Protein 6B2M (pdb70)

B-factor: mean 43.8, std 16.21, range [16.28, 150.38]

Solvent-accessible surface area: 62618 Å² total; per-residue (Å²): 118,62,21,70,68,20,61,58,70,1,47,62,20,0,70,109,18,119,28,1,0,0,9,6,76,0,20,18,35,6,2,0,0,0,55,4,0,21,82,42,25,30,124,142,65,5,21,0,3,5,31,31,13,50,6,77,52,94,75,37,38,86,39,2,42,61,19,0,82,52,50,33,5,80,31,70,37,19,94,6,81,15,9,80,31,100,66,0,60,60,5,37,90,62,9,167,56,49,17,25,108,44,48,20,67,86,2,51,97,14,5,84,133,64,57,22,66,14,2,0,8,13,79,43,77,78,4,48,76,116,31,47,9,76,3,1,0,70,87,6,85,0,115,107,24,12,0,78,2,0,0,72,95,41,48,16,49,72,71,46,102,81,100,71,57,32,6,18,60,19,8,48,159,60,29,58,0,49,112,118,13,6,57,27,0,41,40,0,11,136,52,0,101,86,35,38,2,101,59,3,30,0,27,17,25,106,60,3,0,11,0,15,0,39,9,10,64,0,25,13,0,13,8,11,0,19,48,0,16,119,66,0,77,87,55,57,4,160,42,0,0,3,11,0,8,2,32,134,64,12,90,33,4,3,98,68,0,89,57,27,12,59,92,37,66,89,89,131,114,41,29,70,72,16,58,58,63,1,30,60,20,0,132,110,16,123,81,0,0,0,9,5,73,0,20,36,37,7,0,0,0,0,22,4,0,16,85,40,27,30,104,119,58,4,26,0,2,4,28,29,10,49,3,78,14,93,77,25,39,86,82,1,48,72,8,0,118,21,8,19,3,71,34,73,34,16,92,4,65,12,12,84,28,97,88,2,56,69,2,53,84,86,9,154,101,47,20,40,111,35,46,27,59,68,1,59,83,19,5,84,134,34,53,20,65,18,2,0,10,13,55,38,33,130,126,90,54,113,29,16,78,8,1,0,44,91,6,76,0,95,43,88,17,1,153,19,0,1,70,82,28,0,3,44,52,63,13,111,53,59,10,63,34,5,19,64,5,8,59,148,66,37,66,0,46,121,117,34,9,57,30,0,37,41,0,6,104,54,0,43,86,32,37,1,67,39,4,27,0,36,10,26,106,65,6,0,12,0,11,0,38,29,20,61,1,22,9,0,9,4,8,0,20,43,0,17,105,63,0,78,86,53,53,4,164,40,0,0,1,12,1,26,4,68,111,111,81,41,74,70,23,54,60,65,1,33,51,21,0,116,123,24,114,83,0,0,0,9,5,79,0,21,18,27,6,3,0,1,0,35,2,0,19,78,38,22,30,75,116,50,4,26,0,3,6,32,32,16,59,3,51,25,89,53,32,37,85,78,2,48,42,8,0,62,26,24,15,1,62,36,78,32,12,94,11,84,10,8,78,30,97,74,3,62,66,6,48,103,72,11,140,67,52,1,20,101,41,45,16,60,84,2,53,94,18,7,86,136,36,53,17,67,11,3,0,8,14,51,23,71,170,109,71,57,3,27,71,119,30,54,9,80,3,2,0,50,95,7,67,0,84,100,70,20,0,61,10,0,1,21,94,34,42,13,42,79,38,40,92,77,97,53,63,12,0,24,52,15,8,68,157,59,35,62,0,51,107,118,15,5,59,28,0,32,38,0,2,128,25,0,68,63,2,36,1,96,55,3,32,0,31,17,30,107,57,5,0,10,0,3,0,39,32,16,64,14,26,10,1,19,9,0,3,9,4,0,2,0,22,0,24,60,50,40,1,81,44,0,0,6,1,1,19,0,50,150,40,17,101,194,94,15,37,69,80,11,69,59,65,2,49,64,23,0,58,89,26,56,41,0,0,0,9,5,65,0,18,42,36,5,0,0,2,0,27,6,0,17,86,46,26,30,53,129,66,0,32,0,2,6,29,39,12,58,4,62,32,94,57,49,37,88,56,1,54,50,5,0,63,14,18,40,11,79,39,72,36,12,90,6,84,13,13,79,31,104,70,2,64,63,2,38,77,86,12,164,108,52,18,58,115,47,45,61,70,83,0,87,60,18,6,84,134,64,54,20,69,18,4,0,10,13,103,82,79,101,7,2,0,101,88,8,88,9,126,72,41,20,0,40,27,10,1,23,117,33,3,9,63,50,72,25,98,71,98,50,48,31,6,17,54,15,10,57,153,61,35,62,0,49,112,117,16,3,56,31,0,44,41,0,9,134,51,0,78,85,32,36,1,85,57,3,34,0,29,18,27,114,65,5,0,11,0,11,0,40,31,15,63,0,29,9,0,14,8,8,1,20,49,0,17,110,67,0,75,90,53,55,4,162,42,0,0,1,12,0,27,3,48,209,115,45,27,68,71,17,72,56,61,0,34,61,20,0,129,100,19,127,26,1,0,0,10,4,58,1,22,30,37,5,0,0,1,0,49,3,0,18,84,39,22,30,104,132,63,4,30,0,2,1,20,19,9,32,7,29,27,94,101,32,31,86,86,0,52,53,9,0,60,16,37,14,4,65,41,74,32,21,82,5,88,23,26,93,28,105,79,2,58,60,4,40,87,82,9,181,103,52,19,37,111,48,47,58,64,77,2,57,90,22,6,88,93,62,57,20,66,12,3,0,11,14,112,39,102,89,43,74,13,2,0,98,97,5,76,1,97,60,82,17,0,130,22,2,1,60,72,44,22,15,48,20,75,24,95,43,72,36,50,48,5,23,59,19,9,48,153,61,26,58,0,48,130,119,18,7,57,31,0,38,42,0,7,120,53,0,73,85,35,38,0,77,50,3,20,0,29,17,27,103,60,4,0,11,0,16,0,38,10,17,65,12,26,12,1,20,8,8,4,21,38,0,17,114,63,0,77,90,50,54,4,124,37,0,0,8,12,0,6,2,34,142,60,8,68,52,6,2,96,53,0,96,58,29,12,63,91,30,69,69,77,96,129,122,83,42,73,69,26,56,57,70,0,30,61,20,0,134,120,18,58,93,0,0,0,9,6,73,0,22,34,32,5,2,0,0,0,51,4,0,20,83,40,26,32,118,120,41,3,28,0,2,6,27,38,12,53,5,66,20,88,80,44,39,88,79,2,44,41,6,0,85,66,43,29,2,60,34,75,37,15,93,4,82,12,10,79,31,93,70,1,69,59,3,41,89,83,10,123,43,55,15,23,95,44,47,23,57,77,0,50,88,20,5,86,139,49,54,19,67,13,2,0,8,13,77,31,43,135,141,48,36,38,3,37,65,113,36,49,8,76,3,1,0,50,87,4,71,0,84,65,45,21,1,82,6,0,1,22,93,40,49,12,32,38,30,26,153,102,96,59,63,36,4,17,62,20,9,52,154,62,30,60,0,51,107,117,14,4,59,30,0,38,41,0,8,108,27,0,83,73,0,37,1,101,58,4,33,0,27,16,24,109,46,3,0,10,0,10,0,41,26,11,67,0,16,12,0,12,4,0,1,10,3,0,3,0,21,0,23,55,50,36,0,90,49,0,0,2,12,0,29,4,54,209

Organism: Lactiplantibacillus plantarum (strain ATCC BAA-793 / NCIMB 8826 / WCFS1) (NCBI:txid220668)

Sequence (1525 aa):
ATLATKKATLVAALKDLQRVTVAFSGGIDSTLVLKMALDVLGRDNVTAVVANSELFTDEEFDKAMSLAEELGANVQGTTLDYLSDDHIKNNTPDSWYYAKKMFYSRLNDIAANNGSAAVLDGMIKKARSEAGARSLLQEADFFKTDVRALAQELGLTNWNKVASCSVSSRFPYGTTLTHDNIAQVMAAEKYLRSLGFPTVRVRFHNDIARIELPEARIGDFLVFNDRVNRQLQSLGFRYVTLDLGGFRSGRMNDTLTKAQLATFAASWATLATKKATLVAALKDLQRVTVAFSGGIDSTLVLKMALDVLGRDNVTAVVANSELFTDEEFDKAMSLAEELGANVQGTTLDYLSDDHIKNNTPDSWYYAKKMFYSRLNDIAANNGSAAVLDGMIKNRSEAGARSLLQEADFFKTDVRALAQELGLTNWNKVASCSVSSRFPYGTTLTHDNIAQVMAAEKYLRSLGFPTVRVRFHNDIARIELPEARIGDFLVFNDRVNRQLQSLGFRYVTLDLGGFRATLATKKATLVAALKDLQQRVTVAFSGGIDSTLVLKMALDVLGRDNVTAVVANSELFTDEEFDKAMSLAEELGANVQGTTLDYLSDDHIKNNTPDSWYYAKKMFYSRLNDIAANNGSAAVLDGMIKNGLKARSEAGARSLLQEADFFKTDVRALAQELGLTNWNKVASCCSVSSRFPYGTTLTHDNIAQVMAAEKYLRSLGFPTVRVRFHNDIARIELPEARIGDFLVFNDRVNRQLQSLGFRYVTLDLGGFRSGRMATLATKKATLVAALKDLQRVTVAFSGGIDSTLVLKMALDVLGRDNVTAVVANSELFTDEEFDKAMSLAEELGANVQGTTLDYLSDDHIKNNTPDSWYYAKKMFYSRLNDIAANNGSAAVLDGMIARSLLQEADFFKTDVRALAQELGLTNWNKVASCCSVSSRFPYGTTLTHDNIAQVMAAEKYLRSLGFPTVRVRFHNDIARIELPEARIGDFLVFNDRVNRQLQSLGFRYVTLDLGGFRATLATKKATLVAALKDLQRVTVAFSGGIDSTLVLKMALDVLGRDNVTAVVANSELFTDEEFDKAMSLAEELGANVQGTTLDYLSDDHIKNNTPDSWYYAKKMFYSRLNDIAANNGSAAVLDGMIKGARSLLQEADFFKTDVRALAQELGLTNWNKVASCSVSSRFPYGTTLTHDNIAQVMAAEKYLRSLGFPTVRVRFHNDIARIELPEARIGDFLVFNDRVNRQLQSLGFRYVTLDLGGFRSGRMNDTLTKAQLATFAASWSATLATKKATLVAALKDLQRVTVAFSGGIDSTLVLKMALDVLGRDNVTAVVANSELFTDEEFDKAMSLAEELGANVQGTTLDYLSDDHIKNNTPDSWYYAKKMFYSRLNDIAANNGSAAVLDGMIKNPGLKARSEAGARSLLQEADFFKTDVRALAQELGLTNWNKVASCCSVSSRFPYGTTLTHDNIAQVMAAEKYLRSLGFPTVRVRFHNDIARIELPEARIGDFLVFNDRVNRQLQSLGFRYVTLDLGGFR

InterPro domains:
  IPR005232 Pyridinium-3,5-bisthiocarboxylic acid mononucleotide synthase LarE-like [PIRSF006661] (1-271)
  IPR005232 Pyridinium-3,5-bisthiocarboxylic acid mononucleotide synthase LarE-like [TIGR00268] (11-261)
  IPR005232 Pyridinium-3,5-bisthiocarboxylic acid mononucleotide synthase LarE-like [cd01990] (20-241)
  IPR014729 Rossmann-like alpha/beta/alpha sandwich fold [G3DSA:3.40.50.620] (5-170)
  IPR022310 NAD/GMP synthase [PF02540] (18-84)
  IPR052188 Pyridinium-3,5-bisthiocarboxylic acid mononucleotide synthase-like [PTHR43169] (5-266)

Structure (mmCIF, N/CA/C/O backbone):
data_6B2M
#
_entry.id   6B2M
#
_cell.length_a   107.362
_cell.length_b   107.362
_cell.length_c   319.849
_cell.angle_alpha   90.000
_cell.angle_beta   90.000
_cell.angle_gamma   90.000
#
_symmetry.space_group_name_H-M   'P 41 2 2'
#
loop_
_entity.id
_entity.type
_entity.pdbx_description
1 polymer 'ATP-utilizing enzyme of the PP-loopsuperfamily'
2 non-polymer 'COENZYME A'
3 non-polymer 'PHOSPHATE ION'
4 water water
#
loop_
_atom_site.group_PDB
_atom_site.id
_atom_site.type_symbol
_atom_site.label_atom_id
_atom_site.label_alt_id
_atom_site.label_comp_id
_atom_site.label_asym_id
_atom_site.label_entity_id
_atom_site.label_seq_id
_atom_site.pdbx_PDB_ins_code
_atom_site.Cartn_x
_atom_site.Cartn_y
_atom_site.Cartn_z
_atom_site.occupancy
_atom_site.B_iso_or_equiv
_atom_site.auth_seq_id
_atom_site.auth_comp_id
_atom_site.auth_asym_id
_atom_site.auth_atom_id
_atom_site.pdbx_PDB_model_num
ATOM 1 N N . ALA A 1 2 ? 11.083 -59.810 -13.761 1.00 76.00 2 ALA A N 1
ATOM 2 C CA . ALA A 1 2 ? 10.670 -60.993 -13.015 1.00 76.55 2 ALA A CA 1
ATOM 3 C C . ALA A 1 2 ? 11.528 -61.161 -11.755 1.00 73.87 2 ALA A C 1
ATOM 4 O O . ALA A 1 2 ? 11.951 -60.171 -11.148 1.00 72.49 2 ALA A O 1
ATOM 6 N N . THR A 1 3 ? 11.758 -62.410 -11.352 1.00 71.53 3 THR A N 1
ATOM 7 C CA . THR A 1 3 ? 12.592 -62.702 -10.192 1.00 70.04 3 THR A CA 1
ATOM 8 C C . THR A 1 3 ? 14.061 -62.341 -10.422 1.00 63.03 3 THR A C 1
ATOM 9 O O . THR A 1 3 ? 14.555 -62.274 -11.552 1.00 62.95 3 THR A O 1
ATOM 13 N N . LEU A 1 4 ? 14.761 -62.130 -9.302 1.00 53.78 4 LEU A N 1
ATOM 14 C CA . LEU A 1 4 ? 16.207 -61.964 -9.334 1.00 52.15 4 LEU A CA 1
ATOM 15 C C . LEU A 1 4 ? 16.883 -63.150 -9.999 1.00 48.85 4 LEU A C 1
ATOM 16 O O . LEU A 1 4 ? 17.861 -62.984 -10.743 1.00 43.76 4 LEU A O 1
ATOM 21 N N . ALA A 1 5 ? 16.378 -64.355 -9.732 1.00 44.25 5 ALA A N 1
ATOM 22 C CA . ALA A 1 5 ? 17.003 -65.567 -10.252 1.00 48.83 5 ALA A CA 1
ATOM 23 C C . ALA A 1 5 ? 16.970 -65.616 -11.772 1.00 49.81 5 ALA A C 1
ATOM 24 O O . ALA A 1 5 ? 17.948 -66.030 -12.406 1.00 48.33 5 ALA A O 1
ATOM 26 N N . THR A 1 6 ? 15.842 -65.241 -12.377 1.00 55.89 6 THR A N 1
ATOM 27 C CA . THR A 1 6 ? 15.791 -65.201 -13.834 1.00 56.15 6 THR A CA 1
ATOM 28 C C . THR A 1 6 ? 16.721 -64.126 -14.375 1.00 51.52 6 THR A C 1
ATOM 29 O O . THR A 1 6 ? 17.392 -64.333 -15.390 1.00 51.85 6 THR A O 1
ATOM 33 N N . LYS A 1 7 ? 16.770 -62.972 -13.711 1.00 43.84 7 LYS A N 1
ATOM 34 C CA . LYS A 1 7 ? 17.628 -61.895 -14.186 1.00 42.88 7 LYS A CA 1
ATOM 35 C C . LYS A 1 7 ? 19.085 -62.324 -14.168 1.00 42.97 7 LYS A C 1
ATOM 36 O O . LYS A 1 7 ? 19.822 -62.085 -15.130 1.00 40.06 7 LYS A O 1
ATOM 42 N N . LYS A 1 8 ? 19.500 -63.025 -13.110 1.00 48.58 8 LYS A N 1
ATOM 43 C CA . LYS A 1 8 ? 20.861 -63.545 -13.069 1.00 43.46 8 LYS A CA 1
ATOM 44 C C . LYS A 1 8 ? 21.104 -64.510 -14.224 1.00 47.22 8 LYS A C 1
ATOM 45 O O . LYS A 1 8 ? 22.145 -64.444 -14.892 1.00 42.21 8 LYS A O 1
ATOM 51 N N . ALA A 1 9 ? 20.137 -65.396 -14.490 1.00 46.06 9 ALA A N 1
ATOM 52 C CA . ALA A 1 9 ? 20.311 -66.400 -15.537 1.00 46.25 9 ALA A CA 1
ATOM 53 C C . ALA A 1 9 ? 20.427 -65.762 -16.915 1.00 46.35 9 ALA A C 1
ATOM 54 O O . ALA A 1 9 ? 21.176 -66.247 -17.771 1.00 49.78 9 ALA A O 1
ATOM 56 N N . THR A 1 10 ? 19.646 -64.714 -17.172 1.00 42.92 10 THR A N 1
ATOM 57 C CA . THR A 1 10 ? 19.794 -63.992 -18.426 1.00 44.95 10 THR A CA 1
ATOM 58 C C . THR A 1 10 ? 21.190 -63.412 -18.550 1.00 44.87 10 THR A C 1
ATOM 59 O O . THR A 1 10 ? 21.805 -63.466 -19.620 1.00 49.72 10 THR A O 1
ATOM 63 N N . LEU A 1 11 ? 21.703 -62.856 -17.456 1.00 42.23 11 LEU A N 1
ATOM 64 C CA . LEU A 1 11 ? 23.038 -62.280 -17.464 1.00 37.53 11 LEU A CA 1
ATOM 65 C C . LEU A 1 11 ? 24.089 -63.352 -17.716 1.00 41.64 11 LEU A C 1
ATOM 66 O O . LEU A 1 11 ? 25.012 -63.153 -18.519 1.00 40.82 11 LEU A O 1
ATOM 71 N N . VAL A 1 12 ? 23.946 -64.505 -17.049 1.00 43.65 12 VAL A N 1
ATOM 72 C CA . VAL A 1 12 ? 24.873 -65.624 -17.228 1.00 37.92 12 VAL A CA 1
ATOM 73 C C . VAL A 1 12 ? 24.865 -66.107 -18.675 1.00 43.29 12 VAL A C 1
ATOM 74 O O . VAL A 1 12 ? 25.923 -66.335 -19.277 1.00 44.22 12 VAL A O 1
ATOM 78 N N . ALA A 1 13 ? 23.668 -66.286 -19.249 1.00 42.58 13 ALA A N 1
ATOM 79 C CA . ALA A 1 13 ? 23.567 -66.797 -20.617 1.00 46.95 13 ALA A CA 1
ATOM 80 C C . ALA A 1 13 ? 24.145 -65.813 -21.633 1.00 44.98 13 ALA A C 1
ATOM 81 O O . ALA A 1 13 ? 24.746 -66.225 -22.634 1.00 39.57 13 ALA A O 1
ATOM 83 N N . ALA A 1 14 ? 23.956 -64.510 -21.414 1.00 40.07 14 ALA A N 1
ATOM 84 C CA . ALA A 1 14 ? 24.545 -63.547 -22.338 1.00 39.06 14 ALA A CA 1
ATOM 85 C C . ALA A 1 14 ? 26.067 -63.606 -22.279 1.00 36.85 14 ALA A C 1
ATOM 86 O O . ALA A 1 14 ? 26.739 -63.557 -23.316 1.00 39.42 14 ALA A O 1
ATOM 88 N N . LEU A 1 15 ? 26.625 -63.722 -21.071 1.00 37.73 15 LEU A N 1
ATOM 89 C CA . LEU A 1 15 ? 28.073 -63.840 -20.912 1.00 37.64 15 LEU A CA 1
ATOM 90 C C . LEU A 1 15 ? 28.603 -65.123 -21.550 1.00 43.51 15 LEU A C 1
ATOM 91 O O . LEU A 1 15 ? 29.622 -65.107 -22.253 1.00 38.45 15 LEU A O 1
ATOM 96 N N . LYS A 1 16 ? 27.943 -66.257 -21.278 1.00 38.83 16 LYS A N 1
ATOM 97 C CA . LYS A 1 16 ? 28.380 -67.529 -21.852 1.00 42.69 16 LYS A CA 1
ATOM 98 C C . LYS A 1 16 ? 28.452 -67.448 -23.368 1.00 46.15 16 LYS A C 1
ATOM 99 O O . LYS A 1 16 ? 29.402 -67.945 -23.985 1.00 56.63 16 LYS A O 1
ATOM 102 N N . ASP A 1 17 ? 27.448 -66.834 -23.986 1.00 42.03 17 ASP A N 1
ATOM 103 C CA . ASP A 1 17 ? 27.440 -66.700 -25.437 1.00 43.78 17 ASP A CA 1
ATOM 104 C C . ASP A 1 17 ? 28.598 -65.834 -25.931 1.00 45.99 17 ASP A C 1
ATOM 105 O O . ASP A 1 17 ? 29.162 -66.086 -27.005 1.00 53.32 17 ASP A O 1
ATOM 110 N N . LEU A 1 18 ? 28.965 -64.803 -25.167 1.00 36.63 18 LEU A N 1
ATOM 111 C CA . LEU A 1 18 ? 29.993 -63.881 -25.637 1.00 43.76 18 LEU A CA 1
ATOM 112 C C . LEU A 1 18 ? 31.393 -64.484 -25.552 1.00 55.49 18 LEU A C 1
ATOM 113 O O . LEU A 1 18 ? 32.249 -64.158 -26.381 1.00 60.81 18 LEU A O 1
ATOM 118 N N . GLN A 1 19 ? 31.639 -65.347 -24.562 1.00 47.71 19 GLN A N 1
ATOM 119 C CA . GLN A 1 19 ? 32.871 -66.123 -24.410 1.00 50.26 19 GLN A CA 1
ATOM 120 C C . GLN A 1 19 ? 34.106 -65.308 -24.014 1.00 46.76 19 GLN A C 1
ATOM 121 O O . GLN A 1 19 ? 34.853 -65.731 -23.125 1.00 51.33 19 GLN A O 1
ATOM 127 N N . ARG A 1 20 ? 34.333 -64.151 -24.633 1.00 47.14 20 ARG A N 1
ATOM 128 C CA . ARG A 1 20 ? 35.455 -63.279 -24.280 1.00 45.58 20 ARG A CA 1
ATOM 129 C C . ARG A 1 20 ? 34.998 -61.828 -24.318 1.00 40.85 20 ARG A C 1
ATOM 130 O O . ARG A 1 20 ? 34.412 -61.391 -25.312 1.00 44.32 20 ARG A O 1
ATOM 132 N N . VAL A 1 21 ? 35.245 -61.091 -23.228 1.00 33.22 21 VAL A N 1
ATOM 133 C CA . VAL A 1 21 ? 34.730 -59.740 -23.053 1.00 31.52 21 VAL A CA 1
ATOM 134 C C . VAL A 1 21 ? 35.798 -58.812 -22.473 1.00 38.36 21 VAL A C 1
ATOM 135 O O . VAL A 1 21 ? 36.733 -59.238 -21.783 1.00 36.08 21 VAL A O 1
ATOM 139 N N . THR A 1 22 ? 35.642 -57.530 -22.781 1.00 36.06 22 THR A N 1
ATOM 140 C CA . THR A 1 22 ? 36.361 -56.430 -22.161 1.00 31.79 22 THR A CA 1
ATOM 141 C C . THR A 1 22 ? 35.341 -55.651 -21.332 1.00 30.56 22 THR A C 1
ATOM 142 O O . THR A 1 22 ? 34.273 -55.318 -21.852 1.00 31.70 22 THR A O 1
ATOM 146 N N . VAL A 1 23 ? 35.631 -55.387 -20.054 1.00 28.99 23 VAL A N 1
ATOM 147 C CA . VAL A 1 23 ? 34.661 -54.749 -19.147 1.00 27.91 23 VAL A CA 1
ATOM 148 C C . VAL A 1 23 ? 35.135 -53.342 -18.790 1.00 28.68 23 VAL A C 1
ATOM 149 O O . VAL A 1 23 ? 36.213 -53.177 -18.204 1.00 28.83 23 VAL A O 1
ATOM 153 N N . ALA A 1 24 ? 34.313 -52.329 -19.103 1.00 28.01 24 ALA A N 1
ATOM 154 C CA . ALA A 1 24 ? 34.592 -50.952 -18.683 1.00 33.16 24 ALA A CA 1
ATOM 155 C C . ALA A 1 24 ? 34.381 -50.827 -17.180 1.00 35.38 24 ALA A C 1
ATOM 156 O O . ALA A 1 24 ? 33.241 -50.828 -16.707 1.00 30.00 24 ALA A O 1
ATOM 158 N N . PHE A 1 25 ? 35.469 -50.735 -16.412 1.00 36.80 25 PHE A N 1
ATOM 159 C CA . PHE A 1 25 ? 35.389 -50.842 -14.953 1.00 36.33 25 PHE A CA 1
ATOM 160 C C . PHE A 1 25 ? 35.740 -49.522 -14.271 1.00 32.00 25 PHE A C 1
ATOM 161 O O . PHE A 1 25 ? 36.879 -49.055 -14.358 1.00 30.17 25 PHE A O 1
ATOM 169 N N . SER A 1 26 ? 34.787 -48.978 -13.529 1.00 28.32 26 SER A N 1
ATOM 170 C CA . SER A 1 26 ? 34.928 -47.728 -12.793 1.00 36.53 26 SER A CA 1
ATOM 171 C C . SER A 1 26 ? 35.118 -47.934 -11.299 1.00 35.88 26 SER A C 1
ATOM 172 O O . SER A 1 26 ? 35.423 -46.971 -10.588 1.00 36.18 26 SER A O 1
ATOM 175 N N . GLY A 1 27 ? 34.877 -49.132 -10.797 1.00 36.92 27 GLY A N 1
ATOM 176 C CA . GLY A 1 27 ? 34.886 -49.354 -9.371 1.00 35.47 27 GLY A CA 1
ATOM 177 C C . GLY A 1 27 ? 33.558 -49.153 -8.676 1.00 29.00 27 GLY A C 1
ATOM 178 O O . GLY A 1 27 ? 33.459 -49.452 -7.490 1.00 34.92 27 GLY A O 1
ATOM 179 N N . GLY A 1 28 ? 32.544 -48.625 -9.352 1.00 30.90 28 GLY A N 1
ATOM 180 C CA . GLY A 1 28 ? 31.225 -48.559 -8.754 1.00 26.22 28 GLY A CA 1
ATOM 181 C C . GLY A 1 28 ? 30.643 -49.955 -8.577 1.00 35.07 28 GLY A C 1
ATOM 182 O O . GLY A 1 28 ? 31.146 -50.946 -9.107 1.00 32.86 28 GLY A O 1
ATOM 183 N N . ILE A 1 29 ? 29.559 -50.035 -7.806 1.00 38.31 29 ILE A N 1
ATOM 184 C CA . ILE A 1 29 ? 28.957 -51.337 -7.527 1.00 42.32 29 ILE A CA 1
ATOM 185 C C . ILE A 1 29 ? 28.470 -52.012 -8.812 1.00 38.57 29 ILE A C 1
ATOM 186 O O . ILE A 1 29 ? 28.586 -53.232 -8.959 1.00 42.02 29 ILE A O 1
ATOM 191 N N . ASP A 1 30 ? 27.963 -51.233 -9.782 1.00 30.32 30 ASP A N 1
ATOM 192 C CA . ASP A 1 30 ? 27.387 -51.843 -10.980 1.00 31.14 30 ASP A CA 1
ATOM 193 C C . ASP A 1 30 ? 28.460 -52.531 -11.815 1.00 37.49 30 ASP A C 1
ATOM 194 O O . ASP A 1 30 ? 28.348 -53.718 -12.131 1.00 36.12 30 ASP A O 1
ATOM 199 N N . SER A 1 31 ? 29.517 -51.798 -12.177 1.00 31.28 31 SER A N 1
ATOM 200 C CA . SER A 1 31 ? 30.569 -52.412 -12.971 1.00 29.68 31 SER A CA 1
ATOM 201 C C . SER A 1 31 ? 31.340 -53.442 -12.152 1.00 30.05 31 SER A C 1
ATOM 202 O O . SER A 1 31 ? 31.871 -54.391 -12.728 1.00 29.13 31 SER A O 1
ATOM 205 N N . THR A 1 32 ? 31.344 -53.313 -10.817 1.00 31.00 32 THR A N 1
ATOM 206 C CA . THR A 1 32 ? 31.874 -54.376 -9.972 1.00 38.85 32 THR A CA 1
ATOM 207 C C . THR A 1 32 ? 31.074 -55.659 -10.161 1.00 43.43 32 THR A C 1
ATOM 208 O O . THR A 1 32 ? 31.648 -56.750 -10.263 1.00 42.84 32 THR A O 1
ATOM 212 N N . LEU A 1 33 ? 29.744 -55.547 -10.219 1.00 38.49 33 LEU A N 1
ATOM 213 C CA . LEU A 1 33 ? 28.920 -56.730 -10.426 1.00 35.36 33 LEU A CA 1
ATOM 214 C C . LEU A 1 33 ? 29.179 -57.347 -11.791 1.00 32.64 33 LEU A C 1
ATOM 215 O O . LEU A 1 33 ? 29.319 -58.572 -11.901 1.00 34.25 33 LEU A O 1
ATOM 220 N N . VAL A 1 34 ? 29.276 -56.518 -12.842 1.00 27.39 34 VAL A N 1
ATOM 221 C CA . VAL A 1 34 ? 29.520 -57.055 -14.179 1.00 27.17 34 VAL A CA 1
ATOM 222 C C . VAL A 1 34 ? 30.861 -57.779 -14.215 1.00 31.60 34 VAL A C 1
ATOM 223 O O . VAL A 1 34 ? 30.960 -58.897 -14.727 1.00 32.76 34 VAL A O 1
ATOM 227 N N . LEU A 1 35 ? 31.902 -57.171 -13.638 1.00 30.83 35 LEU A N 1
ATOM 228 C CA . LEU A 1 35 ? 33.233 -57.780 -13.655 1.00 34.77 35 LEU A CA 1
ATOM 229 C C . LEU A 1 35 ? 33.269 -59.086 -12.854 1.00 34.51 35 LEU A C 1
ATOM 230 O O . LEU A 1 35 ? 33.817 -60.093 -13.314 1.00 36.63 35 LEU A O 1
ATOM 235 N N . LYS A 1 36 ? 32.695 -59.086 -11.651 1.00 32.74 36 LYS A N 1
ATOM 236 C CA . LYS A 1 36 ? 32.627 -60.310 -10.845 1.00 31.89 36 LYS A CA 1
ATOM 237 C C . LYS A 1 36 ? 31.882 -61.417 -11.581 1.00 36.54 36 LYS A C 1
ATOM 238 O O . LYS A 1 36 ? 32.309 -62.579 -11.574 1.00 46.02 36 LYS A O 1
ATOM 244 N N . MET A 1 37 ? 30.743 -61.079 -12.191 1.00 34.45 37 MET A N 1
ATOM 245 C CA . MET A 1 37 ? 29.979 -62.062 -12.951 1.00 36.03 37 MET A CA 1
ATOM 246 C C . MET A 1 37 ? 30.768 -62.566 -14.159 1.00 40.80 37 MET A C 1
ATOM 247 O O . MET A 1 37 ? 30.829 -63.776 -14.412 1.00 45.76 37 MET A O 1
ATOM 252 N N . ALA A 1 38 ? 31.384 -61.651 -14.923 1.00 31.60 38 ALA A N 1
ATOM 253 C CA . ALA A 1 38 ? 32.160 -62.083 -16.084 1.00 28.89 38 ALA A CA 1
ATOM 254 C C . ALA A 1 38 ? 33.286 -63.023 -15.672 1.00 32.67 38 ALA A C 1
ATOM 255 O O . ALA A 1 38 ? 33.514 -64.057 -16.314 1.00 38.72 38 ALA A O 1
ATOM 257 N N . LEU A 1 39 ? 33.999 -62.684 -14.597 1.00 30.16 39 LEU A N 1
ATOM 258 C CA . LEU A 1 39 ? 35.079 -63.545 -14.116 1.00 39.86 39 LEU A CA 1
ATOM 259 C C . LEU A 1 39 ? 34.549 -64.902 -13.681 1.00 41.47 39 LEU A C 1
ATOM 260 O O . LEU A 1 39 ? 35.133 -65.938 -14.020 1.00 47.52 39 LEU A O 1
ATOM 265 N N . ASP A 1 40 ? 33.426 -64.917 -12.954 1.00 40.81 40 ASP A N 1
ATOM 266 C CA . ASP A 1 40 ? 32.863 -66.180 -12.479 1.00 45.82 40 ASP A CA 1
ATOM 267 C C . ASP A 1 40 ? 32.360 -67.058 -13.620 1.00 43.10 40 ASP A C 1
ATOM 268 O O . ASP A 1 40 ? 32.420 -68.290 -13.532 1.00 39.27 40 ASP A O 1
ATOM 273 N N . VAL A 1 41 ? 31.819 -66.461 -14.670 1.00 38.78 41 VAL A N 1
ATOM 274 C CA . VAL A 1 41 ? 31.247 -67.263 -15.744 1.00 41.71 41 VAL A CA 1
ATOM 275 C C . VAL A 1 41 ? 32.301 -67.646 -16.767 1.00 48.59 41 VAL A C 1
ATOM 276 O O . VAL A 1 41 ? 32.291 -68.767 -17.279 1.00 46.07 41 VAL A O 1
ATOM 280 N N . LEU A 1 42 ? 33.222 -66.732 -17.088 1.00 40.35 42 LEU A N 1
ATOM 281 C CA . LEU A 1 42 ? 34.154 -66.972 -18.179 1.00 42.70 42 LEU A CA 1
ATOM 282 C C . LEU A 1 42 ? 35.585 -67.268 -17.743 1.00 43.66 42 LEU A C 1
ATOM 283 O O . LEU A 1 42 ? 36.332 -67.873 -18.522 1.00 47.82 42 LEU A O 1
ATOM 288 N N . GLY A 1 43 ? 35.982 -66.893 -16.532 1.00 36.43 43 GLY A N 1
ATOM 289 C CA . GLY A 1 43 ? 37.368 -67.153 -16.148 1.00 43.0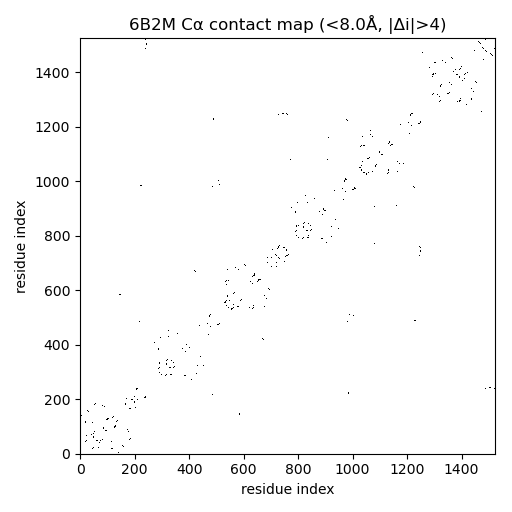3 43 GLY A CA 1
ATOM 290 C C . GLY A 1 43 ? 38.296 -65.991 -16.451 1.00 44.59 43 GLY A C 1
ATOM 291 O O . GLY A 1 43 ? 38.085 -65.205 -17.380 1.00 40.35 43 GLY A O 1
ATOM 292 N N . ARG A 1 44 ? 39.380 -65.915 -15.664 1.00 42.97 44 ARG A N 1
ATOM 293 C CA . ARG A 1 44 ? 40.268 -64.753 -15.686 1.00 43.80 44 ARG A CA 1
ATOM 294 C C . ARG A 1 44 ? 40.900 -64.550 -17.059 1.00 40.06 44 ARG A C 1
ATOM 295 O O . ARG A 1 44 ? 41.095 -63.409 -17.503 1.00 44.82 44 ARG A O 1
ATOM 303 N N . ASP A 1 45 ? 41.222 -65.637 -17.755 1.00 41.77 45 ASP A N 1
ATOM 304 C CA . ASP A 1 45 ? 41.874 -65.513 -19.055 1.00 49.12 45 ASP A CA 1
ATOM 305 C C . ASP A 1 45 ? 40.924 -65.073 -20.169 1.00 46.28 45 ASP A C 1
ATOM 306 O O . ASP A 1 45 ? 41.394 -64.730 -21.260 1.00 46.78 45 ASP A O 1
ATOM 311 N N . ASN A 1 46 ? 39.620 -64.997 -19.902 1.00 46.31 46 ASN A N 1
ATOM 312 C CA . ASN A 1 46 ? 38.636 -64.595 -20.897 1.00 44.25 46 ASN A CA 1
ATOM 313 C C . ASN A 1 46 ? 38.032 -63.231 -20.599 1.00 43.22 46 ASN A C 1
ATOM 314 O O . ASN A 1 46 ? 37.014 -62.876 -21.197 1.00 44.76 46 ASN A O 1
ATOM 319 N N . VAL A 1 47 ? 38.634 -62.466 -19.689 1.00 39.84 47 VAL A N 1
ATOM 320 C CA . VAL A 1 47 ? 38.139 -61.158 -19.273 1.00 44.96 47 VAL A CA 1
ATOM 321 C C . VAL A 1 47 ? 39.299 -60.171 -19.248 1.00 44.46 47 VAL A C 1
ATOM 322 O O . VAL A 1 47 ? 40.395 -60.503 -18.782 1.00 44.98 47 VAL A O 1
ATOM 326 N N . THR A 1 48 ? 39.081 -58.995 -19.818 1.00 39.46 48 THR A N 1
ATOM 327 C CA . THR A 1 48 ? 39.953 -57.844 -19.627 1.00 30.95 48 THR A CA 1
ATOM 328 C C . THR A 1 48 ? 39.130 -56.717 -19.018 1.00 33.34 48 THR A C 1
ATOM 329 O O . THR A 1 48 ? 38.087 -56.345 -19.565 1.00 40.77 48 THR A O 1
ATOM 333 N N . ALA A 1 49 ? 39.547 -56.248 -17.840 1.00 35.56 49 ALA A N 1
ATOM 334 C CA . ALA A 1 49 ? 38.972 -55.052 -17.222 1.00 32.57 49 ALA A CA 1
ATOM 335 C C . ALA A 1 49 ? 39.776 -53.825 -17.638 1.00 35.07 49 ALA A C 1
ATOM 336 O O . ALA A 1 49 ? 41.004 -53.810 -17.506 1.00 33.94 49 ALA A O 1
ATOM 338 N N . VAL A 1 50 ? 39.081 -52.775 -18.081 1.00 34.89 50 VAL A N 1
ATOM 339 C CA . VAL A 1 50 ? 39.723 -51.550 -18.548 1.00 37.13 50 VAL A CA 1
ATOM 340 C C . VAL A 1 50 ? 39.305 -50.425 -17.616 1.00 31.10 50 VAL A C 1
ATOM 341 O O . VAL A 1 50 ? 38.111 -50.248 -17.350 1.00 35.72 50 VAL A O 1
ATOM 345 N N . VAL A 1 51 ? 40.291 -49.716 -17.064 1.00 27.02 51 VAL A N 1
ATOM 346 C CA . VAL A 1 51 ? 40.046 -48.528 -16.244 1.00 32.47 51 VAL A CA 1
ATOM 347 C C . VAL A 1 51 ? 40.645 -47.339 -16.974 1.00 33.80 51 VAL A C 1
ATOM 348 O O . VAL A 1 51 ? 41.859 -47.309 -17.222 1.00 33.79 51 VAL A O 1
ATOM 352 N N . ALA A 1 52 ? 39.803 -46.366 -17.319 1.00 35.46 52 ALA A N 1
ATOM 353 C CA . ALA A 1 52 ? 40.242 -45.191 -18.071 1.00 36.27 52 ALA A CA 1
ATOM 354 C C . ALA A 1 52 ? 40.625 -44.057 -17.127 1.00 41.87 52 ALA A C 1
ATOM 355 O O . ALA A 1 52 ? 39.820 -43.642 -16.284 1.00 38.05 52 ALA A O 1
ATOM 357 N N . ASN A 1 53 ? 41.842 -43.553 -17.274 1.00 39.75 53 ASN A N 1
ATOM 358 C CA . ASN A 1 53 ? 42.252 -42.309 -16.637 1.00 36.45 53 ASN A CA 1
ATOM 359 C C . ASN A 1 53 ? 42.063 -41.160 -17.619 1.00 32.99 53 ASN A C 1
ATOM 360 O O . ASN A 1 53 ? 42.075 -41.360 -18.835 1.00 31.64 53 ASN A O 1
ATOM 365 N N . SER A 1 54 ? 41.847 -39.961 -17.082 1.00 38.81 54 SER A N 1
ATOM 366 C CA . SER A 1 54 ? 41.693 -38.776 -17.918 1.00 36.58 54 SER A CA 1
ATOM 367 C C . SER A 1 54 ? 41.870 -37.524 -17.068 1.00 38.02 54 SER A C 1
ATOM 368 O O . SER A 1 54 ? 42.000 -37.587 -15.842 1.00 33.37 54 SER A O 1
ATOM 371 N N . GLU A 1 55 ? 41.866 -36.377 -17.757 1.00 30.07 55 GLU A N 1
ATOM 372 C CA . GLU A 1 55 ? 41.971 -35.084 -17.099 1.00 30.32 55 GLU A CA 1
ATOM 373 C C . GLU A 1 55 ? 40.685 -34.680 -16.404 1.00 29.10 55 GLU A C 1
ATOM 374 O O . GLU A 1 55 ? 40.714 -33.786 -15.561 1.00 31.58 55 GLU A O 1
ATOM 380 N N . LEU A 1 56 ? 39.572 -35.322 -16.711 1.00 28.94 56 LEU A N 1
ATOM 381 C CA . LEU A 1 56 ? 38.302 -34.922 -16.131 1.00 31.58 56 LEU A CA 1
ATOM 382 C C . LEU A 1 56 ? 38.025 -35.642 -14.819 1.00 37.29 56 LEU A C 1
ATOM 383 O O . LEU A 1 56 ? 36.972 -35.414 -14.213 1.00 40.78 56 LEU A O 1
ATOM 388 N N . PHE A 1 57 ? 38.903 -36.561 -14.413 1.00 29.96 57 PHE A N 1
ATOM 389 C CA . PHE A 1 57 ? 38.720 -37.306 -13.174 1.00 38.63 57 PHE A CA 1
ATOM 390 C C . PHE A 1 57 ? 40.039 -37.403 -12.422 1.00 38.08 57 PHE A C 1
ATOM 391 O O . PHE A 1 57 ? 41.123 -37.283 -13.006 1.00 35.33 57 PHE A O 1
ATOM 399 N N . THR A 1 58 ? 39.922 -37.542 -11.105 1.00 44.50 58 THR A N 1
ATOM 400 C CA . THR A 1 58 ? 41.066 -37.504 -10.209 1.00 47.10 58 THR A CA 1
ATOM 401 C C . THR A 1 58 ? 41.871 -38.796 -10.267 1.00 47.78 58 THR A C 1
ATOM 402 O O . THR A 1 58 ? 41.330 -39.898 -10.421 1.00 41.43 58 THR A O 1
ATOM 406 N N . ASP A 1 59 ? 43.186 -38.635 -10.127 1.00 48.97 59 ASP A N 1
ATOM 407 C CA . ASP A 1 59 ? 44.094 -39.772 -10.061 1.00 48.80 59 ASP A CA 1
ATOM 408 C C . ASP A 1 59 ? 43.757 -40.684 -8.886 1.00 46.50 59 ASP A C 1
ATOM 409 O O . ASP A 1 59 ? 43.970 -41.904 -8.956 1.00 44.46 59 ASP A O 1
ATOM 414 N N . GLU A 1 60 ? 43.222 -40.113 -7.805 1.00 43.83 60 GLU A N 1
ATOM 415 C CA . GLU A 1 60 ? 42.819 -40.927 -6.663 1.00 44.02 60 GLU A CA 1
ATOM 416 C C . GLU A 1 60 ? 41.700 -41.881 -7.049 1.00 38.21 60 GLU A C 1
ATOM 417 O O . GLU A 1 60 ? 41.702 -43.047 -6.645 1.00 38.73 60 GLU A O 1
ATOM 419 N N . GLU A 1 61 ? 40.732 -41.407 -7.837 1.00 36.15 61 GLU A N 1
ATOM 420 C CA . GLU A 1 61 ? 39.634 -42.277 -8.243 1.00 38.51 61 GLU A CA 1
ATOM 421 C C . GLU A 1 61 ? 40.111 -43.355 -9.210 1.00 41.51 61 GLU A C 1
ATOM 422 O O . GLU A 1 61 ? 39.679 -44.514 -9.132 1.00 43.22 61 GLU A O 1
ATOM 424 N N . PHE A 1 62 ? 41.029 -42.997 -10.106 1.00 39.53 62 PHE A N 1
ATOM 425 C CA . PHE A 1 62 ? 41.615 -43.980 -11.008 1.00 42.86 62 PHE A CA 1
ATOM 426 C C . PHE A 1 62 ? 42.382 -45.050 -10.231 1.00 38.96 62 PHE A C 1
ATOM 427 O O . PHE A 1 62 ? 42.261 -46.247 -10.515 1.00 38.19 62 PHE A O 1
ATOM 435 N N . ASP A 1 63 ? 43.196 -44.629 -9.259 1.00 41.02 63 ASP A N 1
ATOM 436 C CA . ASP A 1 63 ? 43.996 -45.579 -8.489 1.00 47.10 63 ASP A CA 1
ATOM 437 C C . ASP A 1 63 ? 43.115 -46.517 -7.670 1.00 44.35 63 ASP A C 1
ATOM 438 O O . ASP A 1 63 ? 43.458 -47.691 -7.484 1.00 44.60 63 ASP A O 1
ATOM 443 N N . LYS A 1 64 ? 42.010 -46.003 -7.113 1.00 36.57 64 LYS A N 1
ATOM 444 C CA . LYS A 1 64 ? 41.101 -46.871 -6.369 1.00 38.17 64 LYS A CA 1
ATOM 445 C C . LYS A 1 64 ? 40.468 -47.908 -7.287 1.00 32.65 64 LYS A C 1
ATOM 446 O O . LYS A 1 64 ? 40.409 -49.099 -6.953 1.00 33.09 64 LYS A O 1
ATOM 448 N N . ALA A 1 65 ? 40.008 -47.484 -8.460 1.00 31.88 65 ALA A N 1
ATOM 449 C CA . ALA A 1 65 ? 39.401 -48.443 -9.370 1.00 30.50 65 ALA A CA 1
ATOM 450 C C . ALA A 1 65 ? 40.422 -49.481 -9.832 1.00 36.34 65 ALA A C 1
ATOM 451 O O . ALA A 1 65 ? 40.097 -50.672 -9.943 1.00 39.68 65 ALA A O 1
ATOM 453 N N . MET A 1 66 ? 41.670 -49.060 -10.091 1.00 36.70 66 MET A N 1
ATOM 454 C CA . MET A 1 66 ? 42.698 -50.030 -10.472 1.00 38.23 66 MET A CA 1
ATOM 455 C C . MET A 1 66 ? 42.901 -51.062 -9.372 1.00 37.21 66 MET A C 1
ATOM 456 O O . MET A 1 66 ? 42.973 -52.267 -9.640 1.00 38.63 66 MET A O 1
ATOM 461 N N . SER A 1 67 ? 42.962 -50.604 -8.121 1.00 37.75 67 SER A N 1
ATOM 462 C CA . SER A 1 67 ? 43.177 -51.516 -7.008 1.00 42.77 67 SER A CA 1
ATOM 463 C C . SER A 1 67 ? 41.974 -52.424 -6.811 1.00 36.65 67 SER A C 1
ATOM 464 O O . SER A 1 67 ? 42.140 -53.581 -6.411 1.00 41.18 67 SER A O 1
ATOM 467 N N . LEU A 1 68 ? 40.762 -51.927 -7.075 1.00 38.00 68 LEU A N 1
ATOM 468 C CA . LEU A 1 68 ? 39.580 -52.774 -6.901 1.00 42.48 68 LEU A CA 1
ATOM 469 C C . LEU A 1 68 ? 39.519 -53.877 -7.954 1.00 42.65 68 LEU A C 1
ATOM 470 O O . LEU A 1 68 ? 39.134 -55.016 -7.652 1.00 41.25 68 LEU A O 1
ATOM 475 N N . ALA A 1 69 ? 39.865 -53.555 -9.200 1.00 38.61 69 ALA A N 1
ATOM 476 C CA . ALA A 1 69 ? 39.877 -54.577 -10.247 1.00 38.69 69 ALA A CA 1
ATOM 477 C C . ALA A 1 69 ? 40.905 -55.655 -9.939 1.00 33.34 69 ALA A C 1
ATOM 478 O O . ALA A 1 69 ? 40.639 -56.853 -10.105 1.00 35.82 69 ALA A O 1
ATOM 480 N N . GLU A 1 70 ? 42.085 -55.250 -9.472 1.00 34.90 70 GLU A N 1
ATOM 481 C CA . GLU A 1 70 ? 43.081 -56.239 -9.062 1.00 36.99 70 GLU A CA 1
ATOM 482 C C . GLU A 1 70 ? 42.567 -57.088 -7.909 1.00 42.58 70 GLU A C 1
ATOM 483 O O . GLU A 1 70 ? 42.801 -58.301 -7.875 1.00 38.02 70 GLU A O 1
ATOM 489 N N . GLU A 1 71 ? 41.857 -56.471 -6.955 1.00 46.71 71 GLU A N 1
ATOM 490 C CA . GLU A 1 71 ? 41.324 -57.235 -5.830 1.00 50.54 71 GLU A CA 1
ATOM 491 C C . GLU A 1 71 ? 40.387 -58.335 -6.299 1.00 49.41 71 GLU A C 1
ATOM 492 O O . GLU A 1 71 ? 40.344 -59.405 -5.687 1.00 48.69 71 GLU A O 1
ATOM 494 N N . LEU A 1 72 ? 39.630 -58.094 -7.380 1.00 49.07 72 LEU A N 1
ATOM 495 C CA . LEU A 1 72 ? 38.725 -59.108 -7.920 1.00 43.78 72 LEU A CA 1
ATOM 496 C C . LEU A 1 72 ? 39.452 -60.214 -8.664 1.00 49.62 72 LEU A C 1
ATOM 497 O O . LEU A 1 72 ? 38.830 -61.230 -8.994 1.00 51.54 72 LEU A O 1
ATOM 502 N N . GLY A 1 73 ? 40.725 -60.030 -8.985 1.00 48.89 73 GLY A N 1
ATOM 503 C CA . GLY A 1 73 ? 41.441 -61.065 -9.692 1.00 53.37 73 GLY A CA 1
ATOM 504 C C . GLY A 1 73 ? 41.393 -60.926 -11.191 1.00 49.63 73 GLY A C 1
ATOM 505 O O . GLY A 1 73 ? 41.627 -61.908 -11.898 1.00 54.90 73 GLY A O 1
ATOM 506 N N . ALA A 1 74 ? 41.078 -59.750 -11.703 1.00 47.43 74 ALA A N 1
ATOM 507 C CA . ALA A 1 74 ? 40.992 -59.588 -13.139 1.00 46.50 74 ALA A CA 1
ATOM 508 C C . ALA A 1 74 ? 42.338 -59.135 -13.682 1.00 47.97 74 ALA A C 1
ATOM 509 O O . ALA A 1 74 ? 43.090 -58.415 -13.014 1.00 45.48 74 ALA A O 1
ATOM 511 N N . ASN A 1 75 ? 42.640 -59.566 -14.907 1.00 39.14 75 ASN A N 1
ATOM 512 C CA . ASN A 1 75 ? 43.705 -58.911 -15.654 1.00 35.81 75 ASN A CA 1
ATOM 513 C C . ASN A 1 75 ? 43.209 -57.514 -16.000 1.00 36.28 75 ASN A C 1
ATOM 514 O O . ASN A 1 75 ? 42.114 -57.339 -16.549 1.00 35.73 75 ASN A O 1
ATOM 519 N N . VAL A 1 76 ? 43.981 -56.511 -15.632 1.00 44.29 76 VAL A N 1
ATOM 520 C CA . VAL A 1 76 ? 43.492 -55.149 -15.688 1.00 42.20 76 VAL A CA 1
ATOM 521 C C . VAL A 1 76 ? 44.387 -54.343 -16.605 1.00 44.94 76 VAL A C 1
ATOM 522 O O . VAL A 1 76 ? 45.607 -54.535 -16.648 1.00 50.74 76 VAL A O 1
ATOM 526 N N . GLN A 1 77 ? 43.771 -53.465 -17.376 1.00 38.40 77 GLN A N 1
ATOM 527 C CA . GLN A 1 77 ? 44.530 -52.630 -18.278 1.00 32.87 77 GLN A CA 1
ATOM 528 C C . GLN A 1 77 ? 44.078 -51.203 -18.073 1.00 36.59 77 GLN A C 1
ATOM 529 O O . GLN A 1 77 ? 42.895 -50.884 -18.243 1.00 33.73 77 GLN A O 1
ATOM 535 N N . GLY A 1 78 ? 45.027 -50.348 -17.712 1.00 37.09 78 GLY A N 1
ATOM 536 C CA . GLY A 1 78 ? 44.756 -48.942 -17.599 1.00 38.59 78 GLY A CA 1
ATOM 537 C C . GLY A 1 78 ? 44.963 -48.330 -18.970 1.00 42.12 78 GLY A C 1
ATOM 538 O O . GLY A 1 78 ? 45.802 -48.786 -19.748 1.00 40.79 78 GLY A O 1
ATOM 539 N N . THR A 1 79 ? 44.134 -47.345 -19.281 1.00 38.28 79 THR A N 1
ATOM 540 C CA . THR A 1 79 ? 44.288 -46.595 -20.510 1.00 32.08 79 THR A CA 1
ATOM 541 C C . THR A 1 79 ? 43.958 -45.136 -20.201 1.00 37.79 79 THR A C 1
ATOM 542 O O . THR A 1 79 ? 43.164 -44.840 -19.300 1.00 38.96 79 THR A O 1
ATOM 546 N N . THR A 1 80 ? 44.645 -44.231 -20.889 1.00 32.88 80 THR A N 1
ATOM 547 C CA . THR A 1 80 ? 44.521 -42.795 -20.677 1.00 35.59 80 THR A CA 1
ATOM 548 C C . THR A 1 80 ? 43.789 -42.172 -21.851 1.00 31.39 80 THR A C 1
ATOM 549 O O . THR A 1 80 ? 44.151 -42.417 -23.008 1.00 36.10 80 THR A O 1
ATOM 553 N N . LEU A 1 81 ? 42.739 -41.423 -21.554 1.00 31.04 81 LEU A N 1
ATOM 554 C CA . LEU A 1 81 ? 42.017 -40.657 -22.558 1.00 36.49 81 LEU A CA 1
ATOM 555 C C . LEU A 1 81 ? 42.410 -39.183 -22.510 1.00 41.93 81 LEU A C 1
ATOM 556 O O . LEU A 1 81 ? 42.580 -38.604 -21.432 1.00 36.88 81 LEU A O 1
ATOM 561 N N . ASP A 1 82 ? 42.503 -38.576 -23.687 1.00 27.49 82 ASP A N 1
ATOM 562 C CA . ASP A 1 82 ? 42.818 -37.162 -23.841 1.00 38.66 82 ASP A CA 1
ATOM 563 C C . ASP A 1 82 ? 41.547 -36.429 -24.261 1.00 28.41 82 ASP A C 1
ATOM 564 O O . ASP A 1 82 ? 41.376 -36.050 -25.416 1.00 34.51 82 ASP A O 1
ATOM 569 N N . TYR A 1 83 ? 40.642 -36.242 -23.296 1.00 28.53 83 TYR A N 1
ATOM 570 C CA . TYR A 1 83 ? 39.331 -35.671 -23.607 1.00 31.74 83 TYR A CA 1
ATOM 571 C C . TYR A 1 83 ? 39.432 -34.274 -24.198 1.00 33.64 83 TYR A C 1
ATOM 572 O O . TYR A 1 83 ? 38.611 -33.910 -25.047 1.00 31.33 83 TYR A O 1
ATOM 581 N N . LEU A 1 84 ? 40.425 -33.482 -23.763 1.00 29.33 84 LEU A N 1
ATOM 582 C CA . LEU A 1 84 ? 40.582 -32.105 -24.213 1.00 31.26 84 LEU A CA 1
ATOM 583 C C . LEU A 1 84 ? 40.986 -31.993 -25.675 1.00 37.22 84 LEU A C 1
ATOM 584 O O . LEU A 1 84 ? 41.013 -30.874 -26.199 1.00 33.86 84 LEU A O 1
ATOM 589 N N . SER A 1 85 ? 41.305 -33.095 -26.355 1.00 38.76 85 SER A N 1
ATOM 590 C CA . SER A 1 85 ? 41.603 -32.955 -27.781 1.00 41.54 85 SER A CA 1
ATOM 591 C C . SER A 1 85 ? 40.352 -32.790 -28.631 1.00 39.59 85 SER A C 1
ATOM 592 O O . SER A 1 85 ? 40.467 -32.449 -29.807 1.00 44.86 85 SER A O 1
ATOM 595 N N . ASP A 1 86 ? 39.169 -33.035 -28.075 1.00 49.22 86 ASP A N 1
ATOM 596 C CA . ASP A 1 86 ? 37.909 -32.819 -28.778 1.00 47.82 86 ASP A CA 1
ATOM 597 C C . ASP A 1 86 ? 37.402 -31.427 -28.443 1.00 46.32 86 ASP A C 1
ATOM 598 O O . ASP A 1 86 ? 37.216 -31.095 -27.266 1.00 43.84 86 ASP A O 1
ATOM 603 N N . ASP A 1 87 ? 37.170 -30.623 -29.478 1.00 48.73 87 ASP A N 1
ATOM 604 C CA . ASP A 1 87 ? 36.806 -29.229 -29.261 1.00 44.69 87 ASP A CA 1
ATOM 605 C C . ASP A 1 87 ? 35.477 -29.092 -28.529 1.00 36.86 87 ASP A C 1
ATOM 606 O O . ASP A 1 87 ? 35.245 -28.077 -27.855 1.00 36.17 87 ASP A O 1
ATOM 611 N N . HIS A 1 88 ? 34.583 -30.077 -28.664 1.00 41.74 88 HIS A N 1
ATOM 612 C CA . HIS A 1 88 ? 33.333 -30.027 -27.908 1.00 43.77 88 HIS A CA 1
ATOM 613 C C . HIS A 1 88 ? 33.602 -30.107 -26.414 1.00 44.51 88 HIS A C 1
ATOM 614 O O . HIS A 1 88 ? 32.943 -29.424 -25.618 1.00 48.82 88 HIS A O 1
ATOM 621 N N . ILE A 1 89 ? 34.558 -30.948 -26.014 1.00 40.14 89 ILE A N 1
ATOM 622 C CA . ILE A 1 89 ? 34.912 -31.079 -24.603 1.00 33.23 89 ILE A CA 1
ATOM 623 C C . ILE A 1 89 ? 35.762 -29.907 -24.138 1.00 31.52 89 ILE A C 1
ATOM 624 O O . ILE A 1 89 ? 35.532 -29.347 -23.058 1.00 39.96 89 ILE A O 1
ATOM 629 N N . LYS A 1 90 ? 36.765 -29.526 -24.935 1.00 32.32 90 LYS A N 1
ATOM 630 C CA . LYS A 1 90 ? 37.666 -28.456 -24.520 1.00 34.05 90 LYS A CA 1
ATOM 631 C C . LYS A 1 90 ? 36.917 -27.140 -24.325 1.00 38.50 90 LYS A C 1
ATOM 632 O O . LYS A 1 90 ? 37.255 -26.345 -23.437 1.00 36.69 90 LYS A O 1
ATOM 638 N N . ASN A 1 91 ? 35.946 -26.863 -25.186 1.00 43.35 91 ASN A N 1
ATOM 639 C CA . ASN A 1 91 ? 35.176 -25.634 -25.097 1.00 44.52 91 ASN A CA 1
ATOM 640 C C . ASN A 1 91 ? 33.926 -25.801 -24.243 1.00 42.05 91 ASN A C 1
ATOM 641 O O . ASN A 1 91 ? 33.135 -24.861 -24.131 1.00 42.15 91 ASN A O 1
ATOM 646 N N . ASN A 1 92 ? 33.723 -26.983 -23.670 1.00 40.56 92 ASN A N 1
ATOM 647 C CA . ASN A 1 92 ? 32.641 -27.255 -22.729 1.00 41.63 92 ASN A CA 1
ATOM 648 C C . ASN A 1 92 ? 31.287 -26.796 -23.281 1.00 50.07 92 ASN A C 1
ATOM 649 O O . ASN A 1 92 ? 30.619 -25.904 -22.755 1.00 47.00 92 ASN A O 1
ATOM 654 N N . THR A 1 93 ? 30.893 -27.458 -24.330 1.00 47.56 93 THR A N 1
ATOM 655 C CA . THR A 1 93 ? 29.597 -27.221 -24.928 1.00 43.77 93 THR A CA 1
ATOM 656 C C . THR A 1 93 ? 28.553 -28.054 -24.208 1.00 37.19 93 THR A C 1
ATOM 657 O O . THR A 1 93 ? 28.887 -29.023 -23.520 1.00 35.07 93 THR A O 1
ATOM 661 N N . PRO A 1 94 ? 27.268 -27.730 -24.358 1.00 39.41 94 PRO A N 1
ATOM 662 C CA . PRO A 1 94 ? 26.248 -28.561 -23.700 1.00 48.43 94 PRO A CA 1
ATOM 663 C C . PRO A 1 94 ? 26.224 -30.019 -24.153 1.00 46.48 94 PRO A C 1
ATOM 664 O O . PRO A 1 94 ? 25.781 -30.871 -23.377 1.00 53.10 94 PRO A O 1
ATOM 668 N N . ASP A 1 95 ? 26.734 -30.359 -25.338 1.00 42.86 95 ASP A N 1
ATOM 669 C CA . ASP A 1 95 ? 26.789 -31.759 -25.759 1.00 42.21 95 ASP A CA 1
ATOM 670 C C . ASP A 1 95 ? 28.144 -32.405 -25.462 1.00 43.18 95 ASP A C 1
ATOM 671 O O . ASP A 1 95 ? 28.422 -33.495 -25.973 1.00 43.26 95 ASP A O 1
ATOM 676 N N . SER A 1 96 ? 28.995 -31.739 -24.668 1.00 38.40 96 SER A N 1
ATOM 677 C CA . SER A 1 96 ? 30.350 -32.219 -24.389 1.00 42.78 96 SER A CA 1
ATOM 678 C C . SER A 1 96 ? 30.356 -33.639 -23.824 1.00 44.86 96 SER A C 1
ATOM 679 O O . SER A 1 96 ? 31.234 -34.445 -24.166 1.00 39.51 96 SER A O 1
ATOM 682 N N . TRP A 1 97 ? 29.388 -33.959 -22.956 1.00 37.39 97 TRP A N 1
ATOM 683 C CA . TRP A 1 97 ? 29.255 -35.304 -22.392 1.00 35.26 97 TRP A CA 1
ATOM 684 C C . TRP A 1 97 ? 29.184 -36.384 -23.476 1.00 36.60 97 TRP A C 1
ATOM 685 O O . TRP A 1 97 ? 29.737 -37.479 -23.317 1.00 39.71 97 TRP A O 1
ATOM 696 N N . TYR A 1 98 ? 28.474 -36.107 -24.574 1.00 36.82 98 TYR A N 1
ATOM 697 C CA . TYR A 1 98 ? 28.303 -37.115 -25.611 1.00 38.95 98 TYR A CA 1
ATOM 698 C C . TYR A 1 98 ? 29.627 -37.414 -26.301 1.00 39.66 98 TYR A C 1
ATOM 699 O O . TYR A 1 98 ? 29.946 -38.580 -26.561 1.00 38.78 98 TYR A O 1
ATOM 708 N N . TYR A 1 99 ? 30.421 -36.373 -26.586 1.00 35.17 99 TYR A N 1
ATOM 709 C CA . TYR A 1 99 ? 31.703 -36.585 -27.252 1.00 33.11 99 TYR A CA 1
ATOM 710 C C . TYR A 1 99 ? 32.693 -37.274 -26.332 1.00 32.37 99 TYR A C 1
ATOM 711 O O . TYR A 1 99 ? 33.550 -38.028 -26.798 1.00 31.92 99 TYR A O 1
ATOM 720 N N . ALA A 1 100 ? 32.598 -37.029 -25.029 1.00 32.82 100 ALA A N 1
ATOM 721 C CA . ALA A 1 100 ? 33.401 -37.815 -24.105 1.00 32.28 100 ALA A CA 1
ATOM 722 C C . ALA A 1 100 ? 33.006 -39.285 -24.182 1.00 36.60 100 ALA A C 1
ATOM 723 O O . ALA A 1 100 ? 33.877 -40.163 -24.219 1.00 37.75 100 ALA A O 1
ATOM 725 N N . LYS A 1 101 ? 31.693 -39.573 -24.223 1.00 32.93 101 LYS A N 1
ATOM 726 C CA . LYS A 1 101 ? 31.248 -40.965 -24.322 1.00 37.58 101 LYS A CA 1
ATOM 727 C C . LYS A 1 101 ? 31.732 -41.612 -25.612 1.00 36.48 101 LYS A C 1
ATOM 728 O O . LYS A 1 101 ? 32.213 -42.755 -25.607 1.00 38.44 101 LYS A O 1
ATOM 730 N N . LYS A 1 102 ? 31.679 -40.860 -26.711 1.00 36.51 102 LYS A N 1
ATOM 731 C CA . LYS A 1 102 ? 32.122 -41.369 -27.998 1.00 35.05 102 LYS A CA 1
ATOM 732 C C . LYS A 1 102 ? 33.599 -41.736 -27.943 1.00 35.27 102 LYS A C 1
ATOM 733 O O . LYS A 1 102 ? 34.002 -42.818 -28.380 1.00 37.36 102 LYS A O 1
ATOM 739 N N . MET A 1 103 ? 34.421 -40.846 -27.390 1.00 31.32 103 MET A N 1
ATOM 740 C CA . MET A 1 103 ? 35.849 -41.115 -27.326 1.00 38.35 103 MET A CA 1
ATOM 741 C C . MET A 1 103 ? 36.147 -42.256 -26.359 1.00 27.42 103 MET A C 1
ATOM 742 O O . MET A 1 103 ? 36.961 -43.129 -26.657 1.00 26.95 103 MET A O 1
ATOM 747 N N . PHE A 1 104 ? 35.449 -42.302 -25.230 1.00 30.62 104 PHE A N 1
ATOM 748 C CA . PHE A 1 104 ? 35.606 -43.409 -24.283 1.00 30.15 104 PHE A CA 1
ATOM 749 C C . PHE A 1 104 ? 35.304 -44.749 -24.943 1.00 31.28 104 PHE A C 1
ATOM 750 O O . PHE A 1 104 ? 36.131 -45.668 -24.907 1.00 36.25 104 PHE A O 1
ATOM 758 N N . TYR A 1 105 ? 34.120 -44.878 -25.563 1.00 29.31 105 TYR A N 1
ATOM 759 C CA . TYR A 1 105 ? 33.753 -46.164 -26.149 1.00 29.11 105 TYR A CA 1
ATOM 760 C C . TYR A 1 105 ? 34.586 -46.474 -27.390 1.00 29.32 105 TYR A C 1
ATOM 761 O O . TYR A 1 105 ? 34.776 -47.650 -27.726 1.00 33.71 105 TYR A O 1
ATOM 770 N N . SER A 1 106 ? 35.096 -45.449 -28.078 1.00 27.28 106 SER A N 1
ATOM 771 C CA . SER A 1 106 ? 35.983 -45.729 -29.199 1.00 27.83 106 SER A CA 1
ATOM 772 C C . SER A 1 106 ? 37.275 -46.391 -28.718 1.00 29.15 106 SER A C 1
ATOM 773 O O . SER A 1 106 ? 37.719 -47.384 -29.298 1.00 30.13 106 SER A O 1
ATOM 776 N N . ARG A 1 107 ? 37.864 -45.889 -27.624 1.00 29.65 107 ARG A N 1
ATOM 777 C CA . ARG A 1 107 ? 39.068 -46.520 -27.068 1.00 31.25 107 ARG A CA 1
ATOM 778 C C . ARG A 1 107 ? 38.795 -47.947 -26.593 1.00 27.90 107 ARG A C 1
ATOM 779 O O . ARG A 1 107 ? 39.616 -48.844 -26.801 1.00 29.30 107 ARG A O 1
ATOM 787 N N . LEU A 1 108 ? 37.678 -48.164 -25.898 1.00 27.25 108 LEU A N 1
ATOM 788 C CA . LEU A 1 108 ? 37.387 -49.494 -25.368 1.00 27.48 108 LEU A CA 1
ATOM 789 C C . LEU A 1 108 ? 37.188 -50.491 -26.494 1.00 29.26 108 LEU A C 1
ATOM 790 O O . LEU A 1 108 ? 37.637 -51.638 -26.400 1.00 28.19 108 LEU A O 1
ATOM 795 N N . ASN A 1 109 ? 36.542 -50.051 -27.589 1.00 32.38 109 ASN A N 1
ATOM 796 C CA . ASN A 1 109 ? 36.372 -50.912 -28.757 1.00 30.84 109 ASN A CA 1
ATOM 797 C C . ASN A 1 109 ? 37.718 -51.285 -29.363 1.00 27.88 109 ASN A C 1
ATOM 798 O O . ASN A 1 109 ? 37.919 -52.427 -29.786 1.00 28.08 109 ASN A O 1
ATOM 803 N N . ASP A 1 110 ? 38.650 -50.331 -29.414 1.00 27.45 110 ASP A N 1
ATOM 804 C CA . ASP A 1 110 ? 39.979 -50.630 -29.940 1.00 27.75 110 ASP A CA 1
ATOM 805 C C . ASP A 1 110 ? 40.672 -51.682 -29.090 1.00 29.34 110 ASP A C 1
ATOM 806 O O . ASP A 1 110 ? 41.200 -52.672 -29.611 1.00 36.76 110 ASP A O 1
ATOM 811 N N . ILE A 1 111 ? 40.601 -51.520 -27.763 1.00 29.97 111 ILE A N 1
ATOM 812 C CA . ILE A 1 111 ? 41.191 -52.491 -26.848 1.00 30.62 111 ILE A CA 1
ATOM 813 C C . ILE A 1 111 ? 40.544 -53.854 -27.029 1.00 35.11 111 ILE A C 1
ATOM 814 O O . ILE A 1 111 ? 41.228 -54.889 -27.001 1.00 32.59 111 ILE A O 1
ATOM 819 N N . ALA A 1 112 ? 39.209 -53.887 -27.148 1.00 32.78 112 ALA A N 1
ATOM 820 C CA . ALA A 1 112 ? 38.518 -55.168 -27.263 1.00 36.93 112 ALA A CA 1
ATOM 821 C C . ALA A 1 112 ? 38.828 -55.834 -28.594 1.00 35.14 112 ALA A C 1
ATOM 822 O O . ALA A 1 112 ? 39.050 -57.049 -28.652 1.00 39.09 112 ALA A O 1
ATOM 824 N N . ALA A 1 113 ? 38.870 -55.047 -29.669 1.00 37.20 113 ALA A N 1
ATOM 825 C CA . ALA A 1 113 ? 39.224 -55.592 -30.971 1.00 38.16 113 ALA A CA 1
ATOM 826 C C . ALA A 1 113 ? 40.624 -56.179 -30.951 1.00 42.68 113 ALA A C 1
ATOM 827 O O . ALA A 1 113 ? 40.884 -57.202 -31.592 1.00 53.85 113 ALA A O 1
ATOM 829 N N . ASN A 1 114 ? 41.542 -55.539 -30.223 1.00 43.33 114 ASN A N 1
ATOM 830 C CA . ASN A 1 114 ? 42.935 -55.967 -30.216 1.00 39.67 114 ASN A CA 1
ATOM 831 C C . ASN A 1 114 ? 43.180 -57.175 -29.310 1.00 42.79 114 ASN A C 1
ATOM 832 O O . ASN A 1 114 ? 44.144 -57.913 -29.532 1.00 43.67 114 ASN A O 1
ATOM 837 N N . ASN A 1 115 ? 42.332 -57.419 -28.310 1.00 41.31 115 ASN A N 1
ATOM 838 C CA . ASN A 1 115 ? 42.521 -58.577 -27.448 1.00 36.00 115 ASN A CA 1
ATOM 839 C C . ASN A 1 115 ? 41.545 -59.707 -27.745 1.00 32.31 115 ASN A C 1
ATOM 840 O O . ASN A 1 115 ? 41.485 -60.669 -26.977 1.00 33.86 115 ASN A O 1
ATOM 845 N N . GLY A 1 116 ? 40.763 -59.608 -28.820 1.00 33.91 116 GLY A N 1
ATOM 846 C CA . GLY A 1 116 ? 39.907 -60.718 -29.195 1.00 37.65 116 GLY A CA 1
ATOM 847 C C . GLY A 1 116 ? 38.623 -60.843 -28.409 1.00 42.05 116 GLY A C 1
ATOM 848 O O . GLY A 1 116 ? 38.023 -61.925 -28.388 1.00 36.00 116 GLY A O 1
ATOM 849 N N . SER A 1 117 ? 38.196 -59.773 -27.745 1.00 35.60 117 SER A N 1
ATOM 850 C CA . SER A 1 117 ? 36.932 -59.768 -27.034 1.00 39.07 117 SER A CA 1
ATOM 851 C C . SER A 1 117 ? 35.784 -59.744 -28.028 1.00 34.46 117 SER A C 1
ATOM 852 O O . SER A 1 117 ? 35.900 -59.192 -29.115 1.00 33.79 117 SER A O 1
ATOM 855 N N . ALA A 1 118 ? 34.666 -60.350 -27.645 1.00 32.64 118 ALA A N 1
ATOM 856 C CA . ALA A 1 118 ? 33.481 -60.294 -28.483 1.00 36.81 118 ALA A CA 1
ATOM 857 C C . ALA A 1 118 ? 32.631 -59.058 -28.237 1.00 35.43 118 ALA A C 1
ATOM 858 O O . ALA A 1 118 ? 31.777 -58.748 -29.074 1.00 41.17 118 ALA A O 1
ATOM 860 N N . ALA A 1 119 ? 32.821 -58.362 -27.111 1.00 34.12 119 ALA A N 1
ATOM 861 C CA . ALA A 1 119 ? 32.048 -57.153 -26.828 1.00 36.83 119 ALA A CA 1
ATOM 862 C C . ALA A 1 119 ? 32.697 -56.352 -25.705 1.00 32.22 119 ALA A C 1
ATOM 863 O O . ALA A 1 119 ? 33.420 -56.893 -24.862 1.00 30.84 119 ALA A O 1
ATOM 865 N N . VAL A 1 120 ? 32.400 -55.055 -25.694 1.00 35.28 120 VAL A N 1
ATOM 866 C CA . VAL A 1 120 ? 32.636 -54.205 -24.531 1.00 30.80 120 VAL A CA 1
ATOM 867 C C . VAL A 1 120 ? 31.391 -54.212 -23.660 1.00 27.27 120 VAL A C 1
ATOM 868 O O . VAL A 1 120 ? 30.274 -54.056 -24.158 1.00 28.17 120 VAL A O 1
ATOM 872 N N . LEU A 1 121 ? 31.586 -54.410 -22.358 1.00 27.04 121 LEU A N 1
ATOM 873 C CA . LEU A 1 121 ? 30.514 -54.372 -21.375 1.00 28.02 121 LEU A CA 1
ATOM 874 C C . LEU A 1 121 ? 30.731 -53.195 -20.426 1.00 31.05 121 LEU A C 1
ATOM 875 O O . LEU A 1 121 ? 31.860 -52.945 -19.986 1.00 27.25 121 LEU A O 1
ATOM 880 N N . ASP A 1 122 ? 29.644 -52.500 -20.081 1.00 30.11 122 ASP A N 1
ATOM 881 C CA . ASP A 1 122 ? 29.692 -51.457 -19.060 1.00 33.81 122 ASP A CA 1
ATOM 882 C C . ASP A 1 122 ? 28.681 -51.784 -17.963 1.00 31.40 122 ASP A C 1
ATOM 883 O O . ASP A 1 122 ? 27.949 -52.769 -18.043 1.00 31.97 122 ASP A O 1
ATOM 888 N N . GLY A 1 123 ? 28.642 -50.951 -16.927 1.00 32.00 123 GLY A N 1
ATOM 889 C CA . GLY A 1 123 ? 27.766 -51.271 -15.817 1.00 31.97 123 GLY A CA 1
ATOM 890 C C . GLY A 1 123 ? 26.446 -50.529 -15.784 1.00 38.16 123 GLY A C 1
ATOM 891 O O . GLY A 1 123 ? 25.836 -50.417 -14.716 1.00 46.46 123 GLY A O 1
ATOM 892 N N . MET A 1 124 ? 25.957 -50.039 -16.919 1.00 34.48 124 MET A N 1
ATOM 893 C CA . MET A 1 124 ? 24.714 -49.274 -16.869 1.00 37.55 124 MET A CA 1
ATOM 894 C C . MET A 1 124 ? 23.524 -50.167 -16.543 1.00 41.52 124 MET A C 1
ATOM 895 O O . MET A 1 124 ? 23.456 -51.323 -16.968 1.00 44.10 124 MET A O 1
ATOM 900 N N . ILE A 1 125 ? 22.595 -49.630 -15.755 1.00 41.24 125 ILE A N 1
ATOM 901 C CA . ILE A 1 125 ? 21.435 -50.390 -15.292 1.00 49.13 125 ILE A CA 1
ATOM 902 C C . ILE A 1 125 ? 20.163 -49.647 -15.678 1.00 52.73 125 ILE A C 1
ATOM 903 O O . ILE A 1 125 ? 20.190 -48.765 -16.544 1.00 49.22 125 ILE A O 1
ATOM 908 N N . LYS A 1 126 ? 19.047 -49.983 -15.028 1.00 55.69 126 LYS A N 1
ATOM 909 C CA . LYS A 1 126 ? 17.768 -49.302 -15.260 1.00 54.27 126 LYS A CA 1
ATOM 910 C C . LYS A 1 126 ? 17.514 -48.210 -14.219 1.00 65.13 126 LYS A C 1
ATOM 911 O O . LYS A 1 126 ? 17.109 -47.087 -14.553 1.00 70.89 126 LYS A O 1
ATOM 913 N N . LYS A 1 137 ? 22.951 -42.451 -27.283 1.00 55.60 137 LYS A N 1
ATOM 914 C CA . LYS A 1 137 ? 24.042 -43.037 -26.523 1.00 52.67 137 LYS A CA 1
ATOM 915 C C . LYS A 1 137 ? 25.198 -43.420 -27.443 1.00 56.53 137 LYS A C 1
ATOM 916 O O . LYS A 1 137 ? 25.029 -44.128 -28.451 1.00 53.95 137 LYS A O 1
ATOM 918 N N . ALA A 1 138 ? 26.391 -42.952 -27.085 1.00 55.16 138 ALA A N 1
ATOM 919 C CA . ALA A 1 138 ? 27.581 -43.414 -27.783 1.00 53.95 138 ALA A CA 1
ATOM 920 C C . ALA A 1 138 ? 27.783 -44.920 -27.629 1.00 62.80 138 ALA A C 1
ATOM 921 O O . ALA A 1 138 ? 28.538 -45.516 -28.406 1.00 60.25 138 ALA A O 1
ATOM 923 N N . ARG A 1 139 ? 27.115 -45.544 -26.648 1.00 67.34 139 ARG A N 1
ATOM 924 C CA . ARG A 1 139 ? 27.243 -46.986 -26.442 1.00 56.12 139 ARG A CA 1
ATOM 925 C C . ARG A 1 139 ? 26.569 -47.761 -27.567 1.00 59.83 139 ARG A C 1
ATOM 926 O O . ARG A 1 139 ? 27.137 -48.721 -28.103 1.00 65.51 139 ARG A O 1
ATOM 934 N N . SER A 1 140 ? 25.353 -47.354 -27.940 1.00 58.20 140 SER A N 1
ATOM 935 C CA . SER A 1 140 ? 24.633 -48.047 -29.001 1.00 55.10 140 SER A CA 1
ATOM 936 C C . SER A 1 140 ? 25.351 -47.918 -30.343 1.00 58.01 140 SER A C 1
ATOM 937 O O . SER A 1 140 ? 25.453 -48.896 -31.095 1.00 60.27 140 SER A O 1
ATOM 940 N N . GLU A 1 141 ? 25.856 -46.718 -30.664 1.00 56.60 141 GLU A N 1
ATOM 941 C CA . GLU A 1 141 ? 26.623 -46.549 -31.897 1.00 59.52 141 GLU A CA 1
ATOM 942 C C . GLU A 1 141 ? 27.917 -47.349 -31.872 1.00 56.66 141 GLU A C 1
ATOM 943 O O . GLU A 1 141 ? 28.381 -47.802 -32.925 1.00 54.97 141 GLU A O 1
ATOM 949 N N . ALA A 1 142 ? 28.516 -47.525 -30.687 1.00 60.03 142 ALA A N 1
ATOM 950 C CA . ALA A 1 142 ? 29.736 -48.313 -30.526 1.00 54.92 142 ALA A CA 1
ATOM 951 C C . ALA A 1 142 ? 29.477 -49.810 -30.397 1.00 56.59 142 ALA A C 1
ATOM 952 O O . ALA A 1 142 ? 30.427 -50.595 -30.498 1.00 55.60 142 ALA A O 1
ATOM 954 N N . GLY A 1 143 ? 28.233 -50.232 -30.178 1.00 55.50 143 GLY A N 1
ATOM 955 C CA . GLY A 1 143 ? 27.969 -51.642 -29.971 1.00 53.86 143 GLY A CA 1
ATOM 956 C C . GLY A 1 143 ? 28.322 -52.175 -28.598 1.00 47.93 143 GLY A C 1
ATOM 957 O O . GLY A 1 143 ? 28.346 -53.400 -28.419 1.00 46.07 143 GLY A O 1
ATOM 958 N N . ALA A 1 144 ? 28.608 -51.300 -27.631 1.00 43.01 144 ALA A N 1
ATOM 959 C CA . ALA A 1 144 ? 28.834 -51.720 -26.245 1.00 46.16 144 ALA A CA 1
ATOM 960 C C . ALA A 1 144 ? 27.562 -52.296 -25.631 1.00 41.00 144 ALA A C 1
ATOM 961 O O . ALA A 1 144 ? 26.454 -51.863 -25.950 1.00 44.79 144 ALA A O 1
ATOM 963 N N . ARG A 1 145 ? 27.713 -53.342 -24.822 1.00 34.42 145 ARG A N 1
ATOM 964 C CA . ARG A 1 145 ? 26.573 -54.013 -24.205 1.00 41.66 145 ARG A CA 1
ATOM 965 C C . ARG A 1 145 ? 26.478 -53.681 -22.714 1.00 35.44 145 ARG A C 1
ATOM 966 O O . ARG A 1 145 ? 27.460 -53.807 -21.978 1.00 34.54 145 ARG A O 1
ATOM 974 N N . SER A 1 146 ? 25.284 -53.293 -22.267 1.00 35.18 146 SER A N 1
ATOM 975 C CA . SER A 1 146 ? 24.975 -53.089 -20.852 1.00 36.44 146 SER A CA 1
ATOM 976 C C . SER A 1 146 ? 24.101 -54.256 -20.394 1.00 36.57 146 SER A C 1
ATOM 977 O O . SER A 1 146 ? 22.875 -54.153 -20.372 1.00 37.06 146 SER A O 1
ATOM 980 N N . LEU A 1 147 ? 24.736 -55.363 -20.006 1.00 36.03 147 LEU A N 1
ATOM 981 C CA . LEU A 1 147 ? 23.961 -56.573 -19.757 1.00 36.09 147 LEU A CA 1
ATOM 982 C C . LEU A 1 147 ? 23.071 -56.451 -18.531 1.00 36.21 147 LEU A C 1
ATOM 983 O O . LEU A 1 147 ? 22.015 -57.083 -18.486 1.00 37.97 147 LEU A O 1
ATOM 988 N N . LEU A 1 148 ? 23.454 -55.643 -17.541 1.00 35.77 148 LEU A N 1
ATOM 989 C CA . LEU A 1 148 ? 22.567 -55.472 -16.397 1.00 36.13 148 LEU A CA 1
ATOM 990 C C . LEU A 1 148 ? 21.278 -54.822 -16.849 1.00 41.32 148 LEU A C 1
ATOM 991 O O . LEU A 1 148 ? 20.183 -55.188 -16.387 1.00 37.56 148 LEU A O 1
ATOM 996 N N . GLN A 1 149 ? 21.394 -53.847 -17.759 1.00 37.46 149 GLN A N 1
ATOM 997 C CA . GLN A 1 149 ? 20.208 -53.202 -18.306 1.00 40.17 149 GLN A CA 1
ATOM 998 C C . GLN A 1 149 ? 19.437 -54.169 -19.189 1.00 38.19 149 GLN A C 1
ATOM 999 O O . GLN A 1 149 ? 18.207 -54.190 -19.162 1.00 38.44 149 GLN A O 1
ATOM 1005 N N . GLU A 1 150 ? 20.144 -54.968 -19.990 1.00 37.83 150 GLU A N 1
ATOM 1006 C CA . GLU A 1 150 ? 19.461 -55.960 -20.818 1.00 41.78 150 GLU A CA 1
ATOM 1007 C C . GLU A 1 150 ? 18.699 -56.971 -19.965 1.00 46.70 150 GLU A C 1
ATOM 1008 O O . GLU A 1 150 ? 17.598 -57.399 -20.330 1.00 40.46 150 GLU A O 1
ATOM 1014 N N . ALA A 1 151 ? 19.261 -57.362 -18.823 1.00 45.90 151 ALA A N 1
ATOM 1015 C CA . ALA A 1 151 ? 18.600 -58.308 -17.933 1.00 47.98 151 ALA A CA 1
ATOM 1016 C C . ALA A 1 151 ? 17.663 -57.631 -16.937 1.00 51.69 151 ALA A C 1
ATOM 1017 O O . ALA A 1 151 ? 17.227 -58.283 -15.984 1.00 57.12 151 ALA A O 1
ATOM 1019 N N . ASP A 1 152 ? 17.384 -56.335 -17.121 1.00 47.16 152 ASP A N 1
ATOM 1020 C CA . ASP A 1 152 ? 16.386 -55.585 -16.346 1.00 53.03 152 ASP A CA 1
ATOM 1021 C C . ASP A 1 152 ? 16.759 -55.423 -14.870 1.00 47.95 152 ASP A C 1
ATOM 1022 O O . ASP A 1 152 ? 15.874 -55.378 -14.011 1.00 47.85 152 ASP A O 1
ATOM 1027 N N . PHE A 1 153 ? 18.050 -55.294 -14.561 1.00 44.81 153 PHE A N 1
ATOM 1028 C CA . PHE A 1 153 ? 18.499 -55.081 -13.189 1.00 40.88 153 PHE A CA 1
ATOM 1029 C C . PHE A 1 153 ? 18.223 -53.637 -12.782 1.00 45.99 153 PHE A C 1
ATOM 1030 O O . PHE A 1 153 ? 18.755 -52.708 -13.397 1.00 61.43 153 PHE A O 1
ATOM 1038 N N . PHE A 1 154 ? 17.462 -53.439 -11.711 1.00 48.61 154 PHE A N 1
ATOM 1039 C CA . PHE A 1 154 ? 17.411 -52.130 -11.080 1.00 50.40 154 PHE A CA 1
ATOM 1040 C C . PHE A 1 154 ? 18.465 -52.067 -9.974 1.00 55.80 154 PHE A C 1
ATOM 1041 O O . PHE A 1 154 ? 19.157 -53.049 -9.698 1.00 61.80 154 PHE A O 1
ATOM 1049 N N . LYS A 1 155 ? 18.622 -50.895 -9.346 1.00 56.61 155 LYS A N 1
ATOM 1050 C CA . LYS A 1 155 ? 19.689 -50.754 -8.355 1.00 51.43 155 LYS A CA 1
ATOM 1051 C C . LYS A 1 155 ? 19.532 -51.745 -7.202 1.00 48.44 155 LYS A C 1
ATOM 1052 O O . LYS A 1 155 ? 20.531 -52.289 -6.717 1.00 45.43 155 LYS A O 1
ATOM 1058 N N . THR A 1 156 ? 18.296 -52.049 -6.801 1.00 48.71 156 THR A N 1
ATOM 1059 C CA . THR A 1 156 ? 18.091 -53.022 -5.731 1.00 54.62 156 THR A CA 1
ATOM 1060 C C . THR A 1 156 ? 18.529 -54.426 -6.143 1.00 54.58 156 THR A C 1
ATOM 1061 O O . THR A 1 156 ? 19.025 -55.183 -5.304 1.00 49.09 156 THR A O 1
ATOM 1065 N N . ASP A 1 157 ? 18.360 -54.790 -7.420 1.00 49.65 157 ASP A N 1
ATOM 1066 C CA . ASP A 1 157 ? 18.799 -56.106 -7.874 1.00 52.01 157 ASP A CA 1
ATOM 1067 C C . ASP A 1 157 ? 20.307 -56.191 -7.905 1.00 52.37 157 ASP A C 1
ATOM 1068 O O . ASP A 1 157 ? 20.884 -57.249 -7.612 1.00 42.30 157 ASP A O 1
ATOM 1073 N N . VAL A 1 158 ? 20.954 -55.085 -8.267 1.00 41.74 158 VAL A N 1
ATOM 1074 C CA . VAL A 1 158 ? 22.404 -55.019 -8.221 1.00 40.03 158 VAL A CA 1
ATOM 1075 C C . VAL A 1 158 ? 22.886 -55.284 -6.809 1.00 45.79 158 VAL A C 1
ATOM 1076 O O . VAL A 1 158 ? 23.739 -56.151 -6.573 1.00 40.85 158 VAL A O 1
ATOM 1080 N N . ARG A 1 159 ? 22.305 -54.561 -5.840 1.00 46.36 159 ARG A N 1
ATOM 1081 C CA . ARG A 1 159 ? 22.694 -54.708 -4.442 1.00 45.90 159 ARG A CA 1
ATOM 1082 C C . ARG A 1 159 ? 22.396 -56.108 -3.932 1.00 46.90 159 ARG A C 1
ATOM 1083 O O . ARG A 1 159 ? 23.159 -56.657 -3.129 1.00 47.47 159 ARG A O 1
ATOM 1091 N N . ALA A 1 160 ? 21.254 -56.671 -4.327 1.00 47.44 160 ALA A N 1
ATOM 1092 C CA . ALA A 1 160 ? 20.906 -58.017 -3.870 1.00 48.45 160 ALA A CA 1
ATOM 1093 C C . ALA A 1 160 ? 21.896 -59.044 -4.411 1.00 48.93 160 ALA A C 1
ATOM 1094 O O . ALA A 1 160 ? 22.413 -59.882 -3.660 1.00 46.79 160 ALA A O 1
ATOM 1096 N N . LEU A 1 161 ? 22.193 -58.979 -5.713 1.00 43.48 161 LEU A N 1
ATOM 1097 C CA . LEU A 1 161 ? 23.119 -59.945 -6.293 1.00 46.93 161 LEU A CA 1
ATOM 1098 C C . LEU A 1 161 ? 24.534 -59.736 -5.758 1.00 54.23 161 LEU A C 1
ATOM 1099 O O . LEU A 1 161 ? 25.242 -60.710 -5.467 1.00 40.79 161 LEU A O 1
ATOM 1104 N N . ALA A 1 162 ? 24.948 -58.475 -5.590 1.00 41.00 162 ALA A N 1
ATOM 1105 C CA . ALA A 1 162 ? 26.268 -58.184 -5.038 1.00 45.46 162 ALA A CA 1
ATOM 1106 C C . ALA A 1 162 ? 26.419 -58.772 -3.642 1.00 45.69 162 ALA A C 1
ATOM 1107 O O . ALA A 1 162 ? 27.438 -59.397 -3.329 1.00 44.51 162 ALA A O 1
ATOM 1109 N N . GLN A 1 163 ? 25.412 -58.575 -2.789 1.00 45.70 163 GLN A N 1
ATOM 1110 C CA . GLN A 1 163 ? 25.446 -59.154 -1.451 1.00 59.01 163 GLN A CA 1
ATOM 1111 C C . GLN A 1 163 ? 25.491 -60.675 -1.518 1.00 55.91 163 GLN A C 1
ATOM 1112 O O . GLN A 1 163 ? 26.238 -61.312 -0.766 1.00 57.58 163 GLN A O 1
ATOM 1118 N N . GLU A 1 164 ? 24.673 -61.272 -2.396 1.00 53.57 164 GLU A N 1
ATOM 1119 C CA . GLU A 1 164 ? 24.640 -62.725 -2.552 1.00 54.81 164 GLU A CA 1
ATOM 1120 C C . GLU A 1 164 ? 25.970 -63.265 -3.069 1.00 55.67 164 GLU A C 1
ATOM 1121 O O . GLU A 1 164 ? 26.357 -64.386 -2.729 1.00 60.29 164 GLU A O 1
ATOM 1127 N N . LEU A 1 165 ? 26.674 -62.502 -3.903 1.00 42.49 165 LEU A N 1
ATOM 1128 C CA . LEU A 1 165 ? 27.994 -62.913 -4.362 1.00 44.98 165 LEU A CA 1
ATOM 1129 C C . LEU A 1 165 ? 29.078 -62.579 -3.352 1.00 52.19 165 LEU A C 1
ATOM 1130 O O . LEU A 1 165 ? 30.234 -62.963 -3.556 1.00 55.75 165 LEU A O 1
ATOM 1135 N N . GLY A 1 166 ? 28.729 -61.895 -2.265 1.00 50.49 166 GLY A N 1
ATOM 1136 C CA . GLY A 1 166 ? 29.700 -61.541 -1.251 1.00 55.66 166 GLY A CA 1
ATOM 1137 C C . GLY A 1 166 ? 30.563 -60.348 -1.576 1.00 54.65 166 GLY A C 1
ATOM 1138 O O . GLY A 1 166 ? 31.591 -60.149 -0.922 1.00 57.01 166 GLY A O 1
ATOM 1139 N N . LEU A 1 167 ? 30.164 -59.537 -2.556 1.00 53.09 167 LEU A N 1
ATOM 1140 C CA . LEU A 1 167 ? 30.871 -58.313 -2.897 1.00 44.44 167 LEU A CA 1
ATOM 1141 C C . LEU A 1 167 ? 30.599 -57.254 -1.841 1.00 58.30 167 LEU A C 1
ATOM 1142 O O . LEU A 1 167 ? 29.446 -56.865 -1.634 1.00 73.01 167 LEU A O 1
ATOM 1147 N N . THR A 1 168 ? 31.652 -56.772 -1.178 1.00 55.34 168 THR A N 1
ATOM 1148 C CA . THR A 1 168 ? 31.480 -55.738 -0.170 1.00 55.77 168 THR A CA 1
ATOM 1149 C C . THR A 1 168 ? 32.268 -54.466 -0.438 1.00 52.22 168 THR A C 1
ATOM 1150 O O . THR A 1 168 ? 31.993 -53.451 0.211 1.00 57.39 168 THR A O 1
ATOM 1154 N N . ASN A 1 169 ? 33.219 -54.473 -1.365 1.00 44.22 169 ASN A N 1
ATOM 1155 C CA . ASN A 1 169 ? 34.135 -53.353 -1.548 1.00 57.29 169 ASN A CA 1
ATOM 1156 C C . ASN A 1 169 ? 33.943 -52.760 -2.941 1.00 52.23 169 ASN A C 1
ATOM 1157 O O . ASN A 1 169 ? 34.131 -53.442 -3.954 1.00 52.55 169 ASN A O 1
ATOM 1162 N N . TRP A 1 170 ? 33.574 -51.488 -2.986 1.00 42.04 170 TRP A N 1
ATOM 1163 C CA . TRP A 1 170 ? 33.402 -50.766 -4.235 1.00 46.01 170 TRP A CA 1
ATOM 1164 C C . TRP A 1 170 ? 33.446 -49.282 -3.907 1.00 52.20 170 TRP A C 1
ATOM 1165 O O . TRP A 1 170 ? 33.583 -48.889 -2.745 1.00 54.93 170 TRP A O 1
ATOM 1176 N N . ASN A 1 171 ? 33.308 -48.456 -4.940 1.00 51.79 171 ASN A N 1
ATOM 1177 C CA . ASN A 1 171 ? 33.283 -47.006 -4.770 1.00 58.35 171 ASN A CA 1
ATOM 1178 C C . ASN A 1 171 ? 31.910 -46.568 -4.281 1.00 62.83 171 ASN A C 1
ATOM 1179 O O . ASN A 1 171 ? 30.923 -46.653 -5.020 1.00 69.31 171 ASN A O 1
ATOM 1184 N N . LYS A 1 172 ? 31.840 -46.104 -3.034 1.00 61.75 172 LYS A N 1
ATOM 1185 C CA . LYS A 1 172 ? 30.567 -45.637 -2.505 1.00 65.64 172 LYS A CA 1
ATOM 1186 C C . LYS A 1 172 ? 30.245 -44.227 -2.981 1.00 72.48 172 LYS A C 1
ATOM 1187 O O . LYS A 1 172 ? 29.074 -43.830 -2.963 1.00 81.92 172 LYS A O 1
ATOM 1189 N N . VAL A 1 173 ? 31.251 -43.489 -3.448 1.00 71.31 173 VAL A N 1
ATOM 1190 C CA . VAL A 1 173 ? 31.123 -42.094 -3.857 1.00 67.53 173 VAL A CA 1
ATOM 1191 C C . VAL A 1 173 ? 31.326 -42.014 -5.366 1.00 66.02 173 VAL A C 1
ATOM 1192 O O . VAL A 1 173 ? 32.465 -42.022 -5.849 1.00 65.34 173 VAL A O 1
ATOM 1194 N N . ALA A 1 174 ? 30.231 -42.006 -6.124 1.00 68.58 174 ALA A N 1
ATOM 1195 C CA . ALA A 1 174 ? 30.324 -41.852 -7.578 1.00 67.96 174 ALA A CA 1
ATOM 1196 C C . ALA A 1 174 ? 30.693 -40.397 -7.865 1.00 71.61 174 ALA A C 1
ATOM 1197 O O . ALA A 1 174 ? 29.844 -39.502 -7.824 1.00 71.37 174 ALA A O 1
ATOM 1199 N N . SER A 1 175 ? 31.973 -40.153 -8.134 1.00 71.25 175 SER A N 1
ATOM 1200 C CA . SER A 1 175 ? 32.442 -38.808 -8.420 1.00 67.18 175 SER A CA 1
ATOM 1201 C C . SER A 1 175 ? 32.104 -38.409 -9.858 1.00 63.30 175 SER A C 1
ATOM 1202 O O . SER A 1 175 ? 31.951 -39.244 -10.754 1.00 66.38 175 SER A O 1
ATOM 1204 N N . CYS A 1 176 ? 32.009 -37.104 -10.067 1.00 60.91 176 CYS A N 1
ATOM 1205 C CA . CYS A 1 176 ? 31.501 -36.513 -11.291 1.00 57.72 176 CYS A CA 1
ATOM 1206 C C . CYS A 1 176 ? 32.627 -35.833 -12.062 1.00 54.21 176 CYS A C 1
ATOM 1207 O O . CYS A 1 176 ? 33.592 -35.332 -11.477 1.00 62.31 176 CYS A O 1
ATOM 1210 N N . SER A 1 177 ? 32.496 -35.840 -13.387 1.00 43.39 177 SER A N 1
ATOM 1211 C CA . SER A 1 177 ? 33.416 -35.136 -14.272 1.00 40.51 177 SER A CA 1
ATOM 1212 C C . SER A 1 177 ? 33.620 -33.690 -13.815 1.00 41.12 177 SER A C 1
ATOM 1213 O O . SER A 1 177 ? 32.659 -32.978 -13.522 1.00 40.84 177 SER A O 1
ATOM 1216 N N . VAL A 1 178 ? 34.886 -33.264 -13.759 1.00 36.12 178 VAL A N 1
ATOM 1217 C CA . VAL A 1 178 ? 35.243 -31.888 -13.404 1.00 34.86 178 VAL A CA 1
ATOM 1218 C C . VAL A 1 178 ? 34.625 -30.887 -14.372 1.00 31.98 178 VAL A C 1
ATOM 1219 O O . VAL A 1 178 ? 34.559 -29.686 -14.063 1.00 35.27 178 VAL A O 1
ATOM 1223 N N . SER A 1 179 ? 34.155 -31.356 -15.540 1.00 30.54 179 SER A N 1
ATOM 1224 C CA . SER A 1 179 ? 33.487 -30.477 -16.499 1.00 29.08 179 SER A CA 1
ATOM 1225 C C . SER A 1 179 ? 32.324 -29.725 -15.872 1.00 33.43 179 SER A C 1
ATOM 1226 O O . SER A 1 179 ? 32.067 -28.563 -16.217 1.00 37.49 179 SER A O 1
ATOM 1229 N N . SER A 1 180 ? 31.639 -30.353 -14.915 1.00 31.09 180 SER A N 1
ATOM 1230 C CA . SER A 1 180 ? 30.485 -29.741 -14.278 1.00 35.72 180 SER A CA 1
ATOM 1231 C C . SER A 1 180 ? 30.838 -28.517 -13.450 1.00 33.90 180 SER A C 1
ATOM 1232 O O . SER A 1 180 ? 29.925 -27.807 -13.020 1.00 35.63 180 SER A O 1
ATOM 1235 N N . ARG A 1 181 ? 32.118 -28.257 -13.200 1.00 33.20 181 ARG A N 1
ATOM 1236 C CA . ARG A 1 181 ? 32.491 -27.070 -12.438 1.00 33.94 181 ARG A CA 1
ATOM 1237 C C . ARG A 1 181 ? 32.681 -25.849 -13.324 1.00 33.50 181 ARG A C 1
ATOM 1238 O O . ARG A 1 181 ? 32.864 -24.740 -12.801 1.00 34.35 181 ARG A O 1
ATOM 1246 N N . PHE A 1 182 ? 32.603 -26.019 -14.646 1.00 32.40 182 PHE A N 1
ATOM 1247 C CA . PHE A 1 182 ? 32.832 -24.935 -15.592 1.00 35.69 182 PHE A CA 1
ATOM 1248 C C . PHE A 1 182 ? 31.543 -24.548 -16.300 1.00 33.07 182 PHE A C 1
ATOM 1249 O O . PHE A 1 182 ? 30.803 -25.424 -16.750 1.00 36.11 182 PHE A O 1
ATOM 1257 N N . PRO A 1 183 ? 31.253 -23.257 -16.436 1.00 41.22 183 PRO A N 1
ATOM 1258 C CA . PRO A 1 183 ? 30.067 -22.858 -17.200 1.00 35.67 183 PRO A CA 1
ATOM 1259 C C . PRO A 1 183 ? 30.233 -23.287 -18.651 1.00 36.87 183 PRO A C 1
ATOM 1260 O O . PRO A 1 183 ? 31.355 -23.385 -19.168 1.00 40.99 183 PRO A O 1
ATOM 1264 N N . TYR A 1 184 ? 29.102 -23.589 -19.291 1.00 43.38 184 TYR A N 1
ATOM 1265 C CA . TYR A 1 184 ? 29.091 -23.888 -20.718 1.00 44.61 184 TYR A CA 1
ATOM 1266 C C . TYR A 1 184 ? 29.776 -22.764 -21.482 1.00 43.31 184 TYR A C 1
ATOM 1267 O O . TYR A 1 184 ? 29.559 -21.583 -21.202 1.00 45.89 184 TYR A O 1
ATOM 1276 N N . GLY A 1 185 ? 30.586 -23.130 -22.471 1.00 41.92 185 GLY A N 1
ATOM 1277 C CA . GLY A 1 185 ? 31.323 -22.146 -23.238 1.00 45.87 185 GLY A CA 1
ATOM 1278 C C . GLY A 1 185 ? 32.645 -21.717 -22.638 1.00 47.45 185 GLY A C 1
ATOM 1279 O O . GLY A 1 185 ? 33.380 -20.962 -23.283 1.00 52.73 185 GLY A O 1
ATOM 1280 N N . THR A 1 186 ? 32.948 -22.121 -21.407 1.00 41.71 186 THR A N 1
ATOM 1281 C CA . THR A 1 1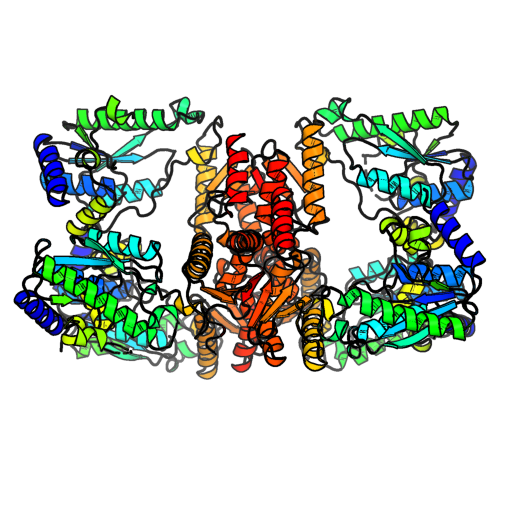86 ? 34.251 -21.848 -20.820 1.00 37.86 186 THR A CA 1
ATOM 1282 C C . THR A 1 186 ? 35.255 -22.896 -21.283 1.00 41.18 186 THR A C 1
ATOM 1283 O O . THR A 1 186 ? 34.965 -24.098 -21.301 1.00 42.17 186 THR A O 1
ATOM 1287 N N . THR A 1 187 ? 36.446 -22.443 -21.653 1.00 35.46 187 THR A N 1
ATOM 1288 C CA . THR A 1 187 ? 37.456 -23.359 -22.151 1.00 40.86 187 THR A CA 1
ATOM 1289 C C . THR A 1 187 ? 38.157 -24.059 -20.997 1.00 39.43 187 THR A C 1
ATOM 1290 O O . THR A 1 187 ? 38.702 -23.405 -20.098 1.00 40.49 187 THR A O 1
ATOM 1294 N N . LEU A 1 188 ? 38.146 -25.390 -21.017 1.00 34.06 188 LEU A N 1
ATOM 1295 C CA . LEU A 1 188 ? 38.901 -26.131 -20.023 1.00 26.76 188 LEU A CA 1
ATOM 1296 C C . LEU A 1 188 ? 40.376 -26.165 -20.406 1.00 25.75 188 LEU A C 1
ATOM 1297 O O . LEU A 1 188 ? 40.726 -26.413 -21.559 1.00 35.57 188 LEU A O 1
ATOM 1302 N N . THR A 1 189 ? 41.238 -25.979 -19.418 1.00 30.34 189 THR A N 1
ATOM 1303 C CA . THR A 1 189 ? 42.675 -26.126 -19.596 1.00 37.21 189 THR A CA 1
ATOM 1304 C C . THR A 1 189 ? 43.219 -27.024 -18.493 1.00 39.72 189 THR A C 1
ATOM 1305 O O . THR A 1 189 ? 42.554 -27.296 -17.486 1.00 38.80 189 THR A O 1
ATOM 1309 N N . HIS A 1 190 ? 44.441 -27.496 -18.707 1.00 44.33 190 HIS A N 1
ATOM 1310 C CA . HIS A 1 190 ? 45.116 -28.297 -17.694 1.00 46.27 190 HIS A CA 1
ATOM 1311 C C . HIS A 1 190 ? 45.247 -27.528 -16.382 1.00 41.78 190 HIS A C 1
ATOM 1312 O O . HIS A 1 190 ? 45.004 -28.073 -15.298 1.00 46.27 190 HIS A O 1
ATOM 1319 N N . ASP A 1 191 ? 45.593 -26.246 -16.465 1.00 40.99 191 ASP A N 1
ATOM 1320 C CA . ASP A 1 191 ? 45.788 -25.445 -15.260 1.00 38.79 191 ASP A CA 1
ATOM 1321 C C . ASP A 1 191 ? 44.479 -25.240 -14.504 1.00 34.33 191 ASP A C 1
ATOM 1322 O O . ASP A 1 191 ? 44.423 -25.450 -13.292 1.0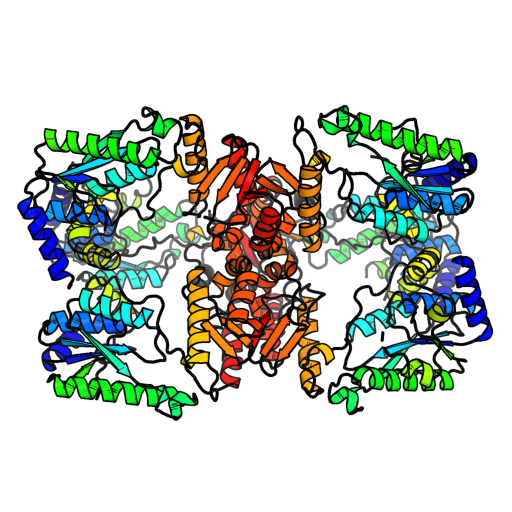0 44.81 191 ASP A O 1
ATOM 1327 N N . ASN A 1 192 ? 43.405 -24.829 -15.190 1.00 34.94 192 ASN A N 1
ATOM 1328 C CA . ASN A 1 192 ? 42.204 -24.496 -14.411 1.00 32.68 192 ASN A CA 1
ATOM 1329 C C . ASN A 1 192 ? 41.490 -25.746 -13.902 1.00 31.61 192 ASN A C 1
ATOM 1330 O O . ASN A 1 192 ? 40.787 -25.682 -12.890 1.00 30.30 192 ASN A O 1
ATOM 1335 N N . ILE A 1 193 ? 41.619 -26.871 -14.603 1.00 37.00 193 ILE A N 1
ATOM 1336 C CA . ILE A 1 193 ? 41.142 -28.143 -14.062 1.00 35.71 193 ILE A CA 1
ATOM 1337 C C . ILE A 1 193 ? 41.886 -28.457 -12.771 1.00 31.19 193 ILE A C 1
ATOM 1338 O O . ILE A 1 193 ? 41.277 -28.727 -11.725 1.00 34.21 193 ILE A O 1
ATOM 1343 N N . ALA A 1 194 ? 43.224 -28.378 -12.814 1.00 36.21 194 ALA A N 1
ATOM 1344 C CA . ALA A 1 194 ? 44.025 -28.656 -11.621 1.00 30.72 194 ALA A CA 1
ATOM 1345 C C . ALA A 1 194 ? 43.673 -27.697 -10.502 1.00 44.03 194 ALA A C 1
ATOM 1346 O O . ALA A 1 194 ? 43.593 -28.090 -9.328 1.00 32.70 194 ALA A O 1
ATOM 1348 N N . GLN A 1 195 ? 43.394 -26.445 -10.865 1.00 44.41 195 GLN A N 1
ATOM 1349 C CA . GLN A 1 195 ? 43.014 -25.431 -9.890 1.00 33.85 195 GLN A CA 1
ATOM 1350 C C . GLN A 1 195 ? 41.723 -25.816 -9.177 1.00 25.64 195 GLN A C 1
ATOM 1351 O O . GLN A 1 195 ? 41.646 -25.784 -7.942 1.00 29.14 195 GLN A O 1
ATOM 1357 N N . VAL A 1 196 ? 40.709 -26.228 -9.947 1.00 34.99 196 VAL A N 1
ATOM 1358 C CA . VAL A 1 196 ? 39.428 -26.660 -9.379 1.00 34.06 196 VAL A CA 1
ATOM 1359 C C . VAL A 1 196 ? 39.613 -27.910 -8.515 1.00 23.94 196 VAL A C 1
ATOM 1360 O O . VAL A 1 196 ? 39.105 -27.994 -7.387 1.00 26.00 196 VAL A O 1
ATOM 1364 N N . MET A 1 197 ? 40.358 -28.891 -9.035 1.00 27.32 197 MET A N 1
ATOM 1365 C CA . MET A 1 197 ? 40.594 -30.152 -8.330 1.00 33.01 197 MET A CA 1
ATOM 1366 C C . MET A 1 197 ? 41.328 -29.930 -7.008 1.00 35.28 197 MET A C 1
ATOM 1367 O O . MET A 1 197 ? 40.953 -30.499 -5.972 1.00 33.12 197 MET A O 1
ATOM 1372 N N . ALA A 1 198 ? 42.367 -29.087 -7.013 1.00 32.19 198 ALA A N 1
ATOM 1373 C CA . ALA A 1 198 ? 43.078 -28.805 -5.764 1.00 25.39 198 ALA A CA 1
ATOM 1374 C C . ALA A 1 198 ? 42.192 -28.042 -4.780 1.00 27.30 198 ALA A C 1
ATOM 1375 O O . ALA A 1 198 ? 42.215 -28.311 -3.573 1.00 33.57 198 ALA A O 1
ATOM 1377 N N . ALA A 1 199 ? 41.373 -27.110 -5.277 1.00 27.66 199 ALA A N 1
ATOM 1378 C CA . ALA A 1 199 ? 40.506 -26.366 -4.372 1.00 23.54 199 ALA A CA 1
ATOM 1379 C C . ALA A 1 199 ? 39.504 -27.293 -3.686 1.00 28.24 199 ALA A C 1
ATOM 1380 O O . ALA A 1 199 ? 39.301 -27.208 -2.466 1.00 27.24 199 ALA A O 1
ATOM 1382 N N . GLU A 1 200 ? 38.883 -28.202 -4.449 1.00 32.06 200 GLU A N 1
ATOM 1383 C CA . GLU A 1 200 ? 37.907 -29.113 -3.853 1.00 28.84 200 GLU A CA 1
ATOM 1384 C C . GLU A 1 200 ? 38.583 -30.062 -2.875 1.00 32.09 200 GLU A C 1
ATOM 1385 O O . GLU A 1 200 ? 38.043 -30.338 -1.794 1.00 27.82 200 GLU A O 1
ATOM 1391 N N . LYS A 1 201 ? 39.786 -30.535 -3.223 1.00 33.39 201 LYS A N 1
ATOM 1392 C CA . LYS A 1 201 ? 40.520 -31.415 -2.324 1.00 34.55 201 LYS A CA 1
ATOM 1393 C C . LYS A 1 201 ? 40.831 -30.718 -1.003 1.00 33.04 201 LYS A C 1
ATOM 1394 O O . LYS A 1 201 ? 40.618 -31.289 0.070 1.00 35.47 201 LYS A O 1
ATOM 1400 N N . TYR A 1 202 ? 41.259 -29.458 -1.057 1.00 30.27 202 TYR A N 1
ATOM 1401 C CA . TYR A 1 202 ? 41.528 -28.732 0.174 1.00 30.97 202 TYR A CA 1
ATOM 1402 C C . TYR A 1 202 ? 40.269 -28.627 1.030 1.00 31.24 202 TYR A C 1
ATOM 1403 O O . TYR A 1 202 ? 40.305 -28.882 2.241 1.00 31.94 202 TYR A O 1
ATOM 1412 N N . LEU A 1 203 ? 39.135 -28.272 0.414 1.00 26.47 203 LEU A N 1
ATOM 1413 C CA . LEU A 1 203 ? 37.893 -28.128 1.182 1.00 25.23 203 LEU A CA 1
ATOM 1414 C C . LEU A 1 203 ? 37.441 -29.465 1.785 1.00 28.13 203 LEU A C 1
ATOM 1415 O O . LEU A 1 203 ? 36.999 -29.527 2.944 1.00 26.08 203 LEU A O 1
ATOM 1420 N N . ARG A 1 204 ? 37.561 -30.551 1.019 1.00 25.71 204 ARG A N 1
ATOM 1421 C CA . ARG A 1 204 ? 37.260 -31.868 1.566 1.00 33.56 204 ARG A CA 1
ATOM 1422 C C . ARG A 1 204 ? 38.154 -32.173 2.756 1.00 40.23 204 ARG A C 1
ATOM 1423 O O . ARG A 1 204 ? 37.706 -32.801 3.721 1.00 38.30 204 ARG A O 1
ATOM 1431 N N . SER A 1 205 ? 39.427 -31.748 2.702 1.00 40.39 205 SER A N 1
ATOM 1432 C CA . SER A 1 205 ? 40.346 -32.036 3.804 1.00 43.97 205 SER A CA 1
ATOM 1433 C C . SER A 1 205 ? 39.971 -31.290 5.070 1.00 39.97 205 SER A C 1
ATOM 1434 O O . SER A 1 205 ? 40.438 -31.668 6.149 1.00 35.49 205 SER A O 1
ATOM 1437 N N . LEU A 1 206 ? 39.172 -30.226 4.960 1.00 31.74 206 LEU A N 1
ATOM 1438 C CA . LEU A 1 206 ? 38.703 -29.491 6.129 1.00 29.58 206 LEU A CA 1
ATOM 1439 C C . LEU A 1 206 ? 37.475 -30.112 6.777 1.00 39.16 206 LEU A C 1
ATOM 1440 O O . LEU A 1 206 ? 36.999 -29.585 7.787 1.00 45.43 206 LEU A O 1
ATOM 1445 N N . GLY A 1 207 ? 36.938 -31.186 6.217 1.00 42.62 207 GLY A N 1
ATOM 1446 C CA . GLY A 1 207 ? 35.773 -31.853 6.755 1.00 32.77 207 GLY A CA 1
ATOM 1447 C C . GLY A 1 207 ? 34.480 -31.639 5.982 1.00 35.34 207 GLY A C 1
ATOM 1448 O O . GLY A 1 207 ? 33.406 -31.851 6.543 1.00 34.73 207 GLY A O 1
ATOM 1449 N N . PHE A 1 208 ? 34.549 -31.235 4.717 1.00 30.94 208 PHE A N 1
ATOM 1450 C CA . PHE A 1 208 ? 33.351 -30.995 3.916 1.00 32.94 208 PHE A CA 1
ATOM 1451 C C . PHE A 1 208 ? 33.417 -31.936 2.719 1.00 33.85 208 PHE A C 1
ATOM 1452 O O . PHE A 1 208 ? 33.923 -31.573 1.645 1.00 35.09 208 PHE A O 1
ATOM 1460 N N . PRO A 1 209 ? 32.953 -33.176 2.875 1.00 32.39 209 PRO A N 1
ATOM 1461 C CA . PRO A 1 209 ? 33.104 -34.147 1.787 1.00 36.85 209 PRO A CA 1
ATOM 1462 C C . PRO A 1 209 ? 32.221 -33.859 0.587 1.00 39.87 209 PRO A C 1
ATOM 1463 O O . PRO A 1 209 ? 32.551 -34.295 -0.517 1.00 36.09 209 PRO A O 1
ATOM 1467 N N . THR A 1 210 ? 31.133 -33.129 0.749 1.00 41.76 210 THR A N 1
ATOM 1468 C CA . THR A 1 210 ? 30.250 -32.793 -0.361 1.00 37.52 210 THR A CA 1
ATOM 1469 C C . THR A 1 210 ? 30.441 -31.310 -0.638 1.00 42.28 210 THR A C 1
ATOM 1470 O O . THR A 1 210 ? 29.978 -30.465 0.139 1.00 35.39 210 THR A O 1
ATOM 1474 N N . VAL A 1 211 ? 31.105 -30.992 -1.750 1.00 33.14 211 VAL A N 1
ATOM 1475 C CA . VAL A 1 211 ? 31.504 -29.617 -2.033 1.00 29.48 211 VAL A CA 1
ATOM 1476 C C . VAL A 1 211 ? 31.723 -29.494 -3.527 1.00 26.11 211 VAL A C 1
ATOM 1477 O O . VAL A 1 211 ? 32.054 -30.471 -4.203 1.00 30.95 211 VAL A O 1
ATOM 1481 N N . ARG A 1 212 ? 31.494 -28.302 -4.051 1.00 25.96 212 ARG A N 1
ATOM 1482 C CA . ARG A 1 212 ? 31.880 -27.965 -5.409 1.00 28.34 212 ARG A CA 1
ATOM 1483 C C . ARG A 1 212 ? 32.549 -26.603 -5.394 1.00 31.64 212 ARG A C 1
ATOM 1484 O O . ARG A 1 212 ? 32.099 -25.685 -4.698 1.00 26.90 212 ARG A O 1
ATOM 1492 N N . VAL A 1 213 ? 33.628 -26.487 -6.153 1.00 28.12 213 VAL A N 1
ATOM 1493 C CA . VAL A 1 213 ? 34.271 -25.212 -6.447 1.00 27.06 213 VAL A CA 1
ATOM 1494 C C . VAL A 1 213 ? 33.960 -24.887 -7.901 1.00 23.08 213 VAL A C 1
ATOM 1495 O O . VAL A 1 213 ? 34.589 -25.432 -8.818 1.00 29.24 213 VAL A O 1
ATOM 1499 N N . ARG A 1 214 ? 32.963 -24.035 -8.133 1.00 23.83 214 ARG A N 1
ATOM 1500 C CA . ARG A 1 214 ? 32.590 -23.679 -9.502 1.00 30.35 214 ARG A CA 1
ATOM 1501 C C . ARG A 1 214 ? 33.496 -22.574 -10.030 1.00 32.80 214 ARG A C 1
ATOM 1502 O O . ARG A 1 214 ? 33.735 -21.569 -9.344 1.00 28.59 214 ARG A O 1
ATOM 1510 N N . PHE A 1 215 ? 33.982 -22.762 -11.257 1.00 25.42 215 PHE A N 1
ATOM 1511 C CA . PHE A 1 215 ? 34.997 -21.906 -11.851 1.00 26.33 215 PHE A CA 1
ATOM 1512 C C . PHE A 1 215 ? 34.322 -20.813 -12.676 1.00 32.21 215 PHE A C 1
ATOM 1513 O O . PHE A 1 215 ? 33.618 -21.107 -13.644 1.00 36.06 215 PHE A O 1
ATOM 1521 N N . HIS A 1 216 ? 34.538 -19.556 -12.289 1.00 34.65 216 HIS A N 1
ATOM 1522 C CA . HIS A 1 216 ? 34.034 -18.391 -13.019 1.00 36.54 216 HIS A CA 1
ATOM 1523 C C . HIS A 1 216 ? 35.193 -17.420 -13.266 1.00 42.87 216 HIS A C 1
ATOM 1524 O O . HIS A 1 216 ? 35.183 -16.264 -12.837 1.00 41.54 216 HIS A O 1
ATOM 1531 N N . ASN A 1 217 ? 36.217 -17.927 -13.968 1.00 42.27 217 ASN A N 1
ATOM 1532 C CA . ASN A 1 217 ? 37.456 -17.213 -14.274 1.00 45.80 217 ASN A CA 1
ATOM 1533 C C . ASN A 1 217 ? 38.182 -16.797 -13.010 1.00 47.99 217 ASN A C 1
ATOM 1534 O O . ASN A 1 217 ? 38.776 -17.654 -12.346 1.00 43.13 217 ASN A O 1
ATOM 1539 N N . ASP A 1 218 ? 38.153 -15.502 -12.670 1.00 32.82 218 ASP A N 1
ATOM 1540 C CA . ASP A 1 218 ? 38.855 -15.046 -11.474 1.00 36.62 218 ASP A CA 1
ATOM 1541 C C . ASP A 1 218 ? 38.057 -15.264 -10.186 1.00 38.18 218 ASP A C 1
ATOM 1542 O O . ASP A 1 218 ? 38.569 -14.972 -9.098 1.00 35.25 218 ASP A O 1
ATOM 1547 N N . ILE A 1 219 ? 36.838 -15.791 -10.273 1.00 35.72 219 ILE A N 1
ATOM 1548 C CA . ILE A 1 219 ? 35.998 -16.040 -9.108 1.00 32.86 219 ILE A CA 1
ATOM 1549 C C . ILE A 1 219 ? 35.849 -17.541 -8.891 1.00 28.95 219 ILE A C 1
ATOM 1550 O O . ILE A 1 219 ? 35.537 -18.283 -9.831 1.00 30.04 219 ILE A O 1
ATOM 1555 N N . ALA A 1 220 ? 36.054 -17.974 -7.650 1.00 26.98 220 ALA A N 1
ATOM 1556 C CA . ALA A 1 220 ? 35.629 -19.285 -7.183 1.00 26.86 220 ALA A CA 1
ATOM 1557 C C . ALA A 1 220 ? 34.294 -19.115 -6.470 1.00 28.00 220 ALA A C 1
ATOM 1558 O O . ALA A 1 220 ? 34.144 -18.205 -5.641 1.00 26.17 220 ALA A O 1
ATOM 1560 N N . ARG A 1 221 ? 33.318 -19.953 -6.818 1.00 27.01 221 ARG A N 1
ATOM 1561 C CA . ARG A 1 221 ? 31.994 -19.925 -6.190 1.00 25.56 221 ARG A CA 1
ATOM 1562 C C . ARG A 1 221 ? 31.791 -21.290 -5.546 1.00 25.44 221 ARG A C 1
ATOM 1563 O O . ARG A 1 221 ? 31.570 -22.284 -6.244 1.00 25.87 221 ARG A O 1
ATOM 1571 N N . ILE A 1 222 ? 31.890 -21.338 -4.218 1.00 29.45 222 ILE A N 1
ATOM 1572 C CA . ILE A 1 222 ? 31.872 -22.591 -3.463 1.00 27.39 222 ILE A CA 1
ATOM 1573 C C . ILE A 1 222 ? 30.435 -22.941 -3.120 1.00 26.93 222 ILE A C 1
ATOM 1574 O O . ILE A 1 222 ? 29.701 -22.109 -2.583 1.00 28.39 222 ILE A O 1
ATOM 1579 N N . GLU A 1 223 ? 30.040 -24.176 -3.417 1.00 26.77 223 GLU A N 1
ATOM 1580 C CA . GLU A 1 223 ? 28.732 -24.708 -3.067 1.00 26.70 223 GLU A CA 1
ATOM 1581 C C . GLU A 1 223 ? 28.920 -25.696 -1.930 1.00 29.34 223 GLU A C 1
ATOM 1582 O O . GLU A 1 223 ? 29.652 -26.683 -2.080 1.00 30.93 223 GLU A O 1
ATOM 1588 N N . LEU A 1 224 ? 28.251 -25.442 -0.807 1.00 24.67 224 LEU A N 1
ATOM 1589 C CA . LEU A 1 224 ? 28.213 -26.343 0.337 1.00 28.89 224 LEU A CA 1
ATOM 1590 C C . LEU A 1 224 ? 26.775 -26.690 0.682 1.00 26.08 224 LEU A C 1
ATOM 1591 O O . LEU A 1 224 ? 25.880 -25.869 0.458 1.00 26.86 224 LEU A O 1
ATOM 1596 N N . PRO A 1 225 ? 26.515 -27.890 1.211 1.00 23.82 225 PRO A N 1
ATOM 1597 C CA . PRO A 1 225 ? 25.199 -28.142 1.824 1.00 30.61 225 PRO A CA 1
ATOM 1598 C C . PRO A 1 225 ? 24.950 -27.073 2.874 1.00 30.27 225 PRO A C 1
ATOM 1599 O O . PRO A 1 225 ? 25.851 -26.698 3.631 1.00 25.20 225 PRO A O 1
ATOM 1603 N N . GLU A 1 226 ? 23.734 -26.525 2.868 1.00 26.42 226 GLU A N 1
ATOM 1604 C CA . GLU A 1 226 ? 23.498 -25.308 3.643 1.00 24.64 226 GLU A CA 1
ATOM 1605 C C . GLU A 1 226 ? 23.678 -25.525 5.140 1.00 24.10 226 GLU A C 1
ATOM 1606 O O . GLU A 1 226 ? 24.108 -24.606 5.844 1.00 26.29 226 GLU A O 1
ATOM 1612 N N . ALA A 1 227 ? 23.366 -26.726 5.646 1.00 24.83 227 ALA A N 1
ATOM 1613 C CA . ALA A 1 227 ? 23.499 -26.985 7.079 1.00 30.42 227 ALA A CA 1
ATOM 1614 C C . ALA A 1 227 ? 24.950 -27.010 7.562 1.00 28.48 227 ALA A C 1
ATOM 1615 O O . ALA A 1 227 ? 25.163 -27.096 8.778 1.00 39.00 227 ALA A O 1
ATOM 1617 N N . ARG A 1 228 ? 25.937 -26.947 6.657 1.00 25.56 228 ARG A N 1
ATOM 1618 C CA . ARG A 1 228 ? 27.348 -26.860 7.015 1.00 25.33 228 ARG A CA 1
ATOM 1619 C C . ARG A 1 228 ? 27.904 -25.435 6.968 1.00 31.27 228 ARG A C 1
ATOM 1620 O O . ARG A 1 228 ? 29.056 -25.223 7.374 1.00 27.07 228 ARG A O 1
ATOM 1628 N N . ILE A 1 229 ? 27.140 -24.462 6.474 1.00 30.96 229 ILE A N 1
ATOM 1629 C CA . ILE A 1 229 ? 27.726 -23.142 6.249 1.00 25.28 229 ILE A CA 1
ATOM 1630 C C . ILE A 1 229 ? 28.069 -22.489 7.573 1.00 24.94 229 ILE A C 1
ATOM 1631 O O . ILE A 1 229 ? 29.115 -21.836 7.707 1.00 32.16 229 ILE A O 1
ATOM 1636 N N . GLY A 1 230 ? 27.218 -22.691 8.582 1.00 23.32 230 GLY A N 1
ATOM 1637 C CA . GLY A 1 230 ? 27.505 -22.161 9.905 1.00 29.71 230 GLY A CA 1
ATOM 1638 C C . GLY A 1 230 ? 28.809 -22.682 10.481 1.00 37.14 230 GLY A C 1
ATOM 1639 O O . GLY A 1 230 ? 29.573 -21.920 11.083 1.00 33.08 230 GLY A O 1
ATOM 1640 N N . ASP A 1 231 ? 29.086 -23.985 10.292 1.00 31.47 231 ASP A N 1
ATOM 1641 C CA . ASP A 1 231 ? 30.341 -24.588 10.755 1.00 31.48 231 ASP A CA 1
ATOM 1642 C C . ASP A 1 231 ? 31.538 -24.079 9.972 1.00 33.49 231 ASP A C 1
ATOM 1643 O O . ASP A 1 231 ? 32.665 -24.072 10.481 1.00 43.38 231 ASP A O 1
ATOM 1648 N N . PHE A 1 232 ? 31.311 -23.691 8.724 1.00 28.96 232 PHE A N 1
ATOM 1649 C CA . PHE A 1 232 ? 32.383 -23.355 7.794 1.00 27.05 232 PHE A CA 1
ATOM 1650 C C . PHE A 1 232 ? 33.067 -22.025 8.139 1.00 24.28 232 PHE A C 1
ATOM 1651 O O . PHE A 1 232 ? 34.243 -21.813 7.790 1.00 28.77 232 PHE A O 1
ATOM 1659 N N . LEU A 1 233 ? 32.348 -21.131 8.824 1.00 24.60 233 LEU A N 1
ATOM 1660 C CA . LEU A 1 233 ? 32.798 -19.757 9.025 1.00 22.11 233 LEU A CA 1
ATOM 1661 C C . LEU A 1 233 ? 34.191 -19.693 9.644 1.00 26.55 233 LEU A C 1
ATOM 1662 O O . LEU A 1 233 ? 34.976 -18.782 9.346 1.00 26.56 233 LEU A O 1
ATOM 1667 N N . VAL A 1 234 ? 34.503 -20.635 10.534 1.00 27.46 234 VAL A N 1
ATOM 1668 C CA . VAL A 1 234 ? 35.811 -20.686 11.182 1.00 27.66 234 VAL A CA 1
ATOM 1669 C C . VAL A 1 234 ? 36.959 -20.824 10.189 1.00 22.82 234 VAL A C 1
ATOM 1670 O O . VAL A 1 234 ? 38.100 -20.492 10.524 1.00 25.88 234 VAL A O 1
ATOM 1674 N N . PHE A 1 235 ? 36.687 -21.312 8.973 1.00 25.82 235 PHE A N 1
ATOM 1675 C CA . PHE A 1 235 ? 37.692 -21.533 7.937 1.00 20.63 235 PHE A CA 1
ATOM 1676 C C . PHE A 1 235 ? 37.698 -20.467 6.829 1.00 21.63 235 PHE A C 1
ATOM 1677 O O . PHE A 1 235 ? 38.543 -20.556 5.921 1.00 24.56 235 PHE A O 1
ATOM 1685 N N . ASN A 1 236 ? 36.779 -19.480 6.864 1.00 24.70 236 ASN A N 1
ATOM 1686 C CA . ASN A 1 236 ? 36.651 -18.506 5.763 1.00 24.12 236 ASN A CA 1
ATOM 1687 C C . ASN A 1 236 ? 38.000 -17.925 5.347 1.00 24.38 236 ASN A C 1
ATOM 1688 O O . ASN A 1 236 ? 38.346 -17.893 4.159 1.00 23.00 236 ASN A O 1
ATOM 1693 N N . ASP A 1 237 ? 38.747 -17.386 6.313 1.00 25.17 237 ASP A N 1
ATOM 1694 C CA . ASP A 1 237 ? 39.973 -16.678 5.949 1.00 22.55 237 ASP A CA 1
ATOM 1695 C C . ASP A 1 237 ? 41.008 -17.640 5.382 1.00 34.39 237 ASP A C 1
ATOM 1696 O O . ASP A 1 237 ? 41.684 -17.319 4.395 1.00 33.55 237 ASP A O 1
ATOM 1701 N N . ARG A 1 238 ? 41.146 -18.827 5.988 1.00 33.31 238 ARG A N 1
ATOM 1702 C CA . ARG A 1 238 ? 42.092 -19.811 5.462 1.00 30.34 238 ARG A CA 1
ATOM 1703 C C . ARG A 1 238 ? 41.659 -20.301 4.086 1.00 21.14 238 ARG A C 1
ATOM 1704 O O . ARG A 1 238 ? 42.494 -20.520 3.213 1.00 23.38 238 ARG A O 1
ATOM 1712 N N . VAL A 1 239 ? 40.356 -20.458 3.862 1.00 22.27 239 VAL A N 1
ATOM 1713 C CA . VAL A 1 239 ? 39.911 -20.879 2.542 1.00 24.77 239 VAL A CA 1
ATOM 1714 C C . VAL A 1 239 ? 40.154 -19.776 1.516 1.00 26.62 239 VAL A C 1
ATOM 1715 O O . VAL A 1 239 ? 40.602 -20.040 0.386 1.00 28.06 239 VAL A O 1
ATOM 1719 N N . ASN A 1 240 ? 39.867 -18.527 1.888 1.00 24.47 240 ASN A N 1
ATOM 1720 C CA . ASN A 1 240 ? 40.119 -17.390 0.996 1.00 22.48 240 ASN A CA 1
ATOM 1721 C C . ASN A 1 240 ? 41.577 -17.356 0.527 1.00 29.20 240 ASN A C 1
ATOM 1722 O O . ASN A 1 240 ? 41.877 -17.327 -0.682 1.00 27.83 240 ASN A O 1
ATOM 1727 N N . ARG A 1 241 ? 42.503 -17.400 1.479 1.00 28.69 241 ARG A N 1
ATOM 1728 C CA . ARG A 1 241 ? 43.913 -17.269 1.146 1.00 26.98 241 ARG A CA 1
ATOM 1729 C C . ARG A 1 241 ? 44.415 -18.508 0.419 1.00 28.48 241 ARG A C 1
ATOM 1730 O O . ARG A 1 241 ? 45.244 -18.406 -0.492 1.00 30.53 241 ARG A O 1
ATOM 1738 N N . GLN A 1 242 ? 43.929 -19.686 0.808 1.00 24.60 242 GLN A N 1
ATOM 1739 C CA . GLN A 1 242 ? 44.308 -20.910 0.104 1.00 28.86 242 GLN A CA 1
ATOM 1740 C C . GLN A 1 242 ? 43.910 -20.866 -1.372 1.00 31.29 242 GLN A C 1
ATOM 1741 O O . GLN A 1 242 ? 44.736 -21.123 -2.260 1.00 39.44 242 GLN A O 1
ATOM 1747 N N . LEU A 1 243 ? 42.631 -20.587 -1.657 1.00 29.48 243 LEU A N 1
ATOM 1748 C CA . LEU A 1 243 ? 42.166 -20.636 -3.047 1.00 31.14 243 LEU A CA 1
ATOM 1749 C C . LEU A 1 243 ? 42.718 -19.464 -3.844 1.00 32.84 243 LEU A C 1
ATOM 1750 O O . LEU A 1 243 ? 42.954 -19.592 -5.052 1.00 32.07 243 LEU A O 1
ATOM 1755 N N . GLN A 1 244 ? 43.003 -18.344 -3.174 1.00 26.07 244 GLN A N 1
ATOM 1756 C CA . GLN A 1 244 ? 43.735 -17.287 -3.860 1.00 28.81 244 GLN A CA 1
ATOM 1757 C C . GLN A 1 244 ? 45.141 -17.747 -4.227 1.00 26.61 244 GLN A C 1
ATOM 1758 O O . GLN A 1 244 ? 45.650 -17.391 -5.295 1.00 33.64 244 GLN A O 1
ATOM 1764 N N . SER A 1 245 ? 45.795 -18.529 -3.364 1.00 26.69 245 SER A N 1
ATOM 1765 C CA . SER A 1 245 ? 47.119 -19.028 -3.734 1.00 40.21 245 SER A CA 1
ATOM 1766 C C . SER A 1 245 ? 47.045 -20.046 -4.860 1.00 35.65 245 SER A C 1
ATOM 1767 O O . SER A 1 245 ? 48.035 -20.239 -5.562 1.00 34.09 245 SER A O 1
ATOM 1770 N N . LEU A 1 246 ? 45.893 -20.690 -5.060 1.00 31.71 246 LEU A N 1
ATOM 1771 C CA . LEU A 1 246 ? 45.723 -21.558 -6.219 1.00 36.40 246 LEU A CA 1
ATOM 1772 C C . LEU A 1 246 ? 45.453 -20.792 -7.510 1.00 35.28 246 LEU A C 1
ATOM 1773 O O . LEU A 1 246 ? 45.379 -21.416 -8.570 1.00 33.33 246 LEU A O 1
ATOM 1778 N N . GLY A 1 247 ? 45.280 -19.476 -7.453 1.00 32.10 247 GLY A N 1
ATOM 1779 C CA . GLY A 1 247 ? 45.134 -18.662 -8.649 1.00 32.22 247 GLY A CA 1
ATOM 1780 C C . GLY A 1 247 ? 43.825 -17.891 -8.753 1.00 31.64 247 GLY A C 1
ATOM 1781 O O . GLY A 1 247 ? 43.690 -17.078 -9.670 1.00 32.93 247 GLY A O 1
ATOM 1782 N N . PHE A 1 248 ? 42.843 -18.096 -7.879 1.00 25.29 248 PHE A N 1
ATOM 1783 C CA . PHE A 1 248 ? 41.637 -17.283 -7.940 1.00 31.70 248 PHE A CA 1
ATOM 1784 C C . PHE A 1 248 ? 41.903 -15.895 -7.379 1.00 34.44 248 PHE A C 1
ATOM 1785 O O . PHE A 1 248 ? 42.685 -15.730 -6.436 1.00 34.99 248 PHE A O 1
ATOM 1793 N N . ARG A 1 249 ? 41.258 -14.888 -7.967 1.00 35.54 249 ARG A N 1
ATOM 1794 C CA . ARG A 1 249 ? 41.357 -13.551 -7.386 1.00 33.89 249 ARG A CA 1
ATOM 1795 C C . ARG A 1 249 ? 40.340 -13.366 -6.264 1.00 36.79 249 ARG A C 1
ATOM 1796 O O . ARG A 1 249 ? 40.667 -12.811 -5.208 1.00 39.32 249 ARG A O 1
ATOM 1804 N N . TYR A 1 250 ? 39.118 -13.860 -6.458 1.00 33.72 250 TYR A N 1
ATOM 1805 C CA . TYR A 1 250 ? 38.036 -13.720 -5.488 1.00 34.97 250 TYR A CA 1
ATOM 1806 C C . TYR A 1 250 ? 37.523 -15.107 -5.115 1.00 31.46 250 TYR A C 1
ATOM 1807 O O . TYR A 1 250 ? 37.396 -15.982 -5.980 1.00 37.63 250 TYR A O 1
ATOM 1816 N N . VAL A 1 251 ? 37.276 -15.312 -3.820 1.00 24.24 251 VAL A N 1
ATOM 1817 C CA . VAL A 1 251 ? 36.835 -16.585 -3.271 1.00 23.61 251 VAL A CA 1
ATOM 1818 C C . VAL A 1 251 ? 35.504 -16.341 -2.573 1.00 27.74 251 VAL A C 1
ATOM 1819 O O . VAL A 1 251 ? 35.419 -15.497 -1.670 1.00 26.93 251 VAL A O 1
ATOM 1823 N N . THR A 1 252 ? 34.451 -17.018 -3.035 1.00 22.95 252 THR A N 1
ATOM 1824 C CA . THR A 1 252 ? 33.101 -16.701 -2.601 1.00 22.42 252 THR A CA 1
ATOM 1825 C C . THR A 1 252 ? 32.338 -17.958 -2.234 1.00 32.22 252 THR A C 1
ATOM 1826 O O . THR A 1 252 ? 32.668 -19.058 -2.672 1.00 23.77 252 THR A O 1
ATOM 1830 N N . LEU A 1 253 ? 31.277 -17.769 -1.448 1.00 28.82 253 LEU A N 1
ATOM 1831 C CA . LEU A 1 253 ? 30.383 -18.847 -1.045 1.00 28.03 253 LEU A CA 1
ATOM 1832 C C . LEU A 1 253 ? 29.017 -18.580 -1.672 1.00 31.54 253 LEU A C 1
ATOM 1833 O O . LEU A 1 253 ? 28.461 -17.493 -1.481 1.00 28.30 253 LEU A O 1
ATOM 1838 N N . ASP A 1 254 ? 28.490 -19.548 -2.441 1.00 28.57 254 ASP A N 1
ATOM 1839 C CA . ASP A 1 254 ? 27.163 -19.391 -3.048 1.00 29.26 254 ASP A CA 1
ATOM 1840 C C . ASP A 1 254 ? 26.092 -19.390 -1.961 1.00 27.30 254 ASP A C 1
ATOM 1841 O O . ASP A 1 254 ? 26.004 -20.340 -1.175 1.00 25.73 254 ASP A O 1
ATOM 1846 N N . LEU A 1 255 ? 25.271 -18.330 -1.920 1.00 27.34 255 LEU A N 1
ATOM 1847 C CA . LEU A 1 255 ? 24.270 -18.254 -0.867 1.00 27.75 255 LEU A CA 1
ATOM 1848 C C . LEU A 1 255 ? 23.186 -19.302 -1.028 1.00 30.04 255 LEU A C 1
ATOM 1849 O O . LEU A 1 255 ? 22.552 -19.667 -0.034 1.00 36.00 255 LEU A O 1
ATOM 1854 N N . GLY A 1 256 ? 22.965 -19.803 -2.247 1.00 27.94 256 GLY A N 1
ATOM 1855 C CA . GLY A 1 256 ? 21.997 -20.859 -2.432 1.00 29.67 256 GLY A CA 1
ATOM 1856 C C . GLY A 1 256 ? 22.468 -22.234 -2.002 1.00 34.20 256 GLY A C 1
ATOM 1857 O O . GLY A 1 256 ? 21.648 -23.151 -1.904 1.00 38.62 256 GLY A O 1
ATOM 1858 N N . GLY A 1 257 ? 23.766 -22.402 -1.773 1.00 32.33 257 GLY A N 1
ATOM 1859 C CA . GLY A 1 257 ? 24.305 -23.692 -1.369 1.00 33.42 257 GLY A CA 1
ATOM 1860 C C . GLY A 1 257 ? 24.369 -24.694 -2.524 1.00 31.24 257 GLY A C 1
ATOM 1861 O O . GLY A 1 257 ? 24.089 -24.395 -3.688 1.00 33.76 257 GLY A O 1
ATOM 1862 N N . PHE A 1 258 ? 24.747 -25.917 -2.166 1.00 30.58 258 PHE A N 1
ATOM 1863 C CA . PHE A 1 258 ? 24.865 -27.020 -3.116 1.00 32.03 258 PHE A CA 1
ATOM 1864 C C . PHE A 1 258 ? 23.480 -27.577 -3.434 1.00 39.06 258 PHE A C 1
ATOM 1865 O O . PHE A 1 258 ? 22.695 -27.832 -2.516 1.00 46.12 258 PHE A O 1
ATOM 1873 N N . ARG A 1 259 ? 23.176 -27.754 -4.724 1.00 38.83 259 ARG A N 1
ATOM 1874 C CA . ARG A 1 259 ? 21.862 -28.237 -5.178 1.00 47.82 259 ARG A CA 1
ATOM 1875 C C . ARG A 1 259 ? 20.750 -27.252 -4.796 1.00 48.90 259 ARG A C 1
ATOM 1876 O O . ARG A 1 259 ? 19.763 -27.592 -4.126 1.00 50.13 259 ARG A O 1
ATOM 1884 N N . SER A 1 260 ? 20.923 -26.021 -5.268 1.00 41.56 260 SER A N 1
ATOM 1885 C CA . SER A 1 260 ? 20.084 -24.915 -4.833 1.00 46.96 260 SER A CA 1
ATOM 1886 C C . SER A 1 260 ? 18.615 -25.168 -5.163 1.00 49.28 260 SER A C 1
ATOM 1887 O O . SER A 1 260 ? 18.272 -25.636 -6.253 1.00 47.58 260 SER A O 1
ATOM 1890 N N . GLY A 1 261 ? 17.744 -24.868 -4.198 1.00 46.70 261 GLY A N 1
ATOM 1891 C CA . GLY A 1 261 ? 16.325 -25.071 -4.347 1.00 45.51 261 GLY A CA 1
ATOM 1892 C C . GLY A 1 261 ? 15.803 -26.408 -3.859 1.00 47.06 261 GLY A C 1
ATOM 1893 O O . GLY A 1 261 ? 14.601 -26.515 -3.579 1.00 45.98 261 GLY A O 1
ATOM 1894 N N . ARG A 1 262 ? 16.660 -27.433 -3.735 1.00 38.81 262 ARG A N 1
ATOM 1895 C CA . ARG A 1 262 ? 16.158 -28.753 -3.348 1.00 48.66 262 ARG A CA 1
A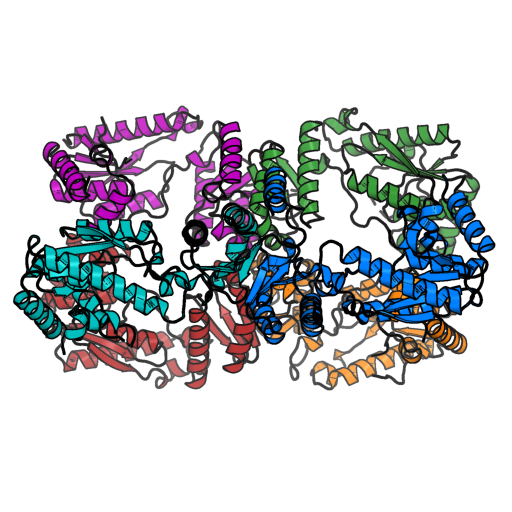TOM 1896 C C . ARG A 1 262 ? 15.606 -28.772 -1.925 1.00 52.96 262 ARG A C 1
ATOM 1897 O O . ARG A 1 262 ? 14.765 -29.625 -1.605 1.00 63.94 262 ARG A O 1
ATOM 1900 N N . MET A 1 263 ? 16.044 -27.845 -1.076 1.00 49.77 263 MET A N 1
ATOM 1901 C CA . MET A 1 263 ? 15.634 -27.786 0.321 1.00 53.25 263 MET A CA 1
ATOM 1902 C C . MET A 1 263 ? 14.671 -26.647 0.636 1.00 52.28 263 MET A C 1
ATOM 1903 O O . MET A 1 263 ? 14.292 -26.478 1.798 1.00 57.21 263 MET A O 1
ATOM 1908 N N . ASN A 1 264 ? 14.259 -25.867 -0.350 1.00 46.18 264 ASN A N 1
ATOM 1909 C CA . ASN A 1 264 ? 13.393 -24.740 -0.050 1.00 44.08 264 ASN A CA 1
ATOM 1910 C C . ASN A 1 264 ? 11.955 -25.184 0.149 1.00 44.12 264 ASN A C 1
ATOM 1911 O O . ASN A 1 264 ? 11.545 -26.275 -0.248 1.00 46.45 264 ASN A O 1
ATOM 1916 N N . ASP A 1 265 ? 11.185 -24.301 0.773 1.00 46.00 265 ASP A N 1
ATOM 1917 C CA . ASP A 1 265 ? 9.749 -24.468 0.834 1.00 50.83 265 ASP A CA 1
ATOM 1918 C C . ASP A 1 265 ? 9.167 -24.497 -0.581 1.00 49.39 265 ASP A C 1
ATOM 1919 O O . ASP A 1 265 ? 9.797 -24.064 -1.555 1.00 39.79 265 ASP A O 1
ATOM 1924 N N . THR A 1 266 ? 7.935 -25.002 -0.677 1.00 45.94 266 THR A N 1
ATOM 1925 C CA . THR A 1 266 ? 7.296 -25.226 -1.975 1.00 57.85 266 THR A CA 1
ATOM 1926 C C . THR A 1 266 ? 7.302 -23.967 -2.843 1.00 62.80 266 THR A C 1
ATOM 1927 O O . THR A 1 266 ? 7.725 -24.006 -4.007 1.00 64.52 266 THR A O 1
ATOM 1931 N N . LEU A 1 267 ? 6.864 -22.833 -2.278 1.00 60.92 267 LEU A N 1
ATOM 1932 C CA . LEU A 1 267 ? 6.690 -21.609 -3.064 1.00 58.30 267 LEU A CA 1
ATOM 1933 C C . LEU A 1 267 ? 8.023 -21.068 -3.589 1.00 50.21 267 LEU A C 1
ATOM 1934 O O . LEU A 1 267 ? 8.149 -20.765 -4.782 1.00 44.85 267 LEU A O 1
ATOM 1939 N N . THR A 1 268 ? 9.030 -20.922 -2.717 1.00 45.29 268 THR A N 1
ATOM 1940 C CA . THR A 1 268 ? 10.299 -20.372 -3.182 1.00 39.10 268 THR A CA 1
ATOM 1941 C C . THR A 1 268 ? 11.140 -21.396 -3.923 1.00 44.27 268 THR A C 1
ATOM 1942 O O . THR A 1 268 ? 12.077 -21.010 -4.632 1.00 45.57 268 THR A O 1
ATOM 1946 N N . LYS A 1 269 ? 10.855 -22.689 -3.763 1.00 42.12 269 LYS A N 1
ATOM 1947 C CA . LYS A 1 269 ? 11.483 -23.654 -4.656 1.00 46.38 269 LYS A CA 1
ATOM 1948 C C . LYS A 1 269 ? 10.973 -23.461 -6.080 1.00 44.93 269 LYS A C 1
ATOM 1949 O O . LYS A 1 269 ? 11.761 -23.452 -7.032 1.00 41.33 269 LYS A O 1
ATOM 1955 N N . ALA A 1 270 ? 9.666 -23.253 -6.246 1.00 43.79 270 ALA A N 1
ATOM 1956 C CA . ALA A 1 270 ? 9.163 -22.949 -7.581 1.00 47.82 270 ALA A CA 1
ATOM 1957 C C . ALA A 1 270 ? 9.763 -21.644 -8.107 1.00 52.66 270 ALA A C 1
ATOM 1958 O O . ALA A 1 270 ? 10.117 -21.548 -9.291 1.00 54.73 270 ALA A O 1
ATOM 1960 N N . GLN A 1 271 ? 9.929 -20.641 -7.231 1.00 47.33 271 GLN A N 1
ATOM 1961 C CA . GLN A 1 271 ? 10.491 -19.360 -7.661 1.00 46.76 271 GLN A CA 1
ATOM 1962 C C . GLN A 1 271 ? 11.930 -19.531 -8.143 1.00 44.69 271 GLN A C 1
ATOM 1963 O O . GLN A 1 271 ? 12.310 -19.027 -9.208 1.00 49.19 271 GLN A O 1
ATOM 1969 N N . LEU A 1 272 ? 12.743 -20.256 -7.373 1.00 39.25 272 LEU A N 1
ATOM 1970 C CA . LEU A 1 272 ? 14.131 -20.490 -7.762 1.00 44.62 272 LEU A CA 1
ATOM 1971 C C . LEU A 1 272 ? 14.227 -21.241 -9.080 1.00 44.12 272 LEU A C 1
ATOM 1972 O O . LEU A 1 272 ? 15.184 -21.039 -9.834 1.00 49.88 272 LEU A O 1
ATOM 1977 N N . ALA A 1 273 ? 13.259 -22.122 -9.362 1.00 42.48 273 ALA A N 1
ATOM 1978 C CA . ALA A 1 273 ? 13.221 -22.843 -10.628 1.00 46.71 273 ALA A CA 1
ATOM 1979 C C . ALA A 1 273 ? 12.734 -21.957 -11.763 1.00 54.55 273 ALA A C 1
ATOM 1980 O O . ALA A 1 273 ? 13.191 -22.105 -12.903 1.00 55.78 273 ALA A O 1
ATOM 1982 N N . THR A 1 274 ? 11.800 -21.046 -11.474 1.00 55.96 274 THR A N 1
ATOM 1983 C CA . THR A 1 274 ? 11.367 -20.083 -12.479 1.00 52.96 274 THR A CA 1
ATOM 1984 C C . THR A 1 274 ? 12.522 -19.172 -12.887 1.00 60.66 274 THR A C 1
ATOM 1985 O O . THR A 1 274 ? 12.682 -18.847 -14.072 1.00 69.95 274 THR A O 1
ATOM 1989 N N . PHE A 1 275 ? 13.363 -18.787 -11.921 1.00 49.45 275 PHE A N 1
ATOM 1990 C CA . PHE A 1 275 ? 14.567 -18.020 -12.224 1.00 54.24 275 PHE A CA 1
ATOM 1991 C C . PHE A 1 275 ? 15.558 -18.853 -13.041 1.00 60.76 275 PHE A C 1
ATOM 1992 O O . PHE A 1 275 ? 16.003 -18.428 -14.115 1.00 63.77 275 PHE A O 1
ATOM 2000 N N . ALA A 1 276 ? 15.899 -20.055 -12.550 1.00 54.58 276 ALA A N 1
ATOM 2001 C CA . ALA A 1 276 ? 16.913 -20.885 -13.201 1.00 56.38 276 ALA A CA 1
ATOM 2002 C C . ALA A 1 276 ? 16.523 -21.262 -14.619 1.00 65.06 276 ALA A C 1
ATOM 2003 O O . ALA A 1 276 ? 17.402 -21.475 -15.461 1.00 73.67 276 ALA A O 1
ATOM 2005 N N . ALA A 1 277 ? 15.217 -21.359 -14.899 1.00 62.76 277 ALA A N 1
ATOM 2006 C CA . ALA A 1 277 ? 14.744 -21.679 -16.237 1.00 64.20 277 ALA A CA 1
ATOM 2007 C C . ALA A 1 277 ? 14.677 -20.455 -17.134 1.00 74.06 277 ALA A C 1
ATOM 2008 O O . ALA A 1 277 ? 14.580 -20.606 -18.358 1.00 79.61 277 ALA A O 1
ATOM 2010 N N . SER A 1 278 ? 14.697 -19.252 -16.551 1.00 70.15 278 SER A N 1
ATOM 2011 C CA . SER A 1 278 ? 14.840 -18.048 -17.360 1.00 74.09 278 SER A CA 1
ATOM 2012 C C . SER A 1 278 ? 16.244 -17.952 -17.941 1.00 73.11 278 SER A C 1
ATOM 2013 O O . SER A 1 278 ? 16.422 -17.473 -19.067 1.00 83.95 278 SER A O 1
ATOM 2015 N N . TRP A 1 279 ? 17.240 -18.417 -17.196 1.00 71.59 279 TRP A N 1
ATOM 2016 C CA . TRP A 1 279 ? 18.610 -18.520 -17.673 1.00 70.45 279 TRP A CA 1
ATOM 2017 C C . TRP A 1 279 ? 18.795 -19.770 -18.537 1.00 81.32 279 TRP A C 1
ATOM 2018 O O . TRP A 1 279 ? 19.275 -20.807 -18.066 1.00 83.12 279 TRP A O 1
ATOM 2029 N N . ALA B 1 2 ? 50.425 -57.060 -1.911 1.00 48.97 2 ALA B N 1
ATOM 2030 C CA . ALA B 1 2 ? 49.777 -56.228 -2.918 1.00 41.60 2 ALA B CA 1
ATOM 2031 C C . ALA B 1 2 ? 48.259 -56.196 -2.694 1.00 38.43 2 ALA B C 1
ATOM 2032 O O . ALA B 1 2 ? 47.726 -55.253 -2.101 1.00 41.47 2 ALA B O 1
ATOM 2034 N N . THR B 1 3 ? 47.565 -57.217 -3.184 1.00 38.28 3 THR B N 1
ATOM 2035 C CA . THR B 1 3 ? 46.123 -57.307 -3.008 1.00 48.79 3 THR B CA 1
ATOM 2036 C C . THR B 1 3 ? 45.756 -57.538 -1.549 1.00 46.16 3 THR B C 1
ATOM 2037 O O . THR B 1 3 ? 46.542 -58.056 -0.749 1.00 48.73 3 THR B O 1
ATOM 2041 N N . LEU B 1 4 ? 44.527 -57.156 -1.209 1.00 43.82 4 LEU B N 1
ATOM 2042 C CA . LEU B 1 4 ? 44.022 -57.456 0.126 1.00 41.26 4 LEU B CA 1
ATOM 2043 C C . LEU B 1 4 ? 44.070 -58.952 0.412 1.00 46.94 4 LEU B C 1
ATOM 2044 O O . LEU B 1 4 ? 44.439 -59.364 1.521 1.00 50.76 4 LEU B O 1
ATOM 2049 N N . ALA B 1 5 ? 43.737 -59.780 -0.592 1.00 39.11 5 ALA B N 1
ATOM 2050 C CA . ALA B 1 5 ? 43.721 -61.225 -0.393 1.00 36.43 5 ALA B CA 1
ATOM 2051 C C . ALA B 1 5 ? 45.110 -61.756 -0.061 1.00 49.54 5 ALA B C 1
ATOM 2052 O O . ALA B 1 5 ? 45.250 -62.700 0.728 1.00 53.03 5 ALA B O 1
ATOM 2054 N N . THR B 1 6 ? 46.145 -61.204 -0.698 1.00 49.63 6 THR B N 1
ATOM 2055 C CA . THR B 1 6 ? 47.504 -61.617 -0.374 1.00 41.16 6 THR B CA 1
ATOM 2056 C C . THR B 1 6 ? 47.863 -61.246 1.061 1.00 38.52 6 THR B C 1
ATOM 2057 O O . THR B 1 6 ? 48.403 -62.068 1.813 1.00 42.08 6 THR B O 1
ATOM 2061 N N . LYS B 1 7 ? 47.529 -60.028 1.477 1.00 32.70 7 LYS B N 1
ATOM 2062 C CA . LYS B 1 7 ? 47.848 -59.617 2.840 1.00 29.85 7 LYS B CA 1
ATOM 2063 C C . LYS B 1 7 ? 47.090 -60.464 3.859 1.00 35.07 7 LYS B C 1
ATOM 2064 O O . LYS B 1 7 ? 47.635 -60.825 4.913 1.00 30.78 7 LYS B O 1
ATOM 2070 N N . LYS B 1 8 ? 45.824 -60.781 3.566 1.00 33.96 8 LYS B N 1
ATOM 2071 C CA . LYS B 1 8 ? 45.062 -61.656 4.443 1.00 37.68 8 LYS B CA 1
ATOM 2072 C C . LYS B 1 8 ? 45.718 -63.029 4.535 1.00 43.73 8 LYS B C 1
ATOM 2073 O O . LYS B 1 8 ? 45.806 -63.613 5.622 1.00 42.41 8 LYS B O 1
ATOM 2079 N N . ALA B 1 9 ? 46.184 -63.559 3.398 1.00 45.07 9 ALA B N 1
ATOM 2080 C CA . ALA B 1 9 ? 46.830 -64.871 3.388 1.00 43.86 9 ALA B CA 1
ATOM 2081 C C . ALA B 1 9 ? 48.115 -64.869 4.210 1.00 42.17 9 ALA B C 1
ATOM 2082 O O . ALA B 1 9 ? 48.413 -65.845 4.915 1.00 35.96 9 ALA B O 1
ATOM 2084 N N . THR B 1 10 ? 48.901 -63.788 4.121 1.00 45.58 10 THR B N 1
ATOM 2085 C CA . THR B 1 10 ? 50.079 -63.649 4.972 1.00 44.00 10 THR B CA 1
ATOM 2086 C C . THR B 1 10 ? 49.685 -63.677 6.441 1.00 36.86 10 THR B C 1
ATOM 2087 O O . THR B 1 10 ? 50.321 -64.341 7.264 1.00 42.23 10 THR B O 1
ATOM 2091 N N . LEU B 1 11 ? 48.612 -62.982 6.771 1.00 38.13 11 LEU B N 1
ATOM 2092 C CA . LEU B 1 11 ? 48.130 -62.951 8.140 1.00 35.40 11 LEU B CA 1
ATOM 2093 C C . LEU B 1 11 ? 47.691 -64.341 8.589 1.00 38.11 11 LEU B C 1
ATOM 2094 O O . LEU B 1 11 ? 48.054 -64.805 9.679 1.00 35.28 11 LEU B O 1
ATOM 2099 N N . VAL B 1 12 ? 46.969 -65.047 7.724 1.00 33.85 12 VAL B N 1
ATOM 2100 C CA . VAL B 1 12 ? 46.504 -66.386 8.053 1.00 30.53 12 VAL B CA 1
ATOM 2101 C C . VAL B 1 12 ? 47.688 -67.297 8.335 1.00 38.25 12 VAL B C 1
ATOM 2102 O O . VAL B 1 12 ? 47.706 -68.023 9.333 1.00 46.98 12 VAL B O 1
ATOM 2106 N N . ALA B 1 13 ? 48.709 -67.256 7.468 1.00 34.64 13 ALA B N 1
ATOM 2107 C CA . ALA B 1 13 ? 49.837 -68.168 7.628 1.00 42.42 13 ALA B CA 1
ATOM 2108 C C . ALA B 1 13 ? 50.616 -67.854 8.893 1.00 39.73 13 ALA B C 1
ATOM 2109 O O . ALA B 1 13 ? 51.064 -68.763 9.599 1.00 42.41 13 ALA B O 1
ATOM 2111 N N . ALA B 1 14 ? 50.769 -66.574 9.204 1.00 33.94 14 ALA B N 1
ATOM 2112 C CA . ALA B 1 14 ? 51.499 -66.213 10.408 1.00 36.59 14 ALA B CA 1
ATOM 2113 C C . ALA B 1 14 ? 50.771 -66.717 11.651 1.00 41.47 14 ALA B C 1
ATOM 2114 O O . ALA B 1 14 ? 51.379 -67.347 12.527 1.00 40.33 14 ALA B O 1
ATOM 2116 N N . LEU B 1 15 ? 49.451 -66.527 11.700 1.00 40.21 15 LEU B N 1
ATOM 2117 C CA . LEU B 1 15 ? 48.674 -67.029 12.825 1.00 45.02 15 LEU B CA 1
ATOM 2118 C C . LEU B 1 15 ? 48.777 -68.548 12.930 1.00 42.73 15 LEU B C 1
ATOM 2119 O O . LEU B 1 15 ? 48.994 -69.084 14.021 1.00 39.70 15 LEU B O 1
ATOM 2124 N N . LYS B 1 16 ? 48.623 -69.258 11.799 1.00 39.04 16 LYS B N 1
ATOM 2125 C CA . LYS B 1 16 ? 48.713 -70.717 11.805 1.00 41.83 16 LYS B CA 1
ATOM 2126 C C . LYS B 1 16 ? 50.040 -71.189 12.381 1.00 48.52 16 LYS B C 1
ATOM 2127 O O . LYS B 1 16 ? 50.086 -72.179 13.123 1.00 46.00 16 LYS B O 1
ATOM 2133 N N . ASP B 1 17 ? 51.140 -70.518 12.020 1.00 45.01 17 ASP B N 1
ATOM 2134 C CA . ASP B 1 17 ? 52.438 -70.911 12.550 1.00 45.27 17 ASP B CA 1
ATOM 2135 C C . ASP B 1 17 ? 52.501 -70.722 14.060 1.00 39.11 17 ASP B C 1
ATOM 2136 O O . ASP B 1 17 ? 53.144 -71.510 14.755 1.00 42.33 17 ASP B O 1
ATOM 2141 N N . LEU B 1 18 ? 51.839 -69.688 14.582 1.00 35.96 18 LEU B N 1
ATOM 2142 C CA . LEU B 1 18 ? 51.910 -69.388 16.006 1.00 41.68 18 LEU B CA 1
ATOM 2143 C C . LEU B 1 18 ? 51.054 -70.330 16.845 1.00 42.43 18 LEU B C 1
ATOM 2144 O O . LEU B 1 18 ? 51.383 -70.581 18.007 1.00 39.39 18 LEU B O 1
ATOM 2149 N N . GLN B 1 19 ? 49.943 -70.821 16.290 1.00 44.76 19 GLN B N 1
ATOM 2150 C CA . GLN B 1 19 ? 49.053 -71.811 16.900 1.00 43.22 19 GLN B CA 1
ATOM 2151 C C . GLN B 1 19 ? 48.341 -71.326 18.166 1.00 43.06 19 GLN B C 1
ATOM 2152 O O . GLN B 1 19 ? 47.223 -71.766 18.446 1.00 52.62 19 GLN B O 1
ATOM 2158 N N . ARG B 1 20 ? 48.948 -70.425 18.934 1.00 40.51 20 ARG B N 1
ATOM 2159 C CA . ARG B 1 20 ? 48.334 -69.990 20.187 1.00 38.06 20 ARG B CA 1
ATOM 2160 C C . ARG B 1 20 ? 48.867 -68.608 20.547 1.00 34.46 20 ARG B C 1
ATOM 2161 O O . ARG B 1 20 ? 50.080 -68.433 20.714 1.00 34.54 20 ARG B O 1
ATOM 2169 N N . VAL B 1 21 ? 47.967 -67.640 20.716 1.00 32.64 21 VAL B N 1
ATOM 2170 C CA . VAL B 1 21 ? 48.359 -66.242 20.838 1.00 32.85 21 VAL B CA 1
ATOM 2171 C C . VAL B 1 21 ? 47.579 -65.568 21.957 1.00 36.86 21 VAL B C 1
ATOM 2172 O O . VAL B 1 21 ? 46.430 -65.919 22.252 1.00 34.34 21 VAL B O 1
ATOM 2176 N N . THR B 1 22 ? 48.197 -64.546 22.535 1.00 30.72 22 THR B N 1
ATOM 2177 C CA . THR B 1 22 ? 47.521 -63.610 23.421 1.00 30.17 22 THR B CA 1
ATOM 2178 C C . THR B 1 22 ? 47.418 -62.275 22.688 1.00 30.49 22 THR B C 1
ATOM 2179 O O . THR B 1 22 ? 48.413 -61.786 22.138 1.00 37.07 22 THR B O 1
ATOM 2183 N N . VAL B 1 23 ? 46.208 -61.718 22.631 1.00 30.55 23 VAL B N 1
ATOM 2184 C CA . VAL B 1 23 ? 45.926 -60.536 21.819 1.00 23.19 23 VAL B CA 1
ATOM 2185 C C . VAL B 1 23 ? 45.696 -59.349 22.747 1.00 25.41 23 VAL B C 1
ATOM 2186 O O . VAL B 1 23 ? 44.714 -59.325 23.509 1.00 26.44 23 VAL B O 1
ATOM 2190 N N . ALA B 1 24 ? 46.566 -58.343 22.638 1.00 26.31 24 ALA B N 1
ATOM 2191 C CA . ALA B 1 24 ? 46.353 -57.053 23.297 1.00 27.31 24 ALA B CA 1
ATOM 2192 C C . ALA B 1 24 ? 45.201 -56.354 22.594 1.00 26.64 24 ALA B C 1
ATOM 2193 O O . ALA B 1 24 ? 45.338 -55.947 21.439 1.00 29.82 24 ALA B O 1
ATOM 2195 N N . PHE B 1 25 ? 44.041 -56.284 23.246 1.00 26.09 25 PHE B N 1
ATOM 2196 C CA . PHE B 1 25 ? 42.815 -55.813 22.617 1.00 29.26 25 PHE B CA 1
ATOM 2197 C C . PHE B 1 25 ? 42.390 -54.479 23.216 1.00 32.80 25 PHE B C 1
ATOM 2198 O O . PHE B 1 25 ? 42.089 -54.400 24.414 1.00 27.15 25 PHE B O 1
ATOM 2206 N N . SER B 1 26 ? 42.330 -53.444 22.373 1.00 25.72 26 SER B N 1
ATOM 2207 C CA . SER B 1 26 ? 41.924 -52.115 22.824 1.00 29.30 26 SER B CA 1
ATOM 2208 C C . SER B 1 26 ? 40.499 -51.752 22.431 1.00 27.77 26 SER B C 1
ATOM 2209 O O . SER B 1 26 ? 39.988 -50.730 22.889 1.00 31.17 26 SER B O 1
ATOM 2212 N N . GLY B 1 27 ? 39.868 -52.503 21.544 1.00 30.75 27 GLY B N 1
ATOM 2213 C CA . GLY B 1 27 ? 38.582 -52.089 21.041 1.00 29.24 27 GLY B CA 1
ATOM 2214 C C . GLY B 1 27 ? 38.618 -51.206 19.805 1.00 31.79 27 GLY B C 1
ATOM 2215 O O . GLY B 1 27 ? 37.560 -50.958 19.221 1.00 31.04 27 GLY B O 1
ATOM 2216 N N . GLY B 1 28 ? 39.787 -50.701 19.393 1.00 29.84 28 GLY B N 1
ATOM 2217 C CA . GLY B 1 28 ? 39.882 -49.983 18.127 1.00 22.98 28 GLY B CA 1
ATOM 2218 C C . GLY B 1 28 ? 39.674 -50.936 16.950 1.00 31.65 28 GLY B C 1
ATOM 2219 O O . GLY B 1 28 ? 39.633 -52.160 17.102 1.00 29.40 28 GLY B O 1
ATOM 2220 N N . ILE B 1 29 ? 39.503 -50.368 15.753 1.00 29.47 29 ILE B N 1
ATOM 2221 C CA . ILE B 1 29 ? 39.283 -51.215 14.578 1.00 29.04 29 ILE B CA 1
ATOM 2222 C C . ILE B 1 29 ? 40.481 -52.133 14.316 1.00 29.23 29 ILE B C 1
ATOM 2223 O O . ILE B 1 29 ? 40.314 -53.257 13.826 1.00 30.65 29 ILE B O 1
ATOM 2228 N N . ASP B 1 30 ? 41.702 -51.683 14.613 1.00 30.71 30 ASP B N 1
ATOM 2229 C CA . ASP B 1 30 ? 42.865 -52.506 14.286 1.00 31.19 30 ASP B CA 1
ATOM 2230 C C . ASP B 1 30 ? 42.915 -53.759 15.162 1.00 29.93 30 ASP B C 1
ATOM 2231 O O . ASP B 1 30 ? 43.000 -54.886 14.657 1.00 30.40 30 ASP B O 1
ATOM 2236 N N . SER B 1 31 ? 42.862 -53.587 16.479 1.00 23.64 31 SER B N 1
ATOM 2237 C CA . SER B 1 31 ? 42.903 -54.758 17.346 1.00 26.79 31 SER B CA 1
ATOM 2238 C C . SER B 1 31 ? 41.615 -55.563 17.250 1.00 30.65 31 SER B C 1
ATOM 2239 O O . SER B 1 31 ? 41.626 -56.757 17.560 1.00 30.61 31 SER B O 1
ATOM 2242 N N . THR B 1 32 ? 40.508 -54.948 16.815 1.00 23.46 32 THR B N 1
ATOM 2243 C CA . THR B 1 32 ? 39.316 -55.741 16.515 1.00 22.76 32 THR B CA 1
ATOM 2244 C C . THR B 1 32 ? 39.581 -56.701 15.363 1.00 29.59 32 THR B C 1
ATOM 2245 O O . THR B 1 32 ? 39.241 -57.889 15.438 1.00 30.44 32 THR B O 1
ATOM 2249 N N . LEU B 1 33 ? 40.226 -56.212 14.298 1.00 34.93 33 LEU B N 1
ATOM 2250 C CA . LEU B 1 33 ? 40.509 -57.064 13.142 1.00 35.30 33 LEU B CA 1
ATOM 2251 C C . LEU B 1 33 ? 41.481 -58.181 13.500 1.00 36.31 33 LEU B C 1
ATOM 2252 O O . LEU B 1 33 ? 41.274 -59.339 13.117 1.00 33.19 33 LEU B O 1
ATOM 2257 N N . VAL B 1 34 ? 42.541 -57.859 14.242 1.00 30.09 34 VAL B N 1
ATOM 2258 C CA . VAL B 1 34 ? 43.491 -58.890 14.641 1.00 36.08 34 VAL B CA 1
ATOM 2259 C C . VAL B 1 34 ? 42.794 -59.950 15.473 1.00 37.42 34 VAL B C 1
ATOM 2260 O O . VAL B 1 34 ? 42.958 -61.147 15.233 1.00 31.25 34 VAL B O 1
ATOM 2264 N N . LEU B 1 35 ? 41.985 -59.517 16.450 1.00 36.85 35 LEU B N 1
ATOM 2265 C CA . LEU B 1 35 ? 41.330 -60.456 17.354 1.00 29.03 35 LEU B CA 1
ATOM 2266 C C . LEU B 1 35 ? 40.379 -61.348 16.584 1.00 28.38 35 LEU B C 1
ATOM 2267 O O . LEU B 1 35 ? 40.355 -62.565 16.787 1.00 24.74 35 LEU B O 1
ATOM 2272 N N . LYS B 1 36 ? 39.584 -60.757 15.688 1.00 30.52 36 LYS B N 1
ATOM 2273 C CA . LYS B 1 36 ? 38.664 -61.561 14.895 1.00 33.73 36 LYS B CA 1
ATOM 2274 C C . LYS B 1 36 ? 39.426 -62.555 14.021 1.00 31.87 36 LYS B C 1
ATOM 2275 O O . LYS B 1 36 ? 39.025 -63.716 13.894 1.00 33.57 36 LYS B O 1
ATOM 2281 N N . MET B 1 37 ? 40.505 -62.107 13.379 1.00 28.13 37 MET B N 1
ATOM 2282 C CA . MET B 1 37 ? 41.289 -63.030 12.560 1.00 30.59 37 MET B CA 1
ATOM 2283 C C . MET B 1 37 ? 41.871 -64.152 13.414 1.00 30.76 37 MET B C 1
ATOM 2284 O O . MET B 1 37 ? 41.796 -65.327 13.039 1.00 30.15 37 MET B O 1
ATOM 2289 N N . ALA B 1 38 ? 42.416 -63.816 14.580 1.00 26.84 38 ALA B N 1
ATOM 2290 C CA . ALA B 1 38 ? 42.973 -64.858 15.438 1.00 32.09 38 ALA B CA 1
ATOM 2291 C C . ALA B 1 38 ? 41.911 -65.888 15.778 1.00 32.68 38 ALA B C 1
ATOM 2292 O O . ALA B 1 38 ? 42.150 -67.094 15.647 1.00 37.01 38 ALA B O 1
ATOM 2294 N N . LEU B 1 39 ? 40.705 -65.426 16.139 1.00 38.54 39 LEU B N 1
ATOM 2295 C CA . LEU B 1 39 ? 39.608 -66.344 16.449 1.00 36.10 39 LEU B CA 1
ATOM 2296 C C . LEU B 1 39 ? 39.230 -67.171 15.228 1.00 32.76 39 LEU B C 1
ATOM 2297 O O . LEU B 1 39 ? 38.994 -68.382 15.333 1.00 35.21 39 LEU B O 1
ATOM 2302 N N . ASP B 1 40 ? 39.172 -66.533 14.055 1.00 35.09 40 ASP B N 1
ATOM 2303 C CA . ASP B 1 40 ? 38.739 -67.254 12.864 1.00 39.08 40 ASP B CA 1
ATOM 2304 C C . ASP B 1 40 ? 39.754 -68.311 12.457 1.00 34.86 40 ASP B C 1
ATOM 2305 O O . ASP B 1 40 ? 39.367 -69.395 12.041 1.00 42.67 40 ASP B O 1
ATOM 2310 N N . VAL B 1 41 ? 41.047 -68.046 12.615 1.00 33.00 41 VAL B N 1
ATOM 2311 C CA . VAL B 1 41 ? 42.041 -69.027 12.181 1.00 37.99 41 VAL B CA 1
ATOM 2312 C C . VAL B 1 41 ? 42.322 -70.057 13.272 1.00 39.43 41 VAL B C 1
ATOM 2313 O O . VAL B 1 41 ? 42.457 -71.251 12.989 1.00 41.35 41 VAL B O 1
ATOM 2317 N N . LEU B 1 42 ? 42.371 -69.634 14.541 1.00 38.70 42 LEU B N 1
ATOM 2318 C CA . LEU B 1 42 ? 42.823 -70.518 15.608 1.00 43.06 42 LEU B CA 1
ATOM 2319 C C . LEU B 1 42 ? 41.735 -71.049 16.530 1.00 41.84 42 LEU B C 1
ATOM 2320 O O . LEU B 1 42 ? 41.964 -72.075 17.180 1.00 46.33 42 LEU B O 1
ATOM 2325 N N . GLY B 1 43 ? 40.571 -70.408 16.610 1.00 37.10 43 GLY B N 1
ATOM 2326 C CA . GLY B 1 43 ? 39.544 -70.921 17.494 1.00 39.09 43 GLY B CA 1
ATOM 2327 C C . GLY B 1 43 ? 39.626 -70.314 18.885 1.00 42.79 43 GLY B C 1
ATOM 2328 O O . GLY B 1 43 ? 40.675 -69.847 19.337 1.00 41.88 43 GLY B O 1
ATOM 2329 N N . ARG B 1 44 ? 38.475 -70.316 19.568 1.00 42.87 44 ARG B N 1
ATOM 2330 C CA . ARG B 1 44 ? 38.349 -69.577 20.823 1.00 49.90 44 ARG B CA 1
ATOM 2331 C C . ARG B 1 44 ? 39.308 -70.102 21.884 1.00 47.86 44 ARG B C 1
ATOM 2332 O O . ARG B 1 44 ? 39.912 -69.316 22.630 1.00 37.39 44 ARG B O 1
ATOM 2340 N N . ASP B 1 45 ? 39.515 -71.420 21.923 1.00 43.40 45 ASP B N 1
ATOM 2341 C CA . ASP B 1 45 ? 40.358 -71.994 22.963 1.00 50.55 45 ASP B CA 1
ATOM 2342 C C . ASP B 1 45 ? 41.843 -71.738 22.759 1.00 48.57 45 ASP B C 1
ATOM 2343 O O . ASP B 1 45 ? 42.611 -71.978 23.692 1.00 53.66 45 ASP B O 1
ATOM 2348 N N . ASN B 1 46 ? 42.271 -71.229 21.603 1.00 40.54 46 ASN B N 1
ATOM 2349 C CA . ASN B 1 46 ? 43.687 -70.963 21.384 1.00 40.62 46 ASN B CA 1
ATOM 2350 C C . ASN B 1 46 ? 43.978 -69.474 21.296 1.00 36.13 46 ASN B C 1
ATOM 2351 O O . ASN B 1 46 ? 45.045 -69.079 20.806 1.00 33.31 46 ASN B O 1
ATOM 2356 N N . VAL B 1 47 ? 43.034 -68.643 21.723 1.00 35.60 47 VAL B N 1
ATOM 2357 C CA . VAL B 1 47 ? 43.170 -67.191 21.698 1.00 31.78 47 VAL B CA 1
ATOM 2358 C C . VAL B 1 47 ? 42.789 -66.679 23.073 1.00 36.61 47 VAL B C 1
ATOM 2359 O O . VAL B 1 47 ? 41.771 -67.101 23.631 1.00 38.76 47 VAL B O 1
ATOM 2363 N N . THR B 1 48 ? 43.620 -65.807 23.640 1.00 41.91 48 THR B N 1
ATOM 2364 C CA . THR B 1 48 ? 43.252 -65.063 24.840 1.00 39.51 48 THR B CA 1
ATOM 2365 C C . THR B 1 48 ? 43.295 -63.582 24.528 1.00 35.96 48 THR B C 1
ATOM 2366 O O . THR B 1 48 ? 44.357 -63.047 24.178 1.00 33.65 48 THR B O 1
ATOM 2370 N N . ALA B 1 49 ? 42.154 -62.918 24.685 1.00 33.06 49 ALA B N 1
ATOM 2371 C CA . ALA B 1 49 ? 42.096 -61.472 24.540 1.00 27.92 49 ALA B CA 1
ATOM 2372 C C . ALA B 1 49 ? 42.357 -60.820 25.890 1.00 27.96 49 ALA B C 1
ATOM 2373 O O . ALA B 1 49 ? 41.785 -61.234 26.908 1.00 30.51 49 ALA B O 1
ATOM 2375 N N . VAL B 1 50 ? 43.227 -59.808 25.897 1.00 29.84 50 VAL B N 1
ATOM 2376 C CA . VAL B 1 50 ? 43.571 -59.071 27.106 1.00 29.99 50 VAL B CA 1
ATOM 2377 C C . VAL B 1 50 ? 43.231 -57.595 26.897 1.00 31.89 50 VAL B C 1
ATOM 2378 O O . VAL B 1 50 ? 43.684 -56.975 25.926 1.00 28.29 50 VAL B O 1
ATOM 2382 N N . VAL B 1 51 ? 42.445 -57.035 27.814 1.00 23.57 51 VAL B N 1
ATOM 2383 C CA . VAL B 1 51 ? 42.156 -55.606 27.833 1.00 26.92 51 VAL B CA 1
ATOM 2384 C C . VAL B 1 51 ? 42.833 -55.017 29.061 1.00 25.20 51 VAL B C 1
ATOM 2385 O O . VAL B 1 51 ? 42.554 -55.430 30.198 1.00 28.72 51 VAL B O 1
ATOM 2389 N N . ALA B 1 52 ? 43.734 -54.066 28.835 1.00 27.46 52 ALA B N 1
ATOM 2390 C CA . ALA B 1 52 ? 44.442 -53.411 29.924 1.00 29.95 52 ALA B CA 1
ATOM 2391 C C . ALA B 1 52 ? 43.628 -52.201 30.374 1.00 26.84 52 ALA B C 1
ATOM 2392 O O . ALA B 1 52 ? 43.296 -51.330 29.564 1.00 25.45 52 ALA B O 1
ATOM 2394 N N . ASN B 1 53 ? 43.286 -52.181 31.651 1.00 31.19 53 ASN B N 1
ATOM 2395 C CA . ASN B 1 53 ? 42.746 -51.032 32.356 1.00 33.36 53 ASN B CA 1
ATOM 2396 C C . ASN B 1 53 ? 43.873 -50.310 33.084 1.00 34.97 53 ASN B C 1
ATOM 2397 O O . ASN B 1 53 ? 44.831 -50.931 33.561 1.00 31.06 53 ASN B O 1
ATOM 2402 N N . SER B 1 54 ? 43.739 -48.993 33.204 1.00 28.25 54 SER B N 1
ATOM 2403 C CA . SER B 1 54 ? 44.761 -48.234 33.912 1.00 34.80 54 SER B CA 1
ATOM 2404 C C . SER B 1 54 ? 44.193 -46.873 34.277 1.00 33.94 54 SER B C 1
ATOM 2405 O O . SER B 1 54 ? 43.076 -46.515 33.888 1.00 31.70 54 SER B O 1
ATOM 2408 N N . GLU B 1 55 ? 44.990 -46.116 35.033 1.00 31.28 55 GLU B N 1
ATOM 2409 C CA . GLU B 1 55 ? 44.594 -44.775 35.430 1.00 36.55 55 GLU B CA 1
ATOM 2410 C C . GLU B 1 55 ? 44.712 -43.773 34.287 1.00 31.48 55 GLU B C 1
ATOM 2411 O O . GLU B 1 55 ? 44.234 -42.649 34.429 1.00 39.42 55 GLU B O 1
ATOM 2417 N N . LEU B 1 56 ? 45.388 -44.128 33.194 1.00 31.43 56 LEU B N 1
ATOM 2418 C CA . LEU B 1 56 ? 45.628 -43.214 32.083 1.00 40.16 56 LEU B CA 1
ATOM 2419 C C . LEU B 1 56 ? 44.646 -43.356 30.924 1.00 28.56 56 LEU B C 1
ATOM 2420 O O . LEU B 1 56 ? 44.667 -42.522 30.016 1.00 40.49 56 LEU B O 1
ATOM 2425 N N . PHE B 1 57 ? 43.775 -44.355 30.940 1.00 33.43 57 PHE B N 1
ATOM 2426 C CA . PHE B 1 57 ? 42.783 -44.565 29.891 1.00 36.46 57 PHE B CA 1
ATOM 2427 C C . PHE B 1 57 ? 41.422 -44.736 30.561 1.00 37.62 57 PHE B C 1
ATOM 2428 O O . PHE B 1 57 ? 41.335 -45.161 31.717 1.00 35.18 57 PHE B O 1
ATOM 2436 N N . THR B 1 58 ? 40.357 -44.359 29.852 1.00 27.51 58 THR B N 1
ATOM 2437 C CA . THR B 1 58 ? 39.063 -44.229 30.517 1.00 33.13 58 THR B CA 1
ATOM 2438 C C . THR B 1 58 ? 38.479 -45.582 30.855 1.00 30.82 58 THR B C 1
ATOM 2439 O O . THR B 1 58 ? 38.590 -46.539 30.080 1.00 25.43 58 THR B O 1
ATOM 2443 N N . ASP B 1 59 ? 37.816 -45.640 32.008 1.00 30.44 59 ASP B N 1
ATOM 2444 C CA . ASP B 1 59 ? 37.086 -46.845 32.372 1.00 30.80 59 ASP B CA 1
ATOM 2445 C C . ASP B 1 59 ? 36.029 -47.182 31.326 1.00 31.94 59 ASP B C 1
ATOM 2446 O O . ASP B 1 59 ? 35.746 -48.364 31.092 1.00 30.72 59 ASP B O 1
ATOM 2451 N N . GLU B 1 60 ? 35.481 -46.161 30.653 1.00 35.87 60 GLU B N 1
ATOM 2452 C CA . GLU B 1 60 ? 34.469 -46.394 29.617 1.00 40.83 60 GLU B CA 1
ATOM 2453 C C . GLU B 1 60 ? 35.031 -47.174 28.428 1.00 40.49 60 GLU B C 1
ATOM 2454 O O . GLU B 1 60 ? 34.363 -48.070 27.892 1.00 41.26 60 GLU B O 1
ATOM 2460 N N . GLU B 1 61 ? 36.250 -46.844 27.993 1.00 35.96 61 GLU B N 1
ATOM 2461 C CA . GLU B 1 61 ? 36.847 -47.580 26.881 1.00 35.61 61 GLU B CA 1
ATOM 2462 C C . GLU B 1 61 ? 37.181 -49.004 27.288 1.00 35.43 61 GLU B C 1
ATOM 2463 O O . GLU B 1 61 ? 36.993 -49.946 26.508 1.00 28.77 61 GLU B O 1
ATOM 2469 N N . PHE B 1 62 ? 37.626 -49.180 28.525 1.00 27.70 62 PHE B N 1
ATOM 2470 C CA . PHE B 1 62 ? 37.881 -50.517 29.038 1.00 29.28 62 PHE B CA 1
ATOM 2471 C C . PHE B 1 62 ? 36.610 -51.361 29.029 1.00 36.16 62 PHE B C 1
ATOM 2472 O O . PHE B 1 62 ? 36.622 -52.504 28.561 1.00 28.63 62 PHE B O 1
ATOM 2480 N N . ASP B 1 63 ? 35.498 -50.810 29.544 1.00 28.52 63 ASP B N 1
ATOM 2481 C CA . ASP B 1 63 ? 34.247 -51.564 29.597 1.00 31.29 63 ASP B CA 1
ATOM 2482 C C . ASP B 1 63 ? 33.748 -51.897 28.197 1.00 32.87 63 ASP B C 1
ATOM 2483 O O . ASP B 1 63 ? 33.239 -52.999 27.951 1.00 32.08 63 ASP B O 1
ATOM 2488 N N . LYS B 1 64 ? 33.873 -50.950 27.269 1.00 33.31 64 LYS B N 1
ATOM 2489 C CA . LYS B 1 64 ? 33.457 -51.212 25.898 1.00 43.28 64 LYS B CA 1
ATOM 2490 C C . LYS B 1 64 ? 34.299 -52.331 25.278 1.00 43.20 64 LYS B C 1
ATOM 2491 O O . LYS B 1 64 ? 33.760 -53.263 24.670 1.00 34.83 64 LYS B O 1
ATOM 2497 N N . ALA B 1 65 ? 35.622 -52.284 25.470 1.00 28.29 65 ALA B N 1
ATOM 2498 C CA . ALA B 1 65 ? 36.493 -53.301 24.880 1.00 27.69 65 ALA B CA 1
ATOM 2499 C C . ALA B 1 65 ? 36.232 -54.690 25.476 1.00 36.85 65 ALA B C 1
ATOM 2500 O O . ALA B 1 65 ? 36.213 -55.691 24.746 1.00 37.34 65 ALA B O 1
ATOM 2502 N N . MET B 1 66 ? 36.012 -54.767 26.792 1.00 27.28 66 MET B N 1
ATOM 2503 C CA . MET B 1 66 ? 35.710 -56.050 27.416 1.00 30.72 66 MET B CA 1
ATOM 2504 C C . MET B 1 66 ? 34.455 -56.666 26.818 1.00 31.11 66 MET B C 1
ATOM 2505 O O . MET B 1 66 ? 34.433 -57.857 26.489 1.00 32.67 66 MET B O 1
ATOM 2510 N N . SER B 1 67 ? 33.417 -55.850 26.630 1.00 29.78 67 SER B N 1
ATOM 2511 C CA . SER B 1 67 ? 32.175 -56.321 26.043 1.00 32.36 67 SER B CA 1
ATOM 2512 C C . SER B 1 67 ? 32.364 -56.660 24.577 1.00 32.70 67 SER B C 1
ATOM 2513 O O . SER B 1 67 ? 31.769 -57.618 24.075 1.00 39.48 67 SER B O 1
ATOM 2516 N N . LEU B 1 68 ? 33.178 -55.889 23.869 1.00 28.36 68 LEU B N 1
ATOM 2517 C CA . LEU B 1 68 ? 33.363 -56.200 22.467 1.00 40.77 68 LEU B CA 1
ATOM 2518 C C . LEU B 1 68 ? 34.142 -57.505 22.303 1.00 42.54 68 LEU B C 1
ATOM 2519 O O . LEU B 1 68 ? 33.830 -58.311 21.420 1.00 39.06 68 LEU B O 1
ATOM 2524 N N . ALA B 1 69 ? 35.135 -57.754 23.168 1.00 35.46 69 ALA B N 1
ATOM 2525 C CA . ALA B 1 69 ? 35.911 -58.982 23.030 1.00 36.93 69 ALA B CA 1
ATOM 2526 C C . ALA B 1 69 ? 35.020 -60.213 23.172 1.00 33.87 69 ALA B C 1
ATOM 2527 O O . ALA B 1 69 ? 35.166 -61.169 22.406 1.00 31.39 69 ALA B O 1
ATOM 2529 N N . GLU B 1 70 ? 34.072 -60.198 24.126 1.00 30.39 70 GLU B N 1
ATOM 2530 C CA . GLU B 1 70 ? 33.100 -61.292 24.219 1.00 35.23 70 GLU B CA 1
ATOM 2531 C C . GLU B 1 70 ? 32.232 -61.370 22.973 1.00 34.90 70 GLU B C 1
ATOM 2532 O O . GLU B 1 70 ? 31.950 -62.460 22.469 1.00 37.36 70 GLU B O 1
ATOM 2538 N N . GLU B 1 71 ? 31.812 -60.216 22.457 1.00 37.52 71 GLU B N 1
ATOM 2539 C CA . GLU B 1 71 ? 30.981 -60.176 21.259 1.00 39.77 71 GLU B CA 1
ATOM 2540 C C . GLU B 1 71 ? 31.676 -60.812 20.064 1.00 33.93 71 GLU B C 1
ATOM 2541 O O . GLU B 1 71 ? 31.020 -61.422 19.214 1.00 38.92 71 GLU B O 1
ATOM 2547 N N . LEU B 1 72 ? 33.002 -60.649 19.963 1.00 30.71 72 LEU B N 1
ATOM 2548 C CA . LEU B 1 72 ? 33.771 -61.236 18.868 1.00 31.71 72 LEU B CA 1
ATOM 2549 C C . LEU B 1 72 ? 33.949 -62.748 19.023 1.00 39.52 72 LEU B C 1
ATOM 2550 O O . LEU B 1 72 ? 34.290 -63.420 18.040 1.00 35.36 72 LEU B O 1
ATOM 2555 N N . GLY B 1 73 ? 33.663 -63.293 20.208 1.00 29.50 73 GLY B N 1
ATOM 2556 C CA . GLY B 1 73 ? 33.794 -64.711 20.487 1.00 33.03 73 GLY B CA 1
ATOM 2557 C C . GLY B 1 73 ? 35.053 -65.110 21.223 1.00 38.84 73 GLY B C 1
ATOM 2558 O O . GLY B 1 73 ? 35.391 -66.296 21.239 1.00 38.46 73 GLY B O 1
ATOM 2559 N N . ALA B 1 74 ? 35.735 -64.173 21.863 1.00 31.97 74 ALA B N 1
ATOM 2560 C CA . ALA B 1 74 ? 36.960 -64.482 22.578 1.00 36.32 74 ALA B CA 1
ATOM 2561 C C . ALA B 1 74 ? 36.702 -64.719 24.058 1.00 38.06 74 ALA B C 1
ATOM 2562 O O . ALA B 1 74 ? 35.820 -64.098 24.664 1.00 34.12 74 ALA B O 1
ATOM 2564 N N . ASN B 1 75 ? 37.503 -65.604 24.641 1.00 34.54 75 ASN B N 1
ATOM 2565 C CA . ASN B 1 75 ? 37.690 -65.573 26.084 1.00 39.21 75 ASN B CA 1
ATOM 2566 C C . ASN B 1 75 ? 38.529 -64.350 26.425 1.00 44.81 75 ASN B C 1
ATOM 2567 O O . ASN B 1 75 ? 39.580 -64.120 25.818 1.00 38.84 75 ASN B O 1
ATOM 2572 N N . VAL B 1 76 ? 38.042 -63.527 27.348 1.00 36.50 76 VAL B N 1
ATOM 2573 C CA . VAL B 1 76 ? 38.642 -62.227 27.588 1.00 39.35 76 VAL B CA 1
ATOM 2574 C C . VAL B 1 76 ? 39.043 -62.107 29.042 1.00 45.10 76 VAL B C 1
ATOM 2575 O O . VAL B 1 76 ? 38.354 -62.606 29.940 1.00 47.85 76 VAL B O 1
ATOM 2579 N N . GLN B 1 77 ? 40.182 -61.461 29.256 1.00 35.31 77 GLN B N 1
ATOM 2580 C CA . GLN B 1 77 ? 40.747 -61.261 30.578 1.00 51.60 77 GLN B CA 1
ATOM 2581 C C . GLN B 1 77 ? 41.123 -59.793 30.709 1.00 42.69 77 GLN B C 1
ATOM 2582 O O . GLN B 1 77 ? 41.866 -59.265 29.877 1.00 31.48 77 GLN B O 1
ATOM 2588 N N . GLY B 1 78 ? 40.593 -59.138 31.740 1.00 40.85 78 GLY B N 1
ATOM 2589 C CA . GLY B 1 78 ? 40.965 -57.780 32.044 1.00 37.88 78 GLY B CA 1
ATOM 2590 C C . GLY B 1 78 ? 42.195 -57.798 32.934 1.00 42.69 78 GLY B C 1
ATOM 2591 O O . GLY B 1 78 ? 42.371 -58.697 33.742 1.00 44.01 78 GLY B O 1
ATOM 2592 N N . THR B 1 79 ? 43.073 -56.816 32.734 1.00 34.88 79 THR B N 1
ATOM 2593 C CA . THR B 1 79 ? 44.240 -56.674 33.585 1.00 34.83 79 THR B CA 1
ATOM 2594 C C . THR B 1 79 ? 44.436 -55.196 33.883 1.00 34.62 79 THR B C 1
ATOM 2595 O O . THR B 1 79 ? 44.157 -54.338 33.042 1.00 33.23 79 THR B O 1
ATOM 2599 N N . THR B 1 80 ? 44.857 -54.880 35.088 1.00 35.38 80 THR B N 1
ATOM 2600 C CA . THR B 1 80 ? 44.998 -53.483 35.470 1.00 37.60 80 THR B CA 1
ATOM 2601 C C . THR B 1 80 ? 46.472 -53.135 35.577 1.00 33.29 80 THR B C 1
ATOM 2602 O O . THR B 1 80 ? 47.201 -53.761 36.345 1.00 37.40 80 THR B O 1
ATOM 2606 N N . LEU B 1 81 ? 46.885 -52.097 34.856 1.00 32.78 81 LEU B N 1
ATOM 2607 C CA . LEU B 1 81 ? 48.268 -51.651 34.877 1.00 37.79 81 LEU B CA 1
ATOM 2608 C C . LEU B 1 81 ? 48.467 -50.508 35.860 1.00 49.22 81 LEU B C 1
ATOM 2609 O O . LEU B 1 81 ? 47.564 -49.712 36.136 1.00 44.85 81 LEU B O 1
ATOM 2614 N N . ASP B 1 82 ? 49.666 -50.484 36.423 1.00 56.05 82 ASP B N 1
ATOM 2615 C CA . ASP B 1 82 ? 50.054 -49.537 37.447 1.00 58.62 82 ASP B CA 1
ATOM 2616 C C . ASP B 1 82 ? 51.022 -48.504 36.892 1.00 44.29 82 ASP B C 1
ATOM 2617 O O . ASP B 1 82 ? 52.189 -48.451 37.290 1.00 51.48 82 ASP B O 1
ATOM 2622 N N . TYR B 1 83 ? 50.518 -47.642 36.009 1.00 36.15 83 TYR B N 1
ATOM 2623 C CA . TYR B 1 83 ? 51.425 -46.721 35.327 1.00 37.29 83 TYR B CA 1
ATOM 2624 C C . TYR B 1 83 ? 52.055 -45.725 36.306 1.00 32.54 83 TYR B C 1
ATOM 2625 O O . TYR B 1 83 ? 53.260 -45.479 36.256 1.00 35.66 83 TYR B O 1
ATOM 2634 N N . LEU B 1 84 ? 51.273 -45.204 37.249 1.00 31.00 84 LEU B N 1
ATOM 2635 C CA . LEU B 1 84 ? 51.799 -44.205 38.168 1.00 32.84 84 LEU B CA 1
ATOM 2636 C C . LEU B 1 84 ? 52.765 -44.783 39.184 1.00 33.02 84 LEU B C 1
ATOM 2637 O O . LEU B 1 84 ? 53.435 -44.004 39.868 1.00 35.10 84 LEU B O 1
ATOM 2642 N N . SER B 1 85 ? 52.883 -46.109 39.287 1.00 36.61 85 SER B N 1
ATOM 2643 C CA . SER B 1 85 ? 53.882 -46.654 40.196 1.00 42.64 85 SER B CA 1
ATOM 2644 C C . SER B 1 85 ? 55.296 -46.510 39.643 1.00 47.20 85 SER B C 1
ATOM 2645 O O . SER B 1 85 ? 56.257 -46.643 40.404 1.00 47.99 85 SER B O 1
ATOM 2648 N N . ASP B 1 86 ? 55.436 -46.175 38.364 1.00 45.63 86 ASP B N 1
ATOM 2649 C CA . ASP B 1 86 ? 56.733 -45.884 37.753 1.00 45.36 86 ASP B CA 1
ATOM 2650 C C . ASP B 1 86 ? 56.977 -44.376 37.813 1.00 39.12 86 ASP B C 1
ATOM 2651 O O . ASP B 1 86 ? 56.164 -43.589 37.309 1.00 33.28 86 ASP B O 1
ATOM 2656 N N . ASP B 1 87 ? 58.085 -43.980 38.440 1.00 40.89 87 ASP B N 1
ATOM 2657 C CA . ASP B 1 87 ? 58.393 -42.564 38.620 1.00 37.99 87 ASP B CA 1
ATOM 2658 C C . ASP B 1 87 ? 58.605 -41.850 37.292 1.00 34.72 87 ASP B C 1
ATOM 2659 O O . ASP B 1 87 ? 58.352 -40.643 37.180 1.00 35.53 87 ASP B O 1
ATOM 2664 N N . HIS B 1 88 ? 59.083 -42.566 36.279 1.00 40.25 88 HIS B N 1
ATOM 2665 C CA . HIS B 1 88 ? 59.258 -41.950 34.969 1.00 42.87 88 HIS B CA 1
ATOM 2666 C C . HIS B 1 88 ? 57.913 -41.530 34.385 1.00 42.72 88 HIS B C 1
ATOM 2667 O O . HIS B 1 88 ? 57.819 -40.510 33.691 1.00 45.32 88 HIS B O 1
ATOM 2674 N N . ILE B 1 89 ? 56.868 -42.329 34.620 1.00 26.54 89 ILE B N 1
ATOM 2675 C CA . ILE B 1 89 ? 55.544 -41.980 34.117 1.00 26.90 89 ILE B CA 1
ATOM 2676 C C . ILE B 1 89 ? 54.908 -40.887 34.967 1.00 37.11 89 ILE B C 1
ATOM 2677 O O . ILE B 1 89 ? 54.296 -39.951 34.441 1.00 41.03 89 ILE B O 1
ATOM 2682 N N . LYS B 1 90 ? 55.007 -41.017 36.293 1.00 40.43 90 LYS B N 1
ATOM 2683 C CA . LYS B 1 90 ? 54.374 -40.057 37.197 1.00 38.07 90 LYS B CA 1
ATOM 2684 C C . LYS B 1 90 ? 54.928 -38.639 37.006 1.00 27.62 90 LYS B C 1
ATOM 2685 O O . LYS B 1 90 ? 54.188 -37.658 37.125 1.00 42.60 90 LYS B O 1
ATOM 2691 N N . ASN B 1 91 ? 56.210 -38.500 36.701 1.00 28.00 91 ASN B N 1
ATOM 2692 C CA . ASN B 1 91 ? 56.742 -37.146 36.578 1.00 38.63 91 ASN B CA 1
ATOM 2693 C C . ASN B 1 91 ? 56.553 -36.541 35.187 1.00 48.74 91 ASN B C 1
ATOM 2694 O O . ASN B 1 91 ? 56.938 -35.385 34.968 1.00 66.44 91 ASN B O 1
ATOM 2699 N N . ASN B 1 92 ? 55.940 -37.278 34.270 1.00 44.40 92 ASN B N 1
ATOM 2700 C CA . ASN B 1 92 ? 55.498 -36.809 32.951 1.00 43.86 92 ASN B CA 1
ATOM 2701 C C . ASN B 1 92 ? 56.588 -36.077 32.165 1.00 38.69 92 ASN B C 1
ATOM 2702 O O . ASN B 1 92 ? 56.527 -34.873 31.926 1.00 43.78 92 ASN B O 1
ATOM 2707 N N . THR B 1 93 ? 57.603 -36.829 31.802 1.00 42.48 93 THR B N 1
ATOM 2708 C CA . THR B 1 93 ? 58.656 -36.365 30.907 1.00 45.09 93 THR B CA 1
ATOM 2709 C C . THR B 1 93 ? 58.349 -36.782 29.477 1.00 43.27 93 THR B C 1
ATOM 2710 O O . THR B 1 93 ? 57.416 -37.537 29.210 1.00 35.93 93 THR B O 1
ATOM 2714 N N . PRO B 1 94 ? 59.071 -36.250 28.493 1.00 51.85 94 PRO B N 1
ATOM 2715 C CA . PRO B 1 94 ? 58.927 -36.797 27.136 1.00 54.36 94 PRO B CA 1
ATOM 2716 C C . PRO B 1 94 ? 59.334 -38.266 27.034 1.00 49.30 94 PRO B C 1
ATOM 2717 O O . PRO B 1 94 ? 58.977 -38.900 26.037 1.00 54.50 94 PRO B O 1
ATOM 2721 N N . ASP B 1 95 ? 60.043 -38.837 28.020 1.00 42.54 95 ASP B N 1
ATOM 2722 C CA . ASP B 1 95 ? 60.345 -40.267 27.974 1.00 44.85 95 ASP B CA 1
ATOM 2723 C C . ASP B 1 95 ? 59.301 -41.144 28.642 1.00 43.95 95 ASP B C 1
ATOM 2724 O O . ASP B 1 95 ? 59.464 -42.373 28.630 1.00 42.77 95 ASP B O 1
ATOM 2729 N N . SER B 1 96 ? 58.229 -40.558 29.183 1.00 36.73 96 SER B N 1
ATOM 2730 C CA . SER B 1 96 ? 57.224 -41.345 29.890 1.00 38.37 96 SER B CA 1
ATOM 2731 C C . SER B 1 96 ? 56.628 -42.422 28.990 1.00 35.39 96 SER B C 1
ATOM 2732 O O . SER B 1 96 ? 56.366 -43.542 29.446 1.00 33.93 96 SER B O 1
ATOM 2735 N N . TRP B 1 97 ? 56.424 -42.106 27.707 1.00 31.05 97 TRP B N 1
ATOM 2736 C CA . TRP B 1 97 ? 55.866 -43.082 26.773 1.00 30.50 97 TRP B CA 1
ATOM 2737 C C . TRP B 1 97 ? 56.667 -44.380 26.795 1.00 29.00 97 TRP B C 1
ATOM 2738 O O . TRP B 1 97 ? 56.099 -45.481 26.728 1.00 30.91 97 TRP B O 1
ATOM 2749 N N . TYR B 1 98 ? 57.998 -44.272 26.869 1.00 29.33 98 TYR B N 1
ATOM 2750 C CA . TYR B 1 98 ? 58.807 -45.480 26.780 1.00 34.44 98 TYR B CA 1
ATOM 2751 C C . TYR B 1 98 ? 58.554 -46.376 27.979 1.00 28.75 98 TYR B C 1
ATOM 2752 O O . TYR B 1 98 ? 58.392 -47.590 27.830 1.00 28.89 98 TYR B O 1
ATOM 2761 N N . TYR B 1 99 ? 58.482 -45.792 29.171 1.00 29.25 99 TYR B N 1
ATOM 2762 C CA . TYR B 1 99 ? 58.279 -46.613 30.353 1.00 28.88 99 TYR B CA 1
ATOM 2763 C C . TYR B 1 99 ? 56.868 -47.197 30.421 1.00 28.74 99 TYR B C 1
ATOM 2764 O O . TYR B 1 99 ? 56.700 -48.339 30.866 1.00 32.66 99 TYR B O 1
ATOM 2773 N N . ALA B 1 100 ? 55.855 -46.466 29.954 1.00 28.17 100 ALA B N 1
ATOM 2774 C CA . ALA B 1 100 ? 54.511 -47.040 29.904 1.00 34.90 100 ALA B CA 1
ATOM 2775 C C . ALA B 1 100 ? 54.452 -48.220 28.930 1.00 34.79 100 ALA B C 1
ATOM 2776 O O . ALA B 1 100 ? 53.878 -49.271 29.252 1.00 32.79 100 ALA B O 1
ATOM 2778 N N . LYS B 1 101 ? 55.042 -48.069 27.733 1.00 29.57 101 LYS B N 1
ATOM 2779 C CA . LYS B 1 101 ? 55.049 -49.187 26.793 1.00 33.35 101 LYS B CA 1
ATOM 2780 C C . LYS B 1 101 ? 55.756 -50.387 27.405 1.00 38.75 101 LYS B C 1
ATOM 2781 O O . LYS B 1 101 ? 55.284 -51.528 27.283 1.00 38.23 101 LYS B O 1
ATOM 2784 N N . LYS B 1 102 ? 56.837 -50.134 28.153 1.00 30.10 102 LYS B N 1
ATOM 2785 C CA . LYS B 1 102 ? 57.598 -51.221 28.753 1.00 25.85 102 LYS B CA 1
ATOM 2786 C C . LYS B 1 102 ? 56.741 -52.022 29.711 1.00 30.04 102 LYS B C 1
ATOM 2787 O O . LYS B 1 102 ? 56.734 -53.258 29.675 1.00 30.31 102 LYS B O 1
ATOM 2793 N N . MET B 1 103 ? 56.028 -51.324 30.588 1.00 25.41 103 MET B N 1
ATOM 2794 C CA . MET B 1 103 ? 55.197 -51.978 31.586 1.00 29.84 103 MET B CA 1
ATOM 2795 C C . MET B 1 103 ? 54.008 -52.671 30.936 1.00 32.91 103 MET B C 1
ATOM 2796 O O . MET B 1 103 ? 53.647 -53.791 31.316 1.00 30.38 103 MET B O 1
ATOM 2801 N N . PHE B 1 104 ? 53.418 -52.031 29.928 1.00 35.66 104 PHE B N 1
ATOM 2802 C CA . PHE B 1 104 ? 52.324 -52.645 29.185 1.00 38.23 104 PHE B CA 1
ATOM 2803 C C . PHE B 1 104 ? 52.742 -53.994 28.603 1.00 35.64 104 PHE B C 1
ATOM 2804 O O . PHE B 1 104 ? 52.060 -55.008 28.802 1.00 37.96 104 PHE B O 1
ATOM 2812 N N . TYR B 1 105 ? 53.847 -54.021 27.857 1.00 30.59 105 TYR B N 1
ATOM 2813 C CA . TYR B 1 105 ? 54.251 -55.259 27.189 1.00 33.85 105 TYR B CA 1
ATOM 2814 C C . TYR B 1 105 ? 54.803 -56.285 28.158 1.00 38.96 105 TYR B C 1
ATOM 2815 O O . TYR B 1 105 ? 54.723 -57.486 27.887 1.00 33.97 105 TYR B O 1
ATOM 2824 N N . SER B 1 106 ? 55.379 -55.834 29.277 1.00 43.96 106 SER B N 1
ATOM 2825 C CA . SER B 1 106 ? 55.835 -56.758 30.310 1.00 42.08 106 SER B CA 1
ATOM 2826 C C . SER B 1 106 ? 54.662 -57.511 30.934 1.00 34.66 106 SER B C 1
ATOM 2827 O O . SER B 1 106 ? 54.739 -58.729 31.144 1.00 33.76 106 SER B O 1
ATOM 2830 N N . ARG B 1 107 ? 53.563 -56.806 31.228 1.00 30.86 107 ARG B N 1
ATOM 2831 C CA . ARG B 1 107 ? 52.375 -57.465 31.769 1.00 32.18 107 ARG B CA 1
ATOM 2832 C C . ARG B 1 107 ? 51.790 -58.454 30.770 1.00 31.31 107 ARG B C 1
ATOM 2833 O O . ARG B 1 107 ? 51.510 -59.610 31.111 1.00 32.87 107 ARG B O 1
ATOM 2841 N N . LEU B 1 108 ? 51.626 -58.028 29.517 1.00 27.36 108 LEU B N 1
ATOM 2842 C CA . LEU B 1 108 ? 51.056 -58.938 28.533 1.00 32.94 108 LEU B CA 1
ATOM 2843 C C . LEU B 1 108 ? 51.962 -60.135 28.288 1.00 33.87 108 LEU B C 1
ATOM 2844 O O . LEU B 1 108 ? 51.481 -61.259 28.114 1.00 31.93 108 LEU B O 1
ATOM 2849 N N . ASN B 1 109 ? 53.272 -59.921 28.306 1.00 27.63 109 ASN B N 1
ATOM 2850 C CA . ASN B 1 109 ? 54.186 -61.043 28.166 1.00 31.19 109 ASN B CA 1
ATOM 2851 C C . ASN B 1 109 ? 54.055 -62.005 29.342 1.00 34.16 109 ASN B C 1
ATOM 2852 O O . ASN B 1 109 ? 54.103 -63.227 29.156 1.00 33.99 109 ASN B O 1
ATOM 2857 N N . ASP B 1 110 ? 53.896 -61.477 30.564 1.00 37.84 110 ASP B N 1
ATOM 2858 C CA . ASP B 1 110 ? 53.697 -62.351 31.723 1.00 38.17 110 ASP B CA 1
ATOM 2859 C C . ASP B 1 110 ? 52.434 -63.181 31.559 1.00 39.14 110 ASP B C 1
ATOM 2860 O O . ASP B 1 110 ? 52.425 -64.388 31.835 1.00 37.66 110 ASP B O 1
ATOM 2865 N N . ILE B 1 111 ? 51.355 -62.543 31.103 1.00 40.81 111 ILE B N 1
ATOM 2866 C CA . ILE B 1 111 ? 50.099 -63.256 30.909 1.00 38.27 111 ILE B CA 1
ATOM 2867 C C . ILE B 1 111 ? 50.286 -64.359 29.883 1.00 35.32 111 ILE B C 1
ATOM 2868 O O . ILE B 1 111 ? 49.853 -65.496 30.083 1.00 35.17 111 ILE B O 1
ATOM 2873 N N . ALA B 1 112 ? 50.947 -64.028 28.767 1.00 35.02 112 ALA B N 1
ATOM 2874 C CA . ALA B 1 112 ? 51.122 -64.971 27.661 1.00 34.78 112 ALA B CA 1
ATOM 2875 C C . ALA B 1 112 ? 52.054 -66.121 28.043 1.00 39.19 112 ALA B C 1
ATOM 2876 O O . ALA B 1 112 ? 51.866 -67.260 27.594 1.00 38.68 112 ALA B O 1
ATOM 2878 N N . ALA B 1 113 ? 53.093 -65.834 28.829 1.00 37.67 113 ALA B N 1
ATOM 2879 C CA . ALA B 1 113 ? 53.955 -66.907 29.293 1.00 38.69 113 ALA B CA 1
ATOM 2880 C C . ALA B 1 113 ? 53.161 -67.896 30.126 1.00 43.83 113 ALA B C 1
ATOM 2881 O O . ALA B 1 113 ? 53.351 -69.107 30.008 1.00 45.29 113 ALA B O 1
ATOM 2883 N N . ASN B 1 114 ? 52.214 -67.397 30.921 1.00 48.93 114 ASN B N 1
ATOM 2884 C CA . ASN B 1 114 ? 51.456 -68.229 31.847 1.00 53.03 114 ASN B CA 1
ATOM 2885 C C . ASN B 1 114 ? 50.353 -69.033 31.176 1.00 51.33 114 ASN B C 1
ATOM 2886 O O . ASN B 1 114 ? 49.913 -70.029 31.751 1.00 52.42 114 ASN B O 1
ATOM 2891 N N . ASN B 1 115 ? 49.855 -68.624 30.010 1.00 42.17 115 ASN B N 1
ATOM 2892 C CA . ASN B 1 115 ? 48.828 -69.421 29.350 1.00 44.64 115 ASN B CA 1
ATOM 2893 C C . ASN B 1 115 ? 49.368 -70.193 28.153 1.00 46.79 115 ASN B C 1
ATOM 2894 O O . ASN B 1 115 ? 48.580 -70.775 27.402 1.00 47.67 115 ASN B O 1
ATOM 2899 N N . GLY B 1 116 ? 50.686 -70.195 27.945 1.00 44.46 116 GLY B N 1
ATOM 2900 C CA . GLY B 1 116 ? 51.269 -70.983 26.876 1.00 41.09 116 GLY B CA 1
ATOM 2901 C C . GLY B 1 116 ? 51.166 -70.391 25.486 1.00 44.65 116 GLY B C 1
ATOM 2902 O O . GLY B 1 116 ? 51.298 -71.122 24.503 1.00 40.08 116 GLY B O 1
ATOM 2903 N N . SER B 1 117 ? 50.932 -69.089 25.362 1.00 45.35 117 SER B N 1
ATOM 2904 C CA . SER B 1 117 ? 50.875 -68.478 24.042 1.00 37.74 117 SER B CA 1
ATOM 2905 C C . SER B 1 117 ? 52.263 -68.446 23.405 1.00 36.62 117 SER B C 1
ATOM 2906 O O . SER B 1 117 ? 53.284 -68.432 24.091 1.00 37.97 117 SER B O 1
ATOM 2909 N N . ALA B 1 118 ? 52.302 -68.515 22.077 1.00 35.42 118 ALA B N 1
ATOM 2910 C CA . ALA B 1 118 ? 53.581 -68.378 21.383 1.00 34.46 118 ALA B CA 1
ATOM 2911 C C . ALA B 1 118 ? 53.968 -66.921 21.161 1.00 37.33 118 ALA B C 1
ATOM 2912 O O . ALA B 1 118 ? 55.126 -66.650 20.812 1.00 36.28 118 ALA B O 1
ATOM 2914 N N . ALA B 1 119 ? 53.025 -65.990 21.309 1.00 38.40 119 ALA B N 1
ATOM 2915 C CA . ALA B 1 119 ? 53.336 -64.573 21.162 1.00 36.92 119 ALA B CA 1
ATOM 2916 C C . ALA B 1 119 ? 52.195 -63.725 21.707 1.00 36.81 119 ALA B C 1
ATOM 2917 O O . ALA B 1 119 ? 51.053 -64.179 21.860 1.00 32.88 119 ALA B O 1
ATOM 2919 N N . VAL B 1 120 ? 52.538 -62.488 22.005 1.00 28.43 120 VAL B N 1
ATOM 2920 C CA . VAL B 1 120 ? 51.578 -61.411 22.176 1.00 29.10 120 VAL B CA 1
ATOM 2921 C C . VAL B 1 120 ? 51.379 -60.729 20.830 1.00 31.91 120 VAL B C 1
ATOM 2922 O O . VAL B 1 120 ? 52.349 -60.481 20.104 1.00 29.62 120 VAL B O 1
ATOM 2926 N N . LEU B 1 121 ? 50.123 -60.481 20.467 1.00 34.27 121 LEU B N 1
ATOM 2927 C CA . LEU B 1 121 ? 49.798 -59.767 19.237 1.00 34.87 121 LEU B CA 1
ATOM 2928 C C . LEU B 1 121 ? 49.171 -58.430 19.574 1.00 33.24 121 LEU B C 1
ATOM 2929 O O . LEU B 1 121 ? 48.404 -58.322 20.535 1.00 42.42 121 LEU B O 1
ATOM 2934 N N . ASP B 1 122 ? 49.519 -57.401 18.799 1.00 35.78 122 ASP B N 1
ATOM 2935 C CA . ASP B 1 122 ? 48.853 -56.110 18.928 1.00 29.37 122 ASP B CA 1
ATOM 2936 C C . ASP B 1 122 ? 48.340 -55.666 17.562 1.00 29.23 122 ASP B C 1
ATOM 2937 O O . ASP B 1 122 ? 48.578 -56.320 16.542 1.00 27.26 122 ASP B O 1
ATOM 2942 N N . GLY B 1 123 ? 47.668 -54.514 17.543 1.00 31.98 123 GLY B N 1
ATOM 2943 C CA . GLY B 1 123 ? 47.053 -54.042 16.322 1.00 44.15 123 GLY B CA 1
ATOM 2944 C C . GLY B 1 123 ? 47.808 -52.977 15.550 1.00 40.60 123 GLY B C 1
ATOM 2945 O O . GLY B 1 123 ? 47.184 -52.205 14.806 1.00 37.64 123 GLY B O 1
ATOM 2946 N N . MET B 1 124 ? 49.132 -52.905 15.696 1.00 37.57 124 MET B N 1
ATOM 2947 C CA . MET B 1 124 ? 49.880 -51.864 14.984 1.00 46.67 124 MET B CA 1
ATOM 2948 C C . MET B 1 124 ? 49.813 -52.134 13.484 1.00 38.86 124 MET B C 1
ATOM 2949 O O . MET B 1 124 ? 49.833 -53.284 13.045 1.00 35.89 124 MET B O 1
ATOM 2954 N N . ILE B 1 125 ? 49.715 -51.073 12.690 1.00 41.20 125 ILE B N 1
ATOM 2955 C CA . ILE B 1 125 ? 49.568 -51.239 11.249 1.00 41.60 125 ILE B CA 1
ATOM 2956 C C . ILE B 1 125 ? 50.706 -50.516 10.544 1.00 54.82 125 ILE B C 1
ATOM 2957 O O . ILE B 1 125 ? 51.569 -49.914 11.195 1.00 59.70 125 ILE B O 1
ATOM 2962 N N . LYS B 1 126 ? 50.724 -50.578 9.214 1.00 56.98 126 LYS B N 1
ATOM 2963 C CA . LYS B 1 126 ? 51.750 -49.898 8.435 1.00 59.76 126 LYS B CA 1
ATOM 2964 C C . LYS B 1 126 ? 51.397 -48.427 8.244 1.00 66.56 126 LYS B C 1
ATOM 2965 O O . LYS B 1 126 ? 50.221 -48.053 8.183 1.00 72.44 126 LYS B O 1
ATOM 2968 N N . ASN B 1 127 ? 52.441 -47.598 8.152 1.00 73.76 127 ASN B N 1
ATOM 2969 C CA . ASN B 1 127 ? 52.352 -46.136 8.004 1.00 80.69 127 ASN B CA 1
ATOM 2970 C C . ASN B 1 127 ? 51.837 -45.479 9.285 1.00 86.38 127 ASN B C 1
ATOM 2971 O O . ASN B 1 127 ? 50.631 -45.366 9.502 1.00 85.09 127 ASN B O 1
ATOM 2973 N N . ARG B 1 139 ? 58.538 -47.626 16.505 1.00 67.86 139 ARG B N 1
ATOM 2974 C CA . ARG B 1 139 ? 57.308 -48.046 15.831 1.00 64.48 139 ARG B CA 1
ATOM 2975 C C . ARG B 1 139 ? 57.201 -49.570 15.778 1.00 66.76 139 ARG B C 1
ATOM 2976 O O . ARG B 1 139 ? 56.220 -50.117 15.256 1.00 71.15 139 ARG B O 1
ATOM 2978 N N . SER B 1 140 ? 58.216 -50.255 16.310 1.00 65.21 140 SER B N 1
ATOM 2979 C CA . SER B 1 140 ? 58.218 -51.710 16.430 1.00 59.04 140 SER B CA 1
ATOM 2980 C C . SER B 1 140 ? 58.602 -52.082 17.859 1.00 53.86 140 SER B C 1
ATOM 2981 O O . SER B 1 140 ? 59.446 -51.415 18.470 1.00 54.42 140 SER B O 1
ATOM 2984 N N . GLU B 1 141 ? 57.978 -53.139 18.400 1.00 46.56 141 GLU B N 1
ATOM 2985 C CA . GLU B 1 141 ? 58.013 -53.358 19.844 1.00 56.90 141 GLU B CA 1
ATOM 2986 C C . GLU B 1 141 ? 58.791 -54.581 20.308 1.00 65.16 141 GLU B C 1
ATOM 2987 O O . GLU B 1 141 ? 58.977 -54.738 21.522 1.00 82.24 141 GLU B O 1
ATOM 2993 N N . ALA B 1 142 ? 59.218 -55.457 19.405 1.00 54.87 142 ALA B N 1
ATOM 2994 C CA . ALA B 1 142 ? 60.086 -56.583 19.745 1.00 52.22 142 ALA B CA 1
ATOM 2995 C C . ALA B 1 142 ? 59.450 -57.602 20.688 1.00 48.88 142 ALA B C 1
ATOM 2996 O O . ALA B 1 142 ? 59.661 -58.800 20.516 1.00 47.01 142 ALA B O 1
ATOM 2998 N N . GLY B 1 143 ? 58.695 -57.157 21.689 1.00 47.34 143 GLY B N 1
ATOM 2999 C CA . GLY B 1 143 ? 58.074 -58.076 22.626 1.00 47.35 143 GLY B CA 1
ATOM 3000 C C . GLY B 1 143 ? 56.657 -58.455 22.239 1.00 53.94 143 GLY B C 1
ATOM 3001 O O . GLY B 1 143 ? 55.887 -58.948 23.073 1.00 49.51 143 GLY B O 1
ATOM 3002 N N . ALA B 1 144 ? 56.314 -58.248 20.966 1.00 48.58 144 ALA B N 1
ATOM 3003 C CA . ALA B 1 144 ? 54.956 -58.411 20.464 1.00 42.88 144 ALA B CA 1
ATOM 3004 C C . ALA B 1 144 ? 55.005 -58.471 18.947 1.00 38.26 144 ALA B C 1
ATOM 3005 O O . ALA B 1 144 ? 55.884 -57.870 18.327 1.00 36.26 144 ALA B O 1
ATOM 3007 N N . ARG B 1 145 ? 54.097 -59.239 18.350 1.00 30.53 145 ARG B N 1
ATOM 3008 C CA . ARG B 1 145 ? 54.055 -59.320 16.896 1.00 36.87 145 ARG B CA 1
ATOM 3009 C C . ARG B 1 145 ? 52.922 -58.424 16.406 1.00 31.18 145 ARG B C 1
ATOM 3010 O O . ARG B 1 145 ? 51.761 -58.623 16.779 1.00 27.46 145 ARG B O 1
ATOM 3018 N N . SER B 1 146 ? 53.246 -57.494 15.506 1.00 36.28 146 SER B N 1
ATOM 3019 C CA . SER B 1 146 ? 52.231 -56.658 14.870 1.00 35.98 146 SER B CA 1
ATOM 3020 C C . SER B 1 146 ? 51.993 -57.252 13.488 1.00 39.13 146 SER B C 1
ATOM 3021 O O . SER B 1 146 ? 52.515 -56.785 12.474 1.00 40.38 146 SER B O 1
ATOM 3024 N N . LEU B 1 147 ? 51.145 -58.288 13.454 1.00 37.32 147 LEU B N 1
ATOM 3025 C CA . LEU B 1 147 ? 50.995 -59.076 12.231 1.00 36.59 147 LEU B CA 1
ATOM 3026 C C . LEU B 1 147 ? 50.353 -58.272 11.124 1.00 26.93 147 LEU B C 1
ATOM 3027 O O . LEU B 1 147 ? 50.584 -58.562 9.952 1.00 31.70 147 LEU B O 1
ATOM 3032 N N . LEU B 1 148 ? 49.535 -57.277 11.469 1.00 26.73 148 LEU B N 1
ATOM 3033 C CA . LEU B 1 148 ? 48.984 -56.424 10.428 1.00 30.77 148 LEU B CA 1
ATOM 3034 C C . LEU B 1 148 ? 50.088 -55.607 9.793 1.00 36.04 148 LEU B C 1
ATOM 3035 O O . LEU B 1 148 ? 50.143 -55.462 8.572 1.00 38.21 148 LEU B O 1
ATOM 3040 N N . GLN B 1 149 ? 51.000 -55.103 10.619 1.00 37.32 149 GLN B N 1
ATOM 3041 C CA . GLN B 1 149 ? 52.116 -54.331 10.102 1.00 37.63 149 GLN B CA 1
ATOM 3042 C C . GLN B 1 149 ? 53.060 -55.223 9.301 1.00 39.38 149 GLN B C 1
ATOM 3043 O O . GLN B 1 149 ? 53.546 -54.827 8.237 1.00 47.53 149 GLN B O 1
ATOM 3049 N N . GLU B 1 150 ? 53.320 -56.435 9.796 1.00 38.58 150 GLU B N 1
ATOM 3050 C CA . GLU B 1 150 ? 54.158 -57.378 9.059 1.00 45.95 150 GLU B CA 1
ATOM 3051 C C . GLU B 1 150 ? 53.545 -57.718 7.711 1.00 48.37 150 GLU B C 1
ATOM 3052 O O . GLU B 1 150 ? 54.271 -57.968 6.743 1.00 45.46 150 GLU B O 1
ATOM 3058 N N . ALA B 1 151 ? 52.215 -57.777 7.644 1.00 38.23 151 ALA B N 1
ATOM 3059 C CA . ALA B 1 151 ? 51.514 -58.092 6.412 1.00 40.94 151 ALA B CA 1
ATOM 3060 C C . ALA B 1 151 ? 51.236 -56.858 5.569 1.00 38.30 151 ALA B C 1
ATOM 3061 O O . ALA B 1 151 ? 50.521 -56.962 4.570 1.00 40.36 151 ALA B O 1
ATOM 3063 N N . ASP B 1 152 ? 51.794 -55.700 5.945 1.00 42.28 152 ASP B N 1
ATOM 3064 C CA . ASP B 1 152 ? 51.704 -54.466 5.151 1.00 47.90 152 ASP B CA 1
ATOM 3065 C C . ASP B 1 152 ? 50.268 -53.937 5.058 1.00 41.82 152 ASP B C 1
ATOM 3066 O O . ASP B 1 152 ? 49.860 -53.398 4.023 1.00 41.04 152 ASP B O 1
ATOM 3071 N N . PHE B 1 153 ? 49.489 -54.093 6.135 1.00 38.45 153 PHE B N 1
ATOM 3072 C CA . PHE B 1 153 ? 48.138 -53.531 6.170 1.00 38.01 153 PHE B CA 1
ATOM 3073 C C . PHE B 1 153 ? 48.197 -52.021 6.344 1.00 39.35 153 PHE B C 1
ATOM 3074 O O . PHE B 1 153 ? 48.779 -51.525 7.312 1.00 39.33 153 PHE B O 1
ATOM 3082 N N . PHE B 1 154 ? 47.588 -51.295 5.421 1.00 39.33 154 PHE B N 1
ATOM 3083 C CA . PHE B 1 154 ? 47.321 -49.878 5.617 1.00 39.55 154 PHE B CA 1
ATOM 3084 C C . PHE B 1 154 ? 45.939 -49.703 6.229 1.00 39.05 154 PHE B C 1
ATOM 3085 O O . PHE B 1 154 ? 45.144 -50.641 6.290 1.00 35.27 154 PHE B O 1
ATOM 3093 N N . LYS B 1 155 ? 45.625 -48.467 6.636 1.00 45.69 155 LYS B N 1
ATOM 3094 C CA . LYS B 1 155 ? 44.324 -48.247 7.264 1.00 41.55 155 LYS B CA 1
ATOM 3095 C C . LYS B 1 155 ? 43.204 -48.608 6.305 1.00 40.66 155 LYS B C 1
ATOM 3096 O O . LYS B 1 155 ? 42.178 -49.155 6.718 1.00 38.37 155 LYS B O 1
ATOM 3098 N N . THR B 1 156 ? 43.409 -48.366 5.013 1.00 43.52 156 THR B N 1
ATOM 3099 C CA . THR B 1 156 ? 42.400 -48.745 4.039 1.00 40.14 156 THR B CA 1
ATOM 3100 C C . THR B 1 156 ? 42.232 -50.258 3.950 1.00 40.03 156 THR B C 1
ATOM 3101 O O . THR B 1 156 ? 41.114 -50.738 3.709 1.00 36.23 156 THR B O 1
ATOM 3105 N N . ASP B 1 157 ? 43.309 -51.033 4.134 1.00 40.31 157 ASP B N 1
ATOM 3106 C CA . ASP B 1 157 ? 43.140 -52.479 4.103 1.00 35.80 157 ASP B CA 1
ATOM 3107 C C . ASP B 1 157 ? 42.427 -52.968 5.354 1.00 33.10 157 ASP B C 1
ATOM 3108 O O . ASP B 1 157 ? 41.625 -53.910 5.291 1.00 35.72 157 ASP B O 1
ATOM 3113 N N . VAL B 1 158 ? 42.701 -52.339 6.501 1.00 31.17 158 VAL B N 1
ATOM 3114 C CA . VAL B 1 158 ? 42.001 -52.720 7.723 1.00 30.49 158 VAL B CA 1
ATOM 3115 C C . VAL B 1 158 ? 40.497 -52.555 7.532 1.00 37.45 158 VAL B C 1
ATOM 3116 O O . VAL B 1 158 ? 39.719 -53.492 7.773 1.00 34.04 158 VAL B O 1
ATOM 3120 N N . ARG B 1 159 ? 40.072 -51.383 7.029 1.00 34.21 159 ARG B N 1
ATOM 3121 C CA . ARG B 1 159 ? 38.647 -51.139 6.825 1.00 38.93 159 ARG B CA 1
ATOM 3122 C C . ARG B 1 159 ? 38.040 -52.108 5.804 1.00 39.68 159 ARG B C 1
ATOM 3123 O O . ARG B 1 159 ? 36.943 -52.640 6.025 1.00 40.18 159 ARG B O 1
ATOM 3131 N N . ALA B 1 160 ? 38.727 -52.357 4.688 1.00 33.36 160 ALA B N 1
ATOM 3132 C CA . ALA B 1 160 ? 38.169 -53.269 3.691 1.00 36.27 160 ALA B CA 1
ATOM 3133 C C . ALA B 1 160 ? 38.033 -54.683 4.256 1.00 33.29 160 ALA B C 1
ATOM 3134 O O . ALA B 1 160 ? 36.981 -55.320 4.122 1.00 41.30 160 ALA B O 1
ATOM 3136 N N . LEU B 1 161 ? 39.074 -55.188 4.919 1.00 32.35 161 LEU B N 1
ATOM 3137 C CA . LEU B 1 161 ? 38.960 -56.531 5.483 1.00 33.21 161 LEU B CA 1
ATOM 3138 C C . LEU B 1 161 ? 37.920 -56.566 6.596 1.00 36.32 161 LEU B C 1
ATOM 3139 O O . LEU B 1 161 ? 37.186 -57.555 6.735 1.00 38.61 161 LEU B O 1
ATOM 3144 N N . ALA B 1 162 ? 37.833 -55.492 7.389 1.00 36.87 162 ALA B N 1
ATOM 3145 C CA . ALA B 1 162 ? 36.829 -55.425 8.450 1.00 38.45 162 ALA B CA 1
ATOM 3146 C C . ALA B 1 162 ? 35.416 -55.570 7.894 1.00 39.23 162 ALA B C 1
ATOM 3147 O O . ALA B 1 162 ? 34.596 -56.324 8.433 1.00 37.81 162 ALA B O 1
ATOM 3149 N N . GLN B 1 163 ? 35.106 -54.825 6.828 1.00 35.63 163 GLN B N 1
ATOM 3150 C CA . GLN B 1 163 ? 33.795 -54.930 6.199 1.00 42.50 163 GLN B CA 1
ATOM 3151 C C . GLN B 1 163 ? 33.563 -56.330 5.641 1.00 45.88 163 GLN B C 1
ATOM 3152 O O . GLN B 1 163 ? 32.476 -56.896 5.798 1.00 45.61 163 GLN B O 1
ATOM 3158 N N . GLU B 1 164 ? 34.577 -56.906 4.992 1.00 49.46 164 GLU B N 1
ATOM 3159 C CA . GLU B 1 164 ? 34.426 -58.236 4.408 1.00 53.92 164 GLU B CA 1
ATOM 3160 C C . GLU B 1 164 ? 34.107 -59.280 5.473 1.00 49.07 164 GLU B C 1
ATOM 3161 O O . GLU B 1 164 ? 33.373 -60.237 5.204 1.00 51.45 164 GLU B O 1
ATOM 3167 N N . LEU B 1 165 ? 34.649 -59.112 6.681 1.00 37.01 165 LEU B N 1
ATOM 3168 C CA . LEU B 1 165 ? 34.343 -59.985 7.803 1.00 34.95 165 LEU B CA 1
ATOM 3169 C C . LEU B 1 165 ? 33.052 -59.602 8.516 1.00 35.73 165 LEU B C 1
ATOM 3170 O O . LEU B 1 165 ? 32.657 -60.282 9.469 1.00 43.48 165 LEU B O 1
ATOM 3175 N N . GLY B 1 166 ? 32.405 -58.525 8.111 1.00 39.57 166 GLY B N 1
ATOM 3176 C CA . GLY B 1 166 ? 31.190 -58.129 8.774 1.00 47.57 166 GLY B CA 1
ATOM 3177 C C . GLY B 1 166 ? 31.387 -57.451 10.105 1.00 45.69 166 GLY B C 1
ATOM 3178 O O . GLY B 1 166 ? 30.420 -57.321 10.861 1.00 58.83 166 GLY B O 1
ATOM 3179 N N . LEU B 1 167 ? 32.598 -57.006 10.422 1.00 39.92 167 LEU B N 1
ATOM 3180 C CA . LEU B 1 167 ? 32.828 -56.265 11.650 1.00 34.90 167 LEU B CA 1
ATOM 3181 C C . LEU B 1 167 ? 32.303 -54.853 11.470 1.00 43.11 167 LEU B C 1
ATOM 3182 O O . LEU B 1 167 ? 32.724 -54.142 10.552 1.00 50.98 167 LEU B O 1
ATOM 3187 N N . THR B 1 168 ? 31.348 -54.467 12.308 1.00 43.25 168 THR B N 1
ATOM 3188 C CA . THR B 1 168 ? 30.828 -53.110 12.315 1.00 40.48 168 THR B CA 1
ATOM 3189 C C . THR B 1 168 ? 30.943 -52.427 13.664 1.00 39.33 168 THR B C 1
ATOM 3190 O O . THR B 1 168 ? 30.691 -51.225 13.747 1.00 41.01 168 THR B O 1
ATOM 3194 N N . ASN B 1 169 ? 31.310 -53.142 14.719 1.00 36.88 169 ASN B N 1
ATOM 3195 C CA . ASN B 1 169 ? 31.257 -52.613 16.076 1.00 36.24 169 ASN B CA 1
ATOM 3196 C C . ASN B 1 169 ? 32.681 -52.545 16.607 1.00 43.65 169 ASN B C 1
ATOM 3197 O O . ASN B 1 169 ? 33.346 -53.577 16.762 1.00 57.70 169 ASN B O 1
ATOM 3202 N N . TRP B 1 170 ? 33.146 -51.341 16.888 1.00 34.34 170 TRP B N 1
ATOM 3203 C CA . TRP B 1 170 ? 34.448 -51.133 17.516 1.00 36.99 170 TRP B CA 1
ATOM 3204 C C . TRP B 1 170 ? 34.419 -49.740 18.119 1.00 39.20 170 TRP B C 1
ATOM 3205 O O . TRP B 1 170 ? 33.456 -48.996 17.940 1.00 41.23 170 TRP B O 1
ATOM 3216 N N . ASN B 1 171 ? 35.482 -49.381 18.827 1.00 39.58 171 ASN B N 1
ATOM 3217 C CA . ASN B 1 171 ? 35.560 -48.043 19.402 1.00 43.39 171 ASN B CA 1
ATOM 3218 C C . ASN B 1 171 ? 35.985 -47.090 18.289 1.00 42.28 171 ASN B C 1
ATOM 3219 O O . ASN B 1 171 ? 37.095 -47.191 17.755 1.00 43.89 171 ASN B O 1
ATOM 3224 N N . LYS B 1 172 ? 35.089 -46.194 17.897 1.00 44.78 172 LYS B N 1
ATOM 3225 C CA . LYS B 1 172 ? 35.392 -45.327 16.767 1.00 50.55 172 LYS B CA 1
ATOM 3226 C C . LYS B 1 172 ? 36.280 -44.139 17.127 1.00 54.76 172 LYS B C 1
ATOM 3227 O O . LYS B 1 172 ? 36.921 -43.581 16.231 1.00 60.84 172 LYS B O 1
ATOM 3230 N N . VAL B 1 173 ? 36.360 -43.755 18.402 1.00 51.76 173 VAL B N 1
ATOM 3231 C CA . VAL B 1 173 ? 37.165 -42.602 18.801 1.00 50.00 173 VAL B CA 1
ATOM 3232 C C . VAL B 1 173 ? 37.905 -42.871 20.111 1.00 54.11 173 VAL B C 1
ATOM 3233 O O . VAL B 1 173 ? 37.331 -42.796 21.204 1.00 62.50 173 VAL B O 1
ATOM 3237 N N . ALA B 1 174 ? 39.169 -43.260 20.001 1.00 44.56 174 ALA B N 1
ATOM 3238 C CA . ALA B 1 174 ? 39.996 -43.515 21.175 1.00 47.58 174 ALA B CA 1
ATOM 3239 C C . ALA B 1 174 ? 40.350 -42.204 21.873 1.00 48.59 174 ALA B C 1
ATOM 3240 O O . ALA B 1 174 ? 40.727 -41.229 21.218 1.00 42.20 174 ALA B O 1
ATOM 3242 N N . SER B 1 175 ? 40.174 -42.164 23.199 1.00 49.60 175 SER B N 1
ATOM 3243 C CA . SER B 1 175 ? 40.539 -40.984 23.977 1.00 42.69 175 SER B CA 1
ATOM 3244 C C . SER B 1 175 ? 42.052 -40.834 24.169 1.00 35.16 175 SER B C 1
ATOM 3245 O O . SER B 1 175 ? 42.512 -39.713 24.398 1.00 36.39 175 SER B O 1
ATOM 3248 N N . CYS B 1 176 ? 42.824 -41.927 24.080 1.00 36.73 176 CYS B N 1
ATOM 3249 C CA . CYS B 1 176 ? 44.290 -41.920 24.187 1.00 49.17 176 CYS B CA 1
ATOM 3250 C C . CYS B 1 176 ? 44.762 -41.534 25.593 1.00 47.72 176 CYS B C 1
ATOM 3251 O O . CYS B 1 176 ? 43.940 -41.147 26.427 1.00 54.69 176 CYS B O 1
ATOM 3254 N N . SER B 1 177 ? 46.070 -41.654 25.876 1.00 38.54 177 SER B N 1
ATOM 3255 C CA . SER B 1 177 ? 46.565 -41.542 27.255 1.00 29.30 177 SER B CA 1
ATOM 3256 C C . SER B 1 177 ? 46.333 -40.143 27.825 1.00 24.21 177 SER B C 1
ATOM 3257 O O . SER B 1 177 ? 46.665 -39.137 27.199 1.00 30.71 177 SER B O 1
ATOM 3260 N N . VAL B 1 178 ? 45.754 -40.088 29.025 1.00 30.01 178 VAL B N 1
ATOM 3261 C CA . VAL B 1 178 ? 45.470 -38.815 29.682 1.00 31.27 178 VAL B CA 1
ATOM 3262 C C . VAL B 1 178 ? 46.739 -38.027 29.999 1.00 36.88 178 VAL B C 1
ATOM 3263 O O . VAL B 1 178 ? 46.655 -36.839 30.322 1.00 32.68 178 VAL B O 1
ATOM 3267 N N . SER B 1 179 ? 47.918 -38.671 29.945 1.00 33.81 179 SER B N 1
ATOM 3268 C CA . SER B 1 179 ? 49.169 -37.944 30.166 1.00 30.77 179 SER B CA 1
ATOM 3269 C C . SER B 1 179 ? 49.321 -36.767 29.214 1.00 26.34 179 SER B C 1
ATOM 3270 O O . SER B 1 179 ? 49.927 -35.750 29.571 1.00 32.47 179 SER B O 1
ATOM 3273 N N . SER B 1 180 ? 48.795 -36.880 27.997 1.00 26.33 180 SER B N 1
ATOM 3274 C CA . SER B 1 180 ? 48.934 -35.778 27.045 1.00 28.23 180 SER B CA 1
ATOM 3275 C C . SER B 1 180 ? 48.163 -34.522 27.447 1.00 30.16 180 SER B C 1
ATOM 3276 O O . SER B 1 180 ? 48.314 -33.493 26.785 1.00 34.09 180 SER B O 1
ATOM 3279 N N . ARG B 1 181 ? 47.308 -34.579 28.468 1.00 27.81 181 ARG B N 1
ATOM 3280 C CA . ARG B 1 181 ? 46.610 -33.374 28.885 1.00 28.66 181 ARG B CA 1
ATOM 3281 C C . ARG B 1 181 ? 47.417 -32.533 29.877 1.00 30.33 181 ARG B C 1
ATOM 3282 O O . ARG B 1 181 ? 46.978 -31.437 30.240 1.00 28.61 181 ARG B O 1
ATOM 3290 N N . PHE B 1 182 ? 48.581 -33.022 30.322 1.00 31.96 182 PHE B N 1
ATOM 3291 C CA . PHE B 1 182 ? 49.401 -32.352 31.307 1.00 33.46 182 PHE B CA 1
ATOM 3292 C C . PHE B 1 182 ? 50.741 -31.960 30.696 1.00 31.60 182 PHE B C 1
ATOM 3293 O O . PHE B 1 182 ? 51.316 -32.739 29.929 1.00 42.34 182 PHE B O 1
ATOM 3301 N N . PRO B 1 183 ? 51.240 -30.751 30.977 1.00 28.61 183 PRO B N 1
ATOM 3302 C CA . PRO B 1 183 ? 52.534 -30.339 30.422 1.00 34.79 183 PRO B CA 1
ATOM 3303 C C . PRO B 1 183 ? 53.670 -31.211 30.924 1.00 33.42 183 PRO B C 1
ATOM 3304 O O . PRO B 1 183 ? 53.633 -31.747 32.031 1.00 30.83 183 PRO B O 1
ATOM 3308 N N . TYR B 1 184 ? 54.672 -31.380 30.067 1.00 36.99 184 TYR B N 1
ATOM 3309 C CA . TYR B 1 184 ? 55.905 -32.031 30.486 1.00 47.01 184 TYR B CA 1
ATOM 3310 C C . TYR B 1 184 ? 56.458 -31.312 31.707 1.00 53.12 184 TYR B C 1
ATOM 3311 O O . TYR B 1 184 ? 56.366 -30.086 31.819 1.00 52.08 184 TYR B O 1
ATOM 3320 N N . GLY B 1 185 ? 56.999 -32.084 32.644 1.00 55.60 185 GLY B N 1
ATOM 3321 C CA . GLY B 1 185 ? 57.508 -31.535 33.883 1.00 53.54 185 GLY B CA 1
ATOM 3322 C C . GLY B 1 185 ? 56.476 -31.359 34.972 1.00 53.06 185 GLY B C 1
ATOM 3323 O O . GLY B 1 185 ? 56.846 -31.059 36.111 1.00 64.11 185 GLY B O 1
ATOM 3324 N N . THR B 1 186 ? 55.196 -31.501 34.654 1.00 46.33 186 THR B N 1
ATOM 3325 C CA . THR B 1 186 ? 54.147 -31.524 35.661 1.00 45.84 186 THR B CA 1
ATOM 3326 C C . THR B 1 186 ? 54.032 -32.928 36.252 1.00 54.71 186 THR B C 1
ATOM 3327 O O . THR B 1 186 ? 54.121 -33.926 35.530 1.00 64.02 186 THR B O 1
ATOM 3331 N N . THR B 1 187 ? 53.886 -33.012 37.573 1.00 48.72 187 THR B N 1
ATOM 3332 C CA . THR B 1 187 ? 53.694 -34.307 38.222 1.00 39.18 187 THR B CA 1
ATOM 3333 C C . THR B 1 187 ? 52.228 -34.720 38.106 1.00 29.68 187 THR B C 1
ATOM 3334 O O . THR B 1 187 ? 51.335 -33.963 38.480 1.00 29.29 187 THR B O 1
ATOM 3338 N N . LEU B 1 188 ? 51.973 -35.917 37.579 1.00 34.18 188 LEU B N 1
ATOM 3339 C CA . LEU B 1 188 ? 50.601 -36.413 37.539 1.00 28.13 188 LEU B CA 1
ATOM 3340 C C . LEU B 1 188 ? 50.175 -36.830 38.938 1.00 31.10 188 LEU B C 1
ATOM 3341 O O . LEU B 1 188 ? 50.969 -37.374 39.713 1.00 32.99 188 LEU B O 1
ATOM 3346 N N . THR B 1 189 ? 48.934 -36.534 39.281 1.00 29.98 189 THR B N 1
ATOM 3347 C CA . THR B 1 189 ? 48.354 -36.990 40.538 1.00 30.59 189 THR B CA 1
ATOM 3348 C C . THR B 1 189 ? 47.012 -37.655 40.245 1.00 34.31 189 THR B C 1
ATOM 3349 O O . THR B 1 189 ? 46.380 -37.406 39.211 1.00 29.76 189 THR B O 1
ATOM 3353 N N . HIS B 1 190 ? 46.559 -38.488 41.181 1.00 26.71 190 HIS B N 1
ATOM 3354 C CA . HIS B 1 190 ? 45.248 -39.105 41.009 1.00 30.17 190 HIS B CA 1
ATOM 3355 C C . HIS B 1 190 ? 44.155 -38.042 40.916 1.00 23.48 190 HIS B C 1
ATOM 3356 O O . HIS B 1 190 ? 43.227 -38.171 40.111 1.00 26.49 190 HIS B O 1
ATOM 3363 N N . ASP B 1 191 ? 44.276 -36.963 41.707 1.00 23.66 191 ASP B N 1
ATOM 3364 C CA . ASP B 1 191 ? 43.278 -35.896 41.723 1.00 24.76 191 ASP B CA 1
ATOM 3365 C C . ASP B 1 191 ? 43.217 -35.170 40.382 1.00 27.60 191 ASP B C 1
ATOM 3366 O O . ASP B 1 191 ? 42.126 -34.915 39.843 1.00 26.86 191 ASP B O 1
ATOM 3371 N N . ASN B 1 192 ? 44.372 -34.775 39.840 1.00 24.89 192 ASN B N 1
ATOM 3372 C CA . ASN B 1 192 ? 44.298 -33.992 38.610 1.00 28.00 192 ASN B CA 1
ATOM 3373 C C . ASN B 1 192 ? 43.910 -34.870 37.434 1.00 28.00 192 ASN B C 1
ATOM 3374 O O . ASN B 1 192 ? 43.124 -34.439 36.580 1.00 32.15 192 ASN B O 1
ATOM 3379 N N . ILE B 1 193 ? 44.353 -36.130 37.428 1.00 22.63 193 ILE B N 1
ATOM 3380 C CA . ILE B 1 193 ? 43.888 -37.056 36.399 1.00 21.60 193 ILE B CA 1
ATOM 3381 C C . ILE B 1 193 ? 42.380 -37.177 36.464 1.00 24.07 193 ILE B C 1
ATOM 3382 O O . ILE B 1 193 ? 41.690 -37.036 35.452 1.00 22.28 193 ILE B O 1
ATOM 3387 N N . ALA B 1 194 ? 41.844 -37.415 37.665 1.00 28.77 194 ALA B N 1
ATOM 3388 C CA . ALA B 1 194 ? 40.400 -37.568 37.799 1.00 31.75 194 ALA B CA 1
ATOM 3389 C C . ALA B 1 194 ? 39.659 -36.315 37.349 1.00 31.86 194 ALA B C 1
ATOM 3390 O O . ALA B 1 194 ? 38.601 -36.405 36.720 1.00 23.75 194 ALA B O 1
ATOM 3392 N N . GLN B 1 195 ? 40.210 -35.144 37.653 1.00 29.59 195 GLN B N 1
ATOM 3393 C CA . GLN B 1 195 ? 39.589 -33.890 37.251 1.00 29.86 195 GLN B CA 1
ATOM 3394 C C . GLN B 1 195 ? 39.516 -33.776 35.730 1.00 28.44 195 GLN B C 1
ATOM 3395 O O . GLN B 1 195 ? 38.451 -33.498 35.171 1.00 27.07 195 GLN B O 1
ATOM 3401 N N . VAL B 1 196 ? 40.622 -34.060 35.040 1.00 25.71 196 VAL B N 1
ATOM 3402 C CA . VAL B 1 196 ? 40.624 -34.031 33.581 1.00 26.99 196 VAL B CA 1
ATOM 3403 C C . VAL B 1 196 ? 39.674 -35.086 33.028 1.00 31.33 196 VAL B C 1
ATOM 3404 O O . VAL B 1 196 ? 38.884 -34.817 32.112 1.00 25.35 196 VAL B O 1
ATOM 3408 N N . MET B 1 197 ? 39.721 -36.299 33.588 1.00 28.20 197 MET B N 1
ATOM 3409 C CA . MET B 1 197 ? 38.894 -37.392 33.087 1.00 24.69 197 MET B CA 1
ATOM 3410 C C . MET B 1 197 ? 37.406 -37.063 33.199 1.00 25.53 197 MET B C 1
ATOM 3411 O O . MET B 1 197 ? 36.623 -37.301 32.266 1.00 27.92 197 MET B O 1
ATOM 3416 N N . ALA B 1 198 ? 36.987 -36.539 34.345 1.00 22.36 198 ALA B N 1
ATOM 3417 C CA . ALA B 1 198 ? 35.581 -36.211 34.519 1.00 20.58 198 ALA B CA 1
ATOM 3418 C C . ALA B 1 198 ? 35.176 -35.072 33.586 1.00 24.40 198 ALA B C 1
ATOM 3419 O O . ALA B 1 198 ? 34.061 -35.070 33.049 1.00 27.08 198 ALA B O 1
ATOM 3421 N N . ALA B 1 199 ? 36.077 -34.111 33.363 1.00 28.79 199 ALA B N 1
ATOM 3422 C CA . ALA B 1 199 ? 35.765 -32.993 32.472 1.00 31.21 199 ALA B CA 1
ATOM 3423 C C . ALA B 1 199 ? 35.514 -33.477 31.048 1.00 25.46 199 ALA B C 1
ATOM 3424 O O . ALA B 1 199 ? 34.522 -33.098 30.419 1.00 28.43 199 ALA B O 1
ATOM 3426 N N . GLU B 1 200 ? 36.403 -34.332 30.533 1.00 24.48 200 GLU B N 1
ATOM 3427 C CA . GLU B 1 200 ? 36.258 -34.848 29.175 1.00 21.25 200 GLU B CA 1
ATOM 3428 C C . GLU B 1 200 ? 35.034 -35.743 29.057 1.00 24.58 200 GLU B C 1
ATOM 3429 O O . GLU B 1 200 ? 34.348 -35.730 28.032 1.00 27.95 200 GLU B O 1
ATOM 3435 N N . LYS B 1 201 ? 34.745 -36.530 30.095 1.00 27.00 201 LYS B N 1
ATOM 3436 C CA . LYS B 1 201 ? 33.556 -37.369 30.057 1.00 31.17 201 LYS B CA 1
ATOM 3437 C C . LYS B 1 201 ? 32.300 -36.517 29.898 1.00 27.09 201 LYS B C 1
ATOM 3438 O O . LYS B 1 201 ? 31.407 -36.852 29.116 1.00 26.10 201 LYS B O 1
ATOM 3444 N N . TYR B 1 202 ? 32.226 -35.400 30.613 1.00 26.45 202 TYR B N 1
ATOM 3445 C CA . TYR B 1 202 ? 31.073 -34.521 30.481 1.00 28.51 202 TYR B CA 1
ATOM 3446 C C . TYR B 1 202 ? 30.969 -33.968 29.062 1.00 26.95 202 TYR B C 1
ATOM 3447 O O . TYR B 1 202 ? 29.886 -33.939 28.468 1.00 27.19 202 TYR B O 1
ATOM 3456 N N . LEU B 1 203 ? 32.090 -33.507 28.509 1.00 25.21 203 LEU B N 1
ATOM 3457 C CA . LEU B 1 203 ? 32.070 -32.924 27.174 1.00 27.99 203 LEU B CA 1
ATOM 3458 C C . LEU B 1 203 ? 31.661 -33.961 26.126 1.00 26.78 203 LEU B C 1
ATOM 3459 O O . LEU B 1 203 ? 30.916 -33.653 25.186 1.00 25.01 203 LEU B O 1
ATOM 3464 N N . ARG B 1 204 ? 32.143 -35.192 26.268 1.00 28.04 204 ARG B N 1
ATOM 3465 C CA . ARG B 1 204 ? 31.713 -36.263 25.374 1.00 36.75 204 ARG B CA 1
ATOM 3466 C C . ARG B 1 204 ? 30.210 -36.511 25.498 1.00 42.10 204 ARG B C 1
ATOM 3467 O O . ARG B 1 204 ? 29.525 -36.724 24.494 1.00 40.61 204 ARG B O 1
ATOM 3475 N N . SER B 1 205 ? 29.665 -36.458 26.716 1.00 41.12 205 SER B N 1
ATOM 3476 C CA . SER B 1 205 ? 28.235 -36.722 26.854 1.00 44.76 205 SER B CA 1
ATOM 3477 C C . SER B 1 205 ? 27.386 -35.656 26.170 1.00 41.04 205 SER B C 1
ATOM 3478 O O . SER B 1 205 ? 26.237 -35.924 25.817 1.00 46.23 205 SER B O 1
ATOM 3481 N N . LEU B 1 206 ? 27.939 -34.477 25.923 1.00 31.44 206 LEU B N 1
ATOM 3482 C CA . LEU B 1 206 ? 27.208 -33.438 25.219 1.00 25.11 206 LEU B CA 1
ATOM 3483 C C . LEU B 1 206 ? 27.234 -33.645 23.710 1.00 33.77 206 LEU B C 1
ATOM 3484 O O . LEU B 1 206 ? 26.603 -32.874 22.983 1.00 32.91 206 LEU B O 1
ATOM 3489 N N . GLY B 1 207 ? 27.951 -34.651 23.227 1.00 39.56 207 GLY B N 1
ATOM 3490 C CA . GLY B 1 207 ? 28.036 -34.928 21.816 1.00 37.89 207 GLY B CA 1
ATOM 3491 C C . GLY B 1 207 ? 29.340 -34.549 21.135 1.00 41.34 207 GLY B C 1
ATOM 3492 O O . GLY B 1 207 ? 29.342 -34.373 19.913 1.00 33.10 207 GLY B O 1
ATOM 3493 N N . PHE B 1 208 ? 30.436 -34.403 21.877 1.00 34.00 208 PHE B N 1
ATOM 3494 C CA . PHE B 1 208 ? 31.732 -34.077 21.294 1.00 33.62 208 PHE B CA 1
ATOM 3495 C C . PHE B 1 208 ? 32.681 -35.238 21.572 1.00 35.07 208 PHE B C 1
ATOM 3496 O O . PHE B 1 208 ? 33.462 -35.207 22.539 1.00 27.70 208 PHE B O 1
ATOM 3504 N N . PRO B 1 209 ? 32.659 -36.275 20.724 1.00 34.15 209 PRO B N 1
ATOM 3505 C CA . PRO B 1 209 ? 33.482 -37.459 20.993 1.00 30.00 209 PRO B CA 1
ATOM 3506 C C . PRO B 1 209 ? 34.974 -37.205 20.878 1.00 35.08 209 PRO B C 1
ATOM 3507 O O . PRO B 1 209 ? 35.753 -38.000 21.411 1.00 41.81 209 PRO B O 1
ATOM 3511 N N . THR B 1 210 ? 35.400 -36.163 20.167 1.00 34.15 210 THR B N 1
ATOM 3512 C CA . THR B 1 210 ? 36.812 -35.824 20.027 1.00 31.95 210 THR B CA 1
ATOM 3513 C C . THR B 1 210 ? 37.048 -34.523 20.778 1.00 33.08 210 THR B C 1
ATOM 3514 O O . THR B 1 210 ? 36.597 -33.457 20.345 1.00 29.42 210 THR B O 1
ATOM 3518 N N . VAL B 1 211 ? 37.733 -34.612 21.916 1.00 26.81 211 VAL B N 1
ATOM 3519 C CA . VAL B 1 211 ? 37.909 -33.456 22.780 1.00 25.59 211 VAL B CA 1
ATOM 3520 C C . VAL B 1 211 ? 39.114 -33.699 23.687 1.00 32.09 211 VAL B C 1
ATOM 3521 O O . VAL B 1 211 ? 39.456 -34.843 24.008 1.00 30.52 211 VAL B O 1
ATOM 3525 N N . ARG B 1 212 ? 39.778 -32.613 24.066 1.00 27.65 212 ARG B N 1
ATOM 3526 C CA . ARG B 1 212 ? 40.805 -32.603 25.093 1.00 20.78 212 ARG B CA 1
ATOM 3527 C C . ARG B 1 212 ? 40.511 -31.482 26.075 1.00 31.17 212 ARG B C 1
ATOM 3528 O O . ARG B 1 212 ? 40.189 -30.363 25.668 1.00 31.68 212 ARG B O 1
ATOM 3536 N N . VAL B 1 213 ? 40.639 -31.785 27.366 1.00 24.86 213 VAL B N 1
ATOM 3537 C CA . VAL B 1 213 ? 40.685 -30.770 28.404 1.00 20.52 213 VAL B CA 1
ATOM 3538 C C . VAL B 1 213 ? 42.142 -30.693 28.842 1.00 25.03 213 VAL B C 1
ATOM 3539 O O . VAL B 1 213 ? 42.621 -31.506 29.649 1.00 27.18 213 VAL B O 1
ATOM 3543 N N . ARG B 1 214 ? 42.869 -29.738 28.311 1.00 22.20 214 ARG B N 1
ATOM 3544 C CA . ARG B 1 214 ? 44.264 -29.627 28.685 1.00 23.86 214 ARG B CA 1
ATOM 3545 C C . ARG B 1 214 ? 44.369 -28.902 30.022 1.00 30.23 214 ARG B C 1
ATOM 3546 O O . ARG B 1 214 ? 43.688 -27.904 30.260 1.00 30.62 214 ARG B O 1
ATOM 3554 N N . PHE B 1 215 ? 45.221 -29.425 30.891 1.00 26.11 215 PHE B N 1
ATOM 3555 C CA . PHE B 1 215 ? 45.330 -28.999 32.285 1.00 25.33 215 PHE B CA 1
ATOM 3556 C C . PHE B 1 215 ? 46.410 -27.921 32.443 1.00 26.23 215 PHE B C 1
ATOM 3557 O O . PHE B 1 215 ? 47.590 -28.163 32.170 1.00 27.97 215 PHE B O 1
ATOM 3565 N N . HIS B 1 216 ? 46.008 -26.739 32.891 1.00 29.50 216 HIS B N 1
ATOM 3566 C CA . HIS B 1 216 ? 46.937 -25.672 33.227 1.00 31.49 216 HIS B CA 1
ATOM 3567 C C . HIS B 1 216 ? 46.663 -25.155 34.621 1.00 35.31 216 HIS B C 1
ATOM 3568 O O . HIS B 1 216 ? 46.505 -23.953 34.850 1.00 32.63 216 HIS B O 1
ATOM 3575 N N . ASN B 1 217 ? 46.670 -26.079 35.585 1.00 42.44 217 ASN B N 1
ATOM 3576 C CA . ASN B 1 217 ? 46.399 -25.806 36.996 1.00 42.56 217 ASN B CA 1
ATOM 3577 C C . ASN B 1 217 ? 45.006 -25.216 37.187 1.00 36.95 217 ASN B C 1
ATOM 3578 O O . ASN B 1 217 ? 44.018 -25.942 37.044 1.00 43.75 217 ASN B O 1
ATOM 3583 N N . ASP B 1 218 ? 44.890 -23.919 37.476 1.00 31.78 218 ASP B N 1
ATOM 3584 C CA . ASP B 1 218 ? 43.565 -23.347 37.695 1.00 33.24 218 ASP B CA 1
ATOM 3585 C C . ASP B 1 218 ? 42.835 -23.046 36.391 1.00 38.94 218 ASP B C 1
ATOM 3586 O O . ASP B 1 218 ? 41.683 -22.585 36.440 1.00 37.24 218 ASP B O 1
ATOM 3591 N N . ILE B 1 219 ? 43.466 -23.306 35.243 1.00 31.46 219 ILE B N 1
ATOM 3592 C CA . ILE B 1 219 ? 42.877 -23.079 33.924 1.00 27.34 219 ILE B CA 1
ATOM 3593 C C . ILE B 1 219 ? 42.637 -24.418 33.236 1.00 30.40 219 ILE B C 1
ATOM 3594 O O . ILE B 1 219 ? 43.519 -25.291 33.221 1.00 35.64 219 ILE B O 1
ATOM 3599 N N . ALA B 1 220 ? 41.423 -24.598 32.711 1.00 27.37 220 ALA B N 1
ATOM 3600 C CA . ALA B 1 220 ? 41.118 -25.650 31.750 1.00 26.38 220 ALA B CA 1
ATOM 3601 C C . ALA B 1 220 ? 41.126 -25.042 30.349 1.00 25.34 220 ALA B C 1
ATOM 3602 O O . ALA B 1 220 ? 40.509 -23.994 30.117 1.00 27.98 220 ALA B O 1
ATOM 3604 N N . ARG B 1 221 ? 41.843 -25.676 29.430 1.00 23.53 221 ARG B N 1
ATOM 3605 C CA . ARG B 1 221 ? 41.950 -25.203 28.054 1.00 25.38 221 ARG B CA 1
ATOM 3606 C C . ARG B 1 221 ? 41.391 -26.320 27.193 1.00 29.78 221 ARG B C 1
ATOM 3607 O O . ARG B 1 221 ? 41.990 -27.395 27.111 1.00 31.14 221 ARG B O 1
ATOM 3615 N N . ILE B 1 222 ? 40.211 -26.096 26.623 1.00 23.18 222 ILE B N 1
ATOM 3616 C CA . ILE B 1 222 ? 39.491 -27.135 25.894 1.00 21.39 222 ILE B CA 1
ATOM 3617 C C . ILE B 1 222 ? 39.884 -27.095 24.426 1.00 24.87 222 ILE B C 1
ATOM 3618 O O . ILE B 1 222 ? 39.840 -26.034 23.790 1.00 19.37 222 ILE B O 1
ATOM 3623 N N . GLU B 1 223 ? 40.257 -28.252 23.876 1.00 22.69 223 GLU B N 1
ATOM 3624 C CA . GLU B 1 223 ? 40.510 -28.380 22.445 1.00 29.34 223 GLU B CA 1
ATOM 3625 C C . GLU B 1 223 ? 39.353 -29.158 21.835 1.00 30.23 223 GLU B C 1
ATOM 3626 O O . GLU B 1 223 ? 39.072 -30.281 22.259 1.00 26.41 223 GLU B O 1
ATOM 3632 N N . LEU B 1 224 ? 38.703 -28.565 20.834 1.00 23.84 224 LEU B N 1
ATOM 3633 C CA . LEU B 1 224 ? 37.672 -29.185 20.017 1.00 29.73 224 LEU B CA 1
ATOM 3634 C C . LEU B 1 224 ? 38.079 -29.135 18.556 1.00 29.72 224 LEU B C 1
ATOM 3635 O O . LEU B 1 224 ? 38.786 -28.206 18.144 1.00 26.38 224 LEU B O 1
ATOM 3640 N N . PRO B 1 225 ? 37.651 -30.100 17.744 1.00 28.54 225 PRO B N 1
ATOM 3641 C CA . PRO B 1 225 ? 37.808 -29.945 16.298 1.00 29.95 225 PRO B CA 1
ATOM 3642 C C . PRO B 1 225 ? 37.171 -28.631 15.871 1.00 37.00 225 PRO B C 1
ATOM 3643 O O . PRO B 1 225 ? 36.107 -28.247 16.366 1.00 35.28 225 PRO B O 1
ATOM 3647 N N . GLU B 1 226 ? 37.875 -27.902 15.007 1.00 25.65 226 GLU B N 1
ATOM 3648 C CA . GLU B 1 226 ? 37.452 -26.541 14.721 1.00 33.53 226 GLU B CA 1
ATOM 3649 C C . GLU B 1 226 ? 36.079 -26.520 14.072 1.00 36.11 226 GLU B C 1
ATOM 3650 O O . GLU B 1 226 ? 35.257 -25.648 14.379 1.00 41.50 226 GLU B O 1
ATOM 3656 N N . ALA B 1 227 ? 35.779 -27.515 13.247 1.00 27.60 227 ALA B N 1
ATOM 3657 C CA . ALA B 1 227 ? 34.470 -27.559 12.622 1.00 46.72 227 ALA B CA 1
ATOM 3658 C C . ALA B 1 227 ? 33.345 -27.812 13.622 1.00 48.25 227 ALA B C 1
ATOM 3659 O O . ALA B 1 227 ? 32.176 -27.680 13.249 1.00 49.58 227 ALA B O 1
ATOM 3661 N N . ARG B 1 228 ? 33.656 -28.125 14.883 1.00 40.95 228 ARG B N 1
ATOM 3662 C CA . ARG B 1 228 ? 32.624 -28.283 15.904 1.00 35.73 228 ARG B CA 1
ATOM 3663 C C . ARG B 1 228 ? 32.446 -27.067 16.800 1.00 35.82 228 ARG B C 1
ATOM 3664 O O . ARG B 1 228 ? 31.516 -27.059 17.604 1.00 35.97 228 ARG B O 1
ATOM 3672 N N . ILE B 1 229 ? 33.293 -26.042 16.700 1.00 31.35 229 ILE B N 1
ATOM 3673 C CA . ILE B 1 229 ? 33.218 -24.973 17.698 1.00 34.19 229 ILE B CA 1
ATOM 3674 C C . ILE B 1 229 ? 31.923 -24.164 17.565 1.00 37.42 229 ILE B C 1
ATOM 3675 O O . ILE B 1 229 ? 31.309 -23.792 18.573 1.00 41.06 229 ILE B O 1
ATOM 3680 N N . GLY B 1 230 ? 31.446 -23.934 16.338 1.00 37.58 230 GLY B N 1
ATOM 3681 C CA . GLY B 1 230 ? 30.185 -23.220 16.183 1.00 40.43 230 GLY B CA 1
ATOM 3682 C C . GLY B 1 230 ? 29.023 -23.880 16.913 1.00 42.86 230 GLY B C 1
ATOM 3683 O O . GLY B 1 230 ? 28.227 -23.199 17.569 1.00 44.13 230 GLY B O 1
ATOM 3684 N N . ASP B 1 231 ? 28.940 -25.216 16.855 1.00 38.77 231 ASP B N 1
ATOM 3685 C CA . ASP B 1 231 ? 27.874 -25.950 17.550 1.00 50.21 231 ASP B CA 1
ATOM 3686 C C . ASP B 1 231 ? 28.024 -25.878 19.070 1.00 44.79 231 ASP B C 1
ATOM 3687 O O . ASP B 1 231 ? 27.029 -25.928 19.801 1.00 45.70 231 ASP B O 1
ATOM 3692 N N . PHE B 1 232 ? 29.253 -25.730 19.554 1.00 37.08 232 PHE B N 1
ATOM 3693 C CA . PHE B 1 232 ? 29.539 -25.833 20.977 1.00 34.59 232 PHE B CA 1
ATOM 3694 C C . PHE B 1 232 ? 28.945 -24.684 21.790 1.00 28.69 232 PHE B C 1
ATOM 3695 O O . PHE B 1 232 ? 28.704 -24.852 22.991 1.00 37.86 232 PHE B O 1
ATOM 3703 N N . LEU B 1 233 ? 28.707 -23.530 21.162 1.00 26.41 233 LEU B N 1
ATOM 3704 C CA . LEU B 1 233 ? 28.346 -22.323 21.898 1.00 26.43 233 LEU B CA 1
ATOM 3705 C C . LEU B 1 233 ? 27.118 -22.510 22.784 1.00 25.50 233 LEU B C 1
ATOM 3706 O O . LEU B 1 233 ? 27.040 -21.891 23.845 1.00 26.71 233 LEU B O 1
ATOM 3711 N N . VAL B 1 234 ? 26.138 -23.312 22.345 1.00 26.64 234 VAL B N 1
ATOM 3712 C CA . VAL B 1 234 ? 24.941 -23.592 23.142 1.00 25.65 234 VAL B CA 1
ATOM 3713 C C . VAL B 1 234 ? 25.295 -24.205 24.500 1.00 25.31 234 VAL B C 1
ATOM 3714 O O . VAL B 1 234 ? 24.475 -24.191 25.424 1.00 27.46 234 VAL B O 1
ATOM 3718 N N . PHE B 1 235 ? 26.496 -24.760 24.644 1.00 28.32 235 PHE B N 1
ATOM 3719 C CA . PHE B 1 235 ? 26.917 -25.411 25.877 1.00 24.37 235 PHE B CA 1
ATOM 3720 C C . PHE B 1 235 ? 27.871 -24.567 26.738 1.00 28.99 235 PHE B C 1
ATOM 3721 O O . PHE B 1 235 ? 28.253 -25.022 27.825 1.00 26.42 235 PHE B O 1
ATOM 3729 N N . ASN B 1 236 ? 28.279 -23.370 26.288 1.00 25.77 236 ASN B N 1
ATOM 3730 C CA . ASN B 1 236 ? 29.327 -22.614 26.998 1.00 27.13 236 ASN B CA 1
ATOM 3731 C C . ASN B 1 236 ? 29.082 -22.541 28.512 1.00 30.96 236 ASN B C 1
ATOM 3732 O O . ASN B 1 236 ? 29.946 -22.904 29.320 1.00 26.05 236 ASN B O 1
ATOM 3737 N N . ASP B 1 237 ? 27.902 -22.067 28.910 1.00 25.72 237 ASP B N 1
ATOM 3738 C CA . ASP B 1 237 ? 27.641 -21.788 30.321 1.00 25.94 237 ASP B CA 1
ATOM 3739 C C . ASP B 1 237 ? 27.590 -23.060 31.154 1.00 25.48 237 ASP B C 1
ATOM 3740 O O . ASP B 1 237 ? 28.068 -23.069 32.292 1.00 29.75 237 ASP B O 1
ATOM 3745 N N . ARG B 1 238 ? 26.971 -24.128 30.632 1.00 25.29 238 ARG B N 1
ATOM 3746 C CA . ARG B 1 238 ? 26.929 -25.382 31.378 1.00 23.41 238 ARG B CA 1
ATOM 3747 C C . ARG B 1 238 ? 28.326 -25.979 31.543 1.00 22.63 238 ARG B C 1
ATOM 3748 O O . ARG B 1 238 ? 28.648 -26.519 32.603 1.00 23.75 238 ARG B O 1
ATOM 3756 N N . VAL B 1 239 ? 29.166 -25.889 30.505 1.00 23.89 239 VAL B N 1
ATOM 3757 C CA . VAL B 1 239 ? 30.520 -26.430 30.586 1.00 20.46 239 VAL B CA 1
ATOM 3758 C C . VAL B 1 239 ? 31.348 -25.628 31.573 1.00 25.27 239 VAL B C 1
ATOM 3759 O O . VAL B 1 239 ? 32.093 -26.188 32.395 1.00 23.90 239 VAL B O 1
ATOM 3763 N N . ASN B 1 240 ? 31.213 -24.301 31.515 1.00 21.81 240 ASN B N 1
ATOM 3764 C CA . ASN B 1 240 ? 31.878 -23.422 32.453 1.00 21.16 240 ASN B CA 1
ATOM 3765 C C . ASN B 1 240 ? 31.545 -23.818 33.897 1.00 27.07 240 ASN B C 1
ATOM 3766 O O . ASN B 1 240 ? 32.444 -24.024 34.718 1.00 25.34 240 ASN B O 1
ATOM 3771 N N . ARG B 1 241 ? 30.256 -23.956 34.225 1.00 29.48 241 ARG B N 1
ATOM 3772 C CA . ARG B 1 241 ? 29.906 -24.241 35.620 1.00 29.94 241 ARG B CA 1
ATOM 3773 C C . ARG B 1 241 ? 30.284 -25.669 36.024 1.00 22.07 241 ARG B C 1
ATOM 3774 O O . ARG B 1 241 ? 30.737 -25.894 37.147 1.00 30.05 241 ARG B O 1
ATOM 3782 N N . GLN B 1 242 ? 30.083 -26.647 35.137 1.00 20.80 242 GLN B N 1
ATOM 3783 C CA . GLN B 1 242 ? 30.500 -28.031 35.416 1.00 28.84 242 GLN B CA 1
ATOM 3784 C C . GLN B 1 242 ? 31.999 -28.137 35.692 1.00 29.22 242 GLN B C 1
ATOM 3785 O O . GLN B 1 242 ? 32.415 -28.760 36.675 1.00 24.16 242 GLN B O 1
ATOM 3791 N N . LEU B 1 243 ? 32.825 -27.582 34.803 1.00 29.63 243 LEU B N 1
ATOM 3792 C CA . LEU B 1 243 ? 34.264 -27.718 34.975 1.00 26.89 243 LEU B CA 1
ATOM 3793 C C . LEU B 1 243 ? 34.755 -26.875 36.141 1.00 25.80 243 LEU B C 1
ATOM 3794 O O . LEU B 1 243 ? 35.746 -27.233 36.779 1.00 29.50 243 LEU B O 1
ATOM 3799 N N . GLN B 1 244 ? 34.055 -25.788 36.480 1.00 27.90 244 GLN B N 1
ATOM 3800 C CA . GLN B 1 244 ? 34.390 -25.105 37.722 1.00 28.65 244 GLN B CA 1
ATOM 3801 C C . GLN B 1 244 ? 34.024 -25.953 38.936 1.00 31.64 244 GLN B C 1
ATOM 3802 O O . GLN B 1 244 ? 34.766 -25.982 39.919 1.00 26.77 244 GLN B O 1
ATOM 3808 N N . SER B 1 245 ? 32.879 -26.651 38.898 1.00 28.65 245 SER B N 1
ATOM 3809 C CA . SER B 1 245 ? 32.537 -27.482 40.043 1.00 31.25 245 SER B CA 1
ATOM 3810 C C . SER B 1 245 ? 33.516 -28.636 40.210 1.00 29.02 245 SER B C 1
ATOM 3811 O O . SER B 1 245 ? 33.722 -29.088 41.336 1.00 37.93 245 SER B O 1
ATOM 3814 N N . LEU B 1 246 ? 34.178 -29.059 39.133 1.00 37.51 246 LEU B N 1
ATOM 3815 C CA . LEU B 1 246 ? 35.246 -30.052 39.207 1.00 36.29 246 LEU B CA 1
ATOM 3816 C C . LEU B 1 246 ? 36.559 -29.480 39.720 1.00 36.09 246 LEU B C 1
ATOM 3817 O O . LEU B 1 246 ? 37.467 -30.258 40.053 1.00 33.56 246 LEU B O 1
ATOM 3822 N N . GLY B 1 247 ? 36.666 -28.159 39.848 1.00 35.87 247 GLY B N 1
ATOM 3823 C CA . GLY B 1 247 ? 37.815 -27.541 40.480 1.00 25.54 247 GLY B CA 1
ATOM 3824 C C . GLY B 1 247 ? 38.583 -26.554 39.633 1.00 28.06 247 GLY B C 1
ATOM 3825 O O . GLY B 1 247 ? 39.525 -25.948 40.148 1.00 31.03 247 GLY B O 1
ATOM 3826 N N . PHE B 1 248 ? 38.290 -26.374 38.353 1.00 27.55 248 PHE B N 1
ATOM 3827 C CA . PHE B 1 248 ? 38.986 -25.342 37.600 1.00 23.28 248 PHE B CA 1
ATOM 3828 C C . PHE B 1 248 ? 38.412 -23.971 37.979 1.00 29.84 248 PHE B C 1
ATOM 3829 O O . PHE B 1 248 ? 37.201 -23.828 38.218 1.00 33.35 248 PHE B O 1
ATOM 3837 N N . ARG B 1 249 ? 39.278 -22.961 38.024 1.00 24.31 249 ARG B N 1
ATOM 3838 C CA . ARG B 1 249 ? 38.804 -21.606 38.282 1.00 30.42 249 ARG B CA 1
ATOM 3839 C C . ARG B 1 249 ? 38.336 -20.930 37.008 1.00 30.23 249 ARG B C 1
ATOM 3840 O O . ARG B 1 249 ? 37.298 -20.268 37.014 1.00 35.60 249 ARG B O 1
ATOM 3848 N N . TYR B 1 250 ? 39.067 -21.129 35.911 1.00 27.97 250 TYR B N 1
ATOM 3849 C CA . TYR B 1 250 ? 38.774 -20.545 34.607 1.00 26.33 250 TYR B CA 1
ATOM 3850 C C . TYR B 1 250 ? 38.630 -21.686 33.615 1.00 28.99 250 TYR B C 1
ATOM 3851 O O . TYR B 1 250 ? 39.437 -22.620 33.619 1.00 30.17 250 TYR B O 1
ATOM 3860 N N . VAL B 1 251 ? 37.590 -21.622 32.792 1.00 30.32 251 VAL B N 1
ATOM 3861 C CA . VAL B 1 251 ? 37.310 -22.644 31.797 1.00 29.96 251 VAL B CA 1
ATOM 3862 C C . VAL B 1 251 ? 37.338 -21.953 30.446 1.00 24.96 251 VAL B C 1
ATOM 3863 O O . VAL B 1 251 ? 36.608 -20.973 30.225 1.00 24.02 251 VAL B O 1
ATOM 3867 N N . THR B 1 252 ? 38.233 -22.408 29.584 1.00 23.52 252 THR B N 1
ATOM 3868 C CA . THR B 1 252 ? 38.546 -21.716 28.350 1.00 26.12 252 THR B CA 1
ATOM 3869 C C . THR B 1 252 ? 38.526 -22.687 27.183 1.00 32.23 252 THR B C 1
ATOM 3870 O O . THR B 1 252 ? 38.682 -23.900 27.345 1.00 25.98 252 THR B O 1
ATOM 3874 N N . LEU B 1 253 ? 38.379 -22.110 25.997 1.00 31.57 253 LEU B N 1
ATOM 3875 C CA . LEU B 1 253 ? 38.410 -22.825 24.730 1.00 33.99 253 LEU B CA 1
ATOM 3876 C C . LEU B 1 253 ? 39.633 -22.356 23.945 1.00 34.02 253 LEU B C 1
ATOM 3877 O O . LEU B 1 253 ? 39.816 -21.146 23.747 1.00 27.73 253 LEU B O 1
ATOM 3882 N N . ASP B 1 254 ? 40.489 -23.303 23.548 1.00 23.31 254 ASP B N 1
ATOM 3883 C CA . ASP B 1 254 ? 41.653 -22.981 22.727 1.00 18.73 254 ASP B CA 1
ATOM 3884 C C . ASP B 1 254 ? 41.213 -22.566 21.325 1.00 23.76 254 ASP B C 1
ATOM 3885 O O . ASP B 1 254 ? 40.513 -23.312 20.632 1.00 25.62 254 ASP B O 1
ATOM 3890 N N . LEU B 1 255 ? 41.639 -21.373 20.911 1.00 24.35 255 LEU B N 1
ATOM 3891 C CA . LEU B 1 255 ? 41.248 -20.831 19.624 1.00 24.79 255 LEU B CA 1
ATOM 3892 C C . LEU B 1 255 ? 41.874 -21.591 18.464 1.00 30.81 255 LEU B C 1
ATOM 3893 O O . LEU B 1 255 ? 41.401 -21.466 17.329 1.00 30.19 255 LEU B O 1
ATOM 3898 N N . GLY B 1 256 ? 42.957 -22.324 18.711 1.00 33.09 256 GLY B N 1
ATOM 3899 C CA . GLY B 1 256 ? 43.551 -23.156 17.681 1.00 38.69 256 GLY B CA 1
ATOM 3900 C C . GLY B 1 256 ? 42.823 -24.463 17.416 1.00 30.28 256 GLY B C 1
ATOM 3901 O O . GLY B 1 256 ? 43.080 -25.104 16.403 1.00 37.10 256 GLY B O 1
ATOM 3902 N N . GLY B 1 257 ? 41.919 -24.874 18.280 1.00 27.62 257 GLY B N 1
ATOM 3903 C CA . GLY B 1 257 ? 41.222 -26.128 18.045 1.00 38.35 257 GLY B CA 1
ATOM 3904 C C . GLY B 1 257 ? 42.052 -27.355 18.402 1.00 46.22 257 GLY B C 1
ATOM 3905 O O . GLY B 1 257 ? 43.149 -27.267 18.963 1.00 45.05 257 GLY B O 1
ATOM 3906 N N . PHE B 1 258 ? 41.521 -28.524 18.030 1.00 45.44 258 PHE B N 1
ATOM 3907 C CA . PHE B 1 258 ? 42.140 -29.784 18.422 1.00 43.84 258 PHE B CA 1
ATOM 3908 C C . PHE B 1 258 ? 43.425 -30.048 17.652 1.00 52.65 258 PHE B C 1
ATOM 3909 O O . PHE B 1 258 ? 43.426 -30.080 16.418 1.00 43.77 258 PHE B O 1
ATOM 3917 N N . ARG B 1 259 ? 44.494 -30.319 18.410 1.00 60.54 259 ARG B N 1
ATOM 3918 C CA . ARG B 1 259 ? 45.873 -30.457 17.944 1.00 67.28 259 ARG B CA 1
ATOM 3919 C C . ARG B 1 259 ? 46.357 -29.135 17.345 1.00 74.32 259 ARG B C 1
ATOM 3920 O O . ARG B 1 259 ? 46.117 -28.834 16.175 1.00 80.61 259 ARG B O 1
ATOM 3922 N N . ALA C 1 2 ? 25.468 -70.547 27.806 1.00 77.44 2 ALA C N 1
ATOM 3923 C CA . ALA C 1 2 ? 25.243 -71.028 26.447 1.00 66.50 2 ALA C CA 1
ATOM 3924 C C . ALA C 1 2 ? 26.001 -70.183 25.426 1.00 65.03 2 ALA C C 1
ATOM 3925 O O . ALA C 1 2 ? 25.891 -68.952 25.392 1.00 56.17 2 ALA C O 1
ATOM 3927 N N . THR C 1 3 ? 26.788 -70.875 24.611 1.00 65.31 3 THR C N 1
ATOM 3928 C CA . THR C 1 3 ? 27.562 -70.268 23.541 1.00 59.34 3 THR C CA 1
ATOM 3929 C C . THR C 1 3 ? 26.647 -69.687 22.462 1.00 54.12 3 THR C C 1
ATOM 3930 O O . THR C 1 3 ? 25.461 -70.021 22.366 1.00 54.40 3 THR C O 1
ATOM 3934 N N . LEU C 1 4 ? 27.209 -68.761 21.675 1.00 46.30 4 LEU C N 1
ATOM 3935 C CA . LEU C 1 4 ? 26.511 -68.275 20.489 1.00 42.05 4 LEU C CA 1
ATOM 3936 C C . LEU C 1 4 ? 26.154 -69.420 19.549 1.00 38.81 4 LEU C C 1
ATOM 3937 O O . LEU C 1 4 ? 25.053 -69.449 18.980 1.00 33.36 4 LEU C O 1
ATOM 3942 N N . ALA C 1 5 ? 27.058 -70.390 19.393 1.00 38.73 5 ALA C N 1
ATOM 3943 C CA . ALA C 1 5 ? 26.772 -71.503 18.499 1.00 42.66 5 ALA C CA 1
ATOM 3944 C C . ALA C 1 5 ? 25.532 -72.249 18.968 1.00 46.27 5 ALA C C 1
ATOM 3945 O O . ALA C 1 5 ? 24.669 -72.612 18.157 1.00 50.86 5 ALA C O 1
ATOM 3947 N N . THR C 1 6 ? 25.401 -72.434 20.285 1.00 41.01 6 THR C N 1
ATOM 3948 C CA . THR C 1 6 ? 24.219 -73.084 20.840 1.00 41.46 6 THR C CA 1
ATOM 3949 C C . THR C 1 6 ? 22.961 -72.258 20.590 1.00 36.98 6 THR C C 1
ATOM 3950 O O . THR C 1 6 ? 21.932 -72.798 20.171 1.00 35.86 6 THR C O 1
ATOM 3954 N N . LYS C 1 7 ? 23.027 -70.943 20.793 1.00 38.19 7 LYS C N 1
ATOM 3955 C CA . LYS C 1 7 ? 21.848 -70.125 20.536 1.00 33.60 7 LYS C CA 1
ATOM 3956 C C . LYS C 1 7 ? 21.465 -70.175 19.060 1.00 33.33 7 LYS C C 1
ATOM 3957 O O . LYS C 1 7 ? 20.273 -70.190 18.718 1.00 32.11 7 LYS C O 1
ATOM 3963 N N . LYS C 1 8 ? 22.462 -70.172 18.169 1.00 36.77 8 LYS C N 1
ATOM 3964 C CA . LYS C 1 8 ? 22.186 -70.287 16.736 1.00 28.97 8 LYS C CA 1
ATOM 3965 C C . LYS C 1 8 ? 21.554 -71.632 16.398 1.00 30.31 8 LYS C C 1
ATOM 3966 O O . LYS C 1 8 ? 20.574 -71.690 15.639 1.00 28.03 8 LYS C O 1
ATOM 3972 N N . ALA C 1 9 ? 22.099 -72.728 16.962 1.00 28.56 9 ALA C N 1
ATOM 3973 C CA . ALA C 1 9 ? 21.575 -74.060 16.659 1.00 28.39 9 ALA C CA 1
ATOM 3974 C C . ALA C 1 9 ? 20.124 -74.200 17.112 1.00 34.41 9 ALA C C 1
ATOM 3975 O O . ALA C 1 9 ? 19.304 -74.808 16.413 1.00 31.92 9 ALA C O 1
ATOM 3977 N N . THR C 1 10 ? 19.791 -73.633 18.279 1.00 34.41 10 THR C N 1
ATOM 3978 C CA . THR C 1 10 ? 18.405 -73.597 18.734 1.00 34.09 10 THR C CA 1
ATOM 3979 C C . THR C 1 10 ? 17.520 -72.881 17.728 1.00 40.95 10 THR C C 1
ATOM 3980 O O . THR C 1 10 ? 16.409 -73.331 17.408 1.00 33.67 10 THR C O 1
ATOM 3984 N N . LEU C 1 11 ? 18.003 -71.754 17.230 1.00 34.84 11 LEU C N 1
ATOM 3985 C CA . LEU C 1 11 ? 17.260 -70.973 16.258 1.00 32.67 11 LEU C CA 1
ATOM 3986 C C . LEU C 1 11 ? 17.110 -71.740 14.944 1.00 30.20 11 LEU C C 1
ATOM 3987 O O . LEU C 1 11 ? 16.032 -71.740 14.335 1.00 31.61 11 LEU C O 1
ATOM 3992 N N . VAL C 1 12 ? 18.183 -72.399 14.500 1.00 29.52 12 VAL C N 1
ATOM 3993 C CA . VAL C 1 12 ? 18.144 -73.189 13.267 1.00 27.95 12 VAL C CA 1
ATOM 3994 C C . VAL C 1 12 ? 17.117 -74.300 13.380 1.00 30.88 12 VAL C C 1
ATOM 3995 O O . VAL C 1 12 ? 16.304 -74.505 12.466 1.00 29.47 12 VAL C O 1
ATOM 3999 N N . ALA C 1 13 ? 17.124 -75.028 14.513 1.00 32.46 13 ALA C N 1
ATOM 4000 C CA . ALA C 1 13 ? 16.187 -76.142 14.673 1.00 26.20 13 ALA C CA 1
ATOM 4001 C C . ALA C 1 13 ? 14.749 -75.642 14.698 1.00 30.31 13 ALA C C 1
ATOM 4002 O O . ALA C 1 13 ? 13.845 -76.291 14.153 1.00 32.26 13 ALA C O 1
ATOM 4004 N N . ALA C 1 14 ? 14.514 -74.488 15.333 1.00 31.23 14 ALA C N 1
ATOM 4005 C CA . ALA C 1 14 ? 13.159 -73.954 15.391 1.00 32.52 14 ALA C CA 1
ATOM 4006 C C . ALA C 1 14 ? 12.680 -73.553 14.002 1.00 25.53 14 ALA C C 1
ATOM 4007 O O . ALA C 1 14 ? 11.515 -73.783 13.656 1.00 32.71 14 ALA C O 1
ATOM 4009 N N . LEU C 1 15 ? 13.556 -72.939 13.197 1.00 29.13 15 LEU C N 1
ATOM 4010 C CA . LEU C 1 15 ? 13.182 -72.608 11.821 1.00 26.89 15 LEU C CA 1
ATOM 4011 C C . LEU C 1 15 ? 12.904 -73.872 11.006 1.00 28.85 15 LEU C C 1
ATOM 4012 O O . LEU C 1 15 ? 11.878 -73.970 10.316 1.00 27.36 15 LEU C O 1
ATOM 4017 N N . LYS C 1 16 ? 13.792 -74.867 11.105 1.00 29.04 16 LYS C N 1
ATOM 4018 C CA . LYS C 1 16 ? 13.610 -76.123 10.370 1.00 33.62 16 LYS C CA 1
ATOM 4019 C C . LYS C 1 16 ? 12.252 -76.741 10.665 1.00 42.83 16 LYS C C 1
ATOM 4020 O O . LYS C 1 16 ? 11.532 -77.164 9.751 1.00 48.55 16 LYS C O 1
ATOM 4026 N N . ASP C 1 17 ? 11.875 -76.783 11.946 1.00 38.55 17 ASP C N 1
ATOM 4027 C CA . ASP C 1 17 ? 10.591 -77.374 12.304 1.00 36.11 17 ASP C CA 1
ATOM 4028 C C . ASP C 1 17 ? 9.445 -76.611 11.665 1.00 31.92 17 ASP C C 1
ATOM 4029 O O . ASP C 1 17 ? 8.436 -77.211 11.283 1.00 34.65 17 ASP C O 1
ATOM 4034 N N . LEU C 1 18 ? 9.579 -75.286 11.544 1.00 27.50 18 LEU C N 1
ATOM 4035 C CA . LEU C 1 18 ? 8.456 -74.496 11.049 1.00 38.85 18 LEU C CA 1
ATOM 4036 C C . LEU C 1 18 ? 8.259 -74.639 9.542 1.00 35.49 18 LEU C C 1
ATOM 4037 O O . LEU C 1 18 ? 7.120 -74.566 9.075 1.00 29.15 18 LEU C O 1
ATOM 4042 N N A GLN C 1 19 ? 9.357 -74.760 8.786 0.37 30.69 19 GLN C N 1
ATOM 4043 N N B GLN C 1 19 ? 9.341 -74.861 8.786 0.63 31.47 19 GLN C N 1
ATOM 4044 C CA A GLN C 1 19 ? 9.380 -75.131 7.370 0.37 30.97 19 GLN C CA 1
ATOM 4045 C CA B GLN C 1 19 ? 9.308 -75.161 7.353 0.63 30.39 19 GLN C CA 1
ATOM 4046 C C A GLN C 1 19 ? 8.899 -74.027 6.431 0.37 32.30 19 GLN C C 1
ATOM 4047 C C B GLN C 1 19 ? 9.023 -73.921 6.518 0.63 32.56 19 GLN C C 1
ATOM 4048 O O A GLN C 1 19 ? 9.345 -73.959 5.280 0.37 30.94 19 GLN C O 1
ATOM 4049 O O B GLN C 1 19 ? 9.717 -73.660 5.529 0.63 34.01 19 GLN C O 1
ATOM 4060 N N . ARG C 1 20 ? 7.994 -73.165 6.889 1.00 29.08 20 ARG C N 1
ATOM 4061 C CA . ARG C 1 20 ? 7.555 -72.031 6.086 1.00 25.77 20 ARG C CA 1
ATOM 4062 C C . ARG C 1 20 ? 7.075 -70.929 7.013 1.00 26.69 20 ARG C C 1
ATOM 4063 O O . ARG C 1 20 ? 6.211 -71.177 7.862 1.00 29.10 20 ARG C O 1
ATOM 4071 N N . VAL C 1 21 ? 7.611 -69.712 6.850 1.00 26.45 21 VAL C N 1
ATOM 4072 C CA . VAL C 1 21 ? 7.353 -68.646 7.814 1.00 25.89 21 VAL C CA 1
ATOM 4073 C C . VAL C 1 21 ? 7.019 -67.330 7.126 1.00 30.55 21 VAL C C 1
ATOM 4074 O O . VAL C 1 21 ? 7.394 -67.077 5.976 1.00 28.79 21 VAL C O 1
ATOM 4078 N N . THR C 1 22 ? 6.275 -66.501 7.850 1.00 23.55 22 THR C N 1
ATOM 4079 C CA . THR C 1 22 ? 6.088 -65.104 7.514 1.00 19.71 22 THR C CA 1
ATOM 4080 C C . THR C 1 22 ? 6.819 -64.265 8.557 1.00 20.08 22 THR C C 1
ATOM 4081 O O . THR C 1 22 ? 6.652 -64.489 9.758 1.00 26.93 22 THR C O 1
ATOM 4085 N N . VAL C 1 23 ? 7.670 -63.345 8.095 1.00 23.89 23 VAL C N 1
ATOM 4086 C CA . VAL C 1 23 ? 8.561 -62.580 8.963 1.00 22.83 23 VAL C CA 1
ATOM 4087 C C . VAL C 1 23 ? 8.084 -61.127 8.989 1.00 21.32 23 VAL C C 1
ATOM 4088 O O . VAL C 1 23 ? 8.068 -60.453 7.949 1.00 20.06 23 VAL C O 1
ATOM 4092 N N . ALA C 1 24 ? 7.704 -60.641 10.171 1.00 23.98 24 ALA C N 1
ATOM 4093 C CA . ALA C 1 24 ? 7.408 -59.217 10.364 1.00 22.53 24 ALA C CA 1
ATOM 4094 C C . ALA C 1 24 ? 8.717 -58.431 10.342 1.00 28.96 24 ALA C C 1
ATOM 4095 O O . ALA C 1 24 ? 9.462 -58.425 11.324 1.00 24.63 24 ALA C O 1
ATOM 4097 N N . PHE C 1 25 ? 8.982 -57.731 9.235 1.00 23.23 25 PHE C N 1
ATOM 4098 C CA . PHE C 1 25 ? 10.276 -57.113 8.981 1.00 25.02 25 PHE C CA 1
ATOM 4099 C C . PHE C 1 25 ? 10.154 -55.592 9.044 1.00 26.48 25 PHE C C 1
ATOM 4100 O O . PHE C 1 25 ? 9.395 -54.994 8.278 1.00 27.96 25 PHE C O 1
ATOM 4108 N N . SER C 1 26 ? 10.905 -54.975 9.959 1.00 22.72 26 SER C N 1
ATOM 4109 C CA . SER C 1 26 ? 10.956 -53.520 10.105 1.00 24.89 26 SER C CA 1
ATOM 4110 C C . SER C 1 26 ? 12.218 -52.905 9.520 1.00 26.80 26 SER C C 1
ATOM 4111 O O . SER C 1 26 ? 12.292 -51.676 9.381 1.00 30.39 26 SER C O 1
ATOM 4114 N N . GLY C 1 27 ? 13.222 -53.700 9.195 1.00 24.72 27 GLY C N 1
ATOM 4115 C CA . GLY C 1 27 ? 14.505 -53.132 8.810 1.00 25.42 27 GLY C CA 1
ATOM 4116 C C . GLY C 1 27 ? 15.487 -52.925 9.955 1.00 37.18 27 GLY C C 1
ATOM 4117 O O . GLY C 1 27 ? 16.661 -52.564 9.695 1.00 35.49 27 GLY C O 1
ATOM 4118 N N . GLY C 1 28 ? 15.044 -53.110 11.213 1.00 30.60 28 GLY C N 1
ATOM 4119 C CA . GLY C 1 28 ? 15.956 -53.078 12.351 1.00 29.15 28 GLY C CA 1
ATOM 4120 C C . GLY C 1 28 ? 16.888 -54.279 12.371 1.00 32.43 28 GLY C C 1
ATOM 4121 O O . GLY C 1 28 ? 16.654 -55.300 11.717 1.00 29.52 28 GLY C O 1
ATOM 4122 N N . ILE C 1 29 ? 17.949 -54.180 13.177 1.00 25.65 29 ILE C N 1
ATOM 4123 C CA . ILE C 1 29 ? 18.925 -55.271 13.219 1.00 29.92 29 ILE C CA 1
ATOM 4124 C C . ILE C 1 29 ? 18.284 -56.583 13.678 1.00 24.39 29 ILE C C 1
ATOM 4125 O O . ILE C 1 29 ? 18.612 -57.660 13.160 1.00 28.03 29 ILE C O 1
ATOM 4130 N N . ASP C 1 30 ? 17.315 -56.524 14.594 1.00 29.01 30 ASP C N 1
ATOM 4131 C CA . ASP C 1 30 ? 16.738 -57.767 15.117 1.00 27.92 30 ASP C CA 1
ATOM 4132 C C . ASP C 1 30 ? 15.955 -58.518 14.045 1.00 26.32 30 ASP C C 1
ATOM 4133 O O . ASP C 1 30 ? 16.210 -59.701 13.781 1.00 26.99 30 ASP C O 1
ATOM 4138 N N . SER C 1 31 ? 15.002 -57.853 13.401 1.00 24.99 31 SER C N 1
ATOM 4139 C CA . SER C 1 31 ? 14.238 -58.552 12.372 1.00 23.73 31 SER C CA 1
ATOM 4140 C C . SER C 1 31 ? 15.078 -58.839 11.134 1.00 21.07 31 SER C C 1
ATOM 4141 O O . SER C 1 31 ? 14.751 -59.768 10.392 1.00 23.98 31 SER C O 1
ATOM 4144 N N . THR C 1 32 ? 16.142 -58.063 10.888 1.00 21.75 32 THR C N 1
ATOM 4145 C CA . THR C 1 32 ? 17.083 -58.424 9.820 1.00 19.95 32 THR C CA 1
ATOM 4146 C C . THR C 1 32 ? 17.742 -59.767 10.117 1.00 22.58 32 THR C C 1
ATOM 4147 O O . THR C 1 32 ? 17.861 -60.622 9.229 1.00 20.64 32 THR C O 1
ATOM 4151 N N . LEU C 1 33 ? 18.139 -59.984 11.371 1.00 24.14 33 LEU C N 1
ATOM 4152 C CA . LEU C 1 33 ? 18.741 -61.261 11.738 1.00 25.81 33 LEU C CA 1
ATOM 4153 C C . LEU C 1 33 ? 17.740 -62.401 11.587 1.00 26.74 33 LEU C C 1
ATOM 4154 O O . LEU C 1 33 ? 18.067 -63.448 11.015 1.00 29.01 33 LEU C O 1
ATOM 4159 N N . VAL C 1 34 ? 16.503 -62.200 12.045 1.00 21.88 34 VAL C N 1
ATOM 4160 C CA . VAL C 1 34 ? 15.487 -63.235 11.898 1.00 21.65 34 VAL C CA 1
ATOM 4161 C C . VAL C 1 34 ? 15.286 -63.562 10.429 1.00 23.01 34 VAL C C 1
ATOM 4162 O O . VAL C 1 34 ? 15.298 -64.734 10.032 1.00 24.41 34 VAL C O 1
ATOM 4166 N N . LEU C 1 35 ? 15.166 -62.524 9.588 1.00 25.21 35 LEU C N 1
ATOM 4167 C CA . LEU C 1 35 ? 14.904 -62.742 8.162 1.00 29.96 35 LEU C CA 1
ATOM 4168 C C . LEU C 1 35 ? 16.070 -63.458 7.486 1.00 27.26 35 LEU C C 1
ATOM 4169 O O . LEU C 1 35 ? 15.874 -64.400 6.711 1.00 28.30 35 LEU C O 1
ATOM 4174 N N . LYS C 1 36 ? 17.295 -63.006 7.748 1.00 26.81 36 LYS C N 1
ATOM 4175 C CA . LYS C 1 36 ? 18.474 -63.666 7.191 1.00 27.37 36 LYS C CA 1
ATOM 4176 C C . LYS C 1 36 ? 18.549 -65.131 7.627 1.00 28.67 36 LYS C C 1
ATOM 4177 O O . LYS C 1 36 ? 18.797 -66.018 6.806 1.00 26.03 36 LYS C O 1
ATOM 4183 N N . MET C 1 37 ? 18.343 -65.408 8.919 1.00 26.75 37 MET C N 1
ATOM 4184 C CA . MET C 1 37 ? 18.377 -66.804 9.357 1.00 27.30 37 MET C CA 1
ATOM 4185 C C . MET C 1 37 ? 17.272 -67.604 8.681 1.00 30.67 37 MET C C 1
ATOM 4186 O O . MET C 1 37 ? 17.518 -68.705 8.173 1.00 30.45 37 MET C O 1
ATOM 4191 N N . ALA C 1 38 ? 16.062 -67.038 8.608 1.00 25.52 38 ALA C N 1
ATOM 4192 C CA . ALA C 1 38 ? 14.978 -67.744 7.922 1.00 23.29 38 ALA C CA 1
ATOM 4193 C C . ALA C 1 38 ? 15.373 -68.071 6.497 1.00 25.01 38 ALA C C 1
ATOM 4194 O O . ALA C 1 38 ? 15.161 -69.195 6.029 1.00 24.55 38 ALA C O 1
ATOM 4196 N N . LEU C 1 39 ? 15.994 -67.108 5.807 1.00 22.70 39 LEU C N 1
ATOM 4197 C CA . LEU C 1 39 ? 16.434 -67.325 4.433 1.00 27.42 39 LEU C CA 1
ATOM 4198 C C . LEU C 1 39 ? 17.511 -68.407 4.350 1.00 24.68 39 LEU C C 1
ATOM 4199 O O . LEU C 1 39 ? 17.515 -69.221 3.412 1.00 22.79 39 LEU C O 1
ATOM 4204 N N . ASP C 1 40 ? 18.471 -68.389 5.280 1.00 20.83 40 ASP C N 1
ATOM 4205 C CA . ASP C 1 40 ? 19.564 -69.363 5.232 1.00 31.44 40 ASP C CA 1
ATOM 4206 C C . ASP C 1 40 ? 19.083 -70.781 5.529 1.00 23.80 40 ASP C C 1
ATOM 4207 O O . ASP C 1 40 ? 19.590 -71.746 4.945 1.00 28.58 40 ASP C O 1
ATOM 4212 N N . VAL C 1 41 ? 18.121 -70.935 6.431 1.00 26.12 41 VAL C N 1
ATOM 4213 C CA . VAL C 1 41 ? 17.697 -72.282 6.814 1.00 27.44 41 VAL C CA 1
ATOM 4214 C C . VAL C 1 41 ? 16.612 -72.822 5.886 1.00 31.44 41 VAL C C 1
ATOM 4215 O O . VAL C 1 41 ? 16.674 -73.973 5.450 1.00 28.86 41 VAL C O 1
ATOM 4219 N N . LEU C 1 42 ? 15.643 -71.999 5.491 1.00 33.79 42 LEU C N 1
ATOM 4220 C CA . LEU C 1 42 ? 14.492 -72.501 4.748 1.00 34.76 42 LEU C CA 1
ATOM 4221 C C . LEU C 1 42 ? 14.535 -72.168 3.260 1.00 33.84 42 LEU C C 1
ATOM 4222 O O . LEU C 1 42 ? 13.843 -72.815 2.465 1.00 26.67 42 LEU C O 1
ATOM 4227 N N . GLY C 1 43 ? 15.322 -71.194 2.861 1.00 24.29 43 GLY C N 1
ATOM 4228 C CA . GLY C 1 43 ? 15.339 -70.868 1.438 1.00 27.43 43 GLY C CA 1
ATOM 4229 C C . GLY C 1 43 ? 14.326 -69.790 1.107 1.00 31.78 43 GLY C C 1
ATOM 4230 O O . GLY C 1 43 ? 13.294 -69.640 1.759 1.00 24.51 43 GLY C O 1
ATOM 4231 N N . ARG C 1 44 ? 14.633 -69.026 0.061 1.00 29.22 44 ARG C N 1
ATOM 4232 C CA . ARG C 1 44 ? 13.856 -67.834 -0.270 1.00 33.98 44 ARG C CA 1
ATOM 4233 C C . ARG C 1 44 ? 12.393 -68.169 -0.594 1.00 34.13 44 ARG C C 1
ATOM 4234 O O . ARG C 1 44 ? 11.493 -67.360 -0.306 1.00 27.66 44 ARG C O 1
ATOM 4242 N N . ASP C 1 45 ? 12.136 -69.356 -1.174 1.00 30.06 45 ASP C N 1
ATOM 4243 C CA . ASP C 1 45 ? 10.785 -69.748 -1.572 1.00 34.79 45 ASP C CA 1
ATOM 4244 C C . ASP C 1 45 ? 9.858 -70.076 -0.405 1.00 35.42 45 ASP C C 1
ATOM 4245 O O . ASP C 1 45 ? 8.641 -70.132 -0.612 1.00 33.54 45 ASP C O 1
ATOM 4250 N N . ASN C 1 46 ? 10.386 -70.257 0.806 1.00 27.75 46 ASN C N 1
ATOM 4251 C CA . ASN C 1 46 ? 9.587 -70.625 1.967 1.00 32.39 46 ASN C CA 1
ATOM 4252 C C . ASN C 1 46 ? 9.538 -69.538 3.023 1.00 30.82 46 ASN C C 1
ATOM 4253 O O . ASN C 1 46 ? 9.175 -69.810 4.171 1.00 35.44 46 ASN C O 1
ATOM 4258 N N . VAL C 1 47 ? 9.922 -68.318 2.657 1.00 23.30 47 VAL C N 1
ATOM 4259 C CA . VAL C 1 47 ? 9.941 -67.173 3.543 1.00 20.72 47 VAL C CA 1
ATOM 4260 C C . VAL C 1 47 ? 9.214 -66.036 2.835 1.00 28.90 47 VAL C C 1
ATOM 4261 O O . VAL C 1 47 ? 9.482 -65.760 1.665 1.00 34.47 47 VAL C O 1
ATOM 4265 N N . THR C 1 48 ? 8.291 -65.385 3.529 1.00 26.14 48 THR C N 1
ATOM 4266 C CA . THR C 1 48 ? 7.705 -64.141 3.048 1.00 27.11 48 THR C CA 1
ATOM 4267 C C . THR C 1 48 ? 8.037 -63.065 4.065 1.00 24.09 48 THR C C 1
ATOM 4268 O O . THR C 1 48 ? 7.718 -63.218 5.248 1.00 26.82 48 THR C O 1
ATOM 4272 N N . ALA C 1 49 ? 8.701 -62.003 3.621 1.00 25.38 49 ALA C N 1
ATOM 4273 C CA . ALA C 1 49 ? 8.929 -60.834 4.471 1.00 16.95 49 ALA C CA 1
ATOM 4274 C C . ALA C 1 49 ? 7.745 -59.882 4.334 1.00 30.94 49 ALA C C 1
ATOM 4275 O O . ALA C 1 49 ? 7.221 -59.671 3.225 1.00 25.11 49 ALA C O 1
ATOM 4277 N N . VAL C 1 50 ? 7.285 -59.355 5.470 1.00 22.82 50 VAL C N 1
ATOM 4278 C CA . VAL C 1 50 ? 6.157 -58.427 5.497 1.00 24.39 50 VAL C CA 1
ATOM 4279 C C . VAL C 1 50 ? 6.576 -57.141 6.198 1.00 16.35 50 VAL C C 1
ATOM 4280 O O . VAL C 1 50 ? 7.060 -57.173 7.342 1.00 22.58 50 VAL C O 1
ATOM 4284 N N . VAL C 1 51 ? 6.370 -56.014 5.516 1.00 23.41 51 VAL C N 1
ATOM 4285 C CA . VAL C 1 51 ? 6.560 -54.672 6.075 1.00 22.25 51 VAL C CA 1
ATOM 4286 C C . VAL C 1 51 ? 5.194 -53.996 6.142 1.00 26.45 51 VAL C C 1
ATOM 4287 O O . VAL C 1 51 ? 4.489 -53.897 5.131 1.00 22.45 51 VAL C O 1
ATOM 4291 N N . ALA C 1 52 ? 4.807 -53.552 7.330 1.00 24.94 52 ALA C N 1
ATOM 4292 C CA . ALA C 1 52 ? 3.531 -52.864 7.512 1.00 25.19 52 ALA C CA 1
ATOM 4293 C C . ALA C 1 52 ? 3.710 -51.363 7.315 1.00 24.44 52 ALA C C 1
ATOM 4294 O O . ALA C 1 52 ? 4.601 -50.756 7.913 1.00 23.90 52 ALA C O 1
ATOM 4296 N N . ASN C 1 53 ? 2.898 -50.787 6.435 1.00 27.36 53 ASN C N 1
ATOM 4297 C CA . ASN C 1 53 ? 2.735 -49.353 6.275 1.00 27.65 53 ASN C CA 1
ATOM 4298 C C . ASN C 1 53 ? 1.537 -48.871 7.099 1.00 30.60 53 ASN C C 1
ATOM 4299 O O . ASN C 1 53 ? 0.553 -49.599 7.261 1.00 30.48 53 ASN C O 1
ATOM 4304 N N . SER C 1 54 ? 1.616 -47.638 7.612 1.00 23.49 54 SER C N 1
ATOM 4305 C CA . SER C 1 54 ? 0.496 -47.069 8.360 1.00 24.83 54 SER C CA 1
ATOM 4306 C C . SER C 1 54 ? 0.628 -45.551 8.447 1.00 31.03 54 SER C C 1
ATOM 4307 O O . SER C 1 54 ? 1.672 -44.969 8.128 1.00 33.93 54 SER C O 1
ATOM 4310 N N . GLU C 1 55 ? -0.437 -44.925 8.968 1.00 30.06 55 GLU C N 1
ATOM 4311 C CA . GLU C 1 55 ? -0.468 -43.479 9.145 1.00 28.90 55 GLU C CA 1
ATOM 4312 C C . GLU C 1 55 ? 0.418 -43.003 10.279 1.00 32.71 55 GLU C C 1
ATOM 4313 O O . GLU C 1 55 ? 0.730 -41.809 10.334 1.00 44.07 55 GLU C O 1
ATOM 4319 N N . LEU C 1 56 ? 0.816 -43.891 11.186 1.00 35.61 56 LEU C N 1
ATOM 4320 C CA . LEU C 1 56 ? 1.575 -43.481 12.358 1.00 37.42 56 LEU C CA 1
ATOM 4321 C C . LEU C 1 56 ? 3.078 -43.561 12.137 1.00 33.99 56 LEU C C 1
ATOM 4322 O O . LEU C 1 56 ? 3.840 -43.167 13.025 1.00 36.76 56 LEU C O 1
ATOM 4327 N N . PHE C 1 57 ? 3.517 -44.065 10.987 1.00 32.79 57 PHE C N 1
ATOM 4328 C CA . PHE C 1 57 ? 4.939 -44.187 10.678 1.00 41.77 57 PHE C CA 1
ATOM 4329 C C . PHE C 1 57 ? 5.222 -43.691 9.260 1.00 34.79 57 PHE C C 1
ATOM 4330 O O . PHE C 1 57 ? 4.351 -43.726 8.388 1.00 35.73 57 PHE C O 1
ATOM 4338 N N . THR C 1 58 ? 6.445 -43.211 9.042 1.00 38.23 58 THR C N 1
ATOM 4339 C CA . THR C 1 58 ? 6.767 -42.522 7.798 1.00 41.09 58 THR C CA 1
ATOM 4340 C C . THR C 1 58 ? 6.892 -43.494 6.626 1.00 39.22 58 THR C C 1
ATOM 4341 O O . THR C 1 58 ? 7.328 -44.638 6.774 1.00 34.54 58 THR C O 1
ATOM 4345 N N . ASP C 1 59 ? 6.490 -43.010 5.447 1.00 39.35 59 ASP C N 1
ATOM 4346 C CA . ASP C 1 59 ? 6.722 -43.736 4.203 1.00 38.42 59 ASP C CA 1
ATOM 4347 C C . ASP C 1 59 ? 8.208 -43.990 3.968 1.00 39.52 59 ASP C C 1
ATOM 4348 O O . ASP C 1 59 ? 8.575 -44.995 3.348 1.00 36.03 59 ASP C O 1
ATOM 4353 N N . GLU C 1 60 ? 9.080 -43.095 4.448 1.00 37.89 60 GLU C N 1
ATOM 4354 C CA . GLU C 1 60 ? 10.512 -43.292 4.239 1.00 36.88 60 GLU C CA 1
ATOM 4355 C C . GLU C 1 60 ? 11.001 -44.538 4.958 1.00 38.21 60 GLU C C 1
ATOM 4356 O O . GLU C 1 60 ? 11.714 -45.355 4.368 1.00 40.28 60 GLU C O 1
ATOM 4358 N N . GLU C 1 61 ? 10.575 -44.747 6.207 1.00 31.23 61 GLU C N 1
ATOM 4359 C CA . GLU C 1 61 ? 10.980 -45.972 6.883 1.00 27.20 61 GLU C CA 1
ATOM 4360 C C . GLU C 1 61 ? 10.360 -47.188 6.211 1.00 24.98 61 GLU C C 1
ATOM 4361 O O . GLU C 1 61 ? 11.002 -48.241 6.136 1.00 24.07 61 GLU C O 1
ATOM 4363 N N . PHE C 1 62 ? 9.130 -47.064 5.705 1.00 25.73 62 PHE C N 1
ATOM 4364 C CA . PHE C 1 62 ? 8.527 -48.176 4.962 1.00 29.20 62 PHE C CA 1
ATOM 4365 C C . PHE C 1 62 ? 9.336 -48.474 3.712 1.00 28.34 62 PHE C C 1
ATOM 4366 O O . PHE C 1 62 ? 9.683 -49.628 3.447 1.00 30.20 62 PHE C O 1
ATOM 4374 N N . ASP C 1 63 ? 9.685 -47.431 2.945 1.00 32.72 63 ASP C N 1
ATOM 4375 C CA . ASP C 1 63 ? 10.427 -47.664 1.712 1.00 34.33 63 ASP C CA 1
ATOM 4376 C C . ASP C 1 63 ? 11.792 -48.277 1.998 1.00 40.26 63 ASP C C 1
ATOM 4377 O O . ASP C 1 63 ? 12.222 -49.203 1.296 1.00 33.75 63 ASP C O 1
ATOM 4382 N N . LYS C 1 64 ? 12.465 -47.810 3.057 1.00 39.08 64 LYS C N 1
ATOM 4383 C CA . LYS C 1 64 ? 13.768 -48.371 3.406 1.00 35.15 64 LYS C CA 1
ATOM 4384 C C . LYS C 1 64 ? 13.659 -49.851 3.773 1.00 38.37 64 LYS C C 1
ATOM 4385 O O . LYS C 1 64 ? 14.469 -50.670 3.317 1.00 35.77 64 LYS C O 1
ATOM 4391 N N . ALA C 1 65 ? 12.659 -50.219 4.587 1.00 31.68 65 ALA C N 1
ATOM 4392 C CA . ALA C 1 65 ? 12.528 -51.620 4.993 1.00 31.82 65 ALA C CA 1
ATOM 4393 C C . ALA C 1 65 ? 12.207 -52.514 3.804 1.00 31.46 65 ALA C C 1
ATOM 4394 O O . ALA C 1 65 ? 12.766 -53.615 3.679 1.00 28.33 65 ALA C O 1
ATOM 4396 N N . MET C 1 66 ? 11.333 -52.049 2.904 1.00 29.66 66 MET C N 1
ATOM 4397 C CA . MET C 1 66 ? 11.047 -52.822 1.698 1.00 28.85 66 MET C CA 1
ATOM 4398 C C . MET C 1 66 ? 12.321 -53.040 0.881 1.00 34.04 66 MET C C 1
ATOM 4399 O O . MET C 1 66 ? 12.551 -54.138 0.366 1.00 32.35 66 MET C O 1
ATOM 4404 N N . SER C 1 67 ? 13.156 -51.996 0.739 1.00 29.74 67 SER C N 1
ATOM 4405 C CA . SER C 1 67 ? 14.396 -52.148 -0.022 1.00 30.99 67 SER C CA 1
ATOM 4406 C C . SER C 1 67 ? 15.373 -53.075 0.692 1.00 34.10 67 SER C C 1
ATOM 4407 O O . SER C 1 67 ? 16.048 -53.880 0.047 1.00 37.02 67 SER C O 1
ATOM 4410 N N . LEU C 1 68 ? 15.433 -53.006 2.024 1.00 34.63 68 LEU C N 1
ATOM 4411 C CA . LEU C 1 68 ? 16.388 -53.822 2.767 1.00 32.20 68 LEU C CA 1
ATOM 4412 C C . LEU C 1 68 ? 16.040 -55.300 2.687 1.00 27.26 68 LEU C C 1
ATOM 4413 O O . LEU C 1 68 ? 16.927 -56.149 2.558 1.00 30.98 68 LEU C O 1
ATOM 4418 N N . ALA C 1 69 ? 14.758 -55.628 2.775 1.00 22.62 69 ALA C N 1
ATOM 4419 C CA . ALA C 1 69 ? 14.360 -57.031 2.698 1.00 22.30 69 ALA C CA 1
ATOM 4420 C C . ALA C 1 69 ? 14.697 -57.616 1.340 1.00 26.99 69 ALA C C 1
ATOM 4421 O O . ALA C 1 69 ? 15.130 -58.766 1.251 1.00 29.27 69 ALA C O 1
ATOM 4423 N N . GLU C 1 70 ? 14.467 -56.850 0.265 1.00 25.39 70 GLU C N 1
ATOM 4424 C CA . GLU C 1 70 ? 14.835 -57.299 -1.072 1.00 28.09 70 GLU C CA 1
ATOM 4425 C C . GLU C 1 70 ? 16.351 -57.458 -1.226 1.00 35.16 70 GLU C C 1
ATOM 4426 O O . GLU C 1 70 ? 16.825 -58.433 -1.824 1.00 31.33 70 GLU C O 1
ATOM 4432 N N . GLU C 1 71 ? 17.128 -56.501 -0.709 1.00 35.63 71 GLU C N 1
ATOM 4433 C CA . GLU C 1 71 ? 18.584 -56.625 -0.756 1.00 34.41 71 GLU C CA 1
ATOM 4434 C C . GLU C 1 71 ? 19.066 -57.870 -0.017 1.00 35.26 71 GLU C C 1
ATOM 4435 O O . GLU C 1 71 ? 20.099 -58.446 -0.384 1.00 33.91 71 GLU C O 1
ATOM 4441 N N . LEU C 1 72 ? 18.372 -58.277 1.048 1.00 30.31 72 LEU C N 1
ATOM 4442 C CA . LEU C 1 72 ? 18.774 -59.522 1.687 1.00 33.25 72 LEU C CA 1
ATOM 4443 C C . LEU C 1 72 ? 18.436 -60.745 0.866 1.00 35.15 72 LEU C C 1
ATOM 4444 O O . LEU C 1 72 ? 18.908 -61.834 1.200 1.00 36.28 72 LEU C O 1
ATOM 4449 N N . GLY C 1 73 ? 17.638 -60.609 -0.177 1.00 40.28 73 GLY C N 1
ATOM 4450 C CA . GLY C 1 73 ? 17.253 -61.746 -0.976 1.00 39.63 73 GLY C CA 1
ATOM 4451 C C . GLY C 1 73 ? 15.914 -62.337 -0.600 1.00 38.39 73 GLY C C 1
ATOM 4452 O O . GLY C 1 73 ? 15.671 -63.501 -0.908 1.00 39.28 73 GLY C O 1
ATOM 4453 N N . ALA C 1 74 ? 15.059 -61.591 0.093 1.00 26.36 74 ALA C N 1
ATOM 4454 C CA . ALA C 1 74 ? 13.743 -62.088 0.473 1.00 32.08 74 ALA C CA 1
ATOM 4455 C C . ALA C 1 74 ? 12.657 -61.634 -0.496 1.00 29.58 74 ALA C C 1
ATOM 4456 O O . ALA C 1 74 ? 12.690 -60.524 -1.028 1.00 31.83 74 ALA C O 1
ATOM 4458 N N . ASN C 1 75 ? 11.665 -62.489 -0.684 1.00 30.73 75 ASN C N 1
ATOM 4459 C CA . ASN C 1 75 ? 10.406 -62.059 -1.268 1.00 31.30 75 ASN C CA 1
ATOM 4460 C C . ASN C 1 75 ? 9.683 -61.224 -0.224 1.00 28.81 75 ASN C C 1
ATOM 4461 O O . ASN C 1 75 ? 9.503 -61.672 0.914 1.00 24.36 75 ASN C O 1
ATOM 4466 N N . VAL C 1 76 ? 9.308 -59.997 -0.576 1.00 26.34 76 VAL C N 1
ATOM 4467 C CA . VAL C 1 76 ? 8.806 -59.053 0.417 1.00 27.46 76 VAL C CA 1
ATOM 4468 C C . VAL C 1 76 ? 7.456 -58.517 -0.037 1.00 26.89 76 VAL C C 1
ATOM 4469 O O . VAL C 1 76 ? 7.257 -58.239 -1.221 1.00 27.04 76 VAL C O 1
ATOM 4473 N N . GLN C 1 77 ? 6.553 -58.325 0.910 1.00 28.34 77 GLN C N 1
ATOM 4474 C CA . GLN C 1 77 ? 5.204 -57.862 0.634 1.00 32.60 77 GLN C CA 1
ATOM 4475 C C . GLN C 1 77 ? 4.872 -56.723 1.588 1.00 25.68 77 GLN C C 1
ATOM 4476 O O . GLN C 1 77 ? 5.040 -56.858 2.805 1.00 34.76 77 GLN C O 1
ATOM 4482 N N . GLY C 1 78 ? 4.423 -55.599 1.046 1.00 26.48 78 GLY C N 1
ATOM 4483 C CA . GLY C 1 78 ? 3.959 -54.506 1.885 1.00 26.58 78 GLY C CA 1
ATOM 4484 C C . GLY C 1 78 ? 2.490 -54.701 2.239 1.00 31.26 78 GLY C C 1
ATOM 4485 O O . GLY C 1 78 ? 1.714 -55.227 1.449 1.00 30.78 78 GLY C O 1
ATOM 4486 N N . THR C 1 79 ? 2.114 -54.286 3.446 1.00 32.06 79 THR C N 1
ATOM 4487 C CA . THR C 1 79 ? 0.710 -54.308 3.849 1.00 30.92 79 THR C CA 1
ATOM 4488 C C . THR C 1 79 ? 0.384 -53.014 4.596 1.00 25.79 79 THR C C 1
ATOM 4489 O O . THR C 1 79 ? 1.215 -52.510 5.348 1.00 30.48 79 THR C O 1
ATOM 4493 N N . THR C 1 80 ? -0.808 -52.464 4.386 1.00 27.14 80 THR C N 1
ATOM 4494 C CA . THR C 1 80 ? -1.180 -51.196 5.009 1.00 31.68 80 THR C CA 1
ATOM 4495 C C . THR C 1 80 ? -2.217 -51.437 6.095 1.00 31.58 80 THR C C 1
ATOM 4496 O O . THR C 1 80 ? -3.241 -52.086 5.851 1.00 30.61 80 THR C O 1
ATOM 4500 N N . LEU C 1 81 ? -1.927 -50.941 7.294 1.00 29.43 81 LEU C N 1
ATOM 4501 C CA . LEU C 1 81 ? -2.836 -51.015 8.427 1.00 32.02 81 LEU C CA 1
ATOM 4502 C C . LEU C 1 81 ? -3.532 -49.683 8.610 1.00 33.95 81 LEU C C 1
ATOM 4503 O O . LEU C 1 81 ? -2.924 -48.631 8.404 1.00 32.08 81 LEU C O 1
ATOM 4508 N N . ASP C 1 82 ? -4.793 -49.735 9.033 1.00 34.35 82 ASP C N 1
ATOM 4509 C CA . ASP C 1 82 ? -5.621 -48.550 9.275 1.00 36.52 82 ASP C CA 1
ATOM 4510 C C . ASP C 1 82 ? -5.791 -48.404 10.785 1.00 36.62 82 ASP C C 1
ATOM 4511 O O . ASP C 1 82 ? -6.833 -48.727 11.354 1.00 35.69 82 ASP C O 1
ATOM 4516 N N . TYR C 1 83 ? -4.729 -47.929 11.436 1.00 34.68 83 TYR C N 1
ATOM 4517 C CA . TYR C 1 83 ? -4.706 -47.833 12.890 1.00 29.04 83 TYR C CA 1
ATOM 4518 C C . TYR C 1 83 ? -5.777 -46.883 13.409 1.00 30.81 83 TYR C C 1
ATOM 4519 O O . TYR C 1 83 ? -6.301 -47.081 14.507 1.00 30.85 83 TYR C O 1
ATOM 4528 N N . LEU C 1 84 ? -6.062 -45.803 12.669 1.00 30.49 84 LEU C N 1
ATOM 4529 C CA . LEU C 1 84 ? -7.026 -44.822 13.139 1.00 32.32 84 LEU C CA 1
ATOM 4530 C C . LEU C 1 84 ? -8.453 -45.351 13.148 1.00 34.07 84 LEU C C 1
ATOM 4531 O O . LEU C 1 84 ? -9.349 -44.633 13.590 1.00 35.63 84 LEU C O 1
ATOM 4536 N N . SER C 1 85 ? -8.696 -46.549 12.636 1.00 35.57 85 SER C N 1
ATOM 4537 C CA . SER C 1 85 ? -10.012 -47.148 12.767 1.00 40.53 85 SER C CA 1
ATOM 4538 C C . SER C 1 85 ? -10.272 -47.705 14.165 1.00 44.30 85 SER C C 1
ATOM 4539 O O . SER C 1 85 ? -11.429 -47.953 14.502 1.00 55.99 85 SER C O 1
ATOM 4542 N N . ASP C 1 86 ? -9.244 -47.871 14.994 1.00 40.06 86 ASP C N 1
ATOM 4543 C CA . ASP C 1 86 ? -9.413 -48.328 16.374 1.00 42.12 86 ASP C CA 1
ATOM 4544 C C . ASP C 1 86 ? -9.512 -47.119 17.304 1.00 37.69 86 ASP C C 1
ATOM 4545 O O . ASP C 1 86 ? -8.610 -46.268 17.325 1.00 33.04 86 ASP C O 1
ATOM 4550 N N . ASP C 1 87 ? -10.609 -47.041 18.068 1.00 42.39 87 ASP C N 1
ATOM 4551 C CA . ASP C 1 87 ? -10.836 -45.871 18.914 1.00 44.34 87 ASP C CA 1
ATOM 4552 C C . ASP C 1 87 ? -9.769 -45.713 19.987 1.00 42.69 87 ASP C C 1
ATOM 4553 O O . ASP C 1 87 ? -9.497 -44.584 20.417 1.00 38.29 87 ASP C O 1
ATOM 4558 N N . HIS C 1 88 ? -9.165 -46.812 20.449 1.00 40.86 88 HIS C N 1
ATOM 4559 C CA . HIS C 1 88 ? -8.097 -46.673 21.438 1.00 47.92 88 HIS C CA 1
ATOM 4560 C C . HIS C 1 88 ? -6.900 -45.945 20.850 1.00 43.13 88 HIS C C 1
ATOM 4561 O O . HIS C 1 88 ? -6.311 -45.069 21.497 1.00 52.07 88 HIS C O 1
ATOM 4568 N N . ILE C 1 89 ? -6.560 -46.255 19.600 1.00 32.94 89 ILE C N 1
ATOM 4569 C CA . ILE C 1 89 ? -5.429 -45.591 18.963 1.00 38.33 89 ILE C CA 1
ATOM 4570 C C . ILE C 1 89 ? -5.779 -44.148 18.623 1.00 39.44 89 ILE C C 1
ATOM 4571 O O . ILE C 1 89 ? -4.999 -43.225 18.889 1.00 48.40 89 ILE C O 1
ATOM 4576 N N . LYS C 1 90 ? -6.972 -43.930 18.067 1.00 37.80 90 LYS C N 1
ATOM 4577 C CA . LYS C 1 90 ? -7.416 -42.591 17.679 1.00 42.75 90 LYS C CA 1
ATOM 4578 C C . LYS C 1 90 ? -7.438 -41.637 18.875 1.00 44.64 90 LYS C C 1
ATOM 4579 O O . LYS C 1 90 ? -7.115 -40.449 18.733 1.00 46.81 90 LYS C O 1
ATOM 4585 N N . ASN C 1 91 ? -7.801 -42.131 20.064 1.00 41.11 91 ASN C N 1
ATOM 4586 C CA . ASN C 1 91 ? -7.902 -41.271 21.244 1.00 41.29 91 ASN C CA 1
ATOM 4587 C C . ASN C 1 91 ? -6.593 -41.110 21.999 1.00 41.54 91 ASN C C 1
ATOM 4588 O O . ASN C 1 91 ? -6.559 -40.372 22.993 1.00 44.11 91 ASN C O 1
ATOM 4593 N N . ASN C 1 92 ? -5.529 -41.762 21.539 1.00 39.82 92 ASN C N 1
ATOM 4594 C CA . ASN C 1 92 ? -4.163 -41.574 22.030 1.00 43.12 92 ASN C CA 1
ATOM 4595 C C . ASN C 1 92 ? -4.076 -41.668 23.553 1.00 43.94 92 ASN C C 1
ATOM 4596 O O . ASN C 1 92 ? -3.743 -40.709 24.242 1.00 46.43 92 ASN C O 1
ATOM 4601 N N . THR C 1 93 ? -4.423 -42.837 24.063 1.00 45.38 93 THR C N 1
ATOM 4602 C CA . THR C 1 93 ? -4.304 -43.222 25.460 1.00 46.03 93 THR C CA 1
ATOM 4603 C C . THR C 1 93 ? -3.065 -44.070 25.675 1.00 44.36 93 THR C C 1
ATOM 4604 O O . THR C 1 93 ? -2.439 -44.536 24.720 1.00 44.02 93 THR C O 1
ATOM 4608 N N . PRO C 1 94 ? -2.662 -44.282 26.929 1.00 47.63 94 PRO C N 1
ATOM 4609 C CA . PRO C 1 94 ? -1.511 -45.161 27.185 1.00 52.44 94 PRO C CA 1
ATOM 4610 C C . PRO C 1 94 ? -1.668 -46.605 26.716 1.00 56.35 94 PRO C C 1
ATOM 4611 O O . PRO C 1 94 ? -0.648 -47.290 26.570 1.00 61.13 94 PRO C O 1
ATOM 4615 N N . ASP C 1 95 ? -2.875 -47.111 26.474 1.00 48.78 95 ASP C N 1
ATOM 4616 C CA . ASP C 1 95 ? -2.967 -48.471 25.946 1.00 47.02 95 ASP C CA 1
ATOM 4617 C C . ASP C 1 95 ? -3.069 -48.520 24.419 1.00 48.27 95 ASP C C 1
ATOM 4618 O O . ASP C 1 95 ? -3.224 -49.613 23.858 1.00 46.58 95 ASP C O 1
ATOM 4623 N N . SER C 1 96 ? -2.957 -47.374 23.733 1.00 45.00 96 SER C N 1
ATOM 4624 C CA . SER C 1 96 ? -3.124 -47.372 22.278 1.00 41.39 96 SER C CA 1
ATOM 4625 C C . SER C 1 96 ? -2.143 -48.315 21.598 1.00 36.44 96 SER C C 1
ATOM 4626 O O . SER C 1 96 ? -2.499 -49.004 20.628 1.00 34.31 96 SER C O 1
ATOM 4629 N N . TRP C 1 97 ? -0.896 -48.333 22.074 1.00 39.68 97 TRP C N 1
ATOM 4630 C CA . TRP C 1 97 ? 0.118 -49.185 21.471 1.00 40.75 97 TRP C CA 1
ATOM 4631 C C . TRP C 1 97 ? -0.313 -50.644 21.458 1.00 37.82 97 TRP C C 1
ATOM 4632 O O . TRP C 1 97 ? -0.068 -51.361 20.482 1.00 39.72 97 TRP C O 1
ATOM 4643 N N . TYR C 1 98 ? -0.966 -51.098 22.525 1.00 36.06 98 TYR C N 1
ATOM 4644 C CA . TYR C 1 98 ? -1.390 -52.488 22.575 1.00 34.59 98 TYR C CA 1
ATOM 4645 C C . TYR C 1 98 ? -2.416 -52.778 21.492 1.00 34.74 98 TYR C C 1
ATOM 4646 O O . TYR C 1 98 ? -2.322 -53.798 20.794 1.00 31.32 98 TYR C O 1
ATOM 4655 N N . TYR C 1 99 ? -3.378 -51.871 21.295 1.00 30.65 99 TYR C N 1
ATOM 4656 C CA . TYR C 1 99 ? -4.396 -52.119 20.277 1.00 35.73 99 TYR C CA 1
ATOM 4657 C C . TYR C 1 99 ? -3.826 -52.050 18.878 1.00 34.01 99 TYR C C 1
ATOM 4658 O O . TYR C 1 99 ? -4.338 -52.724 17.979 1.00 35.86 99 TYR C O 1
ATOM 4667 N N . ALA C 1 100 ? -2.798 -51.224 18.671 1.00 33.59 100 ALA C N 1
ATOM 4668 C CA . ALA C 1 100 ? -2.074 -51.239 17.411 1.00 26.55 100 ALA C CA 1
ATOM 4669 C C . ALA C 1 100 ? -1.357 -52.575 17.205 1.00 28.17 100 ALA C C 1
ATOM 4670 O O . ALA C 1 100 ? -1.339 -53.120 16.094 1.00 26.72 100 ALA C O 1
ATOM 4672 N N . LYS C 1 101 ? -0.706 -53.089 18.248 1.00 28.73 101 LYS C N 1
ATOM 4673 C CA . LYS C 1 101 ? -0.052 -54.380 18.114 1.00 29.12 101 LYS C CA 1
ATOM 4674 C C . LYS C 1 101 ? -1.063 -55.472 17.771 1.00 30.03 101 LYS C C 1
ATOM 4675 O O . LYS C 1 101 ? -0.744 -56.420 17.045 1.00 30.68 101 LYS C O 1
ATOM 4678 N N . LYS C 1 102 ? -2.274 -55.368 18.307 1.00 28.99 102 LYS C N 1
ATOM 4679 C CA . LYS C 1 102 ? -3.283 -56.381 18.038 1.00 33.22 102 LYS C CA 1
ATOM 4680 C C . LYS C 1 102 ? -3.681 -56.364 16.560 1.00 36.10 102 LYS C C 1
ATOM 4681 O O . LYS C 1 102 ? -3.776 -57.411 15.910 1.00 31.51 102 LYS C O 1
ATOM 4687 N N . MET C 1 103 ? -3.910 -55.180 16.010 1.00 32.91 103 MET C N 1
ATOM 4688 C CA . MET C 1 103 ? -4.267 -55.079 14.602 1.00 35.42 103 MET C CA 1
ATOM 4689 C C . MET C 1 103 ? -3.087 -55.480 13.710 1.00 32.90 103 MET C C 1
ATOM 4690 O O . MET C 1 103 ? -3.264 -56.140 12.682 1.00 27.59 103 MET C O 1
ATOM 4695 N N . PHE C 1 104 ? -1.874 -55.106 14.103 1.00 25.33 104 PHE C N 1
ATOM 4696 C CA . PHE C 1 104 ? -0.681 -55.535 13.395 1.00 25.62 104 PHE C CA 1
ATOM 4697 C C . PHE C 1 104 ? -0.596 -57.064 13.310 1.00 25.29 104 PHE C C 1
ATOM 4698 O O . PHE C 1 104 ? -0.517 -57.635 12.215 1.00 23.68 104 PHE C O 1
ATOM 4706 N N . TYR C 1 105 ? -0.652 -57.749 14.454 1.00 25.55 105 TYR C N 1
ATOM 4707 C CA . TYR C 1 105 ? -0.465 -59.196 14.418 1.00 28.12 105 TYR C CA 1
ATOM 4708 C C . TYR C 1 105 ? -1.666 -59.904 13.800 1.00 36.66 105 TYR C C 1
ATOM 4709 O O . TYR C 1 105 ? -1.512 -60.952 13.166 1.00 35.10 105 TYR C O 1
ATOM 4718 N N . SER C 1 106 ? -2.859 -59.328 13.934 1.00 36.83 106 SER C N 1
ATOM 4719 C CA . SER C 1 106 ? -4.030 -59.906 13.284 1.00 39.22 106 SER C CA 1
ATOM 4720 C C . SER C 1 106 ? -3.876 -59.860 11.763 1.00 30.99 106 SER C C 1
ATOM 4721 O O . SER C 1 106 ? -4.209 -60.823 11.064 1.00 27.57 106 SER C O 1
ATOM 4724 N N . ARG C 1 107 ? -3.367 -58.751 11.230 1.00 24.99 107 ARG C N 1
ATOM 4725 C CA . ARG C 1 107 ? -3.104 -58.701 9.800 1.00 29.49 107 ARG C CA 1
ATOM 4726 C C . ARG C 1 107 ? -2.046 -59.729 9.408 1.00 36.54 107 ARG C C 1
ATOM 4727 O O . ARG C 1 107 ? -2.207 -60.438 8.410 1.00 29.37 107 ARG C O 1
ATOM 4735 N N . LEU C 1 108 ? -0.963 -59.839 10.191 1.00 30.41 108 LEU C N 1
ATOM 4736 C CA . LEU C 1 108 ? 0.099 -60.783 9.840 1.00 27.09 108 LEU C CA 1
ATOM 4737 C C . LEU C 1 108 ? -0.409 -62.227 9.872 1.00 29.92 108 LEU C C 1
ATOM 4738 O O . LEU C 1 108 ? -0.001 -63.061 9.057 1.00 21.74 108 LEU C O 1
ATOM 4743 N N . ASN C 1 109 ? -1.313 -62.539 10.799 1.00 26.25 109 ASN C N 1
ATOM 4744 C CA . ASN C 1 109 ? -1.886 -63.875 10.824 1.00 32.12 109 ASN C CA 1
ATOM 4745 C C . ASN C 1 109 ? -2.669 -64.158 9.546 1.00 31.09 109 ASN C C 1
ATOM 4746 O O . ASN C 1 109 ? -2.573 -65.253 8.991 1.00 28.93 109 ASN C O 1
ATOM 4751 N N . ASP C 1 110 ? -3.438 -63.175 9.058 1.00 32.49 110 ASP C N 1
ATOM 4752 C CA . ASP C 1 110 ? -4.199 -63.377 7.827 1.00 29.67 110 ASP C CA 1
ATOM 4753 C C . ASP C 1 110 ? -3.272 -63.661 6.651 1.00 28.96 110 ASP C C 1
ATOM 4754 O O . ASP C 1 110 ? -3.545 -64.543 5.828 1.00 26.84 110 ASP C O 1
ATOM 4759 N N . ILE C 1 111 ? -2.174 -62.915 6.556 1.00 26.31 111 ILE C N 1
ATOM 4760 C CA . ILE C 1 111 ? -1.188 -63.132 5.498 1.00 27.33 111 ILE C CA 1
ATOM 4761 C C . ILE C 1 111 ? -0.602 -64.526 5.617 1.00 24.21 111 ILE C C 1
ATOM 4762 O O . ILE C 1 111 ? -0.498 -65.266 4.630 1.00 26.61 111 ILE C O 1
ATOM 4767 N N . ALA C 1 112 ? -0.252 -64.921 6.836 1.00 24.76 112 ALA C N 1
ATOM 4768 C CA . ALA C 1 112 ? 0.353 -66.230 7.028 1.00 29.76 112 ALA C CA 1
ATOM 4769 C C . ALA C 1 112 ? -0.630 -67.347 6.701 1.00 43.68 112 ALA C C 1
ATOM 4770 O O . ALA C 1 112 ? -0.258 -68.347 6.066 1.00 26.93 112 ALA C O 1
ATOM 4772 N N . ALA C 1 113 ? -1.894 -67.199 7.101 1.00 27.22 113 ALA C N 1
ATOM 4773 C CA . ALA C 1 113 ? -2.861 -68.233 6.735 1.00 32.80 113 ALA C CA 1
ATOM 4774 C C . ALA C 1 113 ? -3.001 -68.322 5.220 1.00 30.43 113 ALA C C 1
ATOM 4775 O O . ALA C 1 113 ? -3.109 -69.414 4.662 1.00 33.08 113 ALA C O 1
ATOM 4777 N N . ASN C 1 114 ? -2.945 -67.190 4.531 1.00 41.13 114 ASN C N 1
ATOM 4778 C CA . ASN C 1 114 ? -3.172 -67.211 3.092 1.00 41.35 114 ASN C CA 1
ATOM 4779 C C . ASN C 1 114 ? -1.973 -67.741 2.309 1.00 32.19 114 ASN C C 1
ATOM 4780 O O . ASN C 1 114 ? -2.169 -68.275 1.212 1.00 30.59 114 ASN C O 1
ATOM 4785 N N . ASN C 1 115 ? -0.752 -67.662 2.847 1.00 28.75 115 ASN C N 1
ATOM 4786 C CA . ASN C 1 115 ? 0.404 -68.187 2.127 1.00 34.76 115 ASN C CA 1
ATOM 4787 C C . ASN C 1 115 ? 0.919 -69.509 2.681 1.00 33.31 115 ASN C C 1
ATOM 4788 O O . ASN C 1 115 ? 1.942 -70.005 2.194 1.00 27.20 115 ASN C O 1
ATOM 4793 N N . GLY C 1 116 ? 0.229 -70.109 3.651 1.00 43.37 116 GLY C N 1
ATOM 4794 C CA . GLY C 1 116 ? 0.632 -71.408 4.165 1.00 44.72 116 GLY C CA 1
ATOM 4795 C C . GLY C 1 116 ? 1.789 -71.392 5.147 1.00 47.18 116 GLY C C 1
ATOM 4796 O O . GLY C 1 116 ? 2.399 -72.437 5.385 1.00 41.81 116 GLY C O 1
ATOM 4797 N N . SER C 1 117 ? 2.113 -70.242 5.737 1.00 42.30 117 SER C N 1
ATOM 4798 C CA . SER C 1 117 ? 3.182 -70.211 6.724 1.00 38.69 117 SER C CA 1
ATOM 4799 C C . SER C 1 117 ? 2.732 -70.901 8.006 1.00 42.20 117 SER C C 1
ATOM 4800 O O . SER C 1 117 ? 1.560 -70.841 8.396 1.00 37.47 117 SER C O 1
ATOM 4803 N N . ALA C 1 118 ? 3.682 -71.551 8.679 1.00 35.84 118 ALA C N 1
ATOM 4804 C CA . ALA C 1 118 ? 3.343 -72.166 9.958 1.00 42.11 118 ALA C CA 1
ATOM 4805 C C . ALA C 1 118 ? 3.398 -71.168 11.109 1.00 39.69 118 ALA C C 1
ATOM 4806 O O . ALA C 1 118 ? 2.809 -71.430 12.159 1.00 35.12 118 ALA C O 1
ATOM 4808 N N . ALA C 1 119 ? 4.025 -70.005 10.921 1.00 35.34 119 ALA C N 1
ATOM 4809 C CA . ALA C 1 119 ? 4.077 -69.045 12.017 1.00 30.12 119 ALA C CA 1
ATOM 4810 C C . ALA C 1 119 ? 4.401 -67.648 11.511 1.00 24.03 119 ALA C C 1
ATOM 4811 O O . ALA C 1 119 ? 5.023 -67.472 10.463 1.00 24.73 119 ALA C O 1
ATOM 4813 N N . VAL C 1 120 ? 3.995 -66.650 12.303 1.00 24.14 120 VAL C N 1
ATOM 4814 C CA . VAL C 1 120 ? 4.508 -65.291 12.190 1.00 22.21 120 VAL C CA 1
ATOM 4815 C C . VAL C 1 120 ? 5.707 -65.137 13.107 1.00 25.48 120 VAL C C 1
ATOM 4816 O O . VAL C 1 120 ? 5.650 -65.479 14.298 1.00 28.30 120 VAL C O 1
ATOM 4820 N N . LEU C 1 121 ? 6.789 -64.605 12.563 1.00 26.01 121 LEU C N 1
ATOM 4821 C CA . LEU C 1 121 ? 7.997 -64.337 13.329 1.00 27.86 121 LEU C CA 1
ATOM 4822 C C . LEU C 1 121 ? 8.200 -62.838 13.417 1.00 26.07 121 LEU C C 1
ATOM 4823 O O . LEU C 1 121 ? 8.007 -62.121 12.424 1.00 29.21 121 LEU C O 1
ATOM 4828 N N . ASP C 1 122 ? 8.615 -62.369 14.596 1.00 22.24 122 ASP C N 1
ATOM 4829 C CA . ASP C 1 122 ? 9.015 -60.976 14.758 1.00 18.29 122 ASP C CA 1
ATOM 4830 C C . ASP C 1 122 ? 10.432 -60.947 15.326 1.00 20.70 122 ASP C C 1
ATOM 4831 O O . ASP C 1 122 ? 11.036 -61.985 15.586 1.00 25.73 122 ASP C O 1
ATOM 4836 N N . GLY C 1 123 ? 10.966 -59.744 15.521 1.00 21.38 123 GLY C N 1
ATOM 4837 C CA . GLY C 1 123 ? 12.346 -59.617 15.953 1.00 22.83 123 GLY C CA 1
ATOM 4838 C C . GLY C 1 123 ? 12.573 -59.347 17.426 1.00 28.37 123 GLY C C 1
ATOM 4839 O O . GLY C 1 123 ? 13.608 -58.791 17.795 1.00 35.79 123 GLY C O 1
ATOM 4840 N N . MET C 1 124 ? 11.640 -59.740 18.285 1.00 30.10 124 MET C N 1
ATOM 4841 C CA . MET C 1 124 ? 11.789 -59.452 19.707 1.00 31.99 124 MET C CA 1
ATOM 4842 C C . MET C 1 124 ? 12.899 -60.276 20.361 1.00 30.72 124 MET C C 1
ATOM 4843 O O . MET C 1 124 ? 13.077 -61.464 20.071 1.00 31.02 124 MET C O 1
ATOM 4848 N N . ILE C 1 125 ? 13.628 -59.645 21.284 1.00 34.19 125 ILE C N 1
ATOM 4849 C CA . ILE C 1 125 ? 14.733 -60.314 21.962 1.00 36.58 125 ILE C CA 1
ATOM 4850 C C . ILE C 1 125 ? 14.504 -60.258 23.468 1.00 44.76 125 ILE C C 1
ATOM 4851 O O . ILE C 1 125 ? 13.445 -59.818 23.930 1.00 42.00 125 ILE C O 1
ATOM 4856 N N . LYS C 1 126 ? 15.491 -60.694 24.247 1.00 48.42 126 LYS C N 1
ATOM 4857 C CA . LYS C 1 126 ? 15.407 -60.646 25.699 1.00 49.78 126 LYS C CA 1
ATOM 4858 C C . LYS C 1 126 ? 16.146 -59.428 26.247 1.00 58.84 126 LYS C C 1
ATOM 4859 O O . LYS C 1 126 ? 16.849 -58.717 25.527 1.00 58.75 126 LYS C O 1
ATOM 4865 N N . ASN C 1 127 ? 15.988 -59.205 27.554 1.00 73.64 127 ASN C N 1
ATOM 4866 C CA . ASN C 1 127 ? 16.536 -58.020 28.234 1.00 76.29 127 ASN C CA 1
ATOM 4867 C C . ASN C 1 127 ? 17.011 -58.296 29.648 1.00 80.81 127 ASN C C 1
ATOM 4868 O O . ASN C 1 127 ? 16.800 -57.479 30.549 1.00 93.37 127 ASN C O 1
ATOM 4873 N N . GLY C 1 135 ? 4.851 -54.927 26.870 1.00 66.26 135 GLY C N 1
ATOM 4874 C CA . GLY C 1 135 ? 3.723 -54.985 25.958 1.00 62.61 135 GLY C CA 1
ATOM 4875 C C . GLY C 1 135 ? 3.885 -56.020 24.857 1.00 73.69 135 GLY C C 1
ATOM 4876 O O . GLY C 1 135 ? 3.974 -55.673 23.678 1.00 74.90 135 GLY C O 1
ATOM 4877 N N . LEU C 1 136 ? 3.923 -57.299 25.249 1.00 74.82 136 LEU C N 1
ATOM 4878 C CA . LEU C 1 136 ? 3.980 -58.429 24.324 1.00 53.34 136 LEU C CA 1
ATOM 4879 C C . LEU C 1 136 ? 2.778 -59.362 24.467 1.00 48.76 136 LEU C C 1
ATOM 4880 O O . LEU C 1 136 ? 2.797 -60.473 23.914 1.00 40.76 136 LEU C O 1
ATOM 4885 N N . LYS C 1 137 ? 1.755 -58.961 25.229 1.00 51.90 137 LYS C N 1
ATOM 4886 C CA . LYS C 1 137 ? 0.522 -59.741 25.317 1.00 54.26 137 LYS C CA 1
ATOM 4887 C C . LYS C 1 137 ? -0.096 -59.941 23.940 1.00 51.79 137 LYS C C 1
ATOM 4888 O O . LYS C 1 137 ? -0.492 -61.053 23.582 1.00 54.13 137 LYS C O 1
ATOM 4890 N N . ALA C 1 138 ? -0.188 -58.863 23.157 1.00 46.74 138 ALA C N 1
ATOM 4891 C CA . ALA C 1 138 ? -0.782 -58.944 21.827 1.00 46.66 138 ALA C CA 1
ATOM 4892 C C . ALA C 1 138 ? -0.056 -59.963 20.955 1.00 42.41 138 ALA C C 1
ATOM 4893 O O . ALA C 1 138 ? -0.691 -60.726 20.219 1.00 41.71 138 ALA C O 1
ATOM 4895 N N . ARG C 1 139 ? 1.275 -59.992 21.027 1.00 40.80 139 ARG C N 1
ATOM 4896 C CA . ARG C 1 139 ? 2.037 -61.006 20.302 1.00 42.11 139 ARG C CA 1
ATOM 4897 C C . ARG C 1 139 ? 1.668 -62.411 20.769 1.00 46.04 139 ARG C C 1
ATOM 4898 O O . ARG C 1 139 ? 1.445 -63.314 19.955 1.00 38.09 139 ARG C O 1
ATOM 4906 N N . SER C 1 140 ? 1.629 -62.620 22.086 1.00 49.05 140 SER C N 1
ATOM 4907 C CA . SER C 1 140 ? 1.315 -63.940 22.618 1.00 50.35 140 SER C CA 1
ATOM 4908 C C . SER C 1 140 ? -0.124 -64.329 22.301 1.00 48.92 140 SER C C 1
ATOM 4909 O O . SER C 1 140 ? -0.381 -65.432 21.808 1.00 49.91 140 SER C O 1
ATOM 4912 N N . GLU C 1 141 ? -1.075 -63.427 22.568 1.00 40.12 141 GLU C N 1
ATOM 4913 C CA . GLU C 1 141 ? -2.472 -63.689 22.231 1.00 45.63 141 GLU C CA 1
ATOM 4914 C C . GLU C 1 141 ? -2.638 -64.100 20.774 1.00 44.76 141 GLU C C 1
ATOM 4915 O O . GLU C 1 141 ? -3.514 -64.908 20.449 1.00 50.22 141 GLU C O 1
ATOM 4921 N N . ALA C 1 142 ? -1.825 -63.531 19.877 1.00 35.04 142 ALA C N 1
ATOM 4922 C CA . ALA C 1 142 ? -1.925 -63.821 18.452 1.00 39.17 142 ALA C CA 1
ATOM 4923 C C . ALA C 1 142 ? -1.165 -65.074 18.033 1.00 42.85 142 ALA C C 1
ATOM 4924 O O . ALA C 1 142 ? -1.267 -65.468 16.866 1.00 39.44 142 ALA C O 1
ATOM 4926 N N . GLY C 1 143 ? -0.401 -65.693 18.936 1.00 43.07 143 GLY C N 1
ATOM 4927 C CA . GLY C 1 143 ? 0.397 -66.858 18.590 1.00 36.16 143 GLY C CA 1
ATOM 4928 C C . GLY C 1 143 ? 1.610 -66.576 17.721 1.00 42.23 143 GLY C C 1
ATOM 4929 O O . GLY C 1 143 ? 2.083 -67.479 17.021 1.00 36.12 143 GLY C O 1
ATOM 4930 N N . ALA C 1 144 ? 2.113 -65.341 17.723 1.00 35.00 144 ALA C N 1
ATOM 4931 C CA . ALA C 1 144 ? 3.338 -65.005 17.005 1.00 32.71 144 ALA C CA 1
ATOM 4932 C C . ALA C 1 144 ? 4.556 -65.431 17.828 1.00 28.95 144 ALA C C 1
ATOM 4933 O O . ALA C 1 144 ? 4.508 -65.466 19.060 1.00 30.24 144 ALA C O 1
ATOM 4935 N N . ARG C 1 145 ? 5.617 -65.845 17.133 1.00 27.51 145 ARG C N 1
ATOM 4936 C CA . ARG C 1 145 ? 6.841 -66.366 17.746 1.00 30.14 145 ARG C CA 1
ATOM 4937 C C . ARG C 1 145 ? 7.984 -65.361 17.633 1.00 33.52 145 ARG C C 1
ATOM 4938 O O . ARG C 1 145 ? 8.215 -64.794 16.556 1.00 30.44 145 ARG C O 1
ATOM 4946 N N . SER C 1 146 ? 8.683 -65.138 18.744 1.00 27.00 146 SER C N 1
ATOM 4947 C CA . SER C 1 146 ? 9.925 -64.369 18.790 1.00 32.06 146 SER C CA 1
ATOM 4948 C C . SER C 1 146 ? 11.075 -65.353 19.021 1.00 28.13 146 SER C C 1
ATOM 4949 O O . SER C 1 146 ? 11.442 -65.642 20.163 1.00 32.75 146 SER C O 1
ATOM 4952 N N . LEU C 1 147 ? 11.616 -65.913 17.929 1.00 31.72 147 LEU C N 1
ATOM 4953 C CA . LEU C 1 147 ? 12.612 -66.967 18.096 1.00 28.83 147 LEU C CA 1
ATOM 4954 C C . LEU C 1 147 ? 13.916 -66.446 18.684 1.00 31.53 147 LEU C C 1
ATOM 4955 O O . LEU C 1 147 ? 14.621 -67.198 19.369 1.00 35.11 147 LEU C O 1
ATOM 4960 N N . LEU C 1 148 ? 14.254 -65.174 18.454 1.00 28.16 148 LEU C N 1
ATOM 4961 C CA . LEU C 1 148 ? 15.464 -64.653 19.083 1.00 31.17 148 LEU C CA 1
ATOM 4962 C C . LEU C 1 148 ? 15.310 -64.637 20.604 1.00 32.51 148 LEU C C 1
ATOM 4963 O O . LEU C 1 148 ? 16.231 -65.005 21.341 1.00 32.75 148 LEU C O 1
ATOM 4968 N N . GLN C 1 149 ? 14.130 -64.256 21.083 1.00 32.48 149 GLN C N 1
ATOM 4969 C CA . GLN C 1 149 ? 13.875 -64.266 22.516 1.00 36.65 149 GLN C CA 1
ATOM 4970 C C . GLN C 1 149 ? 13.860 -65.695 23.061 1.00 41.23 149 GLN C C 1
ATOM 4971 O O . GLN C 1 149 ? 14.433 -65.967 24.122 1.00 38.80 149 GLN C O 1
ATOM 4977 N N . GLU C 1 150 ? 13.235 -66.622 22.331 1.00 43.85 150 GLU C N 1
ATOM 4978 C CA . GLU C 1 150 ? 13.170 -68.014 22.772 1.00 46.98 150 GLU C CA 1
ATOM 4979 C C . GLU C 1 150 ? 14.555 -68.631 22.903 1.00 45.96 150 GLU C C 1
ATOM 4980 O O . GLU C 1 150 ? 14.798 -69.431 23.811 1.00 53.21 150 GLU C O 1
ATOM 4986 N N . ALA C 1 151 ? 15.474 -68.268 22.015 1.00 39.80 151 ALA C N 1
ATOM 4987 C CA . ALA C 1 151 ? 16.826 -68.810 22.014 1.00 42.65 151 ALA C CA 1
ATOM 4988 C C . ALA C 1 151 ? 17.797 -68.044 22.921 1.00 40.52 151 ALA C C 1
ATOM 4989 O O . ALA C 1 151 ? 19.010 -68.240 22.802 1.00 49.75 151 ALA C O 1
ATOM 4991 N N . ASP C 1 152 ? 17.296 -67.172 23.803 1.00 48.49 152 ASP C N 1
ATOM 4992 C CA . ASP C 1 152 ? 18.107 -66.419 24.777 1.00 47.80 152 ASP C CA 1
ATOM 4993 C C . ASP C 1 152 ? 19.043 -65.405 24.118 1.00 37.70 152 ASP C C 1
ATOM 4994 O O . ASP C 1 152 ? 20.127 -65.139 24.634 1.00 42.75 152 ASP C O 1
ATOM 4999 N N . PHE C 1 153 ? 18.640 -64.812 22.998 1.00 36.85 153 PHE C N 1
ATOM 5000 C CA . PHE C 1 153 ? 19.431 -63.764 22.365 1.00 37.02 153 PHE C CA 1
ATOM 5001 C C . PHE C 1 153 ? 19.243 -62.435 23.106 1.00 38.99 153 PHE C C 1
ATOM 5002 O O . PHE C 1 153 ? 18.117 -61.939 23.229 1.00 37.59 153 PHE C O 1
ATOM 5010 N N . PHE C 1 154 ? 20.336 -61.860 23.594 1.00 40.18 154 PHE C N 1
ATOM 5011 C CA . PHE C 1 154 ? 20.377 -60.455 23.981 1.00 41.28 154 PHE C CA 1
ATOM 5012 C C . PHE C 1 154 ? 20.957 -59.620 22.838 1.00 38.99 154 PHE C C 1
ATOM 5013 O O . PHE C 1 154 ? 21.434 -60.152 21.825 1.00 37.56 154 PHE C O 1
ATOM 5021 N N . LYS C 1 155 ? 20.934 -58.289 23.018 1.00 39.30 155 LYS C N 1
ATOM 5022 C CA . LYS C 1 155 ? 21.372 -57.411 21.931 1.00 34.88 155 LYS C CA 1
ATOM 5023 C C . LYS C 1 155 ? 22.824 -57.672 21.560 1.00 35.35 155 LYS C C 1
ATOM 5024 O O . LYS C 1 155 ? 23.191 -57.547 20.381 1.00 34.17 155 LYS C O 1
ATOM 5030 N N . THR C 1 156 ? 23.667 -58.041 22.536 1.00 36.46 156 THR C N 1
ATOM 5031 C CA . THR C 1 156 ? 25.037 -58.400 22.170 1.00 36.46 156 THR C CA 1
ATOM 5032 C C . THR C 1 156 ? 25.093 -59.693 21.354 1.00 37.67 156 THR C C 1
ATOM 5033 O O . THR C 1 156 ? 25.957 -59.822 20.481 1.00 40.55 156 THR C O 1
ATOM 5037 N N . ASP C 1 157 ? 24.202 -60.661 21.613 1.00 34.49 157 ASP C N 1
ATOM 5038 C CA . ASP C 1 157 ? 24.215 -61.868 20.786 1.00 29.64 157 ASP C CA 1
ATOM 5039 C C . ASP C 1 157 ? 23.718 -61.568 19.379 1.00 26.88 157 ASP C C 1
ATOM 5040 O O . ASP C 1 157 ? 24.191 -62.170 18.405 1.00 37.20 157 ASP C O 1
ATOM 5045 N N . VAL C 1 158 ? 22.748 -60.658 19.267 1.00 27.87 158 VAL C N 1
ATOM 5046 C CA . VAL C 1 158 ? 22.283 -60.206 17.963 1.00 29.28 158 VAL C CA 1
ATOM 5047 C C . VAL C 1 158 ? 23.443 -59.627 17.159 1.00 33.67 158 VAL C C 1
ATOM 5048 O O . VAL C 1 158 ? 23.697 -60.043 16.020 1.00 30.16 158 VAL C O 1
ATOM 5052 N N . ARG C 1 159 ? 24.206 -58.711 17.762 1.00 32.26 159 ARG C N 1
ATOM 5053 C CA . ARG C 1 159 ? 25.348 -58.130 17.055 1.00 28.67 159 ARG C CA 1
ATOM 5054 C C . ARG C 1 159 ? 26.345 -59.190 16.634 1.00 28.75 159 ARG C C 1
ATOM 5055 O O . ARG C 1 159 ? 26.846 -59.150 15.506 1.00 33.34 159 ARG C O 1
ATOM 5063 N N . ALA C 1 160 ? 26.645 -60.153 17.518 1.00 29.76 160 ALA C N 1
ATOM 5064 C CA . ALA C 1 160 ? 27.645 -61.168 17.188 1.00 32.46 160 ALA C CA 1
ATOM 5065 C C . ALA C 1 160 ? 27.183 -62.053 16.029 1.00 38.25 160 ALA C C 1
ATOM 5066 O O . ALA C 1 160 ? 27.963 -62.344 15.113 1.00 41.71 160 ALA C O 1
ATOM 5068 N N . LEU C 1 161 ? 25.927 -62.519 16.055 1.00 37.57 161 LEU C N 1
ATOM 5069 C CA . LEU C 1 161 ? 25.481 -63.373 14.948 1.00 33.78 161 LEU C CA 1
ATOM 5070 C C . LEU C 1 161 ? 25.379 -62.569 13.656 1.00 29.88 161 LEU C C 1
ATOM 5071 O O . LEU C 1 161 ? 25.674 -63.089 12.575 1.00 30.20 161 LEU C O 1
ATOM 5076 N N . ALA C 1 162 ? 24.952 -61.302 13.750 1.00 28.23 162 ALA C N 1
ATOM 5077 C CA . ALA C 1 162 ? 24.905 -60.433 12.577 1.00 34.70 162 ALA C CA 1
ATOM 5078 C C . ALA C 1 162 ? 26.289 -60.302 11.951 1.00 41.66 162 ALA C C 1
ATOM 5079 O O . ALA C 1 162 ? 26.450 -60.394 10.725 1.00 42.81 162 ALA C O 1
ATOM 5081 N N . GLN C 1 163 ? 27.306 -60.089 12.785 1.00 40.87 163 GLN C N 1
ATOM 5082 C CA . GLN C 1 163 ? 28.675 -60.036 12.283 1.00 39.51 163 GLN C CA 1
ATOM 5083 C C . GLN C 1 163 ? 29.066 -61.349 11.613 1.00 37.04 163 GLN C C 1
ATOM 5084 O O . GLN C 1 163 ? 29.679 -61.353 10.537 1.00 32.22 163 GLN C O 1
ATOM 5090 N N . GLU C 1 164 ? 28.740 -62.478 12.253 1.00 32.73 164 GLU C N 1
ATOM 5091 C CA . GLU C 1 164 ? 29.107 -63.777 11.690 1.00 41.01 164 GLU C CA 1
ATOM 5092 C C . GLU C 1 164 ? 28.425 -64.012 10.347 1.00 49.00 164 GLU C C 1
ATOM 5093 O O . GLU 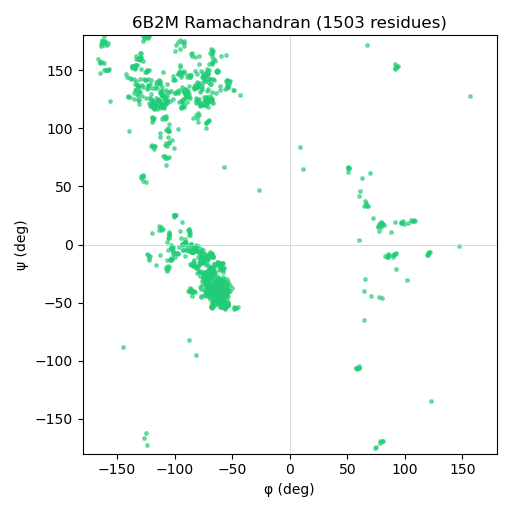C 1 164 ? 29.018 -64.601 9.436 1.00 57.43 164 GLU C O 1
ATOM 5099 N N . LEU C 1 165 ? 27.197 -63.534 10.192 1.00 55.11 165 LEU C N 1
ATOM 5100 C CA . LEU C 1 165 ? 26.499 -63.671 8.923 1.00 53.40 165 LEU C CA 1
ATOM 5101 C C . LEU C 1 165 ? 26.874 -62.602 7.907 1.00 56.36 165 LEU C C 1
ATOM 5102 O O . LEU C 1 165 ? 26.354 -62.629 6.788 1.00 49.58 165 LEU C O 1
ATOM 5107 N N . GLY C 1 166 ? 27.724 -61.647 8.264 1.00 49.86 166 GLY C N 1
ATOM 5108 C CA . GLY C 1 166 ? 28.073 -60.621 7.311 1.00 51.63 166 GLY C CA 1
ATOM 5109 C C . GLY C 1 166 ? 27.017 -59.559 7.116 1.00 46.83 166 GLY C C 1
ATOM 5110 O O . GLY C 1 166 ? 27.066 -58.833 6.118 1.00 44.89 166 GLY C O 1
ATOM 5111 N N . LEU C 1 167 ? 26.045 -59.462 8.012 1.00 43.56 167 LEU C N 1
ATOM 5112 C CA . LEU C 1 167 ? 25.062 -58.397 7.932 1.00 40.68 167 LEU C CA 1
ATOM 5113 C C . LEU C 1 167 ? 25.689 -57.109 8.454 1.00 45.70 167 LEU C C 1
ATOM 5114 O O . LEU C 1 167 ? 26.090 -57.039 9.618 1.00 44.03 167 LEU C O 1
ATOM 5119 N N . THR C 1 168 ? 25.770 -56.091 7.596 1.00 45.07 168 THR C N 1
ATOM 5120 C CA . THR C 1 168 ? 26.281 -54.770 7.960 1.00 42.54 168 THR C CA 1
ATOM 5121 C C . THR C 1 168 ? 25.276 -53.650 7.742 1.00 42.49 168 THR C C 1
ATOM 5122 O O . THR C 1 168 ? 25.546 -52.513 8.145 1.00 40.63 168 THR C O 1
ATOM 5126 N N . ASN C 1 169 ? 24.155 -53.915 7.084 1.00 38.41 169 ASN C N 1
ATOM 5127 C CA . ASN C 1 169 ? 23.236 -52.868 6.678 1.00 40.78 169 ASN C CA 1
ATOM 5128 C C . ASN C 1 169 ? 21.888 -53.094 7.340 1.00 38.60 169 ASN C C 1
ATOM 5129 O O . ASN C 1 169 ? 21.254 -54.133 7.137 1.00 38.98 169 ASN C O 1
ATOM 5134 N N . TRP C 1 170 ? 21.439 -52.117 8.111 1.00 33.92 170 TRP C N 1
ATOM 5135 C CA . TRP C 1 170 ? 20.094 -52.161 8.663 1.00 37.73 170 TRP C CA 1
ATOM 5136 C C . TRP C 1 170 ? 19.726 -50.731 9.011 1.00 43.98 170 TRP C C 1
ATOM 5137 O O . TRP C 1 170 ? 20.553 -49.820 8.904 1.00 38.65 170 TRP C O 1
ATOM 5148 N N . ASN C 1 171 ? 18.466 -50.528 9.379 1.00 43.21 171 ASN C N 1
ATOM 5149 C CA . ASN C 1 171 ? 18.036 -49.182 9.725 1.00 45.48 171 ASN C CA 1
ATOM 5150 C C . ASN C 1 171 ? 18.398 -48.934 11.177 1.00 48.63 171 ASN C C 1
ATOM 5151 O O . ASN C 1 171 ? 17.797 -49.526 12.083 1.00 47.69 171 ASN C O 1
ATOM 5156 N N . LYS C 1 172 ? 19.405 -48.080 11.392 1.00 54.16 172 LYS C N 1
ATOM 5157 C CA . LYS C 1 172 ? 19.883 -47.764 12.733 1.00 61.83 172 LYS C CA 1
ATOM 5158 C C . LYS C 1 172 ? 19.050 -46.691 13.429 1.00 70.90 172 LYS C C 1
ATOM 5159 O O . LYS C 1 172 ? 19.098 -46.599 14.661 1.00 74.48 172 LYS C O 1
ATOM 5161 N N . VAL C 1 173 ? 18.258 -45.907 12.693 1.00 68.17 173 VAL C N 1
ATOM 5162 C CA . VAL C 1 173 ? 17.482 -44.846 13.331 1.00 66.48 173 VAL C CA 1
ATOM 5163 C C . VAL C 1 173 ? 16.031 -45.307 13.393 1.00 69.54 173 VAL C C 1
ATOM 5164 O O . VAL C 1 173 ? 15.207 -44.955 12.542 1.00 73.45 173 VAL C O 1
ATOM 5166 N N . ALA C 1 174 ? 15.706 -46.016 14.473 1.00 70.89 174 ALA C N 1
ATOM 5167 C CA . ALA C 1 174 ? 14.414 -46.667 14.626 1.00 67.22 174 ALA C CA 1
ATOM 5168 C C . ALA C 1 174 ? 13.307 -45.634 14.806 1.00 72.17 174 ALA C C 1
ATOM 5169 O O . ALA C 1 174 ? 13.360 -44.800 15.716 1.00 76.28 174 ALA C O 1
ATOM 5171 N N . SER C 1 175 ? 12.300 -45.698 13.937 1.00 73.46 175 SER C N 1
ATOM 5172 C CA . SER C 1 175 ? 11.196 -44.749 13.971 1.00 70.18 175 SER C CA 1
ATOM 5173 C C . SER C 1 175 ? 10.248 -45.038 15.134 1.00 66.71 175 SER C C 1
ATOM 5174 O O . SER C 1 175 ? 10.065 -46.187 15.554 1.00 73.29 175 SER C O 1
ATOM 5176 N N A CYS C 1 176 ? 9.663 -43.968 15.668 0.46 55.72 176 CYS C N 1
ATOM 5177 N N B CYS C 1 176 ? 9.650 -43.973 15.655 0.54 56.06 176 CYS C N 1
ATOM 5178 C CA A CYS C 1 176 ? 8.660 -44.022 16.722 0.46 48.94 176 CYS C CA 1
ATOM 5179 C CA B CYS C 1 176 ? 8.655 -44.067 16.709 0.54 48.93 176 CYS C CA 1
ATOM 5180 C C A CYS C 1 176 ? 7.321 -43.554 16.159 0.46 43.73 176 CYS C C 1
ATOM 5181 C C B CYS C 1 176 ? 7.326 -43.534 16.181 0.54 43.68 176 CYS C C 1
ATOM 5182 O O A CYS C 1 176 ? 7.256 -42.888 15.121 0.46 41.40 176 CYS C O 1
ATOM 5183 O O B CYS C 1 176 ? 7.273 -42.809 15.182 0.54 41.42 176 CYS C O 1
ATOM 5188 N N . SER C 1 177 ? 6.243 -43.927 16.840 1.00 43.47 177 SER C N 1
ATOM 5189 C CA . SER C 1 177 ? 4.916 -43.562 16.360 1.00 37.08 177 SER C CA 1
ATOM 5190 C C . SER C 1 177 ? 4.690 -42.053 16.468 1.00 30.95 177 SER C C 1
ATOM 5191 O O . SER C 1 177 ? 5.023 -41.434 17.482 1.00 33.24 177 SER C O 1
ATOM 5194 N N . VAL C 1 178 ? 4.116 -41.464 15.411 1.00 30.17 178 VAL C N 1
ATOM 5195 C CA . VAL C 1 178 ? 3.772 -40.042 15.409 1.00 29.02 178 VAL C CA 1
ATOM 5196 C C . VAL C 1 178 ? 2.825 -39.682 16.546 1.00 33.43 178 VAL C C 1
ATOM 5197 O O . VAL C 1 178 ? 2.624 -38.495 16.831 1.00 34.28 178 VAL C O 1
ATOM 5201 N N . SER C 1 179 ? 2.184 -40.672 17.172 1.00 33.51 179 SER C N 1
ATOM 5202 C CA . SER C 1 179 ? 1.296 -40.357 18.288 1.00 37.33 179 SER C CA 1
ATOM 5203 C C . SER C 1 179 ? 2.034 -39.617 19.400 1.00 41.85 179 SER C C 1
ATOM 5204 O O . SER C 1 179 ? 1.413 -38.862 20.152 1.00 43.21 179 SER C O 1
ATOM 5207 N N . SER C 1 180 ? 3.347 -39.846 19.538 1.00 42.31 180 SER C N 1
ATOM 5208 C CA . SER C 1 180 ? 4.140 -39.198 20.578 1.00 43.44 180 SER C CA 1
ATOM 5209 C C . SER C 1 180 ? 4.260 -37.694 20.385 1.00 41.78 180 SER C C 1
ATOM 5210 O O . SER C 1 180 ? 4.722 -37.010 21.303 1.00 40.87 180 SER C O 1
ATOM 5213 N N . ARG C 1 181 ? 3.847 -37.169 19.234 1.00 39.29 181 ARG C N 1
ATOM 5214 C CA . ARG C 1 181 ? 3.886 -35.741 18.973 1.00 37.00 181 ARG C CA 1
ATOM 5215 C C . ARG C 1 181 ? 2.658 -35.037 19.519 1.00 37.64 181 ARG C C 1
ATOM 5216 O O . ARG C 1 181 ? 2.612 -33.809 19.500 1.00 36.89 181 ARG C O 1
ATOM 5224 N N . PHE C 1 182 ? 1.679 -35.789 20.028 1.00 39.62 182 PHE C N 1
ATOM 5225 C CA . PHE C 1 182 ? 0.433 -35.249 20.523 1.00 41.85 182 PHE C CA 1
ATOM 5226 C C . PHE C 1 182 ? 0.290 -35.536 22.014 1.00 44.95 182 PHE C C 1
ATOM 5227 O O . PHE C 1 182 ? 0.525 -36.668 22.436 1.00 42.08 182 PHE C O 1
ATOM 5235 N N . PRO C 1 183 ? -0.125 -34.560 22.828 1.00 56.35 183 PRO C N 1
ATOM 5236 C CA . PRO C 1 183 ? -0.340 -34.843 24.257 1.00 66.41 183 PRO C CA 1
ATOM 5237 C C . PRO C 1 183 ? -1.431 -35.892 24.445 1.00 64.27 183 PRO C C 1
ATOM 5238 O O . PRO C 1 183 ? -2.348 -36.012 23.629 1.00 61.51 183 PRO C O 1
ATOM 5242 N N . TYR C 1 184 ? -1.311 -36.680 25.522 1.00 65.38 184 TYR C N 1
ATOM 5243 C CA . TYR C 1 184 ? -2.349 -37.662 25.827 1.00 59.03 184 TYR C CA 1
ATOM 5244 C C . TYR C 1 184 ? -3.721 -37.008 25.851 1.00 60.90 184 TYR C C 1
ATOM 5245 O O . TYR C 1 184 ? -3.877 -35.856 26.261 1.00 63.40 184 TYR C O 1
ATOM 5254 N N . GLY C 1 185 ? -4.701 -37.734 25.325 1.00 64.54 185 GLY C N 1
ATOM 5255 C CA . GLY C 1 185 ? -6.047 -37.233 25.228 1.00 70.74 185 GLY C CA 1
ATOM 5256 C C . GLY C 1 185 ? -6.318 -36.378 24.015 1.00 68.10 185 GLY C C 1
ATOM 5257 O O . GLY C 1 185 ? -7.491 -36.111 23.721 1.00 57.66 185 GLY C O 1
ATOM 5258 N N . THR C 1 186 ? -5.289 -35.970 23.272 1.00 69.57 186 THR C N 1
ATOM 5259 C CA . THR C 1 186 ? -5.540 -35.268 22.025 1.00 62.37 186 THR C CA 1
ATOM 5260 C C . THR C 1 186 ? -5.970 -36.303 21.003 1.00 58.12 186 THR C C 1
ATOM 5261 O O . THR C 1 186 ? -5.354 -37.366 20.883 1.00 66.14 186 THR C O 1
ATOM 5265 N N . THR C 1 187 ? -7.029 -35.991 20.274 1.00 50.06 187 THR C N 1
ATOM 5266 C CA . THR C 1 187 ? -7.564 -36.912 19.292 1.00 50.54 187 THR C CA 1
ATOM 5267 C C . THR C 1 187 ? -6.709 -36.854 18.041 1.00 54.27 187 THR C C 1
ATOM 5268 O O . THR C 1 187 ? -6.470 -35.775 17.489 1.00 60.14 187 THR C O 1
ATOM 5272 N N . LEU C 1 188 ? -6.213 -38.005 17.612 1.00 43.19 188 LEU C N 1
ATOM 5273 C CA . LEU C 1 188 ? -5.498 -38.037 16.353 1.00 40.01 188 LEU C CA 1
ATOM 5274 C C . LEU C 1 188 ? -6.513 -37.969 15.224 1.00 42.95 188 LEU C C 1
ATOM 5275 O O . LEU C 1 188 ? -7.546 -38.640 15.257 1.00 44.10 188 LEU C O 1
ATOM 5280 N N . THR C 1 189 ? -6.210 -37.156 14.221 1.00 44.49 189 THR C N 1
ATOM 5281 C CA . THR C 1 189 ? -7.021 -37.056 13.021 1.00 41.92 189 THR C CA 1
ATOM 5282 C C . THR C 1 189 ? -6.099 -37.219 11.834 1.00 36.23 189 THR C C 1
ATOM 5283 O O . THR C 1 189 ? -4.885 -37.037 11.940 1.00 39.15 189 THR C O 1
ATOM 5287 N N . HIS C 1 190 ? -6.691 -37.538 10.694 1.00 37.30 190 HIS C N 1
ATOM 5288 C CA . HIS C 1 190 ? -5.898 -37.625 9.482 1.00 39.43 190 HIS C CA 1
ATOM 5289 C C . HIS C 1 190 ? -5.194 -36.308 9.213 1.00 32.67 190 HIS C C 1
ATOM 5290 O O . HIS C 1 190 ? -4.018 -36.285 8.834 1.00 37.96 190 HIS C O 1
ATOM 5297 N N . ASP C 1 191 ? -5.896 -35.198 9.438 1.00 34.05 191 ASP C N 1
ATOM 5298 C CA . ASP C 1 191 ? -5.354 -33.885 9.116 1.00 36.47 191 ASP C CA 1
ATOM 5299 C C . ASP C 1 191 ? -4.168 -33.549 9.997 1.00 31.96 191 ASP C C 1
ATOM 5300 O O . ASP C 1 191 ? -3.108 -33.142 9.496 1.00 31.40 191 ASP C O 1
ATOM 5305 N N . ASN C 1 192 ? -4.317 -33.702 11.318 1.00 32.54 192 ASN C N 1
ATOM 5306 C CA . ASN C 1 192 ? -3.215 -33.240 12.157 1.00 33.80 192 ASN C CA 1
ATOM 5307 C C . ASN C 1 192 ? -2.032 -34.210 12.077 1.00 33.92 192 ASN C C 1
ATOM 5308 O O . ASN C 1 192 ? -0.883 -33.788 12.242 1.00 34.51 192 ASN C O 1
ATOM 5313 N N . ILE C 1 193 ? -2.287 -35.497 11.794 1.00 25.47 193 ILE C N 1
ATOM 5314 C CA . ILE C 1 193 ? -1.194 -36.439 11.539 1.00 29.43 193 ILE C CA 1
ATOM 5315 C C . ILE C 1 193 ? -0.401 -36.024 10.302 1.00 29.38 193 ILE C C 1
ATOM 5316 O O . ILE C 1 193 ? 0.832 -35.963 10.331 1.00 28.59 193 ILE C O 1
ATOM 5321 N N . ALA C 1 194 ? -1.101 -35.778 9.185 1.00 33.44 194 ALA C N 1
ATOM 5322 C CA . ALA C 1 194 ? -0.421 -35.396 7.952 1.00 35.89 194 ALA C CA 1
ATOM 5323 C C . ALA C 1 194 ? 0.353 -34.100 8.142 1.00 31.22 194 ALA C C 1
ATOM 5324 O O . ALA C 1 194 ? 1.436 -33.919 7.572 1.00 33.20 194 ALA C O 1
ATOM 5326 N N . GLN C 1 195 ? -0.183 -33.204 8.958 1.00 29.20 195 GLN C N 1
ATOM 5327 C CA . GLN C 1 195 ? 0.478 -31.943 9.240 1.00 32.88 195 GLN C CA 1
ATOM 5328 C C . GLN C 1 195 ? 1.812 -32.182 9.939 1.00 33.85 195 GLN C C 1
ATOM 5329 O O . GLN C 1 195 ? 2.841 -31.597 9.577 1.00 29.75 195 GLN C O 1
ATOM 5335 N N . VAL C 1 196 ? 1.806 -33.041 10.955 1.00 26.62 196 VAL C N 1
ATOM 5336 C CA . VAL C 1 196 ? 3.036 -33.346 11.677 1.00 27.90 196 VAL C CA 1
ATOM 5337 C C . VAL C 1 196 ? 3.992 -34.135 10.794 1.00 29.75 196 VAL C C 1
ATOM 5338 O O . VAL C 1 196 ? 5.198 -33.853 10.753 1.00 25.39 196 VAL C O 1
ATOM 5342 N N . MET C 1 197 ? 3.478 -35.142 10.082 1.00 24.88 197 MET C N 1
ATOM 5343 C CA . MET C 1 197 ? 4.341 -35.964 9.241 1.00 23.49 197 MET C CA 1
ATOM 5344 C C . MET C 1 197 ? 5.017 -35.133 8.154 1.00 30.63 197 MET C C 1
ATOM 5345 O O . MET C 1 197 ? 6.225 -35.276 7.917 1.00 27.03 197 MET C O 1
ATOM 5350 N N . ALA C 1 198 ? 4.263 -34.249 7.485 1.00 24.89 198 ALA C N 1
ATOM 5351 C CA . ALA C 1 198 ? 4.866 -33.401 6.454 1.00 28.75 198 ALA C CA 1
ATOM 5352 C C . ALA C 1 198 ? 5.869 -32.421 7.051 1.00 26.38 198 ALA C C 1
ATOM 5353 O O . ALA C 1 198 ? 6.907 -32.154 6.442 1.00 25.31 198 ALA C O 1
ATOM 5355 N N . ALA C 1 199 ? 5.592 -31.880 8.247 1.00 30.60 199 ALA C N 1
ATOM 5356 C CA . ALA C 1 199 ? 6.542 -30.952 8.864 1.00 28.53 199 ALA C CA 1
ATOM 5357 C C . ALA C 1 199 ? 7.864 -31.645 9.181 1.00 28.63 199 ALA C C 1
ATOM 5358 O O . ALA C 1 199 ? 8.943 -31.084 8.955 1.00 33.46 199 ALA C O 1
ATOM 5360 N N . GLU C 1 200 ? 7.796 -32.844 9.762 1.00 25.69 200 GLU C N 1
ATOM 5361 C CA . GLU C 1 200 ? 9.012 -33.581 10.102 1.00 27.62 200 GLU C CA 1
ATOM 5362 C C . GLU C 1 200 ? 9.751 -34.046 8.861 1.00 30.22 200 GLU C C 1
ATOM 5363 O O . GLU C 1 200 ? 10.988 -34.106 8.858 1.00 26.20 200 GLU C O 1
ATOM 5369 N N . LYS C 1 201 ? 9.012 -34.447 7.823 1.00 26.41 201 LYS C N 1
ATOM 5370 C CA . LYS C 1 201 ? 9.660 -34.849 6.581 1.00 24.17 201 LYS C CA 1
ATOM 5371 C C . LYS C 1 201 ? 10.456 -33.696 5.990 1.00 28.34 201 LYS C C 1
ATOM 5372 O O . LYS C 1 201 ? 11.585 -33.881 5.511 1.00 32.17 201 LYS C O 1
ATOM 5378 N N . TYR C 1 202 ? 9.885 -32.495 6.013 1.00 33.66 202 TYR C N 1
ATOM 5379 C CA . TYR C 1 202 ? 10.613 -31.342 5.506 1.00 34.70 202 TYR C CA 1
ATOM 5380 C C . TYR C 1 202 ? 11.890 -31.094 6.319 1.00 33.04 202 TYR C C 1
ATOM 5381 O O . TYR C 1 202 ? 12.972 -30.910 5.749 1.00 24.75 202 TYR C O 1
ATOM 5390 N N . LEU C 1 203 ? 11.791 -31.142 7.656 1.00 28.66 203 LEU C N 1
ATOM 5391 C CA . LEU C 1 203 ? 12.950 -30.870 8.515 1.00 20.88 203 LEU C CA 1
ATOM 5392 C C . LEU C 1 203 ? 14.052 -31.905 8.319 1.00 29.85 203 LEU C C 1
ATOM 5393 O O . LEU C 1 203 ? 15.244 -31.562 8.275 1.00 26.89 203 LEU C O 1
ATOM 5398 N N . ARG C 1 204 ? 13.680 -33.179 8.164 1.00 25.98 204 ARG C N 1
ATOM 5399 C CA . ARG C 1 204 ? 14.686 -34.189 7.865 1.00 32.51 204 ARG C CA 1
ATOM 5400 C C . ARG C 1 204 ? 15.379 -33.880 6.547 1.00 36.10 204 ARG C C 1
ATOM 5401 O O . ARG C 1 204 ? 16.596 -34.048 6.422 1.00 41.89 204 ARG C O 1
ATOM 5409 N N . SER C 1 205 ? 14.622 -33.393 5.563 1.00 35.88 205 SER C N 1
ATOM 5410 C CA . SER C 1 205 ? 15.195 -33.115 4.259 1.00 35.98 205 SER C CA 1
ATOM 5411 C C . SER C 1 205 ? 16.219 -31.991 4.316 1.00 33.30 205 SER C C 1
ATOM 5412 O O . SER C 1 205 ? 17.012 -31.843 3.385 1.00 30.89 205 SER C O 1
ATOM 5415 N N . LEU C 1 206 ? 16.221 -31.202 5.385 1.00 27.69 206 LEU C N 1
ATOM 5416 C CA . LEU C 1 206 ? 17.219 -30.159 5.551 1.00 33.88 206 LEU C CA 1
ATOM 5417 C C . LEU C 1 206 ? 18.529 -30.665 6.155 1.00 42.60 206 LEU C C 1
ATOM 5418 O O . LEU C 1 206 ? 19.509 -29.908 6.201 1.00 41.20 206 LEU C O 1
ATOM 5423 N N . GLY C 1 207 ? 18.589 -31.918 6.584 1.00 39.39 207 GLY C N 1
ATOM 5424 C CA . GLY C 1 207 ? 19.787 -32.471 7.190 1.00 35.78 207 GLY C CA 1
ATOM 5425 C C . GLY C 1 207 ? 19.711 -32.700 8.694 1.00 37.00 207 GLY C C 1
ATOM 5426 O O . GLY C 1 207 ? 20.759 -32.731 9.341 1.00 35.13 207 GLY C O 1
ATOM 5427 N N . PHE C 1 208 ? 18.509 -32.808 9.266 1.00 25.00 208 PHE C N 1
ATOM 5428 C CA . PHE C 1 208 ? 18.306 -33.065 10.693 1.00 34.35 208 PHE C CA 1
ATOM 5429 C C . PHE C 1 208 ? 17.523 -34.369 10.843 1.00 30.61 208 PHE C C 1
ATOM 5430 O O . PHE C 1 208 ? 16.284 -34.351 10.941 1.00 31.17 208 PHE C O 1
ATOM 5438 N N . PRO C 1 209 ? 18.198 -35.525 10.843 1.00 30.72 209 PRO C N 1
ATOM 5439 C CA . PRO C 1 209 ? 17.471 -36.808 10.918 1.00 34.08 209 PRO C CA 1
ATOM 5440 C C . PRO C 1 209 ? 16.805 -37.050 12.264 1.00 37.19 209 PRO C C 1
ATOM 5441 O O . PRO C 1 209 ? 15.944 -37.929 12.360 1.00 34.19 209 PRO C O 1
ATOM 5445 N N . THR C 1 210 ? 17.221 -36.363 13.320 1.00 37.44 210 THR C N 1
ATOM 5446 C CA . THR C 1 210 ? 16.598 -36.491 14.631 1.00 36.79 210 THR C CA 1
ATOM 5447 C C . THR C 1 210 ? 15.856 -35.192 14.917 1.00 33.78 210 THR C C 1
ATOM 5448 O O . THR C 1 210 ? 16.484 -34.154 15.147 1.00 26.69 210 THR C O 1
ATOM 5452 N N . VAL C 1 211 ? 14.526 -35.248 14.897 1.00 24.83 211 VAL C N 1
ATOM 5453 C CA . VAL C 1 211 ? 13.707 -34.056 15.038 1.00 26.21 211 VAL C CA 1
ATOM 5454 C C . VAL C 1 211 ? 12.315 -34.500 15.473 1.00 34.92 211 VAL C C 1
ATOM 5455 O O . VAL C 1 211 ? 11.881 -35.618 15.179 1.00 32.68 211 VAL C O 1
ATOM 5459 N N . ARG C 1 212 ? 11.632 -33.635 16.213 1.00 26.04 212 ARG C N 1
ATOM 5460 C CA . ARG C 1 212 ? 10.224 -33.807 16.528 1.00 30.66 212 ARG C CA 1
ATOM 5461 C C . ARG C 1 212 ? 9.500 -32.503 16.261 1.00 36.57 212 ARG C C 1
ATOM 5462 O O . ARG C 1 212 ? 9.994 -31.426 16.627 1.00 29.11 212 ARG C O 1
ATOM 5470 N N . VAL C 1 213 ? 8.320 -32.597 15.647 1.00 27.37 213 VAL C N 1
ATOM 5471 C CA . VAL C 1 213 ? 7.413 -31.454 15.555 1.00 29.86 213 VAL C CA 1
ATOM 5472 C C . VAL C 1 213 ? 6.290 -31.734 16.535 1.00 32.61 213 VAL C C 1
ATOM 5473 O O . VAL C 1 213 ? 5.391 -32.534 16.250 1.00 24.93 213 VAL C O 1
ATOM 5477 N N . ARG C 1 214 ? 6.362 -31.117 17.712 1.00 34.97 214 ARG C N 1
ATOM 5478 C CA . ARG C 1 214 ? 5.339 -31.356 18.713 1.00 31.09 214 ARG C CA 1
ATOM 5479 C C . ARG C 1 214 ? 4.115 -30.495 18.436 1.00 26.99 214 ARG C C 1
ATOM 5480 O O . ARG C 1 214 ? 4.221 -29.296 18.141 1.00 19.93 214 ARG C O 1
ATOM 5488 N N . PHE C 1 215 ? 2.946 -31.123 18.532 1.00 26.36 215 PHE C N 1
ATOM 5489 C CA . PHE C 1 215 ? 1.692 -30.505 18.133 1.00 26.08 215 PHE C CA 1
ATOM 5490 C C . PHE C 1 215 ? 1.081 -29.830 19.350 1.00 22.10 215 PHE C C 1
ATOM 5491 O O . PHE C 1 215 ? 0.743 -30.495 20.331 1.00 32.89 215 PHE C O 1
ATOM 5499 N N . HIS C 1 216 ? 0.922 -28.516 19.277 1.00 22.13 216 HIS C N 1
ATOM 5500 C CA . HIS C 1 216 ? 0.223 -27.750 20.301 1.00 25.37 216 HIS C CA 1
ATOM 5501 C C . HIS C 1 216 ? -0.857 -26.915 19.616 1.00 29.02 216 HIS C C 1
ATOM 5502 O O . HIS C 1 216 ? -0.878 -25.686 19.672 1.00 29.84 216 HIS C O 1
ATOM 5509 N N . ASN C 1 217 ? -1.742 -27.626 18.917 1.00 25.14 217 ASN C N 1
ATOM 5510 C CA . ASN C 1 217 ? -2.815 -27.043 18.129 1.00 32.36 217 ASN C CA 1
ATOM 5511 C C . ASN C 1 217 ? -2.288 -26.068 17.071 1.00 35.15 217 ASN C C 1
ATOM 5512 O O . ASN C 1 217 ? -1.738 -26.504 16.054 1.00 39.57 217 ASN C O 1
ATOM 5517 N N . ASP C 1 218 ? -2.465 -24.762 17.267 1.00 28.85 218 ASP C N 1
ATOM 5518 C CA . ASP C 1 218 ? -1.975 -23.804 16.276 1.00 32.72 218 ASP C CA 1
ATOM 5519 C C . ASP C 1 218 ? -0.482 -23.511 16.415 1.00 35.18 218 ASP C C 1
ATOM 5520 O O . ASP C 1 218 ? 0.071 -22.765 15.591 1.00 39.49 218 ASP C O 1
ATOM 5525 N N . ILE C 1 219 ? 0.192 -24.085 17.410 1.00 24.31 219 ILE C N 1
ATOM 5526 C CA . ILE C 1 219 ? 1.624 -23.883 17.601 1.00 31.52 219 ILE C CA 1
ATOM 5527 C C . ILE C 1 219 ? 2.327 -25.186 17.302 1.00 27.73 219 ILE C C 1
ATOM 5528 O O . ILE C 1 219 ? 2.000 -26.211 17.900 1.00 26.66 219 ILE C O 1
ATOM 5533 N N . ALA C 1 220 ? 3.342 -25.134 16.437 1.00 27.03 220 ALA C N 1
ATOM 5534 C CA . ALA C 1 220 ? 4.294 -26.223 16.288 1.00 24.72 220 ALA C CA 1
ATOM 5535 C C . ALA C 1 220 ? 5.517 -25.914 17.146 1.00 26.26 220 ALA C C 1
ATOM 5536 O O . ALA C 1 220 ? 6.037 -24.795 17.113 1.00 23.65 220 ALA C O 1
ATOM 5538 N N . ARG C 1 221 ? 5.966 -26.901 17.919 1.00 23.92 221 ARG C N 1
ATOM 5539 C CA . ARG C 1 221 ? 7.128 -26.744 18.788 1.00 28.27 221 ARG C CA 1
ATOM 5540 C C . ARG C 1 221 ? 8.168 -27.748 18.316 1.00 30.61 221 ARG C C 1
ATOM 5541 O O . ARG C 1 221 ? 8.013 -28.959 18.537 1.00 29.28 221 ARG C O 1
ATOM 5549 N N . ILE C 1 222 ? 9.224 -27.240 17.670 1.00 27.50 222 ILE C N 1
ATOM 5550 C CA . ILE C 1 222 ? 10.248 -28.079 17.058 1.00 26.13 222 ILE C CA 1
ATOM 5551 C C . ILE C 1 222 ? 11.313 -28.412 18.101 1.00 25.33 222 ILE C C 1
ATOM 5552 O O . ILE C 1 222 ? 11.879 -27.520 18.751 1.00 24.65 222 ILE C O 1
ATOM 5557 N N . GLU C 1 223 ? 11.587 -29.702 18.253 1.00 24.50 223 GLU C N 1
ATOM 5558 C CA . GLU C 1 223 ? 12.657 -30.192 19.110 1.00 24.03 223 GLU C CA 1
ATOM 5559 C C . GLU C 1 223 ? 13.783 -30.678 18.217 1.00 27.55 223 GLU C C 1
ATOM 5560 O O . GLU C 1 223 ? 13.556 -31.538 17.351 1.00 28.18 223 GLU C O 1
ATOM 5566 N N . LEU C 1 224 ? 14.980 -30.119 18.414 1.00 31.21 224 LEU C N 1
ATOM 5567 C CA . LEU C 1 224 ? 16.219 -30.551 17.765 1.00 32.32 224 LEU C CA 1
ATOM 5568 C C . LEU C 1 224 ? 17.268 -30.870 18.822 1.00 33.60 224 LEU C C 1
ATOM 5569 O O . LEU C 1 224 ? 17.283 -30.232 19.876 1.00 26.12 224 LEU C O 1
ATOM 5574 N N . PRO C 1 225 ? 18.175 -31.818 18.568 1.00 36.41 225 PRO C N 1
ATOM 5575 C CA . PRO C 1 225 ? 19.331 -31.969 19.459 1.00 29.42 225 PRO C CA 1
ATOM 5576 C C . PRO C 1 225 ? 20.047 -30.632 19.575 1.00 25.76 225 PRO C C 1
ATOM 5577 O O . PRO C 1 225 ? 20.180 -29.893 18.596 1.00 24.83 225 PRO C O 1
ATOM 5581 N N . GLU C 1 226 ? 20.456 -30.296 20.797 1.00 27.37 226 GLU C N 1
ATOM 5582 C CA . GLU C 1 226 ? 20.979 -28.964 21.045 1.00 28.99 226 GLU C CA 1
ATOM 5583 C C . GLU C 1 226 ? 22.228 -28.693 20.216 1.00 29.40 226 GLU C C 1
ATOM 5584 O O . GLU C 1 226 ? 22.440 -27.559 19.773 1.00 32.51 226 GLU C O 1
ATOM 5590 N N . ALA C 1 227 ? 23.056 -29.713 19.983 1.00 30.47 227 ALA C N 1
ATOM 5591 C CA . ALA C 1 227 ? 24.287 -29.508 19.221 1.00 37.74 227 ALA C CA 1
ATOM 5592 C C . ALA C 1 227 ? 24.028 -29.201 17.753 1.00 32.98 227 ALA C C 1
ATOM 5593 O O . ALA C 1 227 ? 24.962 -28.798 17.053 1.00 38.01 227 ALA C O 1
ATOM 5595 N N . ARG C 1 228 ? 22.785 -29.321 17.287 1.00 32.10 228 ARG C N 1
ATOM 5596 C CA . ARG C 1 228 ? 22.413 -28.994 15.915 1.00 25.40 228 ARG C CA 1
ATOM 5597 C C . ARG C 1 228 ? 21.726 -27.635 15.736 1.00 25.51 228 ARG C C 1
ATOM 5598 O O . ARG C 1 228 ? 21.547 -27.203 14.590 1.00 29.16 228 ARG C O 1
ATOM 5606 N N . ILE C 1 229 ? 21.367 -26.934 16.816 1.00 30.38 229 ILE C N 1
ATOM 5607 C CA . ILE C 1 229 ? 20.517 -25.750 16.667 1.00 29.08 229 ILE C CA 1
ATOM 5608 C C . ILE C 1 229 ? 21.259 -24.628 15.947 1.00 32.74 229 ILE C C 1
ATOM 5609 O O . ILE C 1 229 ? 20.676 -23.893 15.143 1.00 30.01 229 ILE C O 1
ATOM 5614 N N . GLY C 1 230 ? 22.552 -24.473 16.212 1.00 37.48 230 GLY C N 1
ATOM 5615 C CA . GLY C 1 230 ? 23.317 -23.467 15.482 1.00 43.01 230 GLY C CA 1
ATOM 5616 C C . GLY C 1 230 ? 23.269 -23.666 13.972 1.00 37.65 230 GLY C C 1
ATOM 5617 O O . GLY C 1 230 ? 23.172 -22.699 13.204 1.00 36.31 230 GLY C O 1
ATOM 5618 N N . ASP C 1 231 ? 23.297 -24.923 13.528 1.00 34.97 231 ASP C N 1
ATOM 5619 C CA . ASP C 1 231 ? 23.208 -25.224 12.103 1.00 35.38 231 ASP C CA 1
ATOM 5620 C C . ASP C 1 231 ? 21.865 -24.825 11.517 1.00 36.69 231 ASP C C 1
ATOM 5621 O O . ASP C 1 231 ? 21.752 -24.705 10.292 1.00 36.56 231 ASP C O 1
ATOM 5626 N N . PHE C 1 232 ? 20.829 -24.728 12.353 1.00 31.44 232 PHE C N 1
ATOM 5627 C CA . PHE C 1 232 ? 19.460 -24.557 11.880 1.00 32.29 232 PHE C CA 1
ATOM 5628 C C . PHE C 1 232 ? 19.164 -23.143 11.391 1.00 36.90 232 PHE C C 1
ATOM 5629 O O . PHE C 1 232 ? 18.245 -22.970 10.579 1.00 23.33 232 PHE C O 1
ATOM 5637 N N . LEU C 1 233 ? 19.931 -22.146 11.862 1.00 27.96 233 LEU C N 1
ATOM 5638 C CA . LEU C 1 233 ? 19.587 -20.742 11.665 1.00 31.16 233 LEU C CA 1
ATOM 5639 C C . LEU C 1 233 ? 19.347 -20.393 10.195 1.00 28.74 233 LEU C C 1
ATOM 5640 O O . LEU C 1 233 ? 18.425 -19.640 9.868 1.00 25.51 233 LEU C O 1
ATOM 5645 N N . VAL C 1 234 ? 20.146 -20.953 9.294 1.00 21.57 234 VAL C N 1
ATOM 5646 C CA . VAL C 1 234 ? 19.991 -20.662 7.875 1.00 27.15 234 VAL C CA 1
ATOM 5647 C C . VAL C 1 234 ? 18.624 -21.102 7.324 1.00 29.22 234 VAL C C 1
ATOM 5648 O O . VAL C 1 234 ? 18.227 -20.674 6.232 1.00 28.63 234 VAL C O 1
ATOM 5652 N N . PHE C 1 235 ? 17.908 -21.972 8.037 1.00 26.34 235 PHE C N 1
ATOM 5653 C CA . PHE C 1 235 ? 16.628 -22.491 7.575 1.00 24.49 235 PHE C CA 1
ATOM 5654 C C . PHE C 1 235 ? 15.426 -21.836 8.247 1.00 27.88 235 PHE C C 1
ATOM 5655 O O . PHE C 1 235 ? 14.288 -22.187 7.895 1.00 24.09 235 PHE C O 1
ATOM 5663 N N . ASN C 1 236 ? 15.639 -20.906 9.194 1.00 21.05 236 ASN C N 1
ATOM 5664 C CA . ASN C 1 236 ? 14.530 -20.374 10.012 1.00 25.35 236 ASN C CA 1
ATOM 5665 C C . ASN C 1 236 ? 13.335 -19.949 9.162 1.00 25.51 236 ASN C C 1
ATOM 5666 O O . ASN C 1 236 ? 12.203 -20.386 9.394 1.00 25.05 236 ASN C O 1
ATOM 5671 N N . ASP C 1 237 ? 13.566 -19.071 8.187 1.00 25.73 237 ASP C N 1
ATOM 5672 C CA . ASP C 1 237 ? 12.452 -18.497 7.431 1.00 24.66 237 ASP C CA 1
ATOM 5673 C C . ASP C 1 237 ? 11.759 -19.558 6.570 1.00 26.67 237 ASP C C 1
ATOM 5674 O O . ASP C 1 237 ? 10.525 -19.584 6.474 1.00 25.24 237 ASP C O 1
ATOM 5679 N N . ARG C 1 238 ? 12.528 -20.444 5.936 1.00 21.20 238 ARG C N 1
ATOM 5680 C CA . ARG C 1 238 ? 11.892 -21.461 5.112 1.00 24.63 238 ARG C CA 1
ATOM 5681 C C . ARG C 1 238 ? 11.071 -22.426 5.967 1.00 26.81 238 ARG C C 1
ATOM 5682 O O . ARG C 1 238 ? 9.989 -22.858 5.557 1.00 26.13 238 ARG C O 1
ATOM 5690 N N . VAL C 1 239 ? 11.573 -22.779 7.153 1.00 27.63 239 VAL C N 1
ATOM 5691 C CA . VAL C 1 239 ? 10.843 -23.679 8.034 1.00 27.22 239 VAL C CA 1
ATOM 5692 C C . VAL C 1 239 ? 9.606 -22.994 8.587 1.00 26.62 239 VAL C C 1
ATOM 5693 O O . VAL C 1 239 ? 8.540 -23.613 8.694 1.00 25.56 239 VAL C O 1
ATOM 5697 N N . ASN C 1 240 ? 9.743 -21.718 8.980 1.00 26.31 240 ASN C N 1
ATOM 5698 C CA . ASN C 1 240 ? 8.603 -20.916 9.421 1.00 27.18 240 ASN C CA 1
ATOM 5699 C C . ASN C 1 240 ? 7.491 -20.915 8.372 1.00 32.27 240 ASN C C 1
ATOM 5700 O O . ASN C 1 240 ? 6.326 -21.178 8.688 1.00 31.40 240 ASN C O 1
ATOM 5705 N N . ARG C 1 241 ? 7.830 -20.579 7.122 1.00 25.08 241 ARG C N 1
ATOM 5706 C CA . ARG C 1 241 ? 6.804 -20.460 6.090 1.00 23.82 241 ARG C CA 1
ATOM 5707 C C . ARG C 1 241 ? 6.298 -21.822 5.628 1.00 24.54 241 ARG C C 1
ATOM 5708 O O . ARG C 1 241 ? 5.097 -21.986 5.397 1.00 27.31 241 ARG C O 1
ATOM 5716 N N . GLN C 1 242 ? 7.189 -22.814 5.489 1.00 26.10 242 GLN C N 1
ATOM 5717 C CA . GLN C 1 242 ? 6.743 -24.161 5.134 1.00 25.19 242 GLN C CA 1
ATOM 5718 C C . GLN C 1 242 ? 5.699 -24.666 6.117 1.00 25.09 242 GLN C C 1
ATOM 5719 O O . GLN C 1 242 ? 4.655 -25.185 5.721 1.00 26.20 242 GLN C O 1
ATOM 5725 N N . LEU C 1 243 ? 5.981 -24.558 7.410 1.00 24.58 243 LEU C N 1
ATOM 5726 C CA . LEU C 1 243 ? 5.066 -25.159 8.372 1.00 26.43 243 LEU C CA 1
ATOM 5727 C C . LEU C 1 243 ? 3.776 -24.352 8.518 1.00 31.39 243 LEU C C 1
ATOM 5728 O O . LEU C 1 243 ? 2.723 -24.933 8.798 1.00 32.32 243 LEU C O 1
ATOM 5733 N N . GLN C 1 244 ? 3.817 -23.033 8.290 1.00 21.65 244 GLN C N 1
ATOM 5734 C CA . GLN C 1 244 ? 2.566 -22.278 8.251 1.00 31.18 244 GLN C CA 1
ATOM 5735 C C . GLN C 1 244 ? 1.733 -22.704 7.044 1.00 35.17 244 GLN C C 1
ATOM 5736 O O . GLN C 1 244 ? 0.497 -22.783 7.120 1.00 25.13 244 GLN C O 1
ATOM 5742 N N . SER C 1 245 ? 2.388 -23.005 5.921 1.00 28.67 245 SER C N 1
ATOM 5743 C CA . SER C 1 245 ? 1.617 -23.490 4.783 1.00 33.12 245 SER C CA 1
ATOM 5744 C C . SER C 1 245 ? 1.002 -24.855 5.070 1.00 25.73 245 SER C C 1
ATOM 5745 O O . SER C 1 245 ? -0.001 -25.206 4.453 1.00 30.01 245 SER C O 1
ATOM 5748 N N . LEU C 1 246 ? 1.574 -25.618 5.999 1.00 25.80 246 LEU C N 1
ATOM 5749 C CA . LEU C 1 246 ? 0.968 -26.867 6.434 1.00 33.55 246 LEU C CA 1
ATOM 5750 C C . LEU C 1 246 ? -0.170 -26.654 7.419 1.00 27.13 246 LEU C C 1
ATOM 5751 O O . LEU C 1 246 ? -0.838 -27.622 7.769 1.00 34.02 246 LEU C O 1
ATOM 5756 N N . GLY C 1 247 ? -0.389 -25.425 7.874 1.00 33.63 247 GLY C N 1
ATOM 5757 C CA . GLY C 1 247 ? -1.542 -25.081 8.693 1.00 34.80 247 GLY C CA 1
ATOM 5758 C C . GLY C 1 247 ? -1.221 -24.520 10.065 1.00 26.28 247 GLY C C 1
ATOM 5759 O O . GLY C 1 247 ? -2.124 -23.992 10.717 1.00 28.58 247 GLY C O 1
ATOM 5760 N N . PHE C 1 248 ? 0.024 -24.527 10.520 1.00 28.75 248 PHE C N 1
ATOM 5761 C CA . PHE C 1 248 ? 0.306 -23.968 11.836 1.00 29.08 248 PHE C CA 1
ATOM 5762 C C . PHE C 1 248 ? 0.235 -22.448 11.802 1.00 31.17 248 PHE C C 1
ATOM 5763 O O . PHE C 1 248 ? 0.590 -21.806 10.810 1.00 28.27 248 PHE C O 1
ATOM 5771 N N . ARG C 1 249 ? -0.218 -21.866 12.906 1.00 32.03 249 ARG C N 1
ATOM 5772 C CA . ARG C 1 249 ? -0.181 -20.411 13.010 1.00 28.43 249 ARG C CA 1
ATOM 5773 C C . ARG C 1 249 ? 1.201 -19.914 13.448 1.00 33.15 249 ARG C C 1
ATOM 5774 O O . ARG C 1 249 ? 1.705 -18.910 12.919 1.00 29.91 249 ARG C O 1
ATOM 5782 N N . TYR C 1 250 ? 1.826 -20.608 14.401 1.00 25.81 250 TYR C N 1
ATOM 5783 C CA . TYR C 1 250 ? 3.123 -20.230 14.941 1.00 28.99 250 TYR C CA 1
ATOM 5784 C C . TYR C 1 250 ? 4.107 -21.393 14.876 1.00 27.89 250 TYR C C 1
ATOM 5785 O O . TYR C 1 250 ? 3.771 -22.526 15.229 1.00 26.04 250 TYR C O 1
ATOM 5794 N N . VAL C 1 251 ? 5.330 -21.101 14.443 1.00 27.63 251 VAL C N 1
ATOM 5795 C CA . VAL C 1 251 ? 6.371 -22.105 14.274 1.00 27.01 251 VAL C CA 1
ATOM 5796 C C . VAL C 1 251 ? 7.507 -21.736 15.209 1.00 29.80 251 VAL C C 1
ATOM 5797 O O . VAL C 1 251 ? 8.130 -20.684 15.044 1.00 27.20 251 VAL C O 1
ATOM 5801 N N . THR C 1 252 ? 7.785 -22.601 16.181 1.00 26.15 252 THR C N 1
ATOM 5802 C CA . THR C 1 252 ? 8.727 -22.259 17.234 1.00 29.10 252 THR C CA 1
ATOM 5803 C C . THR C 1 252 ? 9.762 -23.363 17.405 1.00 28.45 252 THR C C 1
ATOM 5804 O O . THR C 1 252 ? 9.534 -24.514 17.048 1.00 27.53 252 THR C O 1
ATOM 5808 N N . LEU C 1 253 ? 10.897 -22.990 17.988 1.00 24.63 253 LEU C N 1
ATOM 5809 C CA . LEU C 1 253 ? 11.992 -23.898 18.309 1.00 26.51 253 LEU C CA 1
ATOM 5810 C C . LEU C 1 253 ? 12.099 -23.983 19.829 1.00 29.35 253 LEU C C 1
ATOM 5811 O O . LEU C 1 253 ? 12.283 -22.955 20.496 1.00 25.18 253 LEU C O 1
ATOM 5816 N N . ASP C 1 254 ? 11.998 -25.204 20.366 1.00 23.75 254 ASP C N 1
ATOM 5817 C CA . ASP C 1 254 ? 12.112 -25.425 21.807 1.00 24.87 254 ASP C CA 1
ATOM 5818 C C . ASP C 1 254 ? 13.542 -25.137 22.258 1.00 24.07 254 ASP C C 1
ATOM 5819 O O . ASP C 1 254 ? 14.495 -25.742 21.752 1.00 22.45 254 ASP C O 1
ATOM 5824 N N . LEU C 1 255 ? 13.696 -24.214 23.208 1.00 23.68 255 LEU C N 1
ATOM 5825 C CA . LEU C 1 255 ? 15.037 -23.855 23.663 1.00 25.33 255 LEU C CA 1
ATOM 5826 C C . LEU C 1 255 ? 15.667 -24.982 24.464 1.00 32.40 255 LEU C C 1
ATOM 5827 O O . LEU C 1 255 ? 16.897 -25.032 24.590 1.00 34.11 255 LEU C O 1
ATOM 5832 N N . GLY C 1 256 ? 14.849 -25.884 25.001 1.00 30.98 256 GLY C N 1
ATOM 5833 C CA . GLY C 1 256 ? 15.342 -27.037 25.721 1.00 34.57 256 GLY C CA 1
ATOM 5834 C C . GLY C 1 256 ? 15.884 -28.155 24.855 1.00 33.71 256 GLY C C 1
ATOM 5835 O O . GLY C 1 256 ? 16.486 -29.084 25.392 1.00 41.77 256 GLY C O 1
ATOM 5836 N N . GLY C 1 257 ? 15.662 -28.114 23.539 1.00 30.69 257 GLY C N 1
ATOM 5837 C CA . GLY C 1 257 ? 16.180 -29.163 22.684 1.00 31.55 257 GLY C CA 1
ATOM 5838 C C . GLY C 1 257 ? 15.355 -30.445 22.633 1.00 39.47 257 GLY C C 1
ATOM 5839 O O . GLY C 1 257 ? 14.241 -30.551 23.149 1.00 35.73 257 GLY C O 1
ATOM 5840 N N . PHE C 1 258 ? 15.963 -31.457 22.027 1.00 32.34 258 PHE C N 1
ATOM 5841 C CA . PHE C 1 258 ? 15.259 -32.688 21.705 1.00 35.46 258 PHE C CA 1
ATOM 5842 C C . PHE C 1 258 ? 14.879 -33.433 22.978 1.00 44.05 258 PHE C C 1
ATOM 5843 O O . PHE C 1 258 ? 15.736 -33.734 23.819 1.00 42.68 258 PHE C O 1
ATOM 5851 N N . ARG C 1 259 ? 13.578 -33.732 23.094 1.00 45.23 259 ARG C N 1
ATOM 5852 C CA . ARG C 1 259 ? 12.976 -34.361 24.271 1.00 49.05 259 ARG C CA 1
ATOM 5853 C C . ARG C 1 259 ? 13.189 -33.488 25.502 1.00 53.25 259 ARG C C 1
ATOM 5854 O O . ARG C 1 259 ? 13.489 -33.974 26.597 1.00 57.72 259 ARG C O 1
ATOM 5862 N N . SER C 1 260 ? 13.018 -32.172 25.297 1.00 56.76 260 SER C N 1
ATOM 5863 C CA . SER C 1 260 ? 13.177 -31.195 26.371 1.00 55.70 260 SER C CA 1
ATOM 5864 C C . SER C 1 260 ? 12.245 -31.499 27.530 1.00 58.80 260 SER C C 1
ATOM 5865 O O . SER C 1 260 ? 12.641 -31.407 28.696 1.00 51.38 260 SER C O 1
ATOM 5868 N N . GLY C 1 261 ? 10.995 -31.835 27.226 1.00 63.51 261 GLY C N 1
ATOM 5869 C CA . GLY C 1 261 ? 10.008 -32.034 28.264 1.00 68.59 261 GLY C CA 1
ATOM 5870 C C . GLY C 1 261 ? 10.086 -33.397 28.914 1.00 77.45 261 GLY C C 1
ATOM 5871 O O . GLY C 1 261 ? 10.858 -33.606 29.859 1.00 84.88 261 GLY C O 1
ATOM 5872 N N . ARG C 1 262 ? 9.269 -34.327 28.414 1.00 77.41 262 ARG C N 1
ATOM 5873 C CA . ARG C 1 262 ? 9.071 -35.633 29.031 1.00 77.00 262 ARG C CA 1
ATOM 5874 C C . ARG C 1 262 ? 8.516 -35.468 30.443 1.00 86.34 262 ARG C C 1
ATOM 5875 O O . ARG C 1 262 ? 8.341 -36.459 31.164 1.00 92.44 262 ARG C O 1
ATOM 5877 N N . MET C 1 263 ? 8.226 -34.227 30.840 1.00 80.24 263 MET C N 1
ATOM 5878 C CA . MET C 1 263 ? 7.810 -33.920 32.205 1.00 85.41 263 MET C CA 1
ATOM 5879 C C . MET C 1 263 ? 6.873 -32.727 32.261 1.00 76.31 263 MET C C 1
ATOM 5880 O O . MET C 1 263 ? 6.451 -32.330 33.346 1.00 79.06 263 MET C O 1
ATOM 5885 N N . ALA D 1 2 ? 13.974 18.724 39.879 1.00 150.38 2 ALA D N 1
ATOM 5886 C CA . ALA D 1 2 ? 15.318 18.806 39.323 1.00 139.65 2 ALA D CA 1
ATOM 5887 C C . ALA D 1 2 ? 15.275 18.988 37.809 1.00 135.27 2 ALA D C 1
ATOM 5888 O O . ALA D 1 2 ? 15.709 18.115 37.060 1.00 131.26 2 ALA D O 1
ATOM 5890 N N . THR D 1 3 ? 14.741 20.122 37.362 1.00 136.42 3 THR D N 1
ATOM 5891 C CA . THR D 1 3 ? 14.726 20.423 35.938 1.00 134.22 3 THR D CA 1
ATOM 5892 C C . THR D 1 3 ? 16.155 20.589 35.424 1.00 127.12 3 THR D C 1
ATOM 5893 O O . THR D 1 3 ? 17.091 20.849 36.186 1.00 124.85 3 THR D O 1
ATOM 5897 N N . LEU D 1 4 ? 16.323 20.406 34.110 1.00 125.70 4 LEU D N 1
ATOM 5898 C CA . LEU D 1 4 ? 17.624 20.650 33.486 1.00 117.35 4 LEU D CA 1
ATOM 5899 C C . LEU D 1 4 ? 18.126 22.059 33.774 1.00 114.34 4 LEU D C 1
ATOM 5900 O O . LEU D 1 4 ? 19.327 22.269 33.976 1.00 105.90 4 LEU D O 1
ATOM 5902 N N . ALA D 1 5 ? 17.218 23.041 33.782 1.00 123.43 5 ALA D N 1
ATOM 5903 C CA . ALA D 1 5 ? 17.610 24.422 34.040 1.00 119.50 5 ALA D CA 1
ATOM 5904 C C . ALA D 1 5 ? 18.176 24.593 35.446 1.00 121.26 5 ALA D C 1
ATOM 5905 O O . ALA D 1 5 ? 19.177 25.292 35.633 1.00 121.42 5 ALA D O 1
ATOM 5907 N N . THR D 1 6 ? 17.557 23.961 36.447 1.00 124.11 6 THR D N 1
ATOM 5908 C CA . THR D 1 6 ? 18.084 24.044 37.806 1.00 120.20 6 THR D CA 1
ATOM 5909 C C . THR D 1 6 ? 19.452 23.387 37.914 1.00 114.92 6 THR D C 1
ATOM 5910 O O . THR D 1 6 ? 20.353 23.926 38.568 1.00 110.51 6 THR D O 1
ATOM 5914 N N . LYS D 1 7 ? 19.624 22.216 37.292 1.00 117.12 7 LYS D N 1
ATOM 5915 C CA . LYS D 1 7 ? 20.912 21.530 37.350 1.00 112.79 7 LYS D CA 1
ATOM 5916 C C . LYS D 1 7 ? 22.005 22.320 36.632 1.00 109.77 7 LYS D C 1
ATOM 5917 O O . LYS D 1 7 ? 23.127 22.436 37.140 1.00 106.98 7 LYS D O 1
ATOM 5919 N N . LYS D 1 8 ? 21.702 22.868 35.451 1.00 111.55 8 LYS D N 1
ATOM 5920 C CA . LYS D 1 8 ? 22.683 23.699 34.755 1.00 106.92 8 LYS D CA 1
ATOM 5921 C C . LYS D 1 8 ? 23.009 24.955 35.557 1.00 105.95 8 LYS D C 1
ATOM 5922 O O . LYS D 1 8 ? 24.181 25.302 35.744 1.00 102.24 8 LYS D O 1
ATOM 5928 N N . ALA D 1 9 ? 21.979 25.632 36.068 1.00 107.94 9 ALA D N 1
ATOM 5929 C CA . ALA D 1 9 ? 22.207 26.854 36.831 1.00 106.25 9 ALA D CA 1
ATOM 5930 C C . ALA D 1 9 ? 22.992 26.565 38.101 1.00 104.43 9 ALA D C 1
ATOM 5931 O O . ALA D 1 9 ? 23.847 27.360 38.505 1.00 106.16 9 ALA D O 1
ATOM 5933 N N . THR D 1 10 ? 22.707 25.434 38.749 1.00 101.97 10 THR D N 1
ATOM 5934 C CA . THR D 1 10 ? 23.477 25.048 39.925 1.00 98.42 10 THR D CA 1
ATOM 5935 C C . THR D 1 10 ? 24.954 24.918 39.592 1.00 93.59 10 THR D C 1
ATOM 5936 O O . THR D 1 10 ? 25.813 25.417 40.328 1.00 92.09 10 THR D O 1
ATOM 5940 N N . LEU D 1 11 ? 25.268 24.264 38.473 1.00 94.75 11 LEU D N 1
ATOM 5941 C CA . LEU D 1 11 ? 26.657 24.112 38.050 1.00 90.34 11 LEU D CA 1
ATOM 5942 C C . LEU D 1 11 ? 27.266 25.447 37.619 1.00 90.28 11 LEU D C 1
ATOM 5943 O O . LEU D 1 11 ? 28.440 25.717 37.903 1.00 85.00 11 LEU D O 1
ATOM 5948 N N . VAL D 1 12 ? 26.494 26.276 36.903 1.00 93.81 12 VAL D N 1
ATOM 5949 C CA . VAL D 1 12 ? 26.981 27.587 36.460 1.00 87.74 12 VAL D CA 1
ATOM 5950 C C . VAL D 1 12 ? 27.413 28.429 37.654 1.00 82.97 12 VAL D C 1
ATOM 5951 O O . VAL D 1 12 ? 28.459 29.090 37.625 1.00 77.49 12 VAL D O 1
ATOM 5955 N N . ALA D 1 13 ? 26.594 28.454 38.706 1.00 85.90 13 ALA D N 1
ATOM 5956 C CA . ALA D 1 13 ? 26.936 29.249 39.882 1.00 93.29 13 ALA D CA 1
ATOM 5957 C C . ALA D 1 13 ? 28.171 28.694 40.586 1.00 91.95 13 ALA D C 1
ATOM 5958 O O . ALA D 1 13 ? 29.010 29.463 41.073 1.00 90.23 13 ALA D O 1
ATOM 5960 N N . ALA D 1 14 ? 28.307 27.361 40.638 1.00 88.43 14 ALA D N 1
ATOM 5961 C CA . ALA D 1 14 ? 29.461 26.759 41.303 1.00 89.80 14 ALA D CA 1
ATOM 5962 C C . ALA D 1 14 ? 30.759 27.083 40.574 1.00 90.96 14 ALA D C 1
ATOM 5963 O O . ALA D 1 14 ? 31.764 27.421 41.213 1.00 93.41 14 ALA D O 1
ATOM 5965 N N . LEU D 1 15 ? 30.757 26.991 39.238 1.00 85.16 15 LEU D N 1
ATOM 5966 C CA . LEU D 1 15 ? 31.945 27.356 38.470 1.00 77.06 15 LEU D CA 1
ATOM 5967 C C . LEU D 1 15 ? 32.273 28.828 38.651 1.00 78.24 15 LEU D C 1
ATOM 5968 O O . LEU D 1 15 ? 33.433 29.194 38.876 1.00 78.50 15 LEU D O 1
ATOM 5973 N N . LYS D 1 16 ? 31.257 29.691 38.543 1.00 81.58 16 LYS D N 1
ATOM 5974 C CA . LYS D 1 16 ? 31.470 31.126 38.704 1.00 83.86 16 LYS D CA 1
ATOM 5975 C C . LYS D 1 16 ? 32.141 31.436 40.036 1.00 89.36 16 LYS D C 1
ATOM 5976 O O . LYS D 1 16 ? 33.053 32.269 40.100 1.00 91.76 16 LYS D O 1
ATOM 5978 N N . ASP D 1 17 ? 31.712 30.765 41.108 1.00 91.83 17 ASP D N 1
ATOM 5979 C CA . ASP D 1 17 ? 32.324 30.992 42.411 1.00 95.06 17 ASP D CA 1
ATOM 5980 C C . ASP D 1 17 ? 33.800 30.595 42.414 1.00 92.34 17 ASP D C 1
ATOM 5981 O O . ASP D 1 17 ? 34.624 31.261 43.052 1.00 99.39 17 ASP D O 1
ATOM 5983 N N . LEU D 1 18 ? 34.160 29.524 41.699 1.00 77.39 18 LEU D N 1
ATOM 5984 C CA . LEU D 1 18 ? 35.538 29.039 41.755 1.00 80.91 18 LEU D CA 1
ATOM 5985 C C . LEU D 1 18 ? 36.528 29.872 40.943 1.00 79.03 18 LEU D C 1
ATOM 5986 O O . LEU D 1 18 ? 37.739 29.689 41.116 1.00 78.32 18 LEU D O 1
ATOM 5991 N N . GLN D 1 19 ? 36.055 30.748 40.053 1.00 77.27 19 GLN D N 1
ATOM 5992 C CA . GLN D 1 19 ? 36.913 31.676 39.315 1.00 81.04 19 GLN D CA 1
ATOM 5993 C C . GLN D 1 19 ? 37.907 31.007 38.356 1.00 79.86 19 GLN D C 1
ATOM 5994 O O . GLN D 1 19 ? 37.818 31.212 37.141 1.00 86.60 19 GLN D O 1
ATOM 5996 N N . ARG D 1 20 ? 38.870 30.235 38.869 1.00 73.57 20 ARG D N 1
ATOM 5997 C CA . ARG D 1 20 ? 39.941 29.659 38.054 1.00 67.24 20 ARG D CA 1
ATOM 5998 C C . ARG D 1 20 ? 40.029 28.163 38.318 1.00 69.93 20 ARG D C 1
ATOM 5999 O O . ARG D 1 20 ? 40.138 27.751 39.478 1.00 72.50 20 ARG D O 1
ATOM 6002 N N . VAL D 1 21 ? 40.002 27.348 37.251 1.00 64.82 21 VAL D N 1
ATOM 6003 C CA . VAL D 1 21 ? 39.908 25.903 37.423 1.00 62.85 21 VAL D CA 1
ATOM 6004 C C . VAL D 1 21 ? 40.902 25.166 36.535 1.00 60.29 21 VAL D C 1
ATOM 6005 O O . VAL D 1 21 ? 41.266 25.613 35.439 1.00 55.59 21 VAL D O 1
ATOM 6009 N N . THR D 1 22 ? 41.316 24.005 37.031 1.00 59.29 22 THR D N 1
ATOM 6010 C CA . THR D 1 22 ? 42.004 22.977 36.267 1.00 57.27 22 THR D CA 1
ATOM 6011 C C . THR D 1 22 ? 41.054 21.791 36.173 1.00 55.35 22 THR D C 1
ATOM 6012 O O . THR D 1 22 ? 40.494 21.365 37.188 1.00 58.09 22 THR D O 1
ATOM 6016 N N . VAL D 1 23 ? 40.852 21.275 34.966 1.00 54.07 23 VAL D N 1
ATOM 6017 C CA . VAL D 1 23 ? 39.882 20.211 34.718 1.00 50.39 23 VAL D CA 1
ATOM 6018 C C . VAL D 1 23 ? 40.643 18.928 34.428 1.00 43.40 23 VAL D C 1
ATOM 6019 O O . VAL D 1 23 ? 41.438 18.870 33.483 1.00 40.73 23 VAL D O 1
ATOM 6023 N N . ALA D 1 24 ? 40.423 17.907 35.247 1.00 47.84 24 ALA D N 1
ATOM 6024 C CA . ALA D 1 24 ? 40.898 16.575 34.895 1.00 46.97 24 ALA D CA 1
ATOM 6025 C C . ALA D 1 24 ? 40.030 16.081 33.748 1.00 50.07 24 ALA D C 1
ATOM 6026 O O . ALA D 1 24 ? 38.843 15.794 33.937 1.00 53.64 24 ALA D O 1
ATOM 6028 N N . PHE D 1 25 ? 40.587 16.053 32.547 1.00 51.15 25 PHE D N 1
ATOM 6029 C CA . PHE D 1 25 ? 39.817 15.775 31.339 1.00 52.23 25 PHE D CA 1
ATOM 6030 C C . PHE D 1 25 ? 40.253 14.434 30.765 1.00 51.63 25 PHE D C 1
ATOM 6031 O O . PHE D 1 25 ? 41.424 14.266 30.408 1.00 54.86 25 PHE D O 1
ATOM 6039 N N . SER D 1 26 ? 39.312 13.486 30.675 1.00 51.70 26 SER D N 1
ATOM 6040 C CA . SER D 1 26 ? 39.595 12.154 30.144 1.00 53.41 26 SER D CA 1
ATOM 6041 C C . SER D 1 26 ? 39.099 11.948 28.717 1.00 57.66 26 SER D C 1
ATOM 6042 O O . SER D 1 26 ? 39.476 10.952 28.081 1.00 57.76 26 SER D O 1
ATOM 6045 N N . GLY D 1 27 ? 38.281 12.861 28.193 1.00 60.97 27 GLY D N 1
ATOM 6046 C CA . GLY D 1 27 ? 37.647 12.666 26.911 1.00 61.61 27 GLY D CA 1
ATOM 6047 C C . GLY D 1 27 ? 36.281 12.017 26.973 1.00 66.41 27 GLY D C 1
ATOM 6048 O O . GLY D 1 27 ? 35.607 11.927 25.935 1.00 69.39 27 GLY D O 1
ATOM 6049 N N . GLY D 1 28 ? 35.851 11.544 28.142 1.00 68.19 28 GLY D N 1
ATOM 6050 C CA . GLY D 1 28 ? 34.496 11.058 28.264 1.00 73.57 28 GLY D CA 1
ATOM 6051 C C . GLY D 1 28 ? 33.496 12.188 28.119 1.00 69.28 28 GLY D C 1
ATOM 6052 O O . GLY D 1 28 ? 33.835 13.368 28.214 1.00 57.05 28 GLY D O 1
ATOM 6053 N N . ILE D 1 29 ? 32.234 11.816 27.880 1.00 74.89 29 ILE D N 1
ATOM 6054 C CA . ILE D 1 29 ? 31.201 12.831 27.688 1.00 72.60 29 ILE D CA 1
ATOM 6055 C C . ILE D 1 29 ? 31.053 13.678 28.945 1.00 68.63 29 ILE D C 1
ATOM 6056 O O . ILE D 1 29 ? 30.742 14.873 28.866 1.00 68.46 29 ILE D O 1
ATOM 6061 N N . ASP D 1 30 ? 31.291 13.083 30.118 1.00 74.28 30 ASP D N 1
ATOM 6062 C CA . ASP D 1 30 ? 31.125 13.790 31.388 1.00 78.68 30 ASP D CA 1
ATOM 6063 C C . ASP D 1 30 ? 32.173 14.884 31.571 1.00 77.02 30 ASP D C 1
ATOM 6064 O O . ASP D 1 30 ? 31.833 16.042 31.844 1.00 78.03 30 ASP D O 1
ATOM 6069 N N . SER D 1 31 ? 33.457 14.537 31.446 1.00 70.96 31 SER D N 1
ATOM 6070 C CA . SER D 1 31 ? 34.481 15.567 31.583 1.00 64.73 31 SER D CA 1
ATOM 6071 C C . SER D 1 31 ? 34.442 16.522 30.402 1.00 65.00 31 SER D C 1
ATOM 6072 O O . SER D 1 31 ? 34.831 17.686 30.535 1.00 63.39 31 SER D O 1
ATOM 6075 N N . THR D 1 32 ? 33.943 16.054 29.254 1.00 68.43 32 THR D N 1
ATOM 6076 C CA . THR D 1 32 ? 33.676 16.956 28.141 1.00 64.31 32 THR D CA 1
ATOM 6077 C C . THR D 1 32 ? 32.648 17.999 28.537 1.00 64.64 32 THR D C 1
ATOM 6078 O O . THR D 1 32 ? 32.786 19.181 28.201 1.00 65.11 32 THR D O 1
ATOM 6082 N N . LEU D 1 33 ? 31.605 17.581 29.252 1.00 65.75 33 LEU D N 1
ATOM 6083 C CA . LEU D 1 33 ? 30.603 18.540 29.688 1.00 70.77 33 LEU D CA 1
ATOM 6084 C C . LEU D 1 33 ? 31.187 19.540 30.684 1.00 66.19 33 LEU D C 1
ATOM 6085 O O . LEU D 1 33 ? 30.950 20.746 30.562 1.00 71.21 33 LEU D O 1
ATOM 6090 N N . VAL D 1 34 ? 31.972 19.071 31.659 1.00 64.25 34 VAL D N 1
ATOM 6091 C CA . VAL D 1 34 ? 32.559 19.989 32.638 1.00 65.93 34 VAL D CA 1
ATOM 6092 C C . VAL D 1 34 ? 33.472 20.998 31.954 1.00 60.42 34 VAL D C 1
ATOM 6093 O O . VAL D 1 34 ? 33.470 22.184 32.291 1.00 63.47 34 VAL D O 1
ATOM 6097 N N . LEU D 1 35 ? 34.297 20.536 31.014 1.00 56.65 35 LEU D N 1
ATOM 6098 C CA . LEU D 1 35 ? 35.236 21.434 30.355 1.00 53.72 35 LEU D CA 1
ATOM 6099 C C . LEU D 1 35 ? 34.511 22.502 29.550 1.00 61.42 35 LEU D C 1
ATOM 6100 O O . LEU D 1 35 ? 34.816 23.694 29.668 1.00 65.21 35 LEU D O 1
ATOM 6105 N N . LYS D 1 36 ? 33.530 22.093 28.740 1.00 63.32 36 LYS D N 1
ATOM 6106 C CA . LYS D 1 36 ? 32.781 23.051 27.930 1.00 62.65 36 LYS D CA 1
ATOM 6107 C C . LYS D 1 36 ? 32.089 24.090 28.804 1.00 58.74 36 LYS D C 1
ATOM 6108 O O . LYS D 1 36 ? 32.187 25.293 28.546 1.00 66.90 36 LYS D O 1
ATOM 6114 N N . MET D 1 37 ? 31.421 23.644 29.869 1.00 60.75 37 MET D N 1
ATOM 6115 C CA . MET D 1 37 ? 30.757 24.575 30.780 1.00 69.39 37 MET D CA 1
ATOM 6116 C C . MET D 1 37 ? 31.752 25.514 31.452 1.00 65.05 37 MET D C 1
ATOM 6117 O O . MET D 1 37 ? 31.508 26.723 31.542 1.00 67.41 37 MET D O 1
ATOM 6122 N N . ALA D 1 38 ? 32.876 24.974 31.938 1.00 63.90 38 ALA D N 1
ATOM 6123 C CA . ALA D 1 38 ? 33.893 25.802 32.586 1.00 64.09 38 ALA D CA 1
ATOM 6124 C C . ALA D 1 38 ? 34.425 26.876 31.643 1.00 68.03 38 ALA D C 1
ATOM 6125 O O . ALA D 1 38 ? 34.559 28.045 32.029 1.00 73.65 38 ALA D O 1
ATOM 6127 N N . LEU D 1 39 ? 34.711 26.501 30.393 1.00 64.32 39 LEU D N 1
ATOM 6128 C CA . LEU D 1 39 ? 35.181 27.465 29.401 1.00 57.25 39 LEU D CA 1
ATOM 6129 C C . LEU D 1 39 ? 34.136 28.544 29.152 1.00 63.98 39 LEU D C 1
ATOM 6130 O O . LEU D 1 39 ? 34.463 29.736 29.052 1.00 63.22 39 LEU D O 1
ATOM 6135 N N . ASP D 1 40 ? 32.870 28.143 29.037 1.00 65.97 40 ASP D N 1
ATOM 6136 C CA . ASP D 1 40 ? 31.813 29.104 28.743 1.00 67.55 40 ASP D CA 1
ATOM 6137 C C . ASP D 1 40 ? 31.576 30.054 29.912 1.00 65.56 40 ASP D C 1
ATOM 6138 O O . ASP D 1 40 ? 31.260 31.233 29.703 1.00 75.99 40 ASP D O 1
ATOM 6143 N N . VAL D 1 41 ? 31.725 29.568 31.138 1.00 63.48 41 VAL D N 1
ATOM 6144 C CA . VAL D 1 41 ? 31.430 30.378 32.313 1.00 70.91 41 VAL D CA 1
ATOM 6145 C C . VAL D 1 41 ? 32.635 31.209 32.733 1.00 70.49 41 VAL D C 1
ATOM 6146 O O . VAL D 1 41 ? 32.486 32.348 33.178 1.00 77.08 41 VAL D O 1
ATOM 6150 N N . LEU D 1 42 ? 33.846 30.659 32.613 1.00 73.17 42 LEU D N 1
ATOM 6151 C CA . LEU D 1 42 ? 35.039 31.309 33.138 1.00 69.22 42 LEU D CA 1
ATOM 6152 C C . LEU D 1 42 ? 35.956 31.905 32.079 1.00 67.58 42 LEU D C 1
ATOM 6153 O O . LEU D 1 42 ? 36.775 32.766 32.418 1.00 63.88 42 LEU D O 1
ATOM 6158 N N . GLY D 1 43 ? 35.841 31.485 30.826 1.00 72.01 43 GLY D N 1
ATOM 6159 C CA . GLY D 1 43 ? 36.725 31.980 29.778 1.00 70.85 43 GLY D CA 1
ATOM 6160 C C . GLY D 1 43 ? 37.932 31.085 29.566 1.00 70.33 43 GLY D C 1
ATOM 6161 O O . GLY D 1 43 ? 38.388 30.381 30.463 1.00 66.61 43 GLY D O 1
ATOM 6162 N N . ARG D 1 44 ? 38.465 31.126 28.338 1.00 68.98 44 ARG D N 1
ATOM 6163 C CA . ARG D 1 44 ? 39.510 30.187 27.927 1.00 66.38 44 ARG D CA 1
ATOM 6164 C C . ARG D 1 44 ? 40.789 30.352 28.739 1.00 65.41 44 ARG D C 1
ATOM 6165 O O . ARG D 1 44 ? 41.455 29.366 29.080 1.00 63.04 44 ARG D O 1
ATOM 6168 N N . ASP D 1 45 ? 41.152 31.588 29.051 1.00 68.52 45 ASP D N 1
ATOM 6169 C CA . ASP D 1 45 ? 42.398 31.882 29.748 1.00 70.49 45 ASP D CA 1
ATOM 6170 C C . ASP D 1 45 ? 42.348 31.596 31.247 1.00 70.28 45 ASP D C 1
ATOM 6171 O O . ASP D 1 45 ? 43.364 31.795 31.924 1.00 69.55 45 ASP D O 1
ATOM 6176 N N . ASN D 1 46 ? 41.194 31.189 31.786 1.00 66.65 46 ASN D N 1
ATOM 6177 C CA . ASN D 1 46 ? 41.063 30.818 33.191 1.00 67.85 46 ASN D CA 1
ATOM 6178 C C . ASN D 1 46 ? 40.793 29.329 33.384 1.00 71.52 46 ASN D C 1
ATOM 6179 O O . ASN D 1 46 ? 40.465 28.902 34.499 1.00 72.85 46 ASN D O 1
ATOM 6184 N N . VAL D 1 47 ? 40.952 28.527 32.336 1.00 65.86 47 VAL D N 1
ATOM 6185 C CA . VAL D 1 47 ? 40.711 27.092 32.388 1.00 59.31 47 VAL D CA 1
ATOM 6186 C C . VAL D 1 47 ? 41.911 26.404 31.767 1.00 57.19 47 VAL D C 1
ATOM 6187 O O . VAL D 1 47 ? 42.381 26.809 30.697 1.00 59.91 47 VAL D O 1
ATOM 6191 N N . THR D 1 48 ? 42.441 25.403 32.458 1.00 55.59 48 THR D N 1
ATOM 6192 C CA . THR D 1 48 ? 43.442 24.511 31.889 1.00 57.06 48 THR D CA 1
ATOM 6193 C C . THR D 1 48 ? 42.933 23.076 31.952 1.00 56.53 48 THR D C 1
ATOM 6194 O O . THR D 1 48 ? 42.617 22.563 33.033 1.00 50.64 48 THR D O 1
ATOM 6198 N N . ALA D 1 49 ? 42.849 22.434 30.795 1.00 54.93 49 ALA D N 1
ATOM 6199 C CA . ALA D 1 49 ? 42.519 21.028 30.732 1.00 49.82 49 ALA D CA 1
ATOM 6200 C C . ALA D 1 49 ? 43.806 20.225 30.843 1.00 49.86 49 ALA D C 1
ATOM 6201 O O . ALA D 1 49 ? 44.803 20.542 30.183 1.00 52.41 49 ALA D O 1
ATOM 6203 N N . VAL D 1 50 ? 43.794 19.214 31.704 1.00 46.98 50 VAL D N 1
ATOM 6204 C CA . VAL D 1 50 ? 44.937 18.332 31.897 1.00 47.39 50 VAL D CA 1
ATOM 6205 C C . VAL D 1 50 ? 44.498 16.917 31.559 1.00 48.22 50 VAL D C 1
ATOM 6206 O O . VAL D 1 50 ? 43.531 16.399 32.134 1.00 43.10 50 VAL D O 1
ATOM 6210 N N . VAL D 1 51 ? 45.217 16.290 30.644 1.00 49.30 51 VAL D N 1
ATOM 6211 C CA . VAL D 1 51 ? 45.004 14.897 30.293 1.00 49.37 51 VAL D CA 1
ATOM 6212 C C . VAL D 1 51 ? 46.244 14.134 30.714 1.00 48.78 51 VAL D C 1
ATOM 6213 O O . VAL D 1 51 ? 47.363 14.499 30.334 1.00 47.54 51 VAL D O 1
ATOM 6217 N N . ALA D 1 52 ? 46.047 13.097 31.519 1.00 43.66 52 ALA D N 1
ATOM 6218 C CA . ALA D 1 52 ? 47.147 12.298 32.037 1.00 45.79 52 ALA D CA 1
ATOM 6219 C C . ALA D 1 52 ? 47.510 11.187 31.057 1.00 41.54 52 ALA D C 1
ATOM 6220 O O . ALA D 1 52 ? 46.642 10.420 30.629 1.00 36.93 52 ALA D O 1
ATOM 6222 N N . ASN D 1 53 ? 48.791 11.136 30.678 1.00 39.44 53 ASN D N 1
ATOM 6223 C CA . ASN D 1 53 ? 49.366 10.001 29.963 1.00 43.43 53 ASN D CA 1
ATOM 6224 C C . ASN D 1 53 ? 50.002 9.055 30.972 1.00 50.26 53 ASN D C 1
ATOM 6225 O O . ASN D 1 53 ? 50.609 9.506 31.951 1.00 52.47 53 ASN D O 1
ATOM 6230 N N . SER D 1 54 ? 49.906 7.747 30.706 1.00 41.15 54 SER D N 1
ATOM 6231 C CA . SER D 1 54 ? 50.464 6.752 31.614 1.00 36.72 54 SER D CA 1
ATOM 6232 C C . SER D 1 54 ? 50.575 5.404 30.908 1.00 44.51 54 SER D C 1
ATOM 6233 O O . SER D 1 54 ? 50.076 5.205 29.789 1.00 40.35 54 SER D O 1
ATOM 6236 N N . GLU D 1 55 ? 51.246 4.470 31.587 1.00 44.64 55 GLU D N 1
ATOM 6237 C CA . GLU D 1 55 ? 51.392 3.122 31.051 1.00 51.06 55 GLU D CA 1
ATOM 6238 C C . GLU D 1 55 ? 50.154 2.258 31.242 1.00 43.75 55 GLU D C 1
ATOM 6239 O O . GLU D 1 55 ? 50.014 1.242 30.557 1.00 52.92 55 GLU D O 1
ATOM 6245 N N . LEU D 1 56 ? 49.240 2.651 32.114 1.00 42.14 56 LEU D N 1
ATOM 6246 C CA . LEU D 1 56 ? 48.081 1.832 32.435 1.00 38.37 56 LEU D CA 1
ATOM 6247 C C . LEU D 1 56 ? 46.886 2.114 31.533 1.00 38.05 56 LEU D C 1
ATOM 6248 O O . LEU D 1 56 ? 45.868 1.412 31.633 1.00 38.89 56 LEU D O 1
ATOM 6253 N N . PHE D 1 57 ? 46.994 3.105 30.649 1.00 43.19 57 PHE D N 1
ATOM 6254 C CA . PHE D 1 57 ? 45.931 3.492 29.730 1.00 45.64 57 PHE D CA 1
ATOM 6255 C C . PHE D 1 57 ? 46.519 3.664 28.338 1.00 46.30 57 PHE D C 1
ATOM 6256 O O . PHE D 1 57 ? 47.722 3.889 28.187 1.00 49.17 57 PHE D O 1
ATOM 6264 N N . THR D 1 58 ? 45.679 3.500 27.319 1.00 53.15 58 THR D N 1
ATOM 6265 C CA . THR D 1 58 ? 46.186 3.445 25.953 1.00 52.74 58 THR D CA 1
ATOM 6266 C C . THR D 1 58 ? 46.620 4.819 25.451 1.00 57.80 58 THR D C 1
ATOM 6267 O O . THR D 1 58 ? 46.031 5.852 25.791 1.00 60.43 58 THR D O 1
ATOM 6271 N N . ASP D 1 59 ? 47.678 4.809 24.630 1.00 55.52 59 ASP D N 1
ATOM 6272 C CA . ASP D 1 59 ? 48.100 6.011 23.921 1.00 50.97 59 ASP D CA 1
ATOM 6273 C C . ASP D 1 59 ? 46.990 6.542 23.031 1.00 57.14 59 ASP D C 1
ATOM 6274 O O . ASP D 1 59 ? 46.917 7.753 22.790 1.00 58.87 59 ASP D O 1
ATOM 6279 N N . GLU D 1 60 ? 46.130 5.658 22.516 1.00 51.86 60 GLU D N 1
ATOM 6280 C CA . GLU D 1 60 ? 45.028 6.119 21.682 1.00 51.88 60 GLU D CA 1
ATOM 6281 C C . GLU D 1 60 ? 44.075 6.994 22.481 1.00 53.03 60 GLU D C 1
ATOM 6282 O O . GLU D 1 60 ? 43.604 8.028 21.992 1.00 65.30 60 GLU D O 1
ATOM 6284 N N . GLU D 1 61 ? 43.792 6.601 23.720 1.00 45.52 61 GLU D N 1
ATOM 6285 C CA . GLU D 1 61 ? 42.888 7.375 24.559 1.00 45.18 61 GLU D CA 1
ATOM 6286 C C . GLU D 1 61 ? 43.505 8.714 24.964 1.00 44.81 61 GLU D C 1
ATOM 6287 O O . GLU D 1 61 ? 42.793 9.713 25.079 1.00 43.18 61 GLU D O 1
ATOM 6293 N N . PHE D 1 62 ? 44.819 8.752 25.197 1.00 50.77 62 PHE D N 1
ATOM 6294 C CA . PHE D 1 62 ? 45.489 10.017 25.496 1.00 51.82 62 PHE D CA 1
ATOM 6295 C C . PHE D 1 62 ? 45.416 10.978 24.314 1.00 56.57 62 PHE D C 1
ATOM 6296 O O . PHE D 1 62 ? 45.084 12.158 24.481 1.00 63.19 62 PHE D O 1
ATOM 6304 N N . ASP D 1 63 ? 45.725 10.488 23.106 1.00 51.16 63 ASP D N 1
ATOM 6305 C CA . ASP D 1 63 ? 45.726 11.343 21.923 1.00 51.34 63 ASP D CA 1
ATOM 6306 C C . ASP D 1 63 ? 44.333 11.873 21.620 1.00 54.92 63 ASP D C 1
ATOM 6307 O O . ASP D 1 63 ? 44.176 13.036 21.225 1.00 62.58 63 ASP D O 1
ATOM 6312 N N . LYS D 1 64 ? 43.311 11.024 21.762 1.00 50.37 64 LYS D N 1
ATOM 6313 C CA . LYS D 1 64 ? 41.940 11.454 21.500 1.00 51.78 64 LYS D CA 1
ATOM 6314 C C . LYS D 1 64 ? 41.487 12.523 22.489 1.00 54.37 64 LYS D C 1
ATOM 6315 O O . LYS D 1 64 ? 40.843 13.505 22.097 1.00 52.62 64 LYS D O 1
ATOM 6318 N N . ALA D 1 65 ? 41.774 12.326 23.782 1.00 51.33 65 ALA D N 1
ATOM 6319 C CA . ALA D 1 65 ? 41.370 13.298 24.794 1.00 48.24 65 ALA D CA 1
ATOM 6320 C C . ALA D 1 65 ? 42.112 14.618 24.624 1.00 53.40 65 ALA D C 1
ATOM 6321 O O . ALA D 1 65 ? 41.525 15.695 24.800 1.00 61.05 65 ALA D O 1
ATOM 6323 N N . MET D 1 66 ? 43.403 14.561 24.288 1.00 48.14 66 MET D N 1
ATOM 6324 C CA . MET D 1 66 ? 44.132 15.791 24.002 1.00 55.69 66 MET D CA 1
ATOM 6325 C C . MET D 1 66 ? 43.487 16.520 22.837 1.00 54.56 66 MET D C 1
ATOM 6326 O O . MET D 1 66 ? 43.199 17.719 22.919 1.00 54.11 66 MET D O 1
ATOM 6331 N N . SER D 1 67 ? 43.169 15.777 21.775 1.00 55.45 67 SER D N 1
ATOM 6332 C CA . SER D 1 67 ? 42.562 16.375 20.590 1.00 61.27 67 SER D CA 1
ATOM 6333 C C . SER D 1 67 ? 41.161 16.877 20.887 1.00 62.08 67 SER D C 1
ATOM 6334 O O . SER D 1 67 ? 40.756 17.929 20.384 1.00 66.60 67 SER D O 1
ATOM 6337 N N . LEU D 1 68 ? 40.406 16.162 21.715 1.00 60.14 68 LEU D N 1
ATOM 6338 C CA . LEU D 1 68 ? 39.043 16.619 21.914 1.00 64.18 68 LEU D CA 1
ATOM 6339 C C . LEU D 1 68 ? 39.019 17.920 22.709 1.00 60.84 68 LEU D C 1
ATOM 6340 O O . LEU D 1 68 ? 38.314 18.862 22.336 1.00 64.36 68 LEU D O 1
ATOM 6345 N N . ALA D 1 69 ? 39.849 18.028 23.752 1.00 50.23 69 ALA D N 1
ATOM 6346 C CA . ALA D 1 69 ? 39.854 19.249 24.555 1.00 56.23 69 ALA D CA 1
ATOM 6347 C C . ALA D 1 69 ? 40.287 20.465 23.730 1.00 61.99 69 ALA D C 1
ATOM 6348 O O . ALA D 1 69 ? 39.681 21.539 23.833 1.00 67.51 69 ALA D O 1
ATOM 6350 N N . GLU D 1 70 ? 41.317 20.308 22.889 1.00 63.26 70 GLU D N 1
ATOM 6351 C CA . GLU D 1 70 ? 41.712 21.392 21.993 1.00 62.45 70 GLU D CA 1
ATOM 6352 C C . GLU D 1 70 ? 40.572 21.744 21.043 1.00 66.18 70 GLU D C 1
ATOM 6353 O O . GLU D 1 70 ? 40.359 22.920 20.718 1.00 60.85 70 GLU D O 1
ATOM 6355 N N . GLU D 1 71 ? 39.832 20.727 20.588 1.00 62.72 71 GLU D N 1
ATOM 6356 C CA . GLU D 1 71 ? 38.690 20.933 19.702 1.00 61.38 71 GLU D CA 1
ATOM 6357 C C . GLU D 1 71 ? 37.626 21.810 20.350 1.00 63.68 71 GLU D C 1
ATOM 6358 O O . GLU D 1 71 ? 36.994 22.632 19.676 1.00 63.47 71 GLU D O 1
ATOM 6364 N N . LEU D 1 72 ? 37.408 21.648 21.656 1.00 61.35 72 LEU D N 1
ATOM 6365 C CA . LEU D 1 72 ? 36.456 22.493 22.369 1.00 63.06 72 LEU D CA 1
ATOM 6366 C C . LEU D 1 72 ? 36.972 23.893 22.662 1.00 62.41 72 LEU D C 1
ATOM 6367 O O . LEU D 1 72 ? 36.182 24.754 23.069 1.00 65.58 72 LEU D O 1
ATOM 6372 N N . GLY D 1 73 ? 38.255 24.153 22.469 1.00 64.67 73 GLY D N 1
ATOM 6373 C CA . GLY D 1 73 ? 38.789 25.475 22.701 1.00 63.57 73 GLY D CA 1
ATOM 6374 C C . GLY D 1 73 ? 39.475 25.704 24.027 1.00 60.63 73 GLY D C 1
ATOM 6375 O O . GLY D 1 73 ? 39.595 26.863 24.442 1.00 63.88 73 GLY D O 1
ATOM 6376 N N . ALA D 1 74 ? 39.916 24.651 24.706 1.00 58.69 74 ALA D N 1
ATOM 6377 C CA . ALA D 1 74 ? 40.615 24.803 25.969 1.00 58.54 74 ALA D CA 1
ATOM 6378 C C . ALA D 1 74 ? 42.116 24.839 25.724 1.00 63.57 74 ALA D C 1
ATOM 6379 O O . ALA D 1 74 ? 42.622 24.219 24.784 1.00 65.60 74 ALA D O 1
ATOM 6381 N N . ASN D 1 75 ? 42.830 25.586 26.566 1.00 64.44 75 ASN D N 1
ATOM 6382 C CA . ASN D 1 75 ? 44.270 25.386 26.663 1.00 63.38 75 ASN D CA 1
ATOM 6383 C C . ASN D 1 75 ? 44.499 24.051 27.355 1.00 58.00 75 ASN D C 1
ATOM 6384 O O . ASN D 1 75 ? 44.038 23.845 28.482 1.00 54.73 75 ASN D O 1
ATOM 6389 N N . VAL D 1 76 ? 45.237 23.158 26.704 1.00 59.33 76 VAL D N 1
ATOM 6390 C CA . VAL D 1 76 ? 45.319 21.771 27.131 1.00 55.90 76 VAL D CA 1
ATOM 6391 C C . VAL D 1 76 ? 46.766 21.423 27.420 1.00 63.41 76 VAL D C 1
ATOM 6392 O O . VAL D 1 76 ? 47.669 21.741 26.638 1.00 68.20 76 VAL D O 1
ATOM 6396 N N . GLN D 1 77 ? 46.963 20.696 28.511 1.00 48.97 77 GLN D N 1
ATOM 6397 C CA . GLN D 1 77 ? 48.280 20.333 28.999 1.00 55.00 77 GLN D CA 1
ATOM 6398 C C . GLN D 1 77 ? 48.272 18.844 29.277 1.00 52.58 77 GLN D C 1
ATOM 6399 O O . GLN D 1 77 ? 47.387 18.349 29.979 1.00 46.91 77 GLN D O 1
ATOM 6405 N N . GLY D 1 78 ? 49.204 18.131 28.663 1.00 56.60 78 GLY D N 1
ATOM 6406 C CA . GLY D 1 78 ? 49.410 16.736 28.967 1.00 52.84 78 GLY D CA 1
ATOM 6407 C C . GLY D 1 78 ? 50.392 16.600 30.113 1.00 52.61 78 GLY D C 1
ATOM 6408 O O . GLY D 1 78 ? 51.327 17.385 30.257 1.00 58.85 78 GLY D O 1
ATOM 6409 N N . THR D 1 79 ? 50.169 15.589 30.929 1.00 43.71 79 THR D N 1
ATOM 6410 C CA . THR D 1 79 ? 51.054 15.269 32.033 1.00 48.26 79 THR D CA 1
ATOM 6411 C C . THR D 1 79 ? 51.288 13.768 32.038 1.00 47.46 79 THR D C 1
ATOM 6412 O O . THR D 1 79 ? 50.387 12.986 31.721 1.00 42.00 79 THR D O 1
ATOM 6416 N N . THR D 1 80 ? 52.511 13.374 32.367 1.00 50.84 80 THR D N 1
ATOM 6417 C CA . THR D 1 80 ? 52.902 11.975 32.348 1.00 52.26 80 THR D CA 1
ATOM 6418 C C . THR D 1 80 ? 53.038 11.482 33.777 1.00 57.68 80 THR D C 1
ATOM 6419 O O . THR D 1 80 ? 53.840 12.024 34.553 1.00 62.64 80 THR D O 1
ATOM 6423 N N . LEU D 1 81 ? 52.272 10.449 34.120 1.00 42.60 81 LEU D N 1
ATOM 6424 C CA . LEU D 1 81 ? 52.411 9.804 35.414 1.00 50.68 81 LEU D CA 1
ATOM 6425 C C . LEU D 1 81 ? 53.213 8.525 35.238 1.00 55.50 81 LEU D C 1
ATOM 6426 O O . LEU D 1 81 ? 53.071 7.827 34.226 1.00 58.80 81 LEU D O 1
ATOM 6431 N N . ASP D 1 82 ? 54.067 8.230 36.215 1.00 51.71 82 ASP D N 1
ATOM 6432 C CA . ASP D 1 82 ? 54.902 7.031 36.207 1.00 50.94 82 ASP D CA 1
ATOM 6433 C C . ASP D 1 82 ? 54.360 6.105 37.296 1.00 48.70 82 ASP D C 1
ATOM 6434 O O . ASP D 1 82 ? 54.906 6.001 38.397 1.00 51.30 82 ASP D O 1
ATOM 6439 N N . TYR D 1 83 ? 53.237 5.458 36.981 1.00 40.11 83 TYR D N 1
ATOM 6440 C CA . TYR D 1 83 ? 52.531 4.632 37.955 1.00 40.47 83 TYR D CA 1
ATOM 6441 C C . TYR D 1 83 ? 53.384 3.465 38.437 1.00 43.94 83 TYR D C 1
ATOM 6442 O O . TYR D 1 83 ? 53.358 3.127 39.628 1.00 43.48 83 TYR D O 1
ATOM 6451 N N . LEU D 1 84 ? 54.169 2.859 37.534 1.00 43.76 84 LEU D N 1
ATOM 6452 C CA . LEU D 1 84 ? 54.950 1.663 37.849 1.00 47.33 84 LEU D CA 1
ATOM 6453 C C . LEU D 1 84 ? 56.100 1.932 38.809 1.00 48.61 84 LEU D C 1
ATOM 6454 O O . LEU D 1 84 ? 56.696 0.971 39.307 1.00 48.47 84 LEU D O 1
ATOM 6459 N N . SER D 1 85 ? 56.410 3.197 39.100 1.00 54.04 85 SER D N 1
ATOM 6460 C CA . SER D 1 85 ? 57.403 3.524 40.116 1.00 50.55 85 SER D CA 1
ATOM 6461 C C . SER D 1 85 ? 56.868 3.355 41.531 1.00 48.77 85 SER D C 1
ATOM 6462 O O . SER D 1 85 ? 57.643 3.478 42.485 1.00 49.52 85 SER D O 1
ATOM 6465 N N . ASP D 1 86 ? 55.560 3.142 41.692 1.00 40.77 86 ASP D N 1
ATOM 6466 C CA . ASP D 1 86 ? 54.964 2.870 42.996 1.00 46.74 86 ASP D CA 1
ATOM 6467 C C . ASP D 1 86 ? 54.887 1.355 43.203 1.00 50.48 86 ASP D C 1
ATOM 6468 O O . ASP D 1 86 ? 54.256 0.640 42.416 1.00 47.10 86 ASP D O 1
ATOM 6473 N N . ASP D 1 87 ? 55.495 0.879 44.291 1.00 42.87 87 ASP D N 1
ATOM 6474 C CA . ASP D 1 87 ? 55.634 -0.556 44.511 1.00 45.71 87 ASP D CA 1
ATOM 6475 C C . ASP D 1 87 ? 54.279 -1.246 44.614 1.00 41.63 87 ASP D C 1
ATOM 6476 O O . ASP D 1 87 ? 54.142 -2.412 44.232 1.00 41.77 87 ASP D O 1
ATOM 6481 N N . HIS D 1 88 ? 53.268 -0.549 45.121 1.00 41.39 88 HIS D N 1
ATOM 6482 C CA . HIS D 1 88 ? 51.939 -1.144 45.203 1.00 45.01 88 HIS D CA 1
ATOM 6483 C C . HIS D 1 88 ? 51.354 -1.372 43.821 1.00 48.04 88 HIS D C 1
ATOM 6484 O O . HIS D 1 88 ? 50.750 -2.420 43.559 1.00 52.35 88 HIS D O 1
ATOM 6491 N N . ILE D 1 89 ? 51.553 -0.408 42.920 1.00 43.04 89 ILE D N 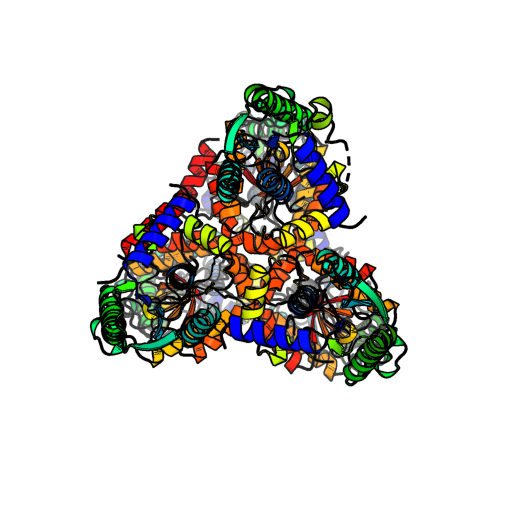1
ATOM 6492 C CA . ILE D 1 89 ? 51.047 -0.524 41.559 1.00 36.77 89 ILE D CA 1
ATOM 6493 C C . ILE D 1 89 ? 51.870 -1.539 40.781 1.00 41.67 89 ILE D C 1
ATOM 6494 O O . ILE D 1 89 ? 51.314 -2.391 40.073 1.00 37.37 89 ILE D O 1
ATOM 6499 N N . LYS D 1 90 ? 53.203 -1.493 40.940 1.00 39.33 90 LYS D N 1
ATOM 6500 C CA . LYS D 1 90 ? 54.089 -2.403 40.222 1.00 42.14 90 LYS D CA 1
ATOM 6501 C C . LYS D 1 90 ? 53.760 -3.857 40.525 1.00 47.72 90 LYS D C 1
ATOM 6502 O O . LYS D 1 90 ? 53.693 -4.689 39.614 1.00 50.80 90 LYS D O 1
ATOM 6508 N N . ASN D 1 91 ? 53.501 -4.170 41.789 1.00 49.46 91 ASN D N 1
ATOM 6509 C CA . ASN D 1 91 ? 53.233 -5.536 42.219 1.00 52.45 91 ASN D CA 1
ATOM 6510 C C . ASN D 1 91 ? 51.760 -5.891 42.169 1.00 49.85 91 ASN D C 1
ATOM 6511 O O . ASN D 1 91 ? 51.396 -7.014 42.528 1.00 53.49 91 ASN D O 1
ATOM 6516 N N . ASN D 1 92 ? 50.922 -4.964 41.711 1.00 51.41 92 ASN D N 1
ATOM 6517 C CA . ASN D 1 92 ? 49.494 -5.181 41.498 1.00 47.20 92 ASN D CA 1
ATOM 6518 C C . ASN D 1 92 ? 48.839 -5.770 42.751 1.00 55.55 92 ASN D C 1
ATOM 6519 O O . ASN D 1 92 ? 48.322 -6.887 42.760 1.00 53.77 92 ASN D O 1
ATOM 6524 N N . THR D 1 93 ? 48.836 -4.962 43.808 1.00 57.58 93 THR D N 1
ATOM 6525 C CA . THR D 1 93 ? 48.144 -5.382 45.008 1.00 56.62 93 THR D CA 1
ATOM 6526 C C . THR D 1 93 ? 46.675 -5.057 44.832 1.00 49.69 93 THR D C 1
ATOM 6527 O O . THR D 1 93 ? 46.311 -4.264 43.963 1.00 52.28 93 THR D O 1
ATOM 6531 N N . PRO D 1 94 ? 45.800 -5.676 45.623 1.00 55.15 94 PRO D N 1
ATOM 6532 C CA . PRO D 1 94 ? 44.379 -5.295 45.569 1.00 52.86 94 PRO D CA 1
ATOM 6533 C C . PRO D 1 94 ? 44.144 -3.857 45.989 1.00 52.82 94 PRO D C 1
ATOM 6534 O O . PRO D 1 94 ? 43.060 -3.310 45.729 1.00 47.62 94 PRO D O 1
ATOM 6538 N N . ASP D 1 95 ? 45.127 -3.245 46.660 1.00 52.16 95 ASP D N 1
ATOM 6539 C CA . ASP D 1 95 ? 45.097 -1.859 47.103 1.00 54.34 95 ASP D CA 1
ATOM 6540 C C . ASP D 1 95 ? 45.731 -0.892 46.106 1.00 52.50 95 ASP D C 1
ATOM 6541 O O . ASP D 1 95 ? 45.720 0.318 46.357 1.00 55.34 95 ASP D O 1
ATOM 6546 N N . SER D 1 96 ? 46.246 -1.386 44.973 1.00 48.60 96 SER D N 1
ATOM 6547 C CA . SER D 1 96 ? 46.996 -0.527 44.055 1.00 50.79 96 SER D CA 1
ATOM 6548 C C . SER D 1 96 ? 46.156 0.647 43.563 1.00 49.21 96 SER D C 1
ATOM 6549 O O . SER D 1 96 ? 46.677 1.754 43.373 1.00 46.58 96 SER D O 1
ATOM 6552 N N . TRP D 1 97 ? 44.854 0.423 43.348 1.00 45.65 97 TRP D N 1
ATOM 6553 C CA . TRP D 1 97 ? 43.971 1.491 42.886 1.00 42.38 97 TRP D CA 1
ATOM 6554 C C . TRP D 1 97 ? 44.107 2.748 43.740 1.00 48.42 97 TRP D C 1
ATOM 6555 O O . TRP D 1 97 ? 44.037 3.869 43.221 1.00 53.22 97 TRP D O 1
ATOM 6566 N N . TYR D 1 98 ? 44.286 2.583 45.057 1.00 43.21 98 TYR D N 1
ATOM 6567 C CA . TYR D 1 98 ? 44.340 3.735 45.948 1.00 42.02 98 TYR D CA 1
ATOM 6568 C C . TYR D 1 98 ? 45.591 4.560 45.683 1.00 44.40 98 TYR D C 1
ATOM 6569 O O . TYR D 1 98 ? 45.533 5.795 45.606 1.00 41.81 98 TYR D O 1
ATOM 6578 N N . TYR D 1 99 ? 46.722 3.884 45.498 1.00 40.08 99 TYR D N 1
ATOM 6579 C CA . TYR D 1 99 ? 47.982 4.574 45.272 1.00 44.93 99 TYR D CA 1
ATOM 6580 C C . TYR D 1 99 ? 48.034 5.222 43.892 1.00 46.37 99 TYR D C 1
ATOM 6581 O O . TYR D 1 99 ? 48.694 6.252 43.726 1.00 49.66 99 TYR D O 1
ATOM 6590 N N . ALA D 1 100 ? 47.369 4.627 42.894 1.00 39.75 100 ALA D N 1
ATOM 6591 C CA . ALA D 1 100 ? 47.263 5.262 41.583 1.00 34.97 100 ALA D CA 1
ATOM 6592 C C . ALA D 1 100 ? 46.469 6.562 41.662 1.00 45.79 100 ALA D C 1
ATOM 6593 O O . ALA D 1 100 ? 46.882 7.594 41.121 1.00 41.54 100 ALA D O 1
ATOM 6595 N N . LYS D 1 101 ? 45.316 6.531 42.335 1.00 50.65 101 LYS D N 1
ATOM 6596 C CA . LYS D 1 101 ? 44.548 7.756 42.509 1.00 48.27 101 LYS D CA 1
ATOM 6597 C C . LYS D 1 101 ? 45.371 8.790 43.256 1.00 48.60 101 LYS D C 1
ATOM 6598 O O . LYS D 1 101 ? 45.278 9.986 42.969 1.00 45.41 101 LYS D O 1
ATOM 6601 N N . LYS D 1 102 ? 46.211 8.339 44.187 1.00 51.31 102 LYS D N 1
ATOM 6602 C CA . LYS D 1 102 ? 47.040 9.264 44.946 1.00 56.76 102 LYS D CA 1
ATOM 6603 C C . LYS D 1 102 ? 47.970 10.048 44.027 1.00 55.81 102 LYS D C 1
ATOM 6604 O O . LYS D 1 102 ? 47.980 11.284 44.046 1.00 62.05 102 LYS D O 1
ATOM 6610 N N . MET D 1 103 ? 48.705 9.353 43.162 1.00 49.76 103 MET D N 1
ATOM 6611 C CA . MET D 1 103 ? 49.625 10.063 42.283 1.00 51.66 103 MET D CA 1
ATOM 6612 C C . MET D 1 103 ? 48.877 10.949 41.306 1.00 48.05 103 MET D C 1
ATOM 6613 O O . MET D 1 103 ? 49.300 12.079 41.037 1.00 54.63 103 MET D O 1
ATOM 6618 N N . PHE D 1 104 ? 47.757 10.456 40.772 1.00 41.23 104 PHE D N 1
ATOM 6619 C CA . PHE D 1 104 ? 46.976 11.258 39.839 1.00 38.79 104 PHE D CA 1
ATOM 6620 C C . PHE D 1 104 ? 46.559 12.582 40.468 1.00 41.94 104 PHE D C 1
ATOM 6621 O O . PHE D 1 104 ? 46.833 13.654 39.916 1.00 39.43 104 PHE D O 1
ATOM 6629 N N . TYR D 1 105 ? 45.900 12.538 41.631 1.00 49.66 105 TYR D N 1
ATOM 6630 C CA . TYR D 1 105 ? 45.410 13.785 42.228 1.00 50.68 105 TYR D CA 1
ATOM 6631 C C . TYR D 1 105 ? 46.545 14.627 42.796 1.00 52.51 105 TYR D C 1
ATOM 6632 O O . TYR D 1 105 ? 46.412 15.851 42.909 1.00 63.69 105 TYR D O 1
ATOM 6641 N N . SER D 1 106 ? 47.654 13.998 43.173 1.00 44.38 106 SER D N 1
ATOM 6642 C CA . SER D 1 106 ? 48.820 14.775 43.570 1.00 51.09 106 SER D CA 1
ATOM 6643 C C . SER D 1 106 ? 49.390 15.557 42.389 1.00 56.40 106 SER D C 1
ATOM 6644 O O . SER D 1 106 ? 49.758 16.729 42.535 1.00 66.91 106 SER D O 1
ATOM 6647 N N . ARG D 1 107 ? 49.479 14.920 41.214 1.00 50.48 107 ARG D N 1
ATOM 6648 C CA . ARG D 1 107 ? 49.980 15.605 40.024 1.00 50.43 107 ARG D CA 1
ATOM 6649 C C . ARG D 1 107 ? 49.060 16.741 39.616 1.00 50.17 107 ARG D C 1
ATOM 6650 O O . ARG D 1 107 ? 49.521 17.832 39.272 1.00 52.68 107 ARG D O 1
ATOM 6658 N N . LEU D 1 108 ? 47.752 16.485 39.587 1.00 50.25 108 LEU D N 1
ATOM 6659 C CA . LEU D 1 108 ? 46.823 17.545 39.210 1.00 52.64 108 LEU D CA 1
ATOM 6660 C C . LEU D 1 108 ? 46.789 18.654 40.252 1.00 60.81 108 LEU D C 1
ATOM 6661 O O . LEU D 1 108 ? 46.637 19.830 39.898 1.00 65.12 108 LEU D O 1
ATOM 6666 N N . ASN D 1 109 ? 46.931 18.306 41.539 1.00 59.49 109 ASN D N 1
ATOM 6667 C CA . ASN D 1 109 ? 47.024 19.339 42.573 1.00 58.24 109 ASN D CA 1
ATOM 6668 C C . ASN D 1 109 ? 48.259 20.201 42.374 1.00 54.03 109 ASN D C 1
ATOM 6669 O O . ASN D 1 109 ? 48.186 21.429 42.478 1.00 58.55 109 ASN D O 1
ATOM 6674 N N . ASP D 1 110 ? 49.397 19.576 42.053 1.00 56.67 110 ASP D N 1
ATOM 6675 C CA . ASP D 1 110 ? 50.619 20.331 41.783 1.00 62.15 110 ASP D CA 1
ATOM 6676 C C . ASP D 1 110 ? 50.452 21.241 40.572 1.00 66.25 110 ASP D C 1
ATOM 6677 O O . ASP D 1 110 ? 50.941 22.376 40.567 1.00 75.20 110 ASP D O 1
ATOM 6679 N N . ILE D 1 111 ? 49.806 20.747 39.514 1.00 58.38 111 ILE D N 1
ATOM 6680 C CA . ILE D 1 111 ? 49.578 21.586 38.338 1.00 62.67 111 ILE D CA 1
ATOM 6681 C C . ILE D 1 111 ? 48.679 22.769 38.682 1.00 58.53 111 ILE D C 1
ATOM 6682 O O . ILE D 1 111 ? 48.930 23.904 38.255 1.00 64.81 111 ILE D O 1
ATOM 6687 N N . ALA D 1 112 ? 47.611 22.518 39.448 1.00 53.08 112 ALA D N 1
ATOM 6688 C CA . ALA D 1 112 ? 46.640 23.563 39.765 1.00 59.76 112 ALA D CA 1
ATOM 6689 C C . ALA D 1 112 ? 47.223 24.629 40.690 1.00 68.15 112 ALA D C 1
ATOM 6690 O O . ALA D 1 112 ? 46.945 25.823 40.527 1.00 77.07 112 ALA D O 1
ATOM 6692 N N . ALA D 1 113 ? 48.010 24.220 41.684 1.00 66.06 113 ALA D N 1
ATOM 6693 C CA . ALA D 1 113 ? 48.644 25.193 42.565 1.00 70.21 113 ALA D CA 1
ATOM 6694 C C . ALA D 1 113 ? 49.590 26.106 41.792 1.00 71.48 113 ALA D C 1
ATOM 6695 O O . ALA D 1 113 ? 49.692 27.299 42.086 1.00 76.31 113 ALA D O 1
ATOM 6697 N N . ASN D 1 114 ? 50.264 25.565 40.777 1.00 75.88 114 ASN D N 1
ATOM 6698 C CA . ASN D 1 114 ? 51.295 26.300 40.053 1.00 75.37 114 ASN D CA 1
ATOM 6699 C C . ASN D 1 114 ? 50.707 27.296 39.058 1.00 75.48 114 ASN D C 1
ATOM 6700 O O . ASN D 1 114 ? 51.322 28.335 38.802 1.00 83.27 114 ASN D O 1
ATOM 6705 N N . ASN D 1 115 ? 49.507 27.050 38.536 1.00 75.20 115 ASN D N 1
ATOM 6706 C CA . ASN D 1 115 ? 48.898 27.946 37.562 1.00 74.02 115 ASN D CA 1
ATOM 6707 C C . ASN D 1 115 ? 47.781 28.802 38.160 1.00 82.40 115 ASN D C 1
ATOM 6708 O O . ASN D 1 115 ? 47.091 29.517 37.424 1.00 84.07 115 ASN D O 1
ATOM 6713 N N . GLY D 1 116 ? 47.619 28.773 39.480 1.00 86.65 116 GLY D N 1
ATOM 6714 C CA . GLY D 1 116 ? 46.656 29.615 40.162 1.00 83.41 116 GLY D CA 1
ATOM 6715 C C . GLY D 1 116 ? 45.228 29.128 40.156 1.00 79.85 116 GLY D C 1
ATOM 6716 O O . GLY D 1 116 ? 44.319 29.918 40.429 1.00 83.15 116 GLY D O 1
ATOM 6717 N N . SER D 1 117 ? 44.996 27.850 39.870 1.00 71.24 117 SER D N 1
ATOM 6718 C CA . SER D 1 117 ? 43.645 27.316 39.916 1.00 73.42 117 SER D CA 1
ATOM 6719 C C . SER D 1 117 ? 43.172 27.162 41.357 1.00 82.26 117 SER D C 1
ATOM 6720 O O . SER D 1 117 ? 43.945 26.826 42.260 1.00 83.72 117 SER D O 1
ATOM 6723 N N . ALA D 1 118 ? 41.875 27.377 41.558 1.00 83.47 118 ALA D N 1
ATOM 6724 C CA . ALA D 1 118 ? 41.271 27.219 42.872 1.00 83.58 118 ALA D CA 1
ATOM 6725 C C . ALA D 1 118 ? 40.854 25.790 43.179 1.00 78.62 118 ALA D C 1
ATOM 6726 O O . ALA D 1 118 ? 40.647 25.463 44.355 1.00 80.56 118 ALA D O 1
ATOM 6728 N N . ALA D 1 119 ? 40.724 24.935 42.168 1.00 72.58 119 ALA D N 1
ATOM 6729 C CA . ALA D 1 119 ? 40.344 23.552 42.411 1.00 71.75 119 ALA D CA 1
ATOM 6730 C C . ALA D 1 119 ? 40.633 22.716 41.177 1.00 74.90 119 ALA D C 1
ATOM 6731 O O . ALA D 1 119 ? 40.700 23.222 40.052 1.00 74.61 119 ALA D O 1
ATOM 6733 N N . VAL D 1 120 ? 40.790 21.424 41.414 1.00 72.46 120 VAL D N 1
ATOM 6734 C CA . VAL D 1 120 ? 40.778 20.423 40.363 1.00 66.21 120 VAL D CA 1
ATOM 6735 C C . VAL D 1 120 ? 39.349 19.918 40.209 1.00 66.96 120 VAL D C 1
ATOM 6736 O O . VAL D 1 120 ? 38.694 19.576 41.199 1.00 67.05 120 VAL D O 1
ATOM 6740 N N . LEU D 1 121 ? 38.864 19.864 38.968 1.00 71.58 121 LEU D N 1
ATOM 6741 C CA . LEU D 1 121 ? 37.521 19.392 38.661 1.00 69.38 121 LEU D CA 1
ATOM 6742 C C . LEU D 1 121 ? 37.593 18.089 37.881 1.00 65.75 121 LEU D C 1
ATOM 6743 O O . LEU D 1 121 ? 38.471 17.915 37.032 1.00 66.71 121 LEU D O 1
ATOM 6748 N N . ASP D 1 122 ? 36.689 17.163 38.181 1.00 65.57 122 ASP D N 1
ATOM 6749 C CA . ASP D 1 122 ? 36.572 15.966 37.366 1.00 73.84 122 ASP D CA 1
ATOM 6750 C C . ASP D 1 122 ? 35.128 15.768 36.922 1.00 76.84 122 ASP D C 1
ATOM 6751 O O . ASP D 1 122 ? 34.210 16.468 37.358 1.00 77.05 122 ASP D O 1
ATOM 6756 N N . GLY D 1 123 ? 34.932 14.750 36.089 1.00 79.02 123 GLY D N 1
ATOM 6757 C CA . GLY D 1 123 ? 33.644 14.502 35.481 1.00 77.10 123 GLY D CA 1
ATOM 6758 C C . GLY D 1 123 ? 32.811 13.409 36.118 1.00 78.66 123 GLY D C 1
ATOM 6759 O O . GLY D 1 123 ? 31.993 12.797 35.431 1.00 82.47 123 GLY D O 1
ATOM 6760 N N . MET D 1 124 ? 33.005 13.118 37.401 1.00 75.90 124 MET D N 1
ATOM 6761 C CA . MET D 1 124 ? 32.196 12.079 38.022 1.00 78.43 124 MET D CA 1
ATOM 6762 C C . MET D 1 124 ? 30.748 12.541 38.158 1.00 81.13 124 MET D C 1
ATOM 6763 O O . MET D 1 124 ? 30.475 13.689 38.522 1.00 80.19 124 MET D O 1
ATOM 6768 N N . ILE D 1 125 ? 29.818 11.632 37.864 1.00 82.85 125 ILE D N 1
ATOM 6769 C CA . ILE D 1 125 ? 28.385 11.928 37.886 1.00 84.18 125 ILE D CA 1
ATOM 6770 C C . ILE D 1 125 ? 27.663 10.944 38.794 1.00 81.57 125 ILE D C 1
ATOM 6771 O O . ILE D 1 125 ? 27.117 11.319 39.825 1.00 82.53 125 ILE D O 1
ATOM 6776 N N . ALA D 1 144 ? 39.233 18.337 44.756 1.00 77.55 144 ALA D N 1
ATOM 6777 C CA . ALA D 1 144 ? 38.779 17.495 43.652 1.00 82.27 144 ALA D CA 1
ATOM 6778 C C . ALA D 1 144 ? 37.260 17.306 43.692 1.00 84.28 144 ALA D C 1
ATOM 6779 O O . ALA D 1 144 ? 36.767 16.298 44.202 1.00 90.26 144 ALA D O 1
ATOM 6781 N N . ARG D 1 145 ? 36.527 18.272 43.140 1.00 79.35 145 ARG D N 1
ATOM 6782 C CA . ARG D 1 145 ? 35.068 18.289 43.168 1.00 80.29 145 ARG D CA 1
ATOM 6783 C C . ARG D 1 145 ? 34.457 17.952 41.813 1.00 79.40 145 ARG D C 1
ATOM 6784 O O . ARG D 1 145 ? 34.936 18.406 40.769 1.00 81.59 145 ARG D O 1
ATOM 6792 N N . SER D 1 146 ? 33.399 17.138 41.846 1.00 78.84 146 SER D N 1
ATOM 6793 C CA . SER D 1 146 ? 32.611 16.775 40.662 1.00 82.62 146 SER D CA 1
ATOM 6794 C C . SER D 1 146 ? 31.309 17.574 40.658 1.00 78.52 146 SER D C 1
ATOM 6795 O O . SER D 1 146 ? 30.294 17.159 41.222 1.00 74.06 146 SER D O 1
ATOM 6798 N N . LEU D 1 147 ? 31.342 18.748 40.034 1.00 78.01 147 LEU D N 1
ATOM 6799 C CA . LEU D 1 147 ? 30.172 19.612 40.084 1.00 79.56 147 LEU D CA 1
ATOM 6800 C C . LEU D 1 147 ? 28.991 18.998 39.335 1.00 77.20 147 LEU D C 1
ATOM 6801 O O . LEU D 1 147 ? 27.843 19.315 39.655 1.00 76.51 147 LEU D O 1
ATOM 6806 N N . LEU D 1 148 ? 29.241 18.115 38.361 1.00 76.19 148 LEU D N 1
ATOM 6807 C CA . LEU D 1 148 ? 28.134 17.381 37.752 1.00 82.72 148 LEU D CA 1
ATOM 6808 C C . LEU D 1 148 ? 27.445 16.492 38.784 1.00 86.84 148 LEU D C 1
ATOM 6809 O O . LEU D 1 148 ? 26.210 16.393 38.807 1.00 84.53 148 LEU D O 1
ATOM 6814 N N . GLN D 1 149 ? 28.232 15.848 39.654 1.00 86.91 149 GLN D N 1
ATOM 6815 C CA . GLN D 1 149 ? 27.672 15.034 40.732 1.00 85.17 149 GLN D CA 1
ATOM 6816 C C . GLN D 1 149 ? 26.924 15.897 41.740 1.00 87.60 149 GLN D C 1
ATOM 6817 O O . GLN D 1 149 ? 25.832 15.531 42.192 1.00 90.36 149 GLN D O 1
ATOM 6823 N N . GLU D 1 150 ? 27.498 17.050 42.103 1.00 89.22 150 GLU D N 1
ATOM 6824 C CA . GLU D 1 150 ? 26.840 17.958 43.040 1.00 87.85 150 GLU D CA 1
ATOM 6825 C C . GLU D 1 150 ? 25.511 18.466 42.499 1.00 83.31 150 GLU D C 1
ATOM 6826 O O . GLU D 1 150 ? 24.566 18.685 43.267 1.00 76.75 150 GLU D O 1
ATOM 6832 N N . ALA D 1 151 ? 25.418 18.669 41.192 1.00 85.51 151 ALA D N 1
ATOM 6833 C CA . ALA D 1 151 ? 24.189 19.144 40.586 1.00 89.39 151 ALA D CA 1
ATOM 6834 C C . ALA D 1 151 ? 23.233 18.011 40.252 1.00 89.81 151 ALA D C 1
ATOM 6835 O O . ALA D 1 151 ? 22.214 18.254 39.595 1.00 94.73 151 ALA D O 1
ATOM 6837 N N . ASP D 1 152 ? 23.537 16.788 40.698 1.00 84.75 152 ASP D N 1
ATOM 6838 C CA . ASP D 1 152 ? 22.628 15.648 40.571 1.00 89.12 152 ASP D CA 1
ATOM 6839 C C . ASP D 1 152 ? 22.402 15.266 39.106 1.00 94.66 152 ASP D C 1
ATOM 6840 O O . ASP D 1 152 ? 21.291 14.917 38.704 1.00 101.73 152 ASP D O 1
ATOM 6845 N N . PHE D 1 153 ? 23.456 15.356 38.298 1.00 93.12 153 PHE D N 1
ATOM 6846 C CA . PHE D 1 153 ? 23.378 14.971 36.891 1.00 91.17 153 PHE D CA 1
ATOM 6847 C C . PHE D 1 153 ? 23.334 13.449 36.746 1.00 88.43 153 PHE D C 1
ATOM 6848 O O . PHE D 1 153 ? 24.211 12.742 37.258 1.00 87.21 153 PHE D O 1
ATOM 6856 N N . PHE D 1 154 ? 22.311 12.941 36.060 1.00 85.6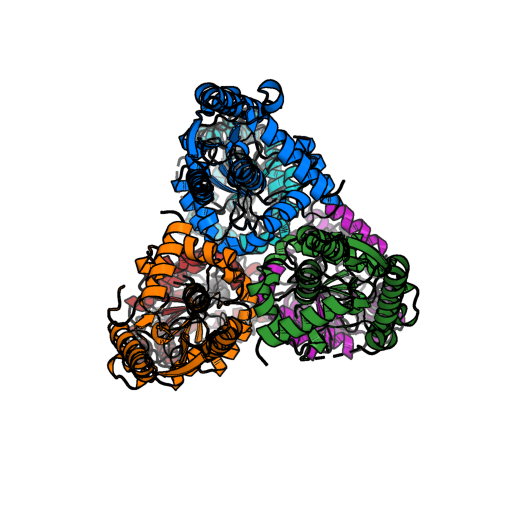4 154 PHE D N 1
ATOM 6857 C CA . PHE D 1 154 ? 22.360 11.568 35.581 1.00 88.54 154 PHE D CA 1
ATOM 6858 C C . PHE D 1 154 ? 22.937 11.540 34.173 1.00 89.24 154 PHE D C 1
ATOM 6859 O O . PHE D 1 154 ? 23.186 12.578 33.557 1.00 92.07 154 PHE D O 1
ATOM 6867 N N . LYS D 1 155 ? 23.174 10.328 33.665 1.00 83.57 155 LYS D N 1
ATOM 6868 C CA . LYS D 1 155 ? 23.756 10.212 32.333 1.00 80.87 155 LYS D CA 1
ATOM 6869 C C . LYS D 1 155 ? 22.836 10.806 31.274 1.00 84.35 155 LYS D C 1
ATOM 6870 O O . LYS D 1 155 ? 23.310 11.384 30.289 1.00 82.54 155 LYS D O 1
ATOM 6872 N N . THR D 1 156 ? 21.519 10.687 31.467 1.00 83.81 156 THR D N 1
ATOM 6873 C CA . THR D 1 156 ? 20.582 11.213 30.486 1.00 83.41 156 THR D CA 1
ATOM 6874 C C . THR D 1 156 ? 20.574 12.741 30.444 1.00 83.86 156 THR D C 1
ATOM 6875 O O . THR D 1 156 ? 20.549 13.327 29.355 1.00 82.85 156 THR D O 1
ATOM 6879 N N . ASP D 1 157 ? 20.639 13.418 31.597 1.00 85.29 157 ASP D N 1
ATOM 6880 C CA . ASP D 1 157 ? 20.622 14.880 31.529 1.00 91.27 157 ASP D CA 1
ATOM 6881 C C . ASP D 1 157 ? 21.954 15.422 31.019 1.00 86.70 157 ASP D C 1
ATOM 6882 O O . ASP D 1 157 ? 21.985 16.481 30.376 1.00 85.73 157 ASP D O 1
ATOM 6887 N N . VAL D 1 158 ? 23.054 14.719 31.302 1.00 79.40 158 VAL D N 1
ATOM 6888 C CA . VAL D 1 158 ? 24.335 15.050 30.682 1.00 79.75 158 VAL D CA 1
ATOM 6889 C C . VAL D 1 158 ? 24.195 15.039 29.163 1.00 85.12 158 VAL D C 1
ATOM 6890 O O . VAL D 1 158 ? 24.691 15.939 28.472 1.00 87.31 158 VAL D O 1
ATOM 6894 N N . ARG D 1 159 ? 23.523 14.015 28.621 1.00 84.81 159 ARG D N 1
ATOM 6895 C CA . ARG D 1 159 ? 23.288 13.942 27.178 1.00 83.42 159 ARG D CA 1
ATOM 6896 C C . ARG D 1 159 ? 22.488 15.146 26.679 1.00 81.05 159 ARG D C 1
ATOM 6897 O O . ARG D 1 159 ? 22.780 15.695 25.609 1.00 73.15 159 ARG D O 1
ATOM 6900 N N . ALA D 1 160 ? 21.483 15.579 27.449 1.00 85.94 160 ALA D N 1
ATOM 6901 C CA . ALA D 1 160 ? 20.633 16.694 27.030 1.00 90.44 160 ALA D CA 1
ATOM 6902 C C . ALA D 1 160 ? 21.433 17.984 26.866 1.00 85.99 160 ALA D C 1
ATOM 6903 O O . ALA D 1 160 ? 21.242 18.725 25.891 1.00 85.15 160 ALA D O 1
ATOM 6905 N N . LEU D 1 161 ? 22.311 18.280 27.831 1.00 80.37 161 LEU D N 1
ATOM 6906 C CA . LEU D 1 161 ? 23.133 19.481 27.770 1.00 81.11 161 LEU D CA 1
ATOM 6907 C C . LEU D 1 161 ? 24.176 19.388 26.667 1.00 80.93 161 LEU D C 1
ATOM 6908 O O . LEU D 1 161 ? 24.483 20.394 26.019 1.00 83.35 161 LEU D O 1
ATOM 6913 N N . ALA D 1 162 ? 24.727 18.191 26.440 1.00 79.07 162 ALA D N 1
ATOM 6914 C CA . ALA D 1 162 ? 25.737 18.016 25.400 1.00 77.81 162 ALA D CA 1
ATOM 6915 C C . ALA D 1 162 ? 25.209 18.438 24.033 1.00 78.02 162 ALA D C 1
ATOM 6916 O O . ALA D 1 162 ? 25.845 19.227 23.324 1.00 75.65 162 ALA D O 1
ATOM 6918 N N . GLN D 1 163 ? 24.035 17.937 23.650 1.00 83.17 163 GLN D N 1
ATOM 6919 C CA . GLN D 1 163 ? 23.422 18.407 22.411 1.00 84.59 163 GLN D CA 1
ATOM 6920 C C . GLN D 1 163 ? 23.071 19.884 22.502 1.00 87.12 163 GLN D C 1
ATOM 6921 O O . GLN D 1 163 ? 23.283 20.638 21.544 1.00 90.69 163 GLN D O 1
ATOM 6923 N N . GLU D 1 164 ? 22.523 20.318 23.643 1.00 83.27 164 GLU D N 1
ATOM 6924 C CA . GLU D 1 164 ? 22.096 21.708 23.750 1.00 83.50 164 GLU D CA 1
ATOM 6925 C C . GLU D 1 164 ? 23.271 22.655 23.544 1.00 81.34 164 GLU D C 1
ATOM 6926 O O . GLU D 1 164 ? 23.120 23.719 22.929 1.00 79.97 164 GLU D O 1
ATOM 6932 N N . LEU D 1 165 ? 24.457 22.264 24.002 1.00 78.46 165 LEU D N 1
ATOM 6933 C CA . LEU D 1 165 ? 25.663 23.052 23.796 1.00 80.03 165 LEU D CA 1
ATOM 6934 C C . LEU D 1 165 ? 26.338 22.773 22.456 1.00 79.30 165 LEU D C 1
ATOM 6935 O O . LEU D 1 165 ? 27.369 23.385 22.162 1.00 78.61 165 LEU D O 1
ATOM 6940 N N . GLY D 1 166 ? 25.779 21.878 21.640 1.00 81.73 166 GLY D N 1
ATOM 6941 C CA . GLY D 1 166 ? 26.341 21.546 20.339 1.00 83.84 166 GLY D CA 1
ATOM 6942 C C . GLY D 1 166 ? 27.470 20.542 20.357 1.00 78.66 166 GLY D C 1
ATOM 6943 O O . GLY D 1 166 ? 28.200 20.424 19.367 1.00 79.84 166 GLY D O 1
ATOM 6944 N N . LEU D 1 167 ? 27.625 19.811 21.455 1.00 75.99 167 LEU D N 1
ATOM 6945 C CA . LEU D 1 167 ? 28.635 18.768 21.591 1.00 75.79 167 LEU D CA 1
ATOM 6946 C C . LEU D 1 167 ? 28.218 17.495 20.862 1.00 75.40 167 LEU D C 1
ATOM 6947 O O . LEU D 1 167 ? 27.172 16.913 21.173 1.00 80.63 167 LEU D O 1
ATOM 6952 N N . THR D 1 168 ? 29.036 17.057 19.898 1.00 67.80 168 THR D N 1
ATOM 6953 C CA . THR D 1 168 ? 28.811 15.788 19.217 1.00 68.18 168 THR D CA 1
ATOM 6954 C C . THR D 1 168 ? 29.976 14.809 19.329 1.00 68.42 168 THR D C 1
ATOM 6955 O O . THR D 1 168 ? 29.804 13.641 18.968 1.00 75.04 168 THR D O 1
ATOM 6959 N N . ASN D 1 169 ? 31.149 15.237 19.802 1.00 66.41 169 ASN D N 1
ATOM 6960 C CA . ASN D 1 169 ? 32.365 14.423 19.773 1.00 74.59 169 ASN D CA 1
ATOM 6961 C C . ASN D 1 169 ? 32.907 14.169 21.177 1.00 78.42 169 ASN D C 1
ATOM 6962 O O . ASN D 1 169 ? 33.171 15.119 21.924 1.00 86.23 169 ASN D O 1
ATOM 6967 N N . TRP D 1 170 ? 33.065 12.893 21.538 1.00 73.55 170 TRP D N 1
ATOM 6968 C CA . TRP D 1 170 ? 33.718 12.509 22.789 1.00 71.64 170 TRP D CA 1
ATOM 6969 C C . TRP D 1 170 ? 34.171 11.058 22.685 1.00 72.14 170 TRP D C 1
ATOM 6970 O O . TRP D 1 170 ? 33.888 10.374 21.700 1.00 75.92 170 TRP D O 1
ATOM 6981 N N . ASN D 1 171 ? 34.902 10.599 23.706 1.00 70.42 171 ASN D N 1
ATOM 6982 C CA . ASN D 1 171 ? 35.409 9.227 23.739 1.00 66.23 171 ASN D CA 1
ATOM 6983 C C . ASN D 1 171 ? 34.276 8.323 24.199 1.00 69.28 171 ASN D C 1
ATOM 6984 O O . ASN D 1 171 ? 33.902 8.338 25.377 1.00 66.79 171 ASN D O 1
ATOM 6986 N N . LYS D 1 172 ? 33.741 7.521 23.269 1.00 72.99 172 LYS D N 1
ATOM 6987 C CA . LYS D 1 172 ? 32.570 6.696 23.544 1.00 73.47 172 LYS D CA 1
ATOM 6988 C C . LYS D 1 172 ? 32.894 5.395 24.270 1.00 78.89 172 LYS D C 1
ATOM 6989 O O . LYS D 1 172 ? 31.993 4.805 24.880 1.00 82.01 172 LYS D O 1
ATOM 6991 N N . VAL D 1 173 ? 34.141 4.931 24.227 1.00 75.14 173 VAL D N 1
ATOM 6992 C CA . VAL D 1 173 ? 34.492 3.694 24.914 1.00 74.19 173 VAL D CA 1
ATOM 6993 C C . VAL D 1 173 ? 35.434 4.014 26.066 1.00 74.11 173 VAL D C 1
ATOM 6994 O O . VAL D 1 173 ? 36.655 4.076 25.876 1.00 70.39 173 VAL D O 1
ATOM 6996 N N . ALA D 1 174 ? 34.879 4.224 27.266 1.00 78.51 174 ALA D N 1
ATOM 6997 C CA . ALA D 1 174 ? 35.707 4.574 28.417 1.00 78.61 174 ALA D CA 1
ATOM 6998 C C . ALA D 1 174 ? 36.518 3.353 28.842 1.00 77.72 174 ALA D C 1
ATOM 6999 O O . ALA D 1 174 ? 35.952 2.319 29.212 1.00 80.32 174 ALA D O 1
ATOM 7001 N N . SER D 1 175 ? 37.842 3.468 28.777 1.00 76.98 175 SER D N 1
ATOM 7002 C CA . SER D 1 175 ? 38.720 2.362 29.124 1.00 76.51 175 SER D CA 1
ATOM 7003 C C . SER D 1 175 ? 38.922 2.245 30.634 1.00 69.54 175 SER D C 1
ATOM 7004 O O . SER D 1 175 ? 38.585 3.136 31.421 1.00 76.59 175 SER D O 1
ATOM 7006 N N A CYS D 1 176 ? 39.498 1.113 31.031 0.28 58.39 176 CYS D N 1
ATOM 7007 N N B CYS D 1 176 ? 39.506 1.126 31.034 0.72 58.53 176 CYS D N 1
ATOM 7008 C CA A CYS D 1 176 ? 39.852 0.821 32.410 0.28 53.96 176 CYS D CA 1
ATOM 7009 C CA B CYS D 1 176 ? 39.866 0.888 32.416 0.72 53.66 176 CYS D CA 1
ATOM 7010 C C A CYS D 1 176 ? 41.362 0.638 32.513 0.28 50.79 176 CYS D C 1
ATOM 7011 C C B CYS D 1 176 ? 41.373 0.695 32.512 0.72 50.03 176 CYS D C 1
ATOM 7012 O O A CYS D 1 176 ? 42.052 0.437 31.510 0.28 53.98 176 CYS D O 1
ATOM 7013 O O B CYS D 1 176 ? 42.074 0.542 31.509 0.72 55.92 176 CYS D O 1
ATOM 7018 N N . SER D 1 177 ? 41.873 0.723 33.738 1.00 43.80 177 SER D N 1
ATOM 7019 C CA . SER D 1 177 ? 43.296 0.517 33.965 1.00 41.90 177 SER D CA 1
ATOM 7020 C C . SER D 1 177 ? 43.705 -0.900 33.559 1.00 40.34 177 SER D C 1
ATOM 7021 O O . SER D 1 177 ? 43.056 -1.885 33.943 1.00 35.96 177 SER D O 1
ATOM 7024 N N . VAL D 1 178 ? 44.799 -1.003 32.798 1.00 34.01 178 VAL D N 1
ATOM 7025 C CA . VAL D 1 178 ? 45.286 -2.302 32.348 1.00 35.47 178 VAL D CA 1
ATOM 7026 C C . VAL D 1 178 ? 45.643 -3.229 33.506 1.00 35.58 178 VAL D C 1
ATOM 7027 O O . VAL D 1 178 ? 45.758 -4.437 33.303 1.00 33.02 178 VAL D O 1
ATOM 7031 N N . SER D 1 179 ? 45.811 -2.698 34.726 1.00 35.25 179 SER D N 1
ATOM 7032 C CA . SER D 1 179 ? 46.079 -3.555 35.882 1.00 33.95 179 SER D CA 1
ATOM 7033 C C . SER D 1 179 ? 45.041 -4.658 36.034 1.00 32.85 179 SER D C 1
ATOM 7034 O O . SER D 1 179 ? 45.370 -5.766 36.473 1.00 33.70 179 SER D O 1
ATOM 7037 N N . SER D 1 180 ? 43.789 -4.396 35.649 1.00 33.25 180 SER D N 1
ATOM 7038 C CA . SER D 1 180 ? 42.744 -5.403 35.814 1.00 33.65 180 SER D CA 1
ATOM 7039 C C . SER D 1 180 ? 42.935 -6.620 34.913 1.00 38.27 180 SER D C 1
ATOM 7040 O O . SER D 1 180 ? 42.181 -7.592 35.043 1.00 34.11 180 SER D O 1
ATOM 7043 N N . ARG D 1 181 ? 43.879 -6.578 33.982 1.00 34.54 181 ARG D N 1
ATOM 7044 C CA . ARG D 1 181 ? 44.165 -7.727 33.132 1.00 38.08 181 ARG D CA 1
ATOM 7045 C C . ARG D 1 181 ? 45.130 -8.712 33.775 1.00 38.05 181 ARG D C 1
ATOM 7046 O O . ARG D 1 181 ? 45.384 -9.774 33.199 1.00 43.84 181 ARG D O 1
ATOM 7054 N N . PHE D 1 182 ? 45.692 -8.374 34.932 1.00 37.01 182 PHE D N 1
ATOM 7055 C CA . PHE D 1 182 ? 46.669 -9.187 35.627 1.00 33.14 182 PHE D CA 1
ATOM 7056 C C . PHE D 1 182 ? 46.111 -9.647 36.967 1.00 42.99 182 PHE D C 1
ATOM 7057 O O . PHE D 1 182 ? 45.405 -8.887 37.641 1.00 37.96 182 PHE D O 1
ATOM 7065 N N . PRO D 1 183 ? 46.361 -10.895 37.354 1.00 50.84 183 PRO D N 1
ATOM 7066 C CA . PRO D 1 183 ? 45.954 -11.331 38.690 1.00 49.95 183 PRO D CA 1
ATOM 7067 C C . PRO D 1 183 ? 46.703 -10.536 39.747 1.00 43.92 183 PRO D C 1
ATOM 7068 O O . PRO D 1 183 ? 47.835 -10.106 39.538 1.00 40.19 183 PRO D O 1
ATOM 7072 N N . TYR D 1 184 ? 46.042 -10.323 40.885 1.00 49.96 184 TYR D N 1
ATOM 7073 C CA . TYR D 1 184 ? 46.685 -9.694 42.032 1.00 46.12 184 TYR D CA 1
ATOM 7074 C C . TYR D 1 184 ? 47.983 -10.420 42.379 1.00 44.06 184 TYR D C 1
ATOM 7075 O O . TYR D 1 184 ? 48.060 -11.648 42.315 1.00 41.46 184 TYR D O 1
ATOM 7084 N N . GLY D 1 185 ? 49.009 -9.656 42.750 1.00 51.13 185 GLY D N 1
ATOM 7085 C CA . GLY D 1 185 ? 50.295 -10.231 43.071 1.00 50.87 185 GLY D CA 1
ATOM 7086 C C . GLY D 1 185 ? 51.210 -10.448 41.893 1.00 54.87 185 GLY D C 1
ATOM 7087 O O . GLY D 1 185 ? 52.384 -10.779 42.092 1.00 66.43 185 GLY D O 1
ATOM 7088 N N . THR D 1 186 ? 50.718 -10.270 40.677 1.00 48.63 186 THR D N 1
ATOM 7089 C CA . THR D 1 186 ? 51.561 -10.342 39.496 1.00 49.46 186 THR D CA 1
ATOM 7090 C C . THR D 1 186 ? 52.345 -9.047 39.321 1.00 54.24 186 THR D C 1
ATOM 7091 O O . THR D 1 186 ? 51.831 -7.953 39.571 1.00 64.96 186 THR D O 1
ATOM 7095 N N . THR D 1 187 ? 53.612 -9.171 38.950 1.00 44.75 187 THR D N 1
ATOM 7096 C CA . THR D 1 187 ? 54.422 -7.986 38.706 1.00 47.39 187 THR D CA 1
ATOM 7097 C C . THR D 1 187 ? 54.140 -7.448 37.309 1.00 48.16 187 THR D C 1
ATOM 7098 O O . THR D 1 187 ? 54.311 -8.157 36.312 1.00 50.63 187 THR D O 1
ATOM 7102 N N . LEU D 1 188 ? 53.733 -6.189 37.236 1.00 43.75 188 LEU D N 1
ATOM 7103 C CA . LEU D 1 188 ? 53.559 -5.533 35.953 1.00 43.85 188 LEU D CA 1
ATOM 7104 C C . LEU D 1 188 ? 54.921 -5.185 35.380 1.00 48.92 188 LEU D C 1
ATOM 7105 O O . LEU D 1 188 ? 55.839 -4.807 36.115 1.00 50.25 188 LEU D O 1
ATOM 7110 N N . THR D 1 189 ? 55.070 -5.367 34.075 1.00 49.99 189 THR D N 1
ATOM 7111 C CA . THR D 1 189 ? 56.275 -4.944 33.382 1.00 49.60 189 THR D CA 1
ATOM 7112 C C . THR D 1 189 ? 55.885 -4.139 32.156 1.00 54.45 189 THR D C 1
ATOM 7113 O O . THR D 1 189 ? 54.739 -4.190 31.692 1.00 55.95 189 THR D O 1
ATOM 7117 N N . HIS D 1 190 ? 56.857 -3.375 31.647 1.00 47.62 190 HIS D N 1
ATOM 7118 C CA . HIS D 1 190 ? 56.637 -2.635 30.413 1.00 46.74 190 HIS D CA 1
ATOM 7119 C C . HIS D 1 190 ? 56.270 -3.584 29.281 1.00 52.15 190 HIS D C 1
ATOM 7120 O O . HIS D 1 190 ? 55.362 -3.296 28.492 1.00 45.02 190 HIS D O 1
ATOM 7127 N N . ASP D 1 191 ? 56.953 -4.738 29.210 1.00 48.61 191 ASP D N 1
ATOM 7128 C CA . ASP D 1 191 ? 56.728 -5.699 28.128 1.00 47.97 191 ASP D CA 1
ATOM 7129 C C . ASP D 1 191 ? 55.341 -6.331 28.205 1.00 43.52 191 ASP D C 1
ATOM 7130 O O . ASP D 1 191 ? 54.626 -6.404 27.196 1.00 39.63 191 ASP D O 1
ATOM 7135 N N . ASN D 1 192 ? 54.946 -6.834 29.381 1.00 43.56 192 ASN D N 1
ATOM 7136 C CA . ASN D 1 192 ? 53.669 -7.547 29.416 1.00 42.90 192 ASN D CA 1
ATOM 7137 C C . ASN D 1 192 ? 52.478 -6.584 29.340 1.00 40.08 192 ASN D C 1
ATOM 7138 O O . ASN D 1 192 ? 51.427 -6.940 28.783 1.00 40.39 192 ASN D O 1
ATOM 7143 N N . ILE D 1 193 ? 52.624 -5.356 29.838 1.00 38.15 193 ILE D N 1
ATOM 7144 C CA . ILE D 1 193 ? 51.590 -4.352 29.598 1.00 36.30 193 ILE D CA 1
ATOM 7145 C C . ILE D 1 193 ? 51.458 -4.090 28.104 1.00 35.27 193 ILE D C 1
ATOM 7146 O O . ILE D 1 193 ? 50.353 -4.095 27.550 1.00 31.49 193 ILE D O 1
ATOM 7151 N N . ALA D 1 194 ? 52.589 -3.864 27.426 1.00 39.63 194 ALA D N 1
ATOM 7152 C CA . ALA D 1 194 ? 52.536 -3.617 25.991 1.00 34.04 194 ALA D CA 1
ATOM 7153 C C . ALA D 1 194 ? 51.916 -4.799 25.255 1.00 35.90 194 ALA D C 1
ATOM 7154 O O . ALA D 1 194 ? 51.133 -4.612 24.314 1.00 42.08 194 ALA D O 1
ATOM 7156 N N . GLN D 1 195 ? 52.212 -6.019 25.710 1.00 35.67 195 GLN D N 1
ATOM 7157 C CA . GLN D 1 195 ? 51.655 -7.231 25.106 1.00 28.64 195 GLN D CA 1
ATOM 7158 C C . GLN D 1 195 ? 50.132 -7.294 25.245 1.00 27.75 195 GLN D C 1
ATOM 7159 O O . GLN D 1 195 ? 49.410 -7.548 24.270 1.00 35.05 195 GLN D O 1
ATOM 7165 N N . VAL D 1 196 ? 49.620 -7.050 26.448 1.00 33.80 196 VAL D N 1
ATOM 7166 C CA . VAL D 1 196 ? 48.173 -7.047 26.646 1.00 30.71 196 VAL D CA 1
ATOM 7167 C C . VAL D 1 196 ? 47.542 -5.923 25.836 1.00 33.94 196 VAL D C 1
ATOM 7168 O O . VAL D 1 196 ? 46.591 -6.129 25.074 1.00 31.23 196 VAL D O 1
ATOM 7172 N N . MET D 1 197 ? 48.111 -4.723 25.940 1.00 33.18 197 MET D N 1
ATOM 7173 C CA . MET D 1 197 ? 47.546 -3.578 25.242 1.00 34.71 197 MET D CA 1
ATOM 7174 C C . MET D 1 197 ? 47.536 -3.805 23.731 1.00 38.19 197 MET D C 1
ATOM 7175 O O . MET D 1 197 ? 46.574 -3.435 23.049 1.00 46.85 197 MET D O 1
ATOM 7180 N N . ALA D 1 198 ? 48.598 -4.397 23.185 1.00 35.76 198 ALA D N 1
ATOM 7181 C CA . ALA D 1 198 ? 48.604 -4.673 21.753 1.00 34.33 198 ALA D CA 1
ATOM 7182 C C . ALA D 1 198 ? 47.547 -5.706 21.386 1.00 33.75 198 ALA D C 1
ATOM 7183 O O . ALA D 1 198 ? 46.854 -5.558 20.372 1.00 41.78 198 ALA D O 1
ATOM 7185 N N . ALA D 1 199 ? 47.378 -6.733 22.225 1.00 32.65 199 ALA D N 1
ATOM 7186 C CA . ALA D 1 199 ? 46.394 -7.775 21.948 1.00 33.94 199 ALA D CA 1
ATOM 7187 C C . ALA D 1 199 ? 44.981 -7.201 21.913 1.00 33.50 199 ALA D C 1
ATOM 7188 O O . ALA D 1 199 ? 44.199 -7.512 21.010 1.00 32.41 199 ALA D O 1
ATOM 7190 N N . GLU D 1 200 ? 44.646 -6.345 22.881 1.00 37.00 200 GLU D N 1
ATOM 7191 C CA . GLU D 1 200 ? 43.314 -5.753 22.932 1.00 29.89 200 GLU D CA 1
ATOM 7192 C C . GLU D 1 200 ? 43.086 -4.796 21.770 1.00 29.66 200 GLU D C 1
ATOM 7193 O O . GLU D 1 200 ? 41.966 -4.705 21.252 1.00 36.48 200 GLU D O 1
ATOM 7199 N N . LYS D 1 201 ? 44.120 -4.036 21.380 1.00 25.65 201 LYS D N 1
ATOM 7200 C CA . LYS D 1 201 ? 43.987 -3.127 20.241 1.00 31.15 201 LYS D CA 1
ATOM 7201 C C . LYS D 1 201 ? 43.651 -3.901 18.976 1.00 39.92 201 LYS D C 1
ATOM 7202 O O . LYS D 1 201 ? 42.796 -3.482 18.187 1.00 37.99 201 LYS D O 1
ATOM 7208 N N . TYR D 1 202 ? 44.306 -5.045 18.779 1.00 34.22 202 TYR D N 1
ATOM 7209 C CA . TYR D 1 202 ? 44.008 -5.888 17.632 1.00 31.00 202 TYR D CA 1
ATOM 7210 C C . TYR D 1 202 ? 42.558 -6.368 17.655 1.00 30.09 202 TYR D C 1
ATOM 7211 O O . TYR D 1 202 ? 41.855 -6.307 16.640 1.00 28.61 202 TYR D O 1
ATOM 7220 N N . LEU D 1 203 ? 42.098 -6.865 18.804 1.00 31.87 203 LEU D N 1
ATOM 7221 C CA . LEU D 1 203 ? 40.744 -7.416 18.887 1.00 31.11 203 LEU D CA 1
ATOM 7222 C C . LEU D 1 203 ? 39.683 -6.333 18.677 1.00 33.88 203 LEU D C 1
ATOM 7223 O O . LEU D 1 203 ? 38.655 -6.578 18.033 1.00 28.57 203 LEU D O 1
ATOM 7228 N N . ARG D 1 204 ? 39.907 -5.132 19.216 1.00 26.90 204 ARG D N 1
ATOM 7229 C CA . ARG D 1 204 ? 38.983 -4.034 18.954 1.00 35.35 204 ARG D CA 1
ATOM 7230 C C . ARG D 1 204 ? 38.925 -3.703 17.465 1.00 41.16 204 ARG D C 1
ATOM 7231 O O . ARG D 1 204 ? 37.867 -3.333 16.934 1.00 38.94 204 ARG D O 1
ATOM 7239 N N . SER D 1 205 ? 40.064 -3.789 16.785 1.00 37.96 205 SER D N 1
ATOM 7240 C CA . SER D 1 205 ? 40.114 -3.460 15.367 1.00 42.20 205 SER D CA 1
ATOM 7241 C C . SER D 1 205 ? 39.304 -4.436 14.521 1.00 36.87 205 SER D C 1
ATOM 7242 O O . SER D 1 205 ? 39.037 -4.145 13.351 1.00 36.33 205 SER D O 1
ATOM 7245 N N . LEU D 1 206 ? 38.964 -5.607 15.071 1.00 30.27 206 LEU D N 1
ATOM 7246 C CA . LEU D 1 206 ? 38.123 -6.588 14.400 1.00 38.01 206 LEU D CA 1
ATOM 7247 C C . LEU D 1 206 ? 36.631 -6.317 14.570 1.00 43.12 206 LEU D C 1
ATOM 7248 O O . LEU D 1 206 ? 35.819 -6.990 13.923 1.00 38.56 206 LEU D O 1
ATOM 7253 N N . GLY D 1 207 ? 36.254 -5.344 15.389 1.00 45.62 207 GLY D N 1
ATOM 7254 C CA . GLY D 1 207 ? 34.867 -5.030 15.648 1.00 44.13 207 GLY D CA 1
ATOM 7255 C C . GLY D 1 207 ? 34.336 -5.405 17.029 1.00 40.71 207 GLY D C 1
ATOM 7256 O O . GLY D 1 207 ? 33.117 -5.492 17.198 1.00 48.85 207 GLY D O 1
ATOM 7257 N N . PHE D 1 208 ? 35.202 -5.599 18.017 1.00 38.67 208 PHE D N 1
ATOM 7258 C CA . PHE D 1 208 ? 34.790 -5.968 19.371 1.00 38.29 208 PHE D CA 1
ATOM 7259 C C . PHE D 1 208 ? 35.251 -4.876 20.330 1.00 36.26 208 PHE D C 1
ATOM 7260 O O . PHE D 1 208 ? 36.307 -4.981 20.966 1.00 39.68 208 PHE D O 1
ATOM 7268 N N . PRO D 1 209 ? 34.476 -3.805 20.464 1.00 33.74 209 PRO D N 1
ATOM 7269 C CA . PRO D 1 209 ? 34.962 -2.668 21.264 1.00 29.72 209 PRO D CA 1
ATOM 7270 C C . PRO D 1 209 ? 35.072 -2.972 22.752 1.00 37.17 209 PRO D C 1
ATOM 7271 O O . PRO D 1 209 ? 35.846 -2.296 23.440 1.00 35.60 209 PRO D O 1
ATOM 7275 N N . THR D 1 210 ? 34.356 -3.976 23.262 1.00 32.31 210 THR D N 1
ATOM 7276 C CA . THR D 1 210 ? 34.421 -4.379 24.665 1.00 37.40 210 THR D CA 1
ATOM 7277 C C . THR D 1 210 ? 35.142 -5.716 24.749 1.00 35.69 210 THR D C 1
ATOM 7278 O O . THR D 1 210 ? 34.587 -6.745 24.350 1.00 33.43 210 THR D O 1
ATOM 7282 N N . VAL D 1 211 ? 36.358 -5.711 25.297 1.00 28.22 211 VAL D N 1
ATOM 7283 C CA . VAL D 1 211 ? 37.186 -6.908 25.300 1.00 28.31 211 VAL D CA 1
ATOM 7284 C C . VAL D 1 211 ? 38.206 -6.818 26.426 1.00 31.28 211 VAL D C 1
ATOM 7285 O O . VAL D 1 211 ? 38.634 -5.731 26.823 1.00 31.82 211 VAL D O 1
ATOM 7289 N N . ARG D 1 212 ? 38.593 -7.968 26.943 1.00 29.61 212 ARG D N 1
ATOM 7290 C CA . ARG D 1 212 ? 39.745 -8.046 27.821 1.00 27.89 212 ARG D CA 1
ATOM 7291 C C . ARG D 1 212 ? 40.625 -9.191 27.356 1.00 29.67 212 ARG D C 1
ATOM 7292 O O . ARG D 1 212 ? 40.129 -10.273 27.031 1.00 33.61 212 ARG D O 1
ATOM 7300 N N . VAL D 1 213 ? 41.931 -8.952 27.327 1.00 22.77 213 VAL D N 1
ATOM 7301 C CA . VAL D 1 213 ? 42.907 -10.019 27.176 1.00 25.60 213 VAL D CA 1
ATOM 7302 C C . VAL D 1 213 ? 43.524 -10.216 28.561 1.00 27.72 213 VAL D C 1
ATOM 7303 O O . VAL D 1 213 ? 44.411 -9.468 28.976 1.00 31.98 213 VAL D O 1
ATOM 7307 N N . ARG D 1 214 ? 43.032 -11.209 29.305 1.00 26.84 214 ARG D N 1
ATOM 7308 C CA . ARG D 1 214 ? 43.531 -11.443 30.650 1.00 25.53 214 ARG D CA 1
ATOM 7309 C C . ARG D 1 214 ? 44.833 -12.223 30.595 1.00 29.14 214 ARG D C 1
ATOM 7310 O O . ARG D 1 214 ? 44.957 -13.191 29.837 1.00 25.41 214 ARG D O 1
ATOM 7318 N N . PHE D 1 215 ? 45.808 -11.784 31.406 1.00 23.99 215 PHE D N 1
ATOM 7319 C CA . PHE D 1 215 ? 47.187 -12.238 31.286 1.00 27.74 215 PHE D CA 1
ATOM 7320 C C . PHE D 1 215 ? 47.424 -13.404 32.234 1.00 29.43 215 PHE D C 1
ATOM 7321 O O . PHE D 1 215 ? 47.362 -13.232 33.458 1.00 31.70 215 PHE D O 1
ATOM 7329 N N . HIS D 1 216 ? 47.745 -14.575 31.689 1.00 27.27 216 HIS D N 1
ATOM 7330 C CA . HIS D 1 216 ? 48.098 -15.725 32.528 1.00 41.26 216 HIS D CA 1
ATOM 7331 C C . HIS D 1 216 ? 49.436 -16.307 32.080 1.00 43.12 216 HIS D C 1
ATOM 7332 O O . HIS D 1 216 ? 49.541 -17.474 31.714 1.00 38.95 216 HIS D O 1
ATOM 7339 N N . ASN D 1 217 ? 50.468 -15.464 32.115 1.00 40.28 217 ASN D N 1
ATOM 7340 C CA . ASN D 1 217 ? 51.807 -15.853 31.692 1.00 39.91 217 ASN D CA 1
ATOM 7341 C C . ASN D 1 217 ? 51.810 -16.335 30.255 1.00 34.33 217 ASN D C 1
ATOM 7342 O O . ASN D 1 217 ? 51.687 -15.517 29.341 1.00 38.26 217 ASN D O 1
ATOM 7347 N N . ASP D 1 218 ? 51.949 -17.642 30.028 1.00 40.51 218 ASP D N 1
ATOM 7348 C CA . ASP D 1 218 ? 51.983 -18.116 28.645 1.00 41.61 218 ASP D CA 1
ATOM 7349 C C . ASP D 1 218 ? 50.594 -18.303 28.043 1.00 37.24 218 ASP D C 1
ATOM 7350 O O . ASP D 1 218 ? 50.498 -18.619 26.852 1.00 40.99 218 ASP D O 1
ATOM 7355 N N . ILE D 1 219 ? 49.523 -18.100 28.813 1.00 32.12 219 ILE D N 1
ATOM 7356 C CA . ILE D 1 219 ? 48.153 -18.245 28.322 1.00 24.53 219 ILE D CA 1
ATOM 7357 C C . ILE D 1 219 ? 47.493 -16.875 28.262 1.00 25.41 219 ILE D C 1
ATOM 7358 O O . ILE D 1 219 ? 47.488 -16.141 29.261 1.00 27.82 219 ILE D O 1
ATOM 7363 N N . ALA D 1 220 ? 46.902 -16.547 27.109 1.00 21.62 220 ALA D N 1
ATOM 7364 C CA . ALA D 1 220 ? 45.977 -15.426 27.006 1.00 20.79 220 ALA D CA 1
ATOM 7365 C C . ALA D 1 220 ? 44.540 -15.939 27.098 1.00 27.85 220 ALA D C 1
ATOM 7366 O O . ALA D 1 220 ? 44.165 -16.901 26.414 1.00 27.91 220 ALA D O 1
ATOM 7368 N N . ARG D 1 221 ? 43.747 -15.304 27.959 1.00 25.63 221 ARG D N 1
ATOM 7369 C CA . ARG D 1 221 ? 42.353 -15.660 28.170 1.00 25.31 221 ARG D CA 1
ATOM 7370 C C . ARG D 1 221 ? 41.493 -14.454 27.790 1.00 31.71 221 ARG D C 1
ATOM 7371 O O . ARG D 1 221 ? 41.458 -13.447 28.514 1.00 27.82 221 ARG D O 1
ATOM 7379 N N . ILE D 1 222 ? 40.794 -14.567 26.661 1.00 28.04 222 ILE D N 1
ATOM 7380 C CA . ILE D 1 222 ? 40.016 -13.470 26.092 1.00 25.29 222 ILE D CA 1
ATOM 7381 C C . ILE D 1 222 ? 38.622 -13.478 26.700 1.00 23.38 222 ILE D C 1
ATOM 7382 O O . ILE D 1 222 ? 37.966 -14.521 26.768 1.00 25.74 222 ILE D O 1
ATOM 7387 N N . GLU D 1 223 ? 38.189 -12.327 27.190 1.00 17.43 223 GLU D N 1
ATOM 7388 C CA . GLU D 1 223 ? 36.834 -12.150 27.685 1.00 29.80 223 GLU D CA 1
ATOM 7389 C C . GLU D 1 223 ? 36.091 -11.274 26.686 1.00 31.81 223 GLU D C 1
ATOM 7390 O O . GLU D 1 223 ? 36.560 -10.181 26.345 1.00 31.31 223 GLU D O 1
ATOM 7396 N N . LEU D 1 224 ? 34.972 -11.778 26.187 1.00 29.16 224 LEU D N 1
ATOM 7397 C CA . LEU D 1 224 ? 34.050 -11.069 25.324 1.00 23.10 224 LEU D CA 1
ATOM 7398 C C . LEU D 1 224 ? 32.671 -11.087 25.936 1.00 24.44 224 LEU D C 1
ATOM 7399 O O . LEU D 1 224 ? 32.325 -12.029 26.648 1.00 30.35 224 LEU D O 1
ATOM 7404 N N . PRO D 1 225 ? 31.856 -10.068 25.689 1.00 30.89 225 PRO D N 1
ATOM 7405 C CA . PRO D 1 225 ? 30.436 -10.203 26.001 1.00 37.36 225 PRO D CA 1
ATOM 7406 C C . PRO D 1 225 ? 29.894 -11.460 25.324 1.00 37.85 225 PRO D C 1
ATOM 7407 O O . PRO D 1 225 ? 30.201 -11.740 24.156 1.00 31.77 225 PRO D O 1
ATOM 7411 N N . GLU D 1 226 ? 29.103 -12.236 26.084 1.00 32.16 226 GLU D N 1
ATOM 7412 C CA . GLU D 1 226 ? 28.695 -13.565 25.626 1.00 32.15 226 GLU D CA 1
ATOM 7413 C C . GLU D 1 226 ? 27.909 -13.491 24.331 1.00 34.24 226 GLU D C 1
ATOM 7414 O O . GLU D 1 226 ? 27.985 -14.409 23.508 1.00 45.26 226 GLU D O 1
ATOM 7420 N N . ALA D 1 227 ? 27.151 -12.412 24.132 1.00 28.87 227 ALA D N 1
ATOM 7421 C CA . ALA D 1 227 ? 26.382 -12.253 22.903 1.00 30.40 227 ALA D CA 1
ATOM 7422 C C . ALA D 1 227 ? 27.247 -11.988 21.668 1.00 27.85 227 ALA D C 1
ATOM 7423 O O . ALA D 1 227 ? 26.710 -11.989 20.558 1.00 34.87 227 ALA D O 1
ATOM 7425 N N . ARG D 1 228 ? 28.552 -11.753 21.825 1.00 28.88 228 ARG D N 1
ATOM 7426 C CA . ARG D 1 228 ? 29.446 -11.547 20.684 1.00 32.35 228 ARG D CA 1
ATOM 7427 C C . ARG D 1 228 ? 30.281 -12.769 20.334 1.00 35.62 228 ARG D C 1
ATOM 7428 O O . ARG D 1 228 ? 30.993 -12.739 19.327 1.00 34.31 228 ARG D O 1
ATOM 7436 N N . ILE D 1 229 ? 30.234 -13.832 21.141 1.00 35.69 229 ILE D N 1
ATOM 7437 C CA . ILE D 1 229 ? 31.175 -14.928 20.951 1.00 25.47 229 ILE D CA 1
ATOM 7438 C C . ILE D 1 229 ? 30.908 -15.651 19.631 1.00 32.09 229 ILE D C 1
ATOM 7439 O O . ILE D 1 229 ? 31.844 -16.040 18.921 1.00 38.59 229 ILE D O 1
ATOM 7444 N N . GLY D 1 230 ? 29.637 -15.816 19.263 1.00 25.75 230 GLY D N 1
ATOM 7445 C CA . GLY D 1 230 ? 29.331 -16.397 17.963 1.00 25.67 230 GLY D CA 1
ATOM 7446 C C . GLY D 1 230 ? 29.882 -15.594 16.793 1.00 32.87 230 GLY D C 1
ATOM 7447 O O . GLY D 1 230 ? 30.347 -16.163 15.801 1.00 42.80 230 GLY D O 1
ATOM 7448 N N . ASP D 1 231 ? 29.818 -14.261 16.877 1.00 35.67 231 ASP D N 1
ATOM 7449 C CA . ASP D 1 231 ? 30.366 -13.431 15.801 1.00 31.49 231 ASP D CA 1
ATOM 7450 C C . ASP D 1 231 ? 31.883 -13.556 15.711 1.00 30.11 231 ASP D C 1
ATOM 7451 O O . ASP D 1 231 ? 32.470 -13.291 14.656 1.00 34.57 231 ASP D O 1
ATOM 7456 N N . PHE D 1 232 ? 32.535 -13.911 16.818 1.00 29.77 232 PHE D N 1
ATOM 7457 C CA . PHE D 1 232 ? 33.991 -13.919 16.884 1.00 35.35 232 PHE D CA 1
ATOM 7458 C C . PHE D 1 232 ? 34.617 -15.069 16.101 1.00 35.86 232 PHE D C 1
ATOM 7459 O O . PHE D 1 232 ? 35.772 -14.953 15.683 1.00 34.52 232 PHE D O 1
ATOM 7467 N N . LEU D 1 233 ? 33.873 -16.164 15.896 1.00 33.37 233 LEU D N 1
ATOM 7468 C CA . LEU D 1 233 ? 34.446 -17.414 15.396 1.00 32.00 233 LEU D CA 1
ATOM 7469 C C . LEU D 1 233 ? 35.194 -17.242 14.081 1.00 29.67 233 LEU D C 1
ATOM 7470 O O . LEU D 1 233 ? 36.206 -17.911 13.854 1.00 23.72 233 LEU D O 1
ATOM 7475 N N . VAL D 1 234 ? 34.697 -16.377 13.191 1.00 26.40 234 VAL D N 1
ATOM 7476 C CA . VAL D 1 234 ? 35.367 -16.118 11.921 1.00 28.43 234 VAL D CA 1
ATOM 7477 C C . VAL D 1 234 ? 36.812 -15.637 12.118 1.00 28.54 234 VAL D C 1
ATOM 7478 O O . VAL D 1 234 ? 37.639 -15.765 11.203 1.00 27.65 234 VAL D O 1
ATOM 7482 N N . PHE D 1 235 ? 37.145 -15.129 13.304 1.00 23.42 235 PHE D N 1
ATOM 7483 C CA . PHE D 1 235 ? 38.467 -14.591 13.582 1.00 30.22 235 PHE D CA 1
ATOM 7484 C C . PHE D 1 235 ? 39.380 -15.535 14.364 1.00 27.57 235 PHE D C 1
ATOM 7485 O O . PHE D 1 235 ? 40.567 -15.211 14.507 1.00 26.95 235 PHE D O 1
ATOM 7493 N N . ASN D 1 236 ? 38.881 -16.710 14.800 1.00 22.80 236 ASN D N 1
ATOM 7494 C CA . ASN D 1 236 ? 39.619 -17.604 15.714 1.00 25.60 236 ASN D CA 1
ATOM 7495 C C . ASN D 1 236 ? 41.084 -17.780 15.298 1.00 29.63 236 ASN D C 1
ATOM 7496 O O . ASN D 1 236 ? 42.013 -17.565 16.090 1.00 24.33 236 ASN D O 1
ATOM 7501 N N . ASP D 1 237 ? 41.304 -18.178 14.057 1.00 22.98 237 ASP D N 1
ATOM 7502 C CA . ASP D 1 237 ? 42.652 -18.519 13.623 1.00 28.82 237 ASP D CA 1
ATOM 7503 C C . ASP D 1 237 ? 43.564 -17.291 13.538 1.00 32.55 237 ASP D C 1
ATOM 7504 O O . ASP D 1 237 ? 44.724 -17.351 13.963 1.00 30.01 237 ASP D O 1
ATOM 7509 N N . ARG D 1 238 ? 43.069 -16.166 13.008 1.00 33.30 238 ARG D N 1
ATOM 7510 C CA . ARG D 1 238 ? 43.914 -14.973 12.932 1.00 34.91 238 ARG D CA 1
ATOM 7511 C C . ARG D 1 238 ? 44.261 -14.466 14.331 1.00 33.36 238 ARG D C 1
ATOM 7512 O O . ARG D 1 238 ? 45.408 -14.075 14.587 1.00 29.03 238 ARG D O 1
ATOM 7520 N N . VAL D 1 239 ? 43.304 -14.531 15.262 1.00 28.64 239 VAL D N 1
ATOM 7521 C CA . VAL D 1 239 ? 43.543 -14.086 16.636 1.00 28.69 239 VAL D CA 1
ATOM 7522 C C . VAL D 1 239 ? 44.536 -15.002 17.341 1.00 30.33 239 VAL D C 1
ATOM 7523 O O . VAL D 1 239 ? 45.450 -14.530 18.022 1.00 27.65 239 VAL D O 1
ATOM 7527 N N . ASN D 1 240 ? 44.377 -16.321 17.190 1.00 26.69 240 ASN D N 1
ATOM 7528 C CA . ASN D 1 240 ? 45.342 -17.270 17.754 1.00 26.51 240 ASN D CA 1
ATOM 7529 C C . ASN D 1 240 ? 46.762 -16.939 17.296 1.00 31.33 240 ASN D C 1
ATOM 7530 O O . ASN D 1 240 ? 47.676 -16.760 18.113 1.00 28.87 240 ASN D O 1
ATOM 7535 N N . ARG D 1 241 ? 46.947 -16.791 15.988 1.00 27.32 241 ARG D N 1
ATOM 7536 C CA . ARG D 1 241 ? 48.289 -16.562 15.468 1.00 35.66 241 ARG D CA 1
ATOM 7537 C C . ARG D 1 241 ? 48.789 -15.154 15.792 1.00 32.42 241 ARG D C 1
ATOM 7538 O O . ARG D 1 241 ? 49.953 -14.983 16.162 1.00 35.48 241 ARG D O 1
ATOM 7546 N N . GLN D 1 242 ? 47.922 -14.141 15.697 1.00 36.78 242 GLN D N 1
ATOM 7547 C CA . GLN D 1 242 ? 48.312 -12.788 16.090 1.00 38.56 242 GLN D CA 1
ATOM 7548 C C . GLN D 1 242 ? 48.816 -12.752 17.532 1.00 29.72 242 GLN D C 1
ATOM 7549 O O . GLN D 1 242 ? 49.909 -12.247 17.808 1.00 29.67 242 GLN D O 1
ATOM 7555 N N . LEU D 1 243 ? 48.036 -13.278 18.476 1.00 31.87 243 LEU D N 1
ATOM 7556 C CA . LEU D 1 243 ? 48.458 -13.142 19.869 1.00 32.30 243 LEU D CA 1
ATOM 7557 C C . LEU D 1 243 ? 49.639 -14.056 20.195 1.00 30.23 243 LEU D C 1
ATOM 7558 O O . LEU D 1 243 ? 50.390 -13.771 21.136 1.00 32.47 243 LEU D O 1
ATOM 7563 N N . GLN D 1 244 ? 49.829 -15.146 19.450 1.00 26.42 244 GLN D N 1
ATOM 7564 C CA . GLN D 1 244 ? 51.052 -15.927 19.626 1.00 27.28 244 GLN D CA 1
ATOM 7565 C C . GLN D 1 244 ? 52.270 -15.126 19.174 1.00 31.08 244 GLN D C 1
ATOM 7566 O O . GLN D 1 244 ? 53.304 -15.126 19.847 1.00 39.06 244 GLN D O 1
ATOM 7572 N N . SER D 1 245 ? 52.143 -14.375 18.078 1.00 32.26 245 SER D N 1
ATOM 7573 C CA . SER D 1 245 ? 53.252 -13.537 17.668 1.00 37.41 245 SER D CA 1
ATOM 7574 C C . SER D 1 245 ? 53.512 -12.441 18.688 1.00 36.01 245 SER D C 1
ATOM 7575 O O . SER D 1 245 ? 54.633 -11.949 18.774 1.00 35.71 245 SER D O 1
ATOM 7578 N N . LEU D 1 246 ? 52.520 -12.076 19.489 1.00 37.07 246 LEU D N 1
ATOM 7579 C CA . LEU D 1 246 ? 52.778 -11.135 20.569 1.00 33.89 246 LEU D CA 1
ATOM 7580 C C . LEU D 1 246 ? 53.443 -11.777 21.782 1.00 33.90 246 LEU D C 1
ATOM 7581 O O . LEU D 1 246 ? 53.793 -11.058 22.725 1.00 40.15 246 LEU D O 1
ATOM 7586 N N . GLY D 1 247 ? 53.601 -13.097 21.806 1.00 33.87 247 GLY D N 1
ATOM 7587 C CA . GLY D 1 247 ? 54.340 -13.766 22.866 1.00 33.95 247 GLY D CA 1
ATOM 7588 C C . GLY D 1 247 ? 53.536 -14.763 23.681 1.00 31.08 247 GLY D C 1
ATOM 7589 O O . GLY D 1 247 ? 54.121 -15.493 24.485 1.00 35.33 247 GLY D O 1
ATOM 7590 N N . PHE D 1 248 ? 52.226 -14.850 23.526 1.00 26.89 248 PHE D N 1
ATOM 7591 C CA . PHE D 1 248 ? 51.489 -15.871 24.256 1.00 30.83 248 PHE D CA 1
ATOM 7592 C C . PHE D 1 248 ? 51.740 -17.230 23.619 1.00 38.23 248 PHE D C 1
ATOM 7593 O O . PHE D 1 248 ? 51.850 -17.345 22.395 1.00 45.45 248 PHE D O 1
ATOM 7601 N N . ARG D 1 249 ? 51.819 -18.273 24.447 1.00 34.19 249 ARG D N 1
ATOM 7602 C CA . ARG D 1 249 ? 51.936 -19.602 23.864 1.00 29.18 249 ARG D CA 1
ATOM 7603 C C . ARG D 1 249 ? 50.567 -20.155 23.486 1.00 32.71 249 ARG D C 1
ATOM 7604 O O . ARG D 1 249 ? 50.413 -20.758 22.421 1.00 32.02 249 ARG D O 1
ATOM 7612 N N . TYR D 1 250 ? 49.561 -19.930 24.325 1.00 29.74 250 TYR D N 1
ATOM 7613 C CA . TYR D 1 250 ? 48.211 -20.419 24.103 1.00 29.10 250 TYR D CA 1
ATOM 7614 C C . TYR D 1 250 ? 47.246 -19.249 24.112 1.00 28.13 250 TYR D C 1
ATOM 7615 O O . TYR D 1 250 ? 47.358 -18.362 24.957 1.00 30.57 250 TYR D O 1
ATOM 7624 N N . VAL D 1 251 ? 46.317 -19.239 23.157 1.00 23.28 251 VAL D N 1
ATOM 7625 C CA . VAL D 1 251 ? 45.326 -18.170 23.026 1.00 20.72 251 VAL D CA 1
ATOM 7626 C C . VAL D 1 251 ? 43.953 -18.814 23.177 1.00 24.37 251 VAL D C 1
ATOM 7627 O O . VAL D 1 251 ? 43.586 -19.700 22.392 1.00 27.80 251 VAL D O 1
ATOM 7631 N N . THR D 1 252 ? 43.208 -18.389 24.200 1.00 24.04 252 THR D N 1
ATOM 7632 C CA . THR D 1 252 ? 41.991 -19.056 24.624 1.00 22.81 252 THR D CA 1
ATOM 7633 C C . THR D 1 252 ? 40.864 -18.049 24.780 1.00 28.69 252 THR D C 1
ATOM 7634 O O . THR D 1 252 ? 41.089 -16.848 24.924 1.00 30.55 252 THR D O 1
ATOM 7638 N N . LEU D 1 253 ? 39.641 -18.574 24.761 1.00 27.82 253 LEU D N 1
ATOM 7639 C CA . LEU D 1 253 ? 38.422 -17.801 24.940 1.00 23.21 253 LEU D CA 1
ATOM 7640 C C . LEU D 1 253 ? 37.721 -18.267 26.216 1.00 24.69 253 LEU D C 1
ATOM 7641 O O . LEU D 1 253 ? 37.357 -19.443 26.332 1.00 31.01 253 LEU D O 1
ATOM 7646 N N . ASP D 1 254 ? 37.493 -17.346 27.160 1.00 22.95 254 ASP D N 1
ATOM 7647 C CA . ASP D 1 254 ? 36.798 -17.711 28.397 1.00 21.84 254 ASP D CA 1
ATOM 7648 C C . ASP D 1 254 ? 35.334 -18.051 28.123 1.00 21.62 254 ASP D C 1
ATOM 7649 O O . ASP D 1 254 ? 34.609 -17.257 27.520 1.00 24.11 254 ASP D O 1
ATOM 7654 N N . LEU D 1 255 ? 34.894 -19.241 28.559 1.00 21.56 255 LEU D N 1
ATOM 7655 C CA . LEU D 1 255 ? 33.509 -19.645 28.293 1.00 27.94 255 LEU D CA 1
ATOM 7656 C C . LEU D 1 255 ? 32.494 -18.840 29.101 1.00 32.63 255 LEU D C 1
ATOM 7657 O O . LEU D 1 255 ? 31.315 -18.780 28.724 1.00 31.69 255 LEU D O 1
ATOM 7662 N N . GLY D 1 256 ? 32.921 -18.237 30.212 1.00 22.24 256 GLY D N 1
ATOM 7663 C CA . GLY D 1 256 ? 32.050 -17.393 31.006 1.00 33.58 256 GLY D CA 1
ATOM 7664 C C . GLY D 1 256 ? 31.794 -16.026 30.405 1.00 32.29 256 GLY D C 1
ATOM 7665 O O . GLY D 1 256 ? 30.903 -15.314 30.878 1.00 36.77 256 GLY D O 1
ATOM 7666 N N . GLY D 1 257 ? 32.554 -15.640 29.383 1.00 30.68 257 GLY D N 1
ATOM 7667 C CA . GLY D 1 257 ? 32.357 -14.342 28.762 1.00 31.88 257 GLY D CA 1
ATOM 7668 C C . GLY D 1 257 ? 32.972 -13.206 29.562 1.00 41.47 257 GLY D C 1
ATOM 7669 O O . GLY D 1 257 ? 33.723 -13.420 30.512 1.00 48.10 257 GLY D O 1
ATOM 7670 N N . PHE D 1 258 ? 32.637 -11.972 29.169 1.00 39.12 258 PHE D N 1
ATOM 7671 C CA . PHE D 1 258 ? 33.196 -10.798 29.828 1.00 36.55 258 PHE D CA 1
ATOM 7672 C C . PHE D 1 258 ? 32.561 -10.640 31.201 1.00 39.53 258 PHE D C 1
ATOM 7673 O O . PHE D 1 258 ? 31.365 -10.392 31.326 1.00 36.30 258 PHE D O 1
ATOM 7681 N N . ARG D 1 259 ? 33.417 -10.683 32.209 1.00 51.66 259 ARG D N 1
ATOM 7682 C CA . ARG D 1 259 ? 33.100 -10.758 33.623 1.00 56.96 259 ARG D CA 1
ATOM 7683 C C . ARG D 1 259 ? 32.305 -11.980 34.007 1.00 62.18 259 ARG D C 1
ATOM 7684 O O . ARG D 1 259 ? 31.452 -11.867 34.895 1.00 70.44 259 ARG D O 1
ATOM 7692 N N . ALA E 1 2 ? 4.402 21.364 3.614 1.00 70.80 2 ALA E N 1
ATOM 7693 C CA . ALA E 1 2 ? 5.481 21.028 2.696 1.00 73.38 2 ALA E CA 1
ATOM 7694 C C . ALA E 1 2 ? 6.832 20.959 3.406 1.00 68.37 2 ALA E C 1
ATOM 7695 O O . ALA E 1 2 ? 7.268 19.887 3.808 1.00 66.03 2 ALA E O 1
ATOM 7697 N N . THR E 1 3 ? 7.515 22.097 3.514 1.00 68.44 3 THR E N 1
ATOM 7698 C CA . THR E 1 3 ? 8.784 22.149 4.229 1.00 65.61 3 THR E CA 1
ATOM 7699 C C . THR E 1 3 ? 8.587 21.908 5.724 1.00 61.60 3 THR E C 1
ATOM 7700 O O . THR E 1 3 ? 7.534 22.204 6.297 1.00 61.17 3 THR E O 1
ATOM 7704 N N . LEU E 1 4 ? 9.654 21.424 6.364 1.00 59.14 4 LEU E N 1
ATOM 7705 C CA . LEU E 1 4 ? 9.651 21.252 7.813 1.00 58.55 4 LEU E CA 1
ATOM 7706 C C . LEU E 1 4 ? 9.286 22.546 8.533 1.00 60.45 4 LEU E C 1
ATOM 7707 O O . LEU E 1 4 ? 8.604 22.515 9.564 1.00 53.96 4 LEU E O 1
ATOM 7712 N N . ALA E 1 5 ? 9.753 23.690 8.015 1.00 57.85 5 ALA E N 1
ATOM 7713 C CA . ALA E 1 5 ? 9.463 24.978 8.641 1.00 58.45 5 ALA E CA 1
ATOM 7714 C C . ALA E 1 5 ? 7.973 25.307 8.608 1.00 64.93 5 ALA E C 1
ATOM 7715 O O . ALA E 1 5 ? 7.434 25.857 9.575 1.00 66.06 5 ALA E O 1
ATOM 7717 N N . THR E 1 6 ? 7.292 25.016 7.498 1.00 62.19 6 THR E N 1
ATOM 7718 C CA . THR E 1 6 ? 5.852 25.242 7.466 1.00 64.05 6 THR E CA 1
ATOM 7719 C C . THR E 1 6 ? 5.148 24.369 8.487 1.00 61.46 6 THR E C 1
ATOM 7720 O O . THR E 1 6 ? 4.238 24.831 9.187 1.00 62.01 6 THR E O 1
ATOM 7724 N N . LYS E 1 7 ? 5.569 23.106 8.591 1.00 58.94 7 LYS E N 1
ATOM 7725 C CA . LYS E 1 7 ? 4.937 22.182 9.524 1.00 56.88 7 LYS E CA 1
ATOM 7726 C C . LYS E 1 7 ? 5.137 22.627 10.962 1.00 61.18 7 LYS E C 1
ATOM 7727 O O . LYS E 1 7 ? 4.200 22.586 11.768 1.00 59.72 7 LYS E O 1
ATOM 7733 N N . LYS E 1 8 ? 6.351 23.074 11.293 1.00 67.53 8 LYS E N 1
ATOM 7734 C CA . LYS E 1 8 ? 6.612 23.617 12.621 1.00 62.87 8 LYS E CA 1
ATOM 7735 C C . LYS E 1 8 ? 5.737 24.836 12.876 1.00 56.29 8 LYS E C 1
ATOM 7736 O O . LYS E 1 8 ? 5.148 24.973 13.955 1.00 56.27 8 LYS E O 1
ATOM 7742 N N . ALA E 1 9 ? 5.616 25.713 11.871 1.00 61.39 9 ALA E N 1
ATOM 7743 C CA . ALA E 1 9 ? 4.807 26.921 12.006 1.00 60.60 9 ALA E CA 1
ATOM 7744 C C . ALA E 1 9 ? 3.339 26.580 12.222 1.00 65.68 9 ALA E C 1
ATOM 7745 O O . ALA E 1 9 ? 2.662 27.218 13.037 1.00 63.14 9 ALA E O 1
ATOM 7747 N N . THR E 1 10 ? 2.828 25.572 11.507 1.00 65.27 10 THR E N 1
ATOM 7748 C CA . THR E 1 10 ? 1.470 25.105 11.767 1.00 65.10 10 THR E CA 1
ATOM 7749 C C . THR E 1 10 ? 1.329 24.664 13.217 1.00 62.12 10 THR E C 1
ATOM 7750 O O . THR E 1 10 ? 0.347 25.000 13.890 1.00 61.75 10 THR E O 1
ATOM 7754 N N . LEU E 1 11 ? 2.325 23.933 13.718 1.00 61.35 11 LEU E N 1
ATOM 7755 C CA . LEU E 1 11 ? 2.299 23.476 15.102 1.00 56.90 11 LEU E CA 1
ATOM 7756 C C . LEU E 1 11 ? 2.371 24.654 16.073 1.00 59.71 11 LEU E C 1
ATOM 7757 O O . LEU E 1 11 ? 1.624 24.700 17.057 1.00 59.21 11 LEU E O 1
ATOM 7762 N N . VAL E 1 12 ? 3.246 25.622 15.798 1.00 56.09 12 VAL E N 1
ATOM 7763 C CA . VAL E 1 12 ? 3.363 26.804 16.653 1.00 59.32 12 VAL E CA 1
ATOM 7764 C C . VAL E 1 12 ? 2.034 27.547 16.729 1.00 63.21 12 VAL E C 1
ATOM 7765 O O . VAL E 1 12 ? 1.575 27.930 17.812 1.00 65.00 12 VAL E O 1
ATOM 7769 N N . ALA E 1 13 ? 1.387 27.752 15.582 1.00 65.55 13 ALA E N 1
ATOM 7770 C CA . ALA E 1 13 ? 0.143 28.517 15.581 1.00 73.15 13 ALA E CA 1
ATOM 7771 C C . ALA E 1 13 ? -0.945 27.797 16.365 1.00 71.71 13 ALA E C 1
ATOM 7772 O O . ALA E 1 13 ? -1.751 28.435 17.052 1.00 71.70 13 ALA E O 1
ATOM 7774 N N . ALA E 1 14 ? -0.982 26.464 16.279 1.00 67.51 14 ALA E N 1
ATOM 7775 C CA . ALA E 1 14 ? -2.006 25.721 16.999 1.00 68.72 14 ALA E CA 1
ATOM 7776 C C . ALA E 1 14 ? -1.822 25.818 18.516 1.00 72.11 14 ALA E C 1
ATOM 7777 O O . ALA E 1 14 ? -2.797 26.031 19.248 1.00 73.77 14 ALA E O 1
ATOM 7779 N N . LEU E 1 15 ? -0.583 25.684 19.007 1.00 67.13 15 LEU E N 1
ATOM 7780 C CA . LEU E 1 15 ? -0.325 25.806 20.443 1.00 60.46 15 LEU E CA 1
ATOM 7781 C C . LEU E 1 15 ? -0.663 27.203 20.969 1.00 68.42 15 LEU E C 1
ATOM 7782 O O . LEU E 1 15 ? -1.302 27.342 22.020 1.00 66.74 15 LEU E O 1
ATOM 7787 N N . LYS E 1 16 ? -0.212 28.253 20.270 1.00 69.36 16 LYS E N 1
ATOM 7788 C CA . LYS E 1 16 ? -0.532 29.615 20.700 1.00 74.79 16 LYS E CA 1
ATOM 7789 C C . LYS E 1 16 ? -2.035 29.784 20.834 1.00 75.53 16 LYS E C 1
ATOM 7790 O O . LYS E 1 16 ? -2.521 30.421 21.776 1.00 82.12 16 LYS E O 1
ATOM 7796 N N . ASP E 1 17 ? -2.784 29.199 19.898 1.00 75.57 17 ASP E N 1
ATOM 7797 C CA . ASP E 1 17 ? -4.239 29.270 19.931 1.00 89.94 17 ASP E CA 1
ATOM 7798 C C . ASP E 1 17 ? -4.805 28.615 21.188 1.00 86.41 17 ASP E C 1
ATOM 7799 O O . ASP E 1 17 ? -5.794 29.100 21.754 1.00 84.15 17 ASP E O 1
ATOM 7804 N N . LEU E 1 18 ? -4.194 27.511 21.641 1.00 74.15 18 LEU E N 1
ATOM 7805 C CA . LEU E 1 18 ? -4.749 26.780 22.776 1.00 73.61 18 LEU E CA 1
ATOM 7806 C C . LEU E 1 18 ? -4.461 27.455 24.115 1.00 75.38 18 LEU E C 1
ATOM 7807 O O . LEU E 1 18 ? -5.310 27.399 25.011 1.00 80.03 18 LEU E O 1
ATOM 7812 N N . GLN E 1 19 ? -3.261 28.028 24.282 1.00 74.21 19 GLN E N 1
ATOM 7813 C CA . GLN E 1 19 ? -2.850 28.836 25.436 1.00 85.11 19 GLN E CA 1
ATOM 7814 C C . GLN E 1 19 ? -2.508 27.998 26.665 1.00 74.18 19 GLN E C 1
ATOM 7815 O O . GLN E 1 19 ? -1.499 28.252 27.330 1.00 73.53 19 GLN E O 1
ATOM 7821 N N . ARG E 1 20 ? -3.337 27.007 26.985 1.00 74.31 20 ARG E N 1
ATOM 7822 C CA . ARG E 1 20 ? -3.078 26.119 28.110 1.00 72.16 20 ARG E CA 1
ATOM 7823 C C . ARG E 1 20 ? -3.426 24.698 27.697 1.00 69.64 20 ARG E C 1
ATOM 7824 O O . ARG E 1 20 ? -4.527 24.448 27.195 1.00 74.52 20 ARG E O 1
ATOM 7826 N N . VAL E 1 21 ? -2.477 23.777 27.873 1.00 62.37 21 VAL E N 1
ATOM 7827 C CA . VAL E 1 21 ? -2.632 22.412 27.388 1.00 66.13 21 VAL E CA 1
ATOM 7828 C C . VAL E 1 21 ? -2.153 21.410 28.432 1.00 63.96 21 VAL E C 1
ATOM 7829 O O . VAL E 1 21 ? -1.273 21.695 29.252 1.00 55.83 21 VAL E O 1
ATOM 7833 N N . THR E 1 22 ? -2.746 20.220 28.374 1.00 60.47 22 THR E N 1
ATOM 7834 C CA . THR E 1 22 ? -2.270 19.036 29.074 1.00 58.23 22 THR E CA 1
ATOM 7835 C C . THR E 1 22 ? -1.761 18.044 28.038 1.00 50.51 22 THR E C 1
ATOM 7836 O O . THR E 1 22 ? -2.442 17.783 27.042 1.00 49.11 22 THR E O 1
ATOM 7840 N N . VAL E 1 23 ? -0.555 17.524 28.253 1.00 46.71 23 VAL E N 1
ATOM 7841 C CA . VAL E 1 23 ? 0.132 16.675 27.284 1.00 45.41 23 VAL E CA 1
ATOM 7842 C C . VAL E 1 23 ? 0.157 15.236 27.798 1.00 44.70 23 VAL E C 1
ATOM 7843 O O . VAL E 1 23 ? 0.658 14.963 28.897 1.00 42.76 23 VAL E O 1
ATOM 7847 N N . ALA E 1 24 ? -0.420 14.324 27.018 1.00 40.52 24 ALA E N 1
ATOM 7848 C CA . ALA E 1 24 ? -0.267 12.893 27.258 1.00 39.40 24 ALA E CA 1
ATOM 7849 C C . ALA E 1 24 ? 1.150 12.472 26.884 1.00 38.41 24 ALA E C 1
ATOM 7850 O O . ALA E 1 24 ? 1.483 12.371 25.697 1.00 37.77 24 ALA E O 1
ATOM 7852 N N . PHE E 1 25 ? 1.994 12.228 27.878 1.00 38.58 25 PHE E N 1
ATOM 7853 C CA . PHE E 1 25 ? 3.415 12.020 27.627 1.00 39.50 25 PHE E CA 1
ATOM 7854 C C . PHE E 1 25 ? 3.790 10.585 27.946 1.00 39.15 25 PHE E C 1
ATOM 7855 O O . PHE E 1 25 ? 3.738 10.166 29.105 1.00 38.22 25 PHE E O 1
ATOM 7863 N N . SER E 1 26 ? 4.241 9.866 26.929 1.00 39.85 26 SER E N 1
ATOM 7864 C CA . SER E 1 26 ? 4.644 8.486 27.082 1.00 39.14 26 SER E CA 1
ATOM 7865 C C . SER E 1 26 ? 6.148 8.317 27.140 1.00 39.41 26 SER E C 1
ATOM 7866 O O . SER E 1 26 ? 6.612 7.241 27.515 1.00 38.10 26 SER E O 1
ATOM 7869 N N . GLY E 1 27 ? 6.914 9.346 26.800 1.00 44.27 27 GLY E N 1
ATOM 7870 C CA . GLY E 1 27 ? 8.343 9.201 26.658 1.00 40.68 27 GLY E CA 1
ATOM 7871 C C . GLY E 1 27 ? 8.810 8.849 25.260 1.00 38.16 27 GLY E C 1
ATOM 7872 O O . GLY E 1 27 ? 10.021 8.868 25.009 1.00 38.34 27 GLY E O 1
ATOM 7873 N N . GLY E 1 28 ? 7.894 8.534 24.335 1.00 38.94 28 GLY E N 1
ATOM 7874 C CA . GLY E 1 28 ? 8.280 8.338 22.950 1.00 36.23 28 GLY E CA 1
ATOM 7875 C C . GLY E 1 28 ? 8.744 9.633 22.291 1.00 44.38 28 GLY E C 1
ATOM 7876 O O . GLY E 1 28 ? 8.519 10.740 22.785 1.00 47.06 28 GLY E O 1
ATOM 7877 N N . ILE E 1 29 ? 9.401 9.487 21.134 1.00 39.50 29 ILE E N 1
ATOM 7878 C CA . ILE E 1 29 ? 9.938 10.660 20.449 1.00 45.29 29 ILE E CA 1
ATOM 7879 C C . ILE E 1 29 ? 8.813 11.614 20.040 1.00 47.89 29 ILE E C 1
ATOM 7880 O O . ILE E 1 29 ? 8.992 12.839 20.045 1.00 46.40 29 ILE E O 1
ATOM 7885 N N . ASP E 1 30 ? 7.637 11.076 19.710 1.00 44.56 30 ASP E N 1
ATOM 7886 C CA . ASP E 1 30 ? 6.525 11.904 19.250 1.00 36.98 30 ASP E CA 1
ATOM 7887 C C . ASP E 1 30 ? 5.996 12.792 20.365 1.00 37.77 30 ASP E C 1
ATOM 7888 O O . ASP E 1 30 ? 5.835 14.009 20.192 1.00 38.39 30 ASP E O 1
ATOM 7893 N N . SER E 1 31 ? 5.664 12.188 21.502 1.00 42.23 31 SER E N 1
ATOM 7894 C CA . SER E 1 31 ? 5.146 12.974 22.611 1.00 46.75 31 SER E CA 1
ATOM 7895 C C . SER E 1 31 ? 6.232 13.834 23.238 1.00 43.68 31 SER E C 1
ATOM 7896 O O . SER E 1 31 ? 5.926 14.883 23.825 1.00 42.13 31 SER E O 1
ATOM 7899 N N . THR E 1 32 ? 7.498 13.421 23.106 1.00 41.56 32 THR E N 1
ATOM 7900 C CA . THR E 1 32 ? 8.604 14.298 23.482 1.00 44.18 32 THR E CA 1
ATOM 7901 C C . THR E 1 32 ? 8.613 15.550 22.614 1.00 41.97 32 THR E C 1
ATOM 7902 O O . THR E 1 32 ? 8.754 16.668 23.123 1.00 42.06 32 THR E O 1
ATOM 7906 N N . LEU E 1 33 ? 8.413 15.386 21.306 1.00 37.88 33 LEU E N 1
ATOM 7907 C CA . LEU E 1 33 ? 8.381 16.551 20.435 1.00 42.13 33 LEU E CA 1
ATOM 7908 C C . LEU E 1 33 ? 7.213 17.462 20.794 1.00 38.33 33 LEU E C 1
ATOM 7909 O O . LEU E 1 33 ? 7.382 18.683 20.910 1.00 39.48 33 LEU E O 1
ATOM 7914 N N . VAL E 1 34 ? 6.032 16.884 21.020 1.00 38.16 34 VAL E N 1
ATOM 7915 C CA . VAL E 1 34 ? 4.872 17.695 21.380 1.00 38.53 34 VAL E CA 1
ATOM 7916 C C . VAL E 1 34 ? 5.130 18.450 22.674 1.00 40.33 34 VAL E C 1
ATOM 7917 O O . VAL E 1 34 ? 4.849 19.648 22.772 1.00 49.20 34 VAL E O 1
ATOM 7921 N N . LEU E 1 35 ? 5.688 17.774 23.682 1.00 41.12 35 LEU E N 1
ATOM 7922 C CA . LEU E 1 35 ? 5.897 18.428 24.974 1.00 47.44 35 LEU E CA 1
ATOM 7923 C C . LEU E 1 35 ? 6.898 19.578 24.867 1.00 44.16 35 LEU E C 1
ATOM 7924 O O . LEU E 1 35 ? 6.641 20.686 25.351 1.00 44.86 35 LEU E O 1
ATOM 7929 N N . LYS E 1 36 ? 8.035 19.338 24.205 1.00 44.37 36 LYS E N 1
ATOM 7930 C CA . LYS E 1 36 ? 9.047 20.381 24.021 1.00 45.48 36 LYS E CA 1
ATOM 7931 C C . LYS E 1 36 ? 8.469 21.591 23.292 1.00 47.57 36 LYS E C 1
ATOM 7932 O O . LYS E 1 36 ? 8.699 22.741 23.688 1.00 46.35 36 LYS E O 1
ATOM 7938 N N . MET E 1 37 ? 7.717 21.345 22.215 1.00 46.85 37 MET E N 1
ATOM 7939 C CA . MET E 1 37 ? 7.113 22.442 21.468 1.00 56.16 37 MET E CA 1
ATOM 7940 C C . MET E 1 37 ? 6.154 23.236 22.348 1.00 55.85 37 MET E C 1
ATOM 7941 O O . MET E 1 37 ? 6.215 24.468 22.389 1.00 58.02 37 MET E O 1
ATOM 7946 N N . ALA E 1 38 ? 5.301 22.541 23.104 1.00 45.71 38 ALA E N 1
ATOM 7947 C CA . ALA E 1 38 ? 4.361 23.225 23.990 1.00 54.76 38 ALA E CA 1
ATOM 7948 C C . ALA E 1 38 ? 5.086 24.111 24.998 1.00 58.05 38 ALA E C 1
ATOM 7949 O O . ALA E 1 38 ? 4.717 25.279 25.199 1.00 53.68 38 ALA E O 1
ATOM 7951 N N . LEU E 1 39 ? 6.143 23.580 25.620 1.00 59.40 39 LEU E N 1
ATOM 7952 C CA . LEU E 1 39 ? 6.893 24.366 26.590 1.00 60.54 39 LEU E CA 1
ATOM 7953 C C . LEU E 1 39 ? 7.498 25.597 25.932 1.00 57.61 39 LEU E C 1
ATOM 7954 O O . LEU E 1 39 ? 7.408 26.705 26.471 1.00 56.87 39 LEU E O 1
ATOM 7959 N N . ASP E 1 40 ? 8.076 25.425 24.743 1.00 53.33 40 ASP E N 1
ATOM 7960 C CA . ASP E 1 40 ? 8.741 26.526 24.060 1.00 57.86 40 ASP E CA 1
ATOM 7961 C C . ASP E 1 40 ? 7.751 27.579 23.577 1.00 63.22 40 ASP E C 1
ATOM 7962 O O . ASP E 1 40 ? 8.090 28.766 23.527 1.00 59.15 40 ASP E O 1
ATOM 7967 N N . VAL E 1 41 ? 6.553 27.162 23.171 1.00 66.59 41 VAL E N 1
ATOM 7968 C CA . VAL E 1 41 ? 5.550 28.085 22.640 1.00 69.92 41 VAL E CA 1
ATOM 7969 C C . VAL E 1 41 ? 4.687 28.672 23.751 1.00 72.32 41 VAL E C 1
ATOM 7970 O O . VAL E 1 41 ? 4.364 29.862 23.741 1.00 65.53 41 VAL E O 1
ATOM 7974 N N . LEU E 1 42 ? 4.309 27.862 24.735 1.00 74.39 42 LEU E N 1
ATOM 7975 C CA . LEU E 1 42 ? 3.360 28.298 25.743 1.00 73.12 42 LEU E CA 1
ATOM 7976 C C . LEU E 1 42 ? 3.982 28.590 27.095 1.00 76.72 42 LEU E C 1
ATOM 7977 O O . LEU E 1 42 ? 3.340 29.243 27.920 1.00 82.62 42 LEU E O 1
ATOM 7982 N N . GLY E 1 43 ? 5.174 28.100 27.361 1.00 74.99 43 GLY E N 1
ATOM 7983 C CA . GLY E 1 43 ? 5.714 28.385 28.679 1.00 71.18 43 GLY E CA 1
ATOM 7984 C C . GLY E 1 43 ? 5.369 27.307 29.686 1.00 69.73 43 GLY E C 1
ATOM 7985 O O . GLY E 1 43 ? 4.342 26.630 29.602 1.00 66.33 43 GLY E O 1
ATOM 7986 N N . ARG E 1 44 ? 6.259 27.153 30.669 1.00 71.16 44 ARG E N 1
ATOM 7987 C CA . ARG E 1 44 ? 6.156 26.039 31.604 1.00 68.56 44 ARG E CA 1
ATOM 7988 C C . ARG E 1 44 ? 4.884 26.114 32.440 1.00 74.18 44 ARG E C 1
ATOM 7989 O O . ARG E 1 44 ? 4.282 25.079 32.752 1.00 77.21 44 ARG E O 1
ATOM 7997 N N . ASP E 1 45 ? 4.441 27.323 32.781 1.00 77.66 45 ASP E N 1
ATOM 7998 C CA . ASP E 1 45 ? 3.269 27.498 33.626 1.00 78.01 45 ASP E CA 1
ATOM 7999 C C . ASP E 1 45 ? 1.964 27.199 32.898 1.00 77.61 45 ASP E C 1
ATOM 8000 O O . ASP E 1 45 ? 0.909 27.174 33.542 1.00 78.10 45 ASP E O 1
ATOM 8005 N N . ASN E 1 46 ? 2.014 26.980 31.581 1.00 73.76 46 ASN E N 1
ATOM 8006 C CA . ASN E 1 46 ? 0.837 26.722 30.760 1.00 69.26 46 ASN E CA 1
ATOM 8007 C C . ASN E 1 46 ? 0.798 25.312 30.178 1.00 72.18 46 ASN E C 1
ATOM 8008 O O . ASN E 1 46 ? 0.006 25.052 29.263 1.00 66.70 46 ASN E O 1
ATOM 8013 N N . VAL E 1 47 ? 1.652 24.408 30.653 1.00 66.82 47 VAL E N 1
ATOM 8014 C CA . VAL E 1 47 ? 1.688 23.035 30.172 1.00 62.43 47 VAL E CA 1
ATOM 8015 C C . VAL E 1 47 ? 1.766 22.095 31.365 1.00 63.27 47 VAL E C 1
ATOM 8016 O O . VAL E 1 47 ? 2.568 22.307 32.283 1.00 62.05 47 VAL E O 1
ATOM 8020 N N . THR E 1 48 ? 0.924 21.066 31.354 1.00 67.04 48 THR E N 1
ATOM 8021 C CA . THR E 1 48 ? 1.032 19.938 32.269 1.00 62.47 48 THR E CA 1
ATOM 8022 C C . THR E 1 48 ? 1.247 18.668 31.461 1.00 53.47 48 THR E C 1
ATOM 8023 O O . THR E 1 48 ? 0.473 18.366 30.545 1.00 54.53 48 THR E O 1
ATOM 8027 N N . ALA E 1 49 ? 2.341 17.973 31.756 1.00 47.67 49 ALA E N 1
ATOM 8028 C CA . ALA E 1 49 ? 2.607 16.656 31.208 1.00 46.68 49 ALA E CA 1
ATOM 8029 C C . ALA E 1 49 ? 2.020 15.604 32.143 1.00 44.00 49 ALA E C 1
ATOM 8030 O O . ALA E 1 49 ? 2.189 15.681 33.366 1.00 44.67 49 ALA E O 1
ATOM 8032 N N . VAL E 1 50 ? 1.310 14.641 31.570 1.00 44.55 50 VAL E N 1
ATOM 8033 C CA . VAL E 1 50 ? 0.733 13.537 32.323 1.00 48.29 50 VAL E CA 1
ATOM 8034 C C . VAL E 1 50 ? 1.319 12.247 31.768 1.00 41.61 50 VAL E C 1
ATOM 8035 O O . VAL E 1 50 ? 1.342 12.047 30.546 1.00 38.79 50 VAL E O 1
ATOM 8039 N N . VAL E 1 51 ? 1.834 11.402 32.659 1.00 44.54 51 VAL E N 1
ATOM 8040 C CA . VAL E 1 51 ? 2.278 10.057 32.311 1.00 40.81 51 VAL E CA 1
ATOM 8041 C C . VAL E 1 51 ? 1.299 9.093 32.963 1.00 39.78 51 VAL E C 1
ATOM 8042 O O . VAL E 1 51 ? 1.143 9.106 34.188 1.00 38.24 51 VAL E O 1
ATOM 8046 N N . ALA E 1 52 ? 0.634 8.261 32.162 1.00 36.06 52 ALA E N 1
ATOM 8047 C CA . ALA E 1 52 ? -0.332 7.310 32.702 1.00 35.82 52 ALA E CA 1
ATOM 8048 C C . ALA E 1 52 ? 0.371 5.991 32.998 1.00 33.57 52 ALA E C 1
ATOM 8049 O O . ALA E 1 52 ? 0.933 5.359 32.095 1.00 32.52 52 ALA E O 1
ATOM 8051 N N . ASN E 1 53 ? 0.330 5.581 34.257 1.00 37.68 53 ASN E N 1
ATOM 8052 C CA . ASN E 1 53 ? 0.728 4.249 34.696 1.00 36.27 53 ASN E CA 1
ATOM 8053 C C . ASN E 1 53 ? -0.512 3.373 34.783 1.00 38.95 53 ASN E C 1
ATOM 8054 O O . ASN E 1 53 ? -1.641 3.861 34.897 1.00 35.99 53 ASN E O 1
ATOM 8059 N N . SER E 1 54 ? -0.293 2.078 34.642 1.00 41.19 54 SER E N 1
ATOM 8060 C CA . SER E 1 54 ? -1.359 1.096 34.671 1.00 33.99 54 SER E CA 1
ATOM 8061 C C . SER E 1 54 ? -0.732 -0.266 34.913 1.00 36.56 54 SER E C 1
ATOM 8062 O O . SER E 1 54 ? 0.492 -0.422 34.941 1.00 39.38 54 SER E O 1
ATOM 8065 N N . GLU E 1 55 ? -1.586 -1.266 35.044 1.00 32.27 55 GLU E N 1
ATOM 8066 C CA . GLU E 1 55 ? -1.067 -2.610 35.182 1.00 33.93 55 GLU E CA 1
ATOM 8067 C C . GLU E 1 55 ? -0.471 -3.121 33.877 1.00 37.76 55 GLU E C 1
ATOM 8068 O O . GLU E 1 55 ? 0.205 -4.157 33.887 1.00 31.25 55 GLU E O 1
ATOM 8074 N N . LEU E 1 56 ? -0.714 -2.434 32.753 1.00 32.92 56 LEU E N 1
ATOM 8075 C CA . LEU E 1 56 ? -0.235 -2.863 31.442 1.00 27.99 56 LEU E CA 1
ATOM 8076 C C . LEU E 1 56 ? 1.066 -2.182 31.028 1.00 40.04 56 LEU E C 1
ATOM 8077 O O . LEU E 1 56 ? 1.612 -2.511 29.968 1.00 41.27 56 LEU E O 1
ATOM 8082 N N . PHE E 1 57 ? 1.589 -1.276 31.855 1.00 36.17 57 PHE E N 1
ATOM 8083 C CA . PHE E 1 57 ? 2.749 -0.449 31.550 1.00 33.40 57 PHE E CA 1
ATOM 8084 C C . PHE E 1 57 ? 3.824 -0.748 32.587 1.00 31.84 57 PHE E C 1
ATOM 8085 O O . PHE E 1 57 ? 3.529 -0.825 33.785 1.00 34.47 57 PHE E O 1
ATOM 8093 N N . THR E 1 58 ? 5.070 -0.937 32.143 1.00 31.60 58 THR E N 1
ATOM 8094 C CA . THR E 1 58 ? 6.081 -1.353 33.100 1.00 39.37 58 THR E CA 1
ATOM 8095 C C . THR E 1 58 ? 6.410 -0.136 33.944 1.00 36.27 58 THR E C 1
ATOM 8096 O O . THR E 1 58 ? 6.439 0.993 33.445 1.00 32.72 58 THR E O 1
ATOM 8100 N N . ASP E 1 59 ? 6.634 -0.364 35.231 1.00 41.36 59 ASP E N 1
ATOM 8101 C CA . ASP E 1 59 ? 7.003 0.752 36.089 1.00 42.60 59 ASP E CA 1
ATOM 8102 C C . ASP E 1 59 ? 8.295 1.404 35.629 1.00 45.98 59 ASP E C 1
ATOM 8103 O O . ASP E 1 59 ? 8.476 2.616 35.801 1.00 52.80 59 ASP E O 1
ATOM 8108 N N . GLU E 1 60 ? 9.180 0.629 35.007 1.00 41.70 60 GLU E N 1
ATOM 8109 C CA . GLU E 1 60 ? 10.419 1.193 34.496 1.00 45.29 60 GLU E CA 1
ATOM 8110 C C . GLU E 1 60 ? 10.146 2.223 33.402 1.00 45.41 60 GLU E C 1
ATOM 8111 O O . GLU E 1 60 ? 10.794 3.272 33.361 1.00 44.33 60 GLU E O 1
ATOM 8117 N N . GLU E 1 61 ? 9.198 1.942 32.495 1.00 39.53 61 GLU E N 1
ATOM 8118 C CA . GLU E 1 61 ? 8.879 2.930 31.461 1.00 43.90 61 GLU E CA 1
ATOM 8119 C C . GLU E 1 61 ? 8.134 4.129 32.028 1.00 41.04 61 GLU E C 1
ATOM 8120 O O . GLU E 1 61 ? 8.330 5.256 31.555 1.00 40.00 61 GLU E O 1
ATOM 8126 N N . PHE E 1 62 ? 7.278 3.910 33.029 1.00 38.93 62 PHE E N 1
ATOM 8127 C CA . PHE E 1 62 ? 6.629 5.033 33.696 1.00 36.32 62 PHE E CA 1
ATOM 8128 C C . PHE E 1 62 ? 7.669 5.956 34.339 1.00 34.34 62 PHE E C 1
ATOM 8129 O O . PHE E 1 62 ? 7.562 7.184 34.247 1.00 36.78 62 PHE E O 1
ATOM 8137 N N . ASP E 1 63 ? 8.666 5.381 35.017 1.00 35.61 63 ASP E N 1
ATOM 8138 C CA . ASP E 1 63 ? 9.712 6.192 35.641 1.00 39.91 63 ASP E CA 1
ATOM 8139 C C . ASP E 1 63 ? 10.526 6.943 34.600 1.00 50.66 63 ASP E C 1
ATOM 8140 O O . ASP E 1 63 ? 10.860 8.118 34.789 1.00 58.62 63 ASP E O 1
ATOM 8145 N N . LYS E 1 64 ? 10.858 6.282 33.489 1.00 45.83 64 LYS E N 1
ATOM 8146 C CA . LYS E 1 64 ? 11.666 6.942 32.472 1.00 41.67 64 LYS E CA 1
ATOM 8147 C C . LYS E 1 64 ? 10.926 8.138 31.879 1.00 42.14 64 LYS E C 1
ATOM 8148 O O . LYS E 1 64 ? 11.513 9.215 31.713 1.00 44.55 64 LYS E O 1
ATOM 8154 N N . ALA E 1 65 ? 9.628 7.983 31.585 1.00 40.44 65 ALA E N 1
ATOM 8155 C CA . ALA E 1 65 ? 8.854 9.111 31.066 1.00 41.66 65 ALA E CA 1
ATOM 8156 C C . ALA E 1 65 ? 8.741 10.234 32.096 1.00 41.92 65 ALA E C 1
ATOM 8157 O O . ALA E 1 65 ? 8.761 11.415 31.739 1.00 44.16 65 ALA E O 1
ATOM 8159 N N . MET E 1 66 ? 8.580 9.883 33.376 1.00 42.27 66 MET E N 1
ATOM 8160 C CA . MET E 1 66 ? 8.536 10.895 34.430 1.00 49.45 66 MET E CA 1
ATOM 8161 C C . MET E 1 66 ? 9.843 11.672 34.507 1.00 46.43 66 MET E C 1
ATOM 8162 O O . MET E 1 66 ? 9.842 12.886 34.757 1.00 50.25 66 MET E O 1
ATOM 8167 N N . SER E 1 67 ? 10.971 10.971 34.381 1.00 42.77 67 SER E N 1
ATOM 8168 C CA . SER E 1 67 ? 12.273 11.628 34.423 1.00 48.74 67 SER E CA 1
ATOM 8169 C C . SER E 1 67 ? 12.526 12.469 33.172 1.00 49.44 67 SER E C 1
ATOM 8170 O O . SER E 1 67 ? 13.132 13.547 33.254 1.00 47.75 67 SER E O 1
ATOM 8173 N N . LEU E 1 68 ? 12.090 11.993 31.999 1.00 54.61 68 LEU E N 1
ATOM 8174 C CA . LEU E 1 68 ? 12.330 12.761 30.776 1.00 51.16 68 LEU E CA 1
ATOM 8175 C C . LEU E 1 68 ? 11.475 14.023 30.729 1.00 50.04 68 LEU E C 1
ATOM 8176 O O . LEU E 1 68 ? 11.949 15.081 30.296 1.00 51.36 68 LEU E O 1
ATOM 8181 N N . ALA E 1 69 ? 10.218 13.942 31.175 1.00 47.72 69 ALA E N 1
ATOM 8182 C CA . ALA E 1 69 ? 9.368 15.128 31.151 1.00 53.54 69 ALA E CA 1
ATOM 8183 C C . ALA E 1 69 ? 9.918 16.221 32.057 1.00 60.03 69 ALA E C 1
ATOM 8184 O O . ALA E 1 69 ? 9.952 17.396 31.676 1.00 64.21 69 ALA E O 1
ATOM 8186 N N . GLU E 1 70 ? 10.362 15.856 33.258 1.00 59.60 70 GLU E N 1
ATOM 8187 C CA . GLU E 1 70 ? 10.981 16.843 34.135 1.00 60.55 70 GLU E CA 1
ATOM 8188 C C . GLU E 1 70 ? 12.269 17.382 33.522 1.00 67.95 70 GLU E C 1
ATOM 8189 O O . GLU E 1 70 ? 12.553 18.585 33.603 1.00 67.77 70 GLU E O 1
ATOM 8195 N N . GLU E 1 71 ? 13.046 16.503 32.885 1.00 67.74 71 GLU E N 1
ATOM 8196 C CA . GLU E 1 71 ? 14.286 16.912 32.237 1.00 65.55 71 GLU E CA 1
ATOM 8197 C C . GLU E 1 71 ? 14.030 17.986 31.192 1.00 63.51 71 GLU E C 1
ATOM 8198 O O . GLU E 1 71 ? 14.829 18.917 31.035 1.00 71.76 71 GLU E O 1
ATOM 8204 N N . LEU E 1 72 ? 12.905 17.892 30.486 1.00 56.32 72 LEU E N 1
ATOM 8205 C CA . LEU E 1 72 ? 12.561 18.902 29.498 1.00 57.19 72 LEU E CA 1
ATOM 8206 C C . LEU E 1 72 ? 12.095 20.199 30.132 1.00 61.03 72 LEU E C 1
ATOM 8207 O O . LEU E 1 72 ? 11.941 21.192 29.418 1.00 59.81 72 LEU E O 1
ATOM 8212 N N . GLY E 1 73 ? 11.834 20.202 31.434 1.00 67.67 73 GLY E N 1
ATOM 8213 C CA . GLY E 1 73 ? 11.378 21.386 32.130 1.00 64.81 73 GLY E CA 1
ATOM 8214 C C . GLY E 1 73 ? 9.884 21.502 32.345 1.00 62.24 73 GLY E C 1
ATOM 8215 O O . GLY E 1 73 ? 9.410 22.597 32.669 1.00 58.66 73 GLY E O 1
ATOM 8216 N N . ALA E 1 74 ? 9.138 20.409 32.239 1.00 55.55 74 ALA E N 1
ATOM 8217 C CA . ALA E 1 74 ? 7.699 20.469 32.403 1.00 52.57 74 ALA E CA 1
ATOM 8218 C C . ALA E 1 74 ? 7.335 20.214 33.851 1.00 56.30 74 ALA E C 1
ATOM 8219 O O . ALA E 1 74 ? 8.064 19.535 34.576 1.00 59.21 74 ALA E O 1
ATOM 8221 N N . ASN E 1 75 ? 6.235 20.820 34.289 1.00 61.28 75 ASN E N 1
ATOM 8222 C CA . ASN E 1 75 ? 5.545 20.287 35.457 1.00 67.90 75 ASN E CA 1
ATOM 8223 C C . ASN E 1 75 ? 4.881 18.983 35.023 1.00 64.17 75 ASN E C 1
ATOM 8224 O O . ASN E 1 75 ? 4.126 18.972 34.046 1.00 62.31 75 ASN E O 1
ATOM 8229 N N . VAL E 1 76 ? 5.191 17.882 35.706 1.00 63.31 76 VAL E N 1
ATOM 8230 C CA . VAL E 1 76 ? 4.764 16.554 35.282 1.00 56.01 76 VAL E CA 1
ATOM 8231 C C . VAL E 1 76 ? 4.008 15.875 36.410 1.00 56.67 76 VAL E C 1
ATOM 8232 O O . VAL E 1 76 ? 4.348 16.023 37.589 1.00 59.80 76 VAL E O 1
ATOM 8236 N N . GLN E 1 77 ? 2.960 15.148 36.042 1.00 46.40 77 GLN E N 1
ATOM 8237 C CA . GLN E 1 77 ? 2.124 14.462 37.012 1.00 53.39 77 GLN E CA 1
ATOM 8238 C C . GLN E 1 77 ? 1.845 13.049 36.523 1.00 51.23 77 GLN E C 1
ATOM 8239 O O . GLN E 1 77 ? 1.350 12.866 35.407 1.00 53.10 77 GLN E O 1
ATOM 8245 N N . GLY E 1 78 ? 2.164 12.059 37.351 1.00 47.44 78 GLY E N 1
ATOM 8246 C CA . GLY E 1 78 ? 1.821 10.680 37.054 1.00 47.53 78 GLY E CA 1
ATOM 8247 C C . GLY E 1 78 ? 0.448 10.326 37.606 1.00 54.57 78 GLY E C 1
ATOM 8248 O O . GLY E 1 78 ? 0.049 10.797 38.670 1.00 54.83 78 GLY E O 1
ATOM 8249 N N . THR E 1 79 ? -0.275 9.495 36.858 1.00 48.38 79 THR E N 1
ATOM 8250 C CA . THR E 1 79 ? -1.566 8.978 37.289 1.00 47.70 79 THR E CA 1
ATOM 8251 C C . THR E 1 79 ? -1.712 7.519 36.864 1.00 46.12 79 THR E C 1
ATOM 8252 O O . THR E 1 79 ? -1.243 7.127 35.789 1.00 42.97 79 THR E O 1
ATOM 8256 N N . THR E 1 80 ? -2.357 6.714 37.711 1.00 43.70 80 THR E N 1
ATOM 8257 C CA . THR E 1 80 ? -2.540 5.290 37.458 1.00 48.18 80 THR E CA 1
ATOM 8258 C C . THR E 1 80 ? -3.983 4.975 37.081 1.00 47.75 80 THR E C 1
ATOM 8259 O O . THR E 1 80 ? -4.921 5.348 37.793 1.00 43.71 80 THR E O 1
ATOM 8263 N N . LEU E 1 81 ? -4.138 4.285 35.955 1.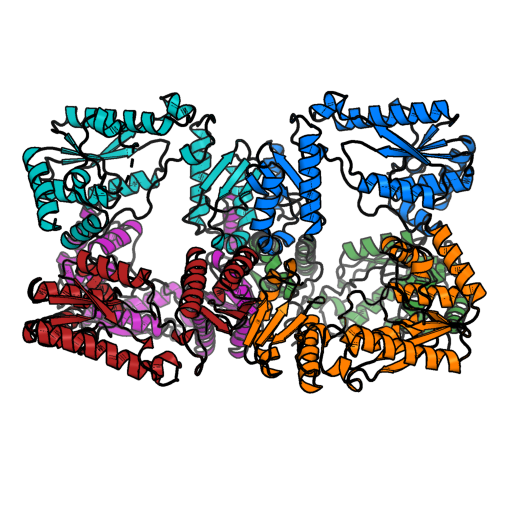00 43.23 81 LEU E N 1
ATOM 8264 C CA . LEU E 1 81 ? -5.411 3.789 35.466 1.00 41.60 81 LEU E CA 1
ATOM 8265 C C . LEU E 1 81 ? -5.573 2.335 35.884 1.00 42.37 81 LEU E C 1
ATOM 8266 O O . LEU E 1 81 ? -4.593 1.583 35.995 1.00 36.18 81 LEU E O 1
ATOM 8271 N N . ASP E 1 82 ? -6.825 1.958 36.140 1.00 41.83 82 ASP E N 1
ATOM 8272 C CA . ASP E 1 82 ? -7.185 0.603 36.546 1.00 43.62 82 ASP E CA 1
ATOM 8273 C C . ASP E 1 82 ? -7.820 -0.086 35.341 1.00 38.01 82 ASP E C 1
ATOM 8274 O O . ASP E 1 82 ? -9.041 -0.250 35.245 1.00 39.05 82 ASP E O 1
ATOM 8279 N N . TYR E 1 83 ? -6.965 -0.475 34.391 1.00 36.91 83 TYR E N 1
ATOM 8280 C CA . TYR E 1 83 ? -7.479 -1.064 33.162 1.00 37.79 83 TYR E CA 1
ATOM 8281 C C . TYR E 1 83 ? -8.202 -2.372 33.448 1.00 37.69 83 TYR E C 1
ATOM 8282 O O . TYR E 1 83 ? -9.220 -2.676 32.825 1.00 38.36 83 TYR E O 1
ATOM 8291 N N . LEU E 1 84 ? -7.699 -3.152 34.402 1.00 36.80 84 LEU E N 1
ATOM 8292 C CA . LEU E 1 84 ? -8.259 -4.466 34.697 1.00 36.79 84 LEU E CA 1
ATOM 8293 C C . LEU E 1 84 ? -9.631 -4.388 35.357 1.00 41.54 84 LEU E C 1
ATOM 8294 O O . LEU E 1 84 ? -10.282 -5.423 35.531 1.00 42.17 84 LEU E O 1
ATOM 8299 N N . SER E 1 85 ? -10.087 -3.200 35.733 1.00 45.10 85 SER E N 1
ATOM 8300 C CA . SER E 1 85 ? -11.449 -3.063 36.235 1.00 50.69 85 SER E CA 1
ATOM 8301 C C . SER E 1 85 ? -12.492 -3.069 35.122 1.00 48.66 85 SER E C 1
ATOM 8302 O O . SER E 1 85 ? -13.688 -3.135 35.422 1.00 46.73 85 SER E O 1
ATOM 8305 N N . ASP E 1 86 ? -12.075 -2.948 33.860 1.00 43.56 86 ASP E N 1
ATOM 8306 C CA . ASP E 1 86 ? -12.968 -3.023 32.701 1.00 43.26 86 ASP E CA 1
ATOM 8307 C C . ASP E 1 86 ? -12.946 -4.441 32.138 1.00 43.23 86 ASP E C 1
ATOM 8308 O O . ASP E 1 86 ? -11.885 -4.925 31.723 1.00 41.63 86 ASP E O 1
ATOM 8313 N N . ASP E 1 87 ? -14.113 -5.081 32.065 1.00 43.62 87 ASP E N 1
ATOM 8314 C CA . ASP E 1 87 ? -14.161 -6.473 31.628 1.00 43.00 87 ASP E CA 1
ATOM 8315 C C . ASP E 1 87 ? -13.676 -6.663 30.196 1.00 44.11 87 ASP E C 1
ATOM 8316 O O . ASP E 1 87 ? -13.105 -7.711 29.879 1.00 46.35 87 ASP E O 1
ATOM 8321 N N . HIS E 1 88 ? -13.870 -5.673 29.321 1.00 42.79 88 HIS E N 1
ATOM 8322 C CA . HIS E 1 88 ? -13.375 -5.808 27.952 1.00 53.44 88 HIS E CA 1
ATOM 8323 C C . HIS E 1 88 ? -11.854 -5.901 27.924 1.00 46.31 88 HIS E C 1
ATOM 8324 O O . HIS E 1 88 ? -11.287 -6.681 27.153 1.00 54.46 88 HIS E O 1
ATOM 8331 N N . ILE E 1 89 ? -11.178 -5.112 28.757 1.00 42.98 89 ILE E N 1
ATOM 8332 C CA . ILE E 1 89 ? -9.720 -5.165 28.820 1.00 36.61 89 ILE E CA 1
ATOM 8333 C C . ILE E 1 89 ? -9.271 -6.418 29.560 1.00 38.61 89 ILE E C 1
ATOM 8334 O O . ILE E 1 89 ? -8.330 -7.104 29.142 1.00 41.47 89 ILE E O 1
ATOM 8339 N N . LYS E 1 90 ? -9.939 -6.732 30.677 1.00 38.83 90 LYS E N 1
ATOM 8340 C CA . LYS E 1 90 ? -9.569 -7.882 31.494 1.00 42.44 90 LYS E CA 1
ATOM 8341 C C . LYS E 1 90 ? -9.596 -9.177 30.695 1.00 43.82 90 LYS E C 1
ATOM 8342 O O . LYS E 1 90 ? -8.667 -9.988 30.789 1.00 35.01 90 LYS E O 1
ATOM 8348 N N . ASN E 1 91 ? -10.628 -9.375 29.879 1.00 38.50 91 ASN E N 1
ATOM 8349 C CA . ASN E 1 91 ? -10.769 -10.607 29.118 1.00 45.55 91 ASN E CA 1
ATOM 8350 C C . ASN E 1 91 ? -10.113 -10.530 27.746 1.00 54.70 91 ASN E C 1
ATOM 8351 O O . ASN E 1 91 ? -10.259 -11.465 26.947 1.00 70.55 91 ASN E O 1
ATOM 8356 N N . ASN E 1 92 ? -9.425 -9.429 27.456 1.00 45.53 92 ASN E N 1
ATOM 8357 C CA . ASN E 1 92 ? -8.612 -9.244 26.250 1.00 46.29 92 ASN E CA 1
ATOM 8358 C C . ASN E 1 92 ? -9.399 -9.589 24.982 1.00 45.32 92 ASN E C 1
ATOM 8359 O O . ASN E 1 92 ? -9.094 -10.517 24.233 1.00 46.96 92 ASN E O 1
ATOM 8364 N N . THR E 1 93 ? -10.389 -8.797 24.749 1.00 57.33 93 THR E N 1
ATOM 8365 C CA . THR E 1 93 ? -11.166 -8.957 23.534 1.00 58.86 93 THR E CA 1
ATOM 8366 C C . THR E 1 93 ? -10.499 -8.186 22.406 1.00 55.10 93 THR E C 1
ATOM 8367 O O . THR E 1 93 ? -9.631 -7.335 22.650 1.00 46.69 93 THR E O 1
ATOM 8371 N N . PRO E 1 94 ? -10.849 -8.456 21.149 1.00 51.44 94 PRO E N 1
ATOM 8372 C CA . PRO E 1 94 ? -10.249 -7.661 20.067 1.00 53.84 94 PRO E CA 1
ATOM 8373 C C . PRO E 1 94 ? -10.559 -6.180 20.180 1.00 60.27 94 PRO E C 1
ATOM 8374 O O . PRO E 1 94 ? -9.815 -5.365 19.621 1.00 62.11 94 PRO E O 1
ATOM 8378 N N . ASP E 1 95 ? -11.583 -5.805 20.948 1.00 61.49 95 ASP E N 1
ATOM 8379 C CA . ASP E 1 95 ? -11.936 -4.409 21.165 1.00 61.76 95 ASP E CA 1
ATOM 8380 C C . ASP E 1 95 ? -11.264 -3.816 22.391 1.00 58.08 95 ASP E C 1
ATOM 8381 O O . ASP E 1 95 ? -11.483 -2.635 22.691 1.00 55.18 95 ASP E O 1
ATOM 8386 N N . SER E 1 96 ? -10.421 -4.594 23.072 1.00 52.96 96 SER E N 1
ATOM 8387 C CA . SER E 1 96 ? -9.804 -4.122 24.302 1.00 51.91 96 SER E CA 1
ATOM 8388 C C . SER E 1 96 ? -9.065 -2.815 24.075 1.00 52.84 96 SER E C 1
ATOM 8389 O O . SER E 1 96 ? -9.058 -1.939 24.946 1.00 53.53 96 SER E O 1
ATOM 8392 N N . TRP E 1 97 ? -8.437 -2.672 22.908 1.00 56.34 97 TRP E N 1
ATOM 8393 C CA . TRP E 1 97 ? -7.679 -1.466 22.589 1.00 52.47 97 TRP E CA 1
ATOM 8394 C C . TRP E 1 97 ? -8.511 -0.201 22.768 1.00 50.68 97 TRP E C 1
ATOM 8395 O O . TRP E 1 97 ? -8.041 0.793 23.342 1.00 48.50 97 TRP E O 1
ATOM 8406 N N . TYR E 1 98 ? -9.757 -0.227 22.295 1.00 49.03 98 TYR E N 1
ATOM 8407 C CA . TYR E 1 98 ? -10.590 0.969 22.333 1.00 56.24 98 TYR E CA 1
ATOM 8408 C C . TYR E 1 98 ? -10.995 1.327 23.755 1.00 58.79 98 TYR E C 1
ATOM 8409 O O . TYR E 1 98 ? -11.011 2.509 24.122 1.00 62.64 98 TYR E O 1
ATOM 8418 N N . TYR E 1 99 ? -11.346 0.324 24.562 1.00 47.61 99 TYR E N 1
ATOM 8419 C CA . TYR E 1 99 ? -11.776 0.613 25.921 1.00 44.68 99 TYR E CA 1
ATOM 8420 C C . TYR E 1 99 ? -10.615 1.083 26.783 1.00 42.04 99 TYR E C 1
ATOM 8421 O O . TYR E 1 99 ? -10.796 1.946 27.649 1.00 46.73 99 TYR E O 1
ATOM 8430 N N . ALA E 1 100 ? -9.413 0.567 26.543 1.00 39.82 100 ALA E N 1
ATOM 8431 C CA . ALA E 1 100 ? -8.260 1.116 27.240 1.00 39.09 100 ALA E CA 1
ATOM 8432 C C . ALA E 1 100 ? -8.066 2.580 26.852 1.00 40.85 100 ALA E C 1
ATOM 8433 O O . ALA E 1 100 ? -7.962 3.454 27.721 1.00 42.43 100 ALA E O 1
ATOM 8435 N N . LYS E 1 101 ? -8.110 2.874 25.546 1.00 39.70 101 LYS E N 1
ATOM 8436 C CA . LYS E 1 101 ? -7.961 4.253 25.088 1.00 44.98 101 LYS E CA 1
ATOM 8437 C C . LYS E 1 101 ? -9.088 5.131 25.617 1.00 50.06 101 LYS E C 1
ATOM 8438 O O . LYS E 1 101 ? -8.863 6.298 25.957 1.00 50.33 101 LYS E O 1
ATOM 8440 N N . LYS E 1 102 ? -10.305 4.577 25.702 1.00 45.12 102 LYS E N 1
ATOM 8441 C CA . LYS E 1 102 ? -11.452 5.324 26.222 1.00 54.57 102 LYS E CA 1
ATOM 8442 C C . LYS E 1 102 ? -11.237 5.741 27.671 1.00 58.58 102 LYS E C 1
ATOM 8443 O O . LYS E 1 102 ? -11.489 6.894 28.041 1.00 58.87 102 LYS E O 1
ATOM 8449 N N . MET E 1 103 ? -10.805 4.798 28.514 1.00 52.49 103 MET E N 1
ATOM 8450 C CA . MET E 1 103 ? -10.542 5.101 29.917 1.00 43.80 103 MET E CA 1
ATOM 8451 C C . MET E 1 103 ? -9.339 6.033 30.050 1.00 44.37 103 MET E C 1
ATOM 8452 O O . MET E 1 103 ? -9.334 6.938 30.896 1.00 48.61 103 MET E O 1
ATOM 8457 N N . PHE E 1 104 ? -8.331 5.843 29.196 1.00 42.43 104 PHE E N 1
ATOM 8458 C CA . PHE E 1 104 ? -7.181 6.744 29.145 1.00 45.96 104 PHE E CA 1
ATOM 8459 C C . PHE E 1 104 ? -7.623 8.193 28.921 1.00 51.11 104 PHE E C 1
ATOM 8460 O O . PHE E 1 104 ? -7.297 9.088 29.715 1.00 45.31 104 PHE E O 1
ATOM 8468 N N . TYR E 1 105 ? -8.413 8.436 27.871 1.00 49.37 105 TYR E N 1
ATOM 8469 C CA . TYR E 1 105 ? -8.777 9.808 27.534 1.00 53.97 105 TYR E CA 1
ATOM 8470 C C . TYR E 1 105 ? -9.746 10.421 28.539 1.00 60.06 105 TYR E C 1
ATOM 8471 O O . TYR E 1 105 ? -9.767 11.646 28.704 1.00 67.67 105 TYR E O 1
ATOM 8480 N N . SER E 1 106 ? -10.555 9.603 29.209 1.00 58.25 106 SER E N 1
ATOM 8481 C CA . SER E 1 106 ? -11.433 10.135 30.246 1.00 63.61 106 SER E CA 1
ATOM 8482 C C . SER E 1 106 ? -10.631 10.694 31.417 1.00 62.99 106 SER E C 1
ATOM 8483 O O . SER E 1 106 ? -10.981 11.745 31.970 1.00 68.26 106 SER E O 1
ATOM 8486 N N . ARG E 1 107 ? -9.568 9.986 31.826 1.00 51.65 107 ARG E N 1
ATOM 8487 C CA . ARG E 1 107 ? -8.725 10.436 32.933 1.00 51.26 107 ARG E CA 1
ATOM 8488 C C . ARG E 1 107 ? -8.013 11.729 32.580 1.00 58.77 107 ARG E C 1
ATOM 8489 O O . ARG E 1 107 ? -7.961 12.666 33.386 1.00 66.19 107 ARG E O 1
ATOM 8497 N N . LEU E 1 108 ? -7.436 11.785 31.378 1.00 58.80 108 LEU E N 1
ATOM 8498 C CA . LEU E 1 108 ? -6.708 12.977 30.964 1.00 55.08 108 LEU E CA 1
ATOM 8499 C C . LEU E 1 108 ? -7.643 14.170 30.839 1.00 58.56 108 LEU E C 1
ATOM 8500 O O . LEU E 1 108 ? -7.275 15.305 31.173 1.00 61.80 108 LEU E O 1
ATOM 8505 N N . ASN E 1 109 ? -8.863 13.925 30.364 1.00 61.07 109 ASN E N 1
ATOM 8506 C CA . ASN E 1 109 ? -9.860 14.984 30.288 1.00 64.28 109 ASN E CA 1
ATOM 8507 C C . ASN E 1 109 ? -10.225 15.491 31.680 1.00 65.73 109 ASN E C 1
ATOM 8508 O O . ASN E 1 109 ? -10.436 16.694 31.873 1.00 67.85 109 ASN E O 1
ATOM 8513 N N . ASP E 1 110 ? -10.321 14.587 32.660 1.00 64.63 110 ASP E N 1
ATOM 8514 C CA . ASP E 1 110 ? -10.605 15.013 34.028 1.00 73.62 110 ASP E CA 1
ATOM 8515 C C . ASP E 1 110 ? -9.521 15.946 34.540 1.00 65.31 110 ASP E C 1
ATOM 8516 O O . ASP E 1 110 ? -9.810 16.957 35.190 1.00 69.91 110 ASP E O 1
ATOM 8521 N N . ILE E 1 111 ? -8.261 15.602 34.269 1.00 66.39 111 ILE E N 1
ATOM 8522 C CA . ILE E 1 111 ? -7.132 16.413 34.711 1.00 67.14 111 ILE E CA 1
ATOM 8523 C C . ILE E 1 111 ? -7.151 17.783 34.041 1.00 69.68 111 ILE E C 1
ATOM 8524 O O . ILE E 1 111 ? -6.971 18.817 34.702 1.00 69.30 111 ILE E O 1
ATOM 8529 N N . ALA E 1 112 ? -7.406 17.815 32.728 1.00 74.28 112 ALA E N 1
ATOM 8530 C CA . ALA E 1 112 ? -7.371 19.068 31.979 1.00 64.77 112 ALA E CA 1
ATOM 8531 C C . ALA E 1 112 ? -8.487 20.010 32.411 1.00 81.69 112 ALA E C 1
ATOM 8532 O O . ALA E 1 112 ? -8.286 21.232 32.492 1.00 80.38 112 ALA E O 1
ATOM 8534 N N . ALA E 1 113 ? -9.677 19.467 32.675 1.00 81.29 113 ALA E N 1
ATOM 8535 C CA . ALA E 1 113 ? -10.747 20.297 33.208 1.00 84.77 113 ALA E CA 1
ATOM 8536 C C . ALA E 1 113 ? -10.339 20.890 34.548 1.00 88.82 113 ALA E C 1
ATOM 8537 O O . ALA E 1 113 ? -10.668 22.040 34.854 1.00 95.90 113 ALA E O 1
ATOM 8539 N N . ASN E 1 114 ? -9.596 20.124 35.351 1.00 86.66 114 ASN E N 1
ATOM 8540 C CA . ASN E 1 114 ? -9.209 20.567 36.685 1.00 86.52 114 ASN E CA 1
ATOM 8541 C C . ASN E 1 114 ? -8.041 21.546 36.673 1.00 86.10 114 ASN E C 1
ATOM 8542 O O . ASN E 1 114 ? -7.863 22.281 37.649 1.00 99.26 114 ASN E O 1
ATOM 8544 N N . ASN E 1 115 ? -7.218 21.554 35.626 1.00 77.82 115 ASN E N 1
ATOM 8545 C CA . ASN E 1 115 ? -6.095 22.480 35.554 1.00 79.09 115 ASN E CA 1
ATOM 8546 C C . ASN E 1 115 ? -6.333 23.617 34.574 1.00 86.09 115 ASN E C 1
ATOM 8547 O O . ASN E 1 115 ? -5.417 24.407 34.325 1.00 89.91 115 ASN E O 1
ATOM 8552 N N . GLY E 1 116 ? -7.528 23.713 34.000 1.00 83.42 116 GLY E N 1
ATOM 8553 C CA . GLY E 1 116 ? -7.820 24.821 33.115 1.00 80.48 116 GLY E CA 1
ATOM 8554 C C . GLY E 1 116 ? -7.221 24.692 31.734 1.00 80.61 116 GLY E C 1
ATOM 8555 O O . GLY E 1 116 ? -7.114 25.698 31.022 1.00 84.92 116 GLY E O 1
ATOM 8556 N N . SER E 1 117 ? -6.821 23.488 31.332 1.00 68.71 117 SER E N 1
ATOM 8557 C CA . SER E 1 117 ? -6.287 23.297 29.992 1.00 76.90 117 SER E CA 1
ATOM 8558 C C . SER E 1 117 ? -7.400 23.411 28.959 1.00 81.81 117 SER E C 1
ATOM 8559 O O . SER E 1 117 ? -8.550 23.047 29.212 1.00 85.02 117 SER E O 1
ATOM 8562 N N . ALA E 1 118 ? -7.042 23.911 27.776 1.00 76.19 118 ALA E N 1
ATOM 8563 C CA . ALA E 1 118 ? -8.012 23.987 26.696 1.00 67.22 118 ALA E CA 1
ATOM 8564 C C . ALA E 1 118 ? -8.133 22.683 25.934 1.00 65.67 118 ALA E C 1
ATOM 8565 O O . ALA E 1 118 ? -9.142 22.471 25.257 1.00 68.35 118 ALA E O 1
ATOM 8567 N N . ALA E 1 119 ? -7.151 21.796 26.050 1.00 63.53 119 ALA E N 1
ATOM 8568 C CA . ALA E 1 119 ? -7.203 20.521 25.350 1.00 66.10 119 ALA E CA 1
ATOM 8569 C C . ALA E 1 119 ? -6.170 19.575 25.945 1.00 64.01 119 ALA E C 1
ATOM 8570 O O . ALA E 1 119 ? -5.202 19.999 26.585 1.00 60.67 119 ALA E O 1
ATOM 8572 N N . VAL E 1 120 ? -6.409 18.284 25.747 1.00 63.66 120 VAL E N 1
ATOM 8573 C CA . VAL E 1 120 ? -5.385 17.266 25.943 1.00 55.76 120 VAL E CA 1
ATOM 8574 C C . VAL E 1 120 ? -4.681 17.029 24.608 1.00 54.05 120 VAL E C 1
ATOM 8575 O O . VAL E 1 120 ? -5.332 16.915 23.562 1.00 55.40 120 VAL E O 1
ATOM 8579 N N . LEU E 1 121 ? -3.349 16.981 24.633 1.00 49.73 121 LEU E N 1
ATOM 8580 C CA . LEU E 1 121 ? -2.552 16.726 23.442 1.00 50.13 121 LEU E CA 1
ATOM 8581 C C . LEU E 1 121 ? -1.861 15.375 23.555 1.00 49.05 121 LEU E C 1
ATOM 8582 O O . LEU E 1 121 ? -1.325 15.027 24.611 1.00 47.88 121 LEU E O 1
ATOM 8587 N N . ASP E 1 122 ? -1.841 14.622 22.458 1.00 49.67 122 ASP E N 1
ATOM 8588 C CA . ASP E 1 122 ? -1.079 13.383 22.423 1.00 48.69 122 ASP E CA 1
ATOM 8589 C C . ASP E 1 122 ? -0.120 13.406 21.243 1.00 49.15 122 ASP E C 1
ATOM 8590 O O . ASP E 1 122 ? -0.111 14.339 20.434 1.00 50.08 122 ASP E O 1
ATOM 8595 N N . GLY E 1 123 ? 0.668 12.341 21.133 1.00 48.52 123 GLY E N 1
ATOM 8596 C CA . GLY E 1 123 ? 1.740 12.305 20.166 1.00 48.86 123 GLY E CA 1
ATOM 8597 C C . GLY E 1 123 ? 1.403 11.560 18.898 1.00 49.75 123 GLY E C 1
ATOM 8598 O O . GLY E 1 123 ? 2.301 11.054 18.224 1.00 49.72 123 GLY E O 1
ATOM 8599 N N . MET E 1 124 ? 0.123 11.482 18.558 1.00 50.47 124 MET E N 1
ATOM 8600 C CA . MET E 1 124 ? -0.266 10.755 17.360 1.00 51.58 124 MET E CA 1
ATOM 8601 C C . MET E 1 124 ? 0.223 11.492 16.117 1.00 55.63 124 MET E C 1
ATOM 8602 O O . MET E 1 124 ? 0.159 12.723 16.035 1.00 58.93 124 MET E O 1
ATOM 8607 N N . ILE E 1 125 ? 0.736 10.730 15.154 1.00 53.27 125 ILE E N 1
ATOM 8608 C CA . ILE E 1 125 ? 1.287 11.290 13.923 1.00 58.13 125 ILE E CA 1
ATOM 8609 C C . ILE E 1 125 ? 0.634 10.617 12.721 1.00 62.42 125 ILE E C 1
ATOM 8610 O O . ILE E 1 125 ? -0.397 9.949 12.859 1.00 62.12 125 ILE E O 1
ATOM 8615 N N . LYS E 1 126 ? 1.222 10.818 11.541 1.00 67.43 126 LYS E N 1
ATOM 8616 C CA . LYS E 1 126 ? 0.897 10.110 10.298 1.00 67.59 126 LYS E CA 1
ATOM 8617 C C . LYS E 1 126 ? 0.310 8.706 10.497 1.00 73.69 126 LYS E C 1
ATOM 8618 O O . LYS E 1 126 ? -0.238 8.099 9.572 1.00 79.35 126 LYS E O 1
ATOM 8622 N N . GLY E 1 143 ? -12.066 14.671 23.736 1.00 66.46 143 GLY E N 1
ATOM 8623 C CA . GLY E 1 143 ? -11.729 15.633 22.699 1.00 73.82 143 GLY E CA 1
ATOM 8624 C C . GLY E 1 143 ? -10.241 15.924 22.597 1.00 77.35 143 GLY E C 1
ATOM 8625 O O . GLY E 1 143 ? -9.796 17.046 22.872 1.00 78.39 143 GLY E O 1
ATOM 8626 N N . ALA E 1 144 ? -9.481 14.906 22.181 1.00 73.76 144 ALA E N 1
ATOM 8627 C CA . ALA E 1 144 ? -8.022 14.935 22.185 1.00 66.13 144 ALA E CA 1
ATOM 8628 C C . ALA E 1 144 ? -7.456 15.397 20.849 1.00 69.30 144 ALA E C 1
ATOM 8629 O O . ALA E 1 144 ? -7.900 14.953 19.785 1.00 71.91 144 ALA E O 1
ATOM 8631 N N . ARG E 1 145 ? -6.466 16.289 20.914 1.00 65.58 145 ARG E N 1
ATOM 8632 C CA . ARG E 1 145 ? -5.842 16.863 19.728 1.00 60.08 145 ARG E CA 1
ATOM 8633 C C . ARG E 1 145 ? -4.462 16.252 19.501 1.00 60.74 145 ARG E C 1
ATOM 8634 O O . ARG E 1 145 ? -3.650 16.147 20.432 1.00 58.45 145 ARG E O 1
ATOM 8642 N N . SER E 1 146 ? -4.218 15.817 18.269 1.00 61.72 146 SER E N 1
ATOM 8643 C CA . SER E 1 146 ? -2.920 15.324 17.807 1.00 59.12 146 SER E CA 1
ATOM 8644 C C . SER E 1 146 ? -2.344 16.374 16.856 1.00 57.56 146 SER E C 1
ATOM 8645 O O . SER E 1 146 ? -2.487 16.272 15.636 1.00 53.16 146 SER E O 1
ATOM 8648 N N . LEU E 1 147 ? -1.661 17.372 17.416 1.00 58.20 147 LEU E N 1
ATOM 8649 C CA . LEU E 1 147 ? -1.239 18.507 16.601 1.00 54.71 147 LEU E CA 1
ATOM 8650 C C . LEU E 1 147 ? -0.184 18.110 15.570 1.00 57.76 147 LEU E C 1
ATOM 8651 O O . LEU E 1 147 ? -0.093 18.745 14.514 1.00 53.22 147 LEU E O 1
ATOM 8656 N N . LEU E 1 148 ? 0.612 17.064 15.846 1.00 55.25 148 LEU E N 1
ATOM 8657 C CA . LEU E 1 148 ? 1.577 16.601 14.851 1.00 54.93 148 LEU E CA 1
ATOM 8658 C C . LEU E 1 148 ? 0.870 16.064 13.620 1.00 53.03 148 LEU E C 1
ATOM 8659 O O . LEU E 1 148 ? 1.281 16.338 12.490 1.00 53.25 148 LEU E O 1
ATOM 8664 N N . GLN E 1 149 ? -0.209 15.312 13.823 1.00 57.38 149 GLN E N 1
ATOM 8665 C CA . GLN E 1 149 ? -0.979 14.805 12.693 1.00 63.51 149 GLN E CA 1
ATOM 8666 C C . GLN E 1 149 ? -1.671 15.943 11.951 1.00 62.69 149 GLN E C 1
ATOM 8667 O O . GLN E 1 149 ? -1.703 15.959 10.713 1.00 66.21 149 GLN E O 1
ATOM 8673 N N . GLU E 1 150 ? -2.214 16.912 12.690 1.00 59.78 150 GLU E N 1
ATOM 8674 C CA . GLU E 1 150 ? -2.850 18.068 12.063 1.00 66.03 150 GLU E CA 1
ATOM 8675 C C . GLU E 1 150 ? -1.861 18.862 11.212 1.00 66.00 150 GLU E C 1
ATOM 8676 O O . GLU E 1 150 ? -2.233 19.408 10.169 1.00 63.88 150 GLU E O 1
ATOM 8682 N N . ALA E 1 151 ? -0.604 18.954 11.645 1.00 67.04 151 ALA E N 1
ATOM 8683 C CA . ALA E 1 151 ? 0.419 19.685 10.906 1.00 63.35 151 ALA E CA 1
ATOM 8684 C C . ALA E 1 151 ? 1.131 18.827 9.867 1.00 66.09 151 ALA E C 1
ATOM 8685 O O . ALA E 1 151 ? 2.167 19.253 9.345 1.00 65.72 151 ALA E O 1
ATOM 8687 N N . ASP E 1 152 ? 0.607 17.632 9.569 1.00 63.98 152 ASP E N 1
ATOM 8688 C CA . ASP E 1 152 ? 1.130 16.756 8.517 1.00 62.65 152 ASP E CA 1
ATOM 8689 C C . ASP E 1 152 ? 2.515 16.196 8.841 1.00 57.13 152 ASP E C 1
ATOM 8690 O O . ASP E 1 152 ? 3.316 15.967 7.938 1.00 58.51 152 ASP E O 1
ATOM 8695 N N . PHE E 1 153 ? 2.817 15.943 10.111 1.00 53.50 153 PHE E N 1
ATOM 8696 C CA . PHE E 1 153 ? 4.105 15.359 10.476 1.00 54.85 153 PHE E CA 1
ATOM 8697 C C . PHE E 1 153 ? 4.114 13.849 10.218 1.00 58.89 153 PHE E C 1
ATOM 8698 O O . PHE E 1 153 ? 3.288 13.111 10.767 1.00 52.22 153 PHE E O 1
ATOM 8706 N N . PHE E 1 154 ? 5.046 13.390 9.386 1.00 63.45 154 PHE E N 1
ATOM 8707 C CA . PHE E 1 154 ? 5.392 11.980 9.284 1.00 63.61 154 PHE E CA 1
ATOM 8708 C C . PHE E 1 154 ? 6.596 11.696 10.179 1.00 59.68 154 PHE E C 1
ATOM 8709 O O . PHE E 1 154 ? 7.188 12.602 10.777 1.00 55.69 154 PHE E O 1
ATOM 8717 N N . LYS E 1 155 ? 6.977 10.416 10.248 1.00 57.36 155 LYS E N 1
ATOM 8718 C CA . LYS E 1 155 ? 8.063 10.003 11.133 1.00 53.20 155 LYS E CA 1
ATOM 8719 C C . LYS E 1 155 ? 9.364 10.706 10.790 1.00 50.63 155 LYS E C 1
ATOM 8720 O O . LYS E 1 155 ? 10.140 11.059 11.687 1.00 50.76 155 LYS E O 1
ATOM 8723 N N . THR E 1 156 ? 9.602 10.956 9.508 1.00 51.35 156 THR E N 1
ATOM 8724 C CA . THR E 1 156 ? 10.811 11.664 9.130 1.00 59.24 156 THR E CA 1
ATOM 8725 C C . THR E 1 156 ? 10.803 13.096 9.659 1.00 55.53 156 THR E C 1
ATOM 8726 O O . THR E 1 156 ? 11.828 13.581 10.150 1.00 52.83 156 THR E O 1
ATOM 8730 N N . ASP E 1 157 ? 9.640 13.754 9.667 1.00 56.19 157 ASP E N 1
ATOM 8731 C CA . ASP E 1 157 ? 9.612 15.136 10.128 1.00 53.72 157 ASP E CA 1
ATOM 8732 C C . ASP E 1 157 ? 9.773 15.218 11.635 1.00 53.19 157 ASP E C 1
ATOM 8733 O O . ASP E 1 157 ? 10.459 16.113 12.139 1.00 53.35 157 ASP E O 1
ATOM 8738 N N . VAL E 1 158 ? 9.199 14.267 12.369 1.00 55.36 158 VAL E N 1
ATOM 8739 C CA . VAL E 1 158 ? 9.407 14.226 13.816 1.00 51.84 158 VAL E CA 1
ATOM 8740 C C . VAL E 1 158 ? 10.894 14.096 14.133 1.00 51.60 158 VAL E C 1
ATOM 8741 O O . VAL E 1 158 ? 11.440 14.838 14.957 1.00 51.44 158 VAL E O 1
ATOM 8745 N N . ARG E 1 159 ? 11.578 13.165 13.467 1.00 51.47 159 ARG E N 1
ATOM 8746 C CA . ARG E 1 159 ? 13.007 13.002 13.712 1.00 54.64 159 ARG E CA 1
ATOM 8747 C C . ARG E 1 159 ? 13.771 14.280 13.364 1.00 57.32 159 ARG E C 1
ATOM 8748 O O . ARG E 1 159 ? 14.649 14.719 14.117 1.00 59.21 159 ARG E O 1
ATOM 8756 N N . ALA E 1 160 ? 13.427 14.907 12.241 1.00 55.60 160 ALA E N 1
ATOM 8757 C CA . ALA E 1 160 ? 14.130 16.113 11.814 1.00 58.55 160 ALA E CA 1
ATOM 8758 C C . ALA E 1 160 ? 13.914 17.264 12.798 1.00 55.08 160 ALA E C 1
ATOM 8759 O O . ALA E 1 160 ? 14.862 17.968 13.167 1.00 53.01 160 ALA E O 1
ATOM 8761 N N . LEU E 1 161 ? 12.673 17.482 13.231 1.00 53.14 161 LEU E N 1
ATOM 8762 C CA . LEU E 1 161 ? 12.439 18.571 14.169 1.00 53.15 161 LEU E CA 1
ATOM 8763 C C . LEU E 1 161 ? 13.064 18.277 15.530 1.00 56.10 161 LEU E C 1
ATOM 8764 O O . LEU E 1 161 ? 13.681 19.161 16.137 1.00 53.57 161 LEU E O 1
ATOM 8769 N N . ALA E 1 162 ? 12.965 17.024 15.992 1.00 52.77 162 ALA E N 1
ATOM 8770 C CA . ALA E 1 162 ? 13.576 16.629 17.260 1.00 54.62 162 ALA E CA 1
ATOM 8771 C C . ALA E 1 162 ? 15.069 16.903 17.254 1.00 49.58 162 ALA E C 1
ATOM 8772 O O . ALA E 1 162 ? 15.632 17.386 18.243 1.00 48.64 162 ALA E O 1
ATOM 8774 N N . GLN E 1 163 ? 15.732 16.550 16.157 1.00 50.06 163 GLN E N 1
ATOM 8775 C CA . GLN E 1 163 ? 17.140 16.868 16.010 1.00 57.07 163 GLN E CA 1
ATOM 8776 C C . GLN E 1 163 ? 17.365 18.377 16.082 1.00 60.38 163 GLN E C 1
ATOM 8777 O O . GLN E 1 163 ? 18.275 18.844 16.776 1.00 57.72 163 GLN E O 1
ATOM 8783 N N . GLU E 1 164 ? 16.518 19.157 15.402 1.00 58.66 164 GLU E N 1
ATOM 8784 C CA . GLU E 1 164 ? 16.713 20.603 15.363 1.00 57.08 164 GLU E CA 1
ATOM 8785 C C . GLU E 1 164 ? 16.588 21.237 16.745 1.00 56.46 164 GLU E C 1
ATOM 8786 O O . GLU E 1 164 ? 17.320 22.182 17.063 1.00 58.36 164 GLU E O 1
ATOM 8788 N N . LEU E 1 165 ? 15.678 20.735 17.585 1.00 49.91 165 LEU E N 1
ATOM 8789 C CA . LEU E 1 165 ? 15.577 21.272 18.939 1.00 52.16 165 LEU E CA 1
ATOM 8790 C C . LEU E 1 165 ? 16.599 20.680 19.895 1.00 56.93 165 LEU E C 1
ATOM 8791 O O . LEU E 1 165 ? 16.618 21.078 21.062 1.00 57.94 165 LEU E O 1
ATOM 8796 N N . GLY E 1 166 ? 17.433 19.743 19.453 1.00 59.64 166 GLY E N 1
ATOM 8797 C CA . GLY E 1 166 ? 18.382 19.145 20.370 1.00 61.29 166 GLY E CA 1
ATOM 8798 C C . GLY E 1 166 ? 17.806 18.065 21.263 1.00 61.55 166 GLY E C 1
ATOM 8799 O O . GLY E 1 166 ? 18.407 17.739 22.294 1.00 60.91 166 GLY E O 1
ATOM 8800 N N . LEU E 1 167 ? 16.660 17.491 20.911 1.00 58.24 167 LEU E N 1
ATOM 8801 C CA . LEU E 1 167 ? 16.119 16.405 21.719 1.00 61.78 167 LEU E CA 1
ATOM 8802 C C . LEU E 1 167 ? 16.976 15.159 21.512 1.00 67.61 167 LEU E C 1
ATOM 8803 O O . LEU E 1 167 ? 17.129 14.681 20.381 1.00 65.62 167 LEU E O 1
ATOM 8808 N N . THR E 1 168 ? 17.542 14.635 22.609 1.00 71.73 168 THR E N 1
ATOM 8809 C CA . THR E 1 168 ? 18.394 13.457 22.535 1.00 69.75 168 THR E CA 1
ATOM 8810 C C . THR E 1 168 ? 17.841 12.266 23.276 1.00 64.28 168 THR E C 1
ATOM 8811 O O . THR E 1 168 ? 18.259 11.142 22.989 1.00 73.50 168 THR E O 1
ATOM 8815 N N . ASN E 1 169 ? 16.900 12.465 24.182 1.00 57.18 169 ASN E N 1
ATOM 8816 C CA . ASN E 1 169 ? 16.447 11.407 25.068 1.00 58.31 169 ASN E CA 1
ATOM 8817 C C . ASN E 1 169 ? 14.975 11.174 24.807 1.00 56.59 169 ASN E C 1
ATOM 8818 O O . ASN E 1 169 ? 14.174 12.115 24.845 1.00 60.75 169 ASN E O 1
ATOM 8823 N N . TRP E 1 170 ? 14.642 9.944 24.476 1.00 45.37 170 TRP E N 1
ATOM 8824 C CA . TRP E 1 170 ? 13.261 9.506 24.413 1.00 48.11 170 TRP E CA 1
ATOM 8825 C C . TRP E 1 170 ? 13.358 8.002 24.556 1.00 48.11 170 TRP E C 1
ATOM 8826 O O . TRP E 1 170 ? 14.459 7.440 24.534 1.00 44.88 170 TRP E O 1
ATOM 8837 N N . ASN E 1 171 ? 12.211 7.346 24.673 1.00 50.62 171 ASN E N 1
ATOM 8838 C CA . ASN E 1 171 ? 12.238 5.909 24.901 1.00 51.87 171 ASN E CA 1
ATOM 8839 C C . ASN E 1 171 ? 12.499 5.221 23.571 1.00 49.57 171 ASN E C 1
ATOM 8840 O O . ASN E 1 171 ? 11.601 5.131 22.726 1.00 48.37 171 ASN E O 1
ATOM 8845 N N . LYS E 1 172 ? 13.732 4.724 23.389 1.00 53.72 172 LYS E N 1
ATOM 8846 C CA . LYS E 1 172 ? 14.103 4.069 22.137 1.00 62.03 172 LYS E CA 1
ATOM 8847 C C . LYS E 1 172 ? 13.643 2.615 22.092 1.00 63.42 172 LYS E C 1
ATOM 8848 O O . LYS E 1 172 ? 13.497 2.056 20.999 1.00 74.65 172 LYS E O 1
ATOM 8850 N N . VAL E 1 173 ? 13.350 2.014 23.243 1.00 55.22 173 VAL E N 1
ATOM 8851 C CA . VAL E 1 173 ? 12.891 0.630 23.284 1.00 63.46 173 VAL E CA 1
ATOM 8852 C C . VAL E 1 173 ? 11.409 0.763 23.586 1.00 68.11 173 VAL E C 1
ATOM 8853 O O . VAL E 1 173 ? 10.978 0.786 24.746 1.00 59.62 173 VAL E O 1
ATOM 8855 N N . ALA E 1 174 ? 10.628 0.811 22.513 1.00 74.02 174 ALA E N 1
ATOM 8856 C CA . ALA E 1 174 ? 9.313 1.431 22.542 1.00 72.82 174 ALA E CA 1
ATOM 8857 C C . ALA E 1 174 ? 8.335 0.647 23.400 1.00 76.27 174 ALA E C 1
ATOM 8858 O O . ALA E 1 174 ? 8.223 -0.580 23.291 1.00 73.76 174 ALA E O 1
ATOM 8860 N N . SER E 1 175 ? 7.653 1.369 24.282 1.00 77.00 175 SER E N 1
ATOM 8861 C CA . SER E 1 175 ? 6.665 0.752 25.145 1.00 75.62 175 SER E CA 1
ATOM 8862 C C . SER E 1 175 ? 5.455 0.352 24.316 1.00 72.65 175 SER E C 1
ATOM 8863 O O . SER E 1 175 ? 4.990 1.109 23.456 1.00 73.45 175 SER E O 1
ATOM 8865 N N . CYS E 1 176 ? 4.981 -0.863 24.542 1.00 68.72 176 CYS E N 1
ATOM 8866 C CA . CYS E 1 176 ? 3.668 -1.275 24.093 1.00 66.22 176 CYS E CA 1
ATOM 8867 C C . CYS E 1 176 ? 2.926 -1.840 25.294 1.00 57.02 176 CYS E C 1
ATOM 8868 O O . CYS E 1 176 ? 3.532 -2.222 26.302 1.00 57.09 176 CYS E O 1
ATOM 8871 N N . SER E 1 177 ? 1.602 -1.839 25.201 1.00 42.80 177 SER E N 1
ATOM 8872 C CA . SER E 1 177 ? 0.807 -2.437 26.259 1.00 40.44 177 SER E CA 1
ATOM 8873 C C . SER E 1 177 ? 1.158 -3.912 26.387 1.00 35.70 177 SER E C 1
ATOM 8874 O O . SER E 1 177 ? 1.230 -4.636 25.387 1.00 36.20 177 SER E O 1
ATOM 8877 N N . VAL E 1 178 ? 1.374 -4.372 27.622 1.00 30.27 178 VAL E N 1
ATOM 8878 C CA . VAL E 1 178 ? 1.672 -5.787 27.780 1.00 37.23 178 VAL E CA 1
ATOM 8879 C C . VAL E 1 178 ? 0.535 -6.674 27.258 1.00 33.11 178 VAL E C 1
ATOM 8880 O O . VAL E 1 178 ? 0.760 -7.852 26.966 1.00 35.03 178 VAL E O 1
ATOM 8884 N N . SER E 1 179 ? -0.671 -6.115 27.075 1.00 32.07 179 SER E N 1
ATOM 8885 C CA . SER E 1 179 ? -1.803 -6.888 26.564 1.00 32.56 179 SER E CA 1
ATOM 8886 C C . SER E 1 179 ? -1.505 -7.535 25.216 1.00 32.71 179 SER E C 1
ATOM 8887 O O . SER E 1 179 ? -2.070 -8.591 24.896 1.00 32.50 179 SER E O 1
ATOM 8890 N N . SER E 1 180 ? -0.641 -6.916 24.410 1.00 32.44 180 SER E N 1
ATOM 8891 C CA . SER E 1 180 ? -0.278 -7.454 23.107 1.00 32.68 180 SER E CA 1
ATOM 8892 C C . SER E 1 180 ? 0.499 -8.767 23.200 1.00 33.36 180 SER E C 1
ATOM 8893 O O . SER E 1 180 ? 0.743 -9.411 22.162 1.00 32.73 180 SER E O 1
ATOM 8896 N N . ARG E 1 181 ? 0.932 -9.153 24.397 1.00 29.42 181 ARG E N 1
ATOM 8897 C CA . ARG E 1 181 ? 1.602 -10.430 24.571 1.00 31.43 181 ARG E CA 1
ATOM 8898 C C . ARG E 1 181 ? 0.624 -11.572 24.786 1.00 31.26 181 ARG E C 1
ATOM 8899 O O . ARG E 1 181 ? 1.054 -12.725 24.816 1.00 30.86 181 ARG E O 1
ATOM 8907 N N . PHE E 1 182 ? -0.704 -11.274 24.918 1.00 29.79 182 PHE E N 1
ATOM 8908 C CA . PHE E 1 182 ? -1.683 -12.293 25.248 1.00 32.40 182 PHE E CA 1
ATOM 8909 C C . PHE E 1 182 ? -2.642 -12.527 24.096 1.00 29.95 182 PHE E C 1
ATOM 8910 O O . PHE E 1 182 ? -3.059 -11.572 23.431 1.00 33.91 182 PHE E O 1
ATOM 8918 N N . PRO E 1 183 ? -2.994 -13.778 23.826 1.00 29.41 183 PRO E N 1
ATOM 8919 C CA . PRO E 1 183 ? -3.993 -14.042 22.785 1.00 32.07 183 PRO E CA 1
ATOM 8920 C C . PRO E 1 183 ? -5.328 -13.423 23.163 1.00 30.62 183 PRO E C 1
ATOM 8921 O O . PRO E 1 183 ? -5.663 -13.292 24.342 1.00 28.35 183 PRO E O 1
ATOM 8925 N N . TYR E 1 184 ? -6.081 -13.026 22.142 1.00 31.81 184 TYR E N 1
ATOM 8926 C CA . TYR E 1 184 ? -7.458 -12.602 22.347 1.00 38.88 184 TYR E CA 1
ATOM 8927 C C . TYR E 1 184 ? -8.232 -13.704 23.057 1.00 44.80 184 TYR E C 1
ATOM 8928 O O . TYR E 1 184 ? -8.057 -14.893 22.769 1.00 42.62 184 TYR E O 1
ATOM 8937 N N . GLY E 1 185 ? -9.096 -13.308 23.988 1.00 55.15 185 GLY E N 1
ATOM 8938 C CA . GLY E 1 185 ? -9.855 -14.255 24.774 1.00 51.70 185 GLY E CA 1
ATOM 8939 C C . GLY E 1 185 ? -9.148 -14.772 26.006 1.00 46.36 185 GLY E C 1
ATOM 8940 O O . GLY E 1 185 ? -9.780 -15.438 26.835 1.00 50.48 185 GLY E O 1
ATOM 8941 N N . THR E 1 186 ? -7.867 -14.493 26.156 1.00 41.29 186 THR E N 1
ATOM 8942 C CA . THR E 1 186 ? -7.165 -14.838 27.382 1.00 42.14 186 THR E CA 1
ATOM 8943 C C . THR E 1 186 ? -7.416 -13.790 28.460 1.00 45.79 186 THR E C 1
ATOM 8944 O O . THR E 1 186 ? -7.348 -12.584 28.204 1.00 46.50 186 THR E O 1
ATOM 8948 N N . THR E 1 187 ? -7.703 -14.255 29.677 1.00 42.29 187 THR E N 1
ATOM 8949 C CA . THR E 1 187 ? -7.925 -13.335 30.781 1.00 47.22 187 THR E CA 1
ATOM 8950 C C . THR E 1 187 ? -6.581 -12.864 31.330 1.00 43.68 187 THR E C 1
ATOM 8951 O O . THR E 1 187 ? -5.704 -13.679 31.643 1.00 38.49 187 THR E O 1
ATOM 8955 N N . LEU E 1 188 ? -6.404 -11.542 31.378 1.00 44.50 188 LEU E N 1
ATOM 8956 C CA . LEU E 1 188 ? -5.228 -10.933 31.987 1.00 39.11 188 LEU E CA 1
ATOM 8957 C C . LEU E 1 188 ? -5.392 -10.945 33.501 1.00 33.92 188 LEU E C 1
ATOM 8958 O O . LEU E 1 188 ? -6.471 -10.641 34.012 1.00 34.74 188 LEU E O 1
ATOM 8963 N N . THR E 1 189 ? -4.321 -11.298 34.214 1.00 34.33 189 THR E N 1
ATOM 8964 C CA . THR E 1 189 ? -4.262 -11.253 35.671 1.00 37.80 189 THR E CA 1
ATOM 8965 C C . THR E 1 189 ? -2.958 -10.594 36.085 1.00 34.96 189 THR E C 1
ATOM 8966 O O . THR E 1 189 ? -2.021 -10.495 35.290 1.00 35.37 189 THR E O 1
ATOM 8970 N N . HIS E 1 190 ? -2.898 -10.151 37.341 1.00 34.76 190 HIS E N 1
ATOM 8971 C CA . HIS E 1 190 ? -1.636 -9.628 37.855 1.00 33.30 190 HIS E CA 1
ATOM 8972 C C . HIS E 1 190 ? -0.531 -10.671 37.747 1.00 35.39 190 HIS E C 1
ATOM 8973 O O . HIS E 1 190 ? 0.605 -10.342 37.391 1.00 35.62 190 HIS E O 1
ATOM 8980 N N . ASP E 1 191 ? -0.850 -11.939 38.024 1.00 35.08 191 ASP E N 1
ATOM 8981 C CA . ASP E 1 191 ? 0.173 -12.988 37.974 1.00 30.82 191 ASP E CA 1
ATOM 8982 C C . ASP E 1 191 ? 0.713 -13.186 36.567 1.00 30.06 191 ASP E C 1
ATOM 8983 O O . ASP E 1 191 ? 1.932 -13.203 36.366 1.00 34.28 191 ASP E O 1
ATOM 8988 N N . ASN E 1 192 ? -0.168 -13.362 35.572 1.00 27.67 192 ASN E N 1
ATOM 8989 C CA . ASN E 1 192 ? 0.379 -13.669 34.261 1.00 25.90 192 ASN E CA 1
ATOM 8990 C C . ASN E 1 192 ? 0.981 -12.426 33.610 1.00 29.42 192 ASN E C 1
ATOM 8991 O O . ASN E 1 192 ? 1.931 -12.544 32.831 1.00 33.44 192 ASN E O 1
ATOM 8996 N N . ILE E 1 193 ? 0.474 -11.233 33.930 1.00 33.40 193 ILE E N 1
ATOM 8997 C CA . ILE E 1 193 ? 1.137 -10.010 33.474 1.00 32.83 193 ILE E CA 1
ATOM 8998 C C . ILE E 1 193 ? 2.544 -9.944 34.046 1.00 33.23 193 ILE E C 1
ATOM 8999 O O . ILE E 1 193 ? 3.523 -9.746 33.315 1.00 27.97 193 ILE E O 1
ATOM 9004 N N . ALA E 1 194 ? 2.668 -10.138 35.367 1.00 24.96 194 ALA E N 1
ATOM 9005 C CA . ALA E 1 194 ? 3.994 -10.092 35.990 1.00 25.04 194 ALA E CA 1
ATOM 9006 C C . ALA E 1 194 ? 4.921 -11.146 35.394 1.00 24.55 194 ALA E C 1
ATOM 9007 O O . ALA E 1 194 ? 6.125 -10.913 35.201 1.00 26.48 194 ALA E O 1
ATOM 9009 N N . GLN E 1 195 ? 4.366 -12.305 35.072 1.00 29.64 195 GLN E N 1
ATOM 9010 C CA . GLN E 1 195 ? 5.150 -13.366 34.465 1.00 26.56 195 GLN E CA 1
ATOM 9011 C C . GLN E 1 195 ? 5.715 -12.908 33.129 1.00 29.29 195 GLN E C 1
ATOM 9012 O O . GLN E 1 195 ? 6.903 -13.116 32.834 1.00 27.16 195 GLN E O 1
ATOM 9018 N N . VAL E 1 196 ? 4.878 -12.274 32.305 1.00 24.14 196 VAL E N 1
ATOM 9019 C CA . VAL E 1 196 ? 5.366 -11.771 31.024 1.00 24.43 196 VAL E CA 1
ATOM 9020 C C . VAL E 1 196 ? 6.390 -10.659 31.243 1.00 26.63 196 VAL E C 1
ATOM 9021 O O . VAL E 1 196 ? 7.477 -10.667 30.646 1.00 30.43 196 VAL E O 1
ATOM 9025 N N . MET E 1 197 ? 6.076 -9.696 32.117 1.00 21.57 197 MET E N 1
ATOM 9026 C CA . MET E 1 197 ? 7.000 -8.580 32.303 1.00 28.45 197 MET E CA 1
ATOM 9027 C C . MET E 1 197 ? 8.358 -9.056 32.812 1.00 28.11 197 MET E C 1
ATOM 9028 O O . MET E 1 197 ? 9.402 -8.635 32.299 1.00 33.24 197 MET E O 1
ATOM 9033 N N . ALA E 1 198 ? 8.358 -9.976 33.781 1.00 22.86 198 ALA E N 1
ATOM 9034 C CA . ALA E 1 198 ? 9.612 -10.488 34.329 1.00 27.08 198 ALA E CA 1
ATOM 9035 C C . ALA E 1 198 ? 10.407 -11.260 33.276 1.00 25.78 198 ALA E C 1
ATOM 9036 O O . ALA E 1 198 ? 11.646 -11.221 33.265 1.00 27.81 198 ALA E O 1
ATOM 9038 N N . ALA E 1 199 ? 9.718 -12.011 32.415 1.00 24.17 199 ALA E N 1
ATOM 9039 C CA . ALA E 1 199 ? 10.430 -12.738 31.370 1.00 19.42 199 ALA E CA 1
ATOM 9040 C C . ALA E 1 199 ? 11.098 -11.767 30.409 1.00 23.10 199 ALA E C 1
ATOM 9041 O O . ALA E 1 199 ? 12.277 -11.931 30.063 1.00 23.28 199 ALA E O 1
ATOM 9043 N N . GLU E 1 200 ? 10.374 -10.718 30.004 1.00 17.54 200 GLU E N 1
ATOM 9044 C CA . GLU E 1 200 ? 10.955 -9.759 29.069 1.00 21.58 200 GLU E CA 1
ATOM 9045 C C . GLU E 1 200 ? 12.099 -8.982 29.708 1.00 25.45 200 GLU E C 1
ATOM 9046 O O . GLU E 1 200 ? 13.128 -8.743 29.065 1.00 25.44 200 GLU E O 1
ATOM 9052 N N . LYS E 1 201 ? 11.945 -8.593 30.974 1.00 21.94 201 LYS E N 1
ATOM 9053 C CA . LYS E 1 201 ? 13.013 -7.873 31.656 1.00 28.96 201 LYS E CA 1
ATOM 9054 C C . LYS E 1 201 ? 14.268 -8.735 31.755 1.00 28.27 201 LYS E C 1
ATOM 9055 O O . LYS E 1 201 ? 15.381 -8.241 31.555 1.00 28.30 201 LYS E O 1
ATOM 9061 N N . TYR E 1 202 ? 14.107 -10.031 32.027 1.00 26.64 202 TYR E N 1
ATOM 9062 C CA . TYR E 1 202 ? 15.259 -10.926 32.050 1.00 31.86 202 TYR E CA 1
ATOM 9063 C C . TYR E 1 202 ? 15.971 -10.936 30.699 1.00 27.67 202 TYR E C 1
ATOM 9064 O O . TYR E 1 202 ? 17.197 -10.832 30.637 1.00 26.71 202 TYR E O 1
ATOM 9073 N N . LEU E 1 203 ? 15.213 -11.040 29.602 1.00 25.27 203 LEU E N 1
ATOM 9074 C CA . LEU E 1 203 ? 15.819 -11.095 28.271 1.00 26.34 203 LEU E CA 1
ATOM 9075 C C . LEU E 1 203 ? 16.533 -9.795 27.919 1.00 27.67 203 LEU E C 1
ATOM 9076 O O . LEU E 1 203 ? 17.640 -9.817 27.362 1.00 27.97 203 LEU E O 1
ATOM 9081 N N . ARG E 1 204 ? 15.930 -8.653 28.259 1.00 27.60 204 ARG E N 1
ATOM 9082 C CA . ARG E 1 204 ? 16.614 -7.373 28.081 1.00 27.45 204 ARG E CA 1
ATOM 9083 C C . ARG E 1 204 ? 17.927 -7.349 28.846 1.00 35.00 204 ARG E C 1
ATOM 9084 O O . ARG E 1 204 ? 18.931 -6.815 28.361 1.00 37.31 204 ARG E O 1
ATOM 9092 N N . SER E 1 205 ? 17.948 -7.932 30.046 1.00 32.61 205 SER E N 1
ATOM 9093 C CA . SER E 1 205 ? 19.186 -7.901 30.809 1.00 34.60 205 SER E CA 1
ATOM 9094 C C . SER E 1 205 ? 20.281 -8.730 30.148 1.00 28.37 205 SER E C 1
ATOM 9095 O O . SER E 1 205 ? 21.458 -8.503 30.423 1.00 34.83 205 SER E O 1
ATOM 9098 N N . LEU E 1 206 ? 19.926 -9.649 29.251 1.00 26.55 206 LEU E N 1
ATOM 9099 C CA . LEU E 1 206 ? 20.945 -10.397 28.524 1.00 37.28 206 LEU E CA 1
ATOM 9100 C C . LEU E 1 206 ? 21.503 -9.639 27.322 1.00 32.38 206 LEU E C 1
ATOM 9101 O O . LEU E 1 206 ? 22.451 -10.122 26.700 1.00 34.94 206 LEU E O 1
ATOM 9106 N N . GLY E 1 207 ? 20.962 -8.475 26.996 1.00 32.20 207 GLY E N 1
ATOM 9107 C CA . GLY E 1 207 ? 21.393 -7.699 25.854 1.00 34.72 207 GLY E CA 1
ATOM 9108 C C . GLY E 1 207 ? 20.436 -7.679 24.660 1.00 32.10 207 GLY E C 1
ATOM 9109 O O . GLY E 1 207 ? 20.867 -7.339 23.554 1.00 29.71 207 GLY E O 1
ATOM 9110 N N . PHE E 1 208 ? 19.158 -7.994 24.860 1.00 31.88 208 PHE E N 1
ATOM 9111 C CA . PHE E 1 208 ? 18.160 -7.987 23.794 1.00 31.36 208 PHE E CA 1
ATOM 9112 C C . PHE E 1 208 ? 17.108 -6.944 24.158 1.00 28.29 208 PHE E C 1
ATOM 9113 O O . PHE E 1 208 ? 16.070 -7.261 24.751 1.00 31.67 208 PHE E O 1
ATOM 9121 N N . PRO E 1 209 ? 17.365 -5.682 23.825 1.00 31.14 209 PRO E N 1
ATOM 9122 C CA . PRO E 1 209 ? 16.442 -4.612 24.258 1.00 30.57 209 PRO E CA 1
ATOM 9123 C C . PRO E 1 209 ? 15.090 -4.656 23.560 1.00 30.03 209 PRO E C 1
ATOM 9124 O O . PRO E 1 209 ? 14.078 -4.267 24.156 1.00 27.79 209 PRO E O 1
ATOM 9128 N N . THR E 1 210 ? 15.016 -5.214 22.365 1.00 30.39 210 THR E N 1
ATOM 9129 C CA . THR E 1 210 ? 13.764 -5.369 21.635 1.00 28.84 210 THR E CA 1
ATOM 9130 C C . THR E 1 210 ? 13.384 -6.843 21.672 1.00 31.48 210 THR E C 1
ATOM 9131 O O . THR E 1 210 ? 14.048 -7.674 21.041 1.00 29.54 210 THR E O 1
ATOM 9135 N N . VAL E 1 211 ? 12.318 -7.166 22.405 1.00 29.37 211 VAL E N 1
ATOM 9136 C CA . VAL E 1 211 ? 11.937 -8.553 22.645 1.00 31.42 211 VAL E CA 1
ATOM 9137 C C . VAL E 1 211 ? 10.460 -8.606 23.003 1.00 29.78 211 VAL E C 1
ATOM 9138 O O . VAL E 1 211 ? 9.900 -7.651 23.551 1.00 30.25 211 VAL E O 1
ATOM 9142 N N . ARG E 1 212 ? 9.814 -9.717 22.658 1.00 25.44 212 ARG E N 1
ATOM 9143 C CA . ARG E 1 212 ? 8.477 -10.001 23.151 1.00 27.49 212 ARG E CA 1
ATOM 9144 C C . ARG E 1 212 ? 8.462 -11.426 23.677 1.00 31.11 212 ARG E C 1
ATOM 9145 O O . ARG E 1 212 ? 9.014 -12.333 23.048 1.00 26.66 212 ARG E O 1
ATOM 9153 N N . VAL E 1 213 ? 7.841 -11.610 24.836 1.00 21.81 213 VAL E N 1
ATOM 9154 C CA . VAL E 1 213 ? 7.545 -12.935 25.363 1.00 23.56 213 VAL E CA 1
ATOM 9155 C C . VAL E 1 213 ? 6.048 -13.120 25.198 1.00 22.32 213 VAL E C 1
ATOM 9156 O O . VAL E 1 213 ? 5.240 -12.598 25.983 1.00 26.24 213 VAL E O 1
ATOM 9160 N N . ARG E 1 214 ? 5.655 -13.810 24.139 1.00 24.01 214 ARG E N 1
ATOM 9161 C CA . ARG E 1 214 ? 4.232 -13.986 23.912 1.00 26.70 214 ARG E CA 1
ATOM 9162 C C . ARG E 1 214 ? 3.726 -15.149 24.747 1.00 24.49 214 ARG E C 1
ATOM 9163 O O . ARG E 1 214 ? 4.346 -16.218 24.785 1.00 27.39 214 ARG E O 1
ATOM 9171 N N . PHE E 1 215 ? 2.587 -14.933 25.389 1.00 25.74 215 PHE E N 1
ATOM 9172 C CA . PHE E 1 215 ? 2.035 -15.831 26.393 1.00 30.62 215 PHE E CA 1
ATOM 9173 C C . PHE E 1 215 ? 1.072 -16.797 25.718 1.00 30.02 215 PHE E C 1
ATOM 9174 O O . PHE E 1 215 ? 0.086 -16.373 25.102 1.00 28.02 215 PHE E O 1
ATOM 9182 N N . HIS E 1 216 ? 1.364 -18.089 25.797 1.00 28.69 216 HIS E N 1
ATOM 9183 C CA . HIS E 1 216 ? 0.422 -19.088 25.296 1.00 32.03 216 HIS E CA 1
ATOM 9184 C C . HIS E 1 216 ? 0.181 -20.143 26.372 1.00 38.79 216 HIS E C 1
ATOM 9185 O O . HIS E 1 216 ? 0.347 -21.345 26.157 1.00 33.22 216 HIS E O 1
ATOM 9192 N N . ASN E 1 217 ? -0.272 -19.670 27.537 1.00 43.12 217 ASN E N 1
ATOM 9193 C CA . ASN E 1 217 ? -0.553 -20.528 28.683 1.00 35.61 217 ASN E CA 1
ATOM 9194 C C . ASN E 1 217 ? 0.715 -21.265 29.103 1.00 33.08 217 ASN E C 1
ATOM 9195 O O . ASN E 1 217 ? 1.612 -20.662 29.699 1.00 39.00 217 ASN E O 1
ATOM 9200 N N . ASP E 1 218 ? 0.817 -22.558 28.794 1.00 32.76 218 ASP E N 1
ATOM 9201 C CA . ASP E 1 218 ? 2.001 -23.294 29.214 1.00 32.02 218 ASP E CA 1
ATOM 9202 C C . ASP E 1 218 ? 3.190 -23.076 28.285 1.00 33.48 218 ASP E C 1
ATOM 9203 O O . ASP E 1 218 ? 4.281 -23.547 28.608 1.00 31.50 218 ASP E O 1
ATOM 9208 N N . ILE E 1 219 ? 3.022 -22.348 27.176 1.00 30.42 219 ILE E N 1
ATOM 9209 C CA . ILE E 1 219 ? 4.097 -22.080 26.218 1.00 27.87 219 ILE E CA 1
ATOM 9210 C C . ILE E 1 219 ? 4.457 -20.598 26.248 1.00 30.44 219 ILE E C 1
ATOM 9211 O O . ILE E 1 219 ? 3.574 -19.731 26.200 1.00 24.63 219 ILE E O 1
ATOM 9216 N N . ALA E 1 220 ? 5.757 -20.309 26.335 1.00 27.37 220 ALA E N 1
ATOM 9217 C CA . ALA E 1 220 ? 6.291 -18.994 26.028 1.00 25.42 220 ALA E CA 1
ATOM 9218 C C . ALA E 1 220 ? 6.874 -19.005 24.615 1.00 23.11 220 ALA E C 1
ATOM 9219 O O . ALA E 1 220 ? 7.680 -19.879 24.275 1.00 24.61 220 ALA E O 1
ATOM 9221 N N . ARG E 1 221 ? 6.497 -18.018 23.804 1.00 22.06 221 ARG E N 1
ATOM 9222 C CA . ARG E 1 221 ? 6.979 -17.897 22.430 1.00 27.03 221 ARG E CA 1
ATOM 9223 C C . ARG E 1 221 ? 7.740 -16.573 22.326 1.00 29.00 221 ARG E C 1
ATOM 9224 O O . ARG E 1 221 ? 7.137 -15.493 22.387 1.00 24.74 221 ARG E O 1
ATOM 9232 N N . ILE E 1 222 ? 9.063 -16.654 22.203 1.00 22.96 222 ILE E N 1
ATOM 9233 C CA . ILE E 1 222 ? 9.923 -15.470 22.238 1.00 19.21 222 ILE E CA 1
ATOM 9234 C C . ILE E 1 222 ? 10.103 -14.920 20.825 1.00 18.77 222 ILE E C 1
ATOM 9235 O O . ILE E 1 222 ? 10.512 -15.650 19.916 1.00 24.37 222 ILE E O 1
ATOM 9240 N N . GLU E 1 223 ? 9.850 -13.622 20.650 1.00 19.43 223 GLU E N 1
ATOM 9241 C CA . GLU E 1 223 ? 10.127 -12.911 19.403 1.00 21.24 223 GLU E CA 1
ATOM 9242 C C . GLU E 1 223 ? 11.350 -12.020 19.608 1.00 28.44 223 GLU E C 1
ATOM 9243 O O . GLU E 1 223 ? 11.370 -11.191 20.525 1.00 28.43 223 GLU E O 1
ATOM 9249 N N . LEU E 1 224 ? 12.369 -12.207 18.770 1.00 31.77 224 LEU E N 1
ATOM 9250 C CA . LEU E 1 224 ? 13.574 -11.398 18.693 1.00 28.64 224 LEU E CA 1
ATOM 9251 C C . LEU E 1 224 ? 13.754 -10.859 17.272 1.00 29.85 224 LEU E C 1
ATOM 9252 O O . LEU E 1 224 ? 13.337 -11.512 16.306 1.00 29.18 224 LEU E O 1
ATOM 9257 N N . PRO E 1 225 ? 14.360 -9.677 17.108 1.00 23.65 225 PRO E N 1
ATOM 9258 C CA . PRO E 1 225 ? 14.792 -9.265 15.768 1.00 25.26 225 PRO E CA 1
ATOM 9259 C C . PRO E 1 225 ? 15.655 -10.361 15.170 1.00 32.10 225 PRO E C 1
ATOM 9260 O O . PRO E 1 225 ? 16.498 -10.962 15.854 1.00 28.27 225 PRO E O 1
ATOM 9264 N N . GLU E 1 226 ? 15.399 -10.660 13.896 1.00 32.21 226 GLU E N 1
ATOM 9265 C CA . GLU E 1 226 ? 16.012 -11.841 13.303 1.00 33.70 226 GLU E CA 1
ATOM 9266 C C . GLU E 1 226 ? 17.529 -11.737 13.293 1.00 30.87 226 GLU E C 1
ATOM 9267 O O . GLU E 1 226 ? 18.220 -12.749 13.469 1.00 33.40 226 GLU E O 1
ATOM 9273 N N . ALA E 1 227 ? 18.065 -10.524 13.120 1.00 29.75 227 ALA E N 1
ATOM 9274 C CA . ALA E 1 227 ? 19.509 -10.343 13.072 1.00 37.18 227 ALA E CA 1
ATOM 9275 C C . ALA E 1 227 ? 20.176 -10.589 14.422 1.00 43.25 227 ALA E C 1
ATOM 9276 O O . ALA E 1 227 ? 21.410 -10.627 14.478 1.00 44.85 227 ALA E O 1
ATOM 9278 N N . ARG E 1 228 ? 19.397 -10.766 15.500 1.00 36.72 228 ARG E N 1
ATOM 9279 C CA . ARG E 1 228 ? 19.946 -11.102 16.807 1.00 27.75 228 ARG E CA 1
ATOM 9280 C C . ARG E 1 228 ? 19.849 -12.587 17.151 1.00 28.97 228 ARG E C 1
ATOM 9281 O O . ARG E 1 228 ? 20.497 -13.016 18.111 1.00 31.91 228 ARG E O 1
ATOM 9289 N N . ILE E 1 229 ? 19.112 -13.394 16.376 1.00 28.41 229 ILE E N 1
ATOM 9290 C CA . ILE E 1 229 ? 18.824 -14.766 16.814 1.00 29.42 229 ILE E CA 1
ATOM 9291 C C . ILE E 1 229 ? 20.095 -15.599 16.869 1.00 26.25 229 ILE E C 1
ATOM 9292 O O . ILE E 1 229 ? 20.274 -16.424 17.773 1.00 32.27 229 ILE E O 1
ATOM 9297 N N . GLY E 1 230 ? 21.009 -15.382 15.921 1.00 36.42 230 GLY E N 1
ATOM 9298 C CA . GLY E 1 230 ? 22.279 -16.086 15.956 1.00 41.88 230 GLY E CA 1
ATOM 9299 C C . GLY E 1 230 ? 23.034 -15.862 17.251 1.00 50.76 230 GLY E C 1
ATOM 9300 O O . GLY E 1 230 ? 23.675 -16.775 17.775 1.00 62.26 230 GLY E O 1
ATOM 9301 N N . ASP E 1 231 ? 22.974 -14.642 17.781 1.00 43.24 231 ASP E N 1
ATOM 9302 C CA . ASP E 1 231 ? 23.605 -14.325 19.060 1.00 39.24 231 ASP E CA 1
ATOM 9303 C C . ASP E 1 231 ? 22.949 -15.037 20.240 1.00 32.78 231 ASP E C 1
ATOM 9304 O O . ASP E 1 231 ? 23.590 -15.229 21.276 1.00 43.11 231 ASP E O 1
ATOM 9309 N N . PHE E 1 232 ? 21.685 -15.403 20.112 1.00 27.31 232 PHE E N 1
ATOM 9310 C CA . PHE E 1 232 ? 20.900 -15.898 21.237 1.00 33.36 232 PHE E CA 1
ATOM 9311 C C . PHE E 1 232 ? 21.318 -17.294 21.700 1.00 28.78 232 PHE E C 1
ATOM 9312 O O . PHE E 1 232 ? 21.052 -17.647 22.850 1.00 29.30 232 PHE E O 1
ATOM 9320 N N . LEU E 1 233 ? 21.973 -18.080 20.837 1.00 25.16 233 LEU E N 1
ATOM 9321 C CA . LEU E 1 233 ? 22.182 -19.505 21.093 1.00 27.53 233 LEU E CA 1
ATOM 9322 C C . LEU E 1 233 ? 22.882 -19.761 22.432 1.00 30.42 233 LEU E C 1
ATOM 9323 O O . LEU E 1 233 ? 22.534 -20.706 23.149 1.00 28.41 233 LEU E O 1
ATOM 9328 N N . VAL E 1 234 ? 23.858 -18.923 22.784 1.00 25.83 234 VAL E N 1
ATOM 9329 C CA . VAL E 1 234 ? 24.602 -19.039 24.029 1.00 24.93 234 VAL E CA 1
ATOM 9330 C C . VAL E 1 234 ? 23.703 -18.923 25.253 1.00 33.95 234 VAL E C 1
ATOM 9331 O O . VAL E 1 234 ? 24.091 -19.364 26.341 1.00 28.07 234 VAL E O 1
ATOM 9335 N N . PHE E 1 235 ? 22.505 -18.341 25.114 1.00 20.21 235 PHE E N 1
ATOM 9336 C CA . PHE E 1 235 ? 21.620 -18.143 26.256 1.00 26.34 235 PHE E CA 1
ATOM 9337 C C . PHE E 1 235 ? 20.478 -19.168 26.338 1.00 21.67 235 PHE E C 1
ATOM 9338 O O . PHE E 1 235 ? 19.703 -19.121 27.304 1.00 25.81 235 PHE E O 1
ATOM 9346 N N . ASN E 1 236 ? 20.369 -20.087 25.365 1.00 25.05 236 ASN E N 1
ATOM 9347 C CA . ASN E 1 236 ? 19.228 -21.010 25.262 1.00 24.50 236 ASN E CA 1
ATOM 9348 C C . ASN E 1 236 ? 18.896 -21.680 26.591 1.00 22.34 236 ASN E C 1
ATOM 9349 O O . ASN E 1 236 ? 17.748 -21.649 27.046 1.00 26.50 236 ASN E O 1
ATOM 9354 N N . ASP E 1 237 ? 19.883 -22.326 27.206 1.00 22.32 237 ASP E N 1
ATOM 9355 C CA . ASP E 1 237 ? 19.620 -23.097 28.417 1.00 26.92 237 ASP E CA 1
ATOM 9356 C C . ASP E 1 237 ? 19.246 -22.182 29.589 1.00 28.33 237 ASP E C 1
ATOM 9357 O O . ASP E 1 237 ? 18.286 -22.459 30.319 1.00 24.65 237 ASP E O 1
ATOM 9362 N N . ARG E 1 238 ? 19.948 -21.049 29.749 1.00 26.41 238 ARG E N 1
ATOM 9363 C CA . ARG E 1 238 ? 19.611 -20.147 30.844 1.00 23.26 238 ARG E CA 1
ATOM 9364 C C . ARG E 1 238 ? 18.206 -19.567 30.661 1.00 24.76 238 ARG E C 1
ATOM 9365 O O . ARG E 1 238 ? 17.439 -19.446 31.625 1.00 28.10 238 ARG E O 1
ATOM 9373 N N . VAL E 1 239 ? 17.841 -19.232 29.428 1.00 29.95 239 VAL E N 1
ATOM 9374 C CA . VAL E 1 239 ? 16.515 -18.666 29.193 1.00 30.18 239 VAL E CA 1
ATOM 9375 C C . VAL E 1 239 ? 15.438 -19.725 29.416 1.00 25.92 239 VAL E C 1
ATOM 9376 O O . VAL E 1 239 ? 14.393 -19.441 30.003 1.00 28.22 239 VAL E O 1
ATOM 9380 N N . ASN E 1 240 ? 15.671 -20.946 28.936 1.00 29.41 240 ASN E N 1
ATOM 9381 C CA . ASN E 1 240 ? 14.749 -22.059 29.170 1.00 28.69 240 ASN E CA 1
ATOM 9382 C C . ASN E 1 240 ? 14.482 -22.228 30.661 1.00 28.29 240 ASN E C 1
ATOM 9383 O O . ASN E 1 240 ? 13.328 -22.272 31.098 1.00 25.68 240 ASN E O 1
ATOM 9388 N N . ARG E 1 241 ? 15.551 -22.291 31.467 1.00 24.80 241 ARG E N 1
ATOM 9389 C CA . ARG E 1 241 ? 15.370 -22.547 32.887 1.00 24.09 241 ARG E CA 1
ATOM 9390 C C . ARG E 1 241 ? 14.764 -21.333 33.609 1.00 28.58 241 ARG E C 1
ATOM 9391 O O . ARG E 1 241 ? 13.854 -21.489 34.433 1.00 29.07 241 ARG E O 1
ATOM 9399 N N . GLN E 1 242 ? 15.222 -20.118 33.284 1.00 26.67 242 GLN E N 1
ATOM 9400 C CA . GLN E 1 242 ? 14.648 -18.902 33.869 1.00 26.55 242 GLN E CA 1
ATOM 9401 C C . GLN E 1 242 ? 13.143 -18.812 33.620 1.00 28.08 242 GLN E C 1
ATOM 9402 O O . GLN E 1 242 ? 12.355 -18.543 34.537 1.00 28.12 242 GLN E O 1
ATOM 9408 N N . LEU E 1 243 ? 12.723 -18.995 32.370 1.00 25.79 243 LEU E N 1
ATOM 9409 C CA . LEU E 1 243 ? 11.307 -18.808 32.085 1.00 25.12 243 LEU E CA 1
ATOM 9410 C C . LEU E 1 243 ? 10.465 -19.963 32.622 1.00 31.50 243 LEU E C 1
ATOM 9411 O O . LEU E 1 243 ? 9.281 -19.772 32.935 1.00 34.10 243 LEU E O 1
ATOM 9416 N N . GLN E 1 244 ? 11.045 -21.158 32.758 1.00 24.56 244 GLN E N 1
ATOM 9417 C CA . GLN E 1 244 ? 10.310 -22.228 33.428 1.00 23.66 244 GLN E CA 1
ATOM 9418 C C . GLN E 1 244 ? 10.089 -21.916 34.907 1.00 29.85 244 GLN E C 1
ATOM 9419 O O . GLN E 1 244 ? 9.031 -22.223 35.460 1.00 33.52 244 GLN E O 1
ATOM 9425 N N . SER E 1 245 ? 11.078 -21.328 35.575 1.00 27.40 245 SER E N 1
ATOM 9426 C CA . SER E 1 245 ? 10.882 -20.958 36.974 1.00 29.86 245 SER E CA 1
ATOM 9427 C C . SER E 1 245 ? 9.888 -19.813 37.126 1.00 32.72 245 SER E C 1
ATOM 9428 O O . SER E 1 245 ? 9.323 -19.631 38.203 1.00 33.62 245 SER E O 1
ATOM 9431 N N . LEU E 1 246 ? 9.688 -19.019 36.086 1.00 36.84 246 LEU E N 1
ATOM 9432 C CA . LEU E 1 246 ? 8.641 -18.019 36.110 1.00 30.07 246 LEU E CA 1
ATOM 9433 C C . LEU E 1 246 ? 7.274 -18.624 35.866 1.00 32.76 246 LEU E C 1
ATOM 9434 O O . LEU E 1 246 ? 6.272 -17.909 35.978 1.00 38.17 246 LEU E O 1
ATOM 9439 N N . GLY E 1 247 ? 7.201 -19.903 35.514 1.00 28.20 247 GLY E N 1
ATOM 9440 C CA . GLY E 1 247 ? 5.925 -20.586 35.407 1.00 31.32 247 GLY E CA 1
ATOM 9441 C C . GLY E 1 247 ? 5.591 -21.155 34.040 1.00 31.48 247 GLY E C 1
ATOM 9442 O O . GLY E 1 247 ? 4.577 -21.848 33.923 1.00 32.38 247 GLY E O 1
ATOM 9443 N N . PHE E 1 248 ? 6.354 -20.888 32.986 1.00 28.55 248 PHE E N 1
ATOM 9444 C CA . PHE E 1 248 ? 6.084 -21.530 31.706 1.00 24.01 248 PHE E CA 1
ATOM 9445 C C . PHE E 1 248 ? 6.550 -22.983 31.741 1.00 30.96 248 PHE E C 1
ATOM 9446 O O . PHE E 1 248 ? 7.515 -23.325 32.426 1.00 38.93 248 PHE E O 1
ATOM 9454 N N . ARG E 1 249 ? 5.831 -23.843 31.012 1.00 31.70 249 ARG E N 1
ATOM 9455 C CA . ARG E 1 249 ? 6.238 -25.235 30.839 1.00 24.94 249 ARG E CA 1
ATOM 9456 C C . ARG E 1 249 ? 7.237 -25.400 29.697 1.00 30.65 249 ARG E C 1
ATOM 9457 O O . ARG E 1 249 ? 8.249 -26.090 29.848 1.00 35.13 249 ARG E O 1
ATOM 9465 N N . TYR E 1 250 ? 6.989 -24.752 28.564 1.00 24.32 250 TYR E N 1
ATOM 9466 C CA . TYR E 1 250 ? 7.841 -24.846 27.393 1.00 27.90 250 TYR E CA 1
ATOM 9467 C C . TYR E 1 250 ? 8.287 -23.453 26.986 1.00 29.22 250 TYR E C 1
ATOM 9468 O O . TYR E 1 250 ? 7.467 -22.537 26.881 1.00 33.05 250 TYR E O 1
ATOM 9477 N N . VAL E 1 251 ? 9.577 -23.311 26.704 1.00 29.89 251 VAL E N 1
ATOM 9478 C CA . VAL E 1 251 ? 10.160 -22.037 26.345 1.00 24.59 251 VAL E CA 1
ATOM 9479 C C . VAL E 1 251 ? 10.701 -22.173 24.931 1.00 30.46 251 VAL E C 1
ATOM 9480 O O . VAL E 1 251 ? 11.619 -22.969 24.684 1.00 30.18 251 VAL E O 1
ATOM 9484 N N . THR E 1 252 ? 10.140 -21.388 24.012 1.00 25.80 252 THR E N 1
ATOM 9485 C CA . THR E 1 252 ? 10.376 -21.540 22.585 1.00 25.26 252 THR E CA 1
ATOM 9486 C C . THR E 1 252 ? 10.724 -20.187 21.963 1.00 23.57 252 THR E C 1
ATOM 9487 O O . THR E 1 252 ? 10.401 -19.124 22.502 1.00 24.54 252 THR E O 1
ATOM 9491 N N . LEU E 1 253 ? 11.364 -20.252 20.803 1.00 23.83 253 LEU E N 1
ATOM 9492 C CA . LEU E 1 253 ? 11.735 -19.092 20.001 1.00 26.90 253 LEU E CA 1
ATOM 9493 C C . LEU E 1 253 ? 10.928 -19.113 18.708 1.00 22.68 253 LEU E C 1
ATOM 9494 O O . LEU E 1 253 ? 10.964 -20.100 17.970 1.00 26.74 253 LEU E O 1
ATOM 9499 N N . ASP E 1 254 ? 10.196 -18.042 18.443 1.00 20.64 254 ASP E N 1
ATOM 9500 C CA . ASP E 1 254 ? 9.441 -17.946 17.194 1.00 24.84 254 ASP E CA 1
ATOM 9501 C C . ASP E 1 254 ? 10.407 -17.849 16.014 1.00 26.52 254 ASP E C 1
ATOM 9502 O O . ASP E 1 254 ? 11.206 -16.908 15.934 1.00 29.11 254 ASP E O 1
ATOM 9507 N N . LEU E 1 255 ? 10.307 -18.795 15.073 1.00 22.04 255 LEU E N 1
ATOM 9508 C CA . LEU E 1 255 ? 11.241 -18.790 13.946 1.00 23.08 255 LEU E CA 1
ATOM 9509 C C . LEU E 1 255 ? 11.023 -17.606 13.020 1.00 25.18 255 LEU E C 1
ATOM 9510 O O . LEU E 1 255 ? 11.930 -17.263 12.257 1.00 26.12 255 LEU E O 1
ATOM 9515 N N . GLY E 1 256 ? 9.834 -16.994 13.043 1.00 26.34 256 GLY E N 1
ATOM 9516 C CA . GLY E 1 256 ? 9.603 -15.822 12.217 1.00 28.22 256 GLY E CA 1
ATOM 9517 C C . GLY E 1 256 ? 10.214 -14.552 12.767 1.00 29.52 256 GLY E C 1
ATOM 9518 O O . GLY E 1 256 ? 10.341 -13.574 12.023 1.00 29.26 256 GLY E O 1
ATOM 9519 N N . GLY E 1 257 ? 10.591 -14.551 14.050 1.00 25.21 257 GLY E N 1
ATOM 9520 C CA . GLY E 1 257 ? 11.176 -13.389 14.699 1.00 25.70 257 GLY E CA 1
ATOM 9521 C C . GLY E 1 257 ? 10.164 -12.279 15.007 1.00 25.80 257 GLY E C 1
ATOM 9522 O O . GLY E 1 257 ? 8.963 -12.405 14.809 1.00 29.31 257 GLY E O 1
ATOM 9523 N N . PHE E 1 258 ? 10.696 -11.166 15.513 1.00 25.34 258 PHE E N 1
ATOM 9524 C CA . PHE E 1 258 ? 9.904 -9.977 15.829 1.00 23.88 258 PHE E CA 1
ATOM 9525 C C . PHE E 1 258 ? 9.569 -9.224 14.539 1.00 30.08 258 PHE E C 1
ATOM 9526 O O . PHE E 1 258 ? 10.432 -9.046 13.677 1.00 38.02 258 PHE E O 1
ATOM 9534 N N . ARG E 1 259 ? 8.298 -8.840 14.375 1.00 26.46 259 ARG E N 1
ATOM 9535 C CA . ARG E 1 259 ? 7.835 -8.128 13.181 1.00 33.35 259 ARG E CA 1
ATOM 9536 C C . ARG E 1 259 ? 8.049 -8.977 11.929 1.00 35.38 259 ARG E C 1
ATOM 9537 O O . ARG E 1 259 ? 8.548 -8.502 10.900 1.00 33.20 259 ARG E O 1
ATOM 9545 N N . SER E 1 260 ? 7.667 -10.249 12.040 1.00 32.82 260 SER E N 1
ATOM 9546 C CA . SER E 1 260 ? 7.752 -11.218 10.959 1.00 42.15 260 SER E CA 1
ATOM 9547 C C . SER E 1 260 ? 7.285 -10.632 9.629 1.00 48.70 260 SER E C 1
ATOM 9548 O O . SER E 1 260 ? 6.194 -10.056 9.530 1.00 42.83 260 SER E O 1
ATOM 9551 N N . GLY E 1 261 ? 8.124 -10.789 8.604 1.00 46.87 261 GLY E N 1
ATOM 9552 C CA . GLY E 1 261 ? 7.789 -10.429 7.255 1.00 41.99 261 GLY E CA 1
ATOM 9553 C C . GLY E 1 261 ? 8.382 -9.115 6.783 1.00 40.65 261 GLY E C 1
ATOM 9554 O O . GLY E 1 261 ? 8.669 -8.981 5.587 1.00 39.85 261 GLY E O 1
ATOM 9555 N N . ARG E 1 262 ? 8.592 -8.145 7.689 1.00 34.43 262 ARG E N 1
ATOM 9556 C CA . ARG E 1 262 ? 9.060 -6.829 7.248 1.00 43.27 262 ARG E CA 1
ATOM 9557 C C . ARG E 1 262 ? 10.381 -6.892 6.476 1.00 43.44 262 ARG E C 1
ATOM 9558 O O . ARG E 1 262 ? 10.642 -6.008 5.652 1.00 47.57 262 ARG E O 1
ATOM 9560 N N . MET E 1 263 ? 11.194 -7.933 6.680 1.00 38.25 263 MET E N 1
ATOM 9561 C CA . MET E 1 263 ? 12.524 -8.024 6.084 1.00 46.47 263 MET E CA 1
ATOM 9562 C C . MET E 1 263 ? 12.618 -9.015 4.935 1.00 50.96 263 MET E C 1
ATOM 9563 O O . MET E 1 263 ? 13.672 -9.098 4.290 1.00 49.59 263 MET E O 1
ATOM 9568 N N . ASN E 1 264 ? 11.550 -9.746 4.649 1.00 51.28 264 ASN E N 1
ATOM 9569 C CA . ASN E 1 264 ? 11.572 -10.773 3.617 1.00 45.98 264 ASN E CA 1
ATOM 9570 C C . ASN E 1 264 ? 11.663 -10.171 2.215 1.00 36.54 264 ASN E C 1
ATOM 9571 O O . ASN E 1 264 ? 11.291 -9.022 1.974 1.00 42.00 264 ASN E O 1
ATOM 9576 N N . ASP E 1 265 ? 12.185 -10.975 1.289 1.00 37.01 265 ASP E N 1
ATOM 9577 C CA . ASP E 1 265 ? 12.085 -10.698 -0.132 1.00 42.83 265 ASP E CA 1
ATOM 9578 C C . ASP E 1 265 ? 10.618 -10.527 -0.526 1.00 40.93 265 ASP E C 1
ATOM 9579 O O . ASP E 1 265 ? 9.706 -10.944 0.194 1.00 41.58 265 ASP E O 1
ATOM 9584 N N . THR E 1 266 ? 10.400 -9.925 -1.696 1.00 43.84 266 THR E N 1
ATOM 9585 C CA . THR E 1 266 ? 9.060 -9.452 -2.048 1.00 51.47 266 THR E CA 1
ATOM 9586 C C . THR E 1 266 ? 8.041 -10.591 -2.077 1.00 52.51 266 THR E C 1
ATOM 9587 O O . THR E 1 266 ? 6.921 -10.433 -1.572 1.00 50.49 266 THR E O 1
ATOM 9591 N N . LEU E 1 267 ? 8.411 -11.747 -2.652 1.00 49.38 267 LEU E N 1
ATOM 9592 C CA . LEU E 1 267 ? 7.490 -12.884 -2.723 1.00 49.07 267 LEU E CA 1
ATOM 9593 C C . LEU E 1 267 ? 7.077 -13.357 -1.331 1.00 48.76 267 LEU E C 1
ATOM 9594 O O . LEU E 1 267 ? 5.881 -13.462 -1.028 1.00 42.10 267 LEU E O 1
ATOM 9599 N N . THR E 1 268 ? 8.055 -13.654 -0.467 1.00 46.39 268 THR E N 1
ATOM 9600 C CA . THR E 1 268 ? 7.725 -14.265 0.820 1.00 43.53 268 THR E CA 1
ATOM 9601 C C . THR E 1 268 ? 7.107 -13.263 1.793 1.00 47.37 268 THR E C 1
ATOM 9602 O O . THR E 1 268 ? 6.353 -13.665 2.687 1.00 35.02 268 THR E O 1
ATOM 9606 N N . LYS E 1 269 ? 7.412 -11.968 1.650 1.00 37.08 269 LYS E N 1
ATOM 9607 C CA . LYS E 1 269 ? 6.672 -10.972 2.417 1.00 39.26 269 LYS E CA 1
ATOM 9608 C C . LYS E 1 269 ? 5.183 -11.042 2.086 1.00 42.55 269 LYS E C 1
ATOM 9609 O O . LYS E 1 269 ? 4.334 -11.007 2.986 1.00 39.94 269 LYS E O 1
ATOM 9615 N N . ALA E 1 270 ? 4.853 -11.159 0.793 1.00 41.14 270 ALA E N 1
ATOM 9616 C CA . ALA E 1 270 ? 3.468 -11.365 0.377 1.00 43.11 270 ALA E CA 1
ATOM 9617 C C . ALA E 1 270 ? 2.896 -12.661 0.952 1.00 49.51 270 ALA E C 1
ATOM 9618 O O . ALA E 1 270 ? 1.741 -12.692 1.391 1.00 45.12 270 ALA E O 1
ATOM 9620 N N . GLN E 1 271 ? 3.693 -13.740 0.981 1.00 42.65 271 GLN E N 1
ATOM 9621 C CA . GLN E 1 271 ? 3.193 -15.011 1.507 1.00 44.24 271 GLN E CA 1
ATOM 9622 C C . GLN E 1 271 ? 2.836 -14.900 2.992 1.00 47.54 271 GLN E C 1
ATOM 9623 O O . GLN E 1 271 ? 1.750 -15.320 3.413 1.00 41.21 271 GLN E O 1
ATOM 9629 N N . LEU E 1 272 ? 3.746 -14.327 3.798 1.00 35.50 272 LEU E N 1
ATOM 9630 C CA . LEU E 1 272 ? 3.519 -14.199 5.232 1.00 37.10 272 LEU E CA 1
ATOM 9631 C C . LEU E 1 272 ? 2.398 -13.217 5.535 1.00 34.70 272 LEU E C 1
ATOM 9632 O O . LEU E 1 272 ? 1.735 -13.328 6.576 1.00 34.01 272 LEU E O 1
ATOM 9637 N N . ALA E 1 273 ? 2.190 -12.240 4.663 1.00 36.79 273 ALA E N 1
ATOM 9638 C CA . ALA E 1 273 ? 1.048 -11.348 4.832 1.00 44.34 273 ALA E CA 1
ATOM 9639 C C . ALA E 1 273 ? -0.257 -12.096 4.610 1.00 52.18 273 ALA E C 1
ATOM 9640 O O . ALA E 1 273 ? -1.290 -11.738 5.199 1.00 44.71 273 ALA E O 1
ATOM 9642 N N . THR E 1 274 ? -0.233 -13.129 3.756 1.00 48.11 274 THR E N 1
ATOM 9643 C CA . THR E 1 274 ? -1.407 -13.980 3.614 1.00 50.62 274 THR E CA 1
ATOM 9644 C C . THR E 1 274 ? -1.626 -14.812 4.872 1.00 52.51 274 THR E C 1
ATOM 9645 O O . THR E 1 274 ? -2.748 -14.885 5.391 1.00 53.48 274 THR E O 1
ATOM 9649 N N . PHE E 1 275 ? -0.557 -15.433 5.386 1.00 45.81 275 PHE E N 1
ATOM 9650 C CA . PHE E 1 275 ? -0.672 -16.257 6.589 1.00 48.30 275 PHE E CA 1
ATOM 9651 C C . PHE E 1 275 ? -1.244 -15.450 7.755 1.00 48.38 275 PHE E C 1
ATOM 9652 O O . PHE E 1 275 ? -2.236 -15.852 8.376 1.00 47.07 275 PHE E O 1
ATOM 9660 N N . ALA E 1 276 ? -0.644 -14.290 8.045 1.00 41.77 276 ALA E N 1
ATOM 9661 C CA . ALA E 1 276 ? -1.124 -13.455 9.141 1.00 47.07 276 ALA E CA 1
ATOM 9662 C C . ALA E 1 276 ? -2.593 -13.087 8.961 1.00 48.51 276 ALA E C 1
ATOM 9663 O O . ALA E 1 276 ? -3.372 -13.122 9.921 1.00 54.72 276 ALA E O 1
ATOM 9665 N N . ALA E 1 277 ? -2.993 -12.743 7.735 1.00 44.55 277 ALA E N 1
ATOM 9666 C CA . ALA E 1 277 ? -4.375 -12.345 7.489 1.00 44.86 277 ALA E CA 1
ATOM 9667 C C . ALA E 1 277 ? -5.355 -13.497 7.676 1.00 55.60 277 ALA E C 1
ATOM 9668 O O . ALA E 1 277 ? -6.546 -13.242 7.887 1.00 54.62 277 ALA E O 1
ATOM 9670 N N . SER E 1 278 ? -4.882 -14.750 7.612 1.00 52.65 278 SER E N 1
ATOM 9671 C CA . SER E 1 278 ? -5.757 -15.916 7.751 1.00 55.30 278 SER E CA 1
ATOM 9672 C C . SER E 1 278 ? -6.272 -16.108 9.182 1.00 55.44 278 SER E C 1
ATOM 9673 O O . SER E 1 278 ? -7.267 -16.819 9.373 1.00 46.32 278 SER E O 1
ATOM 9676 N N . TRP E 1 279 ? -5.627 -15.483 10.178 1.00 47.68 279 TRP E N 1
ATOM 9677 C CA . TRP E 1 279 ? -6.016 -15.569 11.583 1.00 55.99 279 TRP E CA 1
ATOM 9678 C C . TRP E 1 279 ? -6.771 -14.345 12.087 1.00 61.92 279 TRP E C 1
ATOM 9679 O O . TRP E 1 279 ? -7.198 -14.340 13.246 1.00 70.63 279 TRP E O 1
ATOM 9690 N N . SER E 1 280 ? -6.923 -13.306 11.266 1.00 60.32 280 SER E N 1
ATOM 9691 C CA . SER E 1 280 ? -7.683 -12.113 11.644 1.00 59.24 280 SER E CA 1
ATOM 9692 C C . SER E 1 280 ? -9.178 -12.399 11.650 1.00 61.10 280 SER E C 1
ATOM 9693 O O . SER E 1 280 ? -9.687 -13.096 12.526 1.00 68.09 280 SER E O 1
ATOM 9695 N N . ALA F 1 2 ? 46.947 30.131 13.591 1.00 69.87 2 ALA F N 1
ATOM 9696 C CA . ALA F 1 2 ? 47.046 28.729 13.979 1.00 66.24 2 ALA F CA 1
ATOM 9697 C C . ALA F 1 2 ? 45.755 28.249 14.638 1.00 68.58 2 ALA F C 1
ATOM 9698 O O . ALA F 1 2 ? 45.319 27.113 14.436 1.00 78.76 2 ALA F O 1
ATOM 9700 N N . THR F 1 3 ? 45.173 29.126 15.449 1.00 53.32 3 THR F N 1
ATOM 9701 C CA . THR F 1 3 ? 43.932 28.865 16.162 1.00 46.20 3 THR F CA 1
ATOM 9702 C C . THR F 1 3 ? 42.728 28.753 15.223 1.00 47.04 3 THR F C 1
ATOM 9703 O O . THR F 1 3 ? 42.760 29.141 14.048 1.00 47.11 3 THR F O 1
ATOM 9707 N N . LEU F 1 4 ? 41.669 28.139 15.754 1.00 43.43 4 LEU F N 1
ATOM 9708 C CA . LEU F 1 4 ? 40.406 28.080 15.039 1.00 39.79 4 LEU F CA 1
ATOM 9709 C C . LEU F 1 4 ? 39.904 29.471 14.690 1.00 39.18 4 LEU F C 1
ATOM 9710 O O . LEU F 1 4 ? 39.369 29.685 13.598 1.00 40.50 4 LEU F O 1
ATOM 9715 N N . ALA F 1 5 ? 40.070 30.438 15.602 1.00 36.59 5 ALA F N 1
ATOM 9716 C CA . ALA F 1 5 ? 39.579 31.787 15.329 1.00 39.15 5 ALA F CA 1
ATOM 9717 C C . ALA F 1 5 ? 40.265 32.390 14.105 1.00 42.69 5 ALA F C 1
ATOM 9718 O O . ALA F 1 5 ? 39.608 33.025 13.263 1.00 34.41 5 ALA F O 1
ATOM 9720 N N . THR F 1 6 ? 41.584 32.188 13.977 1.00 42.99 6 THR F N 1
ATOM 9721 C CA . THR F 1 6 ? 42.280 32.671 12.785 1.00 40.31 6 THR F CA 1
ATOM 9722 C C . THR F 1 6 ? 41.810 31.936 11.538 1.00 39.32 6 THR F C 1
ATOM 9723 O O . THR F 1 6 ? 41.711 32.539 10.464 1.00 38.88 6 THR F O 1
ATOM 9727 N N . LYS F 1 7 ? 41.578 30.625 11.641 1.00 36.20 7 LYS F N 1
ATOM 9728 C CA . LYS F 1 7 ? 41.062 29.893 10.488 1.00 39.97 7 LYS F CA 1
ATOM 9729 C C . LYS F 1 7 ? 39.662 30.370 10.115 1.00 34.34 7 LYS F C 1
ATOM 9730 O O . LYS F 1 7 ? 39.376 30.612 8.935 1.00 31.51 7 LYS F O 1
ATOM 9736 N N . LYS F 1 8 ? 38.792 30.565 11.111 1.00 31.53 8 LYS F N 1
ATOM 9737 C CA . LYS F 1 8 ? 37.449 31.054 10.819 1.00 33.55 8 LYS F CA 1
ATOM 9738 C C . LYS F 1 8 ? 37.516 32.409 10.148 1.00 37.62 8 LYS F C 1
ATOM 9739 O O . LYS F 1 8 ? 36.776 32.679 9.189 1.00 36.89 8 LYS F O 1
ATOM 9745 N N . ALA F 1 9 ? 38.408 33.270 10.635 1.00 35.27 9 ALA F N 1
ATOM 9746 C CA . ALA F 1 9 ? 38.519 34.614 10.075 1.00 36.89 9 ALA F CA 1
ATOM 9747 C C . ALA F 1 9 ? 38.952 34.576 8.620 1.00 34.71 9 ALA F C 1
ATOM 9748 O O . ALA F 1 9 ? 38.451 35.342 7.794 1.00 41.36 9 ALA F O 1
ATOM 9750 N N . THR F 1 10 ? 39.899 33.701 8.294 1.00 36.47 10 THR F N 1
ATOM 9751 C CA . THR F 1 10 ? 40.299 33.535 6.902 1.00 42.57 10 THR F CA 1
ATOM 9752 C C . THR F 1 10 ? 39.110 33.121 6.045 1.00 35.12 10 THR F C 1
ATOM 9753 O O . THR F 1 10 ? 38.947 33.597 4.917 1.00 33.82 10 THR F O 1
ATOM 9757 N N . LEU F 1 11 ? 38.285 32.214 6.564 1.00 33.22 11 LEU F N 1
ATOM 9758 C CA . LEU F 1 11 ? 37.098 31.761 5.845 1.00 41.00 11 LEU F CA 1
ATOM 9759 C C . LEU F 1 11 ? 36.073 32.886 5.690 1.00 38.78 11 LEU F C 1
ATOM 9760 O O . LEU F 1 11 ? 35.532 33.098 4.593 1.00 31.53 11 LEU F O 1
ATOM 9765 N N . VAL F 1 12 ? 35.825 33.639 6.769 1.00 28.69 12 VAL F N 1
ATOM 9766 C CA . VAL F 1 12 ? 34.896 34.769 6.709 1.00 28.25 12 VAL F CA 1
ATOM 9767 C C . VAL F 1 12 ? 35.362 35.800 5.680 1.00 28.53 12 VAL F C 1
ATOM 9768 O O . VAL F 1 12 ? 34.597 36.222 4.805 1.00 31.22 12 VAL F O 1
ATOM 9772 N N . ALA F 1 13 ? 36.636 36.189 5.737 1.00 33.69 13 ALA F N 1
ATOM 9773 C CA . ALA F 1 13 ? 37.101 37.220 4.811 1.00 38.07 13 ALA F CA 1
ATOM 9774 C C . ALA F 1 13 ? 37.051 36.721 3.374 1.00 42.25 13 ALA F C 1
ATOM 9775 O O . ALA F 1 13 ? 36.741 37.491 2.460 1.00 39.93 13 ALA F O 1
ATOM 9777 N N . ALA F 1 14 ? 37.338 35.430 3.148 1.00 38.97 14 ALA F N 1
ATOM 9778 C CA . ALA F 1 14 ? 37.273 34.913 1.785 1.00 36.56 14 ALA F CA 1
ATOM 9779 C C . ALA F 1 14 ? 35.851 34.998 1.238 1.00 36.54 14 ALA F C 1
ATOM 9780 O O . ALA F 1 14 ? 35.644 35.405 0.089 1.00 36.34 14 ALA F O 1
ATOM 9782 N N . LEU F 1 15 ? 34.859 34.641 2.058 1.00 36.49 15 LEU F N 1
ATOM 9783 C CA . LEU F 1 15 ? 33.459 34.735 1.645 1.00 43.58 15 LEU F CA 1
ATOM 9784 C C . LEU F 1 15 ? 33.048 36.185 1.380 1.00 43.27 15 LEU F C 1
ATOM 9785 O O . LEU F 1 15 ? 32.462 36.493 0.333 1.00 32.84 15 LEU F O 1
ATOM 9790 N N . LYS F 1 16 ? 33.371 37.098 2.308 1.00 39.19 16 LYS F N 1
ATOM 9791 C CA . LYS F 1 16 ? 33.015 38.509 2.125 1.00 36.69 16 LYS F CA 1
ATOM 9792 C C . LYS F 1 16 ? 33.552 39.044 0.810 1.00 38.43 16 LYS F C 1
ATOM 9793 O O . LYS F 1 16 ? 32.844 39.750 0.073 1.00 35.83 16 LYS F O 1
ATOM 9799 N N . ASP F 1 17 ? 34.795 38.689 0.483 1.00 41.34 17 ASP F N 1
ATOM 9800 C CA . ASP F 1 17 ? 35.385 39.139 -0.768 1.00 40.02 17 ASP F CA 1
ATOM 9801 C C . ASP F 1 17 ? 34.616 38.605 -1.972 1.00 45.62 17 ASP F C 1
ATOM 9802 O O . ASP F 1 17 ? 34.506 39.295 -2.992 1.00 49.30 17 ASP F O 1
ATOM 9807 N N . LEU F 1 18 ? 34.095 37.373 -1.886 1.00 40.99 18 LEU F N 1
ATOM 9808 C CA . LEU F 1 18 ? 33.427 36.777 -3.046 1.00 46.33 18 LEU F CA 1
ATOM 9809 C C . LEU F 1 18 ? 32.008 37.310 -3.261 1.00 41.92 18 LEU F C 1
ATOM 9810 O O . LEU F 1 18 ? 31.559 37.402 -4.407 1.00 38.74 18 LEU F O 1
ATOM 9815 N N . GLN F 1 19 ? 31.267 37.575 -2.180 1.00 33.46 19 GLN F N 1
ATOM 9816 C CA . GLN F 1 19 ? 30.006 38.329 -2.183 1.00 36.67 19 GLN F CA 1
ATOM 9817 C C . GLN F 1 19 ? 28.796 37.502 -2.617 1.00 41.51 19 GLN F C 1
ATOM 9818 O O . GLN F 1 19 ? 27.738 37.575 -1.983 1.00 35.20 19 GLN F O 1
ATOM 9820 N N . ARG F 1 20 ? 28.909 36.729 -3.697 1.00 45.37 20 ARG F N 1
ATOM 9821 C CA . ARG F 1 20 ? 27.823 35.838 -4.099 1.00 29.78 20 ARG F CA 1
ATOM 9822 C C . ARG F 1 20 ? 28.426 34.525 -4.579 1.00 29.15 20 ARG F C 1
ATOM 9823 O O . ARG F 1 20 ? 29.289 34.532 -5.464 1.00 32.07 20 ARG F O 1
ATOM 9831 N N . VAL F 1 21 ? 27.962 33.398 -4.019 1.00 27.53 21 VAL F N 1
ATOM 9832 C CA . VAL F 1 21 ? 28.581 32.093 -4.242 1.00 36.43 21 VAL F CA 1
ATOM 9833 C C . VAL F 1 21 ? 27.546 31.027 -4.577 1.00 36.95 21 VAL F C 1
ATOM 9834 O O . VAL F 1 21 ? 26.372 31.114 -4.202 1.00 39.96 21 VAL F O 1
ATOM 9838 N N . THR F 1 22 ? 28.013 30.009 -5.293 1.00 30.38 22 THR F N 1
ATOM 9839 C CA . THR F 1 22 ? 27.302 28.765 -5.533 1.00 29.43 22 THR F CA 1
ATOM 9840 C C . THR F 1 22 ? 28.035 27.657 -4.771 1.00 34.92 22 THR F C 1
ATOM 9841 O O . THR F 1 22 ? 29.251 27.508 -4.914 1.00 38.69 22 THR F O 1
ATOM 9845 N N . VAL F 1 23 ? 27.308 26.896 -3.957 1.00 31.07 23 VAL F N 1
ATOM 9846 C CA . VAL F 1 23 ? 27.907 25.924 -3.041 1.00 29.74 23 VAL F CA 1
ATOM 9847 C C . VAL F 1 23 ? 27.567 24.528 -3.526 1.00 28.28 23 VAL F C 1
ATOM 9848 O O . VAL F 1 23 ? 26.388 24.179 -3.644 1.00 31.52 23 VAL F O 1
ATOM 9852 N N . ALA F 1 24 ? 28.588 23.738 -3.828 1.00 31.37 24 ALA F N 1
ATOM 9853 C CA . ALA F 1 24 ? 28.375 22.319 -4.094 1.00 28.32 24 ALA F CA 1
ATOM 9854 C C . ALA F 1 24 ? 28.059 21.627 -2.773 1.00 24.42 24 ALA F C 1
ATOM 9855 O O . ALA F 1 24 ? 28.957 21.361 -1.976 1.00 28.61 24 ALA F O 1
ATOM 9857 N N . PHE F 1 25 ? 26.788 21.285 -2.546 1.00 27.36 25 PHE F N 1
ATOM 9858 C CA . PHE F 1 25 ? 26.315 20.801 -1.252 1.00 33.32 25 PHE F CA 1
ATOM 9859 C C . PHE F 1 25 ? 25.954 19.324 -1.339 1.00 37.98 25 PHE F C 1
ATOM 9860 O O . PHE F 1 25 ? 25.055 18.945 -2.096 1.00 38.60 25 PHE F O 1
ATOM 9868 N N . SER F 1 26 ? 26.650 18.502 -0.552 1.00 35.64 26 SER F N 1
ATOM 9869 C CA . SER F 1 26 ? 26.415 17.062 -0.479 1.00 33.55 26 SER F CA 1
ATOM 9870 C C . SER F 1 26 ? 25.718 16.614 0.797 1.00 34.68 26 SER F C 1
ATOM 9871 O O . SER F 1 26 ? 25.278 15.464 0.869 1.00 34.72 26 SER F O 1
ATOM 9874 N N . GLY F 1 27 ? 25.629 17.469 1.813 1.00 35.08 27 GLY F N 1
ATOM 9875 C CA . GLY F 1 27 ? 25.119 17.057 3.097 1.00 27.53 27 GLY F CA 1
ATOM 9876 C C . GLY F 1 27 ? 26.160 16.591 4.084 1.00 26.93 27 GLY F C 1
ATOM 9877 O O . GLY F 1 27 ? 25.814 16.330 5.243 1.00 28.45 27 GLY F O 1
ATOM 9878 N N . GLY F 1 28 ? 27.415 16.447 3.671 1.00 28.38 28 GLY F N 1
ATOM 9879 C CA . GLY F 1 28 ? 28.466 16.131 4.614 1.00 28.35 28 GLY F CA 1
ATOM 9880 C C . GLY F 1 28 ? 28.703 17.277 5.574 1.00 30.70 28 GLY F C 1
ATOM 9881 O O . GLY F 1 28 ? 28.242 18.400 5.381 1.00 28.75 28 GLY F O 1
ATOM 9882 N N . ILE F 1 29 ? 29.444 16.991 6.646 1.00 29.22 29 ILE F N 1
ATOM 9883 C CA . ILE F 1 29 ? 29.695 18.048 7.620 1.00 37.04 29 ILE F CA 1
ATOM 9884 C C . ILE F 1 29 ? 30.481 19.203 6.985 1.00 32.20 29 ILE F C 1
ATOM 9885 O O . ILE F 1 29 ? 30.252 20.374 7.311 1.00 28.08 29 ILE F O 1
ATOM 9890 N N . ASP F 1 30 ? 31.368 18.903 6.040 1.00 29.20 30 ASP F N 1
ATOM 9891 C CA . ASP F 1 30 ? 32.236 19.936 5.484 1.00 29.38 30 ASP F CA 1
ATOM 9892 C C . ASP F 1 30 ? 31.439 20.937 4.672 1.00 27.91 30 ASP F C 1
ATOM 9893 O O . ASP F 1 30 ? 31.534 22.150 4.903 1.00 28.12 30 ASP F O 1
ATOM 9898 N N . SER F 1 31 ? 30.650 20.448 3.710 1.00 24.69 31 SER F N 1
ATOM 9899 C CA . SER F 1 31 ? 29.847 21.354 2.910 1.00 28.89 31 SER F CA 1
ATOM 9900 C C . SER F 1 31 ? 28.706 21.937 3.725 1.00 30.16 31 SER F C 1
ATOM 9901 O O . SER F 1 31 ? 28.211 23.017 3.387 1.00 31.61 31 SER F O 1
ATOM 9904 N N . THR F 1 32 ? 28.284 21.257 4.798 1.00 30.58 32 THR F N 1
ATOM 9905 C CA . THR F 1 32 ? 27.340 21.885 5.718 1.00 33.76 32 THR F CA 1
ATOM 9906 C C . THR F 1 32 ? 27.970 23.104 6.384 1.00 26.52 32 THR F C 1
ATOM 9907 O O . THR F 1 32 ? 27.338 24.154 6.504 1.00 26.66 32 THR F O 1
ATOM 9911 N N . LEU F 1 33 ? 29.223 22.984 6.805 1.00 28.43 33 LEU F N 1
ATOM 9912 C CA . LEU F 1 33 ? 29.906 24.117 7.406 1.00 30.58 33 LEU F CA 1
ATOM 9913 C C . LEU F 1 33 ? 30.081 25.258 6.405 1.00 31.25 33 LEU F C 1
ATOM 9914 O O . LEU F 1 33 ? 29.894 26.428 6.760 1.00 26.25 33 LEU F O 1
ATOM 9919 N N . VAL F 1 34 ? 30.472 24.945 5.158 1.00 29.41 34 VAL F N 1
ATOM 9920 C CA . VAL F 1 34 ? 30.626 25.993 4.147 1.00 26.96 34 VAL F CA 1
ATOM 9921 C C . VAL F 1 34 ? 29.292 26.678 3.892 1.00 28.02 34 VAL F C 1
ATOM 9922 O O . VAL F 1 34 ? 29.204 27.912 3.848 1.00 28.23 34 VAL F O 1
ATOM 9926 N N . LEU F 1 35 ? 28.225 25.892 3.755 1.00 28.04 35 LEU F N 1
ATOM 9927 C CA . LEU F 1 35 ? 26.926 26.475 3.450 1.00 28.02 35 LEU F CA 1
ATOM 9928 C C . LEU F 1 35 ? 26.445 27.372 4.591 1.00 24.44 35 LEU F C 1
ATOM 9929 O O . LEU F 1 35 ? 25.976 28.488 4.350 1.00 22.17 35 LEU F O 1
ATOM 9934 N N . LYS F 1 36 ? 26.578 26.912 5.841 1.00 25.83 36 LYS F N 1
ATOM 9935 C CA . LYS F 1 36 ? 26.196 27.744 6.990 1.00 31.33 36 LYS F CA 1
ATOM 9936 C C . LYS F 1 36 ? 27.007 29.040 7.044 1.00 32.30 36 LYS F C 1
ATOM 9937 O O . LYS F 1 36 ? 26.441 30.128 7.185 1.00 31.02 36 LYS F O 1
ATOM 9943 N N . MET F 1 37 ? 28.336 28.950 6.903 1.00 33.02 37 MET F N 1
ATOM 9944 C CA . MET F 1 37 ? 29.159 30.167 6.921 1.00 33.86 37 MET F CA 1
ATOM 9945 C C . MET F 1 37 ? 28.762 31.109 5.785 1.00 32.09 37 MET F C 1
ATOM 9946 O O . MET F 1 37 ? 28.633 32.326 5.992 1.00 35.64 37 MET F O 1
ATOM 9951 N N . ALA F 1 38 ? 28.555 30.560 4.577 1.00 30.34 38 ALA F N 1
ATOM 9952 C CA . ALA F 1 38 ? 28.127 31.379 3.439 1.00 28.59 38 ALA F CA 1
ATOM 9953 C C . ALA F 1 38 ? 26.804 32.084 3.727 1.00 25.71 38 ALA F C 1
ATOM 9954 O O . ALA F 1 38 ? 26.660 33.273 3.427 1.00 29.32 38 ALA F O 1
ATOM 9956 N N . LEU F 1 39 ? 25.829 31.370 4.321 1.00 25.24 39 LEU F N 1
ATOM 9957 C CA . LEU F 1 39 ? 24.548 31.999 4.662 1.00 24.03 39 LEU F CA 1
ATOM 9958 C C . LEU F 1 39 ? 24.726 33.100 5.691 1.00 24.76 39 LEU F C 1
ATOM 9959 O O . LEU F 1 39 ? 24.189 34.203 5.534 1.00 29.25 39 LEU F O 1
ATOM 9964 N N . ASP F 1 40 ? 25.511 32.827 6.734 1.00 30.74 40 ASP F N 1
ATOM 9965 C CA . ASP F 1 40 ? 25.685 33.794 7.809 1.00 33.33 40 ASP F CA 1
ATOM 9966 C C . ASP F 1 40 ? 26.453 35.012 7.324 1.00 32.41 40 ASP F C 1
ATOM 9967 O O . ASP F 1 40 ? 26.148 36.141 7.715 1.00 29.06 40 ASP F O 1
ATOM 9972 N N . VAL F 1 41 ? 27.411 34.822 6.429 1.00 33.02 41 VAL F N 1
ATOM 9973 C CA . VAL F 1 41 ? 28.218 35.956 5.996 1.00 33.02 41 VAL F CA 1
ATOM 9974 C C . VAL F 1 41 ? 27.554 36.705 4.853 1.00 29.05 41 VAL F C 1
ATOM 9975 O O . VAL F 1 41 ? 27.587 37.934 4.819 1.00 25.88 41 VAL F O 1
ATOM 9979 N N . LEU F 1 42 ? 26.911 36.008 3.909 1.00 28.96 42 LEU F N 1
ATOM 9980 C CA . LEU F 1 42 ? 26.444 36.676 2.695 1.00 33.43 42 LEU F CA 1
ATOM 9981 C C . LEU F 1 42 ? 24.939 36.890 2.602 1.00 25.93 42 LEU F C 1
ATOM 9982 O O . LEU F 1 42 ? 24.513 37.809 1.891 1.00 27.15 42 LEU F O 1
ATOM 9987 N N . GLY F 1 43 ? 24.132 36.113 3.321 1.00 32.83 43 GLY F N 1
ATOM 9988 C CA . GLY F 1 43 ? 22.677 36.234 3.237 1.00 26.97 43 GLY F CA 1
ATOM 9989 C C . GLY F 1 43 ? 22.092 35.276 2.221 1.00 30.05 43 GLY F C 1
ATOM 9990 O O . GLY F 1 43 ? 22.728 34.894 1.244 1.00 33.74 43 GLY F O 1
ATOM 9991 N N . ARG F 1 44 ? 20.833 34.892 2.455 1.00 32.87 44 ARG F N 1
ATOM 9992 C CA . ARG F 1 44 ? 20.240 33.790 1.703 1.00 37.05 44 ARG F CA 1
ATOM 9993 C C . ARG F 1 44 ? 20.131 34.090 0.206 1.00 35.79 44 ARG F C 1
ATOM 9994 O O . ARG F 1 44 ? 20.271 33.178 -0.610 1.00 28.22 44 ARG F O 1
ATOM 10002 N N . ASP F 1 45 ? 19.879 35.346 -0.182 1.00 29.48 45 ASP F N 1
ATOM 10003 C CA . ASP F 1 45 ? 19.769 35.664 -1.603 1.00 29.96 45 ASP F CA 1
ATOM 10004 C C . ASP F 1 45 ? 21.110 35.652 -2.325 1.00 33.85 45 ASP F C 1
ATOM 10005 O O . ASP F 1 45 ? 21.118 35.623 -3.557 1.00 36.88 45 ASP F O 1
ATOM 10010 N N . ASN F 1 46 ? 22.231 35.567 -1.614 1.00 31.26 46 ASN F N 1
ATOM 10011 C CA . ASN F 1 46 ? 23.537 35.584 -2.263 1.00 31.13 46 ASN F CA 1
ATOM 10012 C C . ASN F 1 46 ? 24.190 34.211 -2.300 1.00 33.80 46 ASN F C 1
ATOM 10013 O O . ASN F 1 46 ? 25.364 34.103 -2.673 1.00 34.72 46 ASN F O 1
ATOM 10018 N N . VAL F 1 47 ? 23.448 33.159 -1.962 1.00 29.33 47 VAL F N 1
ATOM 10019 C CA . VAL F 1 47 ? 23.981 31.806 -1.887 1.00 27.99 47 VAL F CA 1
ATOM 10020 C C . VAL F 1 47 ? 23.026 30.884 -2.613 1.00 33.30 47 VAL F C 1
ATOM 10021 O O . VAL F 1 47 ? 21.832 30.862 -2.299 1.00 31.24 47 VAL F O 1
ATOM 10025 N N . THR F 1 48 ? 23.558 30.073 -3.520 1.00 31.56 48 THR F N 1
ATOM 10026 C CA . THR F 1 48 ? 22.790 29.004 -4.145 1.00 37.38 48 THR F CA 1
ATOM 10027 C C . THR F 1 48 ? 23.429 27.685 -3.763 1.00 33.44 48 THR F C 1
ATOM 10028 O O . THR F 1 48 ? 24.583 27.423 -4.120 1.00 32.33 48 THR F O 1
ATOM 10032 N N . ALA F 1 49 ? 22.675 26.844 -3.068 1.00 31.36 49 ALA F N 1
ATOM 10033 C CA . ALA F 1 49 ? 23.158 25.514 -2.761 1.00 29.09 49 ALA F CA 1
ATOM 10034 C C . ALA F 1 49 ? 22.728 24.620 -3.911 1.00 29.69 49 ALA F C 1
ATOM 10035 O O . ALA F 1 49 ? 21.577 24.675 -4.352 1.00 32.41 49 ALA F O 1
ATOM 10037 N N . VAL F 1 50 ? 23.665 23.838 -4.425 1.00 27.52 50 VAL F N 1
ATOM 10038 C CA . VAL F 1 50 ? 23.417 22.947 -5.549 1.00 31.23 50 VAL F CA 1
ATOM 10039 C C . VAL F 1 50 ? 23.723 21.527 -5.101 1.00 32.88 50 VAL F C 1
ATOM 10040 O O . VAL F 1 50 ? 24.823 21.260 -4.600 1.00 33.51 50 VAL F O 1
ATOM 10044 N N . VAL F 1 51 ? 22.747 20.629 -5.278 1.00 32.59 51 VAL F N 1
ATOM 10045 C CA . VAL F 1 51 ? 22.902 19.193 -5.055 1.00 27.01 51 VAL F CA 1
ATOM 10046 C C . VAL F 1 51 ? 22.757 18.484 -6.400 1.00 30.10 51 VAL F C 1
ATOM 10047 O O . VAL F 1 51 ? 21.754 18.667 -7.097 1.00 27.47 51 VAL F O 1
ATOM 10051 N N . ALA F 1 52 ? 23.761 17.689 -6.779 1.00 28.44 52 ALA F N 1
ATOM 10052 C CA . ALA F 1 52 ? 23.736 16.977 -8.055 1.00 34.67 52 ALA F CA 1
ATOM 10053 C C . ALA F 1 52 ? 23.107 15.599 -7.898 1.00 36.08 52 ALA F C 1
ATOM 10054 O O . ALA F 1 52 ? 23.533 14.804 -7.049 1.00 31.98 52 ALA F O 1
ATOM 10056 N N . ASN F 1 53 ? 22.099 15.324 -8.725 1.00 36.38 53 ASN F N 1
ATOM 10057 C CA . ASN F 1 53 ? 21.567 13.982 -8.873 1.00 35.67 53 ASN F CA 1
ATOM 10058 C C . ASN F 1 53 ? 22.258 13.316 -10.051 1.00 39.65 53 ASN F C 1
ATOM 10059 O O . ASN F 1 53 ? 22.564 13.962 -11.054 1.00 40.52 53 ASN F O 1
ATOM 10064 N N . SER F 1 54 ? 22.472 12.011 -9.941 1.00 33.59 54 SER F N 1
ATOM 10065 C CA . SER F 1 54 ? 23.140 11.299 -11.018 1.00 34.90 54 SER F CA 1
ATOM 10066 C C . SER F 1 54 ? 22.927 9.800 -10.864 1.00 35.49 54 SER F C 1
ATOM 10067 O O . SER F 1 54 ? 22.397 9.315 -9.857 1.00 36.79 54 SER F O 1
ATOM 10070 N N . GLU F 1 55 ? 23.367 9.066 -11.886 1.00 44.74 55 GLU F N 1
ATOM 10071 C CA . GLU F 1 55 ? 23.220 7.616 -11.896 1.00 46.11 55 GLU F CA 1
ATOM 10072 C C . GLU F 1 55 ? 24.218 6.910 -10.987 1.00 40.21 55 GLU F C 1
ATOM 10073 O O . GLU F 1 55 ? 24.010 5.740 -10.656 1.00 46.79 55 GLU F O 1
ATOM 10079 N N . LEU F 1 56 ? 25.276 7.590 -10.554 1.00 36.38 56 LEU F N 1
ATOM 10080 C CA . LEU F 1 56 ? 26.317 6.939 -9.765 1.00 40.73 56 LEU F CA 1
ATOM 10081 C C . LEU F 1 56 ? 26.081 7.054 -8.269 1.00 45.21 56 LEU F C 1
ATOM 10082 O O . LEU F 1 56 ? 26.852 6.478 -7.493 1.00 46.04 56 LEU F O 1
ATOM 10087 N N . PHE F 1 57 ? 25.051 7.799 -7.857 1.00 35.90 57 PHE F N 1
ATOM 10088 C CA . PHE F 1 57 ? 24.717 8.008 -6.460 1.00 31.27 57 PHE F CA 1
ATOM 10089 C C . PHE F 1 57 ? 23.217 7.817 -6.292 1.00 34.77 57 PHE F C 1
ATOM 10090 O O . PHE F 1 57 ? 22.455 7.911 -7.263 1.00 43.76 57 PHE F O 1
ATOM 10098 N N . THR F 1 58 ? 22.818 7.434 -5.079 1.00 37.64 58 THR F N 1
ATOM 10099 C CA . THR F 1 58 ? 21.445 7.024 -4.789 1.00 38.44 58 THR F CA 1
ATOM 10100 C C . THR F 1 58 ? 20.484 8.200 -4.660 1.00 39.43 58 THR F C 1
ATOM 10101 O O . THR F 1 58 ? 20.845 9.294 -4.210 1.00 46.06 58 THR F O 1
ATOM 10105 N N . ASP F 1 59 ? 19.228 7.946 -5.030 1.00 38.00 59 ASP F N 1
ATOM 10106 C CA . ASP F 1 59 ? 18.182 8.928 -4.782 1.00 41.45 59 ASP F CA 1
ATOM 10107 C C . ASP F 1 59 ? 18.062 9.270 -3.307 1.00 41.43 59 ASP F C 1
ATOM 10108 O O . ASP F 1 59 ? 17.737 10.411 -2.960 1.00 43.24 59 ASP F O 1
ATOM 10113 N N . GLU F 1 60 ? 18.340 8.317 -2.421 1.00 39.51 60 GLU F N 1
ATOM 10114 C CA . GLU F 1 60 ? 18.223 8.622 -0.999 1.00 42.12 60 GLU F CA 1
ATOM 10115 C C . GLU F 1 60 ? 19.222 9.696 -0.569 1.00 37.25 60 GLU F C 1
ATOM 10116 O O . GLU F 1 60 ? 18.869 10.615 0.181 1.00 33.84 60 GLU F O 1
ATOM 10122 N N . GLU F 1 61 ? 20.469 9.611 -1.043 1.00 34.77 61 GLU F N 1
ATOM 10123 C CA . GLU F 1 61 ? 21.450 10.626 -0.660 1.00 36.72 61 GLU F CA 1
ATOM 10124 C C . GLU F 1 61 ? 21.117 11.974 -1.282 1.00 35.55 61 GLU F C 1
ATOM 10125 O O . GLU F 1 61 ? 21.397 13.023 -0.689 1.00 34.44 61 GLU F O 1
ATOM 10131 N N . PHE F 1 62 ? 20.564 11.966 -2.488 1.00 34.58 62 PHE F N 1
ATOM 10132 C CA . PHE F 1 62 ? 20.122 13.212 -3.097 1.00 35.69 62 PHE F CA 1
ATOM 10133 C C . PHE F 1 62 ? 19.014 13.855 -2.273 1.00 34.54 62 PHE F C 1
ATOM 10134 O O . PHE F 1 62 ? 19.093 15.038 -1.926 1.00 32.05 62 PHE F O 1
ATOM 10142 N N . ASP F 1 63 ? 17.991 13.071 -1.915 1.00 33.45 63 ASP F N 1
ATOM 10143 C CA . ASP F 1 63 ? 16.860 13.614 -1.166 1.00 32.12 63 ASP F CA 1
ATOM 10144 C C . ASP F 1 63 ? 17.300 14.125 0.197 1.00 37.01 63 ASP F C 1
ATOM 10145 O O . ASP F 1 63 ? 16.804 15.150 0.678 1.00 44.20 63 ASP F O 1
ATOM 10150 N N . LYS F 1 64 ? 18.213 13.405 0.848 1.00 34.01 64 LYS F N 1
ATOM 10151 C CA . LYS F 1 64 ? 18.702 13.846 2.146 1.00 37.98 64 LYS F CA 1
ATOM 10152 C C . LYS F 1 64 ? 19.441 15.175 2.027 1.00 35.35 64 LYS F C 1
ATOM 10153 O O . LYS F 1 64 ? 19.260 16.067 2.859 1.00 41.11 64 LYS F O 1
ATOM 10159 N N . ALA F 1 65 ? 20.282 15.328 1.004 1.00 28.13 65 ALA F N 1
ATOM 10160 C CA . ALA F 1 65 ? 21.019 16.579 0.864 1.00 26.88 65 ALA F CA 1
ATOM 10161 C C . ALA F 1 65 ? 20.084 17.743 0.563 1.00 31.00 65 ALA F C 1
ATOM 10162 O O . ALA F 1 65 ? 20.256 18.844 1.099 1.00 25.47 65 ALA F O 1
ATOM 10164 N N . MET F 1 66 ? 19.072 17.512 -0.276 1.00 33.77 66 MET F N 1
ATOM 10165 C CA . MET F 1 66 ? 18.121 18.574 -0.583 1.00 31.74 66 MET F CA 1
ATOM 10166 C C . MET F 1 66 ? 17.398 19.028 0.667 1.00 32.39 66 MET F C 1
ATOM 10167 O O . MET F 1 66 ? 17.213 20.233 0.886 1.00 34.09 66 MET F O 1
ATOM 10172 N N . SER F 1 67 ? 16.986 18.074 1.509 1.00 31.97 67 SER F N 1
ATOM 10173 C CA . SER F 1 67 ? 16.257 18.423 2.724 1.00 34.71 67 SER F CA 1
ATOM 10174 C C . SER F 1 67 ? 17.167 19.134 3.722 1.00 33.99 67 SER F C 1
ATOM 10175 O O . SER F 1 67 ? 16.733 20.075 4.399 1.00 39.81 67 SER F O 1
ATOM 10178 N N . LEU F 1 68 ? 18.441 18.725 3.798 1.00 27.97 68 LEU F N 1
ATOM 10179 C CA . LEU F 1 68 ? 19.369 19.357 4.739 1.00 26.24 68 LEU F CA 1
ATOM 10180 C C . LEU F 1 68 ? 19.673 20.798 4.338 1.00 30.58 68 LEU F C 1
ATOM 10181 O O . LEU F 1 68 ? 19.795 21.675 5.200 1.00 32.79 68 LEU F O 1
ATOM 10186 N N . ALA F 1 69 ? 19.843 21.053 3.036 1.00 35.92 69 ALA F N 1
ATOM 10187 C CA . ALA F 1 69 ? 20.056 22.428 2.595 1.00 31.30 69 ALA F CA 1
ATOM 10188 C C . ALA F 1 69 ? 18.839 23.270 2.926 1.00 32.98 69 ALA F C 1
ATOM 10189 O O . ALA F 1 69 ? 18.964 24.388 3.440 1.00 40.64 69 ALA F O 1
ATOM 10191 N N . GLU F 1 70 ? 17.649 22.712 2.695 1.00 31.79 70 GLU F N 1
ATOM 10192 C CA . GLU F 1 70 ? 16.412 23.387 3.061 1.00 33.86 70 GLU F CA 1
ATOM 10193 C C . GLU F 1 70 ? 16.375 23.671 4.551 1.00 35.49 70 GLU F C 1
ATOM 10194 O O . GLU F 1 70 ? 16.063 24.794 4.973 1.00 35.98 70 GLU F O 1
ATOM 10200 N N . GLU F 1 71 ? 16.751 22.676 5.364 1.00 32.67 71 GLU F N 1
ATOM 10201 C CA . GLU F 1 71 ? 16.731 22.849 6.816 1.00 34.16 71 GLU F CA 1
ATOM 10202 C C . GLU F 1 71 ? 17.686 23.945 7.277 1.00 33.82 71 GLU F C 1
ATOM 10203 O O . GLU F 1 71 ? 17.395 24.650 8.247 1.00 37.32 71 GLU F O 1
ATOM 10209 N N . LEU F 1 72 ? 18.843 24.089 6.617 1.00 31.00 72 LEU F N 1
ATOM 10210 C CA . LEU F 1 72 ? 19.772 25.140 7.018 1.00 35.48 72 LEU F CA 1
ATOM 10211 C C . LEU F 1 72 ? 19.302 26.532 6.655 1.00 29.70 72 LEU F C 1
ATOM 10212 O O . LEU F 1 72 ? 19.882 27.493 7.161 1.00 28.52 72 LEU F O 1
ATOM 10217 N N . GLY F 1 73 ? 18.277 26.664 5.821 1.00 30.39 73 GLY F N 1
ATOM 10218 C CA . GLY F 1 73 ? 17.786 27.965 5.411 1.00 30.44 73 GLY F CA 1
ATOM 10219 C C . GLY F 1 73 ? 18.315 28.454 4.078 1.00 34.51 73 GLY F C 1
ATOM 10220 O O . GLY F 1 73 ? 18.241 29.656 3.816 1.00 34.06 73 GLY F O 1
ATOM 10221 N N . ALA F 1 74 ? 18.852 27.567 3.235 1.00 28.65 74 ALA F N 1
ATOM 10222 C CA . ALA F 1 74 ? 19.390 27.957 1.933 1.00 31.18 74 ALA F CA 1
ATOM 10223 C C . ALA F 1 74 ? 18.368 27.778 0.819 1.00 33.52 74 ALA F C 1
ATOM 10224 O O . ALA F 1 74 ? 17.557 26.848 0.839 1.00 35.34 74 ALA F O 1
ATOM 10226 N N . ASN F 1 75 ? 18.455 28.645 -0.190 1.00 29.71 75 ASN F N 1
ATOM 10227 C CA . ASN F 1 75 ? 17.849 28.324 -1.476 1.00 29.23 75 ASN F CA 1
ATOM 10228 C C . ASN F 1 75 ? 18.675 27.210 -2.122 1.00 33.36 75 ASN F C 1
ATOM 10229 O O . ASN F 1 75 ? 19.895 27.338 -2.277 1.00 33.31 75 ASN F O 1
ATOM 10234 N N . VAL F 1 76 ? 18.024 26.100 -2.443 1.00 30.62 76 VAL F N 1
ATOM 10235 C CA . VAL F 1 76 ? 18.699 24.902 -2.920 1.00 30.58 76 VAL F CA 1
ATOM 10236 C C . VAL F 1 76 ? 18.074 24.505 -4.250 1.00 31.79 76 VAL F C 1
ATOM 10237 O O . VAL F 1 76 ? 16.872 24.683 -4.454 1.00 35.47 76 VAL F O 1
ATOM 10241 N N . GLN F 1 77 ? 18.907 24.051 -5.180 1.00 30.37 77 GLN F N 1
ATOM 10242 C CA . GLN F 1 77 ? 18.471 23.609 -6.498 1.00 35.52 77 GLN F CA 1
ATOM 10243 C C . GLN F 1 77 ? 19.177 22.300 -6.840 1.00 33.41 77 GLN F C 1
ATOM 10244 O O . GLN F 1 77 ? 20.391 22.168 -6.645 1.00 32.30 77 GLN F O 1
ATOM 10250 N N . GLY F 1 78 ? 18.412 21.309 -7.272 1.00 36.10 78 GLY F N 1
ATOM 10251 C CA . GLY F 1 78 ? 18.998 20.078 -7.759 1.00 35.72 78 GLY F CA 1
ATOM 10252 C C . GLY F 1 78 ? 19.363 20.201 -9.230 1.00 34.75 78 GLY F C 1
ATOM 10253 O O . GLY F 1 78 ? 18.687 20.871 -10.002 1.00 35.18 78 GLY F O 1
ATOM 10254 N N . THR F 1 79 ? 20.448 19.537 -9.621 1.00 32.74 79 THR F N 1
ATOM 10255 C CA . THR F 1 79 ? 20.841 19.494 -11.020 1.00 35.66 79 THR F CA 1
ATOM 10256 C C . THR F 1 79 ? 21.172 18.048 -11.361 1.00 37.79 79 THR F C 1
ATOM 10257 O O . THR F 1 79 ? 21.754 17.321 -10.551 1.00 35.71 79 THR F O 1
ATOM 10261 N N . THR F 1 80 ? 20.792 17.618 -12.549 1.00 39.27 80 THR F N 1
ATOM 10262 C CA . THR F 1 80 ? 20.976 16.226 -12.927 1.00 42.29 80 THR F CA 1
ATOM 10263 C C . THR F 1 80 ? 22.145 16.121 -13.884 1.00 42.48 80 THR F C 1
ATOM 10264 O O . THR F 1 80 ? 22.154 16.773 -14.932 1.00 37.91 80 THR F O 1
ATOM 10268 N N . LEU F 1 81 ? 23.127 15.300 -13.516 1.00 41.67 81 LEU F N 1
ATOM 10269 C CA . LEU F 1 81 ? 24.257 15.003 -14.380 1.00 44.72 81 LEU F CA 1
ATOM 10270 C C . LEU F 1 81 ? 24.031 13.665 -15.071 1.00 46.84 81 LEU F C 1
ATOM 10271 O O . LEU F 1 81 ? 23.539 12.714 -14.451 1.00 51.43 81 LEU F O 1
ATOM 10276 N N . ASP F 1 82 ? 24.429 13.591 -16.339 1.00 36.36 82 ASP F N 1
ATOM 10277 C CA . ASP F 1 82 ? 24.323 12.375 -17.159 1.00 39.32 82 ASP F CA 1
ATOM 10278 C C . ASP F 1 82 ? 25.727 11.802 -17.367 1.00 41.00 82 ASP F C 1
ATOM 10279 O O . ASP F 1 82 ? 26.320 11.903 -18.445 1.00 39.61 82 ASP F O 1
ATOM 10284 N N . TYR F 1 83 ? 26.260 11.191 -16.299 1.00 41.39 83 TYR F N 1
ATOM 10285 C CA . TYR F 1 83 ? 27.646 10.728 -16.293 1.00 33.70 83 TYR F CA 1
ATOM 10286 C C . TYR F 1 83 ? 27.888 9.673 -17.361 1.00 36.59 83 TYR F C 1
ATOM 10287 O O . TYR F 1 83 ? 28.985 9.597 -17.930 1.00 36.33 83 TYR F O 1
ATOM 10296 N N . LEU F 1 84 ? 26.887 8.823 -17.621 1.00 36.36 84 LEU F N 1
ATOM 10297 C CA . LEU F 1 84 ? 27.055 7.720 -18.563 1.00 40.58 84 LEU F CA 1
ATOM 10298 C C . LEU F 1 84 ? 27.211 8.199 -20.005 1.00 44.29 84 LEU F C 1
ATOM 10299 O O . LEU F 1 84 ? 27.506 7.384 -20.891 1.00 42.66 84 LEU F O 1
ATOM 10304 N N . SER F 1 85 ? 27.023 9.493 -20.263 1.00 44.61 85 SER F N 1
ATOM 10305 C CA . SER F 1 85 ? 27.267 10.054 -21.582 1.00 44.92 85 SER F CA 1
ATOM 10306 C C . SER F 1 85 ? 28.749 10.218 -21.895 1.00 48.59 85 SER F C 1
ATOM 10307 O O . SER F 1 85 ? 29.103 10.413 -23.064 1.00 44.82 85 SER F O 1
ATOM 10310 N N . ASP F 1 86 ? 29.617 10.127 -20.891 1.00 48.19 86 ASP F N 1
ATOM 10311 C CA . ASP F 1 86 ? 31.059 10.152 -21.100 1.00 48.59 86 ASP F CA 1
ATOM 10312 C C . ASP F 1 86 ? 31.574 8.716 -21.195 1.00 46.58 86 ASP F C 1
ATOM 10313 O O . ASP F 1 86 ? 31.390 7.917 -20.267 1.00 42.44 86 ASP F O 1
ATOM 10318 N N . ASP F 1 87 ? 32.248 8.405 -22.298 1.00 45.20 87 ASP F N 1
ATOM 10319 C CA . ASP F 1 87 ? 32.713 7.047 -22.535 1.00 46.16 87 ASP F CA 1
ATOM 10320 C C . ASP F 1 87 ? 33.730 6.591 -21.490 1.00 47.08 87 ASP F C 1
ATOM 10321 O O . ASP F 1 87 ? 33.824 5.391 -21.205 1.00 50.57 87 ASP F O 1
ATOM 10326 N N . HIS F 1 88 ? 34.510 7.513 -20.916 1.00 48.15 88 HIS F N 1
ATOM 10327 C CA . HIS F 1 88 ? 35.441 7.106 -19.866 1.00 56.48 88 HIS F CA 1
ATOM 10328 C C . HIS F 1 88 ? 34.687 6.601 -18.651 1.00 54.61 88 HIS F C 1
ATOM 10329 O O . HIS F 1 88 ? 35.078 5.604 -18.034 1.00 64.94 88 HIS F O 1
ATOM 10336 N N . ILE F 1 89 ? 33.592 7.271 -18.303 1.00 49.83 89 ILE F N 1
ATOM 10337 C CA . ILE F 1 89 ? 32.781 6.828 -17.175 1.00 46.12 89 ILE F CA 1
ATOM 10338 C C . ILE F 1 89 ? 31.991 5.585 -17.557 1.00 43.75 89 ILE F C 1
ATOM 10339 O O . ILE F 1 89 ? 31.934 4.607 -16.805 1.00 51.58 89 ILE F O 1
ATOM 10344 N N . LYS F 1 90 ? 31.408 5.591 -18.754 1.00 41.71 90 LYS F N 1
ATOM 10345 C CA . LYS F 1 90 ? 30.611 4.465 -19.212 1.00 47.24 90 LYS F CA 1
ATOM 10346 C C . LYS F 1 90 ? 31.426 3.174 -19.214 1.00 48.91 90 LYS F C 1
ATOM 10347 O O . LYS F 1 90 ? 30.927 2.115 -18.817 1.00 53.15 90 LYS F O 1
ATOM 10353 N N . ASN F 1 91 ? 32.684 3.243 -19.647 1.00 45.31 91 ASN F N 1
ATOM 10354 C CA . ASN F 1 91 ? 33.526 2.061 -19.748 1.00 49.02 91 ASN F CA 1
ATOM 10355 C C . ASN F 1 91 ? 34.377 1.821 -18.507 1.00 46.36 91 ASN F C 1
ATOM 10356 O O . ASN F 1 91 ? 35.125 0.841 -18.466 1.00 59.54 91 ASN F O 1
ATOM 10361 N N . ASN F 1 92 ? 34.257 2.674 -17.501 1.00 43.63 92 ASN F N 1
ATOM 10362 C CA . ASN F 1 92 ? 34.885 2.510 -16.196 1.00 46.82 92 ASN F CA 1
ATOM 10363 C C . ASN F 1 92 ? 36.385 2.242 -16.341 1.00 50.16 92 ASN F C 1
ATOM 10364 O O . ASN F 1 92 ? 36.904 1.183 -15.998 1.00 51.55 92 ASN F O 1
ATOM 10369 N N . THR F 1 93 ? 37.075 3.247 -16.839 1.00 47.21 93 THR F N 1
ATOM 10370 C CA . THR F 1 93 ? 38.515 3.135 -16.902 1.00 48.48 93 THR F CA 1
ATOM 10371 C C . THR F 1 93 ? 39.076 3.565 -15.558 1.00 46.37 93 THR F C 1
ATOM 10372 O O . THR F 1 93 ? 38.372 4.185 -14.759 1.00 43.63 93 THR F O 1
ATOM 10376 N N . PRO F 1 94 ? 40.340 3.252 -15.271 1.00 52.09 94 PRO F N 1
ATOM 10377 C CA . PRO F 1 94 ? 40.936 3.774 -14.030 1.00 52.69 94 PRO F CA 1
ATOM 10378 C C . PRO F 1 94 ? 40.939 5.298 -13.963 1.00 55.14 94 PRO F C 1
ATOM 10379 O O . PRO F 1 94 ? 41.145 5.856 -12.879 1.00 57.31 94 PRO F O 1
ATOM 10383 N N . ASP F 1 95 ? 40.725 5.984 -15.088 1.00 56.66 95 ASP F N 1
ATOM 10384 C CA . ASP F 1 95 ? 40.642 7.439 -15.145 1.00 54.37 95 ASP F CA 1
ATOM 10385 C C . ASP F 1 95 ? 39.225 7.987 -15.032 1.00 53.52 95 ASP F C 1
ATOM 10386 O O . ASP F 1 95 ? 39.051 9.209 -15.072 1.00 60.67 95 ASP F O 1
ATOM 10391 N N . SER F 1 96 ? 38.215 7.127 -14.889 1.00 50.27 96 SER F N 1
ATOM 10392 C CA . SER F 1 96 ? 36.826 7.583 -14.948 1.00 46.56 96 SER F CA 1
ATOM 10393 C C . SER F 1 96 ? 36.499 8.609 -13.868 1.00 41.93 96 SER F C 1
ATOM 10394 O O . SER F 1 96 ? 35.724 9.541 -14.114 1.00 44.48 96 SER F O 1
ATOM 10397 N N . TRP F 1 97 ? 37.053 8.447 -12.664 1.00 37.01 97 TRP F N 1
ATOM 10398 C CA . TRP F 1 97 ? 36.793 9.406 -11.590 1.00 42.92 97 TRP F CA 1
ATOM 10399 C C . TRP F 1 97 ? 37.063 10.834 -12.041 1.00 45.82 97 TRP F C 1
ATOM 10400 O O . TRP F 1 97 ? 36.305 11.755 -11.708 1.00 37.66 97 TRP F O 1
ATOM 10411 N N . TYR F 1 98 ? 38.142 11.034 -12.809 1.00 45.99 98 TYR F N 1
ATOM 10412 C CA . TYR F 1 98 ? 38.532 12.384 -13.189 1.00 43.85 98 TYR F CA 1
ATOM 10413 C C . TYR F 1 98 ? 37.520 13.007 -14.137 1.00 42.83 98 TYR F C 1
ATOM 10414 O O . TYR F 1 98 ? 37.220 14.205 -14.033 1.00 37.61 98 TYR F O 1
ATOM 10423 N N . TYR F 1 99 ? 37.008 12.219 -15.084 1.00 43.72 99 TYR F N 1
ATOM 10424 C CA . TYR F 1 99 ? 36.042 12.737 -16.041 1.00 38.65 99 TYR F CA 1
ATOM 10425 C C . TYR F 1 99 ? 34.689 13.007 -15.393 1.00 39.34 99 TYR F C 1
ATOM 10426 O O . TYR F 1 99 ? 34.010 13.968 -15.773 1.00 37.45 99 TYR F O 1
ATOM 10435 N N . ALA F 1 100 ? 34.291 12.203 -14.400 1.00 40.96 100 ALA F N 1
ATOM 10436 C CA . ALA F 1 100 ? 33.086 12.524 -13.645 1.00 36.40 100 ALA F CA 1
ATOM 10437 C C . ALA F 1 100 ? 33.266 13.839 -12.898 1.00 40.12 100 ALA F C 1
ATOM 10438 O O . ALA F 1 100 ? 32.395 14.716 -12.931 1.00 40.24 100 ALA F O 1
ATOM 10440 N N . LYS F 1 101 ? 34.418 14.007 -12.249 1.00 39.23 101 LYS F N 1
ATOM 10441 C CA . LYS F 1 101 ? 34.708 15.263 -11.577 1.00 44.18 101 LYS F CA 1
ATOM 10442 C C . LYS F 1 101 ? 34.718 16.433 -12.568 1.00 45.55 101 LYS F C 1
ATOM 10443 O O . LYS F 1 101 ? 34.239 17.530 -12.246 1.00 43.60 101 LYS F O 1
ATOM 10445 N N . LYS F 1 102 ? 35.221 16.206 -13.789 1.00 38.53 102 LYS F N 1
ATOM 10446 C CA . LYS F 1 102 ? 35.233 17.247 -14.819 1.00 36.71 102 LYS F CA 1
ATOM 10447 C C . LYS F 1 102 ? 33.822 17.721 -15.139 1.00 43.58 102 LYS F C 1
ATOM 10448 O O . LYS F 1 102 ? 33.532 18.924 -15.148 1.00 42.20 102 LYS F O 1
ATOM 10454 N N . MET F 1 103 ? 32.923 16.772 -15.387 1.00 48.68 103 MET F N 1
ATOM 10455 C CA . MET F 1 103 ? 31.551 17.102 -15.747 1.00 49.95 103 MET F CA 1
ATOM 10456 C C . MET F 1 103 ? 30.814 17.762 -14.589 1.00 45.26 103 MET F C 1
ATOM 10457 O O . MET F 1 103 ? 30.001 18.675 -14.803 1.00 37.24 103 MET F O 1
ATOM 10462 N N . PHE F 1 104 ? 31.086 17.300 -13.364 1.00 36.57 104 PHE F N 1
ATOM 10463 C CA . PHE F 1 104 ? 30.499 17.885 -12.164 1.00 35.95 104 PHE F CA 1
ATOM 10464 C C . PHE F 1 104 ? 30.838 19.369 -12.047 1.00 35.62 104 PHE F C 1
ATOM 10465 O O . PHE F 1 104 ? 29.948 20.216 -11.888 1.00 34.88 104 PHE F O 1
ATOM 10473 N N . TYR F 1 105 ? 32.129 19.704 -12.098 1.00 32.58 105 TYR F N 1
ATOM 10474 C CA . TYR F 1 105 ? 32.517 21.096 -11.893 1.00 37.81 105 TYR F CA 1
ATOM 10475 C C . TYR F 1 105 ? 32.115 21.967 -13.079 1.00 40.17 105 TYR F C 1
ATOM 10476 O O . TYR F 1 105 ? 31.837 23.159 -12.897 1.00 43.28 105 TYR F O 1
ATOM 10485 N N . SER F 1 106 ? 32.028 21.386 -14.283 1.00 37.44 106 SER F N 1
ATOM 10486 C CA . SER F 1 106 ? 31.563 22.155 -15.436 1.00 35.94 106 SER F CA 1
ATOM 10487 C C . SER F 1 106 ? 30.107 22.566 -15.263 1.00 39.19 106 SER F C 1
ATOM 10488 O O . SER F 1 106 ? 29.747 23.715 -15.525 1.00 46.62 106 SER F O 1
ATOM 10491 N N . ARG F 1 107 ? 29.266 21.646 -14.784 1.00 37.38 107 ARG F N 1
ATOM 10492 C CA . ARG F 1 107 ? 27.865 21.961 -14.544 1.00 40.05 107 ARG F CA 1
ATOM 10493 C C . ARG F 1 107 ? 27.714 23.043 -13.483 1.00 36.08 107 ARG F C 1
ATOM 10494 O O . ARG F 1 107 ? 26.964 24.006 -13.666 1.00 35.22 107 ARG F O 1
ATOM 10502 N N . LEU F 1 108 ? 28.422 22.901 -12.358 1.00 30.36 108 LEU F N 1
ATOM 10503 C CA . LEU F 1 108 ? 28.305 23.913 -11.315 1.00 36.09 108 LEU F CA 1
ATOM 10504 C C . LEU F 1 108 ? 28.824 25.261 -11.786 1.00 38.70 108 LEU F C 1
ATOM 10505 O O . LEU F 1 108 ? 28.308 26.300 -11.353 1.00 35.58 108 LEU F O 1
ATOM 10510 N N . ASN F 1 109 ? 29.847 25.266 -12.657 1.00 36.46 109 ASN F N 1
ATOM 10511 C CA . ASN F 1 109 ? 30.298 26.516 -13.256 1.00 40.45 109 ASN F CA 1
ATOM 10512 C C . ASN F 1 109 ? 29.211 27.136 -14.123 1.00 45.46 109 ASN F C 1
ATOM 10513 O O . ASN F 1 109 ? 29.018 28.354 -14.103 1.00 45.87 109 ASN F O 1
ATOM 10518 N N . ASP F 1 110 ? 28.494 26.316 -14.896 1.00 48.73 110 ASP F N 1
ATOM 10519 C CA . ASP F 1 110 ? 27.415 26.850 -15.722 1.00 49.56 110 ASP F CA 1
ATOM 10520 C C . ASP F 1 110 ? 26.339 27.496 -14.864 1.00 39.79 110 ASP F C 1
ATOM 10521 O O . ASP F 1 110 ? 25.822 28.567 -15.199 1.00 38.34 110 ASP F O 1
ATOM 10526 N N . ILE F 1 111 ? 25.981 26.840 -13.762 1.00 34.50 111 ILE F N 1
ATOM 10527 C CA . ILE F 1 111 ? 24.976 27.381 -12.860 1.00 33.59 111 ILE F CA 1
ATOM 10528 C C . ILE F 1 111 ? 25.464 28.690 -12.268 1.00 42.28 111 ILE F C 1
ATOM 10529 O O . ILE F 1 111 ? 24.729 29.686 -12.224 1.00 47.53 111 ILE F O 1
ATOM 10534 N N . ALA F 1 112 ? 26.725 28.717 -11.830 1.00 36.88 112 ALA F N 1
ATOM 10535 C CA . ALA F 1 112 ? 27.267 29.914 -11.203 1.00 38.35 112 ALA F CA 1
ATOM 10536 C C . ALA F 1 112 ? 27.374 31.051 -12.205 1.00 43.93 112 ALA F C 1
ATOM 10537 O O . ALA F 1 112 ? 27.122 32.208 -11.856 1.00 44.84 112 ALA F O 1
ATOM 10539 N N . ALA F 1 113 ? 27.744 30.746 -13.455 1.00 42.05 113 ALA F N 1
ATOM 10540 C CA . ALA F 1 113 ? 27.773 31.788 -14.474 1.00 49.82 113 ALA F CA 1
ATOM 10541 C C . ALA F 1 113 ? 26.387 32.389 -14.681 1.00 50.67 113 ALA F C 1
ATOM 10542 O O . ALA F 1 113 ? 26.254 33.588 -14.940 1.00 53.55 113 ALA F O 1
ATOM 10544 N N . ASN F 1 114 ? 25.347 31.567 -14.581 1.00 51.78 114 ASN F N 1
ATOM 10545 C CA . ASN F 1 114 ? 23.986 32.004 -14.847 1.00 52.26 114 ASN F CA 1
ATOM 10546 C C . ASN F 1 114 ? 23.334 32.751 -13.679 1.00 55.11 114 ASN F C 1
ATOM 10547 O O . ASN F 1 114 ? 22.388 33.511 -13.915 1.00 58.73 114 ASN F O 1
ATOM 10552 N N . ASN F 1 115 ? 23.773 32.544 -12.434 1.00 45.54 115 ASN F N 1
ATOM 10553 C CA . ASN F 1 115 ? 23.185 33.255 -11.302 1.00 40.73 115 ASN F CA 1
ATOM 10554 C C . ASN F 1 115 ? 24.082 34.368 -10.767 1.00 37.01 115 ASN F C 1
ATOM 10555 O O . ASN F 1 115 ? 23.803 34.926 -9.701 1.00 56.73 115 ASN F O 1
ATOM 10560 N N . GLY F 1 116 ? 25.166 34.684 -11.459 1.00 47.33 116 GLY F N 1
ATOM 10561 C CA . GLY F 1 116 ? 25.994 35.787 -11.039 1.00 47.58 116 GLY F CA 1
ATOM 10562 C C . GLY F 1 116 ? 26.914 35.461 -9.899 1.00 43.43 116 GLY F C 1
ATOM 10563 O O . GLY F 1 116 ? 27.415 36.374 -9.243 1.00 47.81 116 GLY F O 1
ATOM 10564 N N . SER F 1 117 ? 27.158 34.184 -9.632 1.00 42.82 117 SER F N 1
ATOM 10565 C CA . SER F 1 117 ? 28.095 33.849 -8.576 1.00 36.89 117 SER F CA 1
ATOM 10566 C C . SER F 1 117 ? 29.518 34.158 -9.015 1.00 38.47 117 SER F C 1
ATOM 10567 O O . SER F 1 117 ? 29.875 34.008 -10.181 1.00 50.16 117 SER F O 1
ATOM 10570 N N . ALA F 1 118 ? 30.338 34.574 -8.048 1.00 37.79 118 ALA F N 1
ATOM 10571 C CA . ALA F 1 118 ? 31.756 34.804 -8.272 1.00 45.00 118 ALA F CA 1
ATOM 10572 C C . ALA F 1 118 ? 32.583 33.522 -8.147 1.00 49.04 118 ALA F C 1
ATOM 10573 O O . ALA F 1 118 ? 33.739 33.501 -8.586 1.00 44.19 118 ALA F O 1
ATOM 10575 N N . ALA F 1 119 ? 32.040 32.465 -7.545 1.00 37.84 119 ALA F N 1
ATOM 10576 C CA . ALA F 1 119 ? 32.796 31.223 -7.467 1.00 38.99 119 ALA F CA 1
ATOM 10577 C C . ALA F 1 119 ? 31.867 30.076 -7.125 1.00 43.05 119 ALA F C 1
ATOM 10578 O O . ALA F 1 119 ? 30.775 30.267 -6.585 1.00 44.35 119 ALA F O 1
ATOM 10580 N N . VAL F 1 120 ? 32.320 28.884 -7.489 1.00 43.86 120 VAL F N 1
ATOM 10581 C CA . VAL F 1 120 ? 31.801 27.633 -6.962 1.00 37.36 120 VAL F CA 1
ATOM 10582 C C . VAL F 1 120 ? 32.653 27.245 -5.758 1.00 38.01 120 VAL F C 1
ATOM 10583 O O . VAL F 1 120 ? 33.889 27.318 -5.809 1.00 30.57 120 VAL F O 1
ATOM 10587 N N . LEU F 1 121 ? 31.990 26.890 -4.660 1.00 30.45 121 LEU F N 1
ATOM 10588 C CA . LEU F 1 121 ? 32.631 26.439 -3.431 1.00 35.39 121 LEU F CA 1
ATOM 10589 C C . LEU F 1 121 ? 32.274 24.981 -3.184 1.00 33.05 121 LEU F C 1
ATOM 10590 O O . LEU F 1 121 ? 31.145 24.553 -3.447 1.00 29.82 121 LEU F O 1
ATOM 10595 N N . ASP F 1 122 ? 33.244 24.212 -2.707 1.00 33.71 122 ASP F N 1
ATOM 10596 C CA . ASP F 1 122 ? 32.984 22.851 -2.255 1.00 26.15 122 ASP F CA 1
ATOM 10597 C C . ASP F 1 122 ? 33.530 22.686 -0.839 1.00 28.58 122 ASP F C 1
ATOM 10598 O O . ASP F 1 122 ? 34.099 23.620 -0.249 1.00 28.73 122 ASP F O 1
ATOM 10603 N N . GLY F 1 123 ? 33.358 21.484 -0.291 1.00 24.29 123 GLY F N 1
ATOM 10604 C CA . GLY F 1 123 ? 33.760 21.248 1.085 1.00 29.68 123 GLY F CA 1
ATOM 10605 C C . GLY F 1 123 ? 35.102 20.564 1.300 1.00 31.38 123 GLY F C 1
ATOM 10606 O O . GLY F 1 123 ? 35.300 19.937 2.346 1.00 34.21 123 GLY F O 1
ATOM 10607 N N . MET F 1 124 ? 36.035 20.676 0.351 1.00 28.64 124 MET F N 1
ATOM 10608 C CA . MET F 1 124 ? 37.326 20.007 0.508 1.00 34.31 124 MET F CA 1
ATOM 10609 C C . MET F 1 124 ? 38.098 20.670 1.640 1.00 39.78 124 MET F C 1
ATOM 10610 O O . MET F 1 124 ? 38.033 21.890 1.817 1.00 45.36 124 MET F O 1
ATOM 10615 N N . ILE F 1 125 ? 38.810 19.866 2.424 1.00 37.24 125 ILE F N 1
ATOM 10616 C CA . ILE F 1 125 ? 39.569 20.384 3.562 1.00 42.06 125 ILE F CA 1
ATOM 10617 C C . ILE F 1 125 ? 41.039 19.999 3.414 1.00 43.46 125 ILE F C 1
ATOM 10618 O O . ILE F 1 125 ? 41.423 19.321 2.452 1.00 44.50 125 ILE F O 1
ATOM 10623 N N . LYS F 1 126 ? 41.870 20.434 4.362 1.00 44.03 126 LYS F N 1
ATOM 10624 C CA . LYS F 1 126 ? 43.221 19.891 4.498 1.00 51.09 126 LYS F CA 1
ATOM 10625 C C . LYS F 1 126 ? 43.161 18.495 5.120 1.00 56.98 126 LYS F C 1
ATOM 10626 O O . LYS F 1 126 ? 42.559 18.313 6.182 1.00 61.82 126 LYS F O 1
ATOM 10630 N N . ASN F 1 127 ? 43.790 17.510 4.468 1.00 61.38 127 ASN F N 1
ATOM 10631 C CA . ASN F 1 127 ? 43.816 16.125 4.970 1.00 64.73 127 ASN F CA 1
ATOM 10632 C C . ASN F 1 127 ? 44.975 15.865 5.934 1.00 72.54 127 ASN F C 1
ATOM 10633 O O . ASN F 1 127 ? 46.100 16.321 5.722 1.00 75.79 127 ASN F O 1
ATOM 10635 N N . PRO F 1 134 ? 46.649 15.510 -6.809 1.00 91.71 134 PRO F N 1
ATOM 10636 C CA . PRO F 1 134 ? 45.925 14.299 -6.414 1.00 92.78 134 PRO F CA 1
ATOM 10637 C C . PRO F 1 134 ? 44.587 14.163 -7.144 1.00 91.12 134 PRO F C 1
ATOM 10638 O O . PRO F 1 134 ? 44.517 14.378 -8.357 1.00 91.59 134 PRO F O 1
ATOM 10642 N N . GLY F 1 135 ? 43.533 13.817 -6.402 1.00 83.38 135 GLY F N 1
ATOM 10643 C CA . GLY F 1 135 ? 42.196 13.797 -6.963 1.00 71.43 135 GLY F CA 1
ATOM 10644 C C . GLY F 1 135 ? 41.560 15.156 -7.161 1.00 66.10 135 GLY F C 1
ATOM 10645 O O . GLY F 1 135 ? 40.467 15.238 -7.723 1.00 65.71 135 GLY F O 1
ATOM 10646 N N . LEU F 1 136 ? 42.215 16.228 -6.721 1.00 68.95 136 LEU F N 1
ATOM 10647 C CA . LEU F 1 136 ? 41.673 17.577 -6.819 1.00 60.79 136 LEU F CA 1
ATOM 10648 C C . LEU F 1 136 ? 42.001 18.256 -8.147 1.00 62.72 136 LEU F C 1
ATOM 10649 O O . LEU F 1 136 ? 41.810 19.474 -8.271 1.00 55.57 136 LEU F O 1
ATOM 10654 N N . LYS F 1 137 ? 42.498 17.500 -9.132 1.00 67.53 137 LYS F N 1
ATOM 10655 C CA . LYS F 1 137 ? 42.834 18.083 -10.428 1.00 68.85 137 LYS F CA 1
ATOM 10656 C C . LYS F 1 137 ? 41.614 18.738 -11.070 1.00 67.90 137 LYS F C 1
ATOM 10657 O O . LYS F 1 137 ? 41.689 19.872 -11.559 1.00 66.53 137 LYS F O 1
ATOM 10659 N N . ALA F 1 138 ? 40.474 18.044 -11.064 1.00 65.90 138 ALA F N 1
ATOM 10660 C CA . ALA F 1 138 ? 39.307 18.555 -11.773 1.00 63.81 138 ALA F CA 1
ATOM 10661 C C . ALA F 1 138 ? 38.807 19.859 -11.164 1.00 56.36 138 ALA F C 1
ATOM 10662 O O . ALA F 1 138 ? 38.438 20.786 -11.894 1.00 52.10 138 ALA F O 1
ATOM 10664 N N . ARG F 1 139 ? 38.796 19.953 -9.831 1.00 60.53 139 ARG F N 1
ATOM 10665 C CA . ARG F 1 139 ? 38.349 21.178 -9.175 1.00 50.69 139 ARG F CA 1
ATOM 10666 C C . ARG F 1 139 ? 39.217 22.363 -9.583 1.00 52.56 139 ARG F C 1
ATOM 10667 O O . ARG F 1 139 ? 38.711 23.395 -10.044 1.00 53.78 139 ARG F O 1
ATOM 10675 N N . SER F 1 140 ? 40.536 22.220 -9.433 1.00 55.02 140 SER F N 1
ATOM 10676 C CA . SER F 1 140 ? 41.450 23.318 -9.729 1.00 60.34 140 SER F CA 1
ATOM 10677 C C . SER F 1 140 ? 41.341 23.767 -11.181 1.00 61.10 140 SER F C 1
ATOM 10678 O O . SER F 1 140 ? 41.395 24.970 -11.466 1.00 57.18 140 SER F O 1
ATOM 10681 N N . GLU F 1 141 ? 41.149 22.817 -12.106 1.00 53.52 141 GLU F N 1
ATOM 10682 C CA . GLU F 1 141 ? 41.056 23.144 -13.526 1.00 57.31 141 GLU F CA 1
ATOM 10683 C C . GLU F 1 141 ? 39.819 23.968 -13.851 1.00 57.38 141 GLU F C 1
ATOM 10684 O O . GLU F 1 141 ? 39.826 24.741 -14.815 1.00 64.19 141 GLU F O 1
ATOM 10690 N N . ALA F 1 142 ? 38.741 23.791 -13.094 1.00 56.84 142 ALA F N 1
ATOM 10691 C CA . ALA F 1 142 ? 37.513 24.548 -13.294 1.00 56.82 142 ALA F CA 1
ATOM 10692 C C . ALA F 1 142 ? 37.450 25.831 -12.472 1.00 51.54 142 ALA F C 1
ATOM 10693 O O . ALA F 1 142 ? 36.537 26.631 -12.680 1.00 53.41 142 ALA F O 1
ATOM 10695 N N . GLY F 1 143 ? 38.368 26.039 -11.535 1.00 48.34 143 GLY F N 1
ATOM 10696 C CA . GLY F 1 143 ? 38.373 27.257 -10.750 1.00 42.35 143 GLY F CA 1
ATOM 10697 C C . GLY F 1 143 ? 37.530 27.228 -9.497 1.00 45.87 143 GLY F C 1
ATOM 10698 O O . GLY F 1 143 ? 37.325 28.281 -8.887 1.00 44.46 143 GLY F O 1
ATOM 10699 N N . ALA F 1 144 ? 37.042 26.059 -9.094 1.00 40.55 144 ALA F N 1
ATOM 10700 C CA . ALA F 1 144 ? 36.283 25.930 -7.860 1.00 36.79 144 ALA F CA 1
ATOM 10701 C C . ALA F 1 144 ? 37.190 26.102 -6.641 1.00 37.54 144 ALA F C 1
ATOM 10702 O O . ALA F 1 144 ? 38.340 25.649 -6.629 1.00 42.87 144 ALA F O 1
ATOM 10704 N N . ARG F 1 145 ? 36.680 26.802 -5.630 1.00 34.68 145 ARG F N 1
ATOM 10705 C CA . ARG F 1 145 ? 37.439 27.137 -4.428 1.00 42.20 145 ARG F CA 1
ATOM 10706 C C . ARG F 1 145 ? 37.012 26.234 -3.275 1.00 35.78 145 ARG F C 1
ATOM 10707 O O . ARG F 1 145 ? 35.817 26.070 -3.017 1.00 33.89 145 ARG F O 1
ATOM 10715 N N . SER F 1 146 ? 37.990 25.673 -2.576 1.00 31.56 146 SER F N 1
ATOM 10716 C CA . SER F 1 146 ? 37.767 24.892 -1.362 1.00 32.38 146 SER F CA 1
ATOM 10717 C C . SER F 1 146 ? 38.194 25.789 -0.199 1.00 30.04 146 SER F C 1
ATOM 10718 O O . SER F 1 146 ? 39.346 25.741 0.228 1.00 36.79 146 SER F O 1
ATOM 10721 N N . LEU F 1 147 ? 37.273 26.617 0.316 1.00 30.10 147 LEU F N 1
ATOM 10722 C CA . LEU F 1 147 ? 37.722 27.628 1.269 1.00 27.05 147 LEU F CA 1
ATOM 10723 C C . LEU F 1 147 ? 38.180 27.021 2.576 1.00 29.44 147 LEU F C 1
ATOM 10724 O O . LEU F 1 147 ? 39.074 27.580 3.228 1.00 30.55 147 LEU F O 1
ATOM 10729 N N . LEU F 1 148 ? 37.627 25.869 2.960 1.00 29.17 148 LEU F N 1
ATOM 10730 C CA . LEU F 1 148 ? 38.101 25.242 4.185 1.00 32.65 148 LEU F CA 1
ATOM 10731 C C . LEU F 1 148 ? 39.557 24.829 4.039 1.00 38.32 148 LEU F C 1
ATOM 10732 O O . LEU F 1 148 ? 40.351 24.977 4.982 1.00 39.71 148 LEU F O 1
ATOM 10737 N N . GLN F 1 149 ? 39.923 24.317 2.853 1.00 37.15 149 GLN F N 1
ATOM 10738 C CA . GLN F 1 149 ? 41.307 23.927 2.589 1.00 31.33 149 GLN F CA 1
ATOM 10739 C C . GLN F 1 149 ? 42.212 25.155 2.556 1.00 32.18 149 GLN F C 1
ATOM 10740 O O . GLN F 1 149 ? 43.294 25.156 3.152 1.00 33.32 149 GLN F O 1
ATOM 10746 N N . GLU F 1 150 ? 41.756 26.224 1.902 1.00 32.51 150 GLU F N 1
ATOM 10747 C CA . GLU F 1 150 ? 42.530 27.460 1.867 1.00 39.60 150 GLU F CA 1
ATOM 10748 C C . GLU F 1 150 ? 42.762 28.002 3.276 1.00 38.26 150 GLU F C 1
ATOM 10749 O O . GLU F 1 150 ? 43.848 28.498 3.586 1.00 40.22 150 GLU F O 1
ATOM 10755 N N . ALA F 1 151 ? 41.773 27.868 4.157 1.00 38.08 151 ALA F N 1
ATOM 10756 C CA . ALA F 1 151 ? 41.898 28.326 5.534 1.00 36.79 151 ALA F CA 1
ATOM 10757 C C . ALA F 1 151 ? 42.528 27.286 6.454 1.00 44.73 151 ALA F C 1
ATOM 10758 O O . ALA F 1 151 ? 42.472 27.447 7.676 1.00 51.58 151 ALA F O 1
ATOM 10760 N N . ASP F 1 152 ? 43.077 26.206 5.899 1.00 45.46 152 ASP F N 1
ATOM 10761 C CA . ASP F 1 152 ? 43.843 25.212 6.660 1.00 42.76 152 ASP F CA 1
ATOM 10762 C C . ASP F 1 152 ? 42.978 24.489 7.692 1.00 36.23 152 ASP F C 1
ATOM 10763 O O . ASP F 1 152 ? 43.458 24.091 8.758 1.00 40.73 152 ASP F O 1
ATOM 10768 N N . PHE F 1 153 ? 41.707 24.294 7.375 1.00 31.41 153 PHE F N 1
ATOM 10769 C CA . PHE F 1 153 ? 40.831 23.557 8.267 1.00 33.87 153 PHE F CA 1
ATOM 10770 C C . PHE F 1 153 ? 41.185 22.080 8.182 1.00 39.53 153 PHE F C 1
ATOM 10771 O O . PHE F 1 153 ? 41.112 21.487 7.102 1.00 34.33 153 PHE F O 1
ATOM 10779 N N . PHE F 1 154 ? 41.569 21.484 9.304 1.00 37.64 154 PHE F N 1
ATOM 10780 C CA . PHE F 1 154 ? 41.555 20.033 9.335 1.00 40.94 154 PHE F CA 1
ATOM 10781 C C . PHE F 1 154 ? 40.224 19.572 9.911 1.00 46.39 154 PHE F C 1
ATOM 10782 O O . PHE F 1 154 ? 39.403 20.379 10.358 1.00 39.57 154 PHE F O 1
ATOM 10790 N N . LYS F 1 155 ? 40.019 18.249 9.896 1.00 44.34 155 LYS F N 1
ATOM 10791 C CA . LYS F 1 155 ? 38.729 17.685 10.281 1.00 47.19 155 LYS F CA 1
ATOM 10792 C C . LYS F 1 155 ? 38.368 18.068 11.699 1.00 44.50 155 LYS F C 1
ATOM 10793 O O . LYS F 1 155 ? 37.195 18.320 12.002 1.00 37.60 155 LYS F O 1
ATOM 10796 N N . THR F 1 156 ? 39.372 18.148 12.567 1.00 42.14 156 THR F N 1
ATOM 10797 C CA . THR F 1 156 ? 39.141 18.553 13.940 1.00 45.02 156 THR F CA 1
ATOM 10798 C C . THR F 1 156 ? 38.650 19.999 14.019 1.00 41.53 156 THR F C 1
ATOM 10799 O O . THR F 1 156 ? 37.808 20.323 14.867 1.00 41.02 156 THR F O 1
ATOM 10803 N N . ASP F 1 157 ? 39.131 20.876 13.130 1.00 37.95 157 ASP F N 1
ATOM 10804 C CA . ASP F 1 157 ? 38.649 22.255 13.128 1.00 37.58 157 ASP F CA 1
ATOM 10805 C C . ASP F 1 157 ? 37.227 22.345 12.586 1.00 39.69 157 ASP F C 1
ATOM 10806 O O . ASP F 1 157 ? 36.433 23.175 13.050 1.00 35.96 157 ASP F O 1
ATOM 10811 N N . VAL F 1 158 ? 36.889 21.502 11.607 1.00 44.43 158 VAL F N 1
ATOM 10812 C CA . VAL F 1 158 ? 35.518 21.458 11.109 1.00 41.47 158 VAL F CA 1
ATOM 10813 C C . VAL F 1 158 ? 34.555 21.115 12.242 1.00 42.03 158 VAL F C 1
ATOM 10814 O O . VAL F 1 158 ? 33.538 21.793 12.447 1.00 33.03 158 VAL F O 1
ATOM 10818 N N . ARG F 1 159 ? 34.860 20.050 12.997 1.00 34.69 159 ARG F N 1
ATOM 10819 C CA . ARG F 1 159 ? 34.003 19.696 14.126 1.00 35.99 159 ARG F CA 1
ATOM 10820 C C . ARG F 1 159 ? 33.970 20.819 15.152 1.00 39.14 159 ARG F C 1
ATOM 10821 O O . ARG F 1 159 ? 32.907 21.146 15.694 1.00 38.88 159 ARG F O 1
ATOM 10829 N N . ALA F 1 160 ? 35.123 21.433 15.413 1.00 35.66 160 ALA F N 1
ATOM 10830 C CA . ALA F 1 160 ? 35.167 22.498 16.400 1.00 36.34 160 ALA F CA 1
ATOM 10831 C C . ALA F 1 160 ? 34.260 23.643 15.979 1.00 35.81 160 ALA F C 1
ATOM 10832 O O . ALA F 1 160 ? 33.403 24.086 16.755 1.00 35.85 160 ALA F O 1
ATOM 10834 N N . LEU F 1 161 ? 34.373 24.072 14.718 1.00 33.77 161 LEU F N 1
ATOM 10835 C CA . LEU F 1 161 ? 33.563 25.198 14.257 1.00 35.94 161 LEU F CA 1
ATOM 10836 C C . LEU F 1 161 ? 32.091 24.823 14.193 1.00 34.82 161 LEU F C 1
ATOM 10837 O O . LEU F 1 161 ? 31.223 25.635 14.544 1.00 33.27 161 LEU F O 1
ATOM 10842 N N . ALA F 1 162 ? 31.797 23.597 13.758 1.00 35.29 162 ALA F N 1
ATOM 10843 C CA . ALA F 1 162 ? 30.416 23.141 13.718 1.00 36.91 162 ALA F CA 1
ATOM 10844 C C . ALA F 1 162 ? 29.801 23.214 15.100 1.00 34.64 162 ALA F C 1
ATOM 10845 O O . ALA F 1 162 ? 28.686 23.720 15.273 1.00 34.67 162 ALA F O 1
ATOM 10847 N N . GLN F 1 163 ? 30.538 22.740 16.103 1.00 35.57 163 GLN F N 1
ATOM 10848 C CA . GLN F 1 163 ? 30.050 22.798 17.473 1.00 36.61 163 GLN F CA 1
ATOM 10849 C C . GLN F 1 163 ? 29.795 24.237 17.903 1.00 37.84 163 GLN F C 1
ATOM 10850 O O . GLN F 1 163 ? 28.732 24.553 18.442 1.00 40.23 163 GLN F O 1
ATOM 10856 N N . GLU F 1 164 ? 30.743 25.136 17.635 1.00 35.22 164 GLU F N 1
ATOM 10857 C CA . GLU F 1 164 ? 30.570 26.518 18.058 1.00 40.48 164 GLU F CA 1
ATOM 10858 C C . GLU F 1 164 ? 29.393 27.181 17.346 1.00 48.67 164 GLU F C 1
ATOM 10859 O O . GLU F 1 164 ? 28.700 28.020 17.935 1.00 51.43 164 GLU F O 1
ATOM 10865 N N . LEU F 1 165 ? 29.138 26.807 16.089 1.00 44.60 165 LEU F N 1
ATOM 10866 C CA . LEU F 1 165 ? 27.999 27.346 15.356 1.00 45.03 165 LEU F CA 1
ATOM 10867 C C . LEU F 1 165 ? 26.687 26.641 15.676 1.00 44.31 165 LEU F C 1
ATOM 10868 O O . LEU F 1 165 ? 25.635 27.096 15.222 1.00 36.52 165 LEU F O 1
ATOM 10873 N N . GLY F 1 166 ? 26.705 25.572 16.465 1.00 46.27 166 GLY F N 1
ATOM 10874 C CA . GLY F 1 166 ? 25.466 24.879 16.765 1.00 44.07 166 GLY F CA 1
ATOM 10875 C C . GLY F 1 166 ? 24.967 23.958 15.674 1.00 46.42 166 GLY F C 1
ATOM 10876 O O . GLY F 1 166 ? 23.785 23.593 15.686 1.00 53.02 166 GLY F O 1
ATOM 10877 N N . LEU F 1 167 ? 25.818 23.614 14.704 1.00 42.45 167 LEU F N 1
ATOM 10878 C CA . LEU F 1 167 ? 25.494 22.598 13.707 1.00 38.79 167 LEU F CA 1
ATOM 10879 C C . LEU F 1 167 ? 25.665 21.208 14.306 1.00 42.00 167 LEU F C 1
ATOM 10880 O O . LEU F 1 167 ? 26.770 20.837 14.721 1.00 42.37 167 LEU F O 1
ATOM 10885 N N . THR F 1 168 ? 24.581 20.438 14.333 1.00 44.44 168 THR F N 1
ATOM 10886 C CA . THR F 1 168 ? 24.607 19.046 14.763 1.00 50.19 168 THR F CA 1
ATOM 10887 C C . THR F 1 168 ? 24.068 18.053 13.735 1.00 45.47 168 THR F C 1
ATOM 10888 O O . THR F 1 168 ? 24.143 16.844 13.978 1.00 41.66 168 THR F O 1
ATOM 10892 N N . ASN F 1 169 ? 23.477 18.514 12.635 1.00 47.49 169 ASN F N 1
ATOM 10893 C CA . ASN F 1 169 ? 22.761 17.653 11.698 1.00 44.57 169 ASN F CA 1
ATOM 10894 C C . ASN F 1 169 ? 23.478 17.681 10.355 1.00 46.01 169 ASN F C 1
ATOM 10895 O O . ASN F 1 169 ? 23.666 18.747 9.760 1.00 43.62 169 ASN F O 1
ATOM 10900 N N . TRP F 1 170 ? 23.910 16.513 9.903 1.00 49.91 170 TRP F N 1
ATOM 10901 C CA . TRP F 1 170 ? 24.498 16.344 8.585 1.00 47.19 170 TRP F CA 1
ATOM 10902 C C . TRP F 1 170 ? 24.439 14.858 8.254 1.00 45.57 170 TRP F C 1
ATOM 10903 O O . TRP F 1 170 ? 24.030 14.039 9.075 1.00 43.91 170 TRP F O 1
ATOM 10914 N N . ASN F 1 171 ? 24.850 14.518 7.042 1.00 46.77 171 ASN F N 1
ATOM 10915 C CA . ASN F 1 171 ? 24.832 13.134 6.583 1.00 46.13 171 ASN F CA 1
ATOM 10916 C C . ASN F 1 171 ? 26.066 12.410 7.114 1.00 49.21 171 ASN F C 1
ATOM 10917 O O . ASN F 1 171 ? 27.199 12.717 6.729 1.00 55.13 171 ASN F O 1
ATOM 10922 N N . LYS F 1 172 ? 25.846 11.470 8.023 1.00 56.24 172 LYS F N 1
ATOM 10923 C CA . LYS F 1 172 ? 26.906 10.680 8.633 1.00 62.50 172 LYS F CA 1
ATOM 10924 C C . LYS F 1 172 ? 27.385 9.536 7.741 1.00 65.30 172 LYS F C 1
ATOM 10925 O O . LYS F 1 172 ? 28.415 8.930 8.049 1.00 66.41 172 LYS F O 1
ATOM 10931 N N . VAL F 1 173 ? 26.686 9.238 6.648 1.00 60.56 173 VAL F N 1
ATOM 10932 C CA . VAL F 1 173 ? 27.048 8.142 5.751 1.00 61.98 173 VAL F CA 1
ATOM 10933 C C . VAL F 1 173 ? 27.670 8.762 4.495 1.00 64.12 173 VAL F C 1
ATOM 10934 O O . VAL F 1 173 ? 27.004 9.419 3.690 1.00 71.51 173 VAL F O 1
ATOM 10938 N N . ALA F 1 174 ? 28.997 8.681 4.411 1.00 57.05 174 ALA F N 1
ATOM 10939 C CA . ALA F 1 174 ? 29.735 9.233 3.280 1.00 57.02 174 ALA F CA 1
ATOM 10940 C C . ALA F 1 174 ? 29.453 8.419 2.013 1.00 54.43 174 ALA F C 1
ATOM 10941 O O . ALA F 1 174 ? 29.562 7.188 2.011 1.00 53.44 174 ALA F O 1
ATOM 10943 N N . SER F 1 175 ? 29.058 9.104 0.942 1.00 49.85 175 SER F N 1
ATOM 10944 C CA . SER F 1 175 ? 28.712 8.426 -0.304 1.00 56.74 175 SER F CA 1
ATOM 10945 C C . SER F 1 175 ? 29.951 7.881 -1.012 1.00 53.73 175 SER F C 1
ATOM 10946 O O . SER F 1 175 ? 31.057 8.410 -0.885 1.00 57.05 175 SER F O 1
ATOM 10949 N N . CYS F 1 176 ? 29.757 6.801 -1.762 1.00 46.09 176 CYS F N 1
ATOM 10950 C CA A CYS F 1 176 ? 30.841 6.195 -2.524 0.77 43.18 176 CYS F CA 1
ATOM 10951 C CA B CYS F 1 176 ? 30.833 6.168 -2.517 0.23 44.42 176 CYS F CA 1
ATOM 10952 C C . CYS F 1 176 ? 30.290 5.810 -3.890 1.00 43.66 176 CYS F C 1
ATOM 10953 O O . CYS F 1 176 ? 29.333 5.036 -3.985 1.00 45.68 176 CYS F O 1
ATOM 10958 N N . SER F 1 177 ? 30.880 6.387 -4.940 1.00 42.71 177 SER F N 1
ATOM 10959 C CA . SER F 1 177 ? 30.412 6.178 -6.308 1.00 43.10 177 SER F CA 1
ATOM 10960 C C . SER F 1 177 ? 30.200 4.696 -6.601 1.00 45.76 177 SER F C 1
ATOM 10961 O O . SER F 1 177 ? 31.046 3.856 -6.284 1.00 50.24 177 SER F O 1
ATOM 10964 N N . VAL F 1 178 ? 29.048 4.379 -7.198 1.00 40.75 178 VAL F N 1
ATOM 10965 C CA . VAL F 1 178 ? 28.718 2.996 -7.551 1.00 30.97 178 VAL F CA 1
ATOM 10966 C C . VAL F 1 178 ? 29.704 2.402 -8.549 1.00 31.63 178 VAL F C 1
ATOM 10967 O O . VAL F 1 178 ? 29.757 1.171 -8.714 1.00 33.63 178 VAL F O 1
ATOM 10971 N N . SER F 1 179 ? 30.502 3.247 -9.213 1.00 30.17 179 SER F N 1
ATOM 10972 C CA . SER F 1 179 ? 31.499 2.742 -10.149 1.00 40.89 179 SER F CA 1
ATOM 10973 C C . SER F 1 179 ? 32.405 1.722 -9.483 1.00 36.87 179 SER F C 1
ATOM 10974 O O . SER F 1 179 ? 32.925 0.817 -10.147 1.00 38.65 179 SER F O 1
ATOM 10977 N N . SER F 1 180 ? 32.618 1.865 -8.173 1.00 34.90 180 SER F N 1
ATOM 10978 C CA . SER F 1 180 ? 33.486 0.967 -7.432 1.00 35.85 180 SER F CA 1
ATOM 10979 C C . SER F 1 180 ? 32.928 -0.444 -7.315 1.00 28.35 180 SER F C 1
ATOM 10980 O O . SER F 1 180 ? 33.664 -1.336 -6.878 1.00 30.15 180 SER F O 1
ATOM 10983 N N . ARG F 1 181 ? 31.665 -0.675 -7.677 1.00 31.00 181 ARG F N 1
ATOM 10984 C CA . ARG F 1 181 ? 31.099 -2.026 -7.648 1.00 34.30 181 ARG F CA 1
ATOM 10985 C C . ARG F 1 181 ? 31.367 -2.800 -8.927 1.00 29.08 181 ARG F C 1
ATOM 10986 O O . ARG F 1 181 ? 31.000 -3.977 -9.004 1.00 32.12 181 ARG F O 1
ATOM 10994 N N . PHE F 1 182 ? 31.968 -2.156 -9.931 1.00 33.74 182 PHE F N 1
ATOM 10995 C CA . PHE F 1 182 ? 32.209 -2.699 -11.260 1.00 33.63 182 PHE F CA 1
ATOM 10996 C C . PHE F 1 182 ? 33.705 -2.815 -11.517 1.00 35.47 182 PHE F C 1
ATOM 10997 O O . PHE F 1 182 ? 34.453 -1.870 -11.241 1.00 33.91 182 PHE F O 1
ATOM 11005 N N . PRO F 1 183 ? 34.169 -3.939 -12.065 1.00 43.20 183 PRO F N 1
ATOM 11006 C CA . PRO F 1 183 ? 35.591 -4.046 -12.419 1.00 45.16 183 PRO F CA 1
ATOM 11007 C C . PRO F 1 183 ? 35.943 -3.021 -13.483 1.00 39.79 183 PRO F C 1
ATOM 11008 O O . PRO F 1 183 ? 35.096 -2.616 -14.279 1.00 37.84 183 PRO F O 1
ATOM 11012 N N . TYR F 1 184 ? 37.199 -2.573 -13.467 1.00 38.66 184 TYR F N 1
ATOM 11013 C CA . TYR F 1 184 ? 37.692 -1.712 -14.533 1.00 38.17 184 TYR F CA 1
ATOM 11014 C C . TYR F 1 184 ? 37.472 -2.385 -15.880 1.00 53.14 184 TYR F C 1
ATOM 11015 O O . TYR F 1 184 ? 37.582 -3.607 -15.999 1.00 45.88 184 TYR F O 1
ATOM 11024 N N . GLY F 1 185 ? 37.101 -1.591 -16.889 1.00 47.39 185 GLY F N 1
ATOM 11025 C CA . GLY F 1 185 ? 36.831 -2.127 -18.208 1.00 47.61 185 GLY F CA 1
ATOM 11026 C C . GLY F 1 185 ? 35.442 -2.702 -18.389 1.00 46.76 185 GLY F C 1
ATOM 11027 O O . GLY F 1 185 ? 35.068 -3.027 -19.521 1.00 59.45 185 GLY F O 1
ATOM 11028 N N . THR F 1 186 ? 34.678 -2.861 -17.314 1.00 38.41 186 THR F N 1
ATOM 11029 C CA . THR F 1 186 ? 33.283 -3.276 -17.394 1.00 45.81 186 THR F CA 1
ATOM 11030 C C . THR F 1 186 ? 32.389 -2.085 -17.739 1.00 59.86 186 THR F C 1
ATOM 11031 O O . THR F 1 186 ? 32.549 -0.991 -17.187 1.00 64.79 186 THR F O 1
ATOM 11035 N N . THR F 1 187 ? 31.451 -2.293 -18.664 1.00 54.81 187 THR F N 1
ATOM 11036 C CA . THR F 1 187 ? 30.554 -1.220 -19.077 1.00 49.70 187 THR F CA 1
ATOM 11037 C C . THR F 1 187 ? 29.404 -1.067 -18.085 1.00 50.20 187 THR F C 1
ATOM 11038 O O . THR F 1 187 ? 28.654 -2.020 -17.844 1.00 54.37 187 THR F O 1
ATOM 11042 N N . LEU F 1 188 ? 29.270 0.126 -17.501 1.00 44.30 188 LEU F N 1
ATOM 11043 C CA . LEU F 1 188 ? 28.100 0.426 -16.682 1.00 49.28 188 LEU F CA 1
ATOM 11044 C C . LEU F 1 188 ? 26.923 0.799 -17.568 1.00 44.59 188 LEU F C 1
ATOM 11045 O O . LEU F 1 188 ? 27.080 1.477 -18.580 1.00 40.31 188 LEU F O 1
ATOM 11050 N N . THR F 1 189 ? 25.747 0.316 -17.190 1.00 46.71 189 THR F N 1
ATOM 11051 C CA . THR F 1 189 ? 24.502 0.620 -17.873 1.00 49.06 189 THR F CA 1
ATOM 11052 C C . THR F 1 189 ? 23.491 1.086 -16.839 1.00 46.49 189 THR F C 1
ATOM 11053 O O . THR F 1 189 ? 23.666 0.881 -15.631 1.00 38.95 189 THR F O 1
ATOM 11057 N N . HIS F 1 190 ? 22.417 1.704 -17.336 1.00 44.32 190 HIS F N 1
ATOM 11058 C CA . HIS F 1 190 ? 21.323 2.100 -16.460 1.00 41.59 190 HIS F CA 1
ATOM 11059 C C . HIS F 1 190 ? 20.791 0.888 -15.696 1.00 37.42 190 HIS F C 1
ATOM 11060 O O . HIS F 1 190 ? 20.573 0.952 -14.482 1.00 44.12 190 HIS F O 1
ATOM 11067 N N . ASP F 1 191 ? 20.664 -0.251 -16.384 1.00 38.45 191 ASP F N 1
ATOM 11068 C CA . ASP F 1 191 ? 20.099 -1.462 -15.780 1.00 35.56 191 ASP F CA 1
ATOM 11069 C C . ASP F 1 191 ? 20.997 -2.042 -14.690 1.00 32.32 191 ASP F C 1
ATOM 11070 O O . ASP F 1 191 ? 20.526 -2.367 -13.590 1.00 37.09 191 ASP F O 1
ATOM 11075 N N . ASN F 1 192 ? 22.289 -2.236 -14.981 1.00 31.83 192 ASN F N 1
ATOM 11076 C CA . ASN F 1 192 ? 23.112 -2.916 -13.985 1.00 29.20 192 ASN F CA 1
ATOM 11077 C C . ASN F 1 192 ? 23.470 -2.004 -12.812 1.00 29.04 192 ASN F C 1
ATOM 11078 O O . ASN F 1 192 ? 23.649 -2.493 -11.680 1.00 29.67 192 ASN F O 1
ATOM 11083 N N . ILE F 1 193 ? 23.554 -0.690 -13.040 1.00 29.26 193 ILE F N 1
ATOM 11084 C CA . ILE F 1 193 ? 23.710 0.231 -11.913 1.00 35.86 193 ILE F CA 1
ATOM 11085 C C . ILE F 1 193 ? 22.520 0.100 -10.965 1.00 34.76 193 ILE F C 1
ATOM 11086 O O . ILE F 1 193 ? 22.677 -0.115 -9.755 1.00 28.67 193 ILE F O 1
ATOM 11091 N N . ALA F 1 194 ? 21.309 0.183 -11.515 1.00 31.92 194 ALA F N 1
ATOM 11092 C CA . ALA F 1 194 ? 20.113 0.084 -10.692 1.00 29.03 194 ALA F CA 1
ATOM 11093 C C . ALA F 1 194 ? 20.030 -1.267 -9.993 1.00 39.34 194 ALA F C 1
ATOM 11094 O O . ALA F 1 194 ? 19.506 -1.367 -8.882 1.00 31.12 194 ALA F O 1
ATOM 11096 N N . GLN F 1 195 ? 20.479 -2.331 -10.653 1.00 38.36 195 GLN F N 1
ATOM 11097 C CA . GLN F 1 195 ? 20.478 -3.628 -9.996 1.00 34.80 195 GLN F CA 1
ATOM 11098 C C . GLN F 1 195 ? 21.467 -3.646 -8.825 1.00 31.43 195 GLN F C 1
ATOM 11099 O O . GLN F 1 195 ? 21.153 -4.166 -7.747 1.00 25.41 195 GLN F O 1
ATOM 11105 N N . VAL F 1 196 ? 22.644 -3.041 -8.986 1.00 31.27 196 VAL F N 1
ATOM 11106 C CA . VAL F 1 196 ? 23.557 -2.958 -7.849 1.00 33.39 196 VAL F CA 1
ATOM 11107 C C . VAL F 1 196 ? 22.942 -2.120 -6.720 1.00 35.50 196 VAL F C 1
ATOM 11108 O O . VAL F 1 196 ? 22.909 -2.552 -5.564 1.00 24.19 196 VAL F O 1
ATOM 11112 N N . MET F 1 197 ? 22.403 -0.932 -7.032 1.00 37.97 197 MET F N 1
ATOM 11113 C CA . MET F 1 197 ? 21.839 -0.108 -5.953 1.00 33.74 197 MET F CA 1
ATOM 11114 C C . MET F 1 197 ? 20.653 -0.785 -5.283 1.00 33.79 197 MET F C 1
ATOM 11115 O O . MET F 1 197 ? 20.499 -0.693 -4.062 1.00 37.66 197 MET F O 1
ATOM 11120 N N . ALA F 1 198 ? 19.778 -1.425 -6.058 1.00 32.60 198 ALA F N 1
ATOM 11121 C CA . ALA F 1 198 ? 18.631 -2.089 -5.438 1.00 34.56 198 ALA F CA 1
ATOM 11122 C C . ALA F 1 198 ? 19.080 -3.245 -4.550 1.00 35.00 198 ALA F C 1
ATOM 11123 O O . ALA F 1 198 ? 18.485 -3.489 -3.492 1.00 31.42 198 ALA F O 1
ATOM 11125 N N . ALA F 1 199 ? 20.121 -3.973 -4.964 1.00 28.30 199 ALA F N 1
ATOM 11126 C CA . ALA F 1 199 ? 20.632 -5.056 -4.132 1.00 27.52 199 ALA F CA 1
ATOM 11127 C C . ALA F 1 199 ? 21.221 -4.518 -2.822 1.00 30.57 199 ALA F C 1
ATOM 11128 O O . ALA F 1 199 ? 20.970 -5.067 -1.741 1.00 23.44 199 ALA F O 1
ATOM 11130 N N . GLU F 1 200 ? 22.021 -3.455 -2.902 1.00 22.81 200 GLU F N 1
ATOM 11131 C CA . GLU F 1 200 ? 22.602 -2.883 -1.693 1.00 28.38 200 GLU F CA 1
ATOM 11132 C C . GLU F 1 200 ? 21.521 -2.301 -0.786 1.00 32.05 200 GLU F C 1
ATOM 11133 O O . GLU F 1 200 ? 21.578 -2.465 0.448 1.00 24.55 200 GLU F O 1
ATOM 11139 N N . LYS F 1 201 ? 20.504 -1.656 -1.375 1.00 27.95 201 LYS F N 1
ATOM 11140 C CA . LYS F 1 201 ? 19.432 -1.096 -0.553 1.00 35.96 201 LYS F CA 1
ATOM 11141 C C . LYS F 1 201 ? 18.725 -2.193 0.244 1.00 35.46 201 LYS F C 1
ATOM 11142 O O . LYS F 1 201 ? 18.407 -2.007 1.422 1.00 29.14 201 LYS F O 1
ATOM 11148 N N . TYR F 1 202 ? 18.495 -3.355 -0.367 1.00 31.56 202 TYR F N 1
ATOM 11149 C CA . TYR F 1 202 ? 17.877 -4.456 0.365 1.00 34.96 202 TYR F CA 1
ATOM 11150 C C . TYR F 1 202 ? 18.745 -4.909 1.534 1.00 31.33 202 TYR F C 1
ATOM 11151 O O . TYR F 1 202 ? 18.248 -5.108 2.652 1.00 29.39 202 TYR F O 1
ATOM 11160 N N . LEU F 1 203 ? 20.049 -5.084 1.287 1.00 22.35 203 LEU F N 1
ATOM 11161 C CA . LEU F 1 203 ? 20.966 -5.547 2.328 1.00 24.43 203 LEU F CA 1
ATOM 11162 C C . LEU F 1 203 ? 21.062 -4.553 3.485 1.00 24.52 203 LEU F C 1
ATOM 11163 O O . LEU F 1 203 ? 21.142 -4.948 4.652 1.00 36.32 203 LEU F O 1
ATOM 11168 N N . ARG F 1 204 ? 21.082 -3.259 3.185 1.00 20.75 204 ARG F N 1
ATOM 11169 C CA . ARG F 1 204 ? 21.079 -2.272 4.255 1.00 22.73 204 ARG F CA 1
ATOM 11170 C C . ARG F 1 204 ? 19.799 -2.360 5.078 1.00 32.12 204 ARG F C 1
ATOM 11171 O O . ARG F 1 204 ? 19.833 -2.243 6.310 1.00 32.25 204 ARG F O 1
ATOM 11179 N N . SER F 1 205 ? 18.661 -2.590 4.418 1.00 27.83 205 SER F N 1
ATOM 11180 C CA . SER F 1 205 ? 17.386 -2.665 5.125 1.00 38.64 205 SER F CA 1
ATOM 11181 C C . SER F 1 205 ? 17.335 -3.851 6.074 1.00 30.92 205 SER F C 1
ATOM 11182 O O . SER F 1 205 ? 16.472 -3.886 6.956 1.00 36.93 205 SER F O 1
ATOM 11185 N N . LEU F 1 206 ? 18.218 -4.825 5.894 1.00 28.93 206 LEU F N 1
ATOM 11186 C CA . LEU F 1 206 ? 18.332 -5.964 6.795 1.00 31.12 206 LEU F CA 1
ATOM 11187 C C . LEU F 1 206 ? 19.156 -5.668 8.053 1.00 39.51 206 LEU F C 1
ATOM 11188 O O . LEU F 1 206 ? 19.286 -6.550 8.913 1.00 37.08 206 LEU F O 1
ATOM 11193 N N . GLY F 1 207 ? 19.749 -4.489 8.175 1.00 30.75 207 GLY F N 1
ATOM 11194 C CA . GLY F 1 207 ? 20.592 -4.184 9.312 1.00 31.04 207 GLY F CA 1
ATOM 11195 C C . GLY F 1 207 ? 22.086 -4.241 9.036 1.00 33.05 207 GLY F C 1
ATOM 11196 O O . GLY F 1 207 ? 22.867 -4.344 9.988 1.00 32.30 207 GLY F O 1
ATOM 11197 N N . PHE F 1 208 ? 22.505 -4.175 7.770 1.00 34.19 208 PHE F N 1
ATOM 11198 C CA . PHE F 1 208 ? 23.913 -4.185 7.379 1.00 28.42 208 PHE F CA 1
ATOM 11199 C C . PHE F 1 208 ? 24.201 -2.866 6.677 1.00 33.60 208 PHE F C 1
ATOM 11200 O O . PHE F 1 208 ? 24.171 -2.796 5.440 1.00 34.55 208 PHE F O 1
ATOM 11208 N N . PRO F 1 209 ? 24.457 -1.788 7.436 1.00 30.70 209 PRO F N 1
ATOM 11209 C CA . PRO F 1 209 ? 24.666 -0.472 6.807 1.00 27.65 209 PRO F CA 1
ATOM 11210 C C . PRO F 1 209 ? 25.951 -0.379 6.021 1.00 34.90 209 PRO F C 1
ATOM 11211 O O . PRO F 1 209 ? 26.043 0.463 5.118 1.00 32.89 209 PRO F O 1
ATOM 11215 N N . THR F 1 210 ? 26.942 -1.222 6.314 1.00 36.76 210 THR F N 1
ATOM 11216 C CA . THR F 1 210 ? 28.202 -1.236 5.583 1.00 29.50 210 THR F CA 1
ATOM 11217 C C . THR F 1 210 ? 28.215 -2.479 4.715 1.00 33.68 210 THR F C 1
ATOM 11218 O O . THR F 1 210 ? 28.301 -3.602 5.229 1.00 29.93 210 THR F O 1
ATOM 11222 N N . VAL F 1 211 ? 28.092 -2.278 3.401 1.00 30.08 211 VAL F N 1
ATOM 11223 C CA . VAL F 1 211 ? 27.942 -3.394 2.477 1.00 24.39 211 VAL F CA 1
ATOM 11224 C C . VAL F 1 211 ? 28.288 -2.923 1.072 1.00 32.80 211 VAL F C 1
ATOM 11225 O O . VAL F 1 211 ? 28.084 -1.751 0.716 1.00 30.16 211 VAL F O 1
ATOM 11229 N N . ARG F 1 212 ? 28.798 -3.849 0.262 1.00 29.57 212 ARG F N 1
ATOM 11230 C CA . ARG F 1 212 ? 28.946 -3.663 -1.170 1.00 24.51 212 ARG F CA 1
ATOM 11231 C C . ARG F 1 212 ? 28.406 -4.894 -1.872 1.00 31.55 212 ARG F C 1
ATOM 11232 O O . ARG F 1 212 ? 28.669 -6.024 -1.443 1.00 30.56 212 ARG F O 1
ATOM 11240 N N . VAL F 1 213 ? 27.664 -4.674 -2.949 1.00 29.93 213 VAL F N 1
ATOM 11241 C CA . VAL F 1 213 ? 27.292 -5.741 -3.870 1.00 24.90 213 VAL F CA 1
ATOM 11242 C C . VAL F 1 213 ? 28.150 -5.542 -5.107 1.00 27.31 213 VAL F C 1
ATOM 11243 O O . VAL F 1 213 ? 27.808 -4.747 -5.990 1.00 30.21 213 VAL F O 1
ATOM 11247 N N . ARG F 1 214 ? 29.252 -6.281 -5.206 1.00 22.25 214 ARG F N 1
ATOM 11248 C CA . ARG F 1 214 ? 30.136 -6.110 -6.350 1.00 28.13 214 ARG F CA 1
ATOM 11249 C C . ARG F 1 214 ? 29.600 -6.871 -7.564 1.00 26.84 214 ARG F C 1
ATOM 11250 O O . ARG F 1 214 ? 29.143 -8.010 -7.444 1.00 20.44 214 ARG F O 1
ATOM 11258 N N . PHE F 1 215 ? 29.634 -6.214 -8.730 1.00 26.54 215 PHE F N 1
ATOM 11259 C CA . PHE F 1 215 ? 29.008 -6.703 -9.963 1.00 31.48 215 PHE F CA 1
ATOM 11260 C C . PHE F 1 215 ? 30.016 -7.462 -10.822 1.00 26.04 215 PHE F C 1
ATOM 11261 O O . PHE F 1 215 ? 30.973 -6.866 -11.322 1.00 29.71 215 PHE F O 1
ATOM 11269 N N . HIS F 1 216 ? 29.758 -8.753 -11.057 1.00 28.84 216 HIS F N 1
ATOM 11270 C CA . HIS F 1 216 ? 30.597 -9.599 -11.911 1.00 38.66 216 HIS F CA 1
ATOM 11271 C C . HIS F 1 216 ? 29.745 -10.299 -12.969 1.00 38.49 216 HIS F C 1
ATOM 11272 O O . HIS F 1 216 ? 29.673 -11.527 -13.034 1.00 32.40 216 HIS F O 1
ATOM 11279 N N . ASN F 1 217 ? 29.077 -9.491 -13.796 1.00 40.71 217 ASN F N 1
ATOM 11280 C CA . ASN F 1 217 ? 28.138 -9.968 -14.813 1.00 36.21 217 ASN F CA 1
ATOM 11281 C C . ASN F 1 217 ? 27.005 -10.785 -14.195 1.00 38.12 217 ASN F C 1
ATOM 11282 O O . ASN F 1 217 ? 26.124 -10.233 -13.528 1.00 40.37 217 ASN F O 1
ATOM 11287 N N . ASP F 1 218 ? 27.012 -12.097 -14.381 1.00 28.36 218 ASP F N 1
ATOM 11288 C CA . ASP F 1 218 ? 25.913 -12.876 -13.825 1.00 36.70 218 ASP F CA 1
ATOM 11289 C C . ASP F 1 218 ? 26.084 -13.178 -12.337 1.00 32.99 218 ASP F C 1
ATOM 11290 O O . ASP F 1 218 ? 25.171 -13.755 -11.722 1.00 29.33 218 ASP F O 1
ATOM 11295 N N . ILE F 1 219 ? 27.179 -12.726 -11.727 1.00 30.19 219 ILE F N 1
ATOM 11296 C CA . ILE F 1 219 ? 27.484 -12.994 -10.328 1.00 26.28 219 ILE F CA 1
ATOM 11297 C C . ILE F 1 219 ? 27.396 -11.710 -9.525 1.00 26.19 219 ILE F C 1
ATOM 11298 O O . ILE F 1 219 ? 27.962 -10.683 -9.922 1.00 30.46 219 ILE F O 1
ATOM 11303 N N . ALA F 1 220 ? 26.695 -11.771 -8.392 1.00 25.99 220 ALA F N 1
ATOM 11304 C CA . ALA F 1 220 ? 26.804 -10.761 -7.349 1.00 26.12 220 ALA F CA 1
ATOM 11305 C C . ALA F 1 220 ? 27.766 -11.276 -6.284 1.00 26.41 220 ALA F C 1
ATOM 11306 O O . ALA F 1 220 ? 27.668 -12.432 -5.862 1.00 23.75 220 ALA F O 1
ATOM 11308 N N . ARG F 1 221 ? 28.713 -10.438 -5.874 1.00 26.12 221 ARG F N 1
ATOM 11309 C CA . ARG F 1 221 ? 29.669 -10.809 -4.833 1.00 28.76 221 ARG F CA 1
ATOM 11310 C C . ARG F 1 221 ? 29.477 -9.817 -3.689 1.00 29.05 221 ARG F C 1
ATOM 11311 O O . ARG F 1 221 ? 29.758 -8.623 -3.840 1.00 30.80 221 ARG F O 1
ATOM 11319 N N . ILE F 1 222 ? 28.931 -10.290 -2.571 1.00 24.84 222 ILE F N 1
ATOM 11320 C CA . ILE F 1 222 ? 28.582 -9.414 -1.449 1.00 17.95 222 ILE F CA 1
ATOM 11321 C C . ILE F 1 222 ? 29.780 -9.295 -0.522 1.00 21.20 222 ILE F C 1
ATOM 11322 O O . ILE F 1 222 ? 30.368 -10.312 -0.131 1.00 24.65 222 ILE F O 1
ATOM 11327 N N . GLU F 1 223 ? 30.158 -8.051 -0.183 1.00 24.12 223 GLU F N 1
ATOM 11328 C CA . GLU F 1 223 ? 31.194 -7.776 0.805 1.00 26.27 223 GLU F CA 1
ATOM 11329 C C . GLU F 1 223 ? 30.500 -7.253 2.052 1.00 29.07 223 GLU F C 1
ATOM 11330 O O . GLU F 1 223 ? 29.751 -6.271 1.981 1.00 28.91 223 GLU F O 1
ATOM 11336 N N . LEU F 1 224 ? 30.717 -7.936 3.175 1.00 23.46 224 LEU F N 1
ATOM 11337 C CA . LEU F 1 224 ? 30.237 -7.557 4.494 1.00 28.05 224 LEU F CA 1
ATOM 11338 C C . LEU F 1 224 ? 31.409 -7.510 5.456 1.00 29.82 224 LEU F C 1
ATOM 11339 O O . LEU F 1 224 ? 32.358 -8.277 5.289 1.00 32.02 224 LEU F O 1
ATOM 11344 N N . PRO F 1 225 ? 31.372 -6.635 6.468 1.00 30.76 225 PRO F N 1
ATOM 11345 C CA . PRO F 1 225 ? 32.349 -6.756 7.564 1.00 29.86 225 PRO F CA 1
ATOM 11346 C C . PRO F 1 225 ? 32.264 -8.146 8.166 1.00 32.04 225 PRO F C 1
ATOM 11347 O O . PRO F 1 225 ? 31.173 -8.659 8.436 1.00 31.68 225 PRO F O 1
ATOM 11351 N N . GLU F 1 226 ? 33.429 -8.761 8.374 1.00 34.64 226 GLU F N 1
ATOM 11352 C CA . GLU F 1 226 ? 33.456 -10.181 8.720 1.00 33.12 226 GLU F CA 1
ATOM 11353 C C . GLU F 1 226 ? 32.728 -10.457 10.037 1.00 36.10 226 GLU F C 1
ATOM 11354 O O . GLU F 1 226 ? 32.082 -11.507 10.188 1.00 34.54 226 GLU F O 1
ATOM 11360 N N . ALA F 1 227 ? 32.777 -9.515 10.986 1.00 31.19 227 ALA F N 1
ATOM 11361 C CA . ALA F 1 227 ? 32.097 -9.738 12.254 1.00 32.42 227 ALA F CA 1
ATOM 11362 C C . ALA F 1 227 ? 30.579 -9.756 12.123 1.00 30.18 227 ALA F C 1
ATOM 11363 O O . ALA F 1 227 ? 29.909 -10.136 13.089 1.00 40.46 227 ALA F O 1
ATOM 11365 N N . ARG F 1 228 ? 30.019 -9.402 10.957 1.00 28.75 228 ARG F N 1
ATOM 11366 C CA . ARG F 1 228 ? 28.577 -9.485 10.734 1.00 32.70 228 ARG F CA 1
ATOM 11367 C C . ARG F 1 228 ? 28.135 -10.768 10.020 1.00 33.89 228 ARG F C 1
ATOM 11368 O O . ARG F 1 228 ? 26.925 -11.022 9.933 1.00 28.09 228 ARG F O 1
ATOM 11376 N N . ILE F 1 229 ? 29.063 -11.592 9.527 1.00 32.58 229 ILE F N 1
ATOM 11377 C CA . ILE F 1 229 ? 28.663 -12.701 8.658 1.00 32.37 229 ILE F CA 1
ATOM 11378 C C . ILE F 1 229 ? 27.900 -13.776 9.443 1.00 36.22 229 ILE F C 1
ATOM 11379 O O . ILE F 1 229 ? 26.935 -14.358 8.938 1.00 33.90 229 ILE F O 1
ATOM 11384 N N . GLY F 1 230 ? 28.280 -14.031 10.691 1.00 30.55 230 GLY F N 1
ATOM 11385 C CA . GLY F 1 230 ? 27.542 -15.016 11.474 1.00 33.38 230 GLY F CA 1
ATOM 11386 C C . GLY F 1 230 ? 26.066 -14.692 11.631 1.00 35.01 230 GLY F C 1
ATOM 11387 O O . GLY F 1 230 ? 25.208 -15.580 11.513 1.00 31.93 230 GLY F O 1
ATOM 11388 N N . ASP F 1 231 ? 25.744 -13.422 11.904 1.00 38.64 231 ASP F N 1
ATOM 11389 C CA . ASP F 1 231 ? 24.343 -13.022 11.985 1.00 40.60 231 ASP F CA 1
ATOM 11390 C C . ASP F 1 231 ? 23.688 -13.036 10.618 1.00 43.39 231 ASP F C 1
ATOM 11391 O O . ASP F 1 231 ? 22.482 -13.299 10.511 1.00 46.11 231 ASP F O 1
ATOM 11396 N N . PHE F 1 232 ? 24.484 -12.857 9.566 1.00 30.96 232 PHE F N 1
ATOM 11397 C CA . PHE F 1 232 ? 23.924 -12.724 8.231 1.00 23.70 232 PHE F CA 1
ATOM 11398 C C . PHE F 1 232 ? 23.256 -14.011 7.774 1.00 22.25 232 PHE F C 1
ATOM 11399 O O . PHE F 1 232 ? 22.341 -13.961 6.950 1.00 26.68 232 PHE F O 1
ATOM 11407 N N . LEU F 1 233 ? 23.679 -15.149 8.324 1.00 21.58 233 LEU F N 1
ATOM 11408 C CA . LEU F 1 233 ? 23.267 -16.460 7.813 1.00 19.84 233 LEU F CA 1
ATOM 11409 C C . LEU F 1 233 ? 21.749 -16.608 7.768 1.00 19.16 233 LEU F C 1
ATOM 11410 O O . LEU F 1 233 ? 21.199 -17.202 6.827 1.00 22.18 233 LEU F O 1
ATOM 11415 N N . VAL F 1 234 ? 21.056 -16.052 8.764 1.00 23.36 234 VAL F N 1
ATOM 11416 C CA . VAL F 1 234 ? 19.604 -16.162 8.820 1.00 22.67 234 VAL F CA 1
ATOM 11417 C C . VAL F 1 234 ? 18.928 -15.604 7.572 1.00 28.73 234 VAL F C 1
ATOM 11418 O O . VAL F 1 234 ? 17.774 -15.944 7.288 1.00 24.38 234 VAL F O 1
ATOM 11422 N N . PHE F 1 235 ? 19.613 -14.738 6.825 1.00 27.35 235 PHE F N 1
ATOM 11423 C CA . PHE F 1 235 ? 19.042 -14.088 5.656 1.00 22.04 235 PHE F CA 1
ATOM 11424 C C . PHE F 1 235 ? 19.513 -14.686 4.331 1.00 23.77 235 PHE F C 1
ATOM 11425 O O . PHE F 1 235 ? 19.089 -14.198 3.282 1.00 24.80 235 PHE F O 1
ATOM 11433 N N . ASN F 1 236 ? 20.388 -15.705 4.351 1.00 26.22 236 ASN F N 1
ATOM 11434 C CA . ASN F 1 236 ? 21.014 -16.209 3.121 1.00 29.23 236 ASN F CA 1
ATOM 11435 C C . ASN F 1 236 ? 20.012 -16.428 1.995 1.00 30.51 236 ASN F C 1
ATOM 11436 O O . ASN F 1 236 ? 20.225 -15.973 0.863 1.00 25.97 236 ASN F O 1
ATOM 11441 N N . ASP F 1 237 ? 18.959 -17.207 2.266 1.00 23.53 237 ASP F N 1
ATOM 11442 C CA . ASP F 1 237 ? 18.024 -17.590 1.206 1.00 18.31 237 ASP F CA 1
ATOM 11443 C C . ASP F 1 237 ? 17.222 -16.397 0.731 1.00 20.33 237 ASP F C 1
ATOM 11444 O O . ASP F 1 237 ? 16.979 -16.249 -0.473 1.00 26.86 237 ASP F O 1
ATOM 11449 N N . ARG F 1 238 ? 16.776 -15.537 1.658 1.00 20.33 238 ARG F N 1
ATOM 11450 C CA . ARG F 1 238 ? 16.019 -14.368 1.224 1.00 22.00 238 ARG F CA 1
ATOM 11451 C C . ARG F 1 238 ? 16.895 -13.455 0.371 1.00 23.20 238 ARG F C 1
ATOM 11452 O O . ARG F 1 238 ? 16.447 -12.926 -0.653 1.00 22.66 238 ARG F O 1
ATOM 11460 N N . VAL F 1 239 ? 18.167 -13.311 0.741 1.00 22.69 239 VAL F N 1
ATOM 11461 C CA . VAL F 1 239 ? 19.070 -12.488 -0.053 1.00 26.89 239 VAL F CA 1
ATOM 11462 C C . VAL F 1 239 ? 19.326 -13.134 -1.412 1.00 27.56 239 VAL F C 1
ATOM 11463 O O . VAL F 1 239 ? 19.297 -12.457 -2.450 1.00 27.07 239 VAL F O 1
ATOM 11467 N N . ASN F 1 240 ? 19.543 -14.452 -1.429 1.00 23.98 240 ASN F N 1
ATOM 11468 C CA . ASN F 1 240 ? 19.761 -15.174 -2.686 1.00 28.59 240 ASN F CA 1
ATOM 11469 C C . ASN F 1 240 ? 18.634 -14.916 -3.679 1.00 29.26 240 ASN F C 1
ATOM 11470 O O . ASN F 1 240 ? 18.873 -14.532 -4.831 1.00 29.74 240 ASN F O 1
ATOM 11475 N N . ARG F 1 241 ? 17.389 -15.111 -3.238 1.00 28.80 241 ARG F N 1
ATOM 11476 C CA . ARG F 1 241 ? 16.255 -14.977 -4.140 1.00 24.25 241 ARG F CA 1
ATOM 11477 C C . ARG F 1 241 ? 15.961 -13.512 -4.493 1.00 24.25 241 ARG F C 1
ATOM 11478 O O . ARG F 1 241 ? 15.618 -13.213 -5.643 1.00 27.83 241 ARG F O 1
ATOM 11486 N N . GLN F 1 242 ? 16.067 -12.587 -3.525 1.00 22.99 242 GLN F N 1
ATOM 11487 C CA . GLN F 1 242 ? 15.874 -11.170 -3.841 1.00 23.28 242 GLN F CA 1
ATOM 11488 C C . GLN F 1 242 ? 16.837 -10.722 -4.928 1.00 23.02 242 GLN F C 1
ATOM 11489 O O . GLN F 1 242 ? 16.430 -10.120 -5.925 1.00 28.53 242 GLN F O 1
ATOM 11495 N N . LEU F 1 243 ? 18.127 -10.992 -4.744 1.00 29.77 243 LEU F N 1
ATOM 11496 C CA . LEU F 1 243 ? 19.096 -10.486 -5.704 1.00 25.40 243 LEU F CA 1
ATOM 11497 C C . LEU F 1 243 ? 18.985 -11.238 -7.018 1.00 22.81 243 LEU F C 1
ATOM 11498 O O . LEU F 1 243 ? 19.288 -10.684 -8.084 1.00 28.70 243 LEU F O 1
ATOM 11503 N N . GLN F 1 244 ? 18.522 -12.487 -6.987 1.00 22.82 244 GLN F N 1
ATOM 11504 C CA . GLN F 1 244 ? 18.231 -13.129 -8.267 1.00 33.15 244 GLN F CA 1
ATOM 11505 C C . GLN F 1 244 ? 17.044 -12.470 -8.968 1.00 38.41 244 GLN F C 1
ATOM 11506 O O . GLN F 1 244 ? 17.047 -12.333 -10.200 1.00 31.29 244 GLN F O 1
ATOM 11512 N N . SER F 1 245 ? 16.011 -12.061 -8.214 1.00 35.86 245 SER F N 1
ATOM 11513 C CA . SER F 1 245 ? 14.890 -11.379 -8.873 1.00 44.04 245 SER F CA 1
ATOM 11514 C C . SER F 1 245 ? 15.311 -10.027 -9.433 1.00 35.41 245 SER F C 1
ATOM 11515 O O . SER F 1 245 ? 14.660 -9.522 -10.348 1.00 40.50 245 SER F O 1
ATOM 11518 N N . LEU F 1 246 ? 16.388 -9.445 -8.911 1.00 37.09 246 LEU F N 1
ATOM 11519 C CA . LEU F 1 246 ? 16.954 -8.226 -9.478 1.00 39.76 246 LEU F CA 1
ATOM 11520 C C . LEU F 1 246 ? 17.770 -8.475 -10.744 1.00 40.95 246 LEU F C 1
ATOM 11521 O O . LEU F 1 246 ? 18.196 -7.510 -11.385 1.00 45.81 246 LEU F O 1
ATOM 11526 N N . GLY F 1 247 ? 18.011 -9.726 -11.122 1.00 44.18 247 GLY F N 1
ATOM 11527 C CA . GLY F 1 247 ? 18.677 -10.042 -12.372 1.00 34.40 247 GLY F CA 1
ATOM 11528 C C . GLY F 1 247 ? 19.968 -10.827 -12.247 1.00 30.69 247 GLY F C 1
ATOM 11529 O O . GLY F 1 247 ? 20.525 -11.220 -13.281 1.00 31.02 247 GLY F O 1
ATOM 11530 N N . PHE F 1 248 ? 20.491 -11.071 -11.044 1.00 30.42 248 PHE F N 1
ATOM 11531 C CA . PHE F 1 248 ? 21.692 -11.889 -10.904 1.00 23.56 248 PHE F CA 1
ATOM 11532 C C . PHE F 1 248 ? 21.387 -13.366 -11.089 1.00 29.73 248 PHE F C 1
ATOM 11533 O O . PHE F 1 248 ? 20.330 -13.863 -10.679 1.00 36.60 248 PHE F O 1
ATOM 11541 N N . ARG F 1 249 ? 22.334 -14.075 -11.703 1.00 30.08 249 ARG F N 1
ATOM 11542 C CA . ARG F 1 249 ? 22.177 -15.511 -11.835 1.00 27.25 249 ARG F CA 1
ATOM 11543 C C . ARG F 1 249 ? 22.674 -16.239 -10.589 1.00 28.24 249 ARG F C 1
ATOM 11544 O O . ARG F 1 249 ? 22.034 -17.195 -10.141 1.00 33.47 249 ARG F O 1
ATOM 11552 N N . TYR F 1 250 ? 23.788 -15.784 -10.007 1.00 28.30 250 TYR F N 1
ATOM 11553 C CA . TYR F 1 250 ? 24.385 -16.353 -8.803 1.00 27.87 250 TYR F CA 1
ATOM 11554 C C . TYR F 1 250 ? 24.616 -15.240 -7.796 1.00 32.03 250 TYR F C 1
ATOM 11555 O O . TYR F 1 250 ? 25.084 -14.155 -8.153 1.00 30.56 250 TYR F O 1
ATOM 11564 N N . VAL F 1 251 ? 24.299 -15.520 -6.538 1.00 26.87 251 VAL F N 1
ATOM 11565 C CA . VAL F 1 251 ? 24.441 -14.573 -5.440 1.00 24.62 251 VAL F CA 1
ATOM 11566 C C . VAL F 1 251 ? 25.422 -15.184 -4.448 1.00 30.77 251 VAL F C 1
ATOM 11567 O O . VAL F 1 251 ? 25.178 -16.281 -3.924 1.00 27.97 251 VAL F O 1
ATOM 11571 N N . THR F 1 252 ? 26.546 -14.500 -4.218 1.00 24.23 252 THR F N 1
ATOM 11572 C CA . THR F 1 252 ? 27.653 -15.074 -3.466 1.00 25.44 252 THR F CA 1
ATOM 11573 C C . THR F 1 252 ? 28.102 -14.115 -2.367 1.00 31.00 252 THR F C 1
ATOM 11574 O O . THR F 1 252 ? 27.858 -12.905 -2.421 1.00 25.55 252 THR F O 1
ATOM 11578 N N . LEU F 1 253 ? 28.796 -14.680 -1.378 1.00 30.80 253 LEU F N 1
ATOM 11579 C CA . LEU F 1 253 ? 29.391 -13.941 -0.269 1.00 29.81 253 LEU F CA 1
ATOM 11580 C C . LEU F 1 253 ? 30.903 -14.029 -0.376 1.00 25.29 253 LEU F C 1
ATOM 11581 O O . LEU F 1 253 ? 31.458 -15.129 -0.408 1.00 22.12 253 LEU F O 1
ATOM 11586 N N . ASP F 1 254 ? 31.577 -12.876 -0.418 1.00 24.06 254 ASP F N 1
ATOM 11587 C CA . ASP F 1 254 ? 33.035 -12.889 -0.475 1.00 20.76 254 ASP F CA 1
ATOM 11588 C C . ASP F 1 254 ? 33.599 -13.350 0.872 1.00 30.11 254 ASP F C 1
ATOM 11589 O O . ASP F 1 254 ? 33.318 -12.749 1.914 1.00 32.39 254 ASP F O 1
ATOM 11594 N N . LEU F 1 255 ? 34.406 -14.409 0.853 1.00 26.36 255 LEU F N 1
ATOM 11595 C CA . LEU F 1 255 ? 34.953 -14.937 2.092 1.00 26.05 255 LEU F CA 1
ATOM 11596 C C . LEU F 1 255 ? 35.965 -13.999 2.727 1.00 28.64 255 LEU F C 1
ATOM 11597 O O . LEU F 1 255 ? 36.271 -14.152 3.914 1.00 40.13 255 LEU F O 1
ATOM 11602 N N . GLY F 1 256 ? 36.521 -13.067 1.961 1.00 28.05 256 GLY F N 1
ATOM 11603 C CA . GLY F 1 256 ? 37.435 -12.078 2.503 1.00 37.89 256 GLY F CA 1
ATOM 11604 C C . GLY F 1 256 ? 36.779 -10.935 3.249 1.00 38.36 256 GLY F C 1
ATOM 11605 O O . GLY F 1 256 ? 37.470 -10.227 3.985 1.00 40.36 256 GLY F O 1
ATOM 11606 N N . GLY F 1 257 ? 35.462 -10.766 3.110 1.00 37.79 257 GLY F N 1
ATOM 11607 C CA . GLY F 1 257 ? 34.760 -9.680 3.776 1.00 41.04 257 GLY F CA 1
ATOM 11608 C C . GLY F 1 257 ? 34.883 -8.340 3.062 1.00 43.31 257 GLY F C 1
ATOM 11609 O O . GLY F 1 257 ? 35.355 -8.240 1.924 1.00 32.08 257 GLY F O 1
ATOM 11610 N N . PHE F 1 258 ? 34.448 -7.284 3.756 1.00 41.38 258 PHE F N 1
ATOM 11611 C CA . PHE F 1 258 ? 34.424 -5.957 3.148 1.00 33.30 258 PHE F CA 1
ATOM 11612 C C . PHE F 1 258 ? 35.837 -5.411 2.997 1.00 43.25 258 PHE F C 1
ATOM 11613 O O . PHE F 1 258 ? 36.574 -5.292 3.980 1.00 48.42 258 PHE F O 1
ATOM 11621 N N . ARG F 1 259 ? 36.197 -5.067 1.759 1.00 53.08 259 ARG F N 1
ATOM 11622 C CA . ARG F 1 259 ? 37.533 -4.608 1.380 1.00 55.18 259 ARG F CA 1
ATOM 11623 C C . ARG F 1 259 ? 38.610 -5.631 1.697 1.00 60.91 259 ARG F C 1
ATOM 11624 O O . ARG F 1 259 ? 39.692 -5.268 2.158 1.00 68.70 259 ARG F O 1
#

Radius of gyration: 39.61 Å; Cα contacts (8 Å, |Δi|>4): 2925; chains: 6; bounding box: 74×116×79 Å

Nearest PDB structures (foldseek):
  6b2o-assembly1_B  TM=9.994E-01  e=5.200E-48  Lactiplantibacillus plantarum
  6utq-assembly1_B  TM=1.000E+00  e=2.148E-47  Lactiplantibacillus plantarum
  5uds-assembly1_A  TM=9.445E-01  e=6.236E-46  Lactiplantibacillus plantarum WCFS1
  6dg3-assembly1_A  TM=9.536E-01  e=2.738E-44  Lactiplantibacillus plantarum WCFS1
  5udt-assembly1_E  TM=9.794E-01  e=2.449E-41  Lactiplantibacillus plantarum WCFS1

Secondary structure (DSSP, 8-state):
--HHHHHHHHHHHHHHH-SEEEE--SSHHHHHHHHHHHHHH-GGGEEEEEEE-TTS-HHHHHHHHHHHHHHT--EEEEE--GGGSHHHHTT-TTHHHHHHHHHHHHHHHHHHHHT-SEEE------HHHHHT-B-HHHHTT--HHHHHHHHHHHT---S-SS----GGGGS-TTPPP-HHHHHHHHHHHHHHHHTT--S-EEEEETTEEEEE--GGGHHHHGGGHHHHHHHHHHTT-SEEEEETT-TTTTTTS-HHHHHHHHHHHHH-/--HHHHHHHHHHHHHHH-SEEEE--SSHHHHHHHHHHHHHH-GGGEEEEEEE-TTS-HHHHHHHHHHHHHHT-EEEEEE--GGGSHHHHTT-TTHHHHHHHHHHHHHHHHHHHHT-SEEE---------SSSB-HHHHTT--HHHHHHHHHHTT---S-SS----GGGGS-TTPPP-HHHHHHHHHHHHHHHHTT-SS-EEEEETTEEEEE--GGGHHHHGGGHHHHHHHHHHTT-SEEEEETT---/--HHHHHHHHHHHHHHH-SEEEE--SSHHHHHHHHHHHHHH-GGGEEEEEEE-TTS-HHHHHHHHHHHHHTT-EEEEEE--GGGSHHHHTT-TTHHHHHHHHHHHHHHHHHHHHT-SEEE--------HHHHHTT-B-HHHHTT--HHHHHHHHHHTT------S----GGGGS-TTPPP-HHHHHHHHHHHHHHHHTT-SS-EEEEETTEEEEE--GGGHHHHGGGHHHHHHHHHHTT-SEEEEETT-TT----/--HHHHHHHHHHHHHHH-SEEEE--SSHHHHHHHHHHHHHH-GGGEEEEEEE-TTS-HHHHHHHHHHHHHHT-EEEEEE--GGGSHHHHTT-TTHHHHHHHHHHHHHHHHHHHHT-SEEE-----B-HHHHTT--HHHHHHHHHHTT-----SS----GGGGS-TTPPP-HHHHHHHHHHHHHHHHTT-SS-EEEEETTEEEEE--GGGHHHHGGGHHHHHHHHHHTT-SEEEEETT---/--HHHHHHHHHHHHHHH-SEEEE--SSHHHHHHHHHHHHHH-GGGEEEEEEEETTS-HHHHHHHHHHHHHTT-EEEEEEE-GGGSHHHHTT-TTHHHHHHHHHHHHHHHHHHHHT-SEEE------EE-HHHHTT--HHHHHHHHHHTT---S-SS----GGGGS-TTPPP-HHHHHHHHHHHHHHHHTT-SS-EEEEETTEEEEE--HHHHHHHGGGHHHHHHHHHHTT-SEEEEETT-TTTTTTS-HHHHHHHHHHHHHT-/--HHHHHHHHHHHHHHH-SEEEE--SSHHHHHHHHHHHHHH-GGGEEEEEEE-TTS-HHHHHHHHHHHHHHT-EEEEEE--GGGSHHHHTT-TTHHHHHHHHHHHHHHHHHHHHT-SEEE-------TTHHHHHHT-B-HHHHTT--HHHHHHHHHHHT------S----GGGGS-TTPPP-HHHHHHHHHHHHHHHHTT--S-EEEEETTEEEEE--GGGHHHHGGGHHHHHHHHHHTT-SEEEEETT---

Foldseek 3Di:
DDLVQLLVLLLVVLVVQLAEEEAWQQALQSVLNLLSNCVNRNQLRYEYEQEAELQDDPVSSVLRVVSSVVSVHHYDYYYDYLCVDVCCQQLAPCSVQSVQLRVLVVSLVVCVVSVGSAYEYRDAPHSCVVSVHDDSNNVSRPDPVSSVVVCVVVVNDGGDPDPDDGLSVLEPRRHGDDSLVSVLQVVLLVVVVVVPQVDKGFRDDDLETEIAGDPVCPVVCPVCVVVSQVVSVVSPHNYYYYDPQHDPRLPPDDPPVSVVVVVVVVVD/DDLVQLLVLLLVVLVVQLAEEEAWQQALQSLLNLLSNCVNRNQLRYEYEYEAELFFDPVSSVQRQVVSVVSPHHYDYHYFYLCVDVLLQQLAPCSVVVVLVRVLVVSLVVCVVSVGSAYEYRCAPVHDDVRGDNSNNVSRPDPVSSVVVCVVVVNDGGPHAGPPTLSVLEDRRHGDDSLVSVLQNVLVVVVVVVPQSDKGQRDDDLETEIAGAPVCPVVCPVCVVVSQVVSVVSPRNYYYYDPVHDD/DDLVQLLVLLLVVLVVQLAEEEAWQQALQSLLVLLSNCVRRNQVRYEYEYEAELFWDVVSSVNRQVSSVVSPHHYDYHYDYLCVDQLLQQLAPCSVLVVLLSVLVVVVVVCVVVVGSAYEYRDAPVSCVSVVVSRHDDSNNVSRHDPVSSVVVCVVVVNDGTDPPDDDTLSVLEPRRDGDDSLVSVLQNVLLVVVVVVPQVQKGFRPPDLETEIAGAQVCVVVCVVCVVVSQVVSVVSPHPYYYYDPCHDPSDPD/DDLVQLLVLLLVVLLVQQAEEEAWQQALQSVLVLLSNCVNRNQLRYEYEYEDELQDDPVSSVQRQVVSVVSPHHYYYDYDYLCVDVCVQQLAVCSVVVVVVRVVVVSVVVCVVSVGSDYVYRPVVDDSVVVSNHDPVSSVVVCVVSPHDGTDPQDDDGLSVLEDRRHGDDSLVSVLQVVLLVVVVVVPQSDKGFRDDDQETEIAGAQVCPVVCVVCVVVSQVVSVVSPRNYYYYDNVHHD/DDLVQLLVLLLVVLVVQLAEEEAWQQALLSLLNLLSNCVNRNQLRYEYEYEAELQWDVVSSVQRVVVSVVSPHHYDYYYDYLCVDVCLQQQAVCSVVVVVVSVVVVSVVVCVVSVGSEYEYRDDCVYDDSNNVSRHDPVSSVVVCVVVVPDGGPPLDDDGLSVLEDRRHGDDSLVSVLQVVLLVVVVVVPQSHKGFRDDDQETEIAGDQVCVVVCPVCVVVSQVVSVVSPHNYYYYDPLHDPRLPPDDPVVSVVVVVVVVVVD/DDLVQLVVLLLVVLVVQQAEEEAWQQALQSVLNLLSNCVRRNQLRYEYEYEDELQFDPVSSVQRQVSCVVSPHHYDYDYDYLCVDVCCQQAAVCSLLVVLLRVLVVSLVVCVVSVGSAYEYRDAPQVSCVNCVVSGHDDSNNVSRPHPVSSVVVCVVVVNDGTDPDDIDGLSVLEDRRHGDDSLVSVLQVVLLVVVVVVVQVDWGFRDDDLETEIAGAPVCVVVCVVCVVVSQVVSVVSPHNGYYYDPVHHD